Protein 2VVF (pdb70)

Radius of gyration: 60.97 Å; Cα contacts (8 Å, |Δi|>4): 4322; chains: 6; bounding box: 125×117×136 Å

Nearest PDB structures (foldseek):
  2vvf-assembly1_A  TM=1.004E+00  e=2.588E-63  Corticovirus PM2
  3j31-assembly1_P  TM=2.938E-01  e=3.225E-07  Sulfolobus turreted icosahedral virus 1
  6v4a-assembly1_B  TM=2.369E-01  e=1.567E-03  Desulfofustis sp. PB-SRB1
  3bps-assembly1_A  TM=2.988E-01  e=2.551E-02  Homo sapiens
  2w3j-assembly1_A  TM=3.329E-01  e=2.322E+00  uncultured bacterium

Sequence (1614 aa):
MRSFLNLNSIPNVAAGNSCSIKLPIGQTYEVIDLRYSGVTPSQIKNVRVELDGRLLSTYKTLNDLILENTRHKRKIKAGVVSFHFVRPEMKGVNVTDLVQQRMFALGTVGLTTCEIKFDIDEAAAGPKLSAIAQKSVGTAPSWLTMRRNFFKQLNNGTTEIADLPRPVGYRIAAIHIKAAGVDAVEFQIDGTKWRDLLKKADNDYILEQYGKAVLDNTYTIDFMLEGDVYQSVLLDQMIQDLRLKIDSTMDEQAEIIVEYMGVWSRNGFMRSFLNLNSIPNVAAGNSCSIKLPIGQTYEVIDLRYSGVTPSQIKNVRVELDGRLLSTYKTLNDLILENTRHKRKIKAGVVSFHFVRPEMKGVNVTDLVQQRMFALGTVGLTTCEIKFDIDEAAAGPKLSAIAQKSVGTAPSWLTMRRNFFKQLNNGTTEIADLPRPVGYRIAAIHIKAAGVDAVEFQIDGTKWRDLLKKADNDYILEQYGKAVLDNTYTIDFMLEGDVYQSVLLDQMIQDLRLKIDSTMDEQAEIIVEYMGVWSRNGFMRSFLNLNSIPNVAAGNSCSIKLPIGQTYEVIDLRYSGVTPSQIKNVRVELDGRLLSTYKTLNDLILENTRHKRKIKAGVVSFHFVRPEMKGVNVTDLVQQRMFALGTVGLTTCEIKFDIDEAAAGPKLSAIAQKSVGTAPSWLTMRRNFFKQLNNGTTEIADLPRPVGYRIAAIHIKAAGVDAVEFQIDGTKWRDLLKKADNDYILEQYGKAVLDNTYTIDFMLEGDVYQSVLLDQMIQDLRLKIDSTMDEQAEIIVEYMGVWSRNGFMRSFLNLNSIPNVAAGNSCSIKLPIGQTYEVIDLRYSGVTPSQIKNVRVELDGRLLSTYKTLNDLILENTRHKRKIKAGVVSFHFVRPEMKGVNVTDLVQQRMFALGTVGLTTCEIKFDIDEAAAGPKLSAIAQKSVGTAPSWLTMRRNFFKQLNNGTTEIADLPRPVGYRIAAIHIKAAGVDAVEFQIDGTKWRDLLKKADNDYILEQYGKAVLDNTYTIDFMLEGDVYQSVLLDQMIQDLRLKIDSTMDEQAEIIVEYMGVWSRNGFMRSFLNLNSIPNVAAGNSCSIKLPIGQTYEVIDLRYSGVTPSQIKNVRVELDGRLLSTYKTLNDLILENTRHKRKIKAGVVSFHFVRPEMKGVNVTDLVQQRMFALGTVGLTTCEIKFDIDEAAAGPKLSAIAQKSVGTAPSWLTMRRNFFKQLNNGTTEIADLPRPVGYRIAAIHIKAAGVDAVEFQIDGTKWRDLLKKADNDYILEQYGKAVLDNTYTIDFMLEGDVYQSVLLDQMIQDLRLKIDSTMDEQAEIIVEYMGVWSRNGFMRSFLNLNSIPNVAAGNSCSIKLPIGQTYEVIDLRYSGVTPSQIKNVRVELDGRLLSTYKTLNDLILENTRHKRKIKAGVVSFHFVRPEMKGVNVTDLVQQRMFALGTVGLTTCEIKFDIDEAAAGPKLSAIAQKSVGTAPSWLTMRRNFFKQLNNGTTEIADLPRPVGYRIAAIHIKAAGVDAVEFQIDGTKWRDLLKKADNDYILEQYGKAVLDNTYTIDFMLEGDVYQSVLLDQMIQDLRLKIDSTMDEQAEIIVEYMGVWSRNGF

Solvent-accessible surface area: 61721 Å² total; per-residue (Å²): 55,13,17,1,53,60,27,132,100,13,82,115,37,44,41,48,52,92,6,19,7,150,6,74,72,34,77,3,0,8,5,0,6,2,77,26,54,32,13,66,22,64,39,1,74,67,1,60,2,25,0,40,57,98,66,3,9,23,12,99,25,1,52,10,2,26,59,32,2,46,6,17,135,27,79,66,101,96,18,8,3,1,6,21,25,11,13,63,42,2,44,0,30,134,64,26,9,2,65,10,20,55,56,1,10,0,0,0,72,46,14,107,57,2,31,1,68,2,27,3,33,149,74,7,99,34,16,146,17,58,4,13,0,0,17,24,119,23,64,55,9,46,55,1,30,0,14,23,38,35,89,41,96,0,61,100,35,81,16,81,5,32,104,6,44,83,20,85,50,22,31,0,1,2,0,15,0,54,11,60,4,11,64,8,2,14,0,19,14,70,52,69,90,69,13,26,68,2,129,66,62,16,5,17,9,2,5,46,22,55,37,12,24,48,23,131,92,8,4,4,3,4,6,11,12,26,4,1,9,127,27,3,1,82,1,73,146,158,19,152,35,1,62,0,56,0,37,7,68,85,94,41,114,0,11,0,2,0,8,0,0,2,87,23,50,141,132,23,64,58,15,19,2,51,58,27,132,99,13,81,115,36,44,40,48,52,92,6,19,6,149,5,77,71,34,79,3,1,8,5,0,6,2,76,27,54,32,13,65,23,63,39,1,73,75,1,85,3,16,0,23,57,101,39,4,9,21,12,98,26,1,52,10,1,26,60,35,3,47,5,18,137,23,82,66,98,96,19,8,3,1,6,21,24,12,14,62,43,2,42,0,30,136,62,28,9,2,66,7,21,55,73,2,9,0,0,0,72,73,14,98,58,3,30,1,83,4,42,3,34,151,74,7,99,34,16,145,16,57,4,12,0,0,17,25,118,23,62,54,10,47,29,2,30,0,14,23,37,34,108,53,87,0,62,98,35,83,18,81,4,32,102,6,45,80,20,92,46,21,29,0,1,2,0,15,0,52,11,59,4,11,63,8,2,13,0,19,16,68,53,70,91,71,14,26,68,2,131,66,62,17,5,17,9,2,4,45,23,54,40,11,23,47,23,128,91,7,4,4,3,4,5,11,12,24,4,3,4,122,27,3,2,73,0,62,141,143,15,150,35,0,62,0,55,0,38,6,69,83,101,35,116,0,11,0,3,0,8,0,0,1,92,30,50,129,131,20,57,55,14,16,1,53,58,29,135,100,13,81,113,37,44,40,48,51,91,7,19,7,149,5,76,71,36,77,3,1,6,6,0,6,2,73,26,54,33,13,65,23,64,38,1,73,77,1,81,2,15,0,44,53,98,41,4,9,21,11,96,26,0,53,10,1,28,59,33,2,47,6,17,135,24,82,67,97,95,18,8,3,1,6,22,24,12,13,64,42,3,44,0,28,136,57,27,8,4,43,10,20,53,93,2,8,0,0,0,71,76,14,108,57,3,29,1,86,4,42,3,34,150,73,7,99,34,16,146,16,58,5,12,0,0,16,25,120,22,62,54,8,50,51,2,30,0,14,23,38,35,87,50,101,0,66,99,36,80,15,85,5,31,102,6,42,80,21,91,48,22,30,0,1,2,0,14,0,51,11,60,4,12,65,8,2,14,0,19,16,72,53,70,91,69,13,26,69,2,130,66,63,17,5,18,8,1,5,46,22,53,38,12,22,48,22,128,90,7,4,4,3,5,7,11,12,24,5,2,8,126,31,3,1,77,1,74,114,140,17,148,33,0,62,0,54,0,39,7,68,86,97,39,112,0,12,0,3,0,9,0,0,1,94,29,45,166,118,24,67,56,17,18,1,52,59,28,133,99,14,79,116,36,44,41,48,51,91,6,20,6,150,5,76,72,35,77,3,1,8,4,0,6,2,80,26,53,34,14,64,24,63,38,1,73,68,1,60,2,26,0,41,58,95,65,2,9,23,11,98,25,1,53,11,1,25,60,32,2,47,6,16,139,25,80,66,99,94,18,8,3,1,6,21,24,11,14,64,43,2,43,0,30,135,62,27,10,1,66,10,20,58,54,2,10,0,0,0,72,46,14,108,57,3,30,2,68,2,27,3,34,152,75,7,99,33,15,145,17,59,5,13,0,0,17,24,120,23,62,54,10,48,54,1,30,0,13,22,39,36,90,42,97,0,63,100,36,81,15,80,5,32,105,6,43,81,21,78,50,21,29,0,1,2,0,14,0,54,10,60,4,13,64,9,3,12,0,18,14,69,54,69,91,68,14,25,68,2,130,67,61,16,6,17,8,3,6,44,22,53,38,12,23,46,23,126,89,6,3,4,3,5,6,11,12,26,4,2,8,130,27,3,1,82,2,70,134,154,16,152,33,1,62,0,55,0,38,7,69,83,97,40,114,0,12,0,3,0,8,0,0,2,87,21,47,138,136,23,66,58,16,18,1,52,57,28,133,100,13,80,116,37,44,40,48,51,92,6,20,6,150,5,77,72,35,77,3,0,7,5,0,6,3,73,26,53,32,14,64,22,64,38,0,72,76,1,85,2,14,0,18,54,97,44,4,10,23,12,99,26,0,53,10,1,25,60,34,3,46,5,17,136,24,81,66,98,97,18,7,3,2,6,21,24,11,13,63,43,2,44,0,32,134,61,29,8,2,58,3,21,56,76,2,9,0,0,0,70,75,14,102,60,3,30,1,83,5,43,3,33,151,74,7,98,33,16,144,17,57,5,10,0,0,16,24,118,22,63,49,9,48,39,2,30,0,13,24,37,48,122,74,73,0,56,103,36,76,6,75,5,31,117,10,43,80,20,82,48,20,28,0,1,1,0,14,0,50,10,59,4,12,64,8,2,14,0,20,14,69,54,70,89,69,12,26,71,2,130,67,63,16,5,18,9,2,5,46,21,52,37,13,23,48,23,127,89,7,6,3,3,4,7,11,11,24,5,2,4,123,28,3,1,70,1,65,137,154,11,145,36,0,62,0,55,0,39,7,70,84,98,40,112,0,13,1,3,0,8,0,0,1,95,30,50,128,136,26,63,53,12,17,2,53,58,27,133,98,13,81,114,36,44,40,48,52,92,7,20,6,151,5,74,72,35,79,3,0,7,4,0,6,2,73,27,54,33,12,65,24,63,38,0,73,81,1,97,3,14,0,26,57,94,42,4,10,21,12,98,25,1,51,10,1,25,58,33,2,46,5,17,134,25,80,64,98,96,18,7,3,1,6,22,26,12,14,64,41,3,44,0,28,136,62,27,10,2,65,7,19,55,75,2,8,0,0,0,72,76,14,105,58,4,30,1,85,3,41,3,33,150,74,7,96,34,16,147,17,59,4,12,0,0,17,24,118,23,60,53,10,44,35,2,30,0,15,22,36,37,88,45,101,0,62,101,36,84,18,83,5,30,105,6,44,82,21,87,47,23,28,0,1,2,0,14,0,53,10,60,4,11,66,8,2,14,0,19,17,69,54,70,90,69,15,26,69,2,128,68,64,17,6,17,10,3,5,47,22,54,38,11,23,49,21,128,91,7,4,4,3,5,4,11,13,24,5,2,4,120,29,4,2,86,1,82,119,144,18,146,34,0,61,0,54,0,36,7,69,85,97,40,120,0,12,0,2,0,7,0,0,2,95,30,52,156,132,36,66

Secondary structure (DSSP, 8-state):
--EEEEPPPPTT--TT-EEEEEEPSSSEEEEEEEEEESS-GGGEEEEEEEETTEEEEEEEETHHHHHHHHHTT---BTTEEEEE-S-TT---SSS-HHHHHHTTSEE-TT-S-EEEEEEE-TT-SS-EEEEEEEEES---S-EEEEEEEEEEEE-SEEEEE------TT-EEEEEEEE-SSEEEEEEEETTEEEEEEEEHHHHHHHHHHTT--PPTTEEEEES-TTS-GGGSEE--TT---EEEEEEESS-EEEEEEEEEEEE--TT--/--EEEEPPPPTT--TT-EEEEEEPSSSEEEEEEEEEESS-GGGEEEEEEEETTEEEEEEEETHHHHHHHHHTT---BTTEEEEE-S-TT---SSS-HHHHHHTTSEE-TT-S-EEEEEEE-TT-SS-EEEEEEEEES---S-EEEEEEEEEEEE-SEEEEE------TT-EEEEEEEE-S-EEEEEEEETTEEEEEEEEHHHHHHHHHHTT--PPTTEEEEES-TTS-GGGSEE--TT---EEEEEEESS-EEEEEEEEEEEE--TT--/--EEEEPPPPTT--TT-EEEEEEPSSSEEEEEEEEEESS-GGGEEEEEEEETTEEEEEEEETHHHHHHHHHTT---BTTEEEEE-S-TT---SSS-HHHHHHTTSEE-TT-S-EEEEEEE-TT-SS-EEEEEEEEES---S-EEEEEEEEEEEE-SEEEEE------TT-EEEEEEEE-S-EEEEEEEETTEEEEEEEEHHHHHHHHHHTT--PPTTEEEEES-TTS-GGGSEE--TT---EEEEEEESS-EEEEEEEEEEEE--TT--/--EEEEPPPPTT--TT-EEEEEEPSSSEEEEEEEEEESS-GGGEEEEEEEETTEEEEEEEETHHHHHHHHHTT---BTTEEEEE-S-TT---SSS-HHHHHHTTSEE-TT-S-EEEEEEE-TT-SS-EEEEEEEEES---S-EEEEEEEEEEEE-SEEEEE------TT-EEEEEEEE-S-EEEEEEEETTEEEEEEEEHHHHHHHHHHTT--PPTTEEEEES-TTS-GGGSEE--TT---EEEEEEESS-EEEEEEEEEEEE--TT--/--EEEEPPPPTT--TT-EEEEEEPSSSEEEEEEEEEESS-GGGEEEEEEEETTEEEEEEEETHHHHHHHHHTT---BTTEEEEE-S-TT---SSS-HHHHHHTTSEE-TT-S-EEEEEEE-TT-SS-EEEEEEEEES---S-EEEEEEEEEEEE-SEEEEE------TT-EEEEEEEE-SSEEEEEEEETTEEEEEEEEHHHHHHHHHHTT--PPTTEEEEES-TTS-GGGSEE--TT---EEEEEEESS-EEEEEEEEEEEE--TT--/--EEEEPPPPTT--TT-EEEEEEPSSSEEEEEEEEEESS-GGGEEEEEEEETTEEEEEEEETHHHHHHHHHTT---BTTEEEEE-S-TT---SSS-HHHHHHTTSEE-TT-S-EEEEEEE-TT-SS-EEEEEEEEES---S-EEEEEEEEEEEEPSEEEEE------TT-EEEEEEEE-SSEEEEEEEETTEEEEEEEEHHHHHHHHHHTT--PPTTEEEEES-TTS-GGGSEE--TT---EEEEEEESS-EEEEEEEEEEEE--TT--

Organism: Pseudoalteromonas phage PM2 (NCBI:txid2905728)

B-factor: mean 34.96, std 9.9, range [2.0, 100.27]

InterPro domains:
  IPR041377 Viral coat protein P2, N-terminal domain [PF18628] (6-134)
  IPR053751 Viral Major Capsid Assembly [G3DSA:2.60.120.730] (1-141)
  IPR053751 Viral Major Capsid Assembly [G3DSA:2.60.120.730] (142-269)
  IPR057915 Viral coat protein P2, C-terminal domain [PF25513] (155-263)

Structure (mmCIF, N/CA/C/O backbone):
data_2VVF
#
_entry.id   2VVF
#
_cell.length_a   163.990
_cell.length_b   77.570
_cell.length_c   127.850
_cell.angle_alpha   90.00
_cell.angle_beta   90.00
_cell.angle_gamma   90.00
#
_symmetry.space_group_name_H-M   'P 21 21 2'
#
loop_
_entity.id
_entity.type
_entity.pdbx_description
1 polymer 'MAJOR CAPSID PROTEIN P2'
2 non-polymer 'CALCIUM ION'
3 water water
#
loop_
_atom_site.group_PDB
_atom_site.id
_atom_site.type_symbol
_atom_site.label_atom_id
_atom_site.label_alt_id
_atom_site.label_comp_id
_atom_site.label_asym_id
_atom_site.label_entity_id
_atom_site.label_seq_id
_atom_site.pdbx_PDB_ins_code
_atom_site.Cartn_x
_atom_site.Cartn_y
_atom_site.Cartn_z
_atom_site.occupancy
_atom_site.B_iso_or_equiv
_atom_site.auth_seq_id
_atom_site.auth_comp_id
_atom_site.auth_asym_id
_atom_site.auth_atom_id
_atom_site.pdbx_PDB_model_num
ATOM 1 N N . MET A 1 1 ? 336.555 187.473 402.201 1.00 28.40 1 MET A N 1
ATOM 2 C CA . MET A 1 1 ? 337.887 187.817 402.685 1.00 28.09 1 MET A CA 1
ATOM 3 C C . MET A 1 1 ? 338.399 186.764 403.659 1.00 32.03 1 MET A C 1
ATOM 4 O O . MET A 1 1 ? 337.676 186.326 404.554 1.00 31.76 1 MET A O 1
ATOM 9 N N . ARG A 1 2 ? 339.654 186.363 403.483 1.00 28.59 2 ARG A N 1
ATOM 10 C CA . ARG A 1 2 ? 340.270 185.377 404.362 1.00 28.25 2 ARG A CA 1
ATOM 11 C C . ARG A 1 2 ? 341.019 186.093 405.475 1.00 32.15 2 ARG A C 1
ATOM 12 O O . ARG A 1 2 ? 341.312 187.284 405.372 1.00 31.64 2 ARG A O 1
ATOM 20 N N . SER A 1 3 ? 341.335 185.358 406.533 1.00 28.95 3 SER A N 1
ATOM 21 C CA . SER A 1 3 ? 342.076 185.917 407.653 1.00 28.76 3 SER A CA 1
ATOM 22 C C . SER A 1 3 ? 343.326 185.090 407.912 1.00 32.57 3 SER A C 1
ATOM 23 O O . SER A 1 3 ? 343.259 183.866 408.024 1.00 31.92 3 SER A O 1
ATOM 26 N N . PHE A 1 4 ? 344.466 185.767 407.983 1.00 29.33 4 PHE A N 1
ATOM 27 C CA . PHE A 1 4 ? 345.736 185.111 408.258 1.00 29.23 4 PHE A CA 1
ATOM 28 C C . PHE A 1 4 ? 346.102 185.410 409.705 1.00 33.58 4 PHE A C 1
ATOM 29 O O . PHE A 1 4 ? 346.309 186.567 410.072 1.00 33.06 4 PHE A O 1
ATOM 37 N N . LEU A 1 5 ? 346.133 184.368 410.531 1.00 30.56 5 LEU A N 1
ATOM 38 C CA . LEU A 1 5 ? 346.408 184.531 411.953 1.00 30.57 5 LEU A CA 1
ATOM 39 C C . LEU A 1 5 ? 347.648 183.798 412.439 1.00 34.31 5 LEU A C 1
ATOM 40 O O . LEU A 1 5 ? 347.935 182.678 412.014 1.00 33.72 5 LEU A O 1
ATOM 45 N N . ASN A 1 6 ? 348.348 184.422 413.380 1.00 30.95 6 ASN A N 1
ATOM 46 C CA . ASN A 1 6 ? 349.509 183.814 414.007 1.00 30.71 6 ASN A CA 1
ATOM 47 C C . ASN A 1 6 ? 348.965 183.019 415.187 1.00 34.85 6 ASN A C 1
ATOM 48 O O . ASN A 1 6 ? 348.637 183.588 416.227 1.00 34.67 6 ASN A O 1
ATOM 53 N N . LEU A 1 7 ? 348.814 181.712 415.000 1.00 31.35 7 LEU A N 1
ATOM 54 C CA . LEU A 1 7 ? 348.269 180.849 416.040 1.00 31.15 7 LEU A CA 1
ATOM 55 C C . LEU A 1 7 ? 348.970 181.038 417.382 1.00 35.53 7 LEU A C 1
ATOM 56 O O . LEU A 1 7 ? 350.128 181.456 417.439 1.00 34.91 7 LEU A O 1
ATOM 61 N N . ASN A 1 8 ? 348.257 180.729 418.461 1.00 32.61 8 ASN A N 1
ATOM 62 C CA . ASN A 1 8 ? 348.812 180.849 419.803 1.00 32.47 8 ASN A CA 1
ATOM 63 C C . ASN A 1 8 ? 350.074 180.004 419.914 1.00 36.49 8 ASN A C 1
ATOM 64 O O . ASN A 1 8 ? 350.250 179.035 419.173 1.00 36.14 8 ASN A O 1
ATOM 69 N N . SER A 1 9 ? 350.954 180.381 420.834 1.00 33.14 9 SER A N 1
ATOM 70 C CA . SER A 1 9 ? 352.204 179.661 421.030 1.00 32.98 9 SER A CA 1
ATOM 71 C C . SER A 1 9 ? 351.962 178.193 421.373 1.00 36.52 9 SER A C 1
ATOM 72 O O . SER A 1 9 ? 351.057 177.867 422.142 1.00 36.16 9 SER A O 1
ATOM 75 N N . ILE A 1 10 ? 352.768 177.310 420.789 1.00 32.79 10 ILE A N 1
ATOM 76 C CA . ILE A 1 10 ? 352.651 175.880 421.057 1.00 32.42 10 ILE A CA 1
ATOM 77 C C . ILE A 1 10 ? 353.277 175.581 422.416 1.00 36.23 10 ILE A C 1
ATOM 78 O O . ILE A 1 10 ? 354.455 175.859 422.644 1.00 35.88 10 ILE A O 1
ATOM 83 N N . PRO A 1 11 ? 352.473 175.044 423.325 1.00 32.69 11 PRO A N 1
ATOM 84 C CA . PRO A 1 11 ? 352.927 174.762 424.685 1.00 32.41 11 PRO A CA 1
ATOM 85 C C . PRO A 1 11 ? 353.950 173.637 424.809 1.00 36.20 11 PRO A C 1
ATOM 86 O O . PRO A 1 11 ? 353.822 172.585 424.183 1.00 35.70 11 PRO A O 1
ATOM 90 N N . ASN A 1 12 ? 354.953 173.872 425.650 1.00 32.80 12 ASN A N 1
ATOM 91 C CA . ASN A 1 12 ? 355.991 172.892 425.951 1.00 32.54 12 ASN A CA 1
ATOM 92 C C . ASN A 1 12 ? 356.678 172.244 424.757 1.00 36.03 12 ASN A C 1
ATOM 93 O O . ASN A 1 12 ? 356.654 171.022 424.609 1.00 35.55 12 ASN A O 1
ATOM 98 N N . VAL A 1 13 ? 357.335 173.056 423.937 1.00 32.40 13 VAL A N 1
ATOM 99 C CA . VAL A 1 13 ? 358.064 172.536 422.787 1.00 32.09 13 VAL A CA 1
ATOM 100 C C . VAL A 1 13 ? 359.491 172.182 423.199 1.00 35.78 13 VAL A C 1
ATOM 101 O O . VAL A 1 13 ? 360.351 173.056 423.319 1.00 35.25 13 VAL A O 1
ATOM 105 N N . ALA A 1 14 ? 359.732 170.896 423.433 1.00 32.22 14 ALA A N 1
ATOM 106 C CA . ALA A 1 14 ? 361.052 170.429 423.834 1.00 31.94 14 ALA A CA 1
ATOM 107 C C . ALA A 1 14 ? 361.278 168.996 423.369 1.00 35.67 14 ALA A C 1
ATOM 108 O O . ALA A 1 14 ? 360.325 168.266 423.096 1.00 35.20 14 ALA A O 1
ATOM 110 N N . ALA A 1 15 ? 362.543 168.599 423.287 1.00 32.03 15 ALA A N 1
ATOM 111 C CA . ALA A 1 15 ? 362.898 167.253 422.858 1.00 31.69 15 ALA A CA 1
ATOM 112 C C . ALA A 1 15 ? 362.287 166.187 423.766 1.00 35.20 15 ALA A C 1
ATOM 113 O O . ALA A 1 15 ? 362.344 166.293 424.990 1.00 34.93 15 ALA A O 1
ATOM 115 N N . GLY A 1 16 ? 361.703 165.160 423.155 1.00 31.35 16 GLY A N 1
ATOM 116 C CA . GLY A 1 16 ? 361.091 164.062 423.896 1.00 30.91 16 GLY A CA 1
ATOM 117 C C . GLY A 1 16 ? 359.709 164.415 424.438 1.00 34.22 16 GLY A C 1
ATOM 118 O O . GLY A 1 16 ? 359.077 163.610 425.123 1.00 33.80 16 GLY A O 1
ATOM 119 N N . ASN A 1 17 ? 359.244 165.621 424.128 1.00 30.34 17 ASN A N 1
ATOM 120 C CA . ASN A 1 17 ? 357.945 166.083 424.602 1.00 29.87 17 ASN A CA 1
ATOM 121 C C . ASN A 1 17 ? 356.817 165.725 423.644 1.00 33.50 17 ASN A C 1
ATOM 122 O O . ASN A 1 17 ? 357.037 165.536 422.448 1.00 33.16 17 ASN A O 1
ATOM 127 N N . SER A 1 18 ? 355.604 165.653 424.181 1.00 29.94 18 SER A N 1
ATOM 128 C CA . SER A 1 18 ? 354.417 165.372 423.382 1.00 29.74 18 SER A CA 1
ATOM 129 C C . SER A 1 18 ? 353.596 166.655 423.329 1.00 33.93 18 SER A C 1
ATOM 130 O O . SER A 1 18 ? 352.953 167.032 424.310 1.00 33.38 18 SER A O 1
ATOM 133 N N . CYS A 1 19 ? 353.654 167.345 422.197 1.00 30.74 19 CYS A N 1
ATOM 134 C CA . CYS A 1 19 ? 352.945 168.607 422.052 1.00 30.73 19 CYS A CA 1
ATOM 135 C C . CYS A 1 19 ? 351.692 168.489 421.204 1.00 34.84 19 CYS A C 1
ATOM 136 O O . CYS A 1 19 ? 351.430 167.453 420.591 1.00 34.40 19 CYS A O 1
ATOM 139 N N . SER A 1 20 ? 350.916 169.565 421.177 1.00 31.60 20 SER A N 1
ATOM 140 C CA . SER A 1 20 ? 349.676 169.579 420.422 1.00 31.56 20 SER A CA 1
ATOM 141 C C . SER A 1 20 ? 349.338 170.984 419.940 1.00 35.50 20 SER A C 1
ATOM 142 O O . SER A 1 20 ? 349.616 171.967 420.626 1.00 35.31 20 SER A O 1
ATOM 145 N N . ILE A 1 21 ? 348.742 171.070 418.756 1.00 31.94 21 ILE A N 1
ATOM 146 C CA . ILE A 1 21 ? 348.318 172.348 418.203 1.00 31.58 21 ILE A CA 1
ATOM 147 C C . ILE A 1 21 ? 346.803 172.427 418.325 1.00 35.28 21 ILE A C 1
ATOM 148 O O . ILE A 1 21 ? 346.073 171.953 417.456 1.00 34.79 21 ILE A O 1
ATOM 153 N N . LYS A 1 22 ? 346.336 172.987 419.434 1.00 31.93 22 LYS A N 1
ATOM 154 C CA . LYS A 1 22 ? 344.906 173.104 419.678 1.00 31.72 22 LYS A CA 1
ATOM 155 C C . LYS A 1 22 ? 344.316 174.265 418.892 1.00 35.60 22 LYS A C 1
ATOM 156 O O . LYS A 1 22 ? 344.668 175.424 419.113 1.00 35.27 22 LYS A O 1
ATOM 162 N N . LEU A 1 23 ? 343.431 173.940 417.958 1.00 32.04 23 LEU A N 1
ATOM 163 C CA . LEU A 1 23 ? 342.807 174.946 417.111 1.00 31.76 23 LEU A CA 1
ATOM 164 C C . LEU A 1 23 ? 341.476 175.433 417.670 1.00 35.48 23 LEU A C 1
ATOM 165 O O . LEU A 1 23 ? 340.621 174.635 418.061 1.00 35.11 23 LEU A O 1
ATOM 170 N N . PRO A 1 24 ? 341.312 176.751 417.701 1.00 31.67 24 PRO A N 1
ATOM 171 C CA . PRO A 1 24 ? 340.089 177.367 418.193 1.00 31.37 24 PRO A CA 1
ATOM 172 C C . PRO A 1 24 ? 338.917 177.049 417.271 1.00 35.25 24 PRO A C 1
ATOM 173 O O . PRO A 1 24 ? 339.019 177.180 416.051 1.00 34.71 24 PRO A O 1
ATOM 177 N N . ILE A 1 25 ? 337.809 176.620 417.865 1.00 32.00 25 ILE A N 1
ATOM 178 C CA . ILE A 1 25 ? 336.617 176.263 417.105 1.00 31.89 25 ILE A CA 1
ATOM 179 C C . ILE A 1 25 ? 335.794 177.487 416.716 1.00 35.54 25 ILE A C 1
ATOM 180 O O . ILE A 1 25 ? 335.747 178.476 417.450 1.00 35.07 25 ILE A O 1
ATOM 185 N N . GLY A 1 26 ? 335.143 177.415 415.560 1.00 31.91 26 GLY A N 1
ATOM 186 C CA . GLY A 1 26 ? 334.307 178.513 415.093 1.00 31.57 26 GLY A CA 1
ATOM 187 C C . GLY A 1 26 ? 334.424 178.779 413.596 1.00 35.28 26 GLY A C 1
ATOM 188 O O . GLY A 1 26 ? 333.417 178.977 412.916 1.00 34.78 26 GLY A O 1
ATOM 189 N N . GLN A 1 27 ? 335.653 178.802 413.087 1.00 31.84 27 GLN A N 1
ATOM 190 C CA . GLN A 1 27 ? 335.883 179.091 411.673 1.00 31.48 27 GLN A CA 1
ATOM 191 C C . GLN A 1 27 ? 336.365 177.894 410.861 1.00 34.11 27 GLN A C 1
ATOM 192 O O . GLN A 1 27 ? 336.331 176.756 411.326 1.00 33.62 27 GLN A O 1
ATOM 198 N N . THR A 1 28 ? 336.810 178.170 409.639 1.00 29.73 28 THR A N 1
ATOM 199 C CA . THR A 1 28 ? 337.302 177.139 408.733 1.00 28.93 28 THR A CA 1
ATOM 200 C C . THR A 1 28 ? 338.801 177.298 408.498 1.00 32.07 28 THR A C 1
ATOM 201 O O . THR A 1 28 ? 339.281 178.395 408.218 1.00 31.62 28 THR A O 1
ATOM 205 N N . TYR A 1 29 ? 339.535 176.195 408.606 1.00 28.06 29 TYR A N 1
ATOM 206 C CA . TYR A 1 29 ? 340.976 176.208 408.382 1.00 27.44 29 TYR A CA 1
ATOM 207 C C . TYR A 1 29 ? 341.290 175.643 407.003 1.00 30.70 29 TYR A C 1
ATOM 208 O O . TYR A 1 29 ? 341.151 174.442 406.767 1.00 30.16 29 TYR A O 1
ATOM 217 N N . GLU A 1 30 ? 341.710 176.513 406.093 1.00 26.76 30 GLU A N 1
ATOM 218 C CA . GLU A 1 30 ? 342.050 176.092 404.741 1.00 26.32 30 GLU A CA 1
ATOM 219 C C . GLU A 1 30 ? 343.475 175.553 404.692 1.00 29.70 30 GLU A C 1
ATOM 220 O O . GLU A 1 30 ? 343.741 174.522 404.069 1.00 29.16 30 GLU A O 1
ATOM 226 N N . VAL A 1 31 ? 344.386 176.259 405.354 1.00 26.08 31 VAL A N 1
ATOM 227 C CA . VAL A 1 31 ? 345.788 175.860 405.404 1.00 25.75 31 VAL A CA 1
ATOM 228 C C . VAL A 1 31 ? 346.411 176.234 406.742 1.00 29.64 31 VAL A C 1
ATOM 229 O O . VAL A 1 31 ? 346.083 177.268 407.326 1.00 29.26 31 VAL A O 1
ATOM 233 N N . ILE A 1 32 ? 347.319 175.387 407.215 1.00 25.85 32 ILE A N 1
ATOM 234 C CA . ILE A 1 32 ? 348.030 175.635 408.462 1.00 25.33 32 ILE A CA 1
ATOM 235 C C . ILE A 1 32 ? 349.530 175.519 408.202 1.00 28.65 32 ILE A C 1
ATOM 236 O O . ILE A 1 32 ? 350.035 174.441 407.883 1.00 28.00 32 ILE A O 1
ATOM 241 N N . ASP A 1 33 ? 350.230 176.645 408.304 1.00 25.01 33 ASP A N 1
ATOM 242 C CA . ASP A 1 33 ? 351.668 176.677 408.064 1.00 24.80 33 ASP A CA 1
ATOM 243 C C . ASP A 1 33 ? 352.455 176.461 409.351 1.00 28.51 33 ASP A C 1
ATOM 244 O O . ASP A 1 33 ? 352.427 177.294 410.255 1.00 28.06 33 ASP A O 1
ATOM 249 N N . LEU A 1 34 ? 353.158 175.336 409.427 1.00 25.05 34 LEU A N 1
ATOM 250 C CA . LEU A 1 34 ? 353.946 175.009 410.607 1.00 24.86 34 LEU A CA 1
ATOM 251 C C . LEU A 1 34 ? 355.432 175.268 410.390 1.00 29.15 34 LEU A C 1
ATOM 252 O O . LEU A 1 34 ? 356.076 174.607 409.577 1.00 28.74 34 LEU A O 1
ATOM 257 N N . ARG A 1 35 ? 355.968 176.233 411.128 1.00 25.98 35 ARG A N 1
ATOM 258 C CA . ARG A 1 35 ? 357.381 176.575 411.039 1.00 25.84 35 ARG A CA 1
ATOM 259 C C . ARG A 1 35 ? 358.156 175.765 412.072 1.00 30.29 35 ARG A C 1
ATOM 260 O O . ARG A 1 35 ? 357.739 175.654 413.222 1.00 29.97 35 ARG A O 1
ATOM 268 N N . TYR A 1 36 ? 359.273 175.182 411.652 1.00 27.29 36 TYR A N 1
ATOM 269 C CA . TYR A 1 36 ? 360.083 174.361 412.543 1.00 27.18 36 TYR A CA 1
ATOM 270 C C . TYR A 1 36 ? 361.568 174.675 412.424 1.00 31.46 36 TYR A C 1
ATOM 271 O O . TYR A 1 36 ? 362.053 175.068 411.362 1.00 31.11 36 TYR A O 1
ATOM 280 N N . SER A 1 37 ? 362.286 174.480 413.523 1.00 28.29 37 SER A N 1
ATOM 281 C CA . SER A 1 37 ? 363.724 174.708 413.568 1.00 28.19 37 SER A CA 1
ATOM 282 C C . SER A 1 37 ? 364.288 174.011 414.802 1.00 32.34 37 SER A C 1
ATOM 283 O O . SER A 1 37 ? 363.592 173.853 415.805 1.00 31.94 37 SER A O 1
ATOM 286 N N . GLY A 1 38 ? 365.538 173.569 414.714 1.00 29.05 38 GLY A N 1
ATOM 287 C CA . GLY A 1 38 ? 366.171 172.863 415.821 1.00 28.92 38 GLY A CA 1
ATOM 288 C C . GLY A 1 38 ? 365.647 171.430 415.882 1.00 33.02 38 GLY A C 1
ATOM 289 O O . GLY A 1 38 ? 365.825 170.728 416.878 1.00 32.53 38 GLY A O 1
ATOM 290 N N . VAL A 1 39 ? 364.995 171.008 414.804 1.00 29.64 39 VAL A N 1
ATOM 291 C CA . VAL A 1 39 ? 364.440 169.663 414.709 1.00 29.37 39 VAL A CA 1
ATOM 292 C C . VAL A 1 39 ? 364.149 169.330 413.250 1.00 33.15 39 VAL A C 1
ATOM 293 O O . VAL A 1 39 ? 363.819 170.213 412.461 1.00 32.55 39 VAL A O 1
ATOM 297 N N . THR A 1 40 ? 364.275 168.055 412.897 1.00 30.01 40 THR A N 1
ATOM 298 C CA . THR A 1 40 ? 364.003 167.611 411.535 1.00 29.92 40 THR A CA 1
ATOM 299 C C . THR A 1 40 ? 362.558 167.136 411.424 1.00 34.31 40 THR A C 1
ATOM 300 O O . THR A 1 40 ? 361.944 166.751 412.420 1.00 33.91 40 THR A O 1
ATOM 304 N N . PRO A 1 41 ? 362.014 167.173 410.212 1.00 31.10 41 PRO A N 1
ATOM 305 C CA . PRO A 1 41 ? 360.640 166.738 409.987 1.00 30.94 41 PRO A CA 1
ATOM 306 C C . PRO A 1 41 ? 360.465 165.287 410.422 1.00 34.57 41 PRO A C 1
ATOM 307 O O . PRO A 1 41 ? 359.399 164.893 410.897 1.00 34.12 41 PRO A O 1
ATOM 311 N N . SER A 1 42 ? 361.526 164.502 410.268 1.00 31.06 42 SER A N 1
ATOM 312 C CA . SER A 1 42 ? 361.503 163.095 410.649 1.00 30.90 42 SER A CA 1
ATOM 313 C C . SER A 1 42 ? 361.562 162.940 412.167 1.00 34.52 42 SER A C 1
ATOM 314 O O . SER A 1 42 ? 361.273 161.870 412.703 1.00 34.15 42 SER A O 1
ATOM 317 N N . GLN A 1 43 ? 361.929 164.018 412.853 1.00 30.64 43 GLN A N 1
ATOM 318 C CA . GLN A 1 43 ? 362.011 164.006 414.309 1.00 30.12 43 GLN A CA 1
ATOM 319 C C . GLN A 1 43 ? 360.676 164.394 414.942 1.00 33.65 43 GLN A C 1
ATOM 320 O O . GLN A 1 43 ? 360.523 164.357 416.163 1.00 33.41 43 GLN A O 1
ATOM 326 N N . ILE A 1 44 ? 359.712 164.756 414.102 1.00 29.71 44 ILE A N 1
ATOM 327 C CA . ILE A 1 44 ? 358.368 165.093 414.565 1.00 29.26 44 ILE A CA 1
ATOM 328 C C . ILE A 1 44 ? 357.500 163.884 414.239 1.00 32.91 44 ILE A C 1
ATOM 329 O O . ILE A 1 44 ? 356.956 163.774 413.139 1.00 32.31 44 ILE A O 1
ATOM 334 N N . LYS A 1 45 ? 357.426 162.950 415.182 1.00 29.44 45 LYS A N 1
ATOM 335 C CA . LYS A 1 45 ? 356.714 161.696 414.971 1.00 29.12 45 LYS A CA 1
ATOM 336 C C . LYS A 1 45 ? 355.247 161.662 415.382 1.00 32.85 45 LYS A C 1
ATOM 337 O O . LYS A 1 45 ? 354.760 162.537 416.094 1.00 32.19 45 LYS A O 1
ATOM 343 N N . ASN A 1 46 ? 354.560 160.621 414.922 1.00 29.71 46 ASN A N 1
ATOM 344 C CA . ASN A 1 46 ? 353.154 160.395 415.230 1.00 29.57 46 ASN A CA 1
ATOM 345 C C . ASN A 1 46 ? 352.284 161.642 415.147 1.00 33.23 46 ASN A C 1
ATOM 346 O O . ASN A 1 46 ? 351.684 162.061 416.134 1.00 32.98 46 ASN A O 1
ATOM 351 N N . VAL A 1 47 ? 352.199 162.216 413.952 1.00 29.55 47 VAL A N 1
ATOM 352 C CA . VAL A 1 47 ? 351.374 163.394 413.732 1.00 29.17 47 VAL A CA 1
ATOM 353 C C . VAL A 1 47 ? 349.931 162.956 413.510 1.00 33.07 47 VAL A C 1
ATOM 354 O O . VAL A 1 47 ? 349.634 162.216 412.574 1.00 32.85 47 VAL A O 1
ATOM 358 N N . ARG A 1 48 ? 349.041 163.390 414.394 1.00 29.71 48 ARG A N 1
ATOM 359 C CA . ARG A 1 48 ? 347.639 163.018 414.293 1.00 29.32 48 ARG A CA 1
ATOM 360 C C . ARG A 1 48 ? 346.716 164.225 414.305 1.00 32.33 48 ARG A C 1
ATOM 361 O O . ARG A 1 48 ? 346.807 165.086 415.179 1.00 31.96 48 ARG A O 1
ATOM 369 N N . VAL A 1 49 ? 345.815 164.268 413.330 1.00 28.02 49 VAL A N 1
ATOM 370 C CA . VAL A 1 49 ? 344.819 165.324 413.242 1.00 27.48 49 VAL A CA 1
ATOM 371 C C . VAL A 1 49 ? 343.549 164.756 413.863 1.00 31.10 49 VAL A C 1
ATOM 372 O O . VAL A 1 49 ? 342.982 163.789 413.355 1.00 30.62 49 VAL A O 1
ATOM 376 N N . GLU A 1 50 ? 343.137 165.319 414.993 1.00 27.64 50 GLU A N 1
ATOM 377 C CA . GLU A 1 50 ? 341.965 164.816 415.698 1.00 27.28 50 GLU A CA 1
ATOM 378 C C . GLU A 1 50 ? 340.805 165.799 415.781 1.00 31.58 50 GLU A C 1
ATOM 379 O O . GLU A 1 50 ? 340.980 166.963 416.142 1.00 31.04 50 GLU A O 1
ATOM 385 N N . LEU A 1 51 ? 339.615 165.302 415.464 1.00 28.62 51 LEU A N 1
ATOM 386 C CA . LEU A 1 51 ? 338.396 166.094 415.532 1.00 28.62 51 LEU A CA 1
ATOM 387 C C . LEU A 1 51 ? 337.504 165.474 416.599 1.00 32.60 51 LEU A C 1
ATOM 388 O O . LEU A 1 51 ? 337.015 164.355 416.435 1.00 32.20 51 LEU A O 1
ATOM 393 N N . ASP A 1 52 ? 337.323 166.185 417.707 1.00 29.16 52 ASP A N 1
ATOM 394 C CA . ASP A 1 52 ? 336.503 165.686 418.806 1.00 28.89 52 ASP A CA 1
ATOM 395 C C . ASP A 1 52 ? 337.119 164.442 419.446 1.00 32.82 52 ASP A C 1
ATOM 396 O O . ASP A 1 52 ? 336.405 163.562 419.925 1.00 32.35 52 ASP A O 1
ATOM 401 N N . GLY A 1 53 ? 338.447 164.377 419.447 1.00 29.45 53 GLY A N 1
ATOM 402 C CA . GLY A 1 53 ? 339.162 163.255 420.045 1.00 29.33 53 GLY A CA 1
ATOM 403 C C . GLY A 1 53 ? 339.363 162.076 419.097 1.00 33.60 53 GLY A C 1
ATOM 404 O O . GLY A 1 53 ? 340.125 161.158 419.396 1.00 33.39 53 GLY A O 1
ATOM 405 N N . ARG A 1 54 ? 338.682 162.099 417.955 1.00 30.30 54 ARG A N 1
ATOM 406 C CA . ARG A 1 54 ? 338.791 161.019 416.977 1.00 29.83 54 ARG A CA 1
ATOM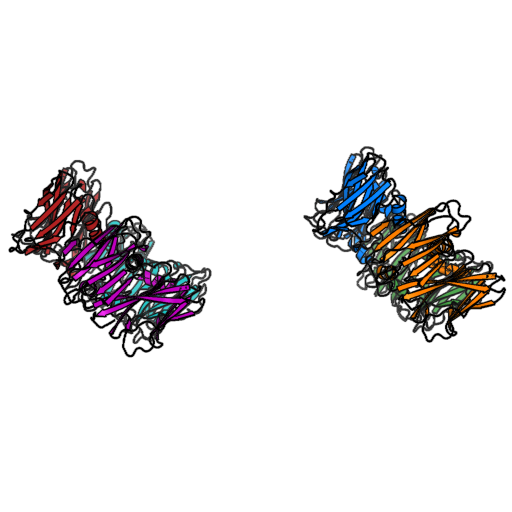 407 C C . ARG A 1 54 ? 339.857 161.314 415.925 1.00 32.84 54 ARG A C 1
ATOM 408 O O . ARG A 1 54 ? 340.122 162.472 415.606 1.00 32.75 54 ARG A O 1
ATOM 416 N N . LEU A 1 55 ? 340.455 160.261 415.378 1.00 28.07 55 LEU A N 1
ATOM 417 C CA . LEU A 1 55 ? 341.507 160.417 414.380 1.00 27.23 55 LEU A CA 1
ATOM 418 C C . LEU A 1 55 ? 340.973 160.688 412.979 1.00 29.95 55 LEU A C 1
ATOM 419 O O . LEU A 1 55 ? 340.093 159.979 412.490 1.00 29.49 55 LEU A O 1
ATOM 424 N N . LEU A 1 56 ? 341.531 161.706 412.331 1.00 25.43 56 LEU A N 1
ATOM 425 C CA . LEU A 1 56 ? 341.145 162.050 410.970 1.00 24.55 56 LEU A CA 1
ATOM 426 C C . LEU A 1 56 ? 342.250 161.594 410.027 1.00 27.74 56 LEU A C 1
ATOM 427 O O . LEU A 1 56 ? 342.049 160.706 409.201 1.00 26.97 56 LEU A O 1
ATOM 432 N N . SER A 1 57 ? 343.428 162.191 410.185 1.00 24.18 57 SER A N 1
ATOM 433 C CA . SER A 1 57 ? 344.585 161.854 409.365 1.00 23.95 57 SER A CA 1
ATOM 434 C C . SER A 1 57 ? 345.779 161.542 410.259 1.00 28.12 57 SER A C 1
ATOM 435 O O . SER A 1 57 ? 345.885 162.060 411.373 1.00 27.46 57 SER A O 1
ATOM 438 N N . THR A 1 58 ? 346.678 160.697 409.767 1.00 25.15 58 THR A N 1
ATOM 439 C CA . THR A 1 58 ? 347.858 160.322 410.533 1.00 25.26 58 THR A CA 1
ATOM 440 C C . THR A 1 58 ? 349.128 160.318 409.685 1.00 29.34 58 THR A C 1
ATOM 441 O O . THR A 1 58 ? 349.123 159.877 408.535 1.00 28.96 58 THR A O 1
ATOM 445 N N . TYR A 1 59 ? 350.218 160.805 410.269 1.00 25.83 59 TYR A N 1
ATOM 446 C CA . TYR A 1 59 ? 351.513 160.828 409.600 1.00 25.49 59 TYR A CA 1
ATOM 447 C C . TYR A 1 59 ? 352.555 160.228 410.537 1.00 29.35 59 TYR A C 1
ATOM 448 O O . TYR A 1 59 ? 352.710 160.688 411.667 1.00 29.05 59 TYR A O 1
ATOM 457 N N . LYS A 1 60 ? 353.267 159.206 410.072 1.00 25.92 60 LYS A N 1
ATOM 458 C CA . LYS A 1 60 ? 354.312 158.578 410.880 1.00 25.62 60 LYS A CA 1
ATOM 459 C C . LYS A 1 60 ? 355.290 159.648 411.352 1.00 29.18 60 LYS A C 1
ATOM 460 O O . LYS A 1 60 ? 355.693 159.669 412.512 1.00 28.80 60 LYS A O 1
ATOM 466 N N . THR A 1 61 ? 355.653 160.542 410.437 1.00 25.67 61 THR A N 1
ATOM 467 C CA . THR A 1 61 ? 356.541 161.661 410.739 1.00 25.43 61 THR A CA 1
ATOM 468 C C . THR A 1 61 ? 356.134 162.863 409.893 1.00 29.21 61 THR A C 1
ATOM 469 O O . THR A 1 61 ? 355.414 162.720 408.905 1.00 28.70 61 THR A O 1
ATOM 473 N N . LEU A 1 62 ? 356.586 164.046 410.292 1.00 25.85 62 LEU A N 1
ATOM 474 C CA . LEU A 1 62 ? 356.258 165.268 409.567 1.00 25.57 62 LEU A CA 1
ATOM 475 C C . LEU A 1 62 ? 356.811 165.245 408.145 1.00 29.10 62 LEU A C 1
ATOM 476 O O . LEU A 1 62 ? 356.362 165.999 407.284 1.00 28.75 62 LEU A O 1
ATOM 481 N N . ASN A 1 63 ? 357.784 164.373 407.905 1.00 25.50 63 ASN A N 1
ATOM 482 C CA . ASN A 1 63 ? 358.396 164.252 406.587 1.00 25.20 63 ASN A CA 1
ATOM 483 C C . ASN A 1 63 ? 357.411 163.706 405.560 1.00 29.19 63 ASN A C 1
ATOM 484 O O . ASN A 1 63 ? 357.549 163.952 404.363 1.00 28.76 63 ASN A O 1
ATOM 489 N N . ASP A 1 64 ? 356.421 162.960 406.037 1.00 25.86 64 ASP A N 1
ATOM 490 C CA . ASP A 1 64 ? 355.408 162.388 405.163 1.00 25.70 64 ASP A CA 1
ATOM 491 C C . ASP A 1 64 ? 354.464 163.475 404.657 1.00 29.00 64 ASP A C 1
ATOM 492 O O . ASP A 1 64 ? 353.857 163.340 403.592 1.00 28.73 64 ASP A O 1
ATOM 497 N N . LEU A 1 65 ? 354.354 164.560 405.420 1.00 24.78 65 LEU A N 1
ATOM 498 C CA . LEU A 1 65 ? 353.513 165.683 405.027 1.00 24.26 65 LEU A CA 1
ATOM 499 C C . LEU A 1 65 ? 354.256 166.496 403.972 1.00 27.98 65 LEU A C 1
ATOM 500 O O . LEU A 1 65 ? 353.648 167.074 403.069 1.00 27.65 65 LEU A O 1
ATOM 505 N N . ILE A 1 66 ? 355.581 166.513 404.086 1.00 24.21 66 ILE A N 1
ATOM 506 C CA . ILE A 1 66 ? 356.431 167.217 403.133 1.00 23.74 66 ILE A CA 1
ATOM 507 C C . ILE A 1 66 ? 356.381 166.494 401.790 1.00 27.24 66 ILE A C 1
ATOM 508 O O . ILE A 1 66 ? 356.347 167.123 400.733 1.00 26.82 66 ILE A O 1
ATOM 513 N N . LEU A 1 67 ? 356.372 165.165 401.846 1.00 23.40 67 LEU A N 1
ATOM 514 C CA . LEU A 1 67 ? 356.319 164.336 400.649 1.00 22.97 67 LEU A CA 1
ATOM 515 C C . LEU A 1 67 ? 354.935 164.403 400.009 1.00 26.80 67 LEU A C 1
ATOM 516 O O . LEU A 1 67 ? 354.798 164.361 398.786 1.00 26.31 67 LEU A O 1
ATOM 521 N N . GLU A 1 68 ? 353.910 164.520 400.845 1.00 23.29 68 GLU A N 1
ATOM 522 C CA . GLU A 1 68 ? 352.540 164.624 400.363 1.00 22.99 68 GLU A CA 1
ATOM 523 C C . GLU A 1 68 ? 352.392 165.882 399.514 1.00 26.91 68 GLU A C 1
ATOM 524 O O . GLU A 1 68 ? 351.748 165.863 398.465 1.00 26.71 68 GLU A O 1
ATOM 530 N N . ASN A 1 69 ? 352.993 166.974 399.977 1.00 23.20 69 ASN A N 1
ATOM 531 C CA . ASN A 1 69 ? 352.936 168.246 399.265 1.00 22.77 69 ASN A CA 1
ATOM 532 C C . ASN A 1 69 ? 353.830 168.223 398.028 1.00 26.64 69 ASN A C 1
ATOM 533 O O . ASN A 1 69 ? 353.477 168.777 396.985 1.00 26.24 69 ASN A O 1
ATOM 538 N N . THR A 1 70 ? 354.988 167.580 398.154 1.00 22.99 70 THR A N 1
ATOM 539 C CA . THR A 1 70 ? 355.936 167.471 397.049 1.00 22.57 70 THR A CA 1
ATOM 540 C C . THR A 1 70 ? 355.318 166.727 395.868 1.00 26.17 70 THR A C 1
ATOM 541 O O . THR A 1 70 ? 355.529 167.093 394.709 1.00 25.94 70 THR A O 1
ATOM 545 N N . ARG A 1 71 ? 354.559 165.677 396.170 1.00 22.19 71 ARG A N 1
ATOM 546 C CA . ARG A 1 71 ? 353.911 164.865 395.143 1.00 21.67 71 ARG A CA 1
ATOM 547 C C . ARG A 1 71 ? 352.995 165.676 394.229 1.00 25.59 71 ARG A C 1
ATOM 548 O O . ARG A 1 71 ? 352.933 165.429 393.024 1.00 25.20 71 ARG A O 1
ATOM 556 N N . HIS A 1 72 ? 352.272 166.628 394.812 1.00 22.06 72 HIS A N 1
ATOM 557 C CA . HIS A 1 72 ? 351.355 167.472 394.052 1.00 21.78 72 HIS A CA 1
ATOM 558 C C . HIS A 1 72 ? 352.081 168.684 393.488 1.00 25.98 72 HIS A C 1
ATOM 559 O O . HIS A 1 72 ? 351.469 169.552 392.861 1.00 25.64 72 HIS A O 1
ATOM 566 N N . LYS A 1 73 ? 353.388 168.739 393.726 1.00 22.56 73 LYS A N 1
ATOM 567 C CA . LYS A 1 73 ? 354.217 169.842 393.259 1.00 22.14 73 LYS A CA 1
ATOM 568 C C . LYS A 1 73 ? 353.811 171.157 393.907 1.00 26.40 73 LYS A C 1
ATOM 569 O O . LYS A 1 73 ? 353.819 172.205 393.262 1.00 26.34 73 LYS A O 1
ATOM 575 N N . ARG A 1 74 ? 353.456 171.097 395.185 1.00 22.86 74 ARG A N 1
ATOM 576 C CA . ARG A 1 74 ? 353.084 172.295 395.925 1.00 22.70 74 ARG A CA 1
ATOM 577 C C . ARG A 1 74 ? 354.363 172.985 396.391 1.00 27.95 74 ARG A C 1
ATOM 578 O O . ARG A 1 74 ? 355.415 172.352 396.486 1.00 27.77 74 ARG A O 1
ATOM 586 N N . LYS A 1 75 ? 354.274 174.280 396.673 1.00 25.27 75 LYS A N 1
ATOM 587 C CA . LYS A 1 75 ? 355.437 175.041 397.114 1.00 25.39 75 LYS A CA 1
ATOM 588 C C . LYS A 1 75 ? 356.052 174.472 398.389 1.00 30.35 75 LYS A C 1
ATOM 589 O O . LYS A 1 75 ? 355.399 174.398 399.431 1.00 30.07 75 LYS A O 1
ATOM 595 N N . ILE A 1 76 ? 357.315 174.068 398.294 1.00 27.40 76 ILE A N 1
ATOM 596 C CA . ILE A 1 76 ? 358.033 173.518 399.435 1.00 27.26 76 ILE A CA 1
ATOM 597 C C . ILE A 1 76 ? 359.128 174.482 399.869 1.00 31.63 76 ILE A C 1
ATOM 598 O O . ILE A 1 76 ? 359.911 174.959 399.047 1.00 31.41 76 ILE A O 1
ATOM 603 N N . LYS A 1 77 ? 359.173 174.775 401.163 1.00 28.28 77 LYS A N 1
ATOM 604 C CA . LYS A 1 77 ? 360.178 175.677 401.703 1.00 27.93 77 LYS A CA 1
ATOM 605 C C . LYS A 1 77 ? 360.791 175.086 402.965 1.00 31.45 77 LYS A C 1
ATOM 606 O O . LYS A 1 77 ? 360.079 174.588 403.837 1.00 30.95 77 LYS A O 1
ATOM 612 N N . ALA A 1 78 ? 362.118 175.134 403.050 1.00 27.86 78 ALA A N 1
ATOM 613 C CA . ALA A 1 78 ? 362.835 174.610 404.205 1.00 27.40 78 ALA A CA 1
ATOM 614 C C . ALA A 1 78 ? 362.517 175.434 405.447 1.00 30.57 78 ALA A C 1
ATOM 615 O O . ALA A 1 78 ? 362.557 176.665 405.414 1.00 30.35 78 ALA A O 1
ATOM 617 N N . GLY A 1 79 ? 362.193 174.750 406.537 1.00 26.39 79 GLY A N 1
ATOM 618 C CA . GLY A 1 79 ? 361.867 175.422 407.787 1.00 25.99 79 GLY A CA 1
ATOM 619 C C . GLY A 1 79 ? 360.361 175.595 407.951 1.00 29.25 79 GLY A C 1
ATOM 620 O O . GLY A 1 79 ? 359.896 176.103 408.968 1.00 28.84 79 GLY A O 1
ATOM 621 N N . VAL A 1 80 ? 359.602 175.170 406.948 1.00 25.41 80 VAL A N 1
ATOM 622 C CA . VAL A 1 80 ? 358.150 175.280 406.998 1.00 25.03 80 VAL A CA 1
ATOM 623 C C . VAL A 1 80 ? 357.461 174.129 406.279 1.00 28.54 80 VAL A C 1
ATOM 624 O O . VAL A 1 80 ? 357.905 173.685 405.220 1.00 28.23 80 VAL A O 1
ATOM 628 N N . VAL A 1 81 ? 356.362 173.662 406.860 1.00 24.67 81 VAL A N 1
ATOM 629 C CA . VAL A 1 81 ? 355.566 172.590 406.275 1.00 24.24 81 VAL A CA 1
ATOM 630 C C . VAL A 1 81 ? 354.095 172.931 406.483 1.00 27.31 81 VAL A C 1
ATOM 631 O O . VAL A 1 81 ? 353.673 173.258 407.593 1.00 26.84 81 VAL A O 1
ATOM 635 N N . SER A 1 82 ? 353.326 172.905 405.402 1.00 23.48 82 SER A N 1
ATOM 636 C CA . SER A 1 82 ? 351.920 173.277 405.468 1.00 22.94 82 SER A CA 1
ATOM 637 C C . SER A 1 82 ? 350.950 172.107 405.433 1.00 25.75 82 SER A C 1
ATOM 638 O O . SER A 1 82 ? 351.209 171.083 404.803 1.00 25.16 82 SER A O 1
ATOM 641 N N . PHE A 1 83 ? 349.816 172.289 406.101 1.00 21.86 83 PHE A N 1
ATOM 642 C CA . PHE A 1 83 ? 348.749 171.300 406.117 1.00 21.25 83 PHE A CA 1
ATOM 643 C C . PHE A 1 83 ? 347.701 171.814 405.148 1.00 24.91 83 PHE A C 1
ATOM 644 O O . PHE A 1 83 ? 346.933 172.717 405.480 1.00 24.52 83 PHE A O 1
ATOM 652 N N . HIS A 1 84 ? 347.700 171.274 403.935 1.00 21.49 84 HIS A N 1
ATOM 653 C CA . HIS A 1 84 ? 346.751 171.704 402.918 1.00 21.38 84 HIS A CA 1
ATOM 654 C C . HIS A 1 84 ? 345.428 170.958 403.027 1.00 25.45 84 HIS A C 1
ATOM 655 O O . HIS A 1 84 ? 345.274 169.866 402.477 1.00 25.16 84 HIS A O 1
ATOM 662 N N . PHE A 1 85 ? 344.468 171.552 403.729 1.00 21.73 85 PHE A N 1
ATOM 663 C CA . PHE A 1 85 ? 343.153 170.941 403.862 1.00 21.40 85 PHE A CA 1
ATOM 664 C C . PHE A 1 85 ? 342.407 171.174 402.559 1.00 25.74 85 PHE A C 1
ATOM 665 O O . PHE A 1 85 ? 341.832 170.252 401.980 1.00 25.45 85 PHE A O 1
ATOM 673 N N . VAL A 1 86 ? 342.491 172.401 402.062 1.00 22.56 86 VAL A N 1
ATOM 674 C CA . VAL A 1 86 ? 341.909 172.740 400.774 1.00 22.31 86 VAL A CA 1
ATOM 675 C C . VAL A 1 86 ? 342.851 172.148 399.728 1.00 26.46 86 VAL A C 1
ATOM 676 O O . VAL A 1 86 ? 344.063 172.371 399.780 1.00 26.25 86 VAL A O 1
ATOM 680 N N . ARG A 1 87 ? 342.304 171.360 398.807 1.00 22.73 87 ARG A N 1
ATOM 681 C CA . ARG A 1 87 ? 343.117 170.730 397.770 1.00 22.19 87 ARG A CA 1
ATOM 682 C C . ARG A 1 87 ? 343.171 171.586 396.507 1.00 25.75 87 ARG A C 1
ATOM 683 O O . ARG A 1 87 ? 342.212 171.649 395.740 1.00 25.39 87 ARG A O 1
ATOM 691 N N . PRO A 1 88 ? 344.302 172.258 396.316 1.00 22.23 88 PRO A N 1
ATOM 692 C CA . PRO A 1 88 ? 344.505 173.167 395.187 1.00 21.98 88 PRO A CA 1
ATOM 693 C C . PRO A 1 88 ? 344.452 172.520 393.803 1.00 26.09 88 PRO A C 1
ATOM 694 O O . PRO A 1 88 ? 344.249 173.207 392.801 1.00 25.61 88 PRO A O 1
ATOM 698 N N . GLU A 1 89 ? 344.652 171.208 393.747 1.00 22.78 89 GLU A N 1
ATOM 699 C CA . GLU A 1 89 ? 344.664 170.490 392.476 1.00 22.51 89 GLU A CA 1
ATOM 700 C C . GLU A 1 89 ? 343.272 170.081 391.999 1.00 27.32 89 GLU A C 1
ATOM 701 O O . GLU A 1 89 ? 343.108 169.592 390.878 1.00 26.90 89 GLU A O 1
ATOM 707 N N . MET A 1 90 ? 342.274 170.278 392.854 1.00 24.43 90 MET A N 1
ATOM 708 C CA . MET A 1 90 ? 340.902 169.910 392.522 1.00 24.44 90 MET A CA 1
ATOM 709 C C . MET A 1 90 ? 340.348 170.673 391.324 1.00 29.43 90 MET A C 1
ATOM 710 O O . MET A 1 90 ? 340.597 171.868 391.164 1.00 28.80 90 MET A O 1
ATOM 715 N N . LYS A 1 91 ? 339.587 169.967 390.492 1.00 27.12 91 LYS A N 1
ATOM 716 C CA . LYS A 1 91 ? 338.945 170.552 389.319 1.00 27.30 91 LYS A CA 1
ATOM 717 C C . LYS A 1 91 ? 337.458 170.208 389.365 1.00 32.47 91 LYS A C 1
ATOM 718 O O . LYS A 1 91 ? 337.088 169.070 389.649 1.00 32.21 91 LYS A O 1
ATOM 724 N N . GLY A 1 92 ? 336.610 171.198 389.110 1.00 29.97 92 GLY A N 1
ATOM 725 C CA . GLY A 1 92 ? 335.167 170.994 389.156 1.00 30.27 92 GLY A CA 1
ATOM 726 C C . GLY A 1 92 ? 334.619 170.375 387.875 1.00 35.61 92 GLY A C 1
ATOM 727 O O . GLY A 1 92 ? 335.125 170.628 386.781 1.00 35.19 92 GLY A O 1
ATOM 728 N N . VAL A 1 93 ? 333.578 169.562 388.022 1.00 33.27 93 VAL A N 1
ATOM 729 C CA . VAL A 1 93 ? 332.943 168.920 386.878 1.00 33.64 93 VAL A CA 1
ATOM 730 C C . VAL A 1 93 ? 331.581 169.561 386.631 1.00 38.22 93 VAL A C 1
ATOM 731 O O . VAL A 1 93 ? 331.228 169.879 385.493 1.00 37.76 93 VAL A O 1
ATOM 735 N N . ASN A 1 94 ? 330.835 169.771 387.712 1.00 35.07 94 ASN A N 1
ATOM 736 C CA . ASN A 1 94 ? 329.527 170.413 387.638 1.00 35.02 94 ASN A CA 1
ATOM 737 C C . ASN A 1 94 ? 329.517 171.643 388.541 1.00 38.76 94 ASN A C 1
ATOM 738 O O . ASN A 1 94 ? 328.486 172.287 388.733 1.00 38.64 94 ASN A O 1
ATOM 743 N N . VAL A 1 95 ? 330.688 171.956 389.086 1.00 34.63 95 VAL A N 1
ATOM 744 C CA . VAL A 1 95 ? 330.881 173.121 389.938 1.00 34.03 95 VAL A CA 1
ATOM 745 C C . VAL A 1 95 ? 332.229 173.728 389.566 1.00 36.75 95 VAL A C 1
ATOM 746 O O . VAL A 1 95 ? 332.997 173.127 388.815 1.00 36.26 95 VAL A O 1
ATOM 750 N N . THR A 1 96 ? 332.511 174.920 390.078 1.00 32.50 96 THR A N 1
ATOM 751 C CA . THR A 1 96 ? 333.772 175.585 389.777 1.00 31.87 96 THR A CA 1
ATOM 752 C C . THR A 1 96 ? 334.936 174.886 390.468 1.00 34.71 96 THR A C 1
ATOM 753 O O . THR A 1 96 ? 334.748 174.184 391.462 1.00 34.38 96 THR A O 1
ATOM 757 N N . ASP A 1 97 ? 336.137 175.082 389.936 1.00 30.29 97 ASP A N 1
ATOM 758 C CA . ASP A 1 97 ? 337.333 174.483 390.515 1.00 29.67 97 ASP A CA 1
ATOM 759 C C . ASP A 1 97 ? 337.495 174.948 391.959 1.00 32.64 97 ASP A C 1
ATOM 760 O O . ASP A 1 97 ? 337.832 174.160 392.844 1.00 32.23 97 ASP A O 1
ATOM 765 N N . LEU A 1 98 ? 337.243 176.232 392.189 1.00 28.48 98 LEU A N 1
ATOM 766 C CA . LEU A 1 98 ? 337.363 176.818 393.520 1.00 28.04 98 LEU A CA 1
ATOM 767 C C . LEU A 1 98 ? 336.476 176.108 394.539 1.00 31.23 98 LEU A C 1
ATOM 768 O O . LEU A 1 98 ? 336.890 175.858 395.671 1.00 30.73 98 LEU A O 1
ATOM 773 N N . VAL A 1 99 ? 335.251 175.789 394.134 1.00 27.21 99 VAL A N 1
ATOM 774 C CA . VAL A 1 99 ? 334.312 175.105 395.016 1.00 26.57 99 VAL A CA 1
ATOM 775 C C . VAL A 1 99 ? 334.799 173.696 395.338 1.00 29.81 99 VAL A C 1
ATOM 776 O O . VAL A 1 99 ? 334.692 173.234 396.474 1.00 29.47 99 VAL A O 1
ATOM 780 N N . GLN A 1 100 ? 335.338 173.019 394.329 1.00 25.84 100 GLN A N 1
ATOM 781 C CA . GLN A 1 100 ? 335.841 171.659 394.490 1.00 25.25 100 GLN A CA 1
ATOM 782 C C . GLN A 1 100 ? 337.086 171.599 395.371 1.00 28.35 100 GLN A C 1
ATOM 783 O O . GLN A 1 100 ? 337.325 170.602 396.054 1.00 27.88 100 GLN A O 1
ATOM 789 N N . GLN A 1 101 ? 337.879 172.668 395.350 1.00 24.17 101 GLN A N 1
ATOM 790 C CA . GLN A 1 101 ? 339.096 172.733 396.155 1.00 23.45 101 GLN A CA 1
ATOM 791 C C . GLN A 1 101 ? 338.786 173.108 397.600 1.00 26.86 101 GLN A C 1
ATOM 792 O O . GLN A 1 101 ? 339.279 172.476 398.535 1.00 26.26 101 GLN A O 1
ATOM 798 N N . ARG A 1 102 ? 337.977 174.149 397.772 1.00 23.35 102 ARG A N 1
ATOM 799 C CA . ARG A 1 102 ? 337.609 174.635 399.100 1.00 23.10 102 ARG A CA 1
ATOM 800 C C . ARG A 1 102 ? 336.738 173.644 399.865 1.00 27.94 102 ARG A C 1
ATOM 801 O O . ARG A 1 102 ? 336.645 173.704 401.091 1.00 27.68 102 ARG A O 1
ATOM 809 N N . MET A 1 103 ? 336.098 172.735 399.139 1.00 25.08 103 MET A N 1
ATOM 810 C CA . MET A 1 103 ? 335.226 171.742 399.756 1.00 25.12 103 MET A CA 1
ATOM 811 C C . MET A 1 103 ? 335.969 170.814 400.715 1.00 28.78 103 MET A C 1
ATOM 812 O O . MET A 1 103 ? 335.350 170.072 401.476 1.00 28.37 103 MET A O 1
ATOM 817 N N . PHE A 1 104 ? 337.297 170.871 400.687 1.00 25.23 104 PHE A N 1
ATOM 818 C CA . PHE A 1 104 ? 338.115 170.028 401.554 1.00 24.85 104 PHE A CA 1
ATOM 819 C C . PHE A 1 104 ? 338.616 170.769 402.787 1.00 28.14 104 PHE A C 1
ATOM 820 O O . PHE A 1 104 ? 339.268 170.179 403.650 1.00 27.57 104 PHE A O 1
ATOM 828 N N . ALA A 1 105 ? 338.311 172.061 402.868 1.00 24.46 105 ALA A N 1
ATOM 829 C CA . ALA A 1 105 ? 338.737 172.878 403.999 1.00 24.18 105 ALA A CA 1
ATOM 830 C C . ALA A 1 105 ? 338.268 172.283 405.324 1.00 28.24 105 ALA A C 1
ATOM 831 O O . ALA A 1 105 ? 337.219 171.638 405.392 1.00 27.93 105 ALA A O 1
ATOM 833 N N . LEU A 1 106 ? 339.049 172.506 406.377 1.00 24.62 106 LEU A N 1
ATOM 834 C CA . LEU A 1 106 ? 338.719 171.984 407.696 1.00 24.27 106 LEU A CA 1
ATOM 835 C C . LEU A 1 106 ? 337.758 172.883 408.467 1.00 28.65 106 LEU A C 1
ATOM 836 O O . LEU A 1 106 ? 338.184 173.738 409.246 1.00 28.28 106 LEU A O 1
ATOM 841 N N . GLY A 1 107 ? 336.462 172.674 408.259 1.00 25.39 107 GLY A N 1
ATOM 842 C CA . GLY A 1 107 ? 335.446 173.435 408.974 1.00 25.25 107 GLY A CA 1
ATOM 843 C C . GLY A 1 107 ? 335.426 172.917 410.406 1.00 29.71 107 GLY A C 1
ATOM 844 O O . GLY A 1 107 ? 335.684 171.736 410.642 1.00 29.28 107 GLY A O 1
ATOM 845 N N . THR A 1 108 ? 335.141 173.798 411.361 1.00 26.74 108 THR A N 1
ATOM 846 C CA . THR A 1 108 ? 335.127 173.408 412.768 1.00 26.70 108 THR A CA 1
ATOM 847 C C . THR A 1 108 ? 333.773 173.592 413.450 1.00 31.30 108 THR A C 1
ATOM 848 O O . THR A 1 108 ? 333.607 173.235 414.617 1.00 30.83 108 THR A O 1
ATOM 852 N N . VAL A 1 109 ? 332.807 174.143 412.724 1.00 28.49 109 VAL A N 1
ATOM 853 C CA . VAL A 1 109 ? 331.479 174.374 413.282 1.00 28.56 109 VAL A CA 1
ATOM 854 C C . VAL A 1 109 ? 330.834 173.093 413.807 1.00 33.32 109 VAL A C 1
ATOM 855 O O . VAL A 1 109 ? 330.730 172.100 413.087 1.00 33.09 109 VAL A O 1
ATOM 859 N N . GLY A 1 110 ? 330.398 173.127 415.064 1.00 30.41 110 GLY A N 1
ATOM 860 C CA . GLY A 1 110 ? 329.753 171.977 415.693 1.00 30.44 110 GLY A CA 1
ATOM 861 C C . GLY A 1 110 ? 330.762 171.092 416.419 1.00 34.75 110 GLY A C 1
ATOM 862 O O . GLY A 1 110 ? 330.389 170.152 417.122 1.00 34.36 110 GLY A O 1
ATOM 863 N N . LEU A 1 111 ? 332.041 171.402 416.241 1.00 31.56 111 LEU A N 1
ATOM 864 C CA . LEU A 1 111 ? 333.122 170.642 416.862 1.00 31.38 111 LEU A CA 1
ATOM 865 C C . LEU A 1 111 ? 333.334 171.053 418.316 1.00 35.30 111 LEU A C 1
ATOM 866 O O . LEU A 1 111 ? 333.033 172.181 418.704 1.00 34.80 111 LEU A O 1
ATOM 871 N N . THR A 1 112 ? 333.874 170.134 419.109 1.00 32.00 112 THR A N 1
ATOM 872 C CA . THR A 1 112 ? 334.171 170.408 420.510 1.00 31.94 112 THR A CA 1
ATOM 873 C C . THR A 1 112 ? 335.676 170.609 420.660 1.00 35.77 112 THR A C 1
ATOM 874 O O . THR A 1 112 ? 336.130 171.407 421.482 1.00 35.43 112 THR A O 1
ATOM 878 N N . THR A 1 113 ? 336.440 169.892 419.842 1.00 32.05 113 THR A N 1
ATOM 879 C CA . THR A 1 113 ? 337.892 170.002 419.852 1.00 31.73 113 THR A CA 1
ATOM 880 C C . THR A 1 113 ? 338.510 169.714 418.488 1.00 35.06 113 THR A C 1
ATOM 881 O O . THR A 1 113 ? 338.090 168.800 417.778 1.00 34.74 113 THR A O 1
ATOM 885 N N . CYS A 1 114 ? 339.515 170.506 418.136 1.00 31.09 114 CYS A N 1
ATOM 886 C CA . CYS A 1 114 ? 340.256 170.333 416.894 1.00 30.76 114 CYS A CA 1
ATOM 887 C C . CYS A 1 114 ? 341.733 170.390 417.264 1.00 33.93 114 CYS A C 1
ATOM 888 O O . CYS A 1 114 ? 342.229 171.421 417.719 1.00 33.54 114 CYS A O 1
ATOM 891 N N . GLU A 1 115 ? 342.423 169.267 417.113 1.00 29.74 115 GLU A N 1
ATOM 892 C CA . GLU A 1 115 ? 343.817 169.185 417.517 1.00 29.31 115 GLU A CA 1
ATOM 893 C C . GLU A 1 115 ? 344.750 168.569 416.481 1.00 32.27 115 GLU A C 1
ATOM 894 O O . GLU A 1 115 ? 344.346 167.740 415.663 1.00 31.77 115 GLU A O 1
ATOM 900 N N . ILE A 1 116 ? 346.020 168.950 416.569 1.00 27.85 116 ILE A N 1
ATOM 901 C CA . ILE A 1 116 ? 347.065 168.389 415.726 1.00 27.30 116 ILE A CA 1
ATOM 902 C C . ILE A 1 116 ? 348.176 167.944 416.670 1.00 30.73 116 ILE A C 1
ATOM 903 O O . ILE A 1 116 ? 349.061 168.725 417.020 1.00 30.03 116 ILE A O 1
ATOM 908 N N . LYS A 1 117 ? 348.083 166.701 417.127 1.00 27.23 117 LYS A N 1
ATOM 909 C CA . LYS A 1 117 ? 349.046 166.155 418.071 1.00 26.96 117 LYS A CA 1
ATOM 910 C C . LYS A 1 117 ? 350.270 165.564 417.384 1.00 31.21 117 LYS A C 1
ATOM 911 O O . LYS A 1 117 ? 350.208 165.146 416.229 1.00 30.96 117 LYS A O 1
ATOM 917 N N . PHE A 1 118 ? 351.379 165.527 418.114 1.00 27.87 118 PHE A N 1
ATOM 918 C CA . PHE A 1 118 ? 352.628 164.985 417.596 1.00 27.68 118 PHE A CA 1
ATOM 919 C C . PHE A 1 118 ? 353.638 164.837 418.727 1.00 31.98 118 PHE A C 1
ATOM 920 O O . PHE A 1 118 ? 353.499 165.458 419.779 1.00 31.43 118 PHE A O 1
ATOM 928 N N . ASP A 1 119 ? 354.652 164.010 418.502 1.00 29.18 119 ASP A N 1
ATOM 929 C CA . ASP A 1 119 ? 355.690 163.780 419.497 1.00 29.32 119 ASP A CA 1
ATOM 930 C C . ASP A 1 119 ? 357.039 164.280 418.989 1.00 34.41 119 ASP A C 1
ATOM 931 O O . ASP A 1 119 ? 357.414 164.025 417.843 1.00 34.15 119 ASP A O 1
ATOM 936 N N . ILE A 1 120 ? 357.766 164.993 419.842 1.00 31.65 120 ILE A N 1
ATOM 937 C CA . ILE A 1 120 ? 359.081 165.500 419.471 1.00 31.89 120 ILE A CA 1
ATOM 938 C C . ILE A 1 120 ? 360.150 164.491 419.875 1.00 37.08 120 ILE A C 1
ATOM 939 O O . ILE A 1 120 ? 360.252 164.112 421.044 1.00 36.45 120 ILE A O 1
ATOM 944 N N . ASP A 1 121 ? 360.933 164.038 418.902 1.00 34.93 121 ASP A N 1
ATOM 945 C CA . ASP A 1 121 ? 361.983 163.062 419.172 1.00 35.33 121 ASP A CA 1
ATOM 946 C C . ASP A 1 121 ? 362.942 163.555 420.251 1.00 40.28 121 ASP A C 1
ATOM 947 O O . ASP A 1 121 ? 363.147 164.758 420.418 1.00 39.80 121 ASP A O 1
ATOM 952 N N . GLU A 1 122 ? 363.526 162.612 420.980 1.00 37.75 122 GLU A N 1
ATOM 953 C CA . GLU A 1 122 ? 364.459 162.927 422.055 1.00 37.94 122 GLU A CA 1
ATOM 954 C C . GLU A 1 122 ? 365.768 163.513 421.533 1.00 41.80 122 GLU A C 1
ATOM 955 O O . GLU A 1 122 ? 366.438 164.273 422.233 1.00 41.35 122 GLU A O 1
ATOM 961 N N . ALA A 1 123 ? 366.132 163.144 420.308 1.00 38.34 123 ALA A N 1
ATOM 962 C CA . ALA A 1 123 ? 367.371 163.611 419.696 1.00 38.15 123 ALA A CA 1
ATOM 963 C C . ALA A 1 123 ? 367.283 165.039 419.161 1.00 42.23 123 ALA A C 1
ATOM 964 O O . ALA A 1 123 ? 368.288 165.609 418.732 1.00 42.02 123 ALA A O 1
ATOM 966 N N . ALA A 1 124 ? 366.083 165.611 419.183 1.00 38.66 124 ALA A N 1
ATOM 967 C CA . ALA A 1 124 ? 365.873 166.970 418.690 1.00 38.44 124 ALA A CA 1
ATOM 968 C C . ALA A 1 124 ? 366.873 167.951 419.295 1.00 42.46 124 ALA A C 1
ATOM 969 O O . ALA A 1 124 ? 366.960 168.091 420.514 1.00 42.21 124 ALA A O 1
ATOM 971 N N . ALA A 1 125 ? 367.624 168.627 418.431 1.00 39.08 125 ALA A N 1
ATOM 972 C CA . ALA A 1 125 ? 368.632 169.593 418.863 1.00 38.91 125 ALA A CA 1
ATOM 973 C C . ALA A 1 125 ? 368.075 170.654 419.813 1.00 42.46 125 ALA A C 1
ATOM 974 O O . ALA A 1 125 ? 368.460 170.720 420.980 1.00 42.24 125 ALA A O 1
ATOM 976 N N . GLY A 1 126 ? 367.183 171.494 419.300 1.00 38.46 126 GLY A N 1
ATOM 977 C CA . GLY A 1 126 ? 366.572 172.557 420.092 1.00 37.96 126 GLY A CA 1
ATOM 978 C C . GLY A 1 126 ? 365.258 172.975 419.439 1.00 40.86 126 GLY A C 1
ATOM 979 O O . GLY A 1 126 ? 365.120 174.097 418.951 1.00 40.36 126 GLY A O 1
ATOM 980 N N . PRO A 1 127 ? 364.306 172.047 419.423 1.00 36.62 127 PRO A N 1
ATOM 981 C CA . PRO A 1 127 ? 363.003 172.259 418.799 1.00 36.04 127 PRO A CA 1
ATOM 982 C C . PRO A 1 127 ? 362.368 173.628 419.025 1.00 38.68 127 PRO A C 1
ATOM 983 O O . PRO A 1 127 ? 362.312 174.131 420.148 1.00 38.27 127 PRO A O 1
ATOM 987 N N . LYS A 1 128 ? 361.870 174.206 417.936 1.00 34.24 128 LYS A N 1
ATOM 988 C CA . LYS A 1 128 ? 361.186 175.494 417.958 1.00 33.58 128 LYS A CA 1
ATOM 989 C C . LYS A 1 128 ? 360.071 175.412 416.921 1.00 36.16 128 LYS A C 1
ATOM 990 O O . LYS A 1 128 ? 360.335 175.254 415.731 1.00 35.82 128 LYS A O 1
ATOM 996 N N . LEU A 1 129 ? 358.826 175.474 417.376 1.00 31.74 129 LEU A N 1
ATOM 997 C CA . LEU A 1 129 ? 357.693 175.361 416.468 1.00 30.93 129 LEU A CA 1
ATOM 998 C C . LEU A 1 129 ? 356.624 176.425 416.677 1.00 33.31 129 LEU A C 1
ATOM 999 O O . LEU A 1 129 ? 356.225 176.715 417.805 1.00 32.71 129 LEU A O 1
ATOM 1004 N N . SER A 1 130 ? 356.154 176.986 415.569 1.00 28.91 130 SER A N 1
ATOM 1005 C CA . SER A 1 130 ? 355.102 177.994 415.586 1.00 28.20 130 SER A CA 1
ATOM 1006 C C . SER A 1 130 ? 354.162 177.702 414.423 1.00 30.92 130 SER A C 1
ATOM 1007 O O . SER A 1 130 ? 354.539 177.016 413.472 1.00 30.48 130 SER A O 1
ATOM 1010 N N . ALA A 1 131 ? 352.937 178.208 414.502 1.00 26.47 131 ALA A N 1
ATOM 1011 C CA . ALA A 1 131 ? 351.962 177.956 413.452 1.00 25.75 131 ALA A CA 1
ATOM 1012 C C . ALA A 1 131 ? 351.166 179.189 413.045 1.00 28.50 131 ALA A C 1
ATOM 1013 O O . ALA A 1 131 ? 350.859 180.052 413.870 1.00 27.80 131 ALA A O 1
ATOM 1015 N N . ILE A 1 132 ? 350.826 179.248 411.762 1.00 24.34 132 ILE A N 1
ATOM 1016 C CA . ILE A 1 132 ? 350.031 180.334 411.209 1.00 23.84 132 ILE A CA 1
ATOM 1017 C C . ILE A 1 132 ? 348.820 179.707 410.529 1.00 27.14 132 ILE A C 1
ATOM 1018 O O . ILE A 1 132 ? 348.932 178.659 409.895 1.00 26.60 132 ILE A O 1
ATOM 1023 N N . ALA A 1 133 ? 347.659 180.334 410.677 1.00 23.45 133 ALA A N 1
ATOM 1024 C CA . ALA A 1 133 ? 346.441 179.795 410.089 1.00 23.08 133 ALA A CA 1
ATOM 1025 C C . ALA A 1 133 ? 345.817 180.681 409.017 1.00 27.11 133 ALA A C 1
ATOM 1026 O O . ALA A 1 133 ? 345.617 181.880 409.216 1.00 26.55 133 ALA A O 1
ATOM 1028 N N . GLN A 1 134 ? 345.496 180.069 407.882 1.00 23.82 134 GLN A N 1
ATOM 1029 C CA . GLN A 1 134 ? 344.811 180.759 406.798 1.00 23.68 134 GLN A CA 1
ATOM 1030 C C . GLN A 1 134 ? 343.364 180.292 406.905 1.00 28.34 134 GLN A C 1
ATOM 1031 O O . GLN A 1 134 ? 343.028 179.181 406.491 1.00 28.08 134 GLN A O 1
ATOM 1037 N N . LYS A 1 135 ? 342.527 181.110 407.531 1.00 25.32 135 LYS A N 1
ATOM 1038 C CA . LYS A 1 135 ? 341.143 180.732 407.769 1.00 25.25 135 LYS A CA 1
ATOM 1039 C C . LYS A 1 135 ? 340.116 181.454 406.908 1.00 29.91 135 LYS A C 1
ATOM 1040 O O . LYS A 1 135 ? 340.423 182.429 406.222 1.00 29.48 135 LYS A O 1
ATOM 1046 N N . SER A 1 136 ? 338.886 180.957 406.967 1.00 27.01 136 SER A N 1
ATOM 1047 C CA . SER A 1 136 ? 337.766 181.531 406.238 1.00 27.05 136 SER A CA 1
ATOM 1048 C C . SER A 1 136 ? 336.508 181.296 407.069 1.00 31.58 136 SER A C 1
ATOM 1049 O O . SER A 1 136 ? 336.573 180.683 408.135 1.00 31.08 136 SER A O 1
ATOM 1052 N N . VAL A 1 137 ? 335.368 181.781 406.587 1.00 28.79 137 VAL A N 1
ATOM 1053 C CA . VAL A 1 137 ? 334.110 181.625 407.309 1.00 28.96 137 VAL A CA 1
ATOM 1054 C C . VAL A 1 137 ? 333.860 180.190 407.773 1.00 33.66 137 VAL A C 1
ATOM 1055 O O . VAL A 1 137 ? 334.201 179.230 407.079 1.00 33.51 137 VAL A O 1
ATOM 1059 N N . GLY A 1 138 ? 333.271 180.057 408.957 1.00 30.39 138 GLY A N 1
ATOM 1060 C CA . GLY A 1 138 ? 333.003 178.754 409.555 1.00 30.24 138 GLY A CA 1
ATOM 1061 C C . GLY A 1 138 ? 332.072 177.851 408.752 1.00 34.22 138 GLY A C 1
ATOM 1062 O O . GLY A 1 138 ? 331.091 178.306 408.164 1.00 33.78 138 GLY A O 1
ATOM 1063 N N . THR A 1 139 ? 332.386 176.559 408.762 1.00 30.91 139 THR A N 1
ATOM 1064 C CA . THR A 1 139 ? 331.591 175.537 408.090 1.00 30.63 139 THR A CA 1
ATOM 1065 C C . THR A 1 139 ? 331.745 174.251 408.892 1.00 34.60 139 THR A C 1
ATOM 1066 O O . THR A 1 139 ? 332.680 174.121 409.684 1.00 34.39 139 THR A O 1
ATOM 1070 N N . ALA A 1 140 ? 330.839 173.302 408.688 1.00 30.98 140 ALA A N 1
ATOM 1071 C CA . ALA A 1 140 ? 330.937 172.022 409.380 1.00 30.72 140 ALA A CA 1
ATOM 1072 C C . ALA A 1 140 ? 332.166 171.310 408.828 1.00 34.41 140 ALA A C 1
ATOM 1073 O O . ALA A 1 140 ? 332.663 171.679 407.764 1.00 33.79 140 ALA A O 1
ATOM 1075 N N . PRO A 1 141 ? 332.668 170.313 409.553 1.00 31.03 141 PRO A N 1
ATOM 1076 C CA . PRO A 1 141 ? 333.831 169.563 409.097 1.00 30.83 141 PRO A CA 1
ATOM 1077 C C . PRO A 1 141 ? 333.591 169.086 407.665 1.00 34.60 141 PRO A C 1
ATOM 1078 O O . PRO A 1 141 ? 334.440 169.262 406.793 1.00 34.46 141 PRO A O 1
ATOM 1082 N N . SER A 1 142 ? 332.406 168.533 407.424 1.00 30.76 142 SER A N 1
ATOM 1083 C CA . SER A 1 142 ? 332.011 168.085 406.092 1.00 30.39 142 SER A CA 1
ATOM 1084 C C . SER A 1 142 ? 333.056 167.215 405.386 1.00 33.54 142 SER A C 1
ATOM 1085 O O . SER A 1 142 ? 333.708 166.378 406.012 1.00 32.54 142 SER A O 1
ATOM 1088 N N . TRP A 1 143 ? 333.191 167.405 404.076 1.00 30.38 143 TRP A N 1
ATOM 1089 C CA . TRP A 1 143 ? 334.140 166.637 403.271 1.00 30.27 143 TRP A CA 1
ATOM 1090 C C . TRP A 1 143 ? 335.585 166.893 403.686 1.00 32.07 143 TRP A C 1
ATOM 1091 O O . TRP A 1 143 ? 336.076 168.017 403.596 1.00 31.57 143 TRP A O 1
ATOM 1102 N N . LEU A 1 144 ? 336.263 165.840 404.128 1.00 26.94 144 LEU A N 1
ATOM 1103 C CA . LEU A 1 144 ? 337.648 165.947 404.570 1.00 26.08 144 LEU A CA 1
ATOM 1104 C C . LEU A 1 144 ? 338.492 164.804 404.017 1.00 29.02 144 LEU A C 1
ATOM 1105 O O . LEU A 1 144 ? 337.972 163.740 403.685 1.00 28.44 144 LEU A O 1
ATOM 1110 N N . THR A 1 145 ? 339.802 165.025 403.947 1.00 25.19 145 THR A N 1
ATOM 1111 C CA . THR A 1 145 ? 340.741 163.998 403.506 1.00 24.62 145 THR A CA 1
ATOM 1112 C C . THR A 1 145 ? 341.194 163.248 404.754 1.00 28.01 145 THR A C 1
ATOM 1113 O O . THR A 1 145 ? 341.593 163.864 405.743 1.00 27.41 145 THR A O 1
ATOM 1117 N N . MET A 1 146 ? 341.107 161.922 404.721 1.00 24.25 146 MET A N 1
ATOM 1118 C CA . MET A 1 146 ? 341.495 161.114 405.871 1.00 23.66 146 MET A CA 1
ATOM 1119 C C . MET A 1 146 ? 342.643 160.171 405.540 1.00 26.48 146 MET A C 1
ATOM 1120 O O . MET A 1 146 ? 342.431 159.071 405.034 1.00 26.19 146 MET A O 1
ATOM 1125 N N . ARG A 1 147 ? 343.860 160.620 405.823 1.00 22.39 147 ARG A N 1
ATOM 1126 C CA . ARG A 1 147 ? 345.060 159.837 405.552 1.00 21.94 147 ARG A CA 1
ATOM 1127 C C . ARG A 1 147 ? 345.226 158.729 406.589 1.00 26.13 147 ARG A C 1
ATOM 1128 O O . ARG A 1 147 ? 345.363 158.999 407.783 1.00 25.44 147 ARG A O 1
ATOM 1136 N N . ARG A 1 148 ? 345.201 157.482 406.125 1.00 23.28 148 ARG A N 1
ATOM 1137 C CA . ARG A 1 148 ? 345.328 156.328 407.012 1.00 23.43 148 ARG A CA 1
ATOM 1138 C C . ARG A 1 148 ? 346.600 155.527 406.752 1.00 28.86 148 ARG A C 1
ATOM 1139 O O . ARG A 1 148 ? 347.063 155.420 405.616 1.00 28.56 148 ARG A O 1
ATOM 1147 N N . ASN A 1 149 ? 347.153 154.962 407.821 1.00 26.43 149 ASN A N 1
ATOM 1148 C CA . ASN A 1 149 ? 348.393 154.198 407.754 1.00 26.53 149 ASN A CA 1
ATOM 1149 C C . ASN A 1 149 ? 348.151 152.699 407.901 1.00 30.81 149 ASN A C 1
ATOM 1150 O O . ASN A 1 149 ? 347.385 152.268 408.762 1.00 30.41 149 ASN A O 1
ATOM 1155 N N . PHE A 1 150 ? 348.830 151.911 407.072 1.00 27.71 150 PHE A N 1
ATOM 1156 C CA . PHE A 1 150 ? 348.724 150.455 407.125 1.00 27.68 150 PHE A CA 1
ATOM 1157 C C . PHE A 1 150 ? 350.088 149.826 406.845 1.00 32.03 150 PHE A C 1
ATOM 1158 O O . PHE A 1 150 ? 350.838 150.304 405.995 1.00 31.70 150 PHE A O 1
ATOM 1166 N N . PHE A 1 151 ? 350.411 148.761 407.572 1.00 28.85 151 PHE A N 1
ATOM 1167 C CA . PHE A 1 151 ? 351.684 148.074 407.390 1.00 28.77 151 PHE A CA 1
ATOM 1168 C C . PHE A 1 151 ? 351.447 146.631 406.969 1.00 33.41 151 PHE A C 1
ATOM 1169 O O . PHE A 1 151 ? 350.722 145.891 407.633 1.00 33.10 151 PHE A O 1
ATOM 1177 N N . LYS A 1 152 ? 352.037 146.242 405.846 1.00 30.08 152 LYS A N 1
ATOM 1178 C CA . LYS A 1 152 ? 351.855 144.893 405.337 1.00 29.78 152 LYS A CA 1
ATOM 1179 C C . LYS A 1 152 ? 353.155 144.315 404.798 1.00 33.84 152 LYS A C 1
ATOM 1180 O O . LYS A 1 152 ? 354.037 145.049 404.355 1.00 33.33 152 LYS A O 1
ATOM 1186 N N . GLN A 1 153 ? 353.267 142.993 404.849 1.00 30.85 153 GLN A N 1
ATOM 1187 C CA . GLN A 1 153 ? 354.465 142.311 404.384 1.00 30.73 153 GLN A CA 1
ATOM 1188 C C . GLN A 1 153 ? 354.443 142.062 402.884 1.00 35.21 153 GLN A C 1
ATOM 1189 O O . GLN A 1 153 ? 353.459 141.561 402.335 1.00 34.82 153 GLN A O 1
ATOM 1195 N N . LEU A 1 154 ? 355.543 142.413 402.229 1.00 32.15 154 LEU A N 1
ATOM 1196 C CA . LEU A 1 154 ? 355.680 142.200 400.797 1.00 32.24 154 LEU A CA 1
ATOM 1197 C C . LEU A 1 154 ? 356.685 141.087 400.597 1.00 37.05 154 LEU A C 1
ATOM 1198 O O . LEU A 1 154 ? 357.656 140.964 401.340 1.00 36.36 154 LEU A O 1
ATOM 1203 N N . ASN A 1 155 ? 356.442 140.257 399.599 1.00 34.68 155 ASN A N 1
ATOM 1204 C CA . ASN A 1 155 ? 357.349 139.171 399.339 1.00 34.91 155 ASN A CA 1
ATOM 1205 C C . ASN A 1 155 ? 358.120 139.481 398.097 1.00 39.17 155 ASN A C 1
ATOM 1206 O O . ASN A 1 155 ? 357.767 140.377 397.319 1.00 38.76 155 ASN A O 1
ATOM 1211 N N . ASN A 1 156 ? 359.127 138.659 397.868 1.00 35.99 156 ASN A N 1
ATOM 1212 C CA . ASN A 1 156 ? 359.872 138.756 396.652 1.00 35.87 156 ASN A CA 1
ATOM 1213 C C . ASN A 1 156 ? 359.126 137.772 395.745 1.00 39.47 156 ASN A C 1
ATOM 1214 O O . ASN A 1 156 ? 359.194 136.543 395.909 1.00 38.60 156 ASN A O 1
ATOM 1219 N N . GLY A 1 157 ? 358.324 138.349 394.864 1.00 35.65 157 GLY A N 1
ATOM 1220 C CA . GLY A 1 157 ? 357.456 137.606 393.972 1.00 35.25 157 GLY A CA 1
ATOM 1221 C C . GLY A 1 157 ? 356.165 138.418 393.925 1.00 38.69 157 GLY A C 1
ATOM 1222 O O . GLY A 1 157 ? 356.194 139.619 393.656 1.00 38.17 157 GLY A O 1
ATOM 1223 N N . THR A 1 158 ? 355.044 137.786 394.252 1.00 34.97 158 THR A N 1
ATOM 1224 C CA . THR A 1 158 ? 353.758 138.471 394.217 1.00 34.50 158 THR A CA 1
ATOM 1225 C C . THR A 1 158 ? 353.028 138.480 395.554 1.00 37.60 158 THR A C 1
ATOM 1226 O O . THR A 1 158 ? 352.767 137.427 396.135 1.00 37.46 158 THR A O 1
ATOM 1230 N N . THR A 1 159 ? 352.639 139.669 396.001 1.00 33.64 159 THR A N 1
ATOM 1231 C CA . THR A 1 159 ? 351.879 139.816 397.236 1.00 33.17 159 THR A CA 1
ATOM 1232 C C . THR A 1 159 ? 350.523 140.435 396.922 1.00 36.75 159 THR A C 1
ATOM 1233 O O . THR A 1 159 ? 350.411 141.289 396.043 1.00 36.56 159 THR A O 1
ATOM 1237 N N . GLU A 1 160 ? 349.494 140.004 397.644 1.00 32.93 160 GLU A N 1
ATOM 1238 C CA . GLU A 1 160 ? 348.148 140.527 397.442 1.00 32.42 160 GLU A CA 1
ATOM 1239 C C . GLU A 1 160 ? 347.584 141.131 398.726 1.00 36.02 160 GLU A C 1
ATOM 1240 O O . GLU A 1 160 ? 347.620 140.508 399.786 1.00 35.67 160 GLU A O 1
ATOM 1246 N N . ILE A 1 161 ? 347.071 142.353 398.622 1.00 32.33 161 ILE A N 1
ATOM 1247 C CA . ILE A 1 161 ? 346.497 143.054 399.765 1.00 31.93 161 ILE A CA 1
ATOM 1248 C C . ILE A 1 161 ? 345.028 143.377 399.503 1.00 35.27 161 ILE A C 1
ATOM 1249 O O . ILE A 1 161 ? 344.712 144.299 398.751 1.00 34.71 161 ILE A O 1
ATOM 1254 N N . ALA A 1 162 ? 344.136 142.612 400.123 1.00 31.63 162 ALA A N 1
ATOM 1255 C CA . ALA A 1 162 ? 342.702 142.800 399.927 1.00 31.36 162 ALA A CA 1
ATOM 1256 C C . ALA A 1 162 ? 341.948 143.129 401.212 1.00 34.98 162 ALA A C 1
ATOM 1257 O O . ALA A 1 162 ? 340.718 143.186 401.216 1.00 34.44 162 ALA A O 1
ATOM 1259 N N . ASP A 1 163 ? 342.680 143.342 402.300 1.00 31.52 163 ASP A N 1
ATOM 1260 C CA . ASP A 1 163 ? 342.058 143.641 403.587 1.00 31.21 163 ASP A CA 1
ATOM 1261 C C . ASP A 1 163 ? 342.045 145.124 403.950 1.00 34.63 163 ASP A C 1
ATOM 1262 O O . ASP A 1 163 ? 342.012 145.479 405.126 1.00 34.38 163 ASP A O 1
ATOM 1267 N N . LEU A 1 164 ? 342.050 145.988 402.941 1.00 30.72 164 LEU A N 1
ATOM 1268 C CA . LEU A 1 164 ? 342.019 147.427 403.182 1.00 30.31 164 LEU A CA 1
ATOM 1269 C C . LEU A 1 164 ? 340.610 147.858 403.582 1.00 33.92 164 LEU A C 1
ATOM 1270 O O . LEU A 1 164 ? 339.627 147.443 402.968 1.00 33.50 164 LEU A O 1
ATOM 1275 N N . PRO A 1 165 ? 340.515 148.676 404.626 1.00 30.19 165 PRO A N 1
ATOM 1276 C CA . PRO A 1 165 ? 339.220 149.142 405.112 1.00 29.83 165 PRO A CA 1
ATOM 1277 C C . PRO A 1 165 ? 338.379 149.736 403.987 1.00 33.30 165 PRO A C 1
ATOM 1278 O O . PRO A 1 165 ? 338.886 150.475 403.143 1.00 32.86 165 PRO A O 1
ATOM 1282 N N . ARG A 1 166 ? 337.091 149.409 403.983 1.00 29.55 166 ARG A N 1
ATOM 1283 C CA . ARG A 1 166 ? 336.179 149.911 402.962 1.00 29.19 166 ARG A CA 1
ATOM 1284 C C . ARG A 1 166 ? 334.975 150.618 403.574 1.00 33.18 166 ARG A C 1
ATOM 1285 O O . ARG A 1 166 ? 333.839 150.181 403.402 1.00 32.68 166 ARG A O 1
ATOM 1293 N N . PRO A 1 167 ? 335.226 151.714 404.284 1.00 29.95 167 PRO A N 1
ATOM 1294 C CA . PRO A 1 167 ? 334.148 152.482 404.901 1.00 29.84 167 PRO A CA 1
ATOM 1295 C C . PRO A 1 167 ? 333.092 152.834 403.857 1.00 34.17 167 PRO A C 1
ATOM 1296 O O . PRO A 1 167 ? 333.403 153.406 402.813 1.00 33.93 167 PRO A O 1
ATOM 1300 N N . VAL A 1 168 ? 331.847 152.465 404.135 1.00 30.91 168 VAL A N 1
ATOM 1301 C CA . VAL A 1 168 ? 330.747 152.705 403.207 1.00 30.75 168 VAL A CA 1
ATOM 1302 C C . VAL A 1 168 ? 330.459 154.185 402.966 1.00 34.54 168 VAL A C 1
ATOM 1303 O O . VAL A 1 168 ? 330.342 154.969 403.907 1.00 34.14 168 VAL A O 1
ATOM 1307 N N . GLY A 1 169 ? 330.322 154.555 401.695 1.00 30.90 169 GLY A N 1
ATOM 1308 C CA . GLY A 1 169 ? 330.019 155.933 401.325 1.00 30.46 169 GLY A CA 1
ATOM 1309 C C . GLY A 1 169 ? 331.275 156.771 401.120 1.00 33.64 169 GLY A C 1
ATOM 1310 O O . GLY A 1 169 ? 331.225 157.849 400.527 1.00 33.41 169 GLY A O 1
ATOM 1311 N N . TYR A 1 170 ? 332.401 156.273 401.616 1.00 29.41 170 TYR A N 1
ATOM 1312 C CA . TYR A 1 170 ? 333.670 156.976 401.488 1.00 28.70 170 TYR A CA 1
ATOM 1313 C C . TYR A 1 170 ? 334.311 156.701 400.133 1.00 30.83 170 TYR A C 1
ATOM 1314 O O . TYR A 1 170 ? 333.858 155.834 399.387 1.00 30.32 170 TYR A O 1
ATOM 1323 N N . ARG A 1 171 ? 335.368 157.444 399.824 1.00 26.12 171 ARG A N 1
ATOM 1324 C CA . ARG A 1 171 ? 336.084 157.279 398.565 1.00 25.31 171 ARG A CA 1
ATOM 1325 C C . ARG A 1 171 ? 337.574 157.124 398.827 1.00 28.66 171 ARG A C 1
ATOM 1326 O O . ARG A 1 171 ? 338.051 157.394 399.928 1.00 28.38 171 ARG A O 1
ATOM 1334 N N . ILE A 1 172 ? 338.306 156.710 397.801 1.00 24.72 172 ILE A N 1
ATOM 1335 C CA . ILE A 1 172 ? 339.751 156.569 397.898 1.00 24.17 172 ILE A CA 1
ATOM 1336 C C . ILE A 1 172 ? 340.395 157.422 396.816 1.00 27.55 172 ILE A C 1
ATOM 1337 O O . ILE A 1 172 ? 340.226 157.160 395.626 1.00 27.03 172 ILE A O 1
ATOM 1342 N N . ALA A 1 173 ? 341.100 158.466 397.236 1.00 23.80 173 ALA A N 1
ATOM 1343 C CA . ALA A 1 173 ? 341.756 159.368 396.299 1.00 23.43 173 ALA A CA 1
ATOM 1344 C C . ALA A 1 173 ? 343.023 158.742 395.732 1.00 26.97 173 ALA A C 1
ATOM 1345 O O . ALA A 1 173 ? 343.299 158.855 394.537 1.00 26.68 173 ALA A O 1
ATOM 1347 N N . ALA A 1 174 ? 343.793 158.085 396.594 1.00 23.26 174 ALA A N 1
ATOM 1348 C CA . ALA A 1 174 ? 345.034 157.458 396.165 1.00 23.00 174 ALA A CA 1
ATOM 1349 C C . ALA A 1 174 ? 345.556 156.432 397.160 1.00 26.88 174 ALA A C 1
ATOM 1350 O O . ALA A 1 174 ? 345.135 156.395 398.313 1.00 26.59 174 ALA A O 1
ATOM 1352 N N . ILE A 1 175 ? 346.483 155.603 396.696 1.00 23.55 175 ILE A N 1
ATOM 1353 C CA . ILE A 1 175 ? 347.117 154.592 397.531 1.00 23.30 175 ILE A CA 1
ATOM 1354 C C . ILE A 1 175 ? 348.618 154.663 397.280 1.00 27.22 175 ILE A C 1
ATOM 1355 O O . ILE A 1 175 ? 349.064 154.619 396.136 1.00 26.66 175 ILE A O 1
ATOM 1360 N N . HIS A 1 176 ? 349.392 154.811 398.346 1.00 24.13 176 HIS A N 1
ATOM 1361 C CA . HIS A 1 176 ? 350.840 154.905 398.215 1.00 24.06 176 HIS A CA 1
ATOM 1362 C C . HIS A 1 176 ? 351.542 153.726 398.871 1.00 28.38 176 HIS A C 1
ATOM 1363 O O . HIS A 1 176 ? 351.482 153.557 400.086 1.00 27.88 176 HIS A O 1
ATOM 1370 N N . ILE A 1 177 ? 352.206 152.914 398.056 1.00 25.49 177 ILE A N 1
ATOM 1371 C CA . ILE A 1 177 ? 352.940 151.759 398.555 1.00 25.47 177 ILE A CA 1
ATOM 1372 C C . ILE A 1 177 ? 354.393 152.148 398.802 1.00 29.86 177 ILE A C 1
ATOM 1373 O O . ILE A 1 177 ? 355.153 152.387 397.863 1.00 29.23 177 ILE A O 1
ATOM 1378 N N . LYS A 1 178 ? 354.768 152.234 400.073 1.00 27.13 178 LYS A N 1
ATOM 1379 C CA . LYS A 1 178 ? 356.125 152.612 400.442 1.00 27.16 178 LYS A CA 1
ATOM 1380 C C . LYS A 1 178 ? 357.019 151.391 400.612 1.00 32.13 178 LYS A C 1
ATOM 1381 O O . LYS A 1 178 ? 357.058 150.778 401.680 1.00 31.69 178 LYS A O 1
ATOM 1387 N N . ALA A 1 179 ? 357.730 151.045 399.545 1.00 29.66 179 ALA A N 1
ATOM 1388 C CA . ALA A 1 179 ? 358.640 149.905 399.541 1.00 29.77 179 ALA A CA 1
ATOM 1389 C C . ALA A 1 179 ? 359.728 150.170 398.508 1.00 34.45 179 ALA A C 1
ATOM 1390 O O . ALA A 1 179 ? 359.500 150.886 397.534 1.00 34.26 179 ALA A O 1
ATOM 1392 N N . ALA A 1 180 ? 360.909 149.600 398.722 1.00 31.41 180 ALA A N 1
ATOM 1393 C CA . ALA A 1 180 ? 362.032 149.827 397.818 1.00 31.34 180 ALA A CA 1
ATOM 1394 C C . ALA A 1 180 ? 362.164 148.841 396.656 1.00 35.39 180 ALA A C 1
ATOM 1395 O O . ALA A 1 180 ? 362.912 149.097 395.712 1.00 35.15 180 ALA A O 1
ATOM 1397 N N . GLY A 1 181 ? 361.454 147.718 396.721 1.00 31.75 181 GLY A N 1
ATOM 1398 C CA . GLY A 1 181 ? 361.565 146.704 395.675 1.00 31.43 181 GLY A CA 1
ATOM 1399 C C . GLY A 1 181 ? 360.284 146.374 394.911 1.00 35.05 181 GLY A C 1
ATOM 1400 O O . GLY A 1 181 ? 360.098 145.238 394.472 1.00 34.68 181 GLY A O 1
ATOM 1401 N N . VAL A 1 182 ? 359.417 147.365 394.722 1.00 31.21 182 VAL A N 1
ATOM 1402 C CA . VAL A 1 182 ? 358.179 147.150 393.979 1.00 30.82 182 VAL A CA 1
ATOM 1403 C C . VAL A 1 182 ? 358.395 147.383 392.483 1.00 34.60 182 VAL A C 1
ATOM 1404 O O . VAL A 1 182 ? 358.791 148.470 392.065 1.00 34.21 182 VAL A O 1
ATOM 1408 N N . ASP A 1 183 ? 358.157 146.345 391.688 1.00 31.05 183 ASP A N 1
ATOM 1409 C CA . ASP A 1 183 ? 358.350 146.412 390.242 1.00 30.78 183 ASP A CA 1
ATOM 1410 C C . ASP A 1 183 ? 357.083 146.843 389.509 1.00 33.75 183 ASP A C 1
ATOM 1411 O O . ASP A 1 183 ? 357.118 147.721 388.644 1.00 33.27 183 ASP A O 1
ATOM 1416 N N . ALA A 1 184 ? 355.973 146.192 389.835 1.00 29.45 184 ALA A N 1
ATOM 1417 C CA . ALA A 1 184 ? 354.701 146.488 389.195 1.00 28.81 184 ALA A CA 1
ATOM 1418 C C . ALA A 1 184 ? 353.555 146.225 390.158 1.00 31.78 184 ALA A C 1
ATOM 1419 O O . ALA A 1 184 ? 353.701 145.473 391.121 1.00 31.24 184 ALA A O 1
ATOM 1421 N N . VAL A 1 185 ? 352.417 146.856 389.894 1.00 27.70 185 VAL A N 1
ATOM 1422 C CA . VAL A 1 185 ? 351.244 146.699 390.738 1.00 27.16 185 VAL A CA 1
ATOM 1423 C C . VAL A 1 185 ? 349.988 146.618 389.887 1.00 30.71 185 VAL A C 1
ATOM 1424 O O . VAL A 1 185 ? 349.932 147.163 388.787 1.00 30.44 185 VAL A O 1
ATOM 1428 N N . GLU A 1 186 ? 348.982 145.927 390.406 1.00 27.09 186 GLU A N 1
ATOM 1429 C CA . GLU A 1 186 ? 347.715 145.771 389.712 1.00 26.73 186 GLU A CA 1
ATOM 1430 C C . GLU A 1 186 ? 346.593 146.043 390.704 1.00 30.45 186 GLU A C 1
ATOM 1431 O O . GLU A 1 186 ? 346.639 145.582 391.844 1.00 30.13 186 GLU A O 1
ATOM 1437 N N . PHE A 1 187 ? 345.600 146.815 390.281 1.00 26.79 187 PHE A N 1
ATOM 1438 C CA . PHE A 1 187 ? 344.477 147.130 391.151 1.00 26.65 187 PHE A CA 1
ATOM 1439 C C . PHE A 1 187 ? 343.167 146.654 390.541 1.00 30.95 187 PHE A C 1
ATOM 1440 O O . PHE A 1 187 ? 342.889 146.907 389.372 1.00 30.43 187 PHE A O 1
ATOM 1448 N N . GLN A 1 188 ? 342.363 145.959 391.336 1.00 28.13 188 GLN A N 1
ATOM 1449 C CA . GLN A 1 188 ? 341.086 145.460 390.850 1.00 28.18 188 GLN A CA 1
ATOM 1450 C C . GLN A 1 188 ? 339.988 145.511 391.901 1.00 32.59 188 GLN A C 1
ATOM 1451 O O . GLN A 1 188 ? 340.251 145.452 393.102 1.00 32.15 188 GLN A O 1
ATOM 1457 N N . ILE A 1 189 ? 338.754 145.633 391.430 1.00 29.59 189 ILE A N 1
ATOM 1458 C CA . ILE A 1 189 ? 337.590 145.677 392.301 1.00 29.62 189 ILE A CA 1
ATOM 1459 C C . ILE A 1 189 ? 336.545 144.730 391.733 1.00 34.21 189 ILE A C 1
ATOM 1460 O O . ILE A 1 189 ? 336.032 144.949 390.637 1.00 33.97 189 ILE A O 1
ATOM 1465 N N . ASP A 1 190 ? 336.255 143.662 392.467 1.00 31.18 190 ASP A N 1
ATOM 1466 C CA . ASP A 1 190 ? 335.275 142.678 392.022 1.00 31.08 190 ASP A CA 1
ATOM 1467 C C . ASP A 1 190 ? 335.703 142.018 390.714 1.00 35.19 190 ASP A C 1
ATOM 1468 O O . ASP A 1 190 ? 334.897 141.857 389.795 1.00 34.75 190 ASP A O 1
ATOM 1473 N N . GLY A 1 191 ? 336.975 141.642 390.634 1.00 31.92 191 GLY A N 1
ATOM 1474 C CA . GLY A 1 191 ? 337.508 140.986 389.445 1.00 31.88 191 GLY A CA 1
ATOM 1475 C C . GLY A 1 191 ? 337.909 141.969 388.346 1.00 36.09 191 GLY A C 1
ATOM 1476 O O . GLY A 1 191 ? 338.814 141.695 387.560 1.00 35.81 191 GLY A O 1
ATOM 1477 N N . THR A 1 192 ? 337.226 143.107 388.289 1.00 32.73 192 THR A N 1
ATOM 1478 C CA . THR A 1 192 ? 337.515 144.120 387.277 1.00 32.41 192 THR A CA 1
ATOM 1479 C C . THR A 1 192 ? 338.882 144.761 387.497 1.00 36.03 192 THR A C 1
ATOM 1480 O O . THR A 1 192 ? 339.151 145.328 388.556 1.00 35.84 192 THR A O 1
ATOM 1484 N N . LYS A 1 193 ? 339.740 144.669 386.487 1.00 32.11 193 LYS A N 1
ATOM 1485 C CA . LYS A 1 193 ? 341.084 145.227 386.565 1.00 31.60 193 LYS A CA 1
ATOM 1486 C C . LYS A 1 193 ? 341.114 146.688 386.129 1.00 34.51 193 LYS A C 1
ATOM 1487 O O . LYS A 1 193 ? 341.300 146.994 384.951 1.00 34.34 193 LYS A O 1
ATOM 1493 N N . TRP A 1 194 ? 340.943 147.588 387.090 1.00 30.11 194 TRP A N 1
ATOM 1494 C CA . TRP A 1 194 ? 340.949 149.018 386.808 1.00 29.55 194 TRP A CA 1
ATOM 1495 C C . TRP A 1 194 ? 342.349 149.521 386.484 1.00 32.40 194 TRP A C 1
ATOM 1496 O O . TRP A 1 194 ? 342.523 150.493 385.746 1.00 31.87 194 TRP A O 1
ATOM 1507 N N . ARG A 1 195 ? 343.347 148.836 387.027 1.00 28.16 195 ARG A N 1
ATOM 1508 C CA . ARG A 1 195 ? 344.737 149.173 386.770 1.00 27.51 195 ARG A CA 1
ATOM 1509 C C . ARG A 1 195 ? 345.482 147.883 386.454 1.00 31.44 195 ARG A C 1
ATOM 1510 O O . ARG A 1 195 ? 345.691 147.043 387.327 1.00 31.17 195 ARG A O 1
ATOM 1518 N N . ASP A 1 196 ? 345.831 147.710 385.187 1.00 27.87 196 ASP A N 1
ATOM 1519 C CA . ASP A 1 196 ? 346.546 146.522 384.755 1.00 27.63 196 ASP A CA 1
ATOM 1520 C C . ASP A 1 196 ? 347.859 146.432 385.519 1.00 31.02 196 ASP A C 1
ATOM 1521 O O . ASP A 1 196 ? 348.266 147.387 386.181 1.00 30.22 196 ASP A O 1
ATOM 1526 N N . LEU A 1 197 ? 348.524 145.287 385.423 1.00 27.58 197 LEU A N 1
ATOM 1527 C CA . LEU A 1 197 ? 349.816 145.119 386.070 1.00 27.33 197 LEU A CA 1
ATOM 1528 C C . LEU A 1 197 ? 350.772 146.099 385.396 1.00 31.45 197 LEU A C 1
ATOM 1529 O O . LEU A 1 197 ? 351.454 145.754 384.431 1.00 31.01 197 LEU A O 1
ATOM 1534 N N . LEU A 1 198 ? 350.769 147.340 385.877 1.00 28.07 198 LEU A N 1
ATOM 1535 C CA . LEU A 1 198 ? 351.600 148.396 385.307 1.00 27.90 198 LEU A CA 1
ATOM 1536 C C . LEU A 1 198 ? 352.997 148.426 385.908 1.00 31.86 198 LEU A C 1
ATOM 1537 O O . LEU A 1 198 ? 353.157 148.474 387.126 1.00 31.54 198 LEU A O 1
ATOM 1542 N N . LYS A 1 199 ? 354.008 148.440 385.046 1.00 28.29 199 LYS A N 1
ATOM 1543 C CA . LYS A 1 199 ? 355.389 148.510 385.501 1.00 27.94 199 LYS A CA 1
ATOM 1544 C C . LYS A 1 199 ? 355.623 149.870 386.146 1.00 31.60 199 LYS A C 1
ATOM 1545 O O . LYS A 1 199 ? 355.024 150.864 385.741 1.00 31.47 199 LYS A O 1
ATOM 1551 N N . LYS A 1 200 ? 356.494 149.912 387.148 1.00 27.81 200 LYS A N 1
ATOM 1552 C CA . LYS A 1 200 ? 356.798 151.155 387.850 1.00 27.41 200 LYS A CA 1
ATOM 1553 C C . LYS A 1 200 ? 357.112 152.309 386.899 1.00 30.65 200 LYS A C 1
ATOM 1554 O O . LYS A 1 200 ? 356.578 153.407 387.048 1.00 30.36 200 LYS A O 1
ATOM 1560 N N . ALA A 1 201 ? 357.981 152.058 385.924 1.00 26.55 201 ALA A N 1
ATOM 1561 C CA . ALA A 1 201 ? 358.361 153.084 384.958 1.00 25.98 201 ALA A CA 1
ATOM 1562 C C . ALA A 1 201 ? 357.150 153.627 384.202 1.00 29.28 201 ALA A C 1
ATOM 1563 O O . ALA A 1 201 ? 357.077 154.820 383.903 1.00 28.81 201 ALA A O 1
ATOM 1565 N N . ASP A 1 202 ? 356.200 152.746 383.901 1.00 25.46 202 ASP A N 1
ATOM 1566 C CA . ASP A 1 202 ? 354.994 153.132 383.176 1.00 25.06 202 ASP A CA 1
ATOM 1567 C C . ASP A 1 202 ? 354.020 153.892 384.069 1.00 28.70 202 ASP A C 1
ATOM 1568 O O . ASP A 1 202 ? 353.419 154.883 383.647 1.00 28.26 202 ASP A O 1
ATOM 1573 N N . ASN A 1 203 ? 353.874 153.426 385.305 1.00 24.98 203 ASN A N 1
ATOM 1574 C CA . ASN A 1 203 ? 352.989 154.073 386.267 1.00 24.52 203 ASN A CA 1
ATOM 1575 C C . ASN A 1 203 ? 353.519 155.463 386.604 1.00 28.14 203 ASN A C 1
ATOM 1576 O O . ASN A 1 203 ? 352.760 156.433 386.666 1.00 27.84 203 ASN A O 1
ATOM 1581 N N . ASP A 1 204 ? 354.827 155.548 386.820 1.00 24.35 204 ASP A N 1
ATOM 1582 C CA . ASP A 1 204 ? 355.477 156.808 387.159 1.00 23.98 204 ASP A CA 1
ATOM 1583 C C . ASP A 1 204 ? 355.412 157.818 386.014 1.00 27.43 204 ASP A C 1
ATOM 1584 O O . ASP A 1 204 ? 355.418 159.028 386.243 1.00 26.94 204 ASP A O 1
ATOM 1589 N N . TYR A 1 205 ? 355.345 157.315 384.785 1.00 23.64 205 TYR A N 1
ATOM 1590 C CA . TYR A 1 205 ? 355.264 158.184 383.616 1.00 23.26 205 TYR A CA 1
ATOM 1591 C C . TYR A 1 205 ? 353.897 158.857 383.568 1.00 26.91 205 TYR A C 1
ATOM 1592 O O . TYR A 1 205 ? 353.790 160.049 383.280 1.00 26.58 205 TYR A O 1
ATOM 1601 N N . ILE A 1 206 ? 352.853 158.090 383.865 1.00 23.26 206 ILE A N 1
ATOM 1602 C CA . ILE A 1 206 ? 351.497 158.626 383.873 1.00 23.00 206 ILE A CA 1
ATOM 1603 C C . ILE A 1 206 ? 351.352 159.664 384.983 1.00 27.52 206 ILE A C 1
ATOM 1604 O O . ILE A 1 206 ? 350.713 160.700 384.796 1.00 27.45 206 ILE A O 1
ATOM 1609 N N . LEU A 1 207 ? 351.959 159.387 386.133 1.00 23.95 207 LEU A N 1
ATOM 1610 C CA . LEU A 1 207 ? 351.908 160.308 387.262 1.00 23.68 207 LEU A CA 1
ATOM 1611 C C . LEU A 1 207 ? 352.498 161.655 386.855 1.00 27.84 207 LEU A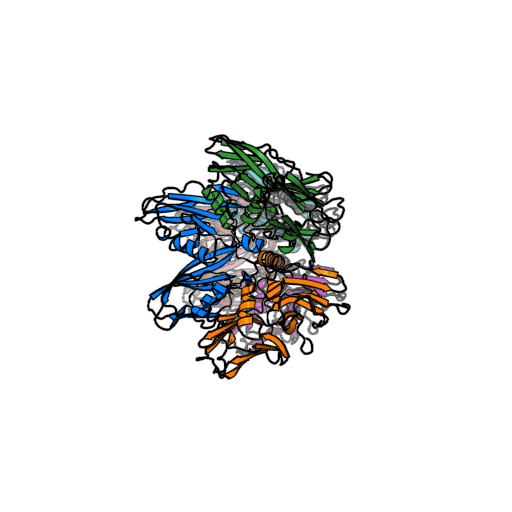 C 1
ATOM 1612 O O . LEU A 1 207 ? 351.853 162.694 386.994 1.00 27.65 207 LEU A O 1
ATOM 1617 N N . GLU A 1 208 ? 353.730 161.628 386.355 1.00 24.31 208 GLU A N 1
ATOM 1618 C CA . GLU A 1 208 ? 354.413 162.841 385.918 1.00 24.04 208 GLU A CA 1
ATOM 1619 C C . GLU A 1 208 ? 353.641 163.522 384.793 1.00 28.01 208 GLU A C 1
ATOM 1620 O O . GLU A 1 208 ? 353.687 164.742 384.641 1.00 27.78 208 GLU A O 1
ATOM 1626 N N . GLN A 1 209 ? 352.937 162.719 384.002 1.00 24.35 209 GLN A N 1
ATOM 1627 C CA . GLN A 1 209 ? 352.150 163.228 382.886 1.00 23.88 209 GLN A CA 1
ATOM 1628 C C . GLN A 1 209 ? 351.053 164.170 383.373 1.00 27.50 209 GLN A C 1
ATOM 1629 O O . GLN A 1 209 ? 350.527 164.979 382.605 1.00 27.22 209 GLN A O 1
ATOM 1635 N N . TYR A 1 210 ? 350.709 164.059 384.653 1.00 23.32 210 TYR A N 1
ATOM 1636 C CA . TYR A 1 210 ? 349.662 164.893 385.234 1.00 22.68 210 TYR A CA 1
ATOM 1637 C C . TYR A 1 210 ? 350.176 165.927 386.235 1.00 26.22 210 TYR A C 1
ATOM 1638 O O . TYR A 1 210 ? 349.425 166.411 387.081 1.00 25.63 210 TYR A O 1
ATOM 1647 N N . GLY A 1 211 ? 351.452 166.282 386.107 1.00 22.70 211 GLY A N 1
ATOM 1648 C CA . GLY A 1 211 ? 352.063 167.301 386.958 1.00 22.43 211 GLY A CA 1
ATOM 1649 C C . GLY A 1 211 ? 352.434 166.832 388.363 1.00 26.10 211 GLY A C 1
ATOM 1650 O O . GLY A 1 211 ? 352.708 167.653 389.240 1.00 25.61 211 GLY A O 1
ATOM 1651 N N . LYS A 1 212 ? 352.450 165.519 388.575 1.00 22.61 212 LYS A N 1
ATOM 1652 C CA . LYS A 1 212 ? 352.804 164.966 389.878 1.00 22.35 212 LYS A CA 1
ATOM 1653 C C . LYS A 1 212 ? 354.281 164.595 389.932 1.00 27.15 212 LYS A C 1
ATOM 1654 O O . LYS A 1 212 ? 354.898 164.308 388.908 1.00 26.95 212 LYS A O 1
ATOM 1660 N N . ALA A 1 213 ? 354.840 164.597 391.137 1.00 24.22 213 ALA A N 1
ATOM 1661 C CA . ALA A 1 213 ? 356.237 164.236 391.332 1.00 24.15 213 ALA A CA 1
ATOM 1662 C C . ALA A 1 213 ? 356.310 162.832 391.919 1.00 28.75 213 ALA A C 1
ATOM 1663 O O . ALA A 1 213 ? 355.595 162.511 392.871 1.00 28.52 213 ALA A O 1
ATOM 1665 N N . VAL A 1 214 ? 357.165 161.994 391.344 1.00 25.43 214 VAL A N 1
ATOM 1666 C CA . VAL A 1 214 ? 357.326 160.628 391.825 1.00 25.15 214 VAL A CA 1
ATOM 1667 C C . VAL A 1 214 ? 358.152 160.601 393.108 1.00 29.50 214 VAL A C 1
ATOM 1668 O O . VAL A 1 214 ? 359.249 161.160 393.166 1.00 29.19 214 VAL A O 1
ATOM 1672 N N . LEU A 1 215 ? 357.612 159.962 394.141 1.00 26.40 215 LEU A N 1
ATOM 1673 C CA . LEU A 1 215 ? 358.296 159.863 395.425 1.00 26.22 215 LEU A CA 1
ATOM 1674 C C . LEU A 1 215 ? 359.215 158.648 395.456 1.00 30.60 215 LEU A C 1
ATOM 1675 O O . LEU A 1 215 ? 358.886 157.596 394.909 1.00 30.17 215 LEU A O 1
ATOM 1680 N N . ASP A 1 216 ? 360.368 158.800 396.100 1.00 27.57 216 ASP A N 1
ATOM 1681 C CA . ASP A 1 216 ? 361.340 157.718 396.200 1.00 27.38 216 ASP A CA 1
ATOM 1682 C C . ASP A 1 216 ? 360.782 156.518 396.957 1.00 30.70 216 ASP A C 1
ATOM 1683 O O . ASP A 1 216 ? 360.096 156.673 397.966 1.00 30.40 216 ASP A O 1
ATOM 1688 N N . ASN A 1 217 ? 361.094 155.323 396.466 1.00 26.71 217 ASN A N 1
ATOM 1689 C CA . ASN A 1 217 ? 360.650 154.086 397.100 1.00 26.16 217 ASN A CA 1
ATOM 1690 C C . ASN A 1 217 ? 359.148 154.078 397.362 1.00 28.97 217 ASN A C 1
ATOM 1691 O O . ASN A 1 217 ? 358.691 153.610 398.406 1.00 28.55 217 ASN A O 1
ATOM 1696 N N . THR A 1 218 ? 358.388 154.588 396.397 1.00 24.80 218 THR A N 1
ATOM 1697 C CA . THR A 1 218 ? 356.937 154.653 396.504 1.00 24.18 218 THR A CA 1
ATOM 1698 C C . THR A 1 218 ? 356.252 154.355 395.179 1.00 27.45 218 THR A C 1
ATOM 1699 O O . THR A 1 218 ? 356.646 154.878 394.139 1.00 27.03 218 THR A O 1
ATOM 1703 N N . TYR A 1 219 ? 355.195 153.550 395.233 1.00 23.44 219 TYR A N 1
ATOM 1704 C CA . TYR A 1 219 ? 354.391 153.248 394.057 1.00 22.72 219 TYR A CA 1
ATOM 1705 C C . TYR A 1 219 ? 353.025 153.866 394.315 1.00 26.15 219 TYR A C 1
ATOM 1706 O O . TYR A 1 219 ? 352.243 153.353 395.116 1.00 25.50 219 TYR A O 1
ATOM 1715 N N . THR A 1 220 ? 352.769 155.001 393.674 1.00 22.60 220 THR A N 1
ATOM 1716 C CA . THR A 1 220 ? 351.523 155.726 393.870 1.00 22.27 220 THR A CA 1
ATOM 1717 C C . THR A 1 220 ? 350.441 155.375 392.858 1.00 26.55 220 THR A C 1
ATOM 1718 O O . THR A 1 220 ? 350.669 155.404 391.646 1.00 26.23 220 THR A O 1
ATOM 1722 N N . ILE A 1 221 ? 349.255 155.065 393.371 1.00 23.24 221 ILE A N 1
ATOM 1723 C CA . ILE A 1 221 ? 348.100 154.771 392.535 1.00 23.09 221 ILE A CA 1
ATOM 1724 C C . ILE A 1 221 ? 347.124 155.928 392.698 1.00 27.16 221 ILE A C 1
ATOM 1725 O O . ILE A 1 221 ? 346.257 155.906 393.572 1.00 26.84 221 ILE A O 1
ATOM 1730 N N . ASP A 1 222 ? 347.314 156.961 391.883 1.00 23.69 222 ASP A N 1
ATOM 1731 C CA . ASP A 1 222 ? 346.490 158.163 391.931 1.00 23.39 222 ASP A CA 1
ATOM 1732 C C . ASP A 1 222 ? 345.170 157.969 391.192 1.00 27.30 222 ASP A C 1
ATOM 1733 O O . ASP A 1 222 ? 345.156 157.747 389.981 1.00 27.11 222 ASP A O 1
ATOM 1738 N N . PHE A 1 223 ? 344.064 158.061 391.925 1.00 23.61 223 PHE A N 1
ATOM 1739 C CA . PHE A 1 223 ? 342.737 157.898 391.336 1.00 23.20 223 PHE A CA 1
ATOM 1740 C C . PHE A 1 223 ? 342.115 159.248 390.990 1.00 27.46 223 PHE A C 1
ATOM 1741 O O . PHE A 1 223 ? 340.971 159.315 390.542 1.00 27.18 223 PHE A O 1
ATOM 1749 N N . MET A 1 224 ? 342.869 160.320 391.209 1.00 24.21 224 MET A N 1
ATOM 1750 C CA . MET A 1 224 ? 342.387 161.669 390.926 1.00 24.03 224 MET A CA 1
ATOM 1751 C C . MET A 1 224 ? 343.407 162.462 390.119 1.00 28.32 224 MET A C 1
ATOM 1752 O O . MET A 1 224 ? 343.620 163.650 390.366 1.00 27.98 224 MET A O 1
ATOM 1757 N N . LEU A 1 225 ? 344.035 161.799 389.153 1.00 25.13 225 LEU A N 1
ATOM 1758 C CA . LEU A 1 225 ? 345.052 162.428 388.316 1.00 24.96 225 LEU A CA 1
ATOM 1759 C C . LEU A 1 225 ? 344.565 163.692 387.602 1.00 29.40 225 LEU A C 1
ATOM 1760 O O . LEU A 1 225 ? 345.320 164.652 387.438 1.00 29.19 225 LEU A O 1
ATOM 1765 N N . GLU A 1 226 ? 343.304 163.691 387.187 1.00 26.10 226 GLU A N 1
ATOM 1766 C CA . GLU A 1 226 ? 342.724 164.839 386.494 1.00 25.91 226 GLU A CA 1
ATOM 1767 C C . GLU A 1 226 ? 342.246 165.919 387.460 1.00 29.70 226 GLU A C 1
ATOM 1768 O O . GLU A 1 226 ? 341.927 167.034 387.046 1.00 29.46 226 GLU A O 1
ATOM 1774 N N . GLY A 1 227 ? 342.170 165.579 388.741 1.00 25.97 227 GLY A N 1
ATOM 1775 C CA . GLY A 1 227 ? 341.706 166.524 389.750 1.00 25.46 227 GLY A CA 1
ATOM 1776 C C . GLY A 1 227 ? 340.209 166.354 389.967 1.00 28.59 227 GLY A C 1
ATOM 1777 O O . GLY A 1 227 ? 339.606 167.049 390.781 1.00 28.09 227 GLY A O 1
ATOM 1778 N N . ASP A 1 228 ? 339.617 165.421 389.227 1.00 24.90 228 ASP A N 1
ATOM 1779 C CA . ASP A 1 228 ? 338.190 165.140 389.334 1.00 24.53 228 ASP A CA 1
ATOM 1780 C C . ASP A 1 228 ? 337.925 164.174 390.485 1.00 28.47 228 ASP A C 1
ATOM 1781 O O . ASP A 1 228 ? 338.399 163.037 390.476 1.00 28.17 228 ASP A O 1
ATOM 1786 N N . VAL A 1 229 ? 337.176 164.640 391.480 1.00 24.91 229 VAL A N 1
ATOM 1787 C CA . VAL A 1 229 ? 336.860 163.831 392.652 1.00 24.64 229 VAL A CA 1
ATOM 1788 C C . VAL A 1 229 ? 336.035 162.595 392.303 1.00 28.35 229 VAL A C 1
ATOM 1789 O O . VAL A 1 229 ? 336.071 161.596 393.019 1.00 28.06 229 VAL A O 1
ATOM 1793 N N . TYR A 1 230 ? 335.292 162.673 391.202 1.00 24.22 230 TYR A N 1
ATOM 1794 C CA . TYR A 1 230 ? 334.435 161.575 390.763 1.00 23.69 230 TYR A CA 1
ATOM 1795 C C . TYR A 1 230 ? 335.212 160.443 390.105 1.00 26.06 230 TYR A C 1
ATOM 1796 O O . TYR A 1 230 ? 334.633 159.438 389.691 1.00 25.14 230 TYR A O 1
ATOM 1805 N N . GLN A 1 231 ? 336.523 160.618 389.990 1.00 22.19 231 GLN A N 1
ATOM 1806 C CA . GLN A 1 231 ? 337.370 159.605 389.376 1.00 21.84 231 GLN A CA 1
ATOM 1807 C C . GLN A 1 231 ? 337.923 158.692 390.462 1.00 25.49 231 GLN A C 1
ATOM 1808 O O . GLN A 1 231 ? 338.437 157.609 390.180 1.00 25.43 231 GLN A O 1
ATOM 1814 N N . SER A 1 232 ? 337.813 159.142 391.706 1.00 21.67 232 SER A N 1
ATOM 1815 C CA . SER A 1 232 ? 338.297 158.374 392.844 1.00 21.34 232 SER A CA 1
ATOM 1816 C C . SER A 1 232 ? 337.445 157.128 393.060 1.00 25.39 232 SER A C 1
ATOM 1817 O O . SER A 1 232 ? 336.331 157.027 392.547 1.00 24.87 232 SER A O 1
ATOM 1820 N N . VAL A 1 233 ? 337.979 156.182 393.825 1.00 22.18 233 VAL A N 1
ATOM 1821 C CA . VAL A 1 233 ? 337.274 154.941 394.113 1.00 22.04 233 VAL A CA 1
ATOM 1822 C C . VAL A 1 233 ? 336.121 155.160 395.090 1.00 26.08 233 VAL A C 1
ATOM 1823 O O . VAL A 1 233 ? 336.330 155.571 396.232 1.00 25.57 233 VAL A O 1
ATOM 1827 N N . LEU A 1 234 ? 334.904 154.874 394.639 1.00 22.84 234 LEU A N 1
ATOM 1828 C CA . LEU A 1 234 ? 333.729 155.004 395.491 1.00 22.58 234 LEU A CA 1
ATOM 1829 C C . LEU A 1 234 ? 333.498 153.683 396.213 1.00 27.23 234 LEU A C 1
ATOM 1830 O O . LEU A 1 234 ? 333.126 152.685 395.598 1.00 26.67 234 LEU A O 1
ATOM 1835 N N . LEU A 1 235 ? 333.748 153.677 397.517 1.00 24.65 235 LEU A N 1
ATOM 1836 C CA . LEU A 1 235 ? 333.587 152.470 398.314 1.00 24.85 235 LEU A CA 1
ATOM 1837 C C . LEU A 1 235 ? 332.123 152.059 398.451 1.00 30.36 235 LEU A C 1
ATOM 1838 O O . LEU A 1 235 ? 331.505 152.232 399.502 1.00 29.74 235 LEU A O 1
ATOM 1843 N N . ASP A 1 236 ? 331.589 151.513 397.361 1.00 28.06 236 ASP A N 1
ATOM 1844 C CA . ASP A 1 236 ? 330.208 151.052 397.289 1.00 28.47 236 ASP A CA 1
ATOM 1845 C C . ASP A 1 236 ? 329.956 149.929 398.287 1.00 33.63 236 ASP A C 1
ATOM 1846 O O . ASP A 1 236 ? 330.724 148.968 398.363 1.00 33.41 236 ASP A O 1
ATOM 1851 N N . GLN A 1 237 ? 328.854 150.041 399.023 1.00 30.59 237 GLN A N 1
ATOM 1852 C CA . GLN A 1 237 ? 328.468 149.038 400.009 1.00 30.56 237 GLN A CA 1
ATOM 1853 C C . GLN A 1 237 ? 328.231 147.682 399.352 1.00 35.34 237 GLN A C 1
ATOM 1854 O O . GLN A 1 237 ? 327.866 146.715 400.020 1.00 35.66 237 GLN A O 1
ATOM 1860 N N . MET A 1 238 ? 328.442 147.614 398.042 1.00 32.04 238 MET A N 1
ATOM 1861 C CA . MET A 1 238 ? 328.229 146.381 397.292 1.00 31.91 238 MET A CA 1
ATOM 1862 C C . MET A 1 238 ? 329.503 145.749 396.734 1.00 35.35 238 MET A C 1
ATOM 1863 O O . MET A 1 238 ? 329.459 144.659 396.166 1.00 34.60 238 MET A O 1
ATOM 1868 N N . ILE A 1 239 ? 330.636 146.425 396.899 1.00 32.11 239 ILE A N 1
ATOM 1869 C CA . ILE A 1 239 ? 331.907 145.884 396.427 1.00 31.73 239 ILE A CA 1
ATOM 1870 C C . ILE A 1 239 ? 332.238 144.630 397.226 1.00 35.38 239 ILE A C 1
ATOM 1871 O O . ILE A 1 239 ? 332.210 144.644 398.457 1.00 34.77 239 ILE A O 1
ATOM 1876 N N . GLN A 1 240 ? 332.541 143.545 396.522 1.00 32.47 240 GLN A N 1
ATOM 1877 C CA . GLN A 1 240 ? 332.854 142.278 397.170 1.00 32.38 240 GLN A CA 1
ATOM 1878 C C . GLN A 1 240 ? 334.349 142.081 397.374 1.00 36.25 240 GLN A C 1
ATOM 1879 O O . GLN A 1 240 ? 334.772 141.432 398.331 1.00 36.18 240 GLN A O 1
ATOM 1885 N N . ASP A 1 241 ? 335.148 142.631 396.466 1.00 32.53 241 ASP A N 1
ATOM 1886 C CA . ASP A 1 241 ? 336.596 142.479 396.540 1.00 32.01 241 ASP A CA 1
ATOM 1887 C C . ASP A 1 241 ? 337.358 143.710 396.058 1.00 34.98 241 ASP A C 1
ATOM 1888 O O . ASP A 1 241 ? 337.177 144.171 394.932 1.00 34.57 241 ASP A O 1
ATOM 1893 N N . LEU A 1 242 ? 338.216 144.228 396.929 1.00 30.93 242 LEU A N 1
ATOM 1894 C CA . LEU A 1 242 ? 339.068 145.371 396.623 1.00 30.47 242 LEU A CA 1
ATOM 1895 C C . LEU A 1 242 ? 340.482 144.830 396.807 1.00 34.14 242 LEU A C 1
ATOM 1896 O O . LEU A 1 242 ? 340.958 144.681 397.935 1.00 33.78 242 LEU A O 1
ATOM 1901 N N . ARG A 1 243 ? 341.120 144.462 395.701 1.00 30.33 243 ARG A N 1
ATOM 1902 C CA . ARG A 1 243 ? 342.426 143.821 395.763 1.00 30.04 243 ARG A CA 1
ATOM 1903 C C . ARG A 1 243 ? 343.592 144.567 395.127 1.00 34.02 243 ARG A C 1
ATOM 1904 O O . ARG A 1 243 ? 343.429 145.307 394.158 1.00 33.75 243 ARG A O 1
ATOM 1912 N N . LEU A 1 244 ? 344.780 144.319 395.666 1.00 30.62 244 LEU A N 1
ATOM 1913 C CA . LEU A 1 244 ? 346.012 144.920 395.177 1.00 30.54 244 LEU A CA 1
ATOM 1914 C C . LEU A 1 244 ? 347.031 143.802 394.974 1.00 34.52 244 LEU A C 1
ATOM 1915 O O . LEU A 1 244 ? 347.334 143.058 395.905 1.00 34.07 244 LEU A O 1
ATOM 1920 N N . LYS A 1 245 ? 347.537 143.667 393.752 1.00 31.29 245 LYS A N 1
ATOM 1921 C CA . LYS A 1 245 ? 348.528 142.639 393.442 1.00 31.20 245 LYS A CA 1
ATOM 1922 C C . LYS A 1 245 ? 349.891 143.289 393.238 1.00 35.40 245 LYS A C 1
ATOM 1923 O O . LYS A 1 245 ? 350.132 143.944 392.223 1.00 34.92 245 LYS A O 1
ATOM 1929 N N . ILE A 1 246 ? 350.771 143.124 394.220 1.00 32.23 246 ILE A N 1
ATOM 1930 C CA . ILE A 1 246 ? 352.092 143.738 394.170 1.00 32.17 246 ILE A CA 1
ATOM 1931 C C . ILE A 1 246 ? 353.207 142.780 393.776 1.00 36.72 246 ILE A C 1
ATOM 1932 O O . ILE A 1 246 ? 353.416 141.752 394.421 1.00 36.29 246 ILE A O 1
ATOM 1937 N N . ASP A 1 247 ? 353.941 143.145 392.729 1.00 33.78 247 ASP A N 1
ATOM 1938 C CA . ASP A 1 247 ? 355.071 142.352 392.264 1.00 33.88 247 ASP A CA 1
ATOM 1939 C C . ASP A 1 247 ? 356.349 142.991 392.791 1.00 38.40 247 ASP A C 1
ATOM 1940 O O . ASP A 1 247 ? 356.808 144.006 392.267 1.00 38.03 247 ASP A O 1
ATOM 1945 N N . SER A 1 248 ? 356.904 142.407 393.847 1.00 35.57 248 SER A N 1
ATOM 1946 C CA . SER A 1 248 ? 358.113 142.937 394.466 1.00 35.72 248 SER A CA 1
ATOM 1947 C C . SER A 1 248 ? 359.352 142.121 394.111 1.00 40.43 248 SER A C 1
ATOM 1948 O O . SER A 1 248 ? 359.255 141.043 393.526 1.00 39.98 248 SER A O 1
ATOM 1951 N N . THR A 1 249 ? 360.516 142.650 394.474 1.00 37.70 249 THR A N 1
ATOM 1952 C CA . THR A 1 249 ? 361.787 141.984 394.217 1.00 37.86 249 THR A CA 1
ATOM 1953 C C . THR A 1 249 ? 362.506 141.795 395.544 1.00 42.36 249 THR A C 1
ATOM 1954 O O . THR A 1 249 ? 363.574 141.184 395.612 1.00 42.01 249 THR A O 1
ATOM 1958 N N . MET A 1 250 ? 361.904 142.332 396.600 1.00 39.23 250 MET A N 1
ATOM 1959 C CA . MET A 1 250 ? 362.474 142.259 397.936 1.00 39.06 250 MET A CA 1
ATOM 1960 C C . MET A 1 250 ? 361.445 141.732 398.923 1.00 42.86 250 MET A C 1
ATOM 1961 O O . MET A 1 250 ? 360.242 141.815 398.687 1.00 42.56 250 MET A O 1
ATOM 1966 N N . ASP A 1 251 ? 361.922 141.208 400.045 1.00 39.41 251 ASP A N 1
ATOM 1967 C CA . ASP A 1 251 ? 361.032 140.729 401.092 1.00 39.21 251 ASP A CA 1
ATOM 1968 C C . ASP A 1 251 ? 361.100 141.747 402.221 1.00 42.02 251 ASP A C 1
ATOM 1969 O O . ASP A 1 251 ? 362.032 141.734 403.024 1.00 41.84 251 ASP A O 1
ATOM 1974 N N . GLU A 1 252 ? 360.133 142.656 402.248 1.00 37.15 252 GLU A N 1
ATOM 1975 C CA . GLU A 1 252 ? 360.117 143.715 403.247 1.00 36.27 252 GLU A CA 1
ATOM 1976 C C . GLU A 1 252 ? 358.704 144.047 403.705 1.00 38.46 252 GLU A C 1
ATOM 1977 O O . GLU A 1 252 ? 357.725 143.547 403.150 1.00 37.97 252 GLU A O 1
ATOM 1983 N N . GLN A 1 253 ? 358.606 144.890 404.728 1.00 33.57 253 GLN A N 1
ATOM 1984 C CA . GLN A 1 253 ? 357.311 145.333 405.221 1.00 32.74 253 GLN A CA 1
ATOM 1985 C C . GLN A 1 253 ? 357.038 146.704 404.623 1.00 35.46 253 GLN A C 1
ATOM 1986 O O . GLN A 1 253 ? 357.793 147.654 404.841 1.00 34.58 253 GLN A O 1
ATOM 1992 N N . ALA A 1 254 ? 355.974 146.789 403.836 1.00 32.21 254 ALA A N 1
ATOM 1993 C CA . ALA A 1 254 ? 355.610 148.031 403.176 1.00 31.78 254 ALA A CA 1
ATOM 1994 C C . ALA A 1 254 ? 354.633 148.843 404.007 1.00 34.72 254 ALA A C 1
ATOM 1995 O O . ALA A 1 254 ? 353.777 148.290 404.697 1.00 34.33 254 ALA A O 1
ATOM 1997 N N . GLU A 1 255 ? 354.753 150.161 403.923 1.00 30.57 255 GLU A N 1
ATOM 1998 C CA . GLU A 1 255 ? 353.817 151.042 404.601 1.00 29.80 255 GLU A CA 1
ATOM 1999 C C . GLU A 1 255 ? 352.832 151.517 403.543 1.00 32.71 255 GLU A C 1
ATOM 2000 O O . GLU A 1 255 ? 353.202 152.250 402.625 1.00 32.19 255 GLU A O 1
ATOM 2006 N N . ILE A 1 256 ? 351.594 151.045 403.639 1.00 28.54 256 ILE A N 1
ATOM 2007 C CA . ILE A 1 256 ? 350.564 151.411 402.676 1.00 27.99 256 ILE A CA 1
ATOM 2008 C C . ILE A 1 256 ? 349.780 152.634 403.145 1.00 30.83 256 ILE A C 1
ATOM 2009 O O . ILE A 1 256 ? 349.089 152.587 404.164 1.00 30.34 256 ILE A O 1
ATOM 2014 N N . ILE A 1 257 ? 349.886 153.725 402.392 1.00 26.56 257 ILE A N 1
ATOM 2015 C CA . ILE A 1 257 ? 349.169 154.953 402.714 1.00 25.85 257 ILE A CA 1
ATOM 2016 C C . ILE A 1 257 ? 347.901 155.033 401.876 1.00 28.78 257 ILE A C 1
ATOM 2017 O O . ILE A 1 257 ? 347.957 154.973 400.649 1.00 28.42 257 ILE A O 1
ATOM 2022 N N . VAL A 1 258 ? 346.757 155.159 402.539 1.00 24.65 258 VAL A N 1
ATOM 2023 C CA . VAL A 1 258 ? 345.483 155.259 401.838 1.00 23.99 258 VAL A CA 1
ATOM 2024 C C . VAL A 1 258 ? 344.813 156.591 402.145 1.00 27.54 258 VAL A C 1
ATOM 2025 O O . VAL A 1 258 ? 344.500 156.888 403.297 1.00 27.03 258 VAL A O 1
ATOM 2029 N N . GLU A 1 259 ? 344.608 157.396 401.108 1.00 23.93 259 GLU A N 1
ATOM 2030 C CA . GLU A 1 259 ? 343.963 158.692 401.263 1.00 23.52 259 GLU A CA 1
ATOM 2031 C C . GLU A 1 259 ? 342.461 158.543 401.064 1.00 27.30 259 GLU A C 1
ATOM 2032 O O . GLU A 1 259 ? 341.974 158.515 399.934 1.00 26.86 259 GLU A O 1
ATOM 2038 N N . TYR A 1 260 ? 341.733 158.422 402.168 1.00 23.75 260 TYR A N 1
ATOM 2039 C CA . TYR A 1 260 ? 340.286 158.280 402.114 1.00 23.42 260 TYR A CA 1
ATOM 2040 C C . TYR A 1 260 ? 339.634 159.655 402.029 1.00 27.04 260 TYR A C 1
ATOM 2041 O O . TYR A 1 260 ? 340.277 160.675 402.275 1.00 26.41 260 TYR A O 1
ATOM 2050 N N . MET A 1 261 ? 338.350 159.670 401.691 1.00 23.79 261 MET A N 1
ATOM 2051 C CA . MET A 1 261 ? 337.590 160.908 401.586 1.00 23.78 261 MET A CA 1
ATOM 2052 C C . MET A 1 261 ? 336.132 160.638 401.934 1.00 28.46 261 MET A C 1
ATOM 2053 O O . MET A 1 261 ? 335.590 159.586 401.600 1.00 27.77 261 MET A O 1
ATOM 2058 N N . GLY A 1 262 ? 335.493 161.601 402.586 1.00 25.99 262 GLY A N 1
ATOM 2059 C CA . GLY A 1 262 ? 334.093 161.463 402.957 1.00 26.25 262 GLY A CA 1
ATOM 2060 C C . GLY A 1 262 ? 333.674 162.584 403.904 1.00 31.19 262 GLY A C 1
ATOM 2061 O O . GLY A 1 262 ? 334.510 163.319 404.410 1.00 30.75 262 GLY A O 1
ATOM 2062 N N . VAL A 1 263 ? 332.374 162.721 404.115 1.00 28.77 263 VAL A N 1
ATOM 2063 C CA . VAL A 1 263 ? 331.802 163.712 405.017 1.00 29.06 263 VAL A CA 1
ATOM 2064 C C . VAL A 1 263 ? 332.076 163.224 406.426 1.00 34.41 263 VAL A C 1
ATOM 2065 O O . VAL A 1 263 ? 331.643 162.137 406.829 1.00 33.86 263 VAL A O 1
ATOM 2069 N N . TRP A 1 264 ? 332.833 164.026 407.159 1.00 32.21 264 TRP A N 1
ATOM 2070 C CA . TRP A 1 264 ? 333.189 163.681 408.518 1.00 32.55 264 TRP A CA 1
ATOM 2071 C C . TRP A 1 264 ? 331.961 163.462 409.388 1.00 37.93 264 TRP A C 1
ATOM 2072 O O . TRP A 1 264 ? 331.010 164.244 409.361 1.00 37.47 264 TRP A O 1
ATOM 2083 N N . SER A 1 265 ? 331.998 162.386 410.164 1.00 35.81 265 SER A N 1
ATOM 2084 C CA . SER A 1 265 ? 330.906 162.047 411.065 1.00 36.15 265 SER A CA 1
ATOM 2085 C C . SER A 1 265 ? 331.452 161.757 412.457 1.00 41.15 265 SER A C 1
ATOM 2086 O O . SER A 1 265 ? 332.490 161.108 412.606 1.00 40.51 265 SER A O 1
ATOM 2089 N N . ARG A 1 266 ? 330.746 162.256 413.469 1.00 39.09 266 ARG A N 1
ATOM 2090 C CA . ARG A 1 266 ? 331.140 162.081 414.862 1.00 39.36 266 ARG A CA 1
ATOM 2091 C C . ARG A 1 266 ? 331.300 160.611 415.234 1.00 43.93 266 ARG A C 1
ATOM 2092 O O . ARG A 1 266 ? 332.011 160.276 416.182 1.00 43.50 266 ARG A O 1
ATOM 2100 N N . ASN A 1 267 ? 330.616 159.738 414.501 1.00 41.01 267 ASN A N 1
ATOM 2101 C CA . ASN A 1 267 ? 330.687 158.308 414.771 1.00 41.04 267 ASN A CA 1
ATOM 2102 C C . ASN A 1 267 ? 331.065 157.545 413.509 1.00 44.74 267 ASN A C 1
ATOM 2103 O O . ASN A 1 267 ? 330.670 156.392 413.328 1.00 44.55 267 ASN A O 1
ATOM 2108 N N . GLY A 1 268 ? 331.816 158.202 412.629 1.00 40.86 268 GLY A N 1
ATOM 2109 C CA . GLY A 1 268 ? 332.223 157.592 411.369 1.00 40.43 268 GLY A CA 1
ATOM 2110 C C . GLY A 1 268 ? 333.694 157.187 411.324 1.00 43.66 268 GLY A C 1
ATOM 2111 O O . GLY A 1 268 ? 334.383 157.182 412.342 1.00 43.27 268 GLY A O 1
ATOM 2112 N N . PHE A 1 269 ? 334.156 156.840 410.126 1.00 39.69 269 PHE A N 1
ATOM 2113 C CA . PHE A 1 269 ? 335.532 156.410 409.892 1.00 40.66 269 PHE A CA 1
ATOM 2114 C C . PHE A 1 269 ? 336.558 157.337 410.544 1.00 52.17 269 PHE A C 1
ATOM 2115 O O . PHE A 1 269 ? 336.371 158.573 410.487 1.00 54.71 269 PHE A O 1
ATOM 2124 N N . MET B 1 1 ? 335.564 156.378 387.241 1.00 25.89 1 MET B N 1
ATOM 2125 C CA . MET B 1 1 ? 336.861 155.724 387.365 1.00 25.61 1 MET B CA 1
ATOM 2126 C C . MET B 1 1 ? 337.441 155.380 385.997 1.00 29.59 1 MET B C 1
ATOM 2127 O O . MET B 1 1 ? 336.739 154.865 385.127 1.00 29.34 1 MET B O 1
ATOM 2132 N N . ARG B 1 2 ? 338.727 155.666 385.816 1.00 26.01 2 ARG B N 1
ATOM 2133 C CA . ARG B 1 2 ? 339.406 155.368 384.562 1.00 25.71 2 ARG B CA 1
ATOM 2134 C C . ARG B 1 2 ? 340.084 154.009 384.661 1.00 29.68 2 ARG B C 1
ATOM 2135 O O . ARG B 1 2 ? 340.294 153.486 385.757 1.00 29.10 2 ARG B O 1
ATOM 2143 N N . SER B 1 3 ? 340.436 153.447 383.510 1.00 26.44 3 SER B N 1
ATOM 2144 C CA . SER B 1 3 ? 341.119 152.162 383.471 1.00 26.32 3 SER B CA 1
ATOM 2145 C C . SER B 1 3 ? 342.427 152.286 382.703 1.00 30.10 3 SER B C 1
ATOM 2146 O O . SER B 1 3 ? 342.455 152.796 381.584 1.00 29.37 3 SER B O 1
ATOM 2149 N N . PHE B 1 4 ? 343.511 151.834 383.324 1.00 26.95 4 PHE B N 1
ATOM 2150 C CA . PHE B 1 4 ? 344.826 151.859 382.699 1.00 26.76 4 PHE B CA 1
ATOM 2151 C C . PHE B 1 4 ? 345.150 150.442 382.254 1.00 30.93 4 PHE B C 1
ATOM 2152 O O . PHE B 1 4 ? 345.273 149.540 383.080 1.00 30.41 4 PHE B O 1
ATOM 2160 N N . LEU B 1 5 ? 345.242 150.243 380.943 1.00 28.01 5 LEU B N 1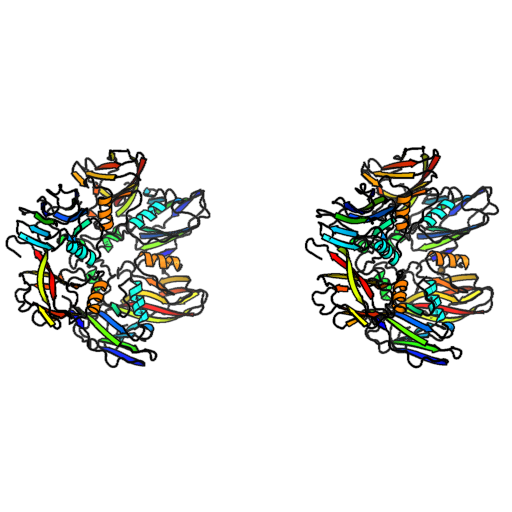
ATOM 2161 C CA . LEU B 1 5 ? 345.488 148.918 380.388 1.00 28.04 5 LEU B CA 1
ATOM 2162 C C . LEU B 1 5 ? 346.775 148.802 379.586 1.00 31.83 5 LEU B C 1
ATOM 2163 O O . LEU B 1 5 ? 347.152 149.715 378.851 1.00 31.29 5 LEU B O 1
ATOM 2168 N N . ASN B 1 6 ? 347.415 147.643 379.696 1.00 28.48 6 ASN B N 1
ATOM 2169 C CA . ASN B 1 6 ? 348.613 147.345 378.927 1.00 28.19 6 ASN B CA 1
ATOM 2170 C C . ASN B 1 6 ? 348.118 146.741 377.619 1.00 32.33 6 ASN B C 1
ATOM 2171 O O . ASN B 1 6 ? 347.756 145.566 377.570 1.00 32.16 6 ASN B O 1
ATOM 2176 N N . LEU B 1 7 ? 348.051 147.562 376.578 1.00 28.94 7 LEU B N 1
ATOM 2177 C CA . LEU B 1 7 ? 347.565 147.120 375.276 1.00 28.75 7 LEU B CA 1
ATOM 2178 C C . LEU B 1 7 ? 348.237 145.833 374.802 1.00 32.98 7 LEU B C 1
ATOM 2179 O O . LEU B 1 7 ? 349.366 145.526 375.191 1.00 32.39 7 LEU B O 1
ATOM 2184 N N . ASN B 1 8 ? 347.534 145.083 373.960 1.00 29.96 8 ASN B N 1
ATOM 2185 C CA . ASN B 1 8 ? 348.064 143.835 373.426 1.00 29.98 8 ASN B CA 1
ATOM 2186 C C . ASN B 1 8 ? 349.382 144.098 372.711 1.00 34.01 8 ASN B C 1
ATOM 2187 O O . ASN B 1 8 ? 349.636 145.210 372.249 1.00 33.66 8 ASN B O 1
ATOM 2192 N N . SER B 1 9 ? 350.221 143.071 372.632 1.00 30.62 9 SER B N 1
ATOM 2193 C CA . SER B 1 9 ? 351.521 143.195 371.986 1.00 30.50 9 SER B CA 1
ATOM 2194 C C . SER B 1 9 ? 351.392 143.636 370.530 1.00 34.05 9 SER B C 1
ATOM 2195 O O . SER B 1 9 ? 350.519 143.162 369.802 1.00 33.65 9 SER B O 1
ATOM 2198 N N . ILE B 1 10 ? 352.262 144.551 370.112 1.00 30.28 10 ILE B N 1
ATOM 2199 C CA . ILE B 1 10 ? 352.254 145.030 368.735 1.00 29.90 10 ILE B CA 1
ATOM 2200 C C . ILE B 1 10 ? 352.885 143.969 367.835 1.00 33.77 10 ILE B C 1
ATOM 2201 O O . ILE B 1 10 ? 354.040 143.581 368.027 1.00 33.35 10 ILE B O 1
ATOM 2206 N N . PRO B 1 11 ? 352.109 143.486 366.870 1.00 30.19 11 PRO B N 1
ATOM 2207 C CA . PRO B 1 11 ? 352.566 142.432 365.970 1.00 29.86 11 PRO B CA 1
ATOM 2208 C C . PRO B 1 11 ? 353.669 142.841 364.999 1.00 33.64 11 PRO B C 1
ATOM 2209 O O . PRO B 1 11 ? 353.632 143.920 364.408 1.00 33.14 11 PRO B O 1
ATOM 2213 N N . ASN B 1 12 ? 354.636 141.945 364.831 1.00 30.25 12 ASN B N 1
ATOM 2214 C CA . ASN B 1 12 ? 355.741 142.125 363.896 1.00 29.94 12 ASN B CA 1
ATOM 2215 C C . ASN B 1 12 ? 356.502 143.441 363.981 1.00 33.52 12 ASN B C 1
ATOM 2216 O O . ASN B 1 12 ? 356.597 144.173 362.996 1.00 33.04 12 ASN B O 1
ATOM 2221 N N . VAL B 1 13 ? 357.092 143.716 365.139 1.00 29.85 13 VAL B N 1
ATOM 2222 C CA . VAL B 1 13 ? 357.880 144.930 365.308 1.00 29.56 13 VAL B CA 1
ATOM 2223 C C . VAL B 1 13 ? 359.323 144.677 364.877 1.00 33.27 13 VAL B C 1
ATOM 2224 O O . VAL B 1 13 ? 360.110 144.088 365.621 1.00 32.70 13 VAL B O 1
ATOM 2228 N N . ALA B 1 14 ? 359.657 145.107 363.664 1.00 29.65 14 ALA B N 1
ATOM 2229 C CA . ALA B 1 14 ? 361.002 144.930 363.130 1.00 29.42 14 ALA B CA 1
ATOM 2230 C C . ALA B 1 14 ? 361.349 146.035 362.136 1.00 33.22 14 ALA B C 1
ATOM 2231 O O . ALA B 1 14 ? 360.463 146.696 361.594 1.00 32.72 14 ALA B O 1
ATOM 2233 N N . ALA B 1 15 ? 362.642 146.231 361.902 1.00 29.58 15 ALA B N 1
ATOM 2234 C CA . ALA B 1 15 ? 363.101 147.261 360.979 1.00 29.22 15 ALA B CA 1
ATOM 2235 C C . ALA B 1 15 ? 362.565 147.037 359.569 1.00 32.75 15 ALA B C 1
ATOM 2236 O O . ALA B 1 15 ? 362.606 145.922 359.050 1.00 32.49 15 ALA B O 1
ATOM 2238 N N . GLY B 1 16 ? 362.064 148.104 358.954 1.00 28.82 16 GLY B N 1
ATOM 2239 C CA . GLY B 1 16 ? 361.533 148.037 357.598 1.00 28.36 16 GLY B CA 1
ATOM 2240 C C . GLY B 1 16 ? 360.123 147.458 357.548 1.00 31.67 16 GLY B C 1
ATOM 2241 O O . GLY B 1 16 ? 359.547 147.301 356.472 1.00 31.27 16 GLY B O 1
ATOM 2242 N N . ASN B 1 17 ? 359.572 147.145 358.714 1.00 27.83 17 ASN B N 1
ATOM 2243 C CA . ASN B 1 17 ? 358.232 146.571 358.800 1.00 27.39 17 ASN B CA 1
ATOM 2244 C C . ASN B 1 17 ? 357.146 147.637 358.900 1.00 31.01 17 ASN B C 1
ATOM 2245 O O . ASN B 1 17 ? 357.395 148.761 359.339 1.00 30.53 17 ASN B O 1
ATOM 2250 N N . SER B 1 18 ? 355.934 147.262 358.506 1.00 27.50 18 SER B N 1
ATOM 2251 C CA . SER B 1 18 ? 354.785 148.152 358.591 1.00 27.28 18 SER B CA 1
ATOM 2252 C C . SER B 1 18 ? 353.868 147.601 359.674 1.00 31.33 18 SER B C 1
ATOM 2253 O O . SER B 1 18 ? 353.189 146.596 359.470 1.00 30.72 18 SER B O 1
ATOM 2256 N N . CYS B 1 19 ? 353.887 148.236 360.841 1.00 28.24 19 CYS B N 1
ATOM 2257 C CA . CYS B 1 19 ? 353.088 147.773 361.965 1.00 28.08 19 CYS B CA 1
ATOM 2258 C C . CYS B 1 19 ? 351.850 148.621 362.209 1.00 32.22 19 CYS B C 1
ATOM 2259 O O . CYS B 1 19 ? 351.661 149.665 361.585 1.00 31.89 19 CYS B O 1
ATOM 2262 N N . SER B 1 20 ? 350.999 148.154 363.115 1.00 28.91 20 SER B N 1
ATOM 2263 C CA . SER B 1 20 ? 349.766 148.857 363.430 1.00 28.76 20 SER B CA 1
ATOM 2264 C C . SER B 1 20 ? 349.331 148.593 364.867 1.00 32.89 20 SER B C 1
ATOM 2265 O O . SER B 1 20 ? 349.529 147.499 365.395 1.00 32.67 20 SER B O 1
ATOM 2268 N N . ILE B 1 21 ? 348.746 149.604 365.499 1.00 29.38 21 ILE B N 1
ATOM 2269 C CA . ILE B 1 21 ? 348.241 149.461 366.858 1.00 29.10 21 ILE B CA 1
ATOM 2270 C C . ILE B 1 21 ? 346.725 149.393 366.773 1.00 32.81 21 ILE B C 1
ATOM 2271 O O . ILE B 1 21 ? 346.051 150.421 366.738 1.00 32.30 21 ILE B O 1
ATOM 2276 N N . LYS B 1 22 ? 346.197 148.178 366.678 1.00 29.51 22 LYS B N 1
ATOM 2277 C CA . LYS B 1 22 ? 344.758 147.983 366.569 1.00 29.30 22 LYS B CA 1
ATOM 2278 C C . LYS B 1 22 ? 344.089 148.118 367.930 1.00 33.14 22 LYS B C 1
ATOM 2279 O O . LYS B 1 22 ? 344.348 147.335 368.843 1.00 32.82 22 LYS B O 1
ATOM 2285 N N . LEU B 1 23 ? 343.241 149.132 368.062 1.00 29.59 23 LEU B N 1
ATOM 2286 C CA . LEU B 1 23 ? 342.552 149.397 369.317 1.00 29.29 23 LEU B CA 1
ATOM 2287 C C . LEU B 1 23 ? 341.178 148.735 369.389 1.00 32.91 23 LEU B C 1
ATOM 2288 O O . LEU B 1 23 ? 340.371 148.845 368.467 1.00 32.49 23 LEU B O 1
ATOM 2293 N N . PRO B 1 24 ? 340.926 148.045 370.496 1.00 29.22 24 PRO B N 1
ATOM 2294 C CA . PRO B 1 24 ? 339.651 147.373 370.710 1.00 28.94 24 PRO B CA 1
ATOM 2295 C C . PRO B 1 24 ? 338.518 148.389 370.829 1.00 32.84 24 PRO B C 1
ATOM 2296 O O . PRO B 1 24 ? 338.623 149.371 371.567 1.00 32.28 24 PRO B O 1
ATOM 2300 N N . ILE B 1 25 ? 337.440 148.149 370.091 1.00 29.60 25 ILE B N 1
ATOM 2301 C CA . ILE B 1 25 ? 336.288 149.045 370.089 1.00 29.42 25 ILE B CA 1
ATOM 2302 C C . ILE B 1 25 ? 335.381 148.809 371.292 1.00 33.06 25 ILE B C 1
ATOM 2303 O O . ILE B 1 25 ? 335.246 147.681 371.769 1.00 32.56 25 ILE B O 1
ATOM 2308 N N . GLY B 1 26 ? 334.756 149.879 371.776 1.00 29.55 26 GLY B N 1
ATOM 2309 C CA . GLY B 1 26 ? 333.844 149.776 372.909 1.00 29.19 26 GLY B CA 1
ATOM 2310 C C . GLY B 1 26 ? 333.952 150.935 373.893 1.00 32.84 26 GLY B C 1
ATOM 2311 O O . GLY B 1 26 ? 332.937 151.471 374.342 1.00 32.40 26 GLY B O 1
ATOM 2312 N N . GLN B 1 27 ? 335.180 151.309 374.241 1.00 29.27 27 GLN B N 1
ATOM 2313 C CA . GLN B 1 27 ? 335.403 152.381 375.208 1.00 28.87 27 GLN B CA 1
ATOM 2314 C C . GLN B 1 27 ? 335.990 153.654 374.603 1.00 31.65 27 GLN B C 1
ATOM 2315 O O . GLN B 1 27 ? 336.038 153.817 373.384 1.00 31.12 27 GLN B O 1
ATOM 2321 N N . THR B 1 28 ? 336.430 154.555 375.476 1.00 27.26 28 THR B N 1
ATOM 2322 C CA . THR B 1 28 ? 337.005 155.830 375.065 1.00 26.43 28 THR B CA 1
ATOM 2323 C C . THR B 1 28 ? 338.489 155.884 375.408 1.00 29.63 28 THR B C 1
ATOM 2324 O O . THR B 1 28 ? 338.885 155.567 376.531 1.00 29.22 28 THR B O 1
ATOM 2328 N N . TYR B 1 29 ? 339.304 156.300 374.443 1.00 25.55 29 TYR B N 1
ATOM 2329 C CA . TYR B 1 29 ? 340.743 156.416 374.658 1.00 24.97 29 TYR B CA 1
ATOM 2330 C C . TYR B 1 29 ? 341.119 157.875 374.870 1.00 28.15 29 TYR B C 1
ATOM 2331 O O . TYR B 1 29 ? 341.074 158.678 373.940 1.00 27.63 29 TYR B O 1
ATOM 2340 N N . GLU B 1 30 ? 341.486 158.212 376.100 1.00 24.29 30 GLU B N 1
ATOM 2341 C CA . GLU B 1 30 ? 341.875 159.575 376.434 1.00 23.80 30 GLU B CA 1
ATOM 2342 C C . GLU B 1 30 ? 343.335 159.807 376.068 1.00 27.24 30 GLU B C 1
ATOM 2343 O O . GLU B 1 30 ? 343.687 160.834 375.488 1.00 26.69 30 GLU B O 1
ATOM 2349 N N . VAL B 1 31 ? 344.180 158.839 376.406 1.00 23.65 31 VAL B N 1
ATOM 2350 C CA . VAL B 1 31 ? 345.606 158.930 376.114 1.00 23.28 31 VAL B CA 1
ATOM 2351 C C . VAL B 1 31 ? 346.188 157.560 375.800 1.00 27.17 31 VAL B C 1
ATOM 2352 O O . VAL B 1 31 ? 345.786 156.553 376.384 1.00 26.90 31 VAL B O 1
ATOM 2356 N N . ILE B 1 32 ? 347.149 157.534 374.883 1.00 23.28 32 ILE B N 1
ATOM 2357 C CA . ILE B 1 32 ? 347.824 156.297 374.519 1.00 22.83 32 ILE B CA 1
ATOM 2358 C C . ILE B 1 32 ? 349.330 156.500 374.635 1.00 26.20 32 ILE B C 1
ATOM 2359 O O . ILE B 1 32 ? 349.921 157.270 373.877 1.00 25.60 32 ILE B O 1
ATOM 2364 N N . ASP B 1 33 ? 349.938 155.832 375.610 1.00 22.57 33 ASP B N 1
ATOM 2365 C CA . ASP B 1 33 ? 351.372 155.952 375.843 1.00 22.30 33 ASP B CA 1
ATOM 2366 C C . ASP B 1 33 ? 352.154 154.902 375.066 1.00 26.08 33 ASP B C 1
ATOM 2367 O O . ASP B 1 33 ? 352.056 153.707 375.349 1.00 25.74 33 ASP B O 1
ATOM 2372 N N . LEU B 1 34 ? 352.937 155.356 374.092 1.00 22.48 34 LEU B N 1
ATOM 2373 C CA . LEU B 1 34 ? 353.736 154.455 373.272 1.00 22.36 34 LEU B CA 1
ATOM 2374 C C . LEU B 1 34 ? 355.205 154.442 373.690 1.00 26.67 34 LEU B C 1
ATOM 2375 O O . LEU B 1 34 ? 355.914 155.439 373.554 1.00 26.25 34 LEU B O 1
ATOM 2380 N N . ARG B 1 35 ? 355.654 153.300 374.199 1.00 23.59 35 ARG B N 1
ATOM 2381 C CA . ARG B 1 35 ? 357.038 153.137 374.626 1.00 23.44 35 ARG B CA 1
ATOM 2382 C C . ARG B 1 35 ? 357.860 152.605 373.460 1.00 27.84 35 ARG B C 1
ATOM 2383 O O . ARG B 1 35 ? 357.440 151.674 372.773 1.00 27.53 35 ARG B O 1
ATOM 2391 N N . TYR B 1 36 ? 359.020 153.210 373.227 1.00 24.78 36 TYR B N 1
ATOM 2392 C CA . TYR B 1 36 ? 359.880 152.804 372.121 1.00 24.70 36 TYR B CA 1
ATOM 2393 C C . TYR B 1 36 ? 361.337 152.675 372.542 1.00 28.99 36 TYR B C 1
ATOM 2394 O O . TYR B 1 36 ? 361.802 153.376 373.440 1.00 28.70 36 TYR B O 1
ATOM 2403 N N . SER B 1 37 ? 362.054 151.783 371.867 1.00 25.83 37 SER B N 1
ATOM 2404 C CA . SER B 1 37 ? 363.471 151.557 372.127 1.00 25.75 37 SER B CA 1
ATOM 2405 C C . SER B 1 37 ? 364.076 150.810 370.942 1.00 29.83 37 SER B C 1
ATOM 2406 O O . SER B 1 37 ? 363.383 150.058 370.257 1.00 29.47 37 SER B O 1
ATOM 2409 N N . GLY B 1 38 ? 365.359 151.046 370.683 1.00 26.51 38 GLY B N 1
ATOM 2410 C CA . GLY B 1 38 ? 366.035 150.414 369.557 1.00 26.40 38 GLY B CA 1
ATOM 2411 C C . GLY B 1 38 ? 365.624 151.100 368.259 1.00 30.55 38 GLY B C 1
ATOM 2412 O O . GLY B 1 38 ? 365.847 150.576 367.164 1.00 30.21 38 GLY B O 1
ATOM 2413 N N . VAL B 1 39 ? 365.018 152.276 368.394 1.00 27.12 39 VAL B N 1
ATOM 2414 C CA . VAL B 1 39 ? 364.559 153.056 367.248 1.00 26.87 39 VAL B CA 1
ATOM 2415 C C . VAL B 1 39 ? 364.313 154.502 367.667 1.00 30.66 39 VAL B C 1
ATOM 2416 O O . VAL B 1 39 ? 363.936 154.772 368.807 1.00 30.04 39 VAL B O 1
ATOM 2420 N N . THR B 1 40 ? 364.531 155.431 366.742 1.00 27.49 40 THR B N 1
ATOM 2421 C CA . THR B 1 40 ? 364.313 156.843 367.021 1.00 27.37 40 THR B CA 1
ATOM 2422 C C . THR B 1 40 ? 362.912 157.242 366.577 1.00 31.76 40 THR B C 1
ATOM 2423 O O . THR B 1 40 ? 362.320 156.597 365.710 1.00 31.37 40 THR B O 1
ATOM 2427 N N . PRO B 1 41 ? 362.379 158.300 367.179 1.00 28.60 41 PRO B N 1
ATOM 2428 C CA . PRO B 1 41 ? 361.046 158.781 366.831 1.00 28.45 41 PRO B CA 1
ATOM 2429 C C . PRO B 1 41 ? 360.982 159.139 365.349 1.00 32.11 41 PRO B C 1
ATOM 2430 O O . PRO B 1 41 ? 359.947 158.976 364.704 1.00 31.75 41 PRO B O 1
ATOM 2434 N N . SER B 1 42 ? 362.101 159.611 364.813 1.00 28.61 42 SER B N 1
ATOM 2435 C CA . SER B 1 42 ? 362.179 159.976 363.403 1.00 28.49 42 SER B CA 1
ATOM 2436 C C . SER B 1 42 ? 362.231 158.730 362.517 1.00 32.10 42 SER B C 1
ATOM 2437 O O . SER B 1 42 ? 362.030 158.808 361.303 1.00 31.65 42 SER B O 1
ATOM 2440 N N . GLN B 1 43 ? 362.499 157.582 363.133 1.00 28.16 43 GLN B N 1
ATOM 2441 C CA . GLN B 1 43 ? 362.565 156.323 362.401 1.00 27.66 43 GLN B CA 1
ATOM 2442 C C . GLN B 1 43 ? 361.201 155.641 362.340 1.00 31.13 43 GLN B C 1
ATOM 2443 O O . GLN B 1 43 ? 361.043 154.604 361.694 1.00 30.78 43 GLN B O 1
ATOM 2449 N N . ILE B 1 44 ? 360.219 156.236 363.013 1.00 27.19 44 ILE B N 1
ATOM 2450 C CA . ILE B 1 44 ? 358.847 155.735 362.995 1.00 26.71 44 ILE B CA 1
ATOM 2451 C C . ILE B 1 44 ? 358.076 156.661 362.063 1.00 30.36 44 ILE B C 1
ATOM 2452 O O . ILE B 1 44 ? 357.545 157.685 362.490 1.00 29.82 44 ILE B O 1
ATOM 2457 N N . LYS B 1 45 ? 358.067 156.320 360.778 1.00 26.97 45 LYS B N 1
ATOM 2458 C CA . LYS B 1 45 ? 357.452 157.158 359.758 1.00 26.66 45 LYS B CA 1
ATOM 2459 C C . LYS B 1 45 ? 355.985 156.886 359.434 1.00 30.48 45 LYS B C 1
ATOM 2460 O O . LYS B 1 45 ? 355.427 155.846 359.789 1.00 29.73 45 LYS B O 1
ATOM 2466 N N . ASN B 1 46 ? 355.380 157.843 358.735 1.00 27.33 46 ASN B N 1
ATOM 2467 C CA . ASN B 1 46 ? 353.990 157.762 358.295 1.00 27.15 46 ASN B CA 1
ATOM 2468 C C . ASN B 1 46 ? 353.023 157.257 359.354 1.00 30.76 46 ASN B C 1
ATOM 2469 O O . ASN B 1 46 ? 352.366 156.233 359.170 1.00 30.53 46 ASN B O 1
ATOM 2474 N N . VAL B 1 47 ? 352.918 157.997 360.451 1.00 27.02 47 VAL B N 1
ATOM 2475 C CA . VAL B 1 47 ? 352.004 157.639 361.526 1.00 26.65 47 VAL B CA 1
ATOM 2476 C C . VAL B 1 47 ? 350.598 158.110 361.162 1.00 30.39 47 VAL B C 1
ATOM 2477 O O . VAL B 1 47 ? 350.368 159.306 360.971 1.00 30.26 47 VAL B O 1
ATOM 2481 N N . ARG B 1 48 ? 349.671 157.163 361.031 1.00 26.05 48 ARG B N 1
ATOM 2482 C CA . ARG B 1 48 ? 348.297 157.479 360.654 1.00 25.45 48 ARG B CA 1
ATOM 2483 C C . ARG B 1 48 ? 347.270 156.965 361.656 1.00 28.73 48 ARG B C 1
ATOM 2484 O O . ARG B 1 48 ? 347.228 155.773 361.956 1.00 28.28 48 ARG B O 1
ATOM 2492 N N . VAL B 1 49 ? 346.404 157.857 362.122 1.00 24.85 49 VAL B N 1
ATOM 2493 C CA . VAL B 1 49 ? 345.327 157.474 363.025 1.00 24.37 49 VAL B CA 1
ATOM 2494 C C . VAL B 1 49 ? 344.092 157.285 362.157 1.00 27.94 49 VAL B C 1
ATOM 2495 O O . VAL B 1 49 ? 343.598 158.239 361.557 1.00 27.42 49 VAL B O 1
ATOM 2499 N N . GLU B 1 50 ? 343.630 156.044 362.047 1.00 24.50 50 GLU B N 1
ATOM 2500 C CA . GLU B 1 50 ? 342.488 155.738 361.193 1.00 24.17 50 GLU B CA 1
ATOM 2501 C C . GLU B 1 50 ? 341.266 155.227 361.938 1.00 28.52 50 GLU B C 1
ATOM 2502 O O . GLU B 1 50 ? 341.360 154.328 362.774 1.00 28.02 50 GLU B O 1
ATOM 2508 N N . LEU B 1 51 ? 340.114 155.797 361.602 1.00 25.61 51 LEU B N 1
ATOM 2509 C CA . LEU B 1 51 ? 338.842 155.391 362.186 1.00 25.56 51 LEU B CA 1
ATOM 2510 C C . LEU B 1 51 ? 337.983 154.814 361.068 1.00 29.50 51 LEU B C 1
ATOM 2511 O O . LEU B 1 51 ? 337.572 155.534 360.159 1.00 29.10 51 LEU B O 1
ATOM 2516 N N . ASP B 1 52 ? 337.745 153.508 361.118 1.00 26.05 52 ASP B N 1
ATOM 2517 C CA . ASP B 1 52 ? 336.950 152.844 360.092 1.00 25.81 52 ASP B CA 1
ATOM 2518 C C . ASP B 1 52 ? 337.640 152.887 358.730 1.00 29.78 52 ASP B C 1
ATOM 2519 O O . ASP B 1 52 ? 336.981 152.959 357.693 1.00 29.32 52 ASP B O 1
ATOM 2524 N N . GLY B 1 53 ? 338.969 152.843 358.741 1.00 26.45 53 GLY B N 1
ATOM 2525 C CA . GLY B 1 53 ? 339.753 152.849 357.510 1.00 26.29 53 GLY B CA 1
ATOM 2526 C C . GLY B 1 53 ? 340.033 154.251 356.985 1.00 30.54 53 GLY B C 1
ATOM 2527 O O . GLY B 1 53 ? 340.855 154.438 356.087 1.00 30.28 53 GLY B O 1
ATOM 2528 N N . ARG B 1 54 ? 339.344 155.237 357.543 1.00 27.38 54 ARG B N 1
ATOM 2529 C CA . ARG B 1 54 ? 339.536 156.614 357.121 1.00 27.09 54 ARG B CA 1
ATOM 2530 C C . ARG B 1 54 ? 340.594 157.312 357.969 1.00 30.29 54 ARG B C 1
ATOM 2531 O O . ARG B 1 54 ? 340.755 157.012 359.152 1.00 30.37 54 ARG B O 1
ATOM 2539 N N . LEU B 1 55 ? 341.323 158.233 357.351 1.00 25.90 55 LEU B N 1
ATOM 2540 C CA . LEU B 1 55 ? 342.384 158.952 358.042 1.00 25.20 55 LEU B CA 1
ATOM 2541 C C . LEU B 1 55 ? 341.850 160.055 358.943 1.00 27.90 55 LEU B C 1
ATOM 2542 O O . LEU B 1 55 ? 341.016 160.860 358.532 1.00 27.58 55 LEU B O 1
ATOM 2547 N N . LEU B 1 56 ? 342.347 160.093 360.173 1.00 23.42 56 LEU B N 1
ATOM 2548 C CA . LEU B 1 56 ? 341.947 161.122 361.123 1.00 22.66 56 LEU B CA 1
ATOM 2549 C C . LEU B 1 56 ? 343.094 162.117 361.264 1.00 25.86 56 LEU B C 1
ATOM 2550 O O . LEU B 1 56 ? 342.968 163.284 360.890 1.00 25.07 56 LEU B O 1
ATOM 2555 N N . SER B 1 57 ? 344.223 161.629 361.768 1.00 22.21 57 SER B N 1
ATOM 2556 C CA . SER B 1 57 ? 345.412 162.451 361.945 1.00 21.95 57 SER B CA 1
ATOM 2557 C C . SER B 1 57 ? 346.614 161.781 361.296 1.00 26.16 57 SER B C 1
ATOM 2558 O O . SER B 1 57 ? 346.680 160.556 361.207 1.00 25.50 57 SER B O 1
ATOM 2561 N N . THR B 1 58 ? 347.568 162.590 360.847 1.00 23.30 58 THR B N 1
ATOM 2562 C CA . THR B 1 58 ? 348.767 162.063 360.207 1.00 23.34 58 THR B CA 1
ATOM 2563 C C . THR B 1 58 ? 350.041 162.744 360.697 1.00 27.43 58 THR B C 1
ATOM 2564 O O . THR B 1 58 ? 350.073 163.959 360.902 1.00 27.05 58 THR B O 1
ATOM 2568 N N . TYR B 1 59 ? 351.089 161.948 360.884 1.00 23.91 59 TYR B N 1
ATOM 2569 C CA . TYR B 1 59 ? 352.385 162.455 361.320 1.00 23.51 59 TYR B CA 1
ATOM 2570 C C . TYR B 1 59 ? 353.458 161.886 360.400 1.00 27.41 59 TYR B C 1
ATOM 2571 O O . TYR B 1 59 ? 353.571 160.671 360.255 1.00 27.10 59 TYR B O 1
ATOM 2580 N N . LYS B 1 60 ? 354.240 162.762 359.777 1.00 24.01 60 LYS B N 1
ATOM 2581 C CA . LYS B 1 60 ? 355.317 162.323 358.894 1.00 23.71 60 LYS B CA 1
ATOM 2582 C C . LYS B 1 60 ? 356.204 161.339 359.656 1.00 27.27 60 LYS B C 1
ATOM 2583 O O . LYS B 1 60 ? 356.569 160.281 359.139 1.00 26.89 60 LYS B O 1
ATOM 2589 N N . THR B 1 61 ? 356.523 161.691 360.897 1.00 23.57 61 THR B N 1
ATOM 2590 C CA . THR B 1 61 ? 357.322 160.839 361.770 1.00 23.41 61 THR B CA 1
ATOM 2591 C C . THR B 1 61 ? 356.840 160.995 363.205 1.00 27.18 61 THR B C 1
ATOM 2592 O O . THR B 1 61 ? 356.144 161.958 363.532 1.00 26.75 61 THR B O 1
ATOM 2596 N N . LEU B 1 62 ? 357.203 160.043 364.057 1.00 23.78 62 LEU B N 1
ATOM 2597 C CA . LEU B 1 62 ? 356.801 160.086 365.458 1.00 23.54 62 LEU B CA 1
ATOM 2598 C C . LEU B 1 62 ? 357.372 161.311 366.168 1.00 27.16 62 LEU B C 1
ATOM 2599 O O . LEU B 1 62 ? 356.879 161.719 367.218 1.00 26.79 62 LEU B O 1
ATOM 2604 N N . ASN B 1 63 ? 358.411 161.899 365.584 1.00 23.60 63 ASN B N 1
ATOM 2605 C CA . ASN B 1 63 ? 359.044 163.078 366.166 1.00 23.38 63 ASN B CA 1
ATOM 2606 C C . ASN B 1 63 ? 358.114 164.285 366.146 1.00 27.25 63 ASN B C 1
ATOM 2607 O O . ASN B 1 63 ? 358.262 165.208 366.947 1.00 26.78 63 ASN B O 1
ATOM 2612 N N . ASP B 1 64 ? 357.166 164.277 365.215 1.00 23.94 64 ASP B N 1
ATOM 2613 C CA . ASP B 1 64 ? 356.209 165.368 365.091 1.00 23.75 64 ASP B CA 1
ATOM 2614 C C . ASP B 1 64 ? 355.196 165.324 366.226 1.00 27.03 64 ASP B C 1
ATOM 2615 O O . ASP B 1 64 ? 354.618 166.347 366.594 1.00 26.75 64 ASP B O 1
ATOM 2620 N N . LEU B 1 65 ? 354.996 164.133 366.785 1.00 22.94 65 LEU B N 1
ATOM 2621 C CA . LEU B 1 65 ? 354.082 163.957 367.907 1.00 22.40 65 LEU B CA 1
ATOM 2622 C C . LEU B 1 65 ? 354.781 164.441 369.171 1.00 25.97 65 LEU B C 1
ATOM 2623 O O . LEU B 1 65 ? 354.150 164.974 370.082 1.00 25.71 65 LEU B O 1
ATOM 2628 N N . ILE B 1 66 ? 356.099 164.269 369.203 1.00 22.25 66 ILE B N 1
ATOM 2629 C CA . ILE B 1 66 ? 356.911 164.709 370.332 1.00 21.79 66 ILE B CA 1
ATOM 2630 C C . ILE B 1 66 ? 356.924 166.232 370.370 1.00 25.27 66 ILE B C 1
ATOM 2631 O O . ILE B 1 66 ? 356.853 166.840 371.438 1.00 24.87 66 ILE B O 1
ATOM 2636 N N . LEU B 1 67 ? 357.011 166.839 369.190 1.00 21.51 67 LEU B N 1
ATOM 2637 C CA . LEU B 1 67 ? 357.023 168.291 369.062 1.00 21.07 67 LEU B CA 1
ATOM 2638 C C . LEU B 1 67 ? 355.645 168.875 369.355 1.00 24.82 67 LEU B C 1
ATOM 2639 O O . LEU B 1 67 ? 355.526 169.972 369.901 1.00 24.53 67 LEU B O 1
ATOM 2644 N N . GLU B 1 68 ? 354.605 168.132 368.993 1.00 21.22 68 GLU B N 1
ATOM 2645 C CA . GLU B 1 68 ? 353.236 168.561 369.243 1.00 20.95 68 GLU B CA 1
ATOM 2646 C C . GLU B 1 68 ? 353.007 168.690 370.745 1.00 24.94 68 GLU B C 1
ATOM 2647 O O . GLU B 1 68 ? 352.391 169.651 371.208 1.00 24.75 68 GLU B O 1
ATOM 2653 N N . ASN B 1 69 ? 353.519 167.721 371.500 1.00 21.17 69 ASN B N 1
ATOM 2654 C CA . ASN B 1 69 ? 353.380 167.718 372.952 1.00 20.80 69 ASN B CA 1
ATOM 2655 C C . ASN B 1 69 ? 354.286 168.761 373.596 1.00 24.70 69 ASN B C 1
ATOM 2656 O O . ASN B 1 69 ? 353.911 169.401 374.577 1.00 24.38 69 ASN B O 1
ATOM 2661 N N . THR B 1 70 ? 355.482 168.924 373.038 1.00 21.10 70 THR B N 1
ATOM 2662 C CA . THR B 1 70 ? 356.448 169.893 373.548 1.00 20.71 70 THR B CA 1
ATOM 2663 C C . THR B 1 70 ? 355.899 171.315 373.451 1.00 24.28 70 THR B C 1
ATOM 2664 O O . THR B 1 70 ? 356.094 172.132 374.351 1.00 24.08 70 THR B O 1
ATOM 2668 N N . ARG B 1 71 ? 355.216 171.603 372.349 1.00 20.29 71 ARG B N 1
ATOM 2669 C CA . ARG B 1 71 ? 354.643 172.924 372.117 1.00 19.72 71 ARG B CA 1
ATOM 2670 C C . ARG B 1 71 ? 353.680 173.354 373.221 1.00 23.54 71 ARG B C 1
ATOM 2671 O O . ARG B 1 71 ? 353.646 174.524 373.604 1.00 23.03 71 ARG B O 1
ATOM 2679 N N . HIS B 1 72 ? 352.889 172.406 373.715 1.00 20.08 72 HIS B N 1
ATOM 2680 C CA . HIS B 1 72 ? 351.921 172.687 374.770 1.00 19.76 72 HIS B CA 1
ATOM 2681 C C . HIS B 1 72 ? 352.562 172.543 376.142 1.00 24.08 72 HIS B C 1
ATOM 2682 O O . HIS B 1 72 ? 351.894 172.672 377.170 1.00 23.72 72 HIS B O 1
ATOM 2689 N N . LYS B 1 73 ? 353.862 172.262 376.148 1.00 20.70 73 LYS B N 1
ATOM 2690 C CA . LYS B 1 73 ? 354.609 172.091 377.387 1.00 20.29 73 LYS B CA 1
ATOM 2691 C C . LYS B 1 73 ? 354.111 170.891 378.184 1.00 24.48 73 LYS B C 1
ATOM 2692 O O . LYS B 1 73 ? 354.071 170.922 379.414 1.00 24.42 73 LYS B O 1
ATOM 2698 N N . ARG B 1 74 ? 353.737 169.833 377.474 1.00 20.93 74 ARG B N 1
ATOM 2699 C CA . ARG B 1 74 ? 353.282 168.608 378.117 1.00 20.72 74 ARG B CA 1
ATOM 2700 C C . ARG B 1 74 ? 354.507 167.810 378.555 1.00 26.02 74 ARG B C 1
ATOM 2701 O O . ARG B 1 74 ? 355.601 167.993 378.017 1.00 25.76 74 ARG B O 1
ATOM 2709 N N . LYS B 1 75 ? 354.323 166.933 379.535 1.00 23.36 75 LYS B N 1
ATOM 2710 C CA . LYS B 1 75 ? 355.422 166.127 380.047 1.00 23.50 75 LYS B CA 1
ATOM 2711 C C . LYS B 1 75 ? 356.057 165.278 378.956 1.00 28.49 75 LYS B C 1
ATOM 2712 O O . LYS B 1 75 ? 355.390 164.456 378.324 1.00 28.22 75 LYS B O 1
ATOM 2718 N N . ILE B 1 76 ? 357.350 165.491 378.736 1.00 25.52 76 ILE B N 1
ATOM 2719 C CA . ILE B 1 76 ? 358.092 164.740 377.734 1.00 25.36 76 ILE B CA 1
ATOM 2720 C C . ILE B 1 76 ? 359.111 163.842 378.422 1.00 29.67 76 ILE B C 1
ATOM 2721 O O . ILE B 1 76 ? 359.848 164.283 379.303 1.00 29.44 76 ILE B O 1
ATOM 2726 N N . LYS B 1 77 ? 359.136 162.576 378.024 1.00 26.35 77 LYS B N 1
ATOM 2727 C CA . LYS B 1 77 ? 360.065 161.614 378.599 1.00 25.99 77 LYS B CA 1
ATOM 2728 C C . LYS B 1 77 ? 360.704 160.782 377.496 1.00 29.47 77 LYS B C 1
ATOM 2729 O O . LYS B 1 77 ? 360.021 160.301 376.593 1.00 29.01 77 LYS B O 1
ATOM 2735 N N . ALA B 1 78 ? 362.021 160.628 377.569 1.00 25.83 78 ALA B N 1
ATOM 2736 C CA . ALA B 1 78 ? 362.759 159.853 376.582 1.00 25.46 78 ALA B CA 1
ATOM 2737 C C . ALA B 1 78 ? 362.372 158.383 376.665 1.00 28.59 78 ALA B C 1
ATOM 2738 O O . ALA B 1 78 ? 362.335 157.805 377.750 1.00 28.29 78 ALA B O 1
ATOM 2740 N N . GLY B 1 79 ? 362.081 157.784 375.515 1.00 24.43 79 GLY B N 1
ATOM 2741 C CA . GLY B 1 79 ? 361.698 156.379 375.463 1.00 23.99 79 GLY B CA 1
ATOM 2742 C C . GLY B 1 79 ? 360.182 156.212 375.441 1.00 27.26 79 GLY B C 1
ATOM 2743 O O . GLY B 1 79 ? 359.674 155.096 375.354 1.00 26.85 79 GLY B O 1
ATOM 2744 N N . VAL B 1 80 ? 359.462 157.326 375.525 1.00 23.44 80 VAL B N 1
ATOM 2745 C CA . VAL B 1 80 ? 358.005 157.290 375.513 1.00 23.06 80 VAL B CA 1
ATOM 2746 C C . VAL B 1 80 ? 357.409 158.515 374.834 1.00 26.62 80 VAL B C 1
ATOM 2747 O O . VAL B 1 80 ? 357.884 159.635 375.017 1.00 26.32 80 VAL B O 1
ATOM 2751 N N . VAL B 1 81 ? 356.349 158.289 374.065 1.00 22.69 81 VAL B N 1
ATOM 2752 C CA . VAL B 1 81 ? 355.636 159.363 373.391 1.00 22.28 81 VAL B CA 1
ATOM 2753 C C . VAL B 1 81 ? 354.142 159.079 373.501 1.00 25.40 81 VAL B C 1
ATOM 2754 O O . VAL B 1 81 ? 353.689 157.973 373.204 1.00 24.93 81 VAL B O 1
ATOM 2758 N N . SER B 1 82 ? 353.386 160.063 373.974 1.00 21.48 82 SER B N 1
ATOM 2759 C CA . SER B 1 82 ? 351.953 159.884 374.176 1.00 20.96 82 SER B CA 1
ATOM 2760 C C . SER B 1 82 ? 351.073 160.531 373.114 1.00 23.83 82 SER B C 1
ATOM 2761 O O . SER B 1 82 ? 351.419 161.564 372.535 1.00 23.03 82 SER B O 1
ATOM 2764 N N . PHE B 1 83 ? 349.915 159.918 372.891 1.00 19.93 83 PHE B N 1
ATOM 2765 C CA . PHE B 1 83 ? 348.920 160.438 371.964 1.00 19.36 83 PHE B CA 1
ATOM 2766 C C . PHE B 1 83 ? 347.846 161.079 372.829 1.00 22.97 83 PHE B C 1
ATOM 2767 O O . PHE B 1 83 ? 347.007 160.385 373.399 1.00 22.57 83 PHE B O 1
ATOM 2775 N N . HIS B 1 84 ? 347.901 162.398 372.965 1.00 19.50 84 HIS B N 1
ATOM 2776 C CA . HIS B 1 84 ? 346.933 163.107 373.789 1.00 19.42 84 HIS B CA 1
ATOM 2777 C C . HIS B 1 84 ? 345.666 163.440 373.013 1.00 23.37 84 HIS B C 1
ATOM 2778 O O . HIS B 1 84 ? 345.599 164.460 372.329 1.00 23.10 84 HIS B O 1
ATOM 2785 N N . PHE B 1 85 ? 344.660 162.580 373.124 1.00 19.75 85 PHE B N 1
ATOM 2786 C CA . PHE B 1 85 ? 343.389 162.822 372.454 1.00 19.40 85 PHE B CA 1
ATOM 2787 C C . PHE B 1 85 ? 342.646 163.875 373.256 1.00 23.72 85 PHE B C 1
ATOM 2788 O O . PHE B 1 85 ? 342.163 164.864 372.708 1.00 23.44 85 PHE B O 1
ATOM 2796 N N . VAL B 1 86 ? 342.639 163.694 374.572 1.00 20.57 86 VAL B N 1
ATOM 2797 C CA . VAL B 1 86 ? 342.052 164.669 375.475 1.00 20.33 86 VAL B CA 1
ATOM 2798 C C . VAL B 1 86 ? 343.042 165.829 375.536 1.00 24.42 86 VAL B C 1
ATOM 2799 O O . VAL B 1 86 ? 344.233 165.622 375.781 1.00 24.25 86 VAL B O 1
ATOM 2803 N N . ARG B 1 87 ? 342.561 167.041 375.279 1.00 20.73 87 ARG B N 1
ATOM 2804 C CA . ARG B 1 87 ? 343.425 168.215 375.295 1.00 20.23 87 ARG B CA 1
ATOM 2805 C C . ARG B 1 87 ? 343.429 168.890 376.665 1.00 23.76 87 ARG B C 1
ATOM 2806 O O . ARG B 1 87 ? 342.470 169.560 377.046 1.00 23.34 87 ARG B O 1
ATOM 2814 N N . PRO B 1 88 ? 344.518 168.686 377.401 1.00 20.16 88 PRO B N 1
ATOM 2815 C CA . PRO B 1 88 ? 344.669 169.202 378.760 1.00 19.97 88 PRO B CA 1
ATOM 2816 C C . PRO B 1 88 ? 344.675 170.723 378.885 1.00 24.13 88 PRO B C 1
ATOM 2817 O O . PRO B 1 88 ? 344.427 171.262 379.964 1.00 23.66 88 PRO B O 1
ATOM 2821 N N . GLU B 1 89 ? 344.976 171.409 377.789 1.00 20.90 89 GLU B N 1
ATOM 2822 C CA . GLU B 1 89 ? 345.048 172.867 377.792 1.00 20.60 89 GLU B CA 1
ATOM 2823 C C . GLU B 1 89 ? 343.694 173.544 377.589 1.00 25.28 89 GLU B C 1
ATOM 2824 O O . GLU B 1 89 ? 343.579 174.764 377.710 1.00 24.98 89 GLU B O 1
ATOM 2830 N N . MET B 1 90 ? 342.672 172.752 377.283 1.00 22.39 90 MET B N 1
ATOM 2831 C CA . MET B 1 90 ? 341.334 173.288 377.050 1.00 22.44 90 MET B CA 1
ATOM 2832 C C . MET B 1 90 ? 340.737 173.975 378.273 1.00 27.46 90 MET B C 1
ATOM 2833 O O . MET B 1 90 ? 340.900 173.515 379.403 1.00 27.02 90 MET B O 1
ATOM 2838 N N . LYS B 1 91 ? 340.032 175.073 378.029 1.00 25.08 91 LYS B N 1
ATOM 2839 C CA . LYS B 1 91 ? 339.369 175.831 379.083 1.00 25.27 91 LYS B CA 1
ATOM 2840 C C . LYS B 1 91 ? 337.910 176.024 378.682 1.00 30.48 91 LYS B C 1
ATOM 2841 O O . LYS B 1 91 ? 337.613 176.342 377.529 1.00 30.20 91 LYS B O 1
ATOM 2847 N N . GLY B 1 92 ? 336.999 175.810 379.624 1.00 28.08 92 GLY B N 1
ATOM 2848 C CA . GLY B 1 92 ? 335.574 175.934 379.340 1.00 28.37 92 GLY B CA 1
ATOM 2849 C C . GLY B 1 92 ? 335.084 177.376 379.405 1.00 33.61 92 GLY B C 1
ATOM 2850 O O . GLY B 1 92 ? 335.574 178.175 380.202 1.00 33.23 92 GLY B O 1
ATOM 2851 N N . VAL B 1 93 ? 334.107 177.699 378.565 1.00 31.24 93 VAL B N 1
ATOM 2852 C CA . VAL B 1 93 ? 333.524 179.035 378.544 1.00 31.60 93 VAL B CA 1
ATOM 2853 C C . VAL B 1 93 ? 332.122 178.983 379.149 1.00 36.24 93 VAL B C 1
ATOM 2854 O O . VAL B 1 93 ? 331.760 179.816 379.981 1.00 35.77 93 VAL B O 1
ATOM 2858 N N . ASN B 1 94 ? 331.350 177.978 378.748 1.00 33.16 94 ASN B N 1
ATOM 2859 C CA . ASN B 1 94 ? 330.004 177.784 379.273 1.00 33.06 94 ASN B CA 1
ATOM 2860 C C . ASN B 1 94 ? 329.899 176.398 379.895 1.00 36.76 94 ASN B C 1
ATOM 2861 O O . ASN B 1 94 ? 328.825 175.969 380.321 1.00 36.60 94 ASN B O 1
ATOM 2866 N N . VAL B 1 95 ? 331.036 175.710 379.945 1.00 32.67 95 VAL B N 1
ATOM 2867 C CA . VAL B 1 95 ? 331.137 174.387 380.549 1.00 32.07 95 VAL B CA 1
ATOM 2868 C C . VAL B 1 95 ? 332.440 174.354 381.335 1.00 34.77 95 VAL B C 1
ATOM 2869 O O . VAL B 1 95 ? 333.252 175.272 381.232 1.00 34.26 95 VAL B O 1
ATOM 2873 N N . THR B 1 96 ? 332.634 173.307 382.128 1.00 30.55 96 THR B N 1
ATOM 2874 C CA . THR B 1 96 ? 333.848 173.185 382.926 1.00 29.94 96 THR B CA 1
ATOM 2875 C C . THR B 1 96 ? 335.051 172.877 382.043 1.00 32.79 96 THR B C 1
ATOM 2876 O O . THR B 1 96 ? 334.905 172.364 380.935 1.00 32.41 96 THR B O 1
ATOM 2880 N N . ASP B 1 97 ? 336.241 173.200 382.540 1.00 28.48 97 ASP B N 1
ATOM 2881 C CA . ASP B 1 97 ? 337.469 172.937 381.803 1.00 27.74 97 ASP B CA 1
ATOM 2882 C C . ASP B 1 97 ? 337.576 171.446 381.501 1.00 30.67 97 ASP B C 1
ATOM 2883 O O . ASP B 1 97 ? 337.936 171.053 380.392 1.00 30.28 97 ASP B O 1
ATOM 2888 N N . LEU B 1 98 ? 337.251 170.621 382.493 1.00 26.55 98 LEU B N 1
ATOM 2889 C CA . LEU B 1 98 ? 337.308 169.169 382.347 1.00 26.07 98 LEU B CA 1
ATOM 2890 C C . LEU B 1 98 ? 336.465 168.675 381.173 1.00 29.23 98 LEU B C 1
ATOM 2891 O O . LEU B 1 98 ? 336.887 167.797 380.421 1.00 28.73 98 LEU B O 1
ATOM 2896 N N . VAL B 1 99 ? 335.267 169.234 381.029 1.00 25.23 99 VAL B N 1
ATOM 2897 C CA . VAL B 1 99 ? 334.366 168.845 379.952 1.00 24.57 99 VAL B CA 1
ATOM 2898 C C . VAL B 1 99 ? 334.936 169.240 378.594 1.00 27.86 99 VAL B C 1
ATOM 2899 O O . VAL B 1 99 ? 334.826 168.494 377.619 1.00 27.46 99 VAL B O 1
ATOM 2903 N N . GLN B 1 100 ? 335.547 170.419 378.540 1.00 23.89 100 GLN B N 1
ATOM 2904 C CA . GLN B 1 100 ? 336.137 170.929 377.306 1.00 23.37 100 GLN B CA 1
ATOM 2905 C C . GLN B 1 100 ? 337.372 170.131 376.884 1.00 26.41 100 GLN B C 1
ATOM 2906 O O . GLN B 1 100 ? 337.665 170.011 375.694 1.00 25.91 100 GLN B O 1
ATOM 2912 N N . GLN B 1 101 ? 338.092 169.592 377.864 1.00 22.14 101 GLN B N 1
ATOM 2913 C CA . GLN B 1 101 ? 339.291 168.805 377.590 1.00 21.44 101 GLN B CA 1
ATOM 2914 C C . GLN B 1 101 ? 338.941 167.376 377.190 1.00 24.90 101 GLN B C 1
ATOM 2915 O O . GLN B 1 101 ? 339.484 166.838 376.223 1.00 24.24 101 GLN B O 1
ATOM 2921 N N . ARG B 1 102 ? 338.043 166.761 377.953 1.00 21.47 102 ARG B N 1
ATOM 2922 C CA . ARG B 1 102 ? 337.632 165.383 377.707 1.00 21.21 102 ARG B CA 1
ATOM 2923 C C . ARG B 1 102 ? 336.831 165.238 376.421 1.00 26.27 102 ARG B C 1
ATOM 2924 O O . ARG B 1 102 ? 336.729 164.148 375.861 1.00 25.78 102 ARG B O 1
ATOM 2932 N N . MET B 1 103 ? 336.261 166.341 375.955 1.00 24.63 103 MET B N 1
ATOM 2933 C CA . MET B 1 103 ? 335.454 166.321 374.743 1.00 25.15 103 MET B CA 1
ATOM 2934 C C . MET B 1 103 ? 336.233 165.876 373.504 1.00 28.23 103 MET B C 1
ATOM 2935 O O . MET B 1 103 ? 335.637 165.459 372.512 1.00 27.96 103 MET B O 1
ATOM 2940 N N . PHE B 1 104 ? 337.561 165.941 373.578 1.00 24.04 104 PHE B N 1
ATOM 2941 C CA . PHE B 1 104 ? 338.429 165.553 372.466 1.00 23.35 104 PHE B CA 1
ATOM 2942 C C . PHE B 1 104 ? 338.862 164.089 372.530 1.00 26.56 104 PHE B C 1
ATOM 2943 O O . PHE B 1 104 ? 339.548 163.599 371.632 1.00 25.94 104 PHE B O 1
ATOM 2951 N N . ALA B 1 105 ? 338.472 163.399 373.598 1.00 22.99 105 ALA B N 1
ATOM 2952 C CA . ALA B 1 105 ? 338.826 161.993 373.774 1.00 22.76 105 ALA B CA 1
ATOM 2953 C C . ALA B 1 105 ? 338.388 161.154 372.577 1.00 26.60 105 ALA B C 1
ATOM 2954 O O . ALA B 1 105 ? 337.384 161.454 371.934 1.00 26.36 105 ALA B O 1
ATOM 2956 N N . LEU B 1 106 ? 339.141 160.097 372.287 1.00 22.90 106 LEU B N 1
ATOM 2957 C CA . LEU B 1 106 ? 338.830 159.223 371.163 1.00 22.69 106 LEU B CA 1
ATOM 2958 C C . LEU B 1 106 ? 337.796 158.151 371.501 1.00 27.00 106 LEU B C 1
ATOM 2959 O O . LEU B 1 106 ? 338.148 157.032 371.880 1.00 26.51 106 LEU B O 1
ATOM 2964 N N . GLY B 1 107 ? 336.521 158.494 371.348 1.00 23.81 107 GLY B N 1
ATOM 2965 C CA . GLY B 1 107 ? 335.444 157.543 371.596 1.00 23.72 107 GLY B CA 1
ATOM 2966 C C . GLY B 1 107 ? 335.438 156.551 370.440 1.00 28.14 107 GLY B C 1
ATOM 2967 O O . GLY B 1 107 ? 335.768 156.913 369.309 1.00 27.77 107 GLY B O 1
ATOM 2968 N N . THR B 1 108 ? 335.084 155.301 370.721 1.00 25.08 108 THR B N 1
ATOM 2969 C CA . THR B 1 108 ? 335.081 154.271 369.688 1.00 25.08 108 THR B CA 1
ATOM 2970 C C . THR B 1 108 ? 333.708 153.652 369.431 1.00 29.76 108 THR B C 1
ATOM 2971 O O . THR B 1 108 ? 333.554 152.822 368.535 1.00 29.24 108 THR B O 1
ATOM 2975 N N . VAL B 1 109 ? 332.713 154.057 370.213 1.00 26.92 109 VAL B N 1
ATOM 2976 C CA . VAL B 1 109 ? 331.365 153.522 370.055 1.00 27.04 109 VAL B CA 1
ATOM 2977 C C . VAL B 1 109 ? 330.812 153.733 368.647 1.00 31.85 109 VAL B C 1
ATOM 2978 O O . VAL B 1 109 ? 330.778 154.857 368.143 1.00 31.41 109 VAL B O 1
ATOM 2982 N N . GLY B 1 110 ? 330.364 152.646 368.024 1.00 29.00 110 GLY B N 1
ATOM 2983 C CA . GLY B 1 110 ? 329.802 152.701 366.679 1.00 28.94 110 GLY B CA 1
ATOM 2984 C C . GLY B 1 110 ? 330.867 152.448 365.617 1.00 33.25 110 GLY B C 1
ATOM 2985 O O . GLY B 1 110 ? 330.559 152.299 364.434 1.00 33.14 110 GLY B O 1
ATOM 2986 N N . LEU B 1 111 ? 332.122 152.398 366.047 1.00 29.94 111 LEU B N 1
ATOM 2987 C CA . LEU B 1 111 ? 333.240 152.173 365.137 1.00 29.76 111 LEU B CA 1
ATOM 2988 C C . LEU B 1 111 ? 333.397 150.698 364.793 1.00 33.73 111 LEU B C 1
ATOM 2989 O O . LEU B 1 111 ? 333.003 149.823 365.564 1.00 33.39 111 LEU B O 1
ATOM 2994 N N . THR B 1 112 ? 334.005 150.430 363.642 1.00 30.40 112 THR B N 1
ATOM 2995 C CA . THR B 1 112 ? 334.260 149.064 363.207 1.00 30.28 112 THR B CA 1
ATOM 2996 C C . THR B 1 112 ? 335.743 148.767 363.395 1.00 34.22 112 THR B C 1
ATOM 2997 O O . THR B 1 112 ? 336.129 147.642 363.716 1.00 33.95 112 THR B O 1
ATOM 3001 N N . THR B 1 113 ? 336.568 149.795 363.215 1.00 30.59 113 THR B N 1
ATOM 3002 C CA . THR B 1 113 ? 338.011 149.664 363.385 1.00 30.22 113 THR B CA 1
ATOM 3003 C C . THR B 1 113 ? 338.666 150.963 363.845 1.00 33.55 113 THR B C 1
ATOM 3004 O O . THR B 1 113 ? 338.313 152.051 363.387 1.00 33.07 113 THR B O 1
ATOM 3008 N N . CYS B 1 114 ? 339.621 150.831 364.759 1.00 29.67 114 CYS B N 1
ATOM 3009 C CA . CYS B 1 114 ? 340.381 151.963 365.274 1.00 29.16 114 CYS B CA 1
ATOM 3010 C C . CYS B 1 114 ? 341.844 151.546 365.242 1.00 32.42 114 CYS B C 1
ATOM 3011 O O . CYS B 1 114 ? 342.258 150.636 365.964 1.00 31.98 114 CYS B O 1
ATOM 3014 N N . GLU B 1 115 ? 342.616 152.185 364.371 1.00 28.36 115 GLU B N 1
ATOM 3015 C CA . GLU B 1 115 ? 344.008 151.811 364.185 1.00 27.79 115 GLU B CA 1
ATOM 3016 C C . GLU B 1 115 ? 344.991 152.970 364.214 1.00 30.64 115 GLU B C 1
ATOM 3017 O O . GLU B 1 115 ? 344.654 154.104 363.872 1.00 30.29 115 GLU B O 1
ATOM 3023 N N . ILE B 1 116 ? 346.229 152.652 364.575 1.00 26.29 116 ILE B N 1
ATOM 3024 C CA . ILE B 1 116 ? 347.323 153.613 364.567 1.00 25.73 116 ILE B CA 1
ATOM 3025 C C . ILE B 1 116 ? 348.453 152.962 363.779 1.00 29.14 116 ILE B C 1
ATOM 3026 O O . ILE B 1 116 ? 349.279 152.240 364.337 1.00 28.47 116 ILE B O 1
ATOM 3031 N N . LYS B 1 117 ? 348.443 153.176 362.467 1.00 25.61 117 LYS B N 1
ATOM 3032 C CA . LYS B 1 117 ? 349.433 152.582 361.580 1.00 25.38 117 LYS B CA 1
ATOM 3033 C C . LYS B 1 117 ? 350.708 153.408 361.479 1.00 29.66 117 LYS B C 1
ATOM 3034 O O . LYS B 1 117 ? 350.696 154.620 361.687 1.00 29.46 117 LYS B O 1
ATOM 3040 N N . PHE B 1 118 ? 351.808 152.738 361.153 1.00 26.33 118 PHE B N 1
ATOM 3041 C CA . PHE B 1 118 ? 353.099 153.397 361.013 1.00 26.16 118 PHE B CA 1
ATOM 3042 C C . PHE B 1 118 ? 354.107 152.440 360.395 1.00 30.50 118 PHE B C 1
ATOM 3043 O O . PHE B 1 118 ? 353.912 151.224 360.407 1.00 29.82 118 PHE B O 1
ATOM 3051 N N . ASP B 1 119 ? 355.182 152.999 359.850 1.00 27.77 119 ASP B N 1
ATOM 3052 C CA . ASP B 1 119 ? 356.226 152.201 359.222 1.00 27.88 119 ASP B CA 1
ATOM 3053 C C . ASP B 1 119 ? 357.536 152.331 359.990 1.00 32.85 119 ASP B C 1
ATOM 3054 O O . ASP B 1 119 ? 357.935 153.431 360.370 1.00 32.42 119 ASP B O 1
ATOM 3059 N N . ILE B 1 120 ? 358.202 151.205 360.216 1.00 30.21 120 ILE B N 1
ATOM 3060 C CA . ILE B 1 120 ? 359.478 151.216 360.917 1.00 30.37 120 ILE B CA 1
ATOM 3061 C C . ILE B 1 120 ? 360.612 151.312 359.905 1.00 35.51 120 ILE B C 1
ATOM 3062 O O . ILE B 1 120 ? 360.734 150.468 359.018 1.00 34.95 120 ILE B O 1
ATOM 3067 N N . ASP B 1 121 ? 361.428 152.353 360.028 1.00 33.26 121 ASP B N 1
ATOM 3068 C CA . ASP B 1 121 ? 362.544 152.546 359.111 1.00 33.69 121 ASP B CA 1
ATOM 3069 C C . ASP B 1 121 ? 363.452 151.320 359.063 1.00 38.73 121 ASP B C 1
ATOM 3070 O O . ASP B 1 121 ? 363.568 150.579 360.039 1.00 38.30 121 ASP B O 1
ATOM 3075 N N . GLU B 1 122 ? 364.100 151.121 357.921 1.00 36.14 122 GLU B N 1
ATOM 3076 C CA . GLU B 1 122 ? 364.999 149.990 357.725 1.00 36.37 122 GLU B CA 1
ATOM 3077 C C . GLU B 1 122 ? 366.265 150.092 358.576 1.00 40.27 122 GLU B C 1
ATOM 3078 O O . GLU B 1 122 ? 366.857 149.077 358.944 1.00 39.77 122 GLU B O 1
ATOM 3084 N N . ALA B 1 123 ? 366.679 151.320 358.874 1.00 36.84 123 ALA B N 1
ATOM 3085 C CA . ALA B 1 123 ? 367.887 151.561 359.657 1.00 36.60 123 ALA B CA 1
ATOM 3086 C C . ALA B 1 123 ? 367.699 151.328 361.153 1.00 40.72 123 ALA B C 1
ATOM 3087 O O . ALA B 1 123 ? 368.663 151.369 361.918 1.00 40.45 123 ALA B O 1
ATOM 3089 N N . ALA B 1 124 ? 366.458 151.093 361.568 1.00 37.26 124 ALA B N 1
ATOM 3090 C CA . ALA B 1 124 ? 366.152 150.862 362.977 1.00 36.98 124 ALA B CA 1
ATOM 3091 C C . ALA B 1 124 ? 367.070 149.804 363.589 1.00 40.97 124 ALA B C 1
ATOM 3092 O O . ALA B 1 124 ? 367.128 148.671 363.116 1.00 40.61 124 ALA B O 1
ATOM 3094 N N . ALA B 1 125 ? 367.785 150.187 364.642 1.00 37.67 125 ALA B N 1
ATOM 3095 C CA . ALA B 1 125 ? 368.715 149.287 365.321 1.00 37.45 125 ALA B CA 1
ATOM 3096 C C . ALA B 1 125 ? 368.066 147.969 365.745 1.00 40.99 125 ALA B C 1
ATOM 3097 O O . ALA B 1 125 ? 368.429 146.901 365.254 1.00 40.76 125 ALA B O 1
ATOM 3099 N N . GLY B 1 126 ? 367.119 148.051 366.673 1.00 36.98 126 GLY B N 1
ATOM 3100 C CA . GLY B 1 126 ? 366.420 146.869 367.170 1.00 36.47 126 GLY B CA 1
ATOM 3101 C C . GLY B 1 126 ? 365.090 147.295 367.778 1.00 39.31 126 GLY B C 1
ATOM 3102 O O . GLY B 1 126 ? 364.879 147.180 368.986 1.00 38.82 126 GLY B O 1
ATOM 3103 N N . PRO B 1 127 ? 364.207 147.801 366.925 1.00 35.06 127 PRO B N 1
ATOM 3104 C CA . PRO B 1 127 ? 362.900 148.300 367.339 1.00 34.46 127 PRO B CA 1
ATOM 3105 C C . PRO B 1 127 ? 362.164 147.459 368.377 1.00 37.00 127 PRO B C 1
ATOM 3106 O O . PRO B 1 127 ? 362.049 146.241 368.248 1.00 36.56 127 PRO B O 1
ATOM 3110 N N . LYS B 1 128 ? 361.642 148.142 369.390 1.00 32.71 128 LYS B N 1
ATOM 3111 C CA . LYS B 1 128 ? 360.858 147.522 370.452 1.00 32.11 128 LYS B CA 1
ATOM 3112 C C . LYS B 1 128 ? 359.763 148.516 370.824 1.00 34.61 128 LYS B C 1
ATOM 3113 O O . LYS B 1 128 ? 360.054 149.614 371.297 1.00 34.19 128 LYS B O 1
ATOM 3119 N N . LEU B 1 129 ? 358.509 148.148 370.574 1.00 30.07 129 LEU B N 1
ATOM 3120 C CA . LEU B 1 129 ? 357.392 149.042 370.861 1.00 29.33 129 LEU B CA 1
ATOM 3121 C C . LEU B 1 129 ? 356.247 148.386 371.622 1.00 31.80 129 LEU B C 1
ATOM 3122 O O . LEU B 1 129 ? 355.823 147.276 371.304 1.00 31.17 129 LEU B O 1
ATOM 3127 N N . SER B 1 130 ? 355.741 149.101 372.621 1.00 27.55 130 SER B N 1
ATOM 3128 C CA . SER B 1 130 ? 354.623 148.637 373.433 1.00 26.79 130 SER B CA 1
ATOM 3129 C C . SER B 1 130 ? 353.723 149.835 373.705 1.00 29.32 130 SER B C 1
ATOM 3130 O O . SER B 1 130 ? 354.165 150.979 373.616 1.00 28.83 130 SER B O 1
ATOM 3133 N N . ALA B 1 131 ? 352.460 149.578 374.022 1.00 24.83 131 ALA B N 1
ATOM 3134 C CA . ALA B 1 131 ? 351.527 150.665 374.271 1.00 24.20 131 ALA B CA 1
ATOM 3135 C C . ALA B 1 131 ? 350.636 150.447 375.483 1.00 26.97 131 ALA B C 1
ATOM 3136 O O . ALA B 1 131 ? 350.234 149.321 375.786 1.00 26.31 131 ALA B O 1
ATOM 3138 N N . ILE B 1 132 ? 350.322 151.547 376.160 1.00 22.87 132 ILE B N 1
ATOM 3139 C CA . ILE B 1 132 ? 349.451 151.533 377.327 1.00 22.30 132 ILE B CA 1
ATOM 3140 C C . ILE B 1 132 ? 348.296 152.483 377.046 1.00 25.59 132 ILE B C 1
ATOM 3141 O O . ILE B 1 132 ? 348.491 153.545 376.458 1.00 25.06 132 ILE B O 1
ATOM 3146 N N . ALA B 1 133 ? 347.090 152.095 377.443 1.00 21.97 133 ALA B N 1
ATOM 3147 C CA . ALA B 1 133 ? 345.923 152.929 377.193 1.00 21.61 133 ALA B CA 1
ATOM 3148 C C . ALA B 1 133 ? 345.239 153.454 378.449 1.00 25.53 133 ALA B C 1
ATOM 3149 O O . ALA B 1 133 ? 344.920 152.694 379.364 1.00 25.05 133 ALA B O 1
ATOM 3151 N N . GLN B 1 134 ? 345.000 154.760 378.470 1.00 22.22 134 GLN B N 1
ATOM 3152 C CA . GLN B 1 134 ? 344.273 155.396 379.559 1.00 22.12 134 GLN B CA 1
ATOM 3153 C C . GLN B 1 134 ? 342.865 155.595 379.011 1.00 26.78 134 GLN B C 1
ATOM 3154 O O . GLN B 1 134 ? 342.624 156.502 378.217 1.00 26.43 134 GLN B O 1
ATOM 3160 N N . LYS B 1 135 ? 341.959 154.696 379.376 1.00 23.95 135 LYS B N 1
ATOM 3161 C CA . LYS B 1 135 ? 340.599 154.733 378.855 1.00 23.84 135 LYS B CA 1
ATOM 3162 C C . LYS B 1 135 ? 339.533 155.182 379.850 1.00 28.43 135 LYS B C 1
ATOM 3163 O O . LYS B 1 135 ? 339.779 155.292 381.052 1.00 27.87 135 LYS B O 1
ATOM 3169 N N . SER B 1 136 ? 338.340 155.429 379.320 1.00 25.58 136 SER B N 1
ATOM 3170 C CA . SER B 1 136 ? 337.188 155.836 380.112 1.00 25.60 136 SER B CA 1
ATOM 3171 C C . SER B 1 136 ? 335.943 155.294 379.417 1.00 30.23 136 SER B C 1
ATOM 3172 O O . SER B 1 136 ? 336.044 154.686 378.352 1.00 29.87 136 SER B O 1
ATOM 3175 N N . VAL B 1 137 ? 334.776 155.509 380.017 1.00 27.42 137 VAL B N 1
ATOM 3176 C CA . VAL B 1 137 ? 333.524 155.020 379.447 1.00 27.50 137 VAL B CA 1
ATOM 3177 C C . VAL B 1 137 ? 333.375 155.334 377.956 1.00 32.10 137 VAL B C 1
ATOM 3178 O O . VAL B 1 137 ? 333.790 156.394 377.486 1.00 32.04 137 VAL B O 1
ATOM 3182 N N . GLY B 1 138 ? 332.789 154.396 377.219 1.00 28.88 138 GLY B N 1
ATOM 3183 C CA . GLY B 1 138 ? 332.612 154.531 375.776 1.00 28.74 138 GLY B CA 1
ATOM 3184 C C . GLY B 1 138 ? 331.758 155.715 375.331 1.00 32.73 138 GLY B C 1
ATOM 3185 O O . GLY B 1 138 ? 330.754 156.052 375.959 1.00 32.26 138 GLY B O 1
ATOM 3186 N N . THR B 1 139 ? 332.166 156.325 374.221 1.00 29.39 139 THR B N 1
ATOM 3187 C CA . THR B 1 139 ? 331.457 157.451 373.622 1.00 29.19 139 THR B CA 1
ATOM 3188 C C . THR B 1 139 ? 331.693 157.385 372.119 1.00 33.12 139 THR B C 1
ATOM 3189 O O . THR B 1 139 ? 332.619 156.714 371.666 1.00 32.95 139 THR B O 1
ATOM 3193 N N . ALA B 1 140 ? 330.865 158.079 371.346 1.00 29.46 140 ALA B N 1
ATOM 3194 C CA . ALA B 1 140 ? 331.043 158.106 369.899 1.00 29.13 140 ALA B CA 1
ATOM 3195 C C . ALA B 1 140 ? 332.329 158.876 369.628 1.00 32.79 140 ALA B C 1
ATOM 3196 O O . ALA B 1 140 ? 332.807 159.599 370.504 1.00 32.26 140 ALA B O 1
ATOM 3198 N N . PRO B 1 141 ? 332.902 158.703 368.438 1.00 29.40 141 PRO B N 1
ATOM 3199 C CA . PRO B 1 141 ? 334.127 159.410 368.079 1.00 29.23 141 PRO B CA 1
ATOM 3200 C C . PRO B 1 141 ? 333.928 160.899 368.356 1.00 33.19 141 PRO B C 1
ATOM 3201 O O . PRO B 1 141 ? 334.770 161.540 368.979 1.00 32.73 141 PRO B O 1
ATOM 3205 N N . SER B 1 142 ? 332.780 161.420 367.930 1.00 29.56 142 SER B N 1
ATOM 3206 C CA . SER B 1 142 ? 332.410 162.802 368.182 1.00 29.15 142 SER B CA 1
ATOM 3207 C C . SER B 1 142 ? 333.503 163.818 367.848 1.00 31.71 142 SER B C 1
ATOM 3208 O O . SER B 1 142 ? 334.240 163.647 366.872 1.00 31.52 142 SER B O 1
ATOM 3211 N N . TRP B 1 143 ? 333.580 164.871 368.652 1.00 26.33 143 TRP B N 1
ATOM 3212 C CA . TRP B 1 143 ? 334.559 165.940 368.454 1.00 25.58 143 TRP B CA 1
ATOM 3213 C C . TRP B 1 143 ? 335.991 165.429 368.545 1.00 28.34 143 TRP B C 1
ATOM 3214 O O . TRP B 1 143 ? 336.434 164.968 369.597 1.00 27.91 143 TRP B O 1
ATOM 3225 N N . LEU B 1 144 ? 336.716 165.526 367.438 1.00 23.43 144 LEU B N 1
ATOM 3226 C CA . LEU B 1 144 ? 338.083 165.035 367.383 1.00 22.63 144 LEU B CA 1
ATOM 3227 C C . LEU B 1 144 ? 339.025 166.039 366.731 1.00 25.64 144 LEU B C 1
ATOM 3228 O O . LEU B 1 144 ? 338.603 166.893 365.950 1.00 25.05 144 LEU B O 1
ATOM 3233 N N . THR B 1 145 ? 340.310 165.906 367.041 1.00 21.72 145 THR B N 1
ATOM 3234 C CA . THR B 1 145 ? 341.342 166.744 366.445 1.00 21.16 145 THR B CA 1
ATOM 3235 C C . THR B 1 145 ? 341.830 166.014 365.199 1.00 24.58 145 THR B C 1
ATOM 3236 O O . THR B 1 145 ? 342.159 164.829 365.257 1.00 24.03 145 THR B O 1
ATOM 3240 N N . MET B 1 146 ? 341.850 166.710 364.068 1.00 20.83 146 MET B N 1
ATOM 3241 C CA . MET B 1 146 ? 342.283 166.102 362.815 1.00 20.20 146 MET B CA 1
ATOM 3242 C C . MET B 1 146 ? 343.525 166.780 362.243 1.00 23.17 146 MET B C 1
ATOM 3243 O O . MET B 1 146 ? 343.430 167.771 361.521 1.00 22.89 146 MET B O 1
ATOM 3248 N N . ARG B 1 147 ? 344.690 166.236 362.580 1.00 19.05 147 ARG B N 1
ATOM 3249 C CA . ARG B 1 147 ? 345.961 166.774 362.113 1.00 18.58 147 ARG B CA 1
ATOM 3250 C C . ARG B 1 147 ? 346.196 166.412 360.645 1.00 22.69 147 ARG B C 1
ATOM 3251 O O . ARG B 1 147 ? 346.274 165.235 360.289 1.00 21.84 147 ARG B O 1
ATOM 3259 N N . ARG B 1 148 ? 346.297 167.434 359.798 1.00 19.90 148 ARG B N 1
ATOM 3260 C CA . ARG B 1 148 ? 346.502 167.235 358.366 1.00 19.96 148 ARG B CA 1
ATOM 3261 C C . ARG B 1 148 ? 347.842 167.783 357.887 1.00 25.37 148 ARG B C 1
ATOM 3262 O O . ARG B 1 148 ? 348.328 168.796 358.389 1.00 25.14 148 ARG B O 1
ATOM 3270 N N . ASN B 1 149 ? 348.422 167.105 356.902 1.00 22.96 149 ASN B N 1
ATOM 3271 C CA . ASN B 1 149 ? 349.725 167.471 356.354 1.00 23.13 149 ASN B CA 1
ATOM 3272 C C . ASN B 1 149 ? 349.615 168.112 354.971 1.00 27.38 149 ASN B C 1
ATOM 3273 O O . ASN B 1 149 ? 348.872 167.635 354.116 1.00 27.00 149 ASN B O 1
ATOM 3278 N N . PHE B 1 150 ? 350.381 169.177 354.751 1.00 24.28 150 PHE B N 1
ATOM 3279 C CA . PHE B 1 150 ? 350.405 169.866 353.462 1.00 24.23 150 PHE B CA 1
ATOM 3280 C C . PHE B 1 150 ? 351.824 170.337 353.152 1.00 28.50 150 PHE B C 1
ATOM 3281 O O . PHE B 1 150 ? 352.545 170.783 354.041 1.00 28.25 150 PHE B O 1
ATOM 3289 N N . PHE B 1 151 ? 352.223 170.230 351.890 1.00 25.34 151 PHE B N 1
ATOM 3290 C CA . PHE B 1 151 ? 353.556 170.655 351.475 1.00 25.33 151 PHE B CA 1
ATOM 3291 C C . PHE B 1 151 ? 353.472 171.756 350.419 1.00 30.03 151 PHE B C 1
ATOM 3292 O O . PHE B 1 151 ? 352.798 171.600 349.403 1.00 29.65 151 PHE B O 1
ATOM 3300 N N . LYS B 1 152 ? 354.143 172.877 350.666 1.00 27.50 152 LYS B N 1
ATOM 3301 C CA . LYS B 1 152 ? 354.113 173.990 349.722 1.00 27.81 152 LYS B CA 1
ATOM 3302 C C . LYS B 1 152 ? 355.463 174.679 349.587 1.00 32.75 152 LYS B C 1
ATOM 3303 O O . LYS B 1 152 ? 356.201 174.826 350.561 1.00 32.22 152 LYS B O 1
ATOM 3309 N N . GLN B 1 153 ? 355.776 175.101 348.367 1.00 30.76 153 GLN B N 1
ATOM 3310 C CA . GLN B 1 153 ? 357.034 175.780 348.082 1.00 31.15 153 GLN B CA 1
ATOM 3311 C C . GLN B 1 153 ? 357.000 177.233 348.579 1.00 35.65 153 GLN B C 1
ATOM 3312 O O . GLN B 1 153 ? 356.113 177.989 348.213 1.00 35.15 153 GLN B O 1
ATOM 3318 N N . LEU B 1 154 ? 357.974 177.608 349.401 1.00 32.73 154 LEU B N 1
ATOM 3319 C CA . LEU B 1 154 ? 358.070 178.949 349.942 1.00 32.59 154 LEU B CA 1
ATOM 3320 C C . LEU B 1 154 ? 359.183 179.737 349.219 1.00 37.10 154 LEU B C 1
ATOM 3321 O O . LEU B 1 154 ? 360.297 179.234 349.072 1.00 36.66 154 LEU B O 1
ATOM 3326 N N . ASN B 1 155 ? 358.873 180.917 348.746 1.00 34.26 155 ASN B N 1
ATOM 3327 C CA . ASN B 1 155 ? 359.859 181.733 348.029 1.00 34.45 155 ASN B CA 1
ATOM 3328 C C . ASN B 1 155 ? 360.614 182.675 348.946 1.00 38.31 155 ASN B C 1
ATOM 3329 O O . ASN B 1 155 ? 360.203 182.961 350.079 1.00 37.54 155 ASN B O 1
ATOM 3334 N N . ASN B 1 156 ? 361.663 183.257 348.389 1.00 34.69 156 ASN B N 1
ATOM 3335 C CA . ASN B 1 156 ? 362.411 184.247 349.117 1.00 34.34 156 ASN B CA 1
ATOM 3336 C C . ASN B 1 156 ? 361.752 185.555 348.678 1.00 38.24 156 ASN B C 1
ATOM 3337 O O . ASN B 1 156 ? 361.900 186.003 347.533 1.00 37.26 156 ASN B O 1
ATOM 3342 N N . GLY B 1 157 ? 360.925 186.087 349.569 1.00 34.21 157 GLY B N 1
ATOM 3343 C CA . GLY B 1 157 ? 360.134 187.276 349.311 1.00 33.80 157 GLY B CA 1
ATOM 3344 C C . GLY B 1 157 ? 358.779 186.999 349.956 1.00 37.31 157 GLY B C 1
ATOM 3345 O O . GLY B 1 157 ? 358.704 186.730 351.155 1.00 36.79 157 GLY B O 1
ATOM 3346 N N . THR B 1 158 ? 357.724 186.991 349.149 1.00 33.61 158 THR B N 1
ATOM 3347 C CA . THR B 1 158 ? 356.379 186.762 349.658 1.00 33.15 158 THR B CA 1
ATOM 3348 C C . THR B 1 158 ? 355.673 185.597 348.980 1.00 36.07 158 THR B C 1
ATOM 3349 O O . THR B 1 158 ? 355.602 185.537 347.754 1.00 36.02 158 THR B O 1
ATOM 3353 N N . THR B 1 159 ? 355.083 184.720 349.786 1.00 32.03 159 THR B N 1
ATOM 3354 C CA . THR B 1 159 ? 354.310 183.597 349.269 1.00 31.49 159 THR B CA 1
ATOM 3355 C C . THR B 1 159 ? 352.918 183.613 349.887 1.00 34.93 159 THR B C 1
ATOM 3356 O O . THR B 1 159 ? 352.753 183.959 351.057 1.00 34.76 159 THR B O 1
ATOM 3360 N N . GLU B 1 160 ? 351.918 183.238 349.099 1.00 31.08 160 GLU B N 1
ATOM 3361 C CA . GLU B 1 160 ? 350.541 183.210 349.578 1.00 30.66 160 GLU B CA 1
ATOM 3362 C C . GLU B 1 160 ? 349.933 181.818 349.431 1.00 34.16 160 GLU B C 1
ATOM 3363 O O . GLU B 1 160 ? 350.023 181.200 348.373 1.00 33.75 160 GLU B O 1
ATOM 3369 N N . ILE B 1 161 ? 349.321 181.327 350.504 1.00 30.54 161 ILE B N 1
ATOM 3370 C CA . ILE B 1 161 ? 348.694 180.009 350.503 1.00 30.16 161 ILE B CA 1
ATOM 3371 C C . ILE B 1 161 ? 347.208 180.130 350.823 1.00 33.39 161 ILE B C 1
ATOM 3372 O O . ILE B 1 161 ? 346.828 180.321 351.977 1.00 32.91 161 ILE B O 1
ATOM 3377 N N . ALA B 1 162 ? 346.372 180.018 349.797 1.00 29.74 162 ALA B N 1
ATOM 3378 C CA . ALA B 1 162 ? 344.928 180.147 349.970 1.00 29.51 162 ALA B CA 1
ATOM 3379 C C . ALA B 1 162 ? 344.144 178.894 349.585 1.00 33.20 162 ALA B C 1
ATOM 3380 O O . ALA B 1 162 ? 342.912 178.907 349.576 1.00 32.70 162 ALA B O 1
ATOM 3382 N N . ASP B 1 163 ? 344.855 177.816 349.265 1.00 29.66 163 ASP B N 1
ATOM 3383 C CA . ASP B 1 163 ? 344.207 176.576 348.851 1.00 29.36 163 ASP B CA 1
ATOM 3384 C C . ASP B 1 163 ? 344.082 175.525 349.951 1.00 32.87 163 ASP B C 1
ATOM 3385 O O . ASP B 1 163 ? 344.001 174.329 349.668 1.00 32.54 163 ASP B O 1
ATOM 3390 N N . LEU B 1 164 ? 344.045 175.971 351.202 1.00 29.00 164 LEU B N 1
ATOM 3391 C CA . LEU B 1 164 ? 343.904 175.050 352.325 1.00 28.50 164 LEU B CA 1
ATOM 3392 C C . LEU B 1 164 ? 342.465 174.551 352.408 1.00 32.10 164 LEU B C 1
ATOM 3393 O O . LEU B 1 164 ? 341.521 175.329 352.277 1.00 31.76 164 LEU B O 1
ATOM 3398 N N . PRO B 1 165 ? 342.301 173.247 352.604 1.00 28.40 165 PRO B N 1
ATOM 3399 C CA . PRO B 1 165 ? 340.972 172.649 352.682 1.00 28.02 165 PRO B CA 1
ATOM 3400 C C . PRO B 1 165 ? 340.099 173.359 353.711 1.00 31.52 165 PRO B C 1
ATOM 3401 O O . PRO B 1 165 ? 340.555 173.691 354.805 1.00 31.16 165 PRO B O 1
ATOM 3405 N N . ARG B 1 166 ? 338.841 173.587 353.354 1.00 27.73 166 ARG B N 1
ATOM 3406 C CA . ARG B 1 166 ? 337.903 174.258 354.245 1.00 27.40 166 ARG B CA 1
ATOM 3407 C C . ARG B 1 166 ? 336.647 173.426 354.474 1.00 31.49 166 ARG B C 1
ATOM 3408 O O . ARG B 1 166 ? 335.545 173.846 354.119 1.00 31.03 166 ARG B O 1
ATOM 3416 N N . PRO B 1 167 ? 336.813 172.251 355.073 1.00 28.25 167 PRO B N 1
ATOM 3417 C CA . PRO B 1 167 ? 335.677 171.381 355.365 1.00 28.09 167 PRO B CA 1
ATOM 3418 C C . PRO B 1 167 ? 334.601 172.158 356.127 1.00 32.30 167 PRO B C 1
ATOM 3419 O O . PRO B 1 167 ? 334.875 172.772 357.157 1.00 32.08 167 PRO B O 1
ATOM 3423 N N . VAL B 1 168 ? 333.383 172.146 355.599 1.00 28.96 168 VAL B N 1
ATOM 3424 C CA . VAL B 1 168 ? 332.273 172.874 356.203 1.00 28.84 168 VAL B CA 1
ATOM 3425 C C . VAL B 1 168 ? 331.875 172.368 357.589 1.00 32.65 168 VAL B C 1
ATOM 3426 O O . VAL B 1 168 ? 331.681 171.169 357.794 1.00 32.34 168 VAL B O 1
ATOM 3430 N N . GLY B 1 169 ? 331.732 173.297 358.530 1.00 29.08 169 GLY B N 1
ATOM 3431 C CA . GLY B 1 169 ? 331.333 172.964 359.896 1.00 28.63 169 GLY B CA 1
ATOM 3432 C C . GLY B 1 169 ? 332.529 172.679 360.795 1.00 31.80 169 GLY B C 1
ATOM 3433 O O . GLY B 1 169 ? 332.410 172.671 362.021 1.00 31.49 169 GLY B O 1
ATOM 3434 N N . TYR B 1 170 ? 333.682 172.437 360.179 1.00 27.63 170 TYR B N 1
ATOM 3435 C CA . TYR B 1 170 ? 334.899 172.141 360.922 1.00 26.96 170 TYR B CA 1
ATOM 3436 C C . TYR B 1 170 ? 335.574 173.420 361.399 1.00 29.16 170 TYR B C 1
ATOM 3437 O O . TYR B 1 170 ? 335.199 174.522 360.995 1.00 28.74 170 TYR B O 1
ATOM 3446 N N . ARG B 1 171 ? 336.572 173.269 362.262 1.00 24.26 171 ARG B N 1
ATOM 3447 C CA . ARG B 1 171 ? 337.300 174.412 362.788 1.00 23.42 171 ARG B CA 1
ATOM 3448 C C . ARG B 1 171 ? 338.796 174.203 362.607 1.00 26.98 171 ARG B C 1
ATOM 3449 O O . ARG B 1 171 ? 339.248 173.099 362.304 1.00 26.70 171 ARG B O 1
ATOM 3457 N N . ILE B 1 172 ? 339.560 175.270 362.812 1.00 23.11 172 ILE B N 1
ATOM 3458 C CA . ILE B 1 172 ? 341.012 175.209 362.729 1.00 22.47 172 ILE B CA 1
ATOM 3459 C C . ILE B 1 172 ? 341.593 175.700 364.047 1.00 25.81 172 ILE B C 1
ATOM 3460 O O . ILE B 1 172 ? 341.436 176.868 364.409 1.00 25.06 172 ILE B O 1
ATOM 3465 N N . ALA B 1 173 ? 342.235 174.793 364.777 1.00 22.05 173 ALA B N 1
ATOM 3466 C CA . ALA B 1 173 ? 342.826 175.132 366.063 1.00 21.66 173 ALA B CA 1
ATOM 3467 C C . ALA B 1 173 ? 344.132 175.888 365.873 1.00 25.15 173 ALA B C 1
ATOM 3468 O O . ALA B 1 173 ? 344.404 176.862 366.572 1.00 24.69 173 ALA B O 1
ATOM 3470 N N . ALA B 1 174 ? 344.939 175.436 364.921 1.00 21.54 174 ALA B N 1
ATOM 3471 C CA . ALA B 1 174 ? 346.223 176.071 364.664 1.00 21.23 174 ALA B CA 1
ATOM 3472 C C . ALA B 1 174 ? 346.814 175.685 363.315 1.00 25.12 174 ALA B C 1
ATOM 3473 O O . ALA B 1 174 ? 346.398 174.709 362.689 1.00 24.65 174 ALA B O 1
ATOM 3475 N N . ILE B 1 175 ? 347.800 176.463 362.884 1.00 21.69 175 ILE B N 1
ATOM 3476 C CA . ILE B 1 175 ? 348.502 176.216 361.635 1.00 21.44 175 ILE B CA 1
ATOM 3477 C C . ILE B 1 175 ? 349.994 176.338 361.912 1.00 25.41 175 ILE B C 1
ATOM 3478 O O . ILE B 1 175 ? 350.448 177.335 362.473 1.00 24.81 175 ILE B O 1
ATOM 3483 N N . HIS B 1 176 ? 350.752 175.311 361.545 1.00 22.39 176 HIS B N 1
ATOM 3484 C CA . HIS B 1 176 ? 352.190 175.319 361.776 1.00 22.29 176 HIS B CA 1
ATOM 3485 C C . HIS B 1 176 ? 352.971 175.311 360.473 1.00 26.64 176 HIS B C 1
ATOM 3486 O O . HIS B 1 176 ? 352.915 174.350 359.707 1.00 26.16 176 HIS B O 1
ATOM 3493 N N . ILE B 1 177 ? 353.698 176.393 360.224 1.00 23.79 177 ILE B N 1
ATOM 3494 C CA . ILE B 1 177 ? 354.509 176.504 359.020 1.00 23.73 177 ILE B CA 1
ATOM 3495 C C . ILE B 1 177 ? 355.927 176.037 359.323 1.00 28.06 177 ILE B C 1
ATOM 3496 O O . ILE B 1 177 ? 356.666 176.700 360.049 1.00 27.50 177 ILE B O 1
ATOM 3501 N N . LYS B 1 178 ? 356.291 174.879 358.781 1.00 25.27 178 LYS B N 1
ATOM 3502 C CA . LYS B 1 178 ? 357.614 174.312 359.004 1.00 25.36 178 LYS B CA 1
ATOM 3503 C C . LYS B 1 178 ? 358.593 174.733 357.915 1.00 30.39 178 LYS B C 1
ATOM 3504 O O . LYS B 1 178 ? 358.675 174.106 356.859 1.00 29.77 178 LYS B O 1
ATOM 3510 N N . ALA B 1 179 ? 359.329 175.807 358.188 1.00 28.00 179 ALA B N 1
ATOM 3511 C CA . ALA B 1 179 ? 360.319 176.346 357.261 1.00 28.01 179 ALA B CA 1
ATOM 3512 C C . ALA B 1 179 ? 361.388 177.066 358.073 1.00 32.67 179 ALA B C 1
ATOM 3513 O O . ALA B 1 179 ? 361.113 177.567 359.162 1.00 32.55 179 ALA B O 1
ATOM 3515 N N . ALA B 1 180 ? 362.606 177.116 357.546 1.00 29.61 180 ALA B N 1
ATOM 3516 C CA . ALA B 1 180 ? 363.713 177.743 358.258 1.00 29.48 180 ALA B CA 1
ATOM 3517 C C . ALA B 1 180 ? 363.914 179.231 357.985 1.00 33.62 180 ALA B C 1
ATOM 3518 O O . ALA B 1 180 ? 364.642 179.900 358.716 1.00 33.50 180 ALA B O 1
ATOM 3520 N N . GLY B 1 181 ? 363.285 179.754 356.935 1.00 29.98 181 GLY B N 1
ATOM 3521 C CA . GLY B 1 181 ? 363.472 181.158 356.584 1.00 29.66 181 GLY B CA 1
ATOM 3522 C C . GLY B 1 181 ? 362.224 182.040 356.606 1.00 33.25 181 GLY B C 1
ATOM 3523 O O . GLY B 1 181 ? 362.130 183.000 355.841 1.00 32.96 181 GLY B O 1
ATOM 3524 N N . VAL B 1 182 ? 361.286 181.743 357.500 1.00 29.34 182 VAL B N 1
ATOM 3525 C CA . VAL B 1 182 ? 360.073 182.547 357.612 1.00 28.94 182 VAL B CA 1
ATOM 3526 C C . VAL B 1 182 ? 360.278 183.718 358.572 1.00 32.84 182 VAL B C 1
ATOM 3527 O O . VAL B 1 182 ? 360.587 183.523 359.749 1.00 32.43 182 VAL B O 1
ATOM 3531 N N . ASP B 1 183 ? 360.127 184.933 358.053 1.00 29.21 183 ASP B N 1
ATOM 3532 C CA . ASP B 1 183 ? 360.321 186.148 358.840 1.00 28.96 183 ASP B CA 1
ATOM 3533 C C . ASP B 1 183 ? 359.032 186.622 359.498 1.00 31.87 183 ASP B C 1
ATOM 3534 O O . ASP B 1 183 ? 359.009 186.943 360.687 1.00 31.44 183 ASP B O 1
ATOM 3539 N N . ALA B 1 184 ? 357.972 186.709 358.703 1.00 27.59 184 ALA B N 1
ATOM 3540 C CA . ALA B 1 184 ? 356.683 187.166 359.201 1.00 27.02 184 ALA B CA 1
ATOM 3541 C C . ALA B 1 184 ? 355.550 186.505 358.435 1.00 29.94 184 ALA B C 1
ATOM 3542 O O . ALA B 1 184 ? 355.732 186.049 357.307 1.00 29.39 184 ALA B O 1
ATOM 3544 N N . VAL B 1 185 ? 354.377 186.454 359.055 1.00 25.95 185 VAL B N 1
ATOM 3545 C CA . VAL B 1 185 ? 353.210 185.851 358.430 1.00 25.41 185 VAL B CA 1
ATOM 3546 C C . VAL B 1 185 ? 351.965 186.679 358.707 1.00 28.94 185 VAL B C 1
ATOM 3547 O O . VAL B 1 185 ? 351.868 187.357 359.729 1.00 28.64 185 VAL B O 1
ATOM 3551 N N . GLU B 1 186 ? 351.014 186.617 357.786 1.00 25.34 186 GLU B N 1
ATOM 3552 C CA . GLU B 1 186 ? 349.763 187.345 357.920 1.00 24.97 186 GLU B CA 1
ATOM 3553 C C . GLU B 1 186 ? 348.619 186.397 357.587 1.00 28.64 186 GLU B C 1
ATOM 3554 O O . GLU B 1 186 ? 348.695 185.638 356.620 1.00 28.23 186 GLU B O 1
ATOM 3560 N N . PHE B 1 187 ? 347.575 186.419 358.406 1.00 24.98 187 PHE B N 1
ATOM 3561 C CA . PHE B 1 187 ? 346.429 185.549 358.182 1.00 24.85 187 PHE B CA 1
ATOM 3562 C C . PHE B 1 187 ? 345.162 186.368 357.995 1.00 29.19 187 PHE B C 1
ATOM 3563 O O . PHE B 1 187 ? 344.881 187.278 358.771 1.00 28.77 187 PHE B O 1
ATOM 3571 N N . GLN B 1 188 ? 344.400 186.049 356.957 1.00 26.37 188 GLN B N 1
ATOM 3572 C CA . GLN B 1 188 ? 343.166 186.771 356.695 1.00 26.45 188 GLN B CA 1
ATOM 3573 C C . GLN B 1 188 ? 342.064 185.876 356.147 1.00 30.86 188 GLN B C 1
ATOM 3574 O O . GLN B 1 188 ? 342.327 184.861 355.499 1.00 30.32 188 GLN B O 1
ATOM 3580 N N . ILE B 1 189 ? 340.826 186.266 356.424 1.00 27.87 189 ILE B N 1
ATOM 3581 C CA . ILE B 1 189 ? 339.658 185.539 355.953 1.00 27.89 189 ILE B CA 1
ATOM 3582 C C . ILE B 1 189 ? 338.687 186.548 355.358 1.00 32.50 189 ILE B C 1
ATOM 3583 O O . ILE B 1 189 ? 338.174 187.416 356.065 1.00 32.22 189 ILE B O 1
ATOM 3588 N N . ASP B 1 190 ? 338.460 186.449 354.053 1.00 29.54 190 ASP B N 1
ATOM 3589 C CA . ASP B 1 190 ? 337.556 187.363 353.363 1.00 29.38 190 ASP B CA 1
ATOM 3590 C C . ASP B 1 190 ? 338.039 188.807 353.464 1.00 33.38 190 ASP B C 1
ATOM 3591 O O . ASP B 1 190 ? 337.253 189.714 353.728 1.00 33.00 190 ASP B O 1
ATOM 3596 N N . GLY B 1 191 ? 339.336 189.011 353.257 1.00 30.14 191 GLY B N 1
ATOM 3597 C CA . GLY B 1 191 ? 339.920 190.347 353.304 1.00 30.06 191 GLY B CA 1
ATOM 3598 C C . GLY B 1 191 ? 340.256 190.796 354.720 1.00 34.30 191 GLY B C 1
ATOM 3599 O O . GLY B 1 191 ? 341.187 191.573 354.925 1.00 34.11 191 GLY B O 1
ATOM 3600 N N . THR B 1 192 ? 339.493 190.312 355.695 1.00 30.92 192 THR B N 1
ATOM 3601 C CA . THR B 1 192 ? 339.714 190.673 357.091 1.00 30.62 192 THR B CA 1
ATOM 3602 C C . THR B 1 192 ? 341.033 190.111 357.612 1.00 34.19 192 THR B C 1
ATOM 3603 O O . THR B 1 192 ? 341.257 188.901 357.589 1.00 33.97 192 THR B O 1
ATOM 3607 N N . LYS B 1 193 ? 341.899 190.999 358.087 1.00 30.29 193 LYS B N 1
ATOM 3608 C CA . LYS B 1 193 ? 343.200 190.604 358.613 1.00 29.78 193 LYS B CA 1
ATOM 3609 C C . LYS B 1 193 ? 343.127 190.258 360.097 1.00 32.73 193 LYS B C 1
ATOM 3610 O O . LYS B 1 193 ? 343.296 191.123 360.958 1.00 32.50 193 LYS B O 1
ATOM 3616 N N . TRP B 1 194 ? 342.884 188.985 360.389 1.00 28.29 194 TRP B N 1
ATOM 3617 C CA . TRP B 1 194 ? 342.787 188.519 361.766 1.00 27.74 194 TRP B CA 1
ATOM 3618 C C . TRP B 1 194 ? 344.147 188.494 362.446 1.00 30.54 194 TRP B C 1
ATOM 3619 O O . TRP B 1 194 ? 344.250 188.638 363.666 1.00 30.04 194 TRP B O 1
ATOM 3630 N N . ARG B 1 195 ? 345.189 188.326 361.643 1.00 26.30 195 ARG B N 1
ATOM 3631 C CA . ARG B 1 195 ? 346.553 188.324 362.144 1.00 25.72 195 ARG B CA 1
ATOM 3632 C C . ARG B 1 195 ? 347.389 189.205 361.232 1.00 29.69 195 ARG B C 1
ATOM 3633 O O . ARG B 1 195 ? 347.651 188.853 360.083 1.00 29.43 195 ARG B O 1
ATOM 3641 N N . ASP B 1 196 ? 347.758 190.378 361.732 1.00 26.16 196 ASP B N 1
ATOM 3642 C CA . ASP B 1 196 ? 348.562 191.313 360.965 1.00 25.91 196 ASP B CA 1
ATOM 3643 C C . ASP B 1 196 ? 349.876 190.642 360.586 1.00 29.28 196 ASP B C 1
ATOM 3644 O O . ASP B 1 196 ? 350.212 189.578 361.106 1.00 28.51 196 ASP B O 1
ATOM 3649 N N . LEU B 1 197 ? 350.622 191.270 359.685 1.00 25.89 197 LEU B N 1
ATOM 3650 C CA . LEU B 1 197 ? 351.919 190.742 359.294 1.00 25.59 197 LEU B CA 1
ATOM 3651 C C . LEU B 1 197 ? 352.801 190.813 360.535 1.00 29.63 197 LEU B C 1
ATOM 3652 O O . LEU B 1 197 ? 353.491 191.805 360.764 1.00 29.23 197 LEU B O 1
ATOM 3657 N N . LEU B 1 198 ? 352.722 189.776 361.363 1.00 26.34 198 LEU B N 1
ATOM 3658 C CA . LEU B 1 198 ? 353.479 189.723 362.610 1.00 26.18 198 LEU B CA 1
ATOM 3659 C C . LEU B 1 198 ? 354.871 189.131 362.416 1.00 30.19 198 LEU B C 1
ATOM 3660 O O . LEU B 1 198 ? 355.022 188.049 361.849 1.00 29.82 198 LEU B O 1
ATOM 3665 N N . LYS B 1 199 ? 355.884 189.831 362.917 1.00 26.64 199 LYS B N 1
ATOM 3666 C CA . LYS B 1 199 ? 357.255 189.347 362.834 1.00 26.27 199 LYS B CA 1
ATOM 3667 C C . LYS B 1 199 ? 357.376 188.097 363.700 1.00 29.85 199 LYS B C 1
ATOM 3668 O O . LYS B 1 199 ? 356.690 187.972 364.715 1.00 29.66 199 LYS B O 1
ATOM 3674 N N . LYS B 1 200 ? 358.244 187.175 363.296 1.00 26.02 200 LYS B N 1
ATOM 3675 C CA . LYS B 1 200 ? 358.446 185.934 364.039 1.00 25.57 200 LYS B CA 1
ATOM 3676 C C . LYS B 1 200 ? 358.673 186.178 365.529 1.00 28.85 200 LYS B C 1
ATOM 3677 O O . LYS B 1 200 ? 358.052 185.531 366.371 1.00 28.61 200 LYS B O 1
ATOM 3683 N N . ALA B 1 201 ? 359.562 187.113 365.851 1.00 24.72 201 ALA B N 1
ATOM 3684 C CA . ALA B 1 201 ? 359.871 187.428 367.242 1.00 24.17 201 ALA B CA 1
ATOM 3685 C C . ALA B 1 201 ? 358.629 187.861 368.012 1.00 27.51 201 ALA B C 1
ATOM 3686 O O . ALA B 1 201 ? 358.476 187.547 369.193 1.00 27.12 201 ALA B O 1
ATOM 3688 N N . ASP B 1 202 ? 357.746 188.590 367.339 1.00 23.76 202 ASP B N 1
ATOM 3689 C CA . ASP B 1 202 ? 356.523 189.078 367.966 1.00 23.32 202 ASP B CA 1
ATOM 3690 C C . ASP B 1 202 ? 355.493 187.965 368.127 1.00 26.86 202 ASP B C 1
ATOM 3691 O O . ASP B 1 202 ? 354.825 187.865 369.157 1.00 26.40 202 ASP B O 1
ATOM 3696 N N . ASN B 1 203 ? 355.377 187.126 367.105 1.00 23.05 203 ASN B N 1
ATOM 3697 C CA . ASN B 1 203 ? 354.445 186.009 367.139 1.00 22.69 203 ASN B CA 1
ATOM 3698 C C . ASN B 1 203 ? 354.873 185.004 368.205 1.00 26.38 203 ASN B C 1
ATOM 3699 O O . ASN B 1 203 ? 354.047 184.500 368.968 1.00 25.98 203 ASN B O 1
ATOM 3704 N N . ASP B 1 204 ? 356.172 184.723 368.253 1.00 22.57 204 ASP B N 1
ATOM 3705 C CA . ASP B 1 204 ? 356.723 183.775 369.212 1.00 22.16 204 ASP B CA 1
ATOM 3706 C C . ASP B 1 204 ? 356.589 184.274 370.649 1.00 25.70 204 ASP B C 1
ATOM 3707 O O . ASP B 1 204 ? 356.494 183.479 371.586 1.00 25.24 204 ASP B O 1
ATOM 3712 N N . TYR B 1 205 ? 356.575 185.592 370.819 1.00 21.93 205 TYR B N 1
ATOM 3713 C CA . TYR B 1 205 ? 356.433 186.183 372.146 1.00 21.49 205 TYR B CA 1
ATOM 3714 C C . TYR B 1 205 ? 355.021 185.944 372.667 1.00 25.15 205 TYR B C 1
ATOM 3715 O O . TYR B 1 205 ? 354.827 185.603 373.834 1.00 25.00 205 TYR B O 1
ATOM 3724 N N . ILE B 1 206 ? 354.035 186.115 371.793 1.00 21.40 206 ILE B N 1
ATOM 3725 C CA . ILE B 1 206 ? 352.648 185.892 372.170 1.00 21.19 206 ILE B CA 1
ATOM 3726 C C . ILE B 1 206 ? 352.427 184.421 372.513 1.00 25.62 206 ILE B C 1
ATOM 3727 O O . ILE B 1 206 ? 351.720 184.098 373.465 1.00 25.50 206 ILE B O 1
ATOM 3732 N N . LEU B 1 207 ? 353.042 183.533 371.736 1.00 22.15 207 LEU B N 1
ATOM 3733 C CA . LEU B 1 207 ? 352.925 182.097 371.971 1.00 21.89 207 LEU B CA 1
ATOM 3734 C C . LEU B 1 207 ? 353.422 181.751 373.373 1.00 26.08 207 LEU B C 1
ATOM 3735 O O . LEU B 1 207 ? 352.715 181.117 374.156 1.00 25.81 207 LEU B O 1
ATOM 3740 N N . GLU B 1 208 ? 354.644 182.176 373.681 1.00 22.54 208 GLU B N 1
ATOM 3741 C CA . GLU B 1 208 ? 355.242 181.923 374.986 1.00 22.25 208 GLU B CA 1
ATOM 3742 C C . GLU B 1 208 ? 354.427 182.587 376.089 1.00 26.07 208 GLU B C 1
ATOM 3743 O O . GLU B 1 208 ? 354.382 182.110 377.221 1.00 25.78 208 GLU B O 1
ATOM 3749 N N . GLN B 1 209 ? 353.788 183.698 375.747 1.00 22.51 209 GLN B N 1
ATOM 3750 C CA . GLN B 1 209 ? 352.969 184.442 376.694 1.00 22.03 209 GLN B CA 1
ATOM 3751 C C . GLN B 1 209 ? 351.805 183.594 377.196 1.00 25.76 209 GLN B C 1
ATOM 3752 O O . GLN B 1 209 ? 351.232 183.871 378.251 1.00 25.56 209 GLN B O 1
ATOM 3758 N N . TYR B 1 210 ? 351.461 182.556 376.438 1.00 21.59 210 TYR B N 1
ATOM 3759 C CA . TYR B 1 210 ? 350.360 181.677 376.810 1.00 20.90 210 TYR B CA 1
ATOM 3760 C C . TYR B 1 210 ? 350.798 180.278 377.237 1.00 24.48 210 TYR B C 1
ATOM 3761 O O . TYR B 1 210 ? 350.015 179.328 377.185 1.00 23.88 210 TYR B O 1
ATOM 3770 N N . GLY B 1 211 ? 352.046 180.167 377.687 1.00 20.96 211 GLY B N 1
ATOM 3771 C CA . GLY B 1 211 ? 352.583 178.904 378.188 1.00 20.66 211 GLY B CA 1
ATOM 3772 C C . GLY B 1 211 ? 352.993 177.901 377.115 1.00 24.33 211 GLY B C 1
ATOM 3773 O O . GLY B 1 211 ? 353.231 176.732 377.417 1.00 23.93 211 GLY B O 1
ATOM 3774 N N . LYS B 1 212 ? 353.085 178.355 375.869 1.00 20.77 212 LYS B N 1
ATOM 3775 C CA . LYS B 1 212 ? 353.474 177.476 374.771 1.00 20.51 212 LYS B CA 1
ATOM 3776 C C . LYS B 1 212 ? 354.974 177.557 374.515 1.00 25.44 212 LYS B C 1
ATOM 3777 O O . LYS B 1 212 ? 355.617 178.558 374.836 1.00 25.33 212 LYS B O 1
ATOM 3783 N N . ALA B 1 213 ? 355.526 176.496 373.936 1.00 22.38 213 ALA B N 1
ATOM 3784 C CA . ALA B 1 213 ? 356.946 176.453 373.610 1.00 22.31 213 ALA B CA 1
ATOM 3785 C C . ALA B 1 213 ? 357.112 176.635 372.107 1.00 26.87 213 ALA B C 1
ATOM 3786 O O . ALA B 1 213 ? 356.404 176.010 371.317 1.00 26.68 213 ALA B O 1
ATOM 3788 N N . VAL B 1 214 ? 358.036 177.505 371.714 1.00 23.63 214 VAL B N 1
ATOM 3789 C CA . VAL B 1 214 ? 358.283 177.763 370.302 1.00 23.37 214 VAL B CA 1
ATOM 3790 C C . VAL B 1 214 ? 359.105 176.636 369.688 1.00 27.70 214 VAL B C 1
ATOM 3791 O O . VAL B 1 214 ? 360.160 176.272 370.205 1.00 27.37 214 VAL B O 1
ATOM 3795 N N . LEU B 1 215 ? 358.604 176.075 368.592 1.00 24.65 215 LEU B N 1
ATOM 3796 C CA . LEU B 1 215 ? 359.285 174.985 367.904 1.00 24.43 215 LEU B CA 1
ATOM 3797 C C . LEU B 1 215 ? 360.288 175.520 366.888 1.00 28.82 215 LEU B C 1
ATOM 3798 O O . LEU B 1 215 ? 360.037 176.525 366.224 1.00 28.38 215 LEU B O 1
ATOM 3803 N N . ASP B 1 216 ? 361.425 174.841 366.773 1.00 25.78 216 ASP B N 1
ATOM 3804 C CA . ASP B 1 216 ? 362.473 175.253 365.845 1.00 25.60 216 ASP B CA 1
ATOM 3805 C C . ASP B 1 216 ? 362.002 175.211 364.398 1.00 28.92 216 ASP B C 1
ATOM 3806 O O . ASP B 1 216 ? 361.305 174.284 363.988 1.00 28.68 216 ASP B O 1
ATOM 3811 N N . ASN B 1 217 ? 362.396 176.221 363.629 1.00 24.87 217 ASN B N 1
ATOM 3812 C CA . ASN B 1 217 ? 362.036 176.304 362.218 1.00 24.34 217 ASN B CA 1
ATOM 3813 C C . ASN B 1 217 ? 360.534 176.149 361.993 1.00 27.26 217 ASN B C 1
ATOM 3814 O O . ASN B 1 217 ? 360.098 175.512 361.031 1.00 26.91 217 ASN B O 1
ATOM 3819 N N . THR B 1 218 ? 359.749 176.756 362.878 1.00 23.01 218 THR B N 1
ATOM 3820 C CA . THR B 1 218 ? 358.296 176.692 362.796 1.00 22.41 218 THR B CA 1
ATOM 3821 C C . THR B 1 218 ? 357.644 178.026 363.133 1.00 25.73 218 THR B C 1
ATOM 3822 O O . THR B 1 218 ? 358.019 178.682 364.104 1.00 25.32 218 THR B O 1
ATOM 3826 N N . TYR B 1 219 ? 356.635 178.399 362.352 1.00 21.56 219 TYR B N 1
ATOM 3827 C CA . TYR B 1 219 ? 355.861 179.603 362.623 1.00 20.88 219 TYR B CA 1
ATOM 3828 C C . TYR B 1 219 ? 354.454 179.126 362.959 1.00 24.34 219 TYR B C 1
ATOM 3829 O O . TYR B 1 219 ? 353.703 178.704 362.081 1.00 23.78 219 TYR B O 1
ATOM 3838 N N . THR B 1 220 ? 354.128 179.131 364.244 1.00 20.79 220 THR B N 1
ATOM 3839 C CA . THR B 1 220 ? 352.833 178.648 364.700 1.00 20.52 220 THR B CA 1
ATOM 3840 C C . THR B 1 220 ? 351.782 179.743 364.822 1.00 24.73 220 THR B C 1
ATOM 3841 O O . THR B 1 220 ? 352.017 180.783 365.439 1.00 24.30 220 THR B O 1
ATOM 3845 N N . ILE B 1 221 ? 350.612 179.486 364.247 1.00 21.51 221 ILE B N 1
ATOM 3846 C CA . ILE B 1 221 ? 349.490 180.409 364.334 1.00 21.41 221 ILE B CA 1
ATOM 3847 C C . ILE B 1 221 ? 348.433 179.737 365.195 1.00 25.41 221 ILE B C 1
ATOM 3848 O O . ILE B 1 221 ? 347.571 179.019 364.689 1.00 25.11 221 ILE B O 1
ATOM 3853 N N . ASP B 1 222 ? 348.548 179.933 366.505 1.00 21.96 222 ASP B N 1
ATOM 3854 C CA . ASP B 1 222 ? 347.642 179.328 367.476 1.00 21.62 222 ASP B CA 1
ATOM 3855 C C . ASP B 1 222 ? 346.343 180.113 367.601 1.00 25.51 222 ASP B C 1
ATOM 3856 O O . ASP B 1 222 ? 346.347 181.269 368.022 1.00 25.45 222 ASP B O 1
ATOM 3861 N N . PHE B 1 223 ? 345.231 179.478 367.243 1.00 21.83 223 PHE B N 1
ATOM 3862 C CA . PHE B 1 223 ? 343.921 180.121 367.316 1.00 21.43 223 PHE B CA 1
ATOM 3863 C C . PHE B 1 223 ? 343.204 179.779 368.620 1.00 25.74 223 PHE B C 1
ATOM 3864 O O . PHE B 1 223 ? 342.062 180.187 368.834 1.00 25.46 223 PHE B O 1
ATOM 3872 N N . MET B 1 224 ? 343.877 179.020 369.481 1.00 22.47 224 MET B N 1
ATOM 3873 C CA . MET B 1 224 ? 343.307 178.618 370.763 1.00 22.22 224 MET B CA 1
ATOM 3874 C C . MET B 1 224 ? 344.279 178.885 371.907 1.00 26.46 224 MET B C 1
ATOM 3875 O O . MET B 1 224 ? 344.407 178.071 372.818 1.00 26.19 224 MET B O 1
ATOM 3880 N N . LEU B 1 225 ? 344.962 180.025 371.854 1.00 23.18 225 LEU B N 1
ATOM 3881 C CA . LEU B 1 225 ? 345.935 180.389 372.880 1.00 23.10 225 LEU B CA 1
ATOM 3882 C C . LEU B 1 225 ? 345.357 180.399 374.297 1.00 27.66 225 LEU B C 1
ATOM 3883 O O . LEU B 1 225 ? 346.040 180.031 375.257 1.00 27.44 225 LEU B O 1
ATOM 3888 N N . GLU B 1 226 ? 344.101 180.817 374.426 1.00 24.34 226 GLU B N 1
ATOM 3889 C CA . GLU B 1 226 ? 343.440 180.875 375.729 1.00 24.15 226 GLU B CA 1
ATOM 3890 C C . GLU B 1 226 ? 342.884 179.520 376.157 1.00 27.87 226 GLU B C 1
ATOM 3891 O O . GLU B 1 226 ? 342.490 179.338 377.308 1.00 27.63 226 GLU B O 1
ATOM 3897 N N . GLY B 1 227 ? 342.828 178.581 375.219 1.00 24.17 227 GLY B N 1
ATOM 3898 C CA . GLY B 1 227 ? 342.295 177.254 375.502 1.00 23.71 227 GLY B CA 1
ATOM 3899 C C . GLY B 1 227 ? 340.813 177.209 375.155 1.00 26.88 227 GLY B C 1
ATOM 3900 O O . GLY B 1 227 ? 340.158 176.178 375.308 1.00 26.29 227 GLY B O 1
ATOM 3901 N N . ASP B 1 228 ? 340.291 178.340 374.688 1.00 23.14 228 ASP B N 1
ATOM 3902 C CA . ASP B 1 228 ? 338.887 178.445 374.307 1.00 22.77 228 ASP B CA 1
ATOM 3903 C C . ASP B 1 228 ? 338.692 177.931 372.880 1.00 26.66 228 ASP B C 1
ATOM 3904 O O . ASP B 1 228 ? 339.261 178.470 371.931 1.00 26.24 228 ASP B O 1
ATOM 3909 N N . VAL B 1 229 ? 337.897 176.876 372.743 1.00 23.11 229 VAL B N 1
ATOM 3910 C CA . VAL B 1 229 ? 337.641 176.267 371.444 1.00 22.97 229 VAL B CA 1
ATOM 3911 C C . VAL B 1 229 ? 336.917 177.206 370.481 1.00 26.83 229 VAL B C 1
ATOM 3912 O O . VAL B 1 229 ? 337.024 177.061 369.261 1.00 26.18 229 VAL B O 1
ATOM 3916 N N . TYR B 1 230 ? 336.177 178.163 371.031 1.00 23.50 230 TYR B N 1
ATOM 3917 C CA . TYR B 1 230 ? 335.415 179.102 370.214 1.00 23.31 230 TYR B CA 1
ATOM 3918 C C . TYR B 1 230 ? 336.236 180.270 369.689 1.00 27.58 230 TYR B C 1
ATOM 3919 O O . TYR B 1 230 ? 335.692 181.211 369.110 1.00 27.10 230 TYR B O 1
ATOM 3928 N N . GLN B 1 231 ? 337.550 180.191 369.874 1.00 24.78 231 GLN B N 1
ATOM 3929 C CA . GLN B 1 231 ? 338.451 181.222 369.375 1.00 24.58 231 GLN B CA 1
ATOM 3930 C C . GLN B 1 231 ? 339.065 180.723 368.074 1.00 28.40 231 GLN B C 1
ATOM 3931 O O . GLN B 1 231 ? 339.639 181.495 367.306 1.00 28.29 231 GLN B O 1
ATOM 3937 N N . SER B 1 232 ? 338.935 179.421 367.835 1.00 24.61 232 SER B N 1
ATOM 3938 C CA . SER B 1 232 ? 339.460 178.800 366.626 1.00 24.14 232 SER B CA 1
ATOM 3939 C C . SER B 1 232 ? 338.671 179.250 365.405 1.00 28.21 232 SER B C 1
ATOM 3940 O O . SER B 1 232 ? 337.557 179.759 365.525 1.00 27.71 232 SER B O 1
ATOM 3943 N N . VAL B 1 233 ? 339.257 179.057 364.228 1.00 25.19 233 VAL B N 1
ATOM 3944 C CA . VAL B 1 233 ? 338.620 179.440 362.974 1.00 24.90 233 VAL B CA 1
ATOM 3945 C C . VAL B 1 233 ? 337.460 178.510 362.631 1.00 28.93 233 VAL B C 1
ATOM 3946 O O . VAL B 1 233 ? 337.648 177.306 362.462 1.00 28.46 233 VAL B O 1
ATOM 3950 N N . LEU B 1 234 ? 336.262 179.074 362.522 1.00 25.69 234 LEU B N 1
ATOM 3951 C CA . LEU B 1 234 ? 335.086 178.291 362.163 1.00 25.44 234 LEU B CA 1
ATOM 3952 C C . LEU B 1 234 ? 334.922 178.328 360.649 1.00 30.14 234 LEU B C 1
ATOM 3953 O O . LEU B 1 234 ? 334.598 179.369 360.075 1.00 29.54 234 LEU B O 1
ATOM 3958 N N . LEU B 1 235 ? 335.170 177.194 360.003 1.00 27.58 235 LEU B N 1
ATOM 3959 C CA . LEU B 1 235 ? 335.081 177.109 358.550 1.00 27.77 235 LEU B CA 1
ATOM 3960 C C . LEU B 1 235 ? 333.646 177.194 358.031 1.00 33.38 235 LEU B C 1
ATOM 3961 O O . LEU B 1 235 ? 333.039 176.184 357.671 1.00 32.69 235 LEU B O 1
ATOM 3966 N N . ASP B 1 236 ? 333.119 178.413 357.972 1.00 31.32 236 ASP B N 1
ATOM 3967 C CA . ASP B 1 236 ? 331.762 178.637 357.488 1.00 31.78 236 ASP B CA 1
ATOM 3968 C C . ASP B 1 236 ? 331.662 178.399 355.985 1.00 37.16 236 ASP B C 1
ATOM 3969 O O . ASP B 1 236 ? 332.587 178.710 355.233 1.00 37.04 236 ASP B O 1
ATOM 3974 N N . GLN B 1 237 ? 330.537 177.839 355.555 1.00 34.41 237 GLN B N 1
ATOM 3975 C CA . GLN B 1 237 ? 330.312 177.534 354.146 1.00 34.62 237 GLN B CA 1
ATOM 3976 C C . GLN B 1 237 ? 330.351 178.777 353.261 1.00 39.15 237 GLN B C 1
ATOM 3977 O O . GLN B 1 237 ? 330.533 178.681 352.048 1.00 38.86 237 GLN B O 1
ATOM 3983 N N . MET B 1 238 ? 330.177 179.942 353.873 1.00 36.22 238 MET B N 1
ATOM 3984 C CA . MET B 1 238 ? 330.159 181.200 353.138 1.00 36.16 238 MET B CA 1
ATOM 3985 C C . MET B 1 238 ? 331.533 181.836 352.941 1.00 38.58 238 MET B C 1
ATOM 3986 O O . MET B 1 238 ? 331.686 182.733 352.112 1.00 38.34 238 MET B O 1
ATOM 3991 N N . ILE B 1 239 ? 332.523 181.395 353.712 1.00 33.62 239 ILE B N 1
ATOM 3992 C CA . ILE B 1 239 ? 333.871 181.942 353.593 1.00 33.01 239 ILE B CA 1
ATOM 3993 C C . ILE B 1 239 ? 334.326 181.858 352.141 1.00 36.28 239 ILE B C 1
ATOM 3994 O O . ILE B 1 239 ? 334.242 180.799 351.520 1.00 35.84 239 ILE B O 1
ATOM 3999 N N . GLN B 1 240 ? 334.780 182.983 351.598 1.00 31.85 240 GLN B N 1
ATOM 4000 C CA . GLN B 1 240 ? 335.220 183.037 350.208 1.00 31.25 240 GLN B CA 1
ATOM 4001 C C . GLN B 1 240 ? 336.733 182.960 350.069 1.00 33.75 240 GLN B C 1
ATOM 4002 O O . GLN B 1 240 ? 337.246 182.506 349.046 1.00 33.26 240 GLN B O 1
ATOM 4008 N N . ASP B 1 241 ? 337.448 183.418 351.091 1.00 29.45 241 ASP B N 1
ATOM 4009 C CA . ASP B 1 241 ? 338.903 183.402 351.048 1.00 28.86 241 ASP B CA 1
ATOM 4010 C C . ASP B 1 241 ? 339.561 183.188 352.407 1.00 31.78 241 ASP B C 1
ATOM 4011 O O . ASP B 1 241 ? 339.335 183.944 353.350 1.00 31.28 241 ASP B O 1
ATOM 4016 N N . LEU B 1 242 ? 340.385 182.149 352.482 1.00 27.81 242 LEU B N 1
ATOM 4017 C CA . LEU B 1 242 ? 341.148 181.816 353.678 1.00 27.33 242 LEU B CA 1
ATOM 4018 C C . LEU B 1 242 ? 342.598 181.872 353.211 1.00 30.93 242 LEU B C 1
ATOM 4019 O O . LEU B 1 242 ? 343.081 180.948 352.556 1.00 30.63 242 LEU B O 1
ATOM 4024 N N . ARG B 1 243 ? 343.263 182.989 353.479 1.00 27.11 243 ARG B N 1
ATOM 4025 C CA . ARG B 1 243 ? 344.613 183.202 352.974 1.00 26.81 243 ARG B CA 1
ATOM 4026 C C . ARG B 1 243 ? 345.721 183.343 354.013 1.00 30.82 243 ARG B C 1
ATOM 4027 O O . ARG B 1 243 ? 345.503 183.826 355.124 1.00 30.49 243 ARG B O 1
ATOM 4035 N N . LEU B 1 244 ? 346.925 182.951 353.609 1.00 27.44 244 LEU B N 1
ATOM 4036 C CA . LEU B 1 244 ? 348.112 183.037 354.448 1.00 27.37 244 LEU B CA 1
ATOM 4037 C C . LEU B 1 244 ? 349.216 183.732 353.648 1.00 31.34 244 LEU B C 1
ATOM 4038 O O . LEU B 1 244 ? 349.582 183.278 352.567 1.00 30.94 244 LEU B O 1
ATOM 4043 N N . LYS B 1 245 ? 349.720 184.849 354.162 1.00 28.07 245 LYS B N 1
ATOM 4044 C CA . LYS B 1 245 ? 350.784 185.582 353.483 1.00 28.04 245 LYS B CA 1
ATOM 4045 C C . LYS B 1 245 ? 352.094 185.393 354.235 1.00 32.14 245 LYS B C 1
ATOM 4046 O O . LYS B 1 245 ? 352.282 185.944 355.318 1.00 31.61 245 LYS B O 1
ATOM 4052 N N . ILE B 1 246 ? 352.989 184.592 353.665 1.00 29.02 246 ILE B N 1
ATOM 4053 C CA . ILE B 1 246 ? 354.260 184.287 354.308 1.00 28.95 246 ILE B CA 1
ATOM 4054 C C . ILE B 1 246 ? 355.443 185.066 353.747 1.00 33.55 246 ILE B C 1
ATOM 4055 O O . ILE B 1 246 ? 355.723 185.018 352.549 1.00 33.18 246 ILE B O 1
ATOM 4060 N N . ASP B 1 247 ? 356.153 185.761 354.629 1.00 30.59 247 ASP B N 1
ATOM 4061 C CA . ASP B 1 247 ? 357.339 186.513 354.240 1.00 30.65 247 ASP B CA 1
ATOM 4062 C C . ASP B 1 247 ? 358.564 185.688 354.617 1.00 35.19 247 ASP B C 1
ATOM 4063 O O . ASP B 1 247 ? 358.931 185.599 355.789 1.00 34.76 247 ASP B O 1
ATOM 4068 N N . SER B 1 248 ? 359.167 185.050 353.622 1.00 32.41 248 SER B N 1
ATOM 4069 C CA . SER B 1 248 ? 360.330 184.202 353.851 1.00 32.50 248 SER B CA 1
ATOM 4070 C C . SER B 1 248 ? 361.623 184.867 353.397 1.00 37.20 248 SER B C 1
ATOM 4071 O O . SER B 1 248 ? 361.607 185.902 352.732 1.00 36.78 248 SER B O 1
ATOM 4074 N N . THR B 1 249 ? 362.743 184.256 353.764 1.00 34.54 249 THR B N 1
ATOM 4075 C CA . THR B 1 249 ? 364.060 184.761 353.395 1.00 34.67 249 THR B CA 1
ATOM 4076 C C . THR B 1 249 ? 364.792 183.667 352.633 1.00 39.09 249 THR B C 1
ATOM 4077 O O . THR B 1 249 ? 365.908 183.860 352.151 1.00 38.76 249 THR B O 1
ATOM 4081 N N . MET B 1 250 ? 364.146 182.511 352.532 1.00 36.02 250 MET B N 1
ATOM 4082 C CA . MET B 1 250 ? 364.726 181.364 351.854 1.00 35.89 250 MET B CA 1
ATOM 4083 C C . MET B 1 250 ? 363.779 180.781 350.818 1.00 39.49 250 MET B C 1
ATOM 4084 O O . MET B 1 250 ? 362.562 180.966 350.888 1.00 39.16 250 MET B O 1
ATOM 4089 N N . ASP B 1 251 ? 364.359 180.049 349.874 1.00 35.53 251 ASP B N 1
ATOM 4090 C CA . ASP B 1 251 ? 363.607 179.349 348.843 1.00 35.12 251 ASP B CA 1
ATOM 4091 C C . ASP B 1 251 ? 363.633 177.891 349.284 1.00 37.82 251 ASP B C 1
ATOM 4092 O O . ASP B 1 251 ? 364.664 177.225 349.189 1.00 37.64 251 ASP B O 1
ATOM 4097 N N . GLU B 1 252 ? 362.521 177.414 349.832 1.00 33.05 252 GLU B N 1
ATOM 4098 C CA . GLU B 1 252 ? 362.476 176.055 350.350 1.00 32.16 252 GLU B CA 1
ATOM 4099 C C . GLU B 1 252 ? 361.089 175.433 350.295 1.00 34.37 252 GLU B C 1
ATOM 4100 O O . GLU B 1 252 ? 360.110 176.083 349.925 1.00 33.69 252 GLU B O 1
ATOM 4106 N N . GLN B 1 253 ? 361.022 174.163 350.679 1.00 30.19 253 GLN B N 1
ATOM 4107 C CA . GLN B 1 253 ? 359.770 173.420 350.716 1.00 29.68 253 GLN B CA 1
ATOM 4108 C C . GLN B 1 253 ? 359.284 173.408 352.154 1.00 33.58 253 GLN B C 1
ATOM 4109 O O . GLN B 1 253 ? 359.971 172.903 353.044 1.00 32.71 253 GLN B O 1
ATOM 4115 N N . ALA B 1 254 ? 358.113 173.985 352.390 1.00 30.78 254 ALA B N 1
ATOM 4116 C CA . ALA B 1 254 ? 357.582 174.028 353.742 1.00 30.31 254 ALA B CA 1
ATOM 4117 C C . ALA B 1 254 ? 356.540 172.951 353.973 1.00 33.17 254 ALA B C 1
ATOM 4118 O O . ALA B 1 254 ? 355.753 172.631 353.084 1.00 32.62 254 ALA B O 1
ATOM 4120 N N . GLU B 1 255 ? 356.540 172.392 355.175 1.00 29.04 255 GLU B N 1
ATOM 4121 C CA . GLU B 1 255 ? 355.535 171.412 355.543 1.00 28.34 255 GLU B CA 1
ATOM 4122 C C . GLU B 1 255 ? 354.519 172.156 356.396 1.00 31.29 255 GLU B C 1
ATOM 4123 O O . GLU B 1 255 ? 354.828 172.591 357.504 1.00 30.82 255 GLU B O 1
ATOM 4129 N N . ILE B 1 256 ? 353.326 172.355 355.850 1.00 27.07 256 ILE B N 1
ATOM 4130 C CA . ILE B 1 256 ? 352.280 173.068 356.568 1.00 26.54 256 ILE B CA 1
ATOM 4131 C C . ILE B 1 256 ? 351.396 172.106 357.353 1.00 29.40 256 ILE B C 1
ATOM 4132 O O . ILE B 1 256 ? 350.709 171.265 356.772 1.00 28.93 256 ILE B O 1
ATOM 4137 N N . ILE B 1 257 ? 351.416 172.234 358.675 1.00 25.13 257 ILE B N 1
ATOM 4138 C CA . ILE B 1 257 ? 350.596 171.394 359.537 1.00 24.44 257 ILE B CA 1
ATOM 4139 C C . ILE B 1 257 ? 349.336 172.157 359.920 1.00 27.33 257 ILE B C 1
ATOM 4140 O O . ILE B 1 257 ? 349.412 173.267 360.446 1.00 26.76 257 ILE B O 1
ATOM 4145 N N . VAL B 1 258 ? 348.181 171.562 359.648 1.00 23.27 258 VAL B N 1
ATOM 4146 C CA . VAL B 1 258 ? 346.907 172.188 359.984 1.00 22.63 258 VAL B CA 1
ATOM 4147 C C . VAL B 1 258 ? 346.128 171.313 360.955 1.00 26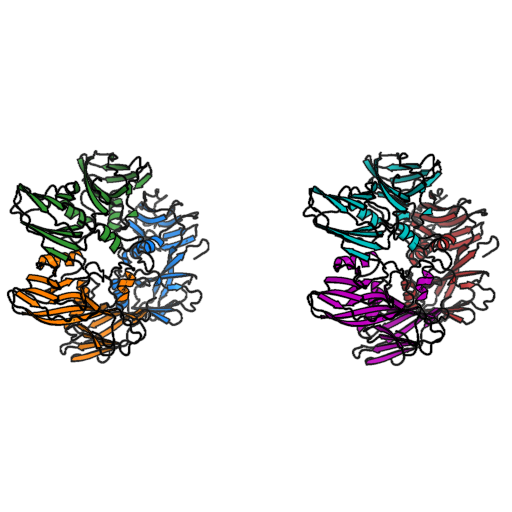.18 258 VAL B C 1
ATOM 4148 O O . VAL B 1 258 ? 345.789 170.171 360.643 1.00 25.74 258 VAL B O 1
ATOM 4152 N N . GLU B 1 259 ? 345.857 171.847 362.139 1.00 22.49 259 GLU B N 1
ATOM 4153 C CA . GLU B 1 259 ? 345.104 171.114 363.143 1.00 22.03 259 GLU B CA 1
ATOM 4154 C C . GLU B 1 259 ? 343.620 171.429 362.998 1.00 25.91 259 GLU B C 1
ATOM 4155 O O . GLU B 1 259 ? 343.143 172.456 363.482 1.00 25.51 259 GLU B O 1
ATOM 4161 N N . TYR B 1 260 ? 342.901 170.552 362.306 1.00 22.44 260 TYR B N 1
ATOM 4162 C CA . TYR B 1 260 ? 341.468 170.729 362.105 1.00 22.08 260 TYR B CA 1
ATOM 4163 C C . TYR B 1 260 ? 340.707 170.172 363.302 1.00 25.67 260 TYR B C 1
ATOM 4164 O O . TYR B 1 260 ? 341.271 169.461 364.131 1.00 25.01 260 TYR B O 1
ATOM 4173 N N . MET B 1 261 ? 339.423 170.504 363.382 1.00 22.50 261 MET B N 1
ATOM 4174 C CA . MET B 1 261 ? 338.566 170.044 364.468 1.00 22.34 261 MET B CA 1
ATOM 4175 C C . MET B 1 261 ? 337.135 169.941 363.965 1.00 26.99 261 MET B C 1
ATOM 4176 O O . MET B 1 261 ? 336.689 170.767 363.170 1.00 26.36 261 MET B O 1
ATOM 4181 N N . GLY B 1 262 ? 336.408 168.944 364.452 1.00 24.49 262 GLY B N 1
ATOM 4182 C CA . GLY B 1 262 ? 335.020 168.770 364.059 1.00 24.78 262 GLY B CA 1
ATOM 4183 C C . GLY B 1 262 ? 334.474 167.437 364.537 1.00 29.81 262 GLY B C 1
ATOM 4184 O O . GLY B 1 262 ? 335.222 166.578 365.003 1.00 29.39 262 GLY B O 1
ATOM 4185 N N . VAL B 1 263 ? 333.161 167.274 364.425 1.00 27.41 263 VAL B N 1
ATOM 4186 C CA . VAL B 1 263 ? 332.512 166.031 364.815 1.00 27.66 263 VAL B CA 1
ATOM 4187 C C . VAL B 1 263 ? 332.834 164.989 363.755 1.00 33.03 263 VAL B C 1
ATOM 4188 O O . VAL B 1 263 ? 332.498 165.163 362.582 1.00 32.48 263 VAL B O 1
ATOM 4192 N N . TRP B 1 264 ? 333.514 163.922 364.160 1.00 30.87 264 TRP B N 1
ATOM 4193 C CA . TRP B 1 264 ? 333.892 162.871 363.224 1.00 31.13 264 TRP B CA 1
ATOM 4194 C C . TRP B 1 264 ? 332.683 162.264 362.527 1.00 36.51 264 TRP B C 1
ATOM 4195 O O . TRP B 1 264 ? 331.668 161.968 363.160 1.00 36.10 264 TRP B O 1
ATOM 4206 N N . SER B 1 265 ? 332.804 162.078 361.218 1.00 34.36 265 SER B N 1
ATOM 4207 C CA . SER B 1 265 ? 331.741 161.491 360.411 1.00 34.70 265 SER B CA 1
ATOM 4208 C C . SER B 1 265 ? 332.349 160.413 359.520 1.00 39.69 265 SER B C 1
ATOM 4209 O O . SER B 1 265 ? 333.428 160.604 358.962 1.00 39.05 265 SER B O 1
ATOM 4212 N N . ARG B 1 266 ? 331.682 159.270 359.404 1.00 37.78 266 ARG B N 1
ATOM 4213 C CA . ARG B 1 266 ? 332.222 158.182 358.595 1.00 38.13 266 ARG B CA 1
ATOM 4214 C C . ARG B 1 266 ? 332.424 158.592 357.140 1.00 42.65 266 ARG B C 1
ATOM 4215 O O . ARG B 1 266 ? 333.253 158.019 356.433 1.00 42.32 266 ARG B O 1
ATOM 4223 N N . ASN B 1 267 ? 331.694 159.614 356.707 1.00 39.94 267 ASN B N 1
ATOM 4224 C CA . ASN B 1 267 ? 331.817 160.106 355.340 1.00 40.06 267 ASN B CA 1
ATOM 4225 C C . ASN B 1 267 ? 332.138 161.595 355.301 1.00 44.00 267 ASN B C 1
ATOM 4226 O O . ASN B 1 267 ? 331.736 162.307 354.379 1.00 43.59 267 ASN B O 1
ATOM 4231 N N . GLY B 1 268 ? 332.883 162.055 356.302 1.00 40.75 268 GLY B N 1
ATOM 4232 C CA . GLY B 1 268 ? 333.281 163.454 356.392 1.00 40.40 268 GLY B CA 1
ATOM 4233 C C . GLY B 1 268 ? 334.783 163.643 356.179 1.00 43.74 268 GLY B C 1
ATOM 4234 O O . GLY B 1 268 ? 335.478 162.732 355.726 1.00 43.39 268 GLY B O 1
ATOM 4235 N N . PHE B 1 269 ? 335.268 164.836 356.509 1.00 39.74 269 PHE B N 1
ATOM 4236 C CA . PHE B 1 269 ? 336.676 165.194 356.356 1.00 40.71 269 PHE B CA 1
ATOM 4237 C C . PHE B 1 269 ? 337.616 164.122 356.908 1.00 52.22 269 PHE B C 1
ATOM 4238 O O . PHE B 1 269 ? 337.331 163.579 357.998 1.00 54.64 269 PHE B O 1
ATOM 4247 N N . MET C 1 1 ? 336.887 184.540 367.779 1.00 30.88 1 MET C N 1
ATOM 4248 C CA . MET C 1 1 ? 338.219 184.707 367.214 1.00 30.55 1 MET C CA 1
ATOM 4249 C C . MET C 1 1 ? 338.822 186.043 367.627 1.00 34.50 1 MET C C 1
ATOM 4250 O O . MET C 1 1 ? 338.158 187.077 367.567 1.00 34.30 1 MET C O 1
ATOM 4255 N N . ARG C 1 2 ? 340.083 186.016 368.043 1.00 30.86 2 ARG C N 1
ATOM 4256 C CA . ARG C 1 2 ? 340.779 187.232 368.442 1.00 30.64 2 ARG C CA 1
ATOM 4257 C C . ARG C 1 2 ? 341.541 187.804 367.250 1.00 34.61 2 ARG C C 1
ATOM 4258 O O . ARG C 1 2 ? 341.779 187.111 366.260 1.00 34.05 2 ARG C O 1
ATOM 4266 N N . SER C 1 3 ? 341.931 189.069 367.356 1.00 31.39 3 SER C N 1
ATOM 4267 C CA . SER C 1 3 ? 342.688 189.722 366.299 1.00 31.26 3 SER C CA 1
ATOM 4268 C C . SER C 1 3 ? 343.987 190.290 366.853 1.00 35.05 3 SER C C 1
ATOM 4269 O O . SER C 1 3 ? 343.986 191.013 367.849 1.00 34.36 3 SER C O 1
ATOM 4272 N N . PHE C 1 4 ? 345.095 189.942 366.207 1.00 31.77 4 PHE C N 1
ATOM 4273 C CA . PHE C 1 4 ? 346.402 190.435 366.611 1.00 31.69 4 PHE C CA 1
ATOM 4274 C C . PHE C 1 4 ? 346.808 191.518 365.623 1.00 35.98 4 PHE C C 1
ATOM 4275 O O . PHE C 1 4 ? 346.970 191.255 364.433 1.00 35.52 4 PHE C O 1
ATOM 4283 N N . LEU C 1 5 ? 346.921 192.747 366.113 1.00 33.03 5 LEU C N 1
ATOM 4284 C CA . LEU C 1 5 ? 347.238 193.881 365.256 1.00 33.08 5 LEU C CA 1
ATOM 4285 C C . LEU C 1 5 ? 348.532 194.595 365.618 1.00 36.79 5 LEU C C 1
ATOM 4286 O O . LEU C 1 5 ? 348.858 194.762 366.792 1.00 36.20 5 LEU C O 1
ATOM 4291 N N . ASN C 1 6 ? 349.238 195.057 364.592 1.00 33.43 6 ASN C N 1
ATOM 4292 C CA . ASN C 1 6 ? 350.451 195.837 364.781 1.00 33.23 6 ASN C CA 1
ATOM 4293 C C . ASN C 1 6 ? 349.992 197.288 364.889 1.00 37.32 6 ASN C C 1
ATOM 4294 O O . ASN C 1 6 ? 349.678 197.924 363.884 1.00 37.01 6 ASN C O 1
ATOM 4299 N N . LEU C 1 7 ? 349.890 197.784 366.118 1.00 33.89 7 LEU C N 1
ATOM 4300 C CA . LEU C 1 7 ? 349.423 199.144 366.359 1.00 33.66 7 LEU C CA 1
ATOM 4301 C C . LEU C 1 7 ? 350.169 200.171 365.515 1.00 37.99 7 LEU C C 1
ATOM 4302 O O . LEU C 1 7 ? 351.316 199.952 365.121 1.00 37.41 7 LEU C O 1
ATOM 4307 N N . ASN C 1 8 ? 349.510 201.294 365.244 1.00 34.95 8 ASN C N 1
ATOM 4308 C CA . ASN C 1 8 ? 350.113 202.363 364.458 1.00 34.90 8 ASN C CA 1
ATOM 4309 C C . ASN C 1 8 ? 351.411 202.819 365.111 1.00 38.97 8 ASN C C 1
ATOM 4310 O O . ASN C 1 8 ? 351.593 202.679 366.320 1.00 38.58 8 ASN C O 1
ATOM 4315 N N . SER C 1 9 ? 352.313 203.362 364.303 1.00 35.65 9 SER C N 1
ATOM 4316 C CA . SER C 1 9 ? 353.601 203.828 364.799 1.00 35.51 9 SER C CA 1
ATOM 4317 C C . SER C 1 9 ? 353.439 204.871 365.902 1.00 39.08 9 SER C C 1
ATOM 4318 O O . SER C 1 9 ? 352.582 205.752 365.817 1.00 38.66 9 SER C O 1
ATOM 4321 N N . ILE C 1 10 ? 354.263 204.764 366.942 1.00 35.33 10 ILE C N 1
ATOM 4322 C CA . ILE C 1 10 ? 354.223 205.717 368.046 1.00 34.84 10 ILE C CA 1
ATOM 4323 C C . ILE C 1 10 ? 354.914 207.003 367.605 1.00 38.73 10 ILE C C 1
ATOM 4324 O O . ILE C 1 10 ? 356.087 206.993 367.225 1.00 38.26 10 ILE C O 1
ATOM 4329 N N . PRO C 1 11 ? 354.169 208.103 367.631 1.00 35.22 11 PRO C N 1
ATOM 4330 C CA . PRO C 1 11 ? 354.685 209.396 367.192 1.00 34.90 11 PRO C CA 1
ATOM 4331 C C . PRO C 1 11 ? 355.764 210.003 368.085 1.00 38.71 11 PRO C C 1
ATOM 4332 O O . PRO C 1 11 ? 355.661 209.986 369.313 1.00 38.16 11 PRO C O 1
ATOM 4336 N N . ASN C 1 12 ? 356.783 210.564 367.440 1.00 35.31 12 ASN C N 1
ATOM 4337 C CA . ASN C 1 12 ? 357.877 211.254 368.117 1.00 34.98 12 ASN C CA 1
ATOM 4338 C C . ASN C 1 12 ? 358.549 210.505 369.257 1.00 38.49 12 ASN C C 1
ATOM 4339 O O . ASN C 1 12 ? 358.575 210.985 370.389 1.00 38.13 12 ASN C O 1
ATOM 4344 N N . VAL C 1 13 ? 359.138 209.355 368.949 1.00 34.88 13 VAL C N 1
ATOM 4345 C CA . VAL C 1 13 ? 359.843 208.576 369.959 1.00 34.58 13 VAL C CA 1
ATOM 4346 C C . VAL C 1 13 ? 361.298 209.031 370.034 1.00 38.27 13 VAL C C 1
ATOM 4347 O O . VAL C 1 13 ? 362.120 208.653 369.199 1.00 37.73 13 VAL C O 1
ATOM 4351 N N . ALA C 1 14 ? 361.603 209.861 371.027 1.00 34.74 14 ALA C N 1
ATOM 4352 C CA . ALA C 1 14 ? 362.957 210.372 371.208 1.00 34.51 14 ALA C CA 1
ATOM 4353 C C . ALA C 1 14 ? 363.231 210.691 372.674 1.00 38.16 14 ALA C C 1
ATOM 4354 O O . ALA C 1 14 ? 362.305 210.901 373.456 1.00 37.70 14 ALA C O 1
ATOM 4356 N N . ALA C 1 15 ? 364.508 210.725 373.039 1.00 34.55 15 ALA C N 1
ATOM 4357 C CA . ALA C 1 15 ? 364.903 211.008 374.413 1.00 34.21 15 ALA C CA 1
ATOM 4358 C C . ALA C 1 15 ? 364.375 212.360 374.892 1.00 37.75 15 ALA C C 1
ATOM 4359 O O . ALA C 1 15 ? 364.467 213.361 374.182 1.00 37.47 15 ALA C O 1
ATOM 4361 N N . GLY C 1 16 ? 363.825 212.378 376.102 1.00 33.81 16 GLY C N 1
ATOM 4362 C CA . GLY C 1 16 ? 363.291 213.602 376.690 1.00 33.34 16 GLY C CA 1
ATOM 4363 C C . GLY C 1 16 ? 361.918 213.976 376.135 1.00 36.71 16 GLY C C 1
ATOM 4364 O O . GLY C 1 16 ? 361.352 215.006 376.500 1.00 36.26 16 GLY C O 1
ATOM 4365 N N . ASN C 1 17 ? 361.386 213.134 375.255 1.00 32.85 17 ASN C N 1
ATOM 4366 C CA . ASN C 1 17 ? 360.087 213.386 374.643 1.00 32.36 17 ASN C CA 1
ATOM 4367 C C . ASN C 1 17 ? 358.940 212.799 375.456 1.00 35.97 17 ASN C C 1
ATOM 4368 O O . ASN C 1 17 ? 359.123 211.850 376.220 1.00 35.58 17 ASN C O 1
ATOM 4373 N N . SER C 1 18 ? 357.751 213.359 375.265 1.00 32.50 18 SER C N 1
ATOM 4374 C CA . SER C 1 18 ? 356.548 212.874 375.933 1.00 32.29 18 SER C CA 1
ATOM 4375 C C . SER C 1 18 ? 355.666 212.240 374.870 1.00 36.40 18 SER C C 1
ATOM 4376 O O . SER C 1 18 ? 355.052 212.936 374.062 1.00 35.83 18 SER C O 1
ATOM 4379 N N . CYS C 1 19 ? 355.643 210.913 374.841 1.00 33.27 19 CYS C N 1
ATOM 4380 C CA . CYS C 1 19 ? 354.870 210.198 373.834 1.00 33.20 19 CYS C CA 1
ATOM 4381 C C . CYS C 1 19 ? 353.589 209.599 374.383 1.00 37.33 19 CYS C C 1
ATOM 4382 O O . CYS C 1 19 ? 353.335 209.621 375.587 1.00 37.02 19 CYS C O 1
ATOM 4385 N N . SER C 1 20 ? 352.778 209.062 373.483 1.00 34.03 20 SER C N 1
ATOM 4386 C CA . SER C 1 20 ? 351.512 208.477 373.871 1.00 34.00 20 SER C CA 1
ATOM 4387 C C . SER C 1 20 ? 351.090 207.379 372.899 1.00 38.00 20 SER C C 1
ATOM 4388 O O . SER C 1 20 ? 351.353 207.466 371.698 1.00 37.82 20 SER C O 1
ATOM 4391 N N . ILE C 1 21 ? 350.449 206.343 373.430 1.00 34.42 21 ILE C N 1
ATOM 4392 C CA . ILE C 1 21 ? 349.939 205.253 372.611 1.00 34.09 21 ILE C CA 1
ATOM 4393 C C . ILE C 1 21 ? 348.427 205.409 372.517 1.00 37.84 21 ILE C C 1
ATOM 4394 O O . ILE C 1 21 ? 347.686 204.942 373.381 1.00 37.30 21 ILE C O 1
ATOM 4399 N N . LYS C 1 22 ? 347.976 206.112 371.484 1.00 34.56 22 LYS C N 1
ATOM 4400 C CA . LYS C 1 22 ? 346.552 206.350 371.287 1.00 34.26 22 LYS C CA 1
ATOM 4401 C C . LYS C 1 22 ? 345.881 205.121 370.690 1.00 38.12 22 LYS C C 1
ATOM 4402 O O . LYS C 1 22 ? 346.188 204.710 369.572 1.00 37.80 22 LYS C O 1
ATOM 4408 N N . LEU C 1 23 ? 344.978 204.526 371.460 1.00 34.57 23 LEU C N 1
ATOM 4409 C CA . LEU C 1 23 ? 344.277 203.326 371.029 1.00 34.25 23 LEU C CA 1
ATOM 4410 C C . LEU C 1 23 ? 342.950 203.639 370.350 1.00 37.88 23 LEU C C 1
ATOM 4411 O O . LEU C 1 23 ? 342.145 204.422 370.859 1.00 37.52 23 LEU C O 1
ATOM 4416 N N . PRO C 1 24 ? 342.731 203.021 369.195 1.00 34.11 24 PRO C N 1
ATOM 4417 C CA . PRO C 1 24 ? 341.503 203.212 368.440 1.00 33.85 24 PRO C CA 1
ATOM 4418 C C . PRO C 1 24 ? 340.318 202.638 369.206 1.00 37.75 24 PRO C C 1
ATOM 4419 O O . PRO C 1 24 ? 340.377 201.515 369.708 1.00 37.26 24 PRO C O 1
ATOM 4423 N N . ILE C 1 25 ? 339.248 203.421 369.298 1.00 34.52 25 ILE C N 1
ATOM 4424 C CA . ILE C 1 25 ? 338.046 203.012 370.015 1.00 34.33 25 ILE C CA 1
ATOM 4425 C C . ILE C 1 25 ? 337.159 202.114 369.161 1.00 38.01 25 ILE C C 1
ATOM 4426 O O . ILE C 1 25 ? 337.095 202.269 367.941 1.00 37.55 25 ILE C O 1
ATOM 4431 N N . GLY C 1 26 ? 336.470 201.178 369.808 1.00 34.46 26 GLY C N 1
ATOM 4432 C CA . GLY C 1 26 ? 335.569 200.275 369.102 1.00 34.11 26 GLY C CA 1
ATOM 4433 C C . GLY C 1 26 ? 335.605 198.841 369.623 1.00 37.70 26 GLY C C 1
ATOM 4434 O O . GLY C 1 26 ? 334.562 198.213 369.804 1.00 37.16 26 GLY C O 1
ATOM 4435 N N . GLN C 1 27 ? 336.808 198.321 369.845 1.00 34.22 27 GLN C N 1
ATOM 4436 C CA . GLN C 1 27 ? 336.967 196.945 370.306 1.00 33.91 27 GLN C CA 1
ATOM 4437 C C . GLN C 1 27 ? 337.475 196.818 371.740 1.00 36.62 27 GLN C C 1
ATOM 4438 O O . GLN C 1 27 ? 337.515 197.793 372.492 1.00 36.01 27 GLN C O 1
ATOM 4444 N N . THR C 1 28 ? 337.857 195.599 372.107 1.00 32.30 28 THR C N 1
ATOM 4445 C CA . THR C 1 28 ? 338.357 195.304 373.445 1.00 31.48 28 THR C CA 1
ATOM 4446 C C . THR C 1 28 ? 339.836 194.938 373.400 1.00 34.52 28 THR C C 1
ATOM 4447 O O . THR C 1 28 ? 340.253 194.111 372.590 1.00 34.17 28 THR C O 1
ATOM 4451 N N . TYR C 1 29 ? 340.622 195.546 374.282 1.00 30.46 29 TYR C N 1
ATOM 4452 C CA . TYR C 1 29 ? 342.052 195.264 374.355 1.00 29.90 29 TYR C CA 1
ATOM 4453 C C . TYR C 1 29 ? 342.343 194.336 375.529 1.00 33.16 29 TYR C C 1
ATOM 4454 O O . TYR C 1 29 ? 342.255 194.737 376.688 1.00 32.67 29 TYR C O 1
ATOM 4463 N N . GLU C 1 30 ? 342.684 193.090 375.222 1.00 29.31 30 GLU C N 1
ATOM 4464 C CA . GLU C 1 30 ? 342.992 192.109 376.254 1.00 28.79 30 GLU C CA 1
ATOM 4465 C C . GLU C 1 30 ? 344.435 192.263 376.718 1.00 32.16 30 GLU C C 1
ATOM 4466 O O . GLU C 1 30 ? 344.719 192.249 377.916 1.00 31.70 30 GLU C O 1
ATOM 4472 N N . VAL C 1 31 ? 345.339 192.429 375.759 1.00 28.48 31 VAL C N 1
ATOM 4473 C CA . VAL C 1 31 ? 346.757 192.590 376.054 1.00 28.15 31 VAL C CA 1
ATOM 4474 C C . VAL C 1 31 ? 347.426 193.525 375.054 1.00 32.11 31 VAL C C 1
ATOM 4475 O O . VAL C 1 31 ? 347.099 193.521 373.866 1.00 31.89 31 VAL C O 1
ATOM 4479 N N . ILE C 1 32 ? 348.380 194.310 375.539 1.00 28.24 32 ILE C N 1
ATOM 4480 C CA . ILE C 1 32 ? 349.127 195.222 374.686 1.00 27.75 32 ILE C CA 1
ATOM 4481 C C . ILE C 1 32 ? 350.619 194.978 374.880 1.00 31.13 32 ILE C C 1
ATOM 4482 O O . ILE C 1 32 ? 351.165 195.243 375.950 1.00 30.49 32 ILE C O 1
ATOM 4487 N N . ASP C 1 33 ? 351.266 194.445 373.849 1.00 27.54 33 ASP C N 1
ATOM 4488 C CA . ASP C 1 33 ? 352.690 194.145 373.909 1.00 27.26 33 ASP C CA 1
ATOM 4489 C C . ASP C 1 33 ? 353.534 195.321 373.433 1.00 31.04 33 ASP C C 1
ATOM 4490 O O . ASP C 1 33 ? 353.512 195.678 372.256 1.00 30.68 33 ASP C O 1
ATOM 4495 N N . LEU C 1 34 ? 354.284 195.915 374.355 1.00 27.49 34 LEU C N 1
ATOM 4496 C CA . LEU C 1 34 ? 355.135 197.052 374.026 1.00 27.38 34 LEU C CA 1
ATOM 4497 C C . LEU C 1 34 ? 356.600 196.653 373.884 1.00 31.67 34 LEU C C 1
ATOM 4498 O O . LEU C 1 34 ? 357.246 196.263 374.856 1.00 31.35 34 LEU C O 1
ATOM 4503 N N . ARG C 1 35 ? 357.118 196.760 372.664 1.00 28.52 35 ARG C N 1
ATOM 4504 C CA . ARG C 1 35 ? 358.512 196.437 372.381 1.00 28.37 35 ARG C CA 1
ATOM 4505 C C . ARG C 1 35 ? 359.365 197.691 372.546 1.00 32.82 35 ARG C C 1
ATOM 4506 O O . ARG C 1 35 ? 359.003 198.767 372.067 1.00 32.48 35 ARG C O 1
ATOM 4514 N N . TYR C 1 36 ? 360.490 197.555 373.239 1.00 29.80 36 TYR C N 1
ATOM 4515 C CA . TYR C 1 36 ? 361.371 198.690 373.485 1.00 29.72 36 TYR C CA 1
ATOM 4516 C C . TYR C 1 36 ? 362.835 198.352 373.239 1.00 33.96 36 TYR C C 1
ATOM 4517 O O . TYR C 1 36 ? 363.263 197.213 373.421 1.00 33.72 36 TYR C O 1
ATOM 4526 N N . SER C 1 37 ? 363.600 199.361 372.840 1.00 30.73 37 SER C N 1
ATOM 4527 C CA . SER C 1 37 ? 365.026 199.203 372.592 1.00 30.66 37 SER C CA 1
ATOM 4528 C C . SER C 1 37 ? 365.673 200.582 372.579 1.00 34.75 37 SER C C 1
ATOM 4529 O O . SER C 1 37 ? 365.022 201.573 372.255 1.00 34.46 37 SER C O 1
ATOM 4532 N N . GLY C 1 38 ? 366.942 200.649 372.966 1.00 31.49 38 GLY C N 1
ATOM 4533 C CA . GLY C 1 38 ? 367.653 201.921 373.019 1.00 31.42 38 GLY C CA 1
ATOM 4534 C C . GLY C 1 38 ? 367.205 202.718 374.243 1.00 35.56 38 GLY C C 1
ATOM 4535 O O . GLY C 1 38 ? 367.470 203.916 374.353 1.00 35.18 38 GLY C O 1
ATOM 4536 N N . VAL C 1 39 ? 366.517 202.039 375.155 1.00 32.12 39 VAL C N 1
ATOM 4537 C CA . VAL C 1 39 ? 366.020 202.664 376.376 1.00 31.87 39 VAL C CA 1
ATOM 4538 C C . VAL C 1 39 ? 365.684 201.591 377.406 1.00 35.70 39 VAL C C 1
ATOM 4539 O O . VAL C 1 39 ? 365.291 200.480 377.049 1.00 35.15 39 VAL C O 1
ATOM 4543 N N . THR C 1 40 ? 365.845 201.926 378.682 1.00 32.49 40 THR C N 1
ATOM 4544 C CA . THR C 1 40 ? 365.541 200.990 379.758 1.00 32.43 40 THR C CA 1
ATOM 4545 C C . THR C 1 40 ? 364.117 201.212 380.256 1.00 36.82 40 THR C C 1
ATOM 4546 O O . THR C 1 40 ? 363.561 202.300 380.108 1.00 36.40 40 THR C O 1
ATOM 4550 N N . PRO C 1 41 ? 363.525 200.173 380.835 1.00 33.59 41 PRO C N 1
ATOM 4551 C CA . PRO C 1 41 ? 362.165 200.273 381.350 1.00 33.39 41 PRO C CA 1
ATOM 4552 C C . PRO C 1 41 ? 362.084 201.382 382.391 1.00 37.14 41 PRO C C 1
ATOM 4553 O O . PRO C 1 41 ? 361.057 202.049 382.527 1.00 36.76 41 PRO C O 1
ATOM 4557 N N . SER C 1 42 ? 363.177 201.580 383.119 1.00 33.61 42 SER C N 1
ATOM 4558 C CA . SER C 1 42 ? 363.233 202.611 384.148 1.00 33.47 42 SER C CA 1
ATOM 4559 C C . SER C 1 42 ? 363.348 203.997 383.520 1.00 37.03 42 SER C C 1
ATOM 4560 O O . SER C 1 42 ? 363.130 205.011 384.185 1.00 36.62 42 SER C O 1
ATOM 4563 N N . GLN C 1 43 ? 363.685 204.031 382.235 1.00 33.16 43 GLN C N 1
ATOM 4564 C CA . GLN C 1 43 ? 363.827 205.290 381.512 1.00 32.63 43 GLN C CA 1
ATOM 4565 C C . GLN C 1 43 ? 362.505 205.723 380.886 1.00 36.11 43 GLN C C 1
ATOM 4566 O O . GLN C 1 43 ? 362.402 206.806 380.312 1.00 35.78 43 GLN C O 1
ATOM 4572 N N . ILE C 1 44 ? 361.493 204.871 381.013 1.00 32.26 44 ILE C N 1
ATOM 4573 C CA . ILE C 1 44 ? 360.154 205.177 380.518 1.00 31.74 44 ILE C CA 1
ATOM 4574 C C . ILE C 1 44 ? 359.331 205.546 381.744 1.00 35.32 44 ILE C C 1
ATOM 4575 O O . ILE C 1 44 ? 358.742 204.680 382.390 1.00 34.79 44 ILE C O 1
ATOM 4580 N N . LYS C 1 45 ? 359.345 206.829 382.089 1.00 31.90 45 LYS C N 1
ATOM 4581 C CA . LYS C 1 45 ? 358.680 207.314 383.293 1.00 31.63 45 LYS C CA 1
ATOM 4582 C C . LYS C 1 45 ? 357.232 207.768 383.143 1.00 35.39 45 LYS C C 1
ATOM 4583 O O . LYS C 1 45 ? 356.738 207.983 382.035 1.00 34.68 45 LYS C O 1
ATOM 4589 N N . ASN C 1 46 ? 356.570 207.923 384.287 1.00 32.19 46 ASN C N 1
ATOM 4590 C CA . ASN C 1 46 ? 355.185 208.385 384.358 1.00 32.09 46 ASN C CA 1
ATOM 4591 C C . ASN C 1 46 ? 354.250 207.749 383.339 1.00 35.78 46 ASN C C 1
ATOM 4592 O O . ASN C 1 46 ? 353.664 208.438 382.504 1.00 35.46 46 ASN C O 1
ATOM 4597 N N . VAL C 1 47 ? 354.091 206.433 383.431 1.00 32.09 47 VAL C N 1
ATOM 4598 C CA . VAL C 1 47 ? 353.199 205.706 382.538 1.00 31.69 47 VAL C CA 1
ATOM 4599 C C . VAL C 1 47 ? 351.767 205.808 383.064 1.00 35.41 47 VAL C C 1
ATOM 4600 O O . VAL C 1 47 ? 351.485 205.405 384.191 1.00 35.18 47 VAL C O 1
ATOM 4604 N N . ARG C 1 48 ? 350.872 206.367 382.255 1.00 31.45 48 ARG C N 1
ATOM 4605 C CA . ARG C 1 48 ? 349.473 206.534 382.646 1.00 30.88 48 ARG C CA 1
ATOM 4606 C C . ARG C 1 48 ? 348.519 205.950 381.611 1.00 34.28 48 ARG C C 1
ATOM 4607 O O . ARG C 1 48 ? 348.629 206.242 380.421 1.00 33.76 48 ARG C O 1
ATOM 4615 N N . VAL C 1 49 ? 347.550 205.169 382.078 1.00 30.52 49 VAL C N 1
ATOM 4616 C CA . VAL C 1 49 ? 346.516 204.624 381.205 1.00 30.09 49 VAL C CA 1
ATOM 4617 C C . VAL C 1 49 ? 345.292 205.509 381.413 1.00 33.75 49 VAL C C 1
ATOM 4618 O O . VAL C 1 49 ? 344.732 205.557 382.508 1.00 33.22 49 VAL C O 1
ATOM 4622 N N . GLU C 1 50 ? 344.913 206.252 380.380 1.00 30.29 50 GLU C N 1
ATOM 4623 C CA . GLU C 1 50 ? 343.794 207.179 380.490 1.00 29.97 50 GLU C CA 1
ATOM 4624 C C . GLU C 1 50 ? 342.606 206.839 379.604 1.00 34.31 50 GLU C C 1
ATOM 4625 O O . GLU C 1 50 ? 342.758 206.575 378.411 1.00 33.88 50 GLU C O 1
ATOM 4631 N N . LEU C 1 51 ? 341.418 206.876 380.200 1.00 31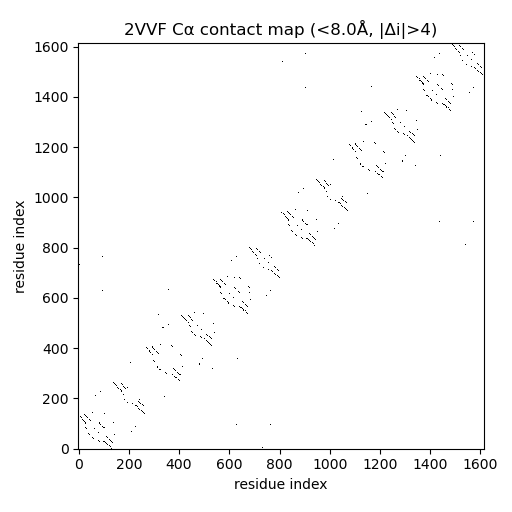.32 51 LEU C N 1
ATOM 4632 C CA . LEU C 1 51 ? 340.176 206.625 379.479 1.00 31.31 51 LEU C CA 1
ATOM 4633 C C . LEU C 1 51 ? 339.354 207.908 379.507 1.00 35.27 51 LEU C C 1
ATOM 4634 O O . LEU C 1 51 ? 338.884 208.328 380.565 1.00 34.96 51 LEU C O 1
ATOM 4639 N N . ASP C 1 52 ? 339.208 208.544 378.350 1.00 31.84 52 ASP C N 1
ATOM 4640 C CA . ASP C 1 52 ? 338.456 209.790 378.257 1.00 31.56 52 ASP C CA 1
ATOM 4641 C C . ASP C 1 52 ? 339.142 210.917 379.031 1.00 35.53 52 ASP C C 1
ATOM 4642 O O . ASP C 1 52 ? 338.480 211.801 379.577 1.00 35.02 52 ASP C O 1
ATOM 4647 N N . GLY C 1 53 ? 340.470 210.874 379.079 1.00 32.24 53 GLY C N 1
ATOM 4648 C CA . GLY C 1 53 ? 341.249 211.900 379.767 1.00 32.12 53 GLY C CA 1
ATOM 4649 C C . GLY C 1 53 ? 341.439 211.628 381.259 1.00 36.07 53 GLY C C 1
ATOM 4650 O O . GLY C 1 53 ? 342.267 212.262 381.911 1.00 35.95 53 GLY C O 1
ATOM 4651 N N . ARG C 1 54 ? 340.666 210.692 381.798 1.00 31.89 54 ARG C N 1
ATOM 4652 C CA . ARG C 1 54 ? 340.754 210.358 383.216 1.00 31.39 54 ARG C CA 1
ATOM 4653 C C . ARG C 1 54 ? 341.755 209.233 383.472 1.00 34.23 54 ARG C C 1
ATOM 4654 O O . ARG C 1 54 ? 341.863 208.294 382.683 1.00 34.12 54 ARG C O 1
ATOM 4662 N N . LEU C 1 55 ? 342.508 209.353 384.561 1.00 29.37 55 LEU C N 1
ATOM 4663 C CA . LEU C 1 55 ? 343.523 208.361 384.902 1.00 28.57 55 LEU C CA 1
ATOM 4664 C C . LEU C 1 55 ? 342.917 207.048 385.380 1.00 31.22 55 LEU C C 1
ATOM 4665 O O . LEU C 1 55 ? 342.041 207.032 386.243 1.00 30.85 55 LEU C O 1
ATOM 4670 N N . LEU C 1 56 ? 343.405 205.945 384.823 1.00 26.73 56 LEU C N 1
ATOM 4671 C CA . LEU C 1 56 ? 342.949 204.620 385.216 1.00 25.95 56 LEU C CA 1
ATOM 4672 C C . LEU C 1 56 ? 344.030 203.967 386.069 1.00 29.04 56 LEU C C 1
ATOM 4673 O O . LEU C 1 56 ? 343.830 203.710 387.255 1.00 28.22 56 LEU C O 1
ATOM 4678 N N . SER C 1 57 ? 345.187 203.735 385.458 1.00 25.55 57 SER C N 1
ATOM 4679 C CA . SER C 1 57 ? 346.323 203.134 386.144 1.00 25.34 57 SER C CA 1
ATOM 4680 C C . SER C 1 57 ? 347.567 203.994 385.954 1.00 29.49 57 SER C C 1
ATOM 4681 O O . SER C 1 57 ? 347.704 204.691 384.950 1.00 28.81 57 SER C O 1
ATOM 4684 N N . THR C 1 58 ? 348.476 203.939 386.921 1.00 26.61 58 THR C N 1
ATOM 4685 C CA . THR C 1 58 ? 349.701 204.723 386.846 1.00 26.65 58 THR C CA 1
ATOM 4686 C C . THR C 1 58 ? 350.925 203.920 387.268 1.00 30.64 58 THR C C 1
ATOM 4687 O O . THR C 1 58 ? 350.876 203.147 388.226 1.00 30.32 58 THR C O 1
ATOM 4691 N N . TYR C 1 59 ? 352.023 204.118 386.546 1.00 27.09 59 TYR C N 1
ATOM 4692 C CA . TYR C 1 59 ? 353.286 203.450 386.844 1.00 26.79 59 TYR C CA 1
ATOM 4693 C C . TYR C 1 59 ? 354.394 204.499 386.879 1.00 30.73 59 TYR C C 1
ATOM 4694 O O . TYR C 1 59 ? 354.582 205.238 385.915 1.00 30.53 59 TYR C O 1
ATOM 4703 N N . LYS C 1 60 ? 355.127 204.562 387.985 1.00 27.23 60 LYS C N 1
ATOM 4704 C CA . LYS C 1 60 ? 356.228 205.510 388.108 1.00 26.96 60 LYS C CA 1
ATOM 4705 C C . LYS C 1 60 ? 357.180 205.323 386.929 1.00 30.60 60 LYS C C 1
ATOM 4706 O O . LYS C 1 60 ? 357.623 206.291 386.311 1.00 30.31 60 LYS C O 1
ATOM 4712 N N . THR C 1 61 ? 357.467 204.064 386.612 1.00 26.97 61 THR C N 1
ATOM 4713 C CA . THR C 1 61 ? 358.319 203.715 385.480 1.00 26.71 61 THR C CA 1
ATOM 4714 C C . THR C 1 61 ? 357.824 202.406 384.876 1.00 30.58 61 THR C C 1
ATOM 4715 O O . THR C 1 61 ? 357.062 201.670 385.506 1.00 30.00 61 THR C O 1
ATOM 4719 N N . LEU C 1 62 ? 358.251 202.125 383.649 1.00 27.18 62 LEU C N 1
ATOM 4720 C CA . LEU C 1 62 ? 357.841 200.906 382.963 1.00 26.89 62 LEU C CA 1
ATOM 4721 C C . LEU C 1 62 ? 358.336 199.656 383.688 1.00 30.56 62 LEU C C 1
ATOM 4722 O O . LEU C 1 62 ? 357.828 198.556 383.466 1.00 30.07 62 LEU C O 1
ATOM 4727 N N . ASN C 1 63 ? 359.326 199.833 384.556 1.00 27.02 63 ASN C N 1
ATOM 4728 C CA . ASN C 1 63 ? 359.886 198.718 385.310 1.00 26.63 63 ASN C CA 1
ATOM 4729 C C . ASN C 1 63 ? 358.878 198.166 386.310 1.00 30.59 63 ASN C C 1
ATOM 4730 O O . ASN C 1 63 ? 358.945 196.997 386.692 1.00 30.14 63 ASN C O 1
ATOM 4735 N N . ASP C 1 64 ? 357.948 199.015 386.733 1.00 27.29 64 ASP C N 1
ATOM 4736 C CA . ASP C 1 64 ? 356.919 198.610 387.683 1.00 27.05 64 ASP C CA 1
ATOM 4737 C C . ASP C 1 64 ? 355.908 197.682 387.018 1.00 30.34 64 ASP C C 1
ATOM 4738 O O . ASP C 1 64 ? 355.263 196.872 387.686 1.00 30.11 64 ASP C O 1
ATOM 4743 N N . LEU C 1 65 ? 355.784 197.798 385.698 1.00 26.22 65 LEU C N 1
ATOM 4744 C CA . LEU C 1 65 ? 354.883 196.942 384.935 1.00 25.66 65 LEU C CA 1
ATOM 4745 C C . LEU C 1 65 ? 355.552 195.584 384.756 1.00 29.25 65 LEU C C 1
ATOM 4746 O O . LEU C 1 65 ? 354.887 194.550 384.720 1.00 28.92 65 LEU C O 1
ATOM 4751 N N . ILE C 1 66 ? 356.879 195.599 384.669 1.00 25.48 66 ILE C N 1
ATOM 4752 C CA . ILE C 1 66 ? 357.656 194.375 384.527 1.00 25.07 66 ILE C CA 1
ATOM 4753 C C . ILE C 1 66 ? 357.575 193.581 385.823 1.00 28.62 66 ILE C C 1
ATOM 4754 O O . ILE C 1 66 ? 357.471 192.354 385.809 1.00 28.31 66 ILE C O 1
ATOM 4759 N N . LEU C 1 67 ? 357.616 194.297 386.943 1.00 24.81 67 LEU C N 1
ATOM 4760 C CA . LEU C 1 67 ? 357.542 193.682 388.262 1.00 24.34 67 LEU C CA 1
ATOM 4761 C C . LEU C 1 67 ? 356.132 193.181 388.545 1.00 28.12 67 LEU C C 1
ATOM 4762 O O . LEU C 1 67 ? 355.943 192.162 389.210 1.00 27.78 67 LEU C O 1
ATOM 4767 N N . GLU C 1 68 ? 355.142 193.900 388.029 1.00 24.58 68 GLU C N 1
ATOM 4768 C CA . GLU C 1 68 ? 353.749 193.512 388.202 1.00 24.31 68 GLU C CA 1
ATOM 4769 C C . GLU C 1 68 ? 353.511 192.155 387.543 1.00 28.24 68 GLU C C 1
ATOM 4770 O O . GLU C 1 68 ? 352.833 191.293 388.103 1.00 27.98 68 GLU C O 1
ATOM 4776 N N . ASN C 1 69 ? 354.085 191.968 386.357 1.00 24.48 69 ASN C N 1
ATOM 4777 C CA . ASN C 1 69 ? 353.943 190.716 385.619 1.00 24.05 69 ASN C CA 1
ATOM 4778 C C . ASN C 1 69 ? 354.780 189.606 386.252 1.00 28.05 69 ASN C C 1
ATOM 4779 O O . ASN C 1 69 ? 354.363 188.450 386.298 1.00 27.67 69 ASN C O 1
ATOM 4784 N N . THR C 1 70 ? 355.964 189.968 386.736 1.00 24.48 70 THR C N 1
ATOM 4785 C CA . THR C 1 70 ? 356.868 189.013 387.369 1.00 24.02 70 THR C CA 1
ATOM 4786 C C . THR C 1 70 ? 356.231 188.404 388.616 1.00 27.61 70 THR C C 1
ATOM 4787 O O . THR C 1 70 ? 356.381 187.211 388.884 1.00 27.40 70 THR C O 1
ATOM 4791 N N . ARG C 1 71 ? 355.527 189.236 389.379 1.00 23.55 71 ARG C N 1
ATOM 4792 C CA . ARG C 1 71 ? 354.873 188.796 390.606 1.00 22.95 71 ARG C CA 1
ATOM 4793 C C . ARG C 1 71 ? 353.882 187.657 390.374 1.00 26.83 71 ARG C C 1
ATOM 4794 O O . ARG C 1 71 ? 353.769 186.748 391.194 1.00 26.39 71 ARG C O 1
ATOM 4802 N N . HIS C 1 72 ? 353.154 187.726 389.264 1.00 23.36 72 HIS C N 1
ATOM 4803 C CA . HIS C 1 72 ? 352.167 186.707 388.924 1.00 23.11 72 HIS C CA 1
ATOM 4804 C C . HIS C 1 72 ? 352.818 185.571 388.151 1.00 27.31 72 HIS C C 1
ATOM 4805 O O . HIS C 1 72 ? 352.147 184.631 387.723 1.00 27.02 72 HIS C O 1
ATOM 4812 N N . LYS C 1 73 ? 354.130 185.670 387.970 1.00 23.80 73 LYS C N 1
ATOM 4813 C CA . LYS C 1 73 ? 354.888 184.660 387.245 1.00 23.49 73 LYS C CA 1
ATOM 4814 C C . LYS C 1 73 ? 354.473 184.578 385.781 1.00 27.73 73 LYS C C 1
ATOM 4815 O O . LYS C 1 73 ? 354.432 183.497 385.195 1.00 27.59 73 LYS C O 1
ATOM 4821 N N . ARG C 1 74 ? 354.170 185.731 385.195 1.00 24.25 74 ARG C N 1
ATOM 4822 C CA . ARG C 1 74 ? 353.785 185.797 383.792 1.00 23.95 74 ARG C CA 1
ATOM 4823 C C . ARG C 1 74 ? 355.055 185.774 382.953 1.00 29.25 74 ARG C C 1
ATOM 4824 O O . ARG C 1 74 ? 356.137 186.099 383.447 1.00 28.96 74 ARG C O 1
ATOM 4832 N N . LYS C 1 75 ? 354.925 185.384 381.690 1.00 26.60 75 LYS C N 1
ATOM 4833 C CA . LYS C 1 75 ? 356.074 185.309 380.797 1.00 26.75 75 LYS C CA 1
ATOM 4834 C C . LYS C 1 75 ? 356.771 186.658 380.643 1.00 31.75 75 LYS C C 1
ATOM 4835 O O . LYS C 1 75 ? 356.168 187.637 380.194 1.00 31.46 75 LYS C O 1
ATOM 4841 N N . ILE C 1 76 ? 358.044 186.700 381.023 1.00 28.76 76 ILE C N 1
ATOM 4842 C CA . ILE C 1 76 ? 358.836 187.919 380.917 1.00 28.63 76 ILE C CA 1
ATOM 4843 C C . ILE C 1 76 ? 359.911 187.748 379.854 1.00 32.97 76 ILE C C 1
ATOM 4844 O O . ILE C 1 76 ? 360.636 186.753 379.843 1.00 32.78 76 ILE C O 1
ATOM 4849 N N . LYS C 1 77 ? 360.002 188.719 378.953 1.00 29.61 77 LYS C N 1
ATOM 4850 C CA . LYS C 1 77 ? 360.992 188.673 377.887 1.00 29.29 77 LYS C CA 1
ATOM 4851 C C . LYS C 1 77 ? 361.687 190.020 377.755 1.00 32.78 77 LYS C C 1
ATOM 4852 O O . LYS C 1 77 ? 361.038 191.066 377.758 1.00 32.32 77 LYS C O 1
ATOM 4858 N N . ALA C 1 78 ? 363.011 189.988 377.654 1.00 29.06 78 ALA C N 1
ATOM 4859 C CA . ALA C 1 78 ? 363.797 191.207 377.519 1.00 28.72 78 ALA C CA 1
ATOM 4860 C C . ALA C 1 78 ? 363.502 191.886 376.187 1.00 31.96 78 ALA C C 1
ATOM 4861 O O . ALA C 1 78 ? 363.495 191.240 375.138 1.00 31.67 78 ALA C O 1
ATOM 4863 N N . GLY C 1 79 ? 363.254 193.191 376.236 1.00 27.78 79 GLY C N 1
ATOM 4864 C CA . GLY C 1 79 ? 362.959 193.954 375.029 1.00 27.37 79 GLY C CA 1
ATOM 4865 C C . GLY C 1 79 ? 361.458 194.099 374.804 1.00 30.62 79 GLY C C 1
ATOM 4866 O O . GLY C 1 79 ? 361.025 194.749 373.851 1.00 30.08 79 GLY C O 1
ATOM 4867 N N . VAL C 1 80 ? 360.668 193.490 375.683 1.00 26.79 80 VAL C N 1
ATOM 4868 C CA . VAL C 1 80 ? 359.216 193.563 375.580 1.00 26.36 80 VAL C CA 1
ATOM 4869 C C . VAL C 1 80 ? 358.547 193.560 376.948 1.00 29.93 80 VAL C C 1
ATOM 4870 O O . VAL C 1 80 ? 358.965 192.842 377.857 1.00 29.62 80 VAL C O 1
ATOM 4874 N N . VAL C 1 81 ? 357.497 194.363 377.078 1.00 26.02 81 VAL C N 1
ATOM 4875 C CA . VAL C 1 81 ? 356.721 194.435 378.309 1.00 25.57 81 VAL C CA 1
ATOM 4876 C C . VAL C 1 81 ? 355.249 194.531 377.923 1.00 28.61 81 VAL C C 1
ATOM 4877 O O . VAL C 1 81 ? 354.874 195.347 377.083 1.00 28.10 81 VAL C O 1
ATOM 4881 N N . SER C 1 82 ? 354.428 193.658 378.495 1.00 24.81 82 SER C N 1
ATOM 4882 C CA . SER C 1 82 ? 353.010 193.618 378.156 1.00 24.20 82 SER C CA 1
ATOM 4883 C C . SER C 1 82 ? 352.092 194.239 379.196 1.00 27.04 82 SER C C 1
ATOM 4884 O O . SER C 1 82 ? 352.367 194.204 380.395 1.00 26.43 82 SER C O 1
ATOM 4887 N N . PHE C 1 83 ? 350.980 194.781 378.715 1.00 23.17 83 PHE C N 1
ATOM 4888 C CA . PHE C 1 83 ? 349.953 195.351 379.575 1.00 22.63 83 PHE C CA 1
ATOM 4889 C C . PHE C 1 83 ? 348.842 194.314 379.632 1.00 26.24 83 PHE C C 1
ATOM 4890 O O . PHE C 1 83 ? 348.058 194.186 378.694 1.00 25.86 83 PHE C O 1
ATOM 4898 N N . HIS C 1 84 ? 348.806 193.543 380.711 1.00 22.87 84 HIS C N 1
ATOM 4899 C CA . HIS C 1 84 ? 347.798 192.503 380.861 1.00 22.72 84 HIS C CA 1
ATOM 4900 C C . HIS C 1 84 ? 346.514 193.049 381.471 1.00 26.79 84 HIS C C 1
ATOM 4901 O O . HIS C 1 84 ? 346.385 193.132 382.692 1.00 26.59 84 HIS C O 1
ATOM 4908 N N . PHE C 1 85 ? 345.563 193.414 380.620 1.00 23.13 85 PHE C N 1
ATOM 4909 C CA . PHE C 1 85 ? 344.283 193.915 381.097 1.00 22.73 85 PHE C CA 1
ATOM 4910 C C . PHE C 1 85 ? 343.469 192.717 381.559 1.00 27.07 85 PHE C C 1
ATOM 4911 O O . PHE C 1 85 ? 342.899 192.719 382.650 1.00 26.78 85 PHE C O 1
ATOM 4919 N N . VAL C 1 86 ? 343.482 191.666 380.748 1.00 23.87 86 VAL C N 1
ATOM 4920 C CA . VAL C 1 86 ? 342.827 190.420 381.109 1.00 23.66 86 VAL C CA 1
ATOM 4921 C C . VAL C 1 86 ? 343.744 189.757 382.133 1.00 27.68 86 VAL C C 1
ATOM 4922 O O . VAL C 1 86 ? 344.943 189.610 381.895 1.00 27.48 86 VAL C O 1
ATOM 4926 N N . ARG C 1 87 ? 343.191 189.388 383.284 1.00 23.99 87 ARG C N 1
ATOM 4927 C CA . ARG C 1 87 ? 343.983 188.761 384.337 1.00 23.47 87 ARG C CA 1
ATOM 4928 C C . ARG C 1 87 ? 343.945 187.238 384.235 1.00 27.14 87 ARG C C 1
ATOM 4929 O O . ARG C 1 87 ? 342.951 186.602 384.584 1.00 26.85 87 ARG C O 1
ATOM 4937 N N . PRO C 1 88 ? 345.041 186.669 383.738 1.00 23.50 88 PRO C N 1
ATOM 4938 C CA . PRO C 1 88 ? 345.161 185.228 383.517 1.00 23.28 88 PRO C CA 1
ATOM 4939 C C . PRO C 1 88 ? 345.071 184.359 384.766 1.00 27.42 88 PRO C C 1
ATOM 4940 O O . PRO C 1 88 ? 344.805 183.162 384.674 1.00 26.95 88 PRO C O 1
ATOM 4944 N N . GLU C 1 89 ? 345.314 184.955 385.928 1.00 24.22 89 GLU C N 1
ATOM 4945 C CA . GLU C 1 89 ? 345.293 184.220 387.188 1.00 23.88 89 GLU C CA 1
ATOM 4946 C C . GLU C 1 89 ? 343.897 184.100 387.797 1.00 28.60 89 GLU C C 1
ATOM 4947 O O . GLU C 1 89 ? 343.700 183.391 388.785 1.00 28.19 89 GLU C O 1
ATOM 4953 N N . MET C 1 90 ? 342.930 184.794 387.208 1.00 25.79 90 MET C N 1
ATOM 4954 C CA . MET C 1 90 ? 341.563 184.775 387.717 1.00 25.78 90 MET C CA 1
ATOM 4955 C C . MET C 1 90 ? 340.926 183.392 387.672 1.00 30.75 90 MET C C 1
ATOM 4956 O O . MET C 1 90 ? 341.125 182.629 386.726 1.00 30.32 90 MET C O 1
ATOM 4961 N N . LYS C 1 91 ? 340.150 183.082 388.705 1.00 28.41 91 LYS C N 1
ATOM 4962 C CA . LYS C 1 91 ? 339.438 181.813 388.797 1.00 28.63 91 LYS C CA 1
ATOM 4963 C C . LYS C 1 91 ? 337.971 182.121 389.082 1.00 33.77 91 LYS C C 1
ATOM 4964 O O . LYS C 1 91 ? 337.660 182.974 389.911 1.00 33.45 91 LYS C O 1
ATOM 4970 N N . GLY C 1 92 ? 337.072 181.446 388.376 1.00 31.34 92 GLY C N 1
ATOM 4971 C CA . GLY C 1 92 ? 335.644 181.679 388.547 1.00 31.62 92 GLY C CA 1
ATOM 4972 C C . GLY C 1 92 ? 335.063 180.915 389.729 1.00 36.92 92 GLY C C 1
ATOM 4973 O O . GLY C 1 92 ? 335.499 179.806 390.043 1.00 36.59 92 GLY C O 1
ATOM 4974 N N . VAL C 1 93 ? 334.070 181.515 390.378 1.00 34.57 93 VAL C N 1
ATOM 4975 C CA . VAL C 1 93 ? 333.404 180.887 391.513 1.00 34.98 93 VAL C CA 1
ATOM 4976 C C . VAL C 1 93 ? 332.006 180.437 391.096 1.00 39.59 93 VAL C C 1
ATOM 4977 O O . VAL C 1 93 ? 331.578 179.322 391.405 1.00 39.27 93 VAL C O 1
ATOM 4981 N N . ASN C 1 94 ? 331.308 181.309 390.375 1.00 36.37 94 ASN C N 1
ATOM 4982 C CA . ASN C 1 94 ? 329.974 181.000 389.873 1.00 36.44 94 ASN C CA 1
ATOM 4983 C C . ASN C 1 94 ? 329.953 181.161 388.356 1.00 40.13 94 ASN C C 1
ATOM 4984 O O . ASN C 1 94 ? 328.906 181.052 387.714 1.00 39.95 94 ASN C O 1
ATOM 4989 N N . VAL C 1 95 ? 331.133 181.414 387.798 1.00 35.97 95 VAL C N 1
ATOM 4990 C CA . VAL C 1 95 ? 331.317 181.540 386.358 1.00 35.37 95 VAL C CA 1
ATOM 4991 C C . VAL C 1 95 ? 332.621 180.836 386.008 1.00 38.06 95 VAL C C 1
ATOM 4992 O O . VAL C 1 95 ? 333.381 180.453 386.899 1.00 37.66 95 VAL C O 1
ATOM 4996 N N . THR C 1 96 ? 332.877 180.654 384.719 1.00 33.80 96 THR C N 1
ATOM 4997 C CA . THR C 1 96 ? 334.098 179.985 384.285 1.00 33.19 96 THR C CA 1
ATOM 4998 C C . THR C 1 96 ? 335.322 180.859 384.536 1.00 36.03 96 THR C C 1
ATOM 4999 O O . THR C 1 96 ? 335.210 182.077 384.660 1.00 35.69 96 THR C O 1
ATOM 5003 N N . ASP C 1 97 ? 336.489 180.229 384.620 1.00 31.72 97 ASP C N 1
ATOM 5004 C CA . ASP C 1 97 ? 337.734 180.959 384.831 1.00 31.04 97 ASP C CA 1
ATOM 5005 C C . ASP C 1 97 ? 337.943 181.961 383.700 1.00 33.97 97 ASP C C 1
ATOM 5006 O O . ASP C 1 97 ? 338.342 183.102 383.933 1.00 33.60 97 ASP C O 1
ATOM 5011 N N . LEU C 1 98 ? 337.664 181.524 382.475 1.00 29.84 98 LEU C N 1
ATOM 5012 C CA . LEU C 1 98 ? 337.815 182.367 381.294 1.00 29.41 98 LEU C CA 1
ATOM 5013 C C . LEU C 1 98 ? 337.004 183.654 381.401 1.00 32.52 98 LEU C C 1
ATOM 5014 O O . LEU C 1 98 ? 337.479 184.727 381.031 1.00 32.17 98 LEU C O 1
ATOM 5019 N N . VAL C 1 99 ? 335.774 183.538 381.891 1.00 28.50 99 VAL C N 1
ATOM 5020 C CA . VAL C 1 99 ? 334.902 184.697 382.042 1.00 27.94 99 VAL C CA 1
ATOM 5021 C C . VAL C 1 99 ? 335.455 185.658 383.085 1.00 31.18 99 VAL C C 1
ATOM 5022 O O . VAL C 1 99 ? 335.417 186.875 382.904 1.00 31.03 99 VAL C O 1
ATOM 5026 N N . GLN C 1 100 ? 335.975 185.103 384.174 1.00 27.11 100 GLN C N 1
ATOM 5027 C CA . GLN C 1 100 ? 336.529 185.904 385.261 1.00 26.62 100 GLN C CA 1
ATOM 5028 C C . GLN C 1 100 ? 337.811 186.626 384.848 1.00 29.73 100 GLN C C 1
ATOM 5029 O O . GLN C 1 100 ? 338.112 187.712 385.347 1.00 29.25 100 GLN C O 1
ATOM 5035 N N . GLN C 1 101 ? 338.566 186.016 383.940 1.00 25.54 101 GLN C N 1
ATOM 5036 C CA . GLN C 1 101 ? 339.814 186.605 383.464 1.00 24.83 101 GLN C CA 1
ATOM 5037 C C . GLN C 1 101 ? 339.555 187.674 382.408 1.00 28.17 101 GLN C C 1
ATOM 5038 O O . GLN C 1 101 ? 340.126 188.763 382.459 1.00 27.56 101 GLN C O 1
ATOM 5044 N N . ARG C 1 102 ? 338.701 187.347 381.443 1.00 24.62 102 ARG C N 1
ATOM 5045 C CA . ARG C 1 102 ? 338.372 188.266 380.358 1.00 24.41 102 ARG C CA 1
ATOM 5046 C C . ARG C 1 102 ? 337.579 189.479 380.836 1.00 29.29 102 ARG C C 1
ATOM 5047 O O . ARG C 1 102 ? 337.531 190.505 380.158 1.00 29.07 102 ARG C O 1
ATOM 5055 N N . MET C 1 103 ? 336.956 189.362 382.002 1.00 25.95 103 MET C N 1
ATOM 5056 C CA . MET C 1 103 ? 336.165 190.458 382.544 1.00 25.88 103 MET C CA 1
ATOM 5057 C C . MET C 1 103 ? 337.008 191.693 382.836 1.00 30.08 103 MET C C 1
ATOM 5058 O O . MET C 1 103 ? 336.479 192.795 382.977 1.00 29.60 103 MET C O 1
ATOM 5063 N N . PHE C 1 104 ? 338.321 191.507 382.920 1.00 26.92 104 PHE C N 1
ATOM 5064 C CA . PHE C 1 104 ? 339.228 192.617 383.193 1.00 26.60 104 PHE C CA 1
ATOM 5065 C C . PHE C 1 104 ? 339.749 193.274 381.920 1.00 29.81 104 PHE C C 1
ATOM 5066 O O . PHE C 1 104 ? 340.473 194.265 381.980 1.00 29.27 104 PHE C O 1
ATOM 5074 N N . ALA C 1 105 ? 339.378 192.720 380.770 1.00 26.23 105 ALA C N 1
ATOM 5075 C CA . ALA C 1 105 ? 339.811 193.256 379.484 1.00 25.92 105 ALA C CA 1
ATOM 5076 C C . ALA C 1 105 ? 339.420 194.722 379.327 1.00 29.88 105 ALA C C 1
ATOM 5077 O O . ALA C 1 105 ? 338.395 195.164 379.847 1.00 29.58 105 ALA C O 1
ATOM 5079 N N . LEU C 1 106 ? 340.237 195.471 378.596 1.00 26.34 106 LEU C N 1
ATOM 5080 C CA . LEU C 1 106 ? 339.981 196.889 378.377 1.00 26.02 106 LEU C CA 1
ATOM 5081 C C . LEU C 1 106 ? 339.013 197.155 377.227 1.00 30.34 106 LEU C C 1
ATOM 5082 O O . LEU C 1 106 ? 339.431 197.364 376.088 1.00 29.78 106 LEU C O 1
ATOM 5087 N N . GLY C 1 107 ? 337.719 197.162 377.535 1.00 27.24 107 GLY C N 1
ATOM 5088 C CA . GLY C 1 107 ? 336.700 197.448 376.534 1.00 27.05 107 GLY C CA 1
ATOM 5089 C C . GLY C 1 107 ? 336.752 198.944 376.254 1.00 31.39 107 GLY C C 1
ATOM 5090 O O . GLY C 1 107 ? 337.066 199.733 377.145 1.00 30.94 107 GLY C O 1
ATOM 5091 N N . THR C 1 108 ? 336.469 199.334 375.015 1.00 28.34 108 THR C N 1
ATOM 5092 C CA . THR C 1 108 ? 336.530 200.741 374.637 1.00 28.35 108 THR C CA 1
ATOM 5093 C C . THR C 1 108 ? 335.197 201.312 374.159 1.00 33.04 108 THR C C 1
ATOM 5094 O O . THR C 1 108 ? 335.094 202.505 373.877 1.00 32.61 108 THR C O 1
ATOM 5098 N N . VAL C 1 109 ? 334.178 200.464 374.068 1.00 30.20 109 VAL C N 1
ATOM 5099 C CA . VAL C 1 109 ? 332.865 200.903 373.609 1.00 30.30 109 VAL C CA 1
ATOM 5100 C C . VAL C 1 109 ? 332.300 202.042 374.457 1.00 35.09 109 VAL C C 1
ATOM 5101 O O . VAL C 1 109 ? 332.216 201.936 375.681 1.00 34.81 109 VAL C O 1
ATOM 5105 N N . GLY C 1 110 ? 331.910 203.128 373.796 1.00 32.24 110 GLY C N 1
ATOM 5106 C CA . GLY C 1 110 ? 331.345 204.288 374.482 1.00 32.23 110 GLY C CA 1
ATOM 5107 C C . GLY C 1 110 ? 332.421 205.300 374.865 1.00 36.49 110 GLY C C 1
ATOM 5108 O O . GLY C 1 110 ? 332.117 206.401 375.321 1.00 36.12 110 GLY C O 1
ATOM 5109 N N . LEU C 1 111 ? 333.678 204.917 374.674 1.00 33.32 111 LEU C N 1
ATOM 5110 C CA . LEU C 1 111 ? 334.809 205.779 374.998 1.00 33.07 111 LEU C CA 1
ATOM 5111 C C . LEU C 1 111 ? 335.055 206.809 373.900 1.00 37.08 111 LEU C C 1
ATOM 5112 O O . LEU C 1 111 ? 334.708 206.590 372.738 1.00 36.61 111 LEU C O 1
ATOM 5117 N N . THR C 1 112 ? 335.680 207.922 374.273 1.00 33.76 112 THR C N 1
ATOM 5118 C CA . THR C 1 112 ? 336.016 208.973 373.319 1.00 33.61 112 THR C CA 1
ATOM 5119 C C . THR C 1 112 ? 337.515 208.913 373.045 1.00 37.46 112 THR C C 1
ATOM 5120 O O . THR C 1 112 ? 337.969 209.186 371.932 1.00 37.08 112 THR C O 1
ATOM 5124 N N . THR C 1 113 ? 338.277 208.527 374.064 1.00 33.88 113 THR C N 1
ATOM 5125 C CA . THR C 1 113 ? 339.724 208.399 373.937 1.00 33.51 113 THR C CA 1
ATOM 5126 C C . THR C 1 113 ? 340.298 207.332 374.865 1.00 36.94 113 THR C C 1
ATOM 5127 O O . THR C 1 113 ? 339.886 207.198 376.019 1.00 36.57 113 THR C O 1
ATOM 5131 N N . CYS C 1 114 ? 341.257 206.578 374.343 1.00 33.03 114 CYS C N 1
ATOM 5132 C CA . CYS C 1 114 ? 341.950 205.550 375.109 1.00 32.67 114 CYS C CA 1
ATOM 5133 C C . CYS C 1 114 ? 343.439 205.754 374.852 1.00 35.71 114 CYS C C 1
ATOM 5134 O O . CYS C 1 114 ? 343.910 205.598 373.726 1.00 35.15 114 CYS C O 1
ATOM 5137 N N . GLU C 1 115 ? 344.167 206.154 375.888 1.00 31.64 115 GLU C N 1
ATOM 5138 C CA . GLU C 1 115 ? 345.578 206.469 375.735 1.00 31.11 115 GLU C CA 1
ATOM 5139 C C . GLU C 1 115 ? 346.491 205.842 376.776 1.00 33.99 115 GLU C C 1
ATOM 5140 O O . GLU C 1 115 ? 346.087 205.589 377.911 1.00 33.65 115 GLU C O 1
ATOM 5146 N N . ILE C 1 116 ? 347.747 205.651 376.384 1.00 29.65 116 ILE C N 1
ATOM 5147 C CA . ILE C 1 116 ? 348.782 205.148 377.276 1.00 29.06 116 ILE C CA 1
ATOM 5148 C C . ILE C 1 116 ? 349.950 206.116 377.158 1.00 32.53 116 ILE C C 1
ATOM 5149 O O . ILE C 1 116 ? 350.816 205.962 376.296 1.00 31.85 116 ILE C O 1
ATOM 5154 N N . LYS C 1 117 ? 349.933 207.147 377.998 1.00 29.07 117 LYS C N 1
ATOM 5155 C CA . LYS C 1 117 ? 350.957 208.181 377.976 1.00 28.76 117 LYS C CA 1
ATOM 5156 C C . LYS C 1 117 ? 352.178 207.818 378.810 1.00 33.08 117 LYS C C 1
ATOM 5157 O O . LYS C 1 117 ? 352.091 207.033 379.756 1.00 32.90 117 LYS C O 1
ATOM 5163 N N . PHE C 1 118 ? 353.315 208.404 378.455 1.00 29.71 118 PHE C N 1
ATOM 5164 C CA . PHE C 1 118 ? 354.563 208.159 379.166 1.00 29.48 118 PHE C CA 1
ATOM 5165 C C . PHE C 1 118 ? 355.626 209.143 378.699 1.00 33.86 118 PHE C C 1
ATOM 5166 O O . PHE C 1 118 ? 355.508 209.738 377.628 1.00 33.28 118 PHE C O 1
ATOM 5174 N N . ASP C 1 119 ? 356.662 209.312 379.512 1.00 31.15 119 ASP C N 1
ATOM 5175 C CA . ASP C 1 119 ? 357.746 210.228 379.186 1.00 31.18 119 ASP C CA 1
ATOM 5176 C C . ASP C 1 119 ? 359.048 209.464 378.998 1.00 36.11 119 ASP C C 1
ATOM 5177 O O . ASP C 1 119 ? 359.391 208.602 379.804 1.00 35.73 119 ASP C O 1
ATOM 5182 N N . ILE C 1 120 ? 359.772 209.786 377.932 1.00 33.48 120 ILE C N 1
ATOM 5183 C CA . ILE C 1 120 ? 361.052 209.144 377.666 1.00 33.69 120 ILE C CA 1
ATOM 5184 C C . ILE C 1 120 ? 362.175 209.949 378.314 1.00 38.81 120 ILE C C 1
ATOM 5185 O O . ILE C 1 120 ? 362.338 211.138 378.038 1.00 38.06 120 ILE C O 1
ATOM 5190 N N . ASP C 1 121 ? 362.935 209.300 379.190 1.00 36.72 121 ASP C N 1
ATOM 5191 C CA . ASP C 1 121 ? 364.037 209.963 379.877 1.00 37.06 121 ASP C CA 1
ATOM 5192 C C . ASP C 1 121 ? 365.021 210.583 378.890 1.00 42.13 121 ASP C C 1
ATOM 5193 O O . ASP C 1 121 ? 365.190 210.096 377.770 1.00 41.77 121 ASP C O 1
ATOM 5198 N N . GLU C 1 122 ? 365.672 211.658 379.320 1.00 39.56 122 GLU C N 1
ATOM 5199 C CA . GLU C 1 122 ? 366.639 212.364 378.487 1.00 39.76 122 GLU C CA 1
ATOM 5200 C C . GLU C 1 122 ? 367.898 211.540 378.225 1.00 43.59 122 GLU C C 1
ATOM 5201 O O . GLU C 1 122 ? 368.558 211.712 377.199 1.00 43.11 122 GLU C O 1
ATOM 5207 N N . ALA C 1 123 ? 368.232 210.658 379.161 1.00 40.12 123 ALA C N 1
ATOM 5208 C CA . ALA C 1 123 ? 369.425 209.825 379.043 1.00 39.97 123 ALA C CA 1
ATOM 5209 C C . ALA C 1 123 ? 369.254 208.648 378.083 1.00 44.07 123 ALA C C 1
ATOM 5210 O O . ALA C 1 123 ? 370.216 207.937 377.788 1.00 43.76 123 ALA C O 1
ATOM 5212 N N . ALA C 1 124 ? 368.031 208.444 377.602 1.00 40.55 124 ALA C N 1
ATOM 5213 C CA . ALA C 1 124 ? 367.742 207.348 376.682 1.00 40.24 124 ALA C CA 1
ATOM 5214 C C . ALA C 1 124 ? 368.724 207.316 375.514 1.00 44.28 124 ALA C C 1
ATOM 5215 O O . ALA C 1 124 ? 368.853 208.289 374.772 1.00 43.95 124 ALA C O 1
ATOM 5217 N N . ALA C 1 125 ? 369.417 206.190 375.360 1.00 40.93 125 ALA C N 1
ATOM 5218 C CA . ALA C 1 125 ? 370.400 206.022 374.292 1.00 40.71 125 ALA C CA 1
ATOM 5219 C C . ALA C 1 125 ? 369.833 206.331 372.905 1.00 44.28 125 ALA C C 1
ATOM 5220 O O . ALA C 1 125 ? 370.252 207.286 372.253 1.00 44.05 125 ALA C O 1
ATOM 5222 N N . GLY C 1 126 ? 368.893 205.505 372.454 1.00 40.28 126 GLY C N 1
ATOM 5223 C CA . GLY C 1 126 ? 368.262 205.683 371.148 1.00 39.74 126 GLY C CA 1
ATOM 5224 C C . GLY C 1 126 ? 366.904 204.988 371.147 1.00 42.66 126 GLY C C 1
ATOM 5225 O O . GLY C 1 126 ? 366.697 204.001 370.440 1.00 42.25 126 GLY C O 1
ATOM 5226 N N . PRO C 1 127 ? 365.991 205.507 371.961 1.00 38.37 127 PRO C N 1
ATOM 5227 C CA . PRO C 1 127 ? 364.654 204.936 372.114 1.00 37.83 127 PRO C CA 1
ATOM 5228 C C . PRO C 1 127 ? 363.974 204.470 370.831 1.00 40.35 127 PRO C C 1
ATOM 5229 O O . PRO C 1 127 ? 363.938 205.185 369.830 1.00 39.83 127 PRO C O 1
ATOM 5233 N N . LYS C 1 128 ? 363.410 203.268 370.894 1.00 36.02 128 LYS C N 1
ATOM 5234 C CA . LYS C 1 128 ? 362.674 202.672 369.784 1.00 35.38 128 LYS C CA 1
ATOM 5235 C C . LYS C 1 128 ? 361.515 201.884 370.387 1.00 37.94 128 LYS C C 1
ATOM 5236 O O . LYS C 1 128 ? 361.733 200.903 371.098 1.00 37.55 128 LYS C O 1
ATOM 5242 N N . LEU C 1 129 ? 360.289 202.334 370.139 1.00 33.41 129 LEU C N 1
ATOM 5243 C CA . LEU C 1 129 ? 359.121 201.673 370.709 1.00 32.65 129 LEU C CA 1
ATOM 5244 C C . LEU C 1 129 ? 358.014 201.372 369.707 1.00 35.05 129 LEU C C 1
ATOM 5245 O O . LEU C 1 129 ? 357.650 202.214 368.887 1.00 34.48 129 LEU C O 1
ATOM 5250 N N . SER C 1 130 ? 357.472 200.164 369.801 1.00 30.66 130 SER C N 1
ATOM 5251 C CA . SER C 1 130 ? 356.382 199.727 368.938 1.00 29.97 130 SER C CA 1
ATOM 5252 C C . SER C 1 130 ? 355.403 198.925 369.789 1.00 32.72 130 SER C C 1
ATOM 5253 O O . SER C 1 130 ? 355.762 198.437 370.861 1.00 32.34 130 SER C O 1
ATOM 5256 N N . ALA C 1 131 ? 354.164 198.805 369.330 1.00 28.19 131 ALA C N 1
ATOM 5257 C CA . ALA C 1 131 ? 353.162 198.078 370.097 1.00 27.56 131 ALA C CA 1
ATOM 5258 C C . ALA C 1 131 ? 352.287 197.158 369.257 1.00 30.27 131 ALA C C 1
ATOM 5259 O O . ALA C 1 131 ? 351.968 197.456 368.106 1.00 29.59 131 ALA C O 1
ATOM 5261 N N . ILE C 1 132 ? 351.899 196.040 369.859 1.00 26.14 132 ILE C N 1
ATOM 5262 C CA . ILE C 1 132 ? 351.037 195.059 369.218 1.00 25.58 132 ILE C CA 1
ATOM 5263 C C . ILE C 1 132 ? 349.828 194.867 370.126 1.00 28.84 132 ILE C C 1
ATOM 5264 O O . ILE C 1 132 ? 349.959 194.861 371.349 1.00 28.27 132 ILE C O 1
ATOM 5269 N N . ALA C 1 133 ? 348.648 194.738 369.533 1.00 25.26 133 ALA C N 1
ATOM 5270 C CA . ALA C 1 133 ? 347.431 194.579 370.319 1.00 24.93 133 ALA C CA 1
ATOM 5271 C C . ALA C 1 133 ? 346.721 193.247 370.109 1.00 28.88 133 ALA C C 1
ATOM 5272 O O . ALA C 1 133 ? 346.465 192.834 368.975 1.00 28.40 133 ALA C O 1
ATOM 5274 N N . GLN C 1 134 ? 346.393 192.590 371.216 1.00 25.45 134 GLN C N 1
ATOM 5275 C CA . GLN C 1 134 ? 345.637 191.345 371.186 1.00 25.37 134 GLN C CA 1
ATOM 5276 C C . GLN C 1 134 ? 344.216 191.752 371.555 1.00 30.17 134 GLN C C 1
ATOM 5277 O O . GLN C 1 134 ? 343.906 191.968 372.727 1.00 29.83 134 GLN C O 1
ATOM 5283 N N . LYS C 1 135 ? 343.375 191.930 370.545 1.00 27.23 135 LYS C N 1
ATOM 5284 C CA . LYS C 1 135 ? 342.017 192.399 370.770 1.00 27.09 135 LYS C CA 1
ATOM 5285 C C . LYS C 1 135 ? 340.930 191.349 370.594 1.00 31.71 135 LYS C C 1
ATOM 5286 O O . LYS C 1 135 ? 341.168 190.257 370.073 1.00 31.17 135 LYS C O 1
ATOM 5292 N N . SER C 1 136 ? 339.726 191.712 371.026 1.00 28.89 136 SER C N 1
ATOM 5293 C CA . SER C 1 136 ? 338.550 190.859 370.915 1.00 28.87 136 SER C CA 1
ATOM 5294 C C . SER C 1 136 ? 337.338 191.765 370.716 1.00 33.37 136 SER C C 1
ATOM 5295 O O . SER C 1 136 ? 337.473 192.989 370.713 1.00 33.07 136 SER C O 1
ATOM 5298 N N . VAL C 1 137 ? 336.161 191.170 370.550 1.00 30.49 137 VAL C N 1
ATOM 5299 C CA . VAL C 1 137 ? 334.939 191.944 370.341 1.00 30.74 137 VAL C CA 1
ATOM 5300 C C . VAL C 1 137 ? 334.767 193.082 371.348 1.00 35.36 137 VAL C C 1
ATOM 5301 O O . VAL C 1 137 ? 335.108 192.947 372.523 1.00 35.19 137 VAL C O 1
ATOM 5305 N N . GLY C 1 138 ? 334.244 194.207 370.872 1.00 32.15 138 GLY C N 1
ATOM 5306 C CA . GLY C 1 138 ? 334.058 195.393 371.702 1.00 31.98 138 GLY C CA 1
ATOM 5307 C C . GLY C 1 138 ? 333.130 195.214 372.900 1.00 35.87 138 GLY C C 1
ATOM 5308 O O . GLY C 1 138 ? 332.107 194.537 372.821 1.00 35.33 138 GLY C O 1
ATOM 5309 N N . THR C 1 139 ? 333.497 195.857 374.003 1.00 32.67 139 THR C N 1
ATOM 5310 C CA . THR C 1 139 ? 332.719 195.839 375.237 1.00 32.42 139 THR C CA 1
ATOM 5311 C C . THR C 1 139 ? 332.965 197.171 375.933 1.00 36.39 139 THR C C 1
ATOM 5312 O O . THR C 1 139 ? 333.929 197.868 375.617 1.00 36.15 139 THR C O 1
ATOM 5316 N N . ALA C 1 140 ? 332.098 197.528 376.875 1.00 32.74 140 ALA C N 1
ATOM 5317 C CA . ALA C 1 140 ? 332.279 198.766 377.621 1.00 32.41 140 ALA C CA 1
ATOM 5318 C C . ALA C 1 140 ? 333.514 198.580 378.494 1.00 36.11 140 ALA C C 1
ATOM 5319 O O . ALA C 1 140 ? 333.957 197.451 378.704 1.00 35.46 140 ALA C O 1
ATOM 5321 N N . PRO C 1 141 ? 334.082 199.680 378.982 1.00 32.81 141 PRO C N 1
ATOM 5322 C CA . PRO C 1 141 ? 335.256 199.600 379.843 1.00 32.59 141 PRO C CA 1
ATOM 5323 C C . PRO C 1 141 ? 334.974 198.623 380.982 1.00 36.39 141 PRO C C 1
ATOM 5324 O O . PRO C 1 141 ? 335.777 197.733 381.265 1.00 36.20 141 PRO C O 1
ATOM 5328 N N . SER C 1 142 ? 333.799 198.760 381.587 1.00 32.56 142 SER C N 1
ATOM 5329 C CA . SER C 1 142 ? 333.359 197.865 382.651 1.00 32.09 142 SER C CA 1
ATOM 5330 C C . SER C 1 142 ? 334.393 197.636 383.748 1.00 34.93 142 SER C C 1
ATOM 5331 O O . SER C 1 142 ? 335.137 198.546 384.114 1.00 34.23 142 SER C O 1
ATOM 5334 N N . TRP C 1 143 ? 334.408 196.418 384.286 1.00 30.71 143 TRP C N 1
ATOM 5335 C CA . TRP C 1 143 ? 335.324 196.051 385.364 1.00 30.27 143 TRP C CA 1
ATOM 5336 C C . TRP C 1 143 ? 336.786 196.187 384.956 1.00 33.33 143 TRP C C 1
ATOM 5337 O O . TRP C 1 143 ? 337.260 195.486 384.060 1.00 32.80 143 TRP C O 1
ATOM 5348 N N . LEU C 1 144 ? 337.503 197.079 385.630 1.00 29.14 144 LEU C N 1
ATOM 5349 C CA . LEU C 1 144 ? 338.903 197.323 385.307 1.00 28.51 144 LEU C CA 1
ATOM 5350 C C . LEU C 1 144 ? 339.789 197.367 386.546 1.00 31.56 144 LEU C C 1
ATOM 5351 O O . LEU C 1 144 ? 339.323 197.641 387.653 1.00 30.94 144 LEU C O 1
ATOM 5356 N N . THR C 1 145 ? 341.080 197.124 386.340 1.00 27.65 145 THR C N 1
ATOM 5357 C CA . THR C 1 145 ? 342.062 197.199 387.415 1.00 27.12 145 THR C CA 1
ATOM 5358 C C . THR C 1 145 ? 342.599 198.625 387.419 1.00 30.50 145 THR C C 1
ATOM 5359 O O . THR C 1 145 ? 342.998 199.145 386.377 1.00 29.95 145 THR C O 1
ATOM 5363 N N . MET C 1 146 ? 342.583 199.265 388.582 1.00 26.68 146 MET C N 1
ATOM 5364 C CA . MET C 1 146 ? 343.053 200.638 388.692 1.00 26.03 146 MET C CA 1
ATOM 5365 C C . MET C 1 146 ? 344.247 200.765 389.629 1.00 29.00 146 MET C C 1
ATOM 5366 O O . MET C 1 146 ? 344.089 200.917 390.840 1.00 28.69 146 MET C O 1
ATOM 5371 N N . ARG C 1 147 ? 345.443 200.696 389.055 1.00 24.98 147 ARG C N 1
ATOM 5372 C CA . ARG C 1 147 ? 346.680 200.796 389.819 1.00 24.48 147 ARG C CA 1
ATOM 5373 C C . ARG C 1 147 ? 346.938 202.241 390.239 1.00 28.60 147 ARG C C 1
ATOM 5374 O O . ARG C 1 147 ? 347.087 203.123 389.393 1.00 27.78 147 ARG C O 1
ATOM 5382 N N . ARG C 1 148 ? 346.976 202.474 391.549 1.00 25.80 148 ARG C N 1
ATOM 5383 C CA . ARG C 1 148 ? 347.200 203.810 392.092 1.00 25.87 148 ARG C CA 1
ATOM 5384 C C . ARG C 1 148 ? 348.512 203.913 392.870 1.00 31.31 148 ARG C C 1
ATOM 5385 O O . ARG C 1 148 ? 348.945 202.958 393.515 1.00 31.01 148 ARG C O 1
ATOM 5393 N N . ASN C 1 149 ? 349.130 205.089 392.805 1.00 28.84 149 ASN C N 1
ATOM 5394 C CA . ASN C 1 149 ? 350.408 205.345 393.463 1.00 28.93 149 ASN C CA 1
ATOM 5395 C C . ASN C 1 149 ? 350.260 206.237 394.694 1.00 33.34 149 ASN C C 1
ATOM 5396 O O . ASN C 1 149 ? 349.550 207.243 394.665 1.00 32.91 149 ASN C O 1
ATOM 5401 N N . PHE C 1 150 ? 350.958 205.875 395.766 1.00 30.33 150 PHE C N 1
ATOM 5402 C CA . PHE C 1 150 ? 350.940 206.655 397.001 1.00 30.16 150 PHE C CA 1
ATOM 5403 C C . PHE C 1 150 ? 352.322 206.644 397.641 1.00 34.47 150 PHE C C 1
ATOM 5404 O O . PHE C 1 150 ? 353.007 205.620 397.650 1.00 34.09 150 PHE C O 1
ATOM 5412 N N . PHE C 1 151 ? 352.731 207.787 398.177 1.00 31.37 151 PHE C N 1
ATOM 5413 C CA . PHE C 1 151 ? 354.029 207.895 398.827 1.00 31.28 151 PHE C CA 1
ATOM 5414 C C . PHE C 1 151 ? 353.861 208.267 400.296 1.00 36.07 151 PHE C C 1
ATOM 5415 O O . PHE C 1 151 ? 353.247 209.281 400.622 1.00 35.64 151 PHE C O 1
ATOM 5423 N N . LYS C 1 152 ? 354.365 207.415 401.180 1.00 33.75 152 LYS C N 1
ATOM 5424 C CA . LYS C 1 152 ? 354.267 207.662 402.613 1.00 34.02 152 LYS C CA 1
ATOM 5425 C C . LYS C 1 152 ? 355.612 207.436 403.293 1.00 38.79 152 LYS C C 1
ATOM 5426 O O . LYS C 1 152 ? 356.391 206.574 402.884 1.00 38.28 152 LYS C O 1
ATOM 5432 N N . GLN C 1 153 ? 355.884 208.231 404.322 1.00 36.17 153 GLN C N 1
ATOM 5433 C CA . GLN C 1 153 ? 357.135 208.127 405.060 1.00 36.34 153 GLN C CA 1
ATOM 5434 C C . GLN C 1 153 ? 357.043 207.036 406.121 1.00 41.47 153 GLN C C 1
ATOM 5435 O O . GLN C 1 153 ? 356.018 206.891 406.790 1.00 41.05 153 GLN C O 1
ATOM 5441 N N . LEU C 1 154 ? 358.120 206.270 406.268 1.00 39.03 154 LEU C N 1
ATOM 5442 C CA . LEU C 1 154 ? 358.169 205.201 407.256 1.00 39.34 154 LEU C CA 1
ATOM 5443 C C . LEU C 1 154 ? 359.199 205.519 408.335 1.00 44.45 154 LEU C C 1
ATOM 5444 O O . LEU C 1 154 ? 360.229 206.132 408.066 1.00 44.59 154 LEU C O 1
ATOM 5449 N N . ASN C 1 155 ? 358.906 205.106 409.562 1.00 41.15 155 ASN C N 1
ATOM 5450 C CA . ASN C 1 155 ? 359.805 205.381 410.673 1.00 41.15 155 ASN C CA 1
ATOM 5451 C C . ASN C 1 155 ? 360.542 204.122 410.976 1.00 44.97 155 ASN C C 1
ATOM 5452 O O . ASN C 1 155 ? 360.255 203.018 410.336 1.00 43.72 155 ASN C O 1
ATOM 5457 N N . ASN C 1 156 ? 361.403 204.124 412.011 1.00 41.63 156 ASN C N 1
ATOM 5458 C CA . ASN C 1 156 ? 362.079 202.927 412.331 1.00 40.71 156 ASN C CA 1
ATOM 5459 C C . ASN C 1 156 ? 361.339 202.589 413.595 1.00 43.96 156 ASN C C 1
ATOM 5460 O O . ASN C 1 156 ? 361.413 203.329 414.572 1.00 44.11 156 ASN C O 1
ATOM 5465 N N . GLY C 1 157 ? 360.457 201.593 413.503 1.00 39.41 157 GLY C N 1
ATOM 5466 C CA . GLY C 1 157 ? 359.558 201.221 414.598 1.00 38.74 157 GLY C CA 1
ATOM 5467 C C . GLY C 1 157 ? 358.233 200.937 413.878 1.00 41.83 157 GLY C C 1
ATOM 5468 O O . GLY C 1 157 ? 358.231 200.290 412.825 1.00 41.22 157 GLY C O 1
ATOM 5469 N N . THR C 1 158 ? 357.128 201.462 414.395 1.00 38.04 158 THR C N 1
ATOM 5470 C CA . THR C 1 158 ? 355.821 201.221 413.791 1.00 37.64 158 THR C CA 1
ATOM 5471 C C . THR C 1 158 ? 355.258 202.436 413.071 1.00 41.15 158 THR C C 1
ATOM 5472 O O . THR C 1 158 ? 355.259 203.540 413.611 1.00 40.70 158 THR C O 1
ATOM 5476 N N . THR C 1 159 ? 354.731 202.209 411.872 1.00 37.30 159 THR C N 1
ATOM 5477 C CA . THR C 1 159 ? 354.104 203.260 411.086 1.00 37.08 159 THR C CA 1
ATOM 5478 C C . THR C 1 159 ? 352.706 202.789 410.705 1.00 40.78 159 THR C C 1
ATOM 5479 O O . THR C 1 159 ? 352.527 201.655 410.262 1.00 40.68 159 THR C O 1
ATOM 5483 N N . GLU C 1 160 ? 351.717 203.656 410.879 1.00 36.92 160 GLU C N 1
ATOM 5484 C CA . GLU C 1 160 ? 350.340 203.308 410.549 1.00 36.54 160 GLU C CA 1
ATOM 5485 C C . GLU C 1 160 ? 349.808 204.148 409.391 1.00 40.13 160 GLU C C 1
ATOM 5486 O O . GLU C 1 160 ? 349.916 205.374 409.402 1.00 39.67 160 GLU C O 1
ATOM 5492 N N . ILE C 1 161 ? 349.232 203.479 408.396 1.00 36.42 161 ILE C N 1
ATOM 5493 C CA . ILE C 1 161 ? 348.677 204.154 407.225 1.00 35.99 161 ILE C CA 1
ATOM 5494 C C . ILE C 1 161 ? 347.181 203.866 407.108 1.00 39.38 161 ILE C C 1
ATOM 5495 O O . ILE C 1 161 ? 346.780 202.776 406.700 1.00 38.89 161 ILE C O 1
ATOM 5500 N N . ALA C 1 162 ? 346.360 204.846 407.474 1.00 35.73 162 ALA C N 1
ATOM 5501 C CA . ALA C 1 162 ? 344.911 204.679 407.444 1.00 35.43 162 ALA C CA 1
ATOM 5502 C C . ALA C 1 162 ? 344.203 205.670 406.524 1.00 39.13 162 ALA C C 1
ATOM 5503 O O . ALA C 1 162 ? 342.971 205.729 406.497 1.00 38.48 162 ALA C O 1
ATOM 5505 N N . ASP C 1 163 ? 344.978 206.447 405.774 1.00 35.62 163 ASP C N 1
ATOM 5506 C CA . ASP C 1 163 ? 344.404 207.449 404.880 1.00 35.35 163 ASP C CA 1
ATOM 5507 C C . ASP C 1 163 ? 344.336 207.023 403.417 1.00 38.76 163 ASP C C 1
ATOM 5508 O O . ASP C 1 163 ? 344.334 207.868 402.521 1.00 38.47 163 ASP C O 1
ATOM 5513 N N . LEU C 1 164 ? 344.261 205.718 403.174 1.00 34.84 164 LEU C N 1
ATOM 5514 C CA . LEU C 1 164 ? 344.163 205.209 401.809 1.00 34.37 164 LEU C CA 1
ATOM 5515 C C . LEU C 1 164 ? 342.752 205.431 401.272 1.00 37.94 164 LEU C C 1
ATOM 5516 O O . LEU C 1 164 ? 341.767 205.181 401.967 1.00 37.59 164 LEU C O 1
ATOM 5521 N N . PRO C 1 165 ? 342.660 205.917 400.038 1.00 34.27 165 PRO C N 1
ATOM 5522 C CA . PRO C 1 165 ? 341.366 206.191 399.418 1.00 33.86 165 PRO C CA 1
ATOM 5523 C C . PRO C 1 165 ? 340.449 204.977 399.480 1.00 37.38 165 PRO C C 1
ATOM 5524 O O . PRO C 1 165 ? 340.880 203.850 399.238 1.00 36.94 165 PRO C O 1
ATOM 5528 N N . ARG C 1 166 ? 339.182 205.217 399.802 1.00 33.69 166 ARG C N 1
ATOM 5529 C CA . ARG C 1 166 ? 338.198 204.144 399.899 1.00 33.30 166 ARG C CA 1
ATOM 5530 C C . ARG C 1 166 ? 336.988 204.399 399.005 1.00 37.30 166 ARG C C 1
ATOM 5531 O O . ARG C 1 166 ? 335.868 204.543 399.495 1.00 36.81 166 ARG C O 1
ATOM 5539 N N . PRO C 1 167 ? 337.216 204.448 397.696 1.00 34.05 167 PRO C N 1
ATOM 5540 C CA . PRO C 1 167 ? 336.131 204.668 396.744 1.00 33.91 167 PRO C CA 1
ATOM 5541 C C . PRO C 1 167 ? 335.009 203.660 396.988 1.00 38.21 167 PRO C C 1
ATOM 5542 O O . PRO C 1 167 ? 335.241 202.452 397.010 1.00 38.00 167 PRO C O 1
ATOM 5546 N N . VAL C 1 168 ? 333.798 204.167 397.192 1.00 34.89 168 VAL C N 1
ATOM 5547 C CA . VAL C 1 168 ? 332.643 203.322 397.478 1.00 34.73 168 VAL C CA 1
ATOM 5548 C C . VAL C 1 168 ? 332.258 202.389 396.334 1.00 38.63 168 VAL C C 1
ATOM 5549 O O . VAL C 1 168 ? 332.118 202.819 395.186 1.00 38.31 168 VAL C O 1
ATOM 5553 N N . GLY C 1 169 ? 332.065 201.114 396.662 1.00 34.90 169 GLY C N 1
ATOM 5554 C CA . GLY C 1 169 ? 331.670 200.113 395.676 1.00 34.52 169 GLY C CA 1
ATOM 5555 C C . GLY C 1 169 ? 332.873 199.437 395.032 1.00 37.67 169 GLY C C 1
ATOM 5556 O O . GLY C 1 169 ? 332.743 198.383 394.410 1.00 37.38 169 GLY C O 1
ATOM 5557 N N . TYR C 1 170 ? 334.041 200.053 395.177 1.00 33.44 170 TYR C N 1
ATOM 5558 C CA . TYR C 1 170 ? 335.265 199.509 394.606 1.00 32.77 170 TYR C CA 1
ATOM 5559 C C . TYR C 1 170 ? 335.857 198.434 395.508 1.00 34.92 170 TYR C C 1
ATOM 5560 O O . TYR C 1 170 ? 335.413 198.245 396.641 1.00 34.42 170 TYR C O 1
ATOM 5569 N N . ARG C 1 171 ? 336.857 197.728 394.993 1.00 30.11 171 ARG C N 1
ATOM 5570 C CA . ARG C 1 171 ? 337.521 196.674 395.746 1.00 29.35 171 ARG C CA 1
ATOM 5571 C C . ARG C 1 171 ? 339.028 196.889 395.725 1.00 32.72 171 ARG C C 1
ATOM 5572 O O . ARG C 1 171 ? 339.541 197.680 394.935 1.00 32.40 171 ARG C O 1
ATOM 5580 N N . ILE C 1 172 ? 339.732 196.157 396.580 1.00 28.79 172 ILE C N 1
ATOM 5581 C CA . ILE C 1 172 ? 341.186 196.214 396.628 1.00 28.26 172 ILE C CA 1
ATOM 5582 C C . ILE C 1 172 ? 341.730 194.806 396.422 1.00 31.60 172 ILE C C 1
ATOM 5583 O O . ILE C 1 172 ? 341.506 193.917 397.243 1.00 30.98 172 ILE C O 1
ATOM 5588 N N . ALA C 1 173 ? 342.411 194.601 395.300 1.00 27.83 173 ALA C N 1
ATOM 5589 C CA . ALA C 1 173 ? 342.968 193.296 394.980 1.00 27.53 173 ALA C CA 1
ATOM 5590 C C . ALA C 1 173 ? 344.232 193.035 395.786 1.00 31.03 173 ALA C C 1
ATOM 5591 O O . ALA C 1 173 ? 344.440 191.932 396.293 1.00 30.60 173 ALA C O 1
ATOM 5593 N N . ALA C 1 174 ? 345.076 194.054 395.901 1.00 27.36 174 ALA C N 1
ATOM 5594 C CA . ALA C 1 174 ? 346.324 193.916 396.638 1.00 27.11 174 ALA C CA 1
ATOM 5595 C C . ALA C 1 174 ? 346.935 195.259 397.017 1.00 30.97 174 ALA C C 1
ATOM 5596 O O . ALA C 1 174 ? 346.555 196.305 396.489 1.00 30.51 174 ALA C O 1
ATOM 5598 N N . ILE C 1 175 ? 347.891 195.210 397.937 1.00 27.57 175 ILE C N 1
ATOM 5599 C CA . ILE C 1 175 ? 348.611 196.395 398.383 1.00 27.33 175 ILE C CA 1
ATOM 5600 C C . ILE C 1 175 ? 350.091 196.045 398.425 1.00 31.32 175 ILE C C 1
ATOM 5601 O O . ILE C 1 175 ? 350.487 195.056 399.043 1.00 30.74 175 ILE C O 1
ATOM 5606 N N . HIS C 1 176 ? 350.905 196.838 397.739 1.00 28.35 176 HIS C N 1
ATOM 5607 C CA . HIS C 1 176 ? 352.339 196.586 397.694 1.00 28.23 176 HIS C CA 1
ATOM 5608 C C . HIS C 1 176 ? 353.126 197.694 398.379 1.00 32.43 176 HIS C C 1
ATOM 5609 O O . HIS C 1 176 ? 353.118 198.841 397.933 1.00 31.87 176 HIS C O 1
ATOM 5616 N N . ILE C 1 177 ? 353.799 197.343 399.469 1.00 29.57 177 ILE C N 1
ATOM 5617 C CA . ILE C 1 177 ? 354.613 198.304 400.202 1.00 29.59 177 ILE C CA 1
ATOM 5618 C C . ILE C 1 177 ? 356.053 198.228 399.712 1.00 33.91 177 ILE C C 1
ATOM 5619 O O . ILE C 1 177 ? 356.755 197.248 399.963 1.00 33.27 177 ILE C O 1
ATOM 5624 N N . LYS C 1 178 ? 356.480 199.258 398.989 1.00 31.14 178 LYS C N 1
ATOM 5625 C CA . LYS C 1 178 ? 357.834 199.304 398.450 1.00 31.27 178 LYS C CA 1
ATOM 5626 C C . LYS C 1 178 ? 358.801 200.003 399.401 1.00 36.22 178 LYS C C 1
ATOM 5627 O O . LYS C 1 178 ? 358.934 201.226 399.384 1.00 35.69 178 LYS C O 1
ATOM 5633 N N . ALA C 1 179 ? 359.469 199.207 400.230 1.00 33.81 179 ALA C N 1
ATOM 5634 C CA . ALA C 1 179 ? 360.437 199.711 401.196 1.00 33.90 179 ALA C CA 1
ATOM 5635 C C . ALA C 1 179 ? 361.460 198.614 401.467 1.00 38.58 179 ALA C C 1
ATOM 5636 O O . ALA C 1 179 ? 361.154 197.429 401.342 1.00 38.36 179 ALA C O 1
ATOM 5638 N N . ALA C 1 180 ? 362.676 199.007 401.829 1.00 35.60 180 ALA C N 1
ATOM 5639 C CA . ALA C 1 180 ? 363.744 198.042 402.066 1.00 35.45 180 ALA C CA 1
ATOM 5640 C C . ALA C 1 180 ? 363.868 197.531 403.502 1.00 39.50 180 ALA C C 1
ATOM 5641 O O . ALA C 1 180 ? 364.559 196.541 403.748 1.00 39.28 180 ALA C O 1
ATOM 5643 N N . GLY C 1 181 ? 363.212 198.197 404.448 1.00 35.88 181 GLY C N 1
ATOM 5644 C CA . GLY C 1 181 ? 363.321 197.800 405.850 1.00 35.57 181 GLY C CA 1
ATOM 5645 C C . GLY C 1 181 ? 362.021 197.390 406.541 1.00 39.11 181 GLY C C 1
ATOM 5646 O O . GLY C 1 181 ? 361.861 197.608 407.742 1.00 38.78 181 GLY C O 1
ATOM 5647 N N . VAL C 1 182 ? 361.108 196.774 405.799 1.00 35.30 182 VAL C N 1
ATOM 5648 C CA . VAL C 1 182 ? 359.847 196.326 406.384 1.00 34.91 182 VAL C CA 1
ATOM 5649 C C . VAL C 1 182 ? 359.976 194.904 406.933 1.00 38.78 182 VAL C C 1
ATOM 5650 O O . VAL C 1 182 ? 360.292 193.968 406.197 1.00 38.33 182 VAL C O 1
ATOM 5654 N N . ASP C 1 183 ? 359.756 194.758 408.238 1.00 35.14 183 ASP C N 1
ATOM 5655 C CA . ASP C 1 183 ? 359.881 193.467 408.906 1.00 34.81 183 ASP C CA 1
ATOM 5656 C C . ASP C 1 183 ? 358.564 192.702 408.931 1.00 37.80 183 ASP C C 1
ATOM 5657 O O . ASP C 1 183 ? 358.512 191.514 408.610 1.00 37.39 183 ASP C O 1
ATOM 5662 N N . ALA C 1 184 ? 357.505 193.384 409.351 1.00 33.55 184 ALA C N 1
ATOM 5663 C CA . ALA C 1 184 ? 356.190 192.769 409.441 1.00 32.92 184 ALA C CA 1
ATOM 5664 C C . ALA C 1 184 ? 355.102 193.806 409.203 1.00 35.83 184 ALA C C 1
ATOM 5665 O O . ALA C 1 184 ? 355.322 195.005 409.382 1.00 35.19 184 ALA C O 1
ATOM 5667 N N . VAL C 1 185 ? 353.928 193.335 408.798 1.00 31.80 185 VAL C N 1
ATOM 5668 C CA . VAL C 1 185 ? 352.802 194.220 408.536 1.00 31.27 185 VAL C CA 1
ATOM 5669 C C . VAL C 1 185 ? 351.513 193.611 409.063 1.00 34.78 185 VAL C C 1
ATOM 5670 O O . VAL C 1 185 ? 351.380 192.392 409.151 1.00 34.44 185 VAL C O 1
ATOM 5674 N N . GLU C 1 186 ? 350.569 194.475 409.415 1.00 31.13 186 GLU C N 1
ATOM 5675 C CA . GLU C 1 186 ? 349.278 194.045 409.926 1.00 30.81 186 GLU C CA 1
ATOM 5676 C C . GLU C 1 186 ? 348.190 194.843 409.223 1.00 34.54 186 GLU C C 1
ATOM 5677 O O . GLU C 1 186 ? 348.308 196.056 409.061 1.00 34.24 186 GLU C O 1
ATOM 5683 N N . PHE C 1 187 ? 347.144 194.158 408.779 1.00 30.91 187 PHE C N 1
ATOM 5684 C CA . PHE C 1 187 ? 346.049 194.825 408.089 1.00 30.71 187 PHE C CA 1
ATOM 5685 C C . PHE C 1 187 ? 344.741 194.616 408.833 1.00 35.07 187 PHE C C 1
ATOM 5686 O O . PHE C 1 187 ? 344.409 193.497 409.219 1.00 34.56 187 PHE C O 1
ATOM 5694 N N . GLN C 1 188 ? 344.000 195.699 409.035 1.00 32.26 188 GLN C N 1
ATOM 5695 C CA . GLN C 1 188 ? 342.730 195.611 409.738 1.00 32.33 188 GLN C CA 1
ATOM 5696 C C . GLN C 1 188 ? 341.684 196.566 409.183 1.00 36.75 188 GLN C C 1
ATOM 5697 O O . GLN C 1 188 ? 342.009 197.614 408.625 1.00 36.28 188 GLN C O 1
ATOM 5703 N N . ILE C 1 189 ? 340.422 196.184 409.340 1.00 33.75 189 ILE C N 1
ATOM 5704 C CA . ILE C 1 189 ? 339.302 196.997 408.892 1.00 33.76 189 ILE C CA 1
ATOM 5705 C C . ILE C 1 189 ? 338.279 197.045 410.021 1.00 38.35 189 ILE C C 1
ATOM 5706 O O . ILE C 1 189 ? 337.710 196.018 410.399 1.00 37.97 189 ILE C O 1
ATOM 5711 N N . ASP C 1 190 ? 338.075 198.235 410.577 1.00 35.27 190 ASP C N 1
ATOM 5712 C CA . ASP C 1 190 ? 337.129 198.411 411.673 1.00 35.20 190 ASP C CA 1
ATOM 5713 C C . ASP C 1 190 ? 337.529 197.585 412.894 1.00 39.31 190 ASP C C 1
ATOM 5714 O O . ASP C 1 190 ? 336.687 196.932 413.516 1.00 38.91 190 ASP C O 1
ATOM 5719 N N . GLY C 1 191 ? 338.814 197.618 413.233 1.00 36.03 191 GLY C N 1
ATOM 5720 C CA . GLY C 1 191 ? 339.323 196.886 414.389 1.00 35.99 191 GLY C CA 1
ATOM 5721 C C . GLY C 1 191 ? 339.622 195.420 414.085 1.00 40.20 191 GLY C C 1
ATOM 5722 O O . GLY C 1 191 ? 340.507 194.821 414.697 1.00 39.94 191 GLY C O 1
ATOM 5723 N N . THR C 1 192 ? 338.876 194.843 413.149 1.00 36.80 192 THR C N 1
ATOM 5724 C CA . THR C 1 192 ? 339.063 193.445 412.775 1.00 36.48 192 THR C CA 1
ATOM 5725 C C . THR C 1 192 ? 340.408 193.220 412.091 1.00 40.13 192 THR C C 1
ATOM 5726 O O . THR C 1 192 ? 340.701 193.834 411.064 1.00 39.93 192 THR C O 1
ATOM 5730 N N . LYS C 1 193 ? 341.218 192.334 412.663 1.00 36.17 193 LYS C N 1
ATOM 5731 C CA . LYS C 1 193 ? 342.537 192.030 412.118 1.00 35.64 193 LYS C CA 1
ATOM 5732 C C . LYS C 1 193 ? 342.474 190.923 411.072 1.00 38.67 193 LYS C C 1
ATOM 5733 O O . LYS C 1 193 ? 342.587 189.738 411.396 1.00 38.42 193 LYS C O 1
ATOM 5739 N N . TRP C 1 194 ? 342.299 191.315 409.816 1.00 34.20 194 TRP C N 1
ATOM 5740 C CA . TRP C 1 194 ? 342.217 190.357 408.724 1.00 33.59 194 TRP C CA 1
ATOM 5741 C C . TRP C 1 194 ? 343.572 189.733 408.428 1.00 36.44 194 TRP C C 1
ATOM 5742 O O . TRP C 1 194 ? 343.659 188.593 407.969 1.00 35.88 194 TRP C O 1
ATOM 5753 N N . ARG C 1 195 ? 344.627 190.485 408.718 1.00 32.29 195 ARG C N 1
ATOM 5754 C CA . ARG C 1 195 ? 345.988 190.008 408.527 1.00 31.65 195 ARG C CA 1
ATOM 5755 C C . ARG C 1 195 ? 346.788 190.324 409.782 1.00 35.55 195 ARG C C 1
ATOM 5756 O O . ARG C 1 195 ? 347.107 191.481 410.051 1.00 35.26 195 ARG C O 1
ATOM 5764 N N . ASP C 1 196 ? 347.070 189.294 410.572 1.00 32.03 196 ASP C N 1
ATOM 5765 C CA . ASP C 1 196 ? 347.834 189.465 411.800 1.00 31.78 196 ASP C CA 1
ATOM 5766 C C . ASP C 1 196 ? 349.187 190.077 411.464 1.00 35.18 196 ASP C C 1
ATOM 5767 O O . ASP C 1 196 ? 349.577 190.136 410.295 1.00 34.38 196 ASP C O 1
ATOM 5772 N N . LEU C 1 197 ? 349.907 190.523 412.489 1.00 31.71 197 LEU C N 1
ATOM 5773 C CA . LEU C 1 197 ? 351.235 191.082 412.286 1.00 31.44 197 LEU C CA 1
ATOM 5774 C C . LEU C 1 197 ? 352.114 189.948 411.765 1.00 35.54 197 LEU C C 1
ATOM 5775 O O . LEU C 1 197 ? 352.759 189.238 412.540 1.00 35.11 197 LEU C O 1
ATOM 5780 N N . LEU C 1 198 ? 352.080 189.745 410.451 1.00 32.15 198 LEU C N 1
ATOM 5781 C CA . LEU C 1 198 ? 352.828 188.670 409.811 1.00 31.99 198 LEU C CA 1
ATOM 5782 C C . LEU C 1 198 ? 354.254 189.079 409.459 1.00 36.02 198 LEU C C 1
ATOM 5783 O O . LEU C 1 198 ? 354.474 190.106 408.815 1.00 35.62 198 LEU C O 1
ATOM 5788 N N . LYS C 1 199 ? 355.219 188.258 409.860 1.00 32.46 199 LYS C N 1
ATOM 5789 C CA . LYS C 1 199 ? 356.617 188.524 409.547 1.00 32.07 199 LYS C CA 1
ATOM 5790 C C . LYS C 1 199 ? 356.802 188.386 408.042 1.00 35.73 199 LYS C C 1
ATOM 5791 O O . LYS C 1 199 ? 356.123 187.584 407.401 1.00 35.59 199 LYS C O 1
ATOM 5797 N N . LYS C 1 200 ? 357.716 189.169 407.481 1.00 31.92 200 LYS C N 1
ATOM 5798 C CA . LYS C 1 200 ? 357.978 189.134 406.045 1.00 31.47 200 LYS C CA 1
ATOM 5799 C C . LYS C 1 200 ? 358.180 187.714 405.521 1.00 34.71 200 LYS C C 1
ATOM 5800 O O . LYS C 1 200 ? 357.590 187.330 404.513 1.00 34.46 200 LYS C O 1
ATOM 5806 N N . ALA C 1 201 ? 359.014 186.938 406.207 1.00 30.64 201 ALA C N 1
ATOM 5807 C CA . ALA C 1 201 ? 359.295 185.564 405.797 1.00 30.07 201 ALA C CA 1
ATOM 5808 C C . ALA C 1 201 ? 358.026 184.719 405.733 1.00 33.31 201 ALA C C 1
ATOM 5809 O O . ALA C 1 201 ? 357.884 183.858 404.865 1.00 32.85 201 ALA C O 1
ATOM 5811 N N . ASP C 1 202 ? 357.108 184.966 406.661 1.00 29.57 202 ASP C N 1
ATOM 5812 C CA . ASP C 1 202 ? 355.857 184.220 406.718 1.00 29.15 202 ASP C CA 1
ATOM 5813 C C . ASP C 1 202 ? 354.891 184.674 405.633 1.00 32.73 202 ASP C C 1
ATOM 5814 O O . ASP C 1 202 ? 354.217 183.856 405.003 1.00 32.30 202 ASP C O 1
ATOM 5819 N N . ASN C 1 203 ? 354.833 185.983 405.413 1.00 29.01 203 ASN C N 1
ATOM 5820 C CA . ASN C 1 203 ? 353.962 186.547 404.389 1.00 28.63 203 ASN C CA 1
ATOM 5821 C C . ASN C 1 203 ? 354.435 186.106 403.008 1.00 32.20 203 ASN C C 1
ATOM 5822 O O . ASN C 1 203 ? 353.634 185.720 402.157 1.00 31.84 203 ASN C O 1
ATOM 5827 N N . ASP C 1 204 ? 355.747 186.160 402.800 1.00 28.46 204 ASP C N 1
ATOM 5828 C CA . ASP C 1 204 ? 356.344 185.778 401.526 1.00 28.06 204 ASP C CA 1
ATOM 5829 C C . ASP C 1 204 ? 356.173 184.290 401.236 1.00 31.52 204 ASP C C 1
ATOM 5830 O O . ASP C 1 204 ? 356.126 183.877 400.077 1.00 31.12 204 ASP C O 1
ATOM 5835 N N . TYR C 1 205 ? 356.078 183.488 402.291 1.00 27.78 205 TYR C N 1
ATOM 5836 C CA . TYR C 1 205 ? 355.897 182.049 402.135 1.00 27.37 205 TYR C CA 1
ATOM 5837 C C . TYR C 1 205 ? 354.498 181.755 401.606 1.00 30.96 205 TYR C C 1
ATOM 5838 O O . TYR C 1 205 ? 354.318 180.911 400.729 1.00 30.64 205 TYR C O 1
ATOM 5847 N N . ILE C 1 206 ? 353.511 182.467 402.135 1.00 27.31 206 ILE C N 1
ATOM 5848 C CA . ILE C 1 206 ? 352.134 182.295 401.694 1.00 27.06 206 ILE C CA 1
ATOM 5849 C C . ILE C 1 206 ? 351.995 182.742 400.241 1.00 31.51 206 ILE C C 1
ATOM 5850 O O . ILE C 1 206 ? 351.310 182.098 399.449 1.00 31.48 206 ILE C O 1
ATOM 5855 N N . LEU C 1 207 ? 352.662 183.837 399.892 1.00 28.00 207 LEU C N 1
ATOM 5856 C CA . LEU C 1 207 ? 352.619 184.351 398.527 1.00 27.77 207 LEU C CA 1
ATOM 5857 C C . LEU C 1 207 ? 353.118 183.289 397.553 1.00 31.92 207 LEU C C 1
ATOM 5858 O O . LEU C 1 207 ? 352.428 182.937 396.596 1.00 31.63 207 LEU C O 1
ATOM 5863 N N . GLU C 1 208 ? 354.322 182.783 397.806 1.00 28.45 208 GLU C N 1
ATOM 5864 C CA . GLU C 1 208 ? 354.925 181.754 396.964 1.00 28.08 208 GLU C CA 1
ATOM 5865 C C . GLU C 1 208 ? 354.065 180.496 396.958 1.00 32.01 208 GLU C C 1
ATOM 5866 O O . GLU C 1 208 ? 354.044 179.745 395.982 1.00 31.62 208 GLU C O 1
ATOM 5872 N N . GLN C 1 209 ? 353.362 180.269 398.062 1.00 28.41 209 GLN C N 1
ATOM 5873 C CA . GLN C 1 209 ? 352.500 179.104 398.203 1.00 27.94 209 GLN C CA 1
ATOM 5874 C C . GLN C 1 209 ? 351.386 179.126 397.167 1.00 31.51 209 GLN C C 1
ATOM 5875 O O . GLN C 1 209 ? 350.787 178.093 396.866 1.00 31.33 209 GLN C O 1
ATOM 5881 N N . TYR C 1 210 ? 351.110 180.308 396.625 1.00 27.40 210 TYR C N 1
ATOM 5882 C CA . TYR C 1 210 ? 350.053 180.462 395.631 1.00 26.70 210 TYR C CA 1
ATOM 5883 C C . TYR C 1 210 ? 350.558 180.782 394.228 1.00 30.30 210 TYR C C 1
ATOM 5884 O O . TYR C 1 210 ? 349.827 181.342 393.411 1.00 29.59 210 TYR C O 1
ATOM 5893 N N . GLY C 1 211 ? 351.802 180.395 393.951 1.00 26.83 211 GLY C N 1
ATOM 5894 C CA . GLY C 1 211 ? 352.401 180.578 392.630 1.00 26.53 211 GLY C CA 1
ATOM 5895 C C . GLY C 1 211 ? 352.876 181.996 392.323 1.00 30.19 211 GLY C C 1
ATOM 5896 O O . GLY C 1 211 ? 353.177 182.317 391.173 1.00 29.63 211 GLY C O 1
ATOM 5897 N N . LYS C 1 212 ? 352.954 182.838 393.347 1.00 26.64 212 LYS C N 1
ATOM 5898 C CA . LYS C 1 212 ? 353.405 184.210 393.159 1.00 26.37 212 LYS C CA 1
ATOM 5899 C C . LYS C 1 212 ? 354.901 184.338 393.423 1.00 31.28 212 LYS C C 1
ATOM 5900 O O . LYS C 1 212 ? 355.482 183.547 394.169 1.00 31.05 212 LYS C O 1
ATOM 5906 N N . ALA C 1 213 ? 355.516 185.343 392.809 1.00 28.25 213 ALA C N 1
ATOM 5907 C CA . ALA C 1 213 ? 356.937 185.601 392.999 1.00 28.16 213 ALA C CA 1
ATOM 5908 C C . ALA C 1 213 ? 357.106 186.808 393.917 1.00 32.74 213 ALA C C 1
ATOM 5909 O O . ALA C 1 213 ? 356.440 187.832 393.742 1.00 32.47 213 ALA C O 1
ATOM 5911 N N . VAL C 1 214 ? 357.981 186.678 394.908 1.00 29.47 214 VAL C N 1
ATOM 5912 C CA . VAL C 1 214 ? 358.227 187.766 395.845 1.00 29.30 214 VAL C CA 1
ATOM 5913 C C . VAL C 1 214 ? 359.113 188.834 395.211 1.00 33.60 214 VAL C C 1
ATOM 5914 O O . VAL C 1 214 ? 360.181 188.532 394.676 1.00 33.23 214 VAL C O 1
ATOM 5918 N N . LEU C 1 215 ? 358.654 190.081 395.259 1.00 30.42 215 LEU C N 1
ATOM 5919 C CA . LEU C 1 215 ? 359.399 191.196 394.685 1.00 30.29 215 LEU C CA 1
ATOM 5920 C C . LEU C 1 215 ? 360.378 191.780 395.697 1.00 34.63 215 LEU C C 1
ATOM 5921 O O . LEU C 1 215 ? 360.073 191.878 396.886 1.00 34.17 215 LEU C O 1
ATOM 5926 N N . ASP C 1 216 ? 361.555 192.166 395.216 1.00 31.55 216 ASP C N 1
ATOM 5927 C CA . ASP C 1 216 ? 362.584 192.737 396.078 1.00 31.38 216 ASP C CA 1
ATOM 5928 C C . ASP C 1 216 ? 362.126 194.034 396.735 1.00 34.81 216 ASP C C 1
ATOM 5929 O O . ASP C 1 216 ? 361.485 194.870 396.096 1.00 34.58 216 ASP C O 1
ATOM 5934 N N . ASN C 1 217 ? 362.464 194.192 398.012 1.00 30.75 217 ASN C N 1
ATOM 5935 C CA . ASN C 1 217 ? 362.124 195.391 398.768 1.00 30.18 217 ASN C CA 1
ATOM 5936 C C . ASN C 1 217 ? 360.633 195.721 398.689 1.00 33.12 217 ASN C C 1
ATOM 5937 O O . ASN C 1 217 ? 360.245 196.891 398.617 1.00 32.76 217 ASN C O 1
ATOM 5942 N N . THR C 1 218 ? 359.801 194.684 398.739 1.00 28.90 218 THR C N 1
ATOM 5943 C CA . THR C 1 218 ? 358.350 194.844 398.671 1.00 28.31 218 THR C CA 1
ATOM 5944 C C . THR C 1 218 ? 357.617 193.882 399.597 1.00 31.53 218 THR C C 1
ATOM 5945 O O . THR C 1 218 ? 357.904 192.685 399.624 1.00 31.13 218 THR C O 1
ATOM 5949 N N . TYR C 1 219 ? 356.613 194.405 400.291 1.00 27.40 219 TYR C N 1
ATOM 5950 C CA . TYR C 1 219 ? 355.763 193.597 401.154 1.00 26.78 219 TYR C CA 1
ATOM 5951 C C . TYR C 1 219 ? 354.379 193.585 400.518 1.00 30.24 219 TYR C C 1
ATOM 5952 O O . TYR C 1 219 ? 353.652 194.577 400.572 1.00 29.72 219 TYR C O 1
ATOM 5961 N N . THR C 1 220 ? 354.048 192.482 399.856 1.00 26.67 220 THR C N 1
ATOM 5962 C CA . THR C 1 220 ? 352.778 192.368 399.156 1.00 26.37 220 THR C CA 1
ATOM 5963 C C . THR C 1 220 ? 351.664 191.753 399.995 1.00 30.59 220 THR C C 1
ATOM 5964 O O . THR C 1 220 ? 351.834 190.691 400.595 1.00 30.21 220 THR C O 1
ATOM 5968 N N . ILE C 1 221 ? 350.520 192.427 400.019 1.00 27.29 221 ILE C N 1
ATOM 5969 C CA . ILE C 1 221 ? 349.344 191.934 400.721 1.00 27.17 221 ILE C CA 1
ATOM 5970 C C . ILE C 1 221 ? 348.315 191.551 399.663 1.00 31.27 221 ILE C C 1
ATOM 5971 O O . ILE C 1 221 ? 347.476 192.363 399.274 1.00 30.98 221 ILE C O 1
ATOM 5976 N N . ASP C 1 222 ? 348.427 190.324 399.165 1.00 27.80 222 ASP C N 1
ATOM 5977 C CA . ASP C 1 222 ? 347.543 189.816 398.122 1.00 27.47 222 ASP C CA 1
ATOM 5978 C C . ASP C 1 222 ? 346.201 189.358 398.687 1.00 31.32 222 ASP C C 1
ATOM 5979 O O . ASP C 1 222 ? 346.142 188.421 399.481 1.00 31.13 222 ASP C O 1
ATOM 5984 N N . PHE C 1 223 ? 345.125 190.018 398.264 1.00 27.63 223 PHE C N 1
ATOM 5985 C CA . PHE C 1 223 ? 343.780 189.685 398.725 1.00 27.23 223 PHE C CA 1
ATOM 5986 C C . PHE C 1 223 ? 343.075 188.753 397.746 1.00 31.53 223 PHE C C 1
ATOM 5987 O O . PHE C 1 223 ? 341.906 188.415 397.930 1.00 31.20 223 PHE C O 1
ATOM 5995 N N . MET C 1 224 ? 343.786 188.352 396.697 1.00 28.28 224 MET C N 1
ATOM 5996 C CA . MET C 1 224 ? 343.224 187.460 395.687 1.00 28.07 224 MET C CA 1
ATOM 5997 C C . MET C 1 224 ? 344.167 186.297 395.392 1.00 32.33 224 MET C C 1
ATOM 5998 O O . MET C 1 224 ? 344.327 185.896 394.241 1.00 32.04 224 MET C O 1
ATOM 6003 N N . LEU C 1 225 ? 344.788 185.759 396.437 1.00 29.11 225 LEU C N 1
ATOM 6004 C CA . LEU C 1 225 ? 345.731 184.655 396.288 1.00 29.02 225 LEU C CA 1
ATOM 6005 C C . LEU C 1 225 ? 345.144 183.442 395.564 1.00 33.50 225 LEU C C 1
ATOM 6006 O O . LEU C 1 225 ? 345.841 182.764 394.808 1.00 33.15 225 LEU C O 1
ATOM 6011 N N . GLU C 1 226 ? 343.862 183.175 395.797 1.00 30.20 226 GLU C N 1
ATOM 6012 C CA . GLU C 1 226 ? 343.193 182.037 395.175 1.00 29.98 226 GLU C CA 1
ATOM 6013 C C . GLU C 1 226 ? 342.711 182.348 393.762 1.00 33.83 226 GLU C C 1
ATOM 6014 O O . GLU C 1 226 ? 342.324 181.447 393.018 1.00 33.58 226 GLU C O 1
ATOM 6020 N N . GLY C 1 227 ? 342.710 183.628 393.406 1.00 30.09 227 GLY C N 1
ATOM 6021 C CA . GLY C 1 227 ? 342.247 184.049 392.091 1.00 29.56 227 GLY C CA 1
ATOM 6022 C C . GLY C 1 227 ? 340.773 184.435 392.164 1.00 32.73 227 GLY C C 1
ATOM 6023 O O . GLY C 1 227 ? 340.177 184.851 391.170 1.00 32.18 227 GLY C O 1
ATOM 6024 N N . ASP C 1 228 ? 340.193 184.293 393.352 1.00 28.86 228 ASP C N 1
ATOM 6025 C CA . ASP C 1 228 ? 338.792 184.629 393.571 1.00 28.54 228 ASP C CA 1
ATOM 6026 C C . ASP C 1 228 ? 338.638 186.126 393.823 1.00 32.52 228 ASP C C 1
ATOM 6027 O O . ASP C 1 228 ? 339.170 186.662 394.798 1.00 32.10 228 ASP C O 1
ATOM 6032 N N . VAL C 1 229 ? 337.910 186.796 392.935 1.00 29.00 229 VAL C N 1
ATOM 6033 C CA . VAL C 1 229 ? 337.695 188.235 393.039 1.00 28.77 229 VAL C CA 1
ATOM 6034 C C . VAL C 1 229 ? 336.916 188.637 394.285 1.00 32.44 229 VAL C C 1
ATOM 6035 O O . VAL C 1 229 ? 337.048 189.759 394.770 1.00 32.11 229 VAL C O 1
ATOM 6039 N N . TYR C 1 230 ? 336.088 187.728 394.788 1.00 28.55 230 TYR C N 1
ATOM 6040 C CA . TYR C 1 230 ? 335.264 188.018 395.956 1.00 28.28 230 TYR C CA 1
ATOM 6041 C C . TYR C 1 230 ? 335.998 187.866 397.282 1.00 32.27 230 TYR C C 1
ATOM 6042 O O . TYR C 1 230 ? 335.395 187.973 398.352 1.00 31.93 230 TYR C O 1
ATOM 6051 N N . GLN C 1 231 ? 337.304 187.629 397.199 1.00 28.81 231 GLN C N 1
ATOM 6052 C CA . GLN C 1 231 ? 338.150 187.509 398.378 1.00 28.54 231 GLN C CA 1
ATOM 6053 C C . GLN C 1 231 ? 338.819 188.860 398.597 1.00 32.23 231 GLN C C 1
ATOM 6054 O O . GLN C 1 231 ? 339.379 189.130 399.659 1.00 32.12 231 GLN C O 1
ATOM 6060 N N . SER C 1 232 ? 338.748 189.708 397.577 1.00 28.49 232 SER C N 1
ATOM 6061 C CA . SER C 1 232 ? 339.334 191.040 397.637 1.00 28.18 232 SER C CA 1
ATOM 6062 C C . SER C 1 232 ? 338.572 191.929 398.616 1.00 32.15 232 SER C C 1
ATOM 6063 O O . SER C 1 232 ? 337.438 191.630 398.989 1.00 31.54 232 SER C O 1
ATOM 6066 N N . VAL C 1 233 ? 339.206 193.022 399.027 1.00 29.00 233 VAL C N 1
ATOM 6067 C CA . VAL C 1 233 ? 338.595 193.956 399.964 1.00 28.81 233 VAL C CA 1
ATOM 6068 C C . VAL C 1 233 ? 337.478 194.759 399.307 1.00 32.85 233 VAL C C 1
ATOM 6069 O O . VAL C 1 233 ? 337.714 195.492 398.346 1.00 32.40 233 VAL C O 1
ATOM 6073 N N . LEU C 1 234 ? 336.263 194.621 399.828 1.00 29.54 234 LEU C N 1
ATOM 6074 C CA . LEU C 1 234 ? 335.128 195.369 399.303 1.00 29.33 234 LEU C CA 1
ATOM 6075 C C . LEU C 1 234 ? 335.011 196.683 400.064 1.00 34.07 234 LEU C C 1
ATOM 6076 O O . LEU C 1 234 ? 334.657 196.696 401.242 1.00 33.61 234 LEU C O 1
ATOM 6081 N N . LEU C 1 235 ? 335.334 197.783 399.395 1.00 31.44 235 LEU C N 1
ATOM 6082 C CA . LEU C 1 235 ? 335.282 199.094 400.024 1.00 31.65 235 LEU C CA 1
ATOM 6083 C C . LEU C 1 235 ? 333.851 199.529 400.315 1.00 37.33 235 LEU C C 1
ATOM 6084 O O . LEU C 1 235 ? 333.306 200.415 399.655 1.00 36.63 235 LEU C O 1
ATOM 6089 N N . ASP C 1 236 ? 333.246 198.881 401.304 1.00 35.89 236 ASP C N 1
ATOM 6090 C CA . ASP C 1 236 ? 331.879 199.185 401.707 1.00 36.42 236 ASP C CA 1
ATOM 6091 C C . ASP C 1 236 ? 331.824 200.526 402.429 1.00 41.61 236 ASP C C 1
ATOM 6092 O O . ASP C 1 236 ? 332.638 200.805 403.309 1.00 41.27 236 ASP C O 1
ATOM 6097 N N . GLN C 1 237 ? 330.848 201.343 402.055 1.00 39.12 237 GLN C N 1
ATOM 6098 C CA . GLN C 1 237 ? 330.673 202.673 402.627 1.00 39.45 237 GLN C CA 1
ATOM 6099 C C . GLN C 1 237 ? 330.677 202.742 404.153 1.00 44.27 237 GLN C C 1
ATOM 6100 O O . GLN C 1 237 ? 331.219 203.682 404.734 1.00 43.94 237 GLN C O 1
ATOM 6106 N N . MET C 1 238 ? 330.044 201.767 404.798 1.00 41.49 238 MET C N 1
ATOM 6107 C CA . MET C 1 238 ? 329.959 201.746 406.256 1.00 41.47 238 MET C CA 1
ATOM 6108 C C . MET C 1 238 ? 331.302 201.500 406.940 1.00 44.97 238 MET C C 1
ATOM 6109 O O . MET C 1 238 ? 331.396 201.540 408.167 1.00 44.43 238 MET C O 1
ATOM 6114 N N . ILE C 1 239 ? 332.338 201.253 406.144 1.00 41.51 239 ILE C N 1
ATOM 6115 C CA . ILE C 1 239 ? 333.676 201.028 406.677 1.00 41.15 239 ILE C CA 1
ATOM 6116 C C . ILE C 1 239 ? 334.157 202.316 407.336 1.00 44.84 239 ILE C C 1
ATOM 6117 O O . ILE C 1 239 ? 334.115 203.384 406.726 1.00 44.20 239 ILE C O 1
ATOM 6122 N N . GLN C 1 240 ? 334.593 202.220 408.589 1.00 41.89 240 GLN C N 1
ATOM 6123 C CA . GLN C 1 240 ? 335.050 203.396 409.319 1.00 41.52 240 GLN C CA 1
ATOM 6124 C C . GLN C 1 240 ? 336.567 203.481 409.430 1.00 44.27 240 GLN C C 1
ATOM 6125 O O . GLN C 1 240 ? 337.123 204.566 409.596 1.00 43.62 240 GLN C O 1
ATOM 6131 N N . ASP C 1 241 ? 337.239 202.341 409.320 1.00 40.72 241 ASP C N 1
ATOM 6132 C CA . ASP C 1 241 ? 338.691 202.331 409.410 1.00 40.23 241 ASP C CA 1
ATOM 6133 C C . ASP C 1 241 ? 339.363 201.250 408.569 1.00 43.26 241 ASP C C 1
ATOM 6134 O O . ASP C 1 241 ? 339.101 200.059 408.731 1.00 42.82 241 ASP C O 1
ATOM 6139 N N . LEU C 1 242 ? 340.240 201.692 407.676 1.00 39.27 242 LEU C N 1
ATOM 6140 C CA . LEU C 1 242 ? 341.024 200.807 406.823 1.00 38.80 242 LEU C CA 1
ATOM 6141 C C . LEU C 1 242 ? 342.470 201.132 407.184 1.00 42.34 242 LEU C C 1
ATOM 6142 O O . LEU C 1 242 ? 343.018 202.141 406.739 1.00 41.99 242 LEU C O 1
ATOM 6147 N N . ARG C 1 243 ? 343.060 200.317 408.052 1.00 38.52 243 ARG C N 1
ATOM 6148 C CA . ARG C 1 243 ? 344.398 200.594 408.557 1.00 38.24 243 ARG C CA 1
ATOM 6149 C C . ARG C 1 243 ? 345.491 199.589 408.211 1.00 42.28 243 ARG C C 1
ATOM 6150 O O . ARG C 1 243 ? 345.243 198.391 408.061 1.00 41.86 243 ARG C O 1
ATOM 6158 N N . LEU C 1 244 ? 346.714 200.101 408.132 1.00 38.95 244 LEU C N 1
ATOM 6159 C CA . LEU C 1 244 ? 347.895 199.304 407.836 1.00 38.75 244 LEU C CA 1
ATOM 6160 C C . LEU C 1 244 ? 348.954 199.612 408.894 1.00 42.80 244 LEU C C 1
ATOM 6161 O O . LEU C 1 244 ? 349.345 200.766 409.069 1.00 42.35 244 LEU C O 1
ATOM 6166 N N . LYS C 1 245 ? 349.396 198.587 409.616 1.00 39.55 245 LYS C N 1
ATOM 6167 C CA . LYS C 1 245 ? 350.414 198.764 410.648 1.00 39.46 245 LYS C CA 1
ATOM 6168 C C . LYS C 1 245 ? 351.732 198.170 410.167 1.00 43.65 245 LYS C C 1
ATOM 6169 O O . LYS C 1 245 ? 351.888 196.950 410.107 1.00 43.17 245 LYS C O 1
ATOM 6175 N N . ILE C 1 246 ? 352.672 199.039 409.807 1.00 40.53 246 ILE C N 1
ATOM 6176 C CA . ILE C 1 246 ? 353.961 198.599 409.285 1.00 40.42 246 ILE C CA 1
ATOM 6177 C C . ILE C 1 246 ? 355.096 198.657 410.298 1.00 44.95 246 ILE C C 1
ATOM 6178 O O . ILE C 1 246 ? 355.385 199.710 410.866 1.00 44.55 246 ILE C O 1
ATOM 6183 N N . ASP C 1 247 ? 355.759 197.521 410.488 1.00 42.04 247 ASP C N 1
ATOM 6184 C CA . ASP C 1 247 ? 356.898 197.435 411.392 1.00 42.12 247 ASP C CA 1
ATOM 6185 C C . ASP C 1 247 ? 358.171 197.489 410.556 1.00 46.65 247 ASP C C 1
ATOM 6186 O O . ASP C 1 247 ? 358.551 196.506 409.918 1.00 46.21 247 ASP C O 1
ATOM 6191 N N . SER C 1 248 ? 358.808 198.655 410.537 1.00 43.81 248 SER C N 1
ATOM 6192 C CA . SER C 1 248 ? 360.022 198.850 409.756 1.00 43.95 248 SER C CA 1
ATOM 6193 C C . SER C 1 248 ? 361.276 198.864 410.624 1.00 48.67 248 SER C C 1
ATOM 6194 O O . SER C 1 248 ? 361.200 198.909 411.853 1.00 48.21 248 SER C O 1
ATOM 6197 N N . THR C 1 249 ? 362.431 198.824 409.968 1.00 45.94 249 THR C N 1
ATOM 6198 C CA . THR C 1 249 ? 363.717 198.846 410.654 1.00 46.12 249 THR C CA 1
ATOM 6199 C C . THR C 1 249 ? 364.515 200.034 410.136 1.00 50.56 249 THR C C 1
ATOM 6200 O O . THR C 1 249 ? 365.622 200.310 410.600 1.00 50.18 249 THR C O 1
ATOM 6204 N N . MET C 1 250 ? 363.938 200.730 409.163 1.00 47.38 250 MET C N 1
ATOM 6205 C CA . MET C 1 250 ? 364.582 201.878 408.544 1.00 47.28 250 MET C CA 1
ATOM 6206 C C . MET C 1 250 ? 363.653 203.084 408.519 1.00 51.06 250 MET C C 1
ATOM 6207 O O . MET C 1 250 ? 362.431 202.943 408.583 1.00 50.81 250 MET C O 1
ATOM 6212 N N . ASP C 1 251 ? 364.245 204.267 408.397 1.00 47.22 251 ASP C N 1
ATOM 6213 C CA . ASP C 1 251 ? 363.490 205.511 408.311 1.00 46.94 251 ASP C CA 1
ATOM 6214 C C . ASP C 1 251 ? 363.554 205.964 406.856 1.00 49.83 251 ASP C C 1
ATOM 6215 O O . ASP C 1 251 ? 364.529 206.587 406.434 1.00 49.53 251 ASP C O 1
ATOM 6220 N N . GLU C 1 252 ? 362.538 205.603 406.079 1.00 45.08 252 GLU C N 1
ATOM 6221 C CA . GLU C 1 252 ? 362.519 205.930 404.660 1.00 44.20 252 GLU C CA 1
ATOM 6222 C C . GLU C 1 252 ? 361.118 206.256 404.155 1.00 46.43 252 GLU C C 1
ATOM 6223 O O . GLU C 1 252 ? 360.136 206.140 404.889 1.00 45.94 252 GLU C O 1
ATOM 6229 N N . GLN C 1 253 ? 361.038 206.649 402.886 1.00 41.44 253 GLN C N 1
ATOM 6230 C CA . GLN C 1 253 ? 359.761 206.935 402.246 1.00 40.56 253 GLN C CA 1
ATOM 6231 C C . GLN C 1 253 ? 359.402 205.756 401.354 1.00 42.69 253 GLN C C 1
ATOM 6232 O O . GLN C 1 253 ? 360.151 205.397 400.444 1.00 42.21 253 GLN C O 1
ATOM 6238 N N . ALA C 1 254 ? 358.254 205.154 401.634 1.00 37.10 254 ALA C N 1
ATOM 6239 C CA . ALA C 1 254 ? 357.790 203.988 400.899 1.00 36.24 254 ALA C CA 1
ATOM 6240 C C . ALA C 1 254 ? 356.808 204.357 399.800 1.00 38.95 254 ALA C C 1
ATOM 6241 O O . ALA C 1 254 ? 356.035 205.306 399.935 1.00 38.50 254 ALA C O 1
ATOM 6243 N N . GLU C 1 255 ? 356.833 203.590 398.718 1.00 34.70 255 GLU C N 1
ATOM 6244 C CA . GLU C 1 255 ? 355.882 203.784 397.637 1.00 34.01 255 GLU C CA 1
ATOM 6245 C C . GLU C 1 255 ? 354.823 202.710 397.792 1.00 36.99 255 GLU C C 1
ATOM 6246 O O . GLU C 1 255 ? 355.102 201.521 397.625 1.00 36.48 255 GLU C O 1
ATOM 6252 N N . ILE C 1 256 ? 353.621 203.122 398.180 1.00 32.86 256 ILE C N 1
ATOM 6253 C CA . ILE C 1 256 ? 352.528 202.181 398.384 1.00 32.23 256 ILE C CA 1
ATOM 6254 C C . ILE C 1 256 ? 351.707 202.012 397.112 1.00 35.13 256 ILE C C 1
ATOM 6255 O O . ILE C 1 256 ? 351.084 202.961 396.631 1.00 34.66 256 ILE C O 1
ATOM 6260 N N . ILE C 1 257 ? 351.712 200.799 396.569 1.00 30.82 257 ILE C N 1
ATOM 6261 C CA . ILE C 1 257 ? 350.949 200.498 395.365 1.00 30.11 257 ILE C CA 1
ATOM 6262 C C . ILE C 1 257 ? 349.640 199.828 395.762 1.00 33.08 257 ILE C C 1
ATOM 6263 O O . ILE C 1 257 ? 349.642 198.809 396.454 1.00 32.65 257 ILE C O 1
ATOM 6268 N N . VAL C 1 258 ? 348.526 200.403 395.324 1.00 28.92 258 VAL C N 1
ATOM 6269 C CA . VAL C 1 258 ? 347.214 199.847 395.627 1.00 28.30 258 VAL C CA 1
ATOM 6270 C C . VAL C 1 258 ? 346.488 199.470 394.344 1.00 31.86 258 VAL C C 1
ATOM 6271 O O . VAL C 1 258 ? 346.229 200.320 393.492 1.00 31.37 258 VAL C O 1
ATOM 6275 N N . GLU C 1 259 ? 346.171 198.187 394.206 1.00 28.14 259 GLU C N 1
ATOM 6276 C CA . GLU C 1 259 ? 345.467 197.703 393.028 1.00 27.66 259 GLU C CA 1
ATOM 6277 C C . GLU C 1 259 ? 343.968 197.722 393.291 1.00 31.56 259 GLU C C 1
ATOM 6278 O O . GLU C 1 259 ? 343.423 196.811 393.911 1.00 31.30 259 GLU C O 1
ATOM 6284 N N . TYR C 1 260 ? 343.308 198.781 392.839 1.00 27.96 260 TYR C N 1
ATOM 6285 C CA . TYR C 1 260 ? 341.870 198.910 393.019 1.00 27.65 260 TYR C CA 1
ATOM 6286 C C . TYR C 1 260 ? 341.139 198.178 391.899 1.00 31.33 260 TYR C C 1
ATOM 6287 O O . TYR C 1 260 ? 341.738 197.805 390.890 1.00 30.68 260 TYR C O 1
ATOM 6296 N N . MET C 1 261 ? 339.838 197.983 392.082 1.00 28.09 261 MET C N 1
ATOM 6297 C CA . MET C 1 261 ? 339.012 197.306 391.090 1.00 28.02 261 MET C CA 1
ATOM 6298 C C . MET C 1 261 ? 337.591 197.840 391.177 1.00 32.64 261 MET C C 1
ATOM 6299 O O . MET C 1 261 ? 337.099 198.141 392.262 1.00 31.97 261 MET C O 1
ATOM 6304 N N . GLY C 1 262 ? 336.923 197.935 390.035 1.00 30.21 262 GLY C N 1
ATOM 6305 C CA . GLY C 1 262 ? 335.551 198.418 390.012 1.00 30.47 262 GLY C CA 1
ATOM 6306 C C . GLY C 1 262 ? 335.092 198.697 388.593 1.00 35.41 262 GLY C C 1
ATOM 6307 O O . GLY C 1 262 ? 335.894 198.711 387.662 1.00 35.00 262 GLY C O 1
ATOM 6308 N N . VAL C 1 263 ? 333.791 198.909 388.436 1.00 32.97 263 VAL C N 1
ATOM 6309 C CA . VAL C 1 263 ? 333.221 199.210 387.133 1.00 33.29 263 VAL C CA 1
ATOM 6310 C C . VAL C 1 263 ? 333.611 200.636 386.769 1.00 38.69 263 VAL C C 1
ATOM 6311 O O . VAL C 1 263 ? 333.263 201.580 387.479 1.00 38.13 263 VAL C O 1
ATOM 6315 N N . TRP C 1 264 ? 334.363 200.785 385.681 1.00 36.47 264 TRP C N 1
ATOM 6316 C CA . TRP C 1 264 ? 334.813 202.101 385.251 1.00 36.80 264 TRP C CA 1
ATOM 6317 C C . TRP C 1 264 ? 333.654 203.053 385.011 1.00 42.16 264 TRP C C 1
ATOM 6318 O O . TRP C 1 264 ? 332.660 202.703 384.373 1.00 41.59 264 TRP C O 1
ATOM 6329 N N . SER C 1 265 ? 333.797 204.267 385.526 1.00 40.02 265 SER C N 1
ATOM 6330 C CA . SER C 1 265 ? 332.774 205.280 385.367 1.00 40.33 265 SER C CA 1
ATOM 6331 C C . SER C 1 265 ? 333.366 206.595 384.899 1.00 45.18 265 SER C C 1
ATOM 6332 O O . SER C 1 265 ? 334.455 206.997 385.319 1.00 44.75 265 SER C O 1
ATOM 6335 N N . ARG C 1 266 ? 332.615 207.248 384.021 1.00 42.20 266 ARG C N 1
ATOM 6336 C CA . ARG C 1 266 ? 332.932 208.563 383.494 1.00 42.30 266 ARG C CA 1
ATOM 6337 C C . ARG C 1 266 ? 333.199 209.516 384.654 1.00 46.52 266 ARG C C 1
ATOM 6338 O O . ARG C 1 266 ? 333.972 210.463 384.528 1.00 46.27 266 ARG C O 1
ATOM 6346 N N . ASN C 1 267 ? 332.493 209.298 385.759 1.00 42.98 267 ASN C N 1
ATOM 6347 C CA . ASN C 1 267 ? 332.596 210.171 386.922 1.00 42.91 267 ASN C CA 1
ATOM 6348 C C . ASN C 1 267 ? 332.980 209.418 388.190 1.00 46.53 267 ASN C C 1
ATOM 6349 O O . ASN C 1 267 ? 332.598 209.814 389.293 1.00 46.17 267 ASN C O 1
ATOM 6354 N N . GLY C 1 268 ? 333.735 208.335 388.035 1.00 42.59 268 GLY C N 1
ATOM 6355 C CA . GLY C 1 268 ? 334.148 207.533 389.180 1.00 42.18 268 GLY C CA 1
ATOM 6356 C C . GLY C 1 268 ? 335.632 207.673 389.514 1.00 45.48 268 GLY C C 1
ATOM 6357 O O . GLY C 1 268 ? 336.321 208.547 388.989 1.00 45.06 268 GLY C O 1
ATOM 6358 N N . PHE C 1 269 ? 336.105 206.798 390.397 1.00 41.51 269 PHE C N 1
ATOM 6359 C CA . PHE C 1 269 ? 337.495 206.784 390.846 1.00 42.47 269 PHE C CA 1
ATOM 6360 C C . PHE C 1 269 ? 338.487 206.852 389.683 1.00 53.85 269 PHE C C 1
ATOM 6361 O O . PHE C 1 269 ? 338.240 206.193 388.651 1.00 56.49 269 PHE C O 1
ATOM 6370 N N . MET D 1 1 ? 256.762 147.928 460.505 1.00 29.10 1 MET D N 1
ATOM 6371 C CA . MET D 1 1 ? 258.118 148.176 460.976 1.00 28.76 1 MET D CA 1
ATOM 6372 C C . MET D 1 1 ? 258.560 147.093 461.956 1.00 32.77 1 MET D C 1
ATOM 6373 O O . MET D 1 1 ? 257.810 146.716 462.858 1.00 32.47 1 MET D O 1
ATOM 6378 N N . ARG D 1 2 ? 259.783 146.602 461.778 1.00 29.22 2 ARG D N 1
ATOM 6379 C CA . ARG D 1 2 ? 260.334 145.582 462.662 1.00 28.88 2 ARG D CA 1
ATOM 6380 C C . ARG D 1 2 ? 261.134 146.244 463.772 1.00 32.77 2 ARG D C 1
ATOM 6381 O O . ARG D 1 2 ? 261.525 147.405 463.659 1.00 32.26 2 ARG D O 1
ATOM 6389 N N . SER D 1 3 ? 261.385 145.495 464.839 1.00 29.56 3 SER D N 1
ATOM 6390 C CA . SER D 1 3 ? 262.164 146.001 465.957 1.00 29.35 3 SER D CA 1
ATOM 6391 C C . SER D 1 3 ? 263.352 145.087 466.224 1.00 33.24 3 SER D C 1
ATOM 6392 O O . SER D 1 3 ? 263.200 143.870 466.344 1.00 32.50 3 SER D O 1
ATOM 6395 N N . PHE D 1 4 ? 264.537 145.683 466.291 1.00 30.08 4 PHE D N 1
ATOM 6396 C CA . PHE D 1 4 ? 265.757 144.942 466.570 1.00 29.89 4 PHE D CA 1
ATOM 6397 C C . PHE D 1 4 ? 266.137 145.218 468.016 1.00 34.20 4 PHE D C 1
ATOM 6398 O O . PHE D 1 4 ? 266.416 146.360 468.383 1.00 33.81 4 PHE D O 1
ATOM 6406 N N . LEU D 1 5 ? 266.095 144.180 468.845 1.00 31.18 5 LEU D N 1
ATOM 6407 C CA . LEU D 1 5 ? 266.378 144.328 470.266 1.00 31.22 5 LEU D CA 1
ATOM 6408 C C . LEU D 1 5 ? 267.563 143.512 470.760 1.00 34.94 5 LEU D C 1
ATOM 6409 O O . LEU D 1 5 ? 267.771 142.377 470.341 1.00 34.40 5 LEU D O 1
ATOM 6414 N N . ASN D 1 6 ? 268.306 144.089 471.696 1.00 31.64 6 ASN D N 1
ATOM 6415 C CA . ASN D 1 6 ? 269.423 143.404 472.324 1.00 31.41 6 ASN D CA 1
ATOM 6416 C C . ASN D 1 6 ? 268.829 142.656 473.509 1.00 35.54 6 ASN D C 1
ATOM 6417 O O . ASN D 1 6 ? 268.558 143.250 474.550 1.00 35.37 6 ASN D O 1
ATOM 6422 N N . LEU D 1 7 ? 268.573 141.366 473.326 1.00 32.11 7 LEU D N 1
ATOM 6423 C CA . LEU D 1 7 ? 267.968 140.551 474.373 1.00 31.87 7 LEU D CA 1
ATOM 6424 C C . LEU D 1 7 ? 268.680 140.698 475.715 1.00 36.12 7 LEU D C 1
ATOM 6425 O O . LEU D 1 7 ? 269.865 141.025 475.768 1.00 35.58 7 LEU D O 1
ATOM 6430 N N . ASN D 1 8 ? 267.948 140.451 476.797 1.00 33.17 8 ASN D N 1
ATOM 6431 C CA . ASN D 1 8 ? 268.515 140.537 478.138 1.00 33.13 8 ASN D CA 1
ATOM 6432 C C . ASN D 1 8 ? 269.712 139.602 478.256 1.00 37.13 8 ASN D C 1
ATOM 6433 O O . ASN D 1 8 ? 269.813 138.613 477.531 1.00 36.80 8 ASN D O 1
ATOM 6438 N N . SER D 1 9 ? 270.617 139.922 479.172 1.00 33.80 9 SER D N 1
ATOM 6439 C CA . SER D 1 9 ? 271.811 139.114 479.382 1.00 33.64 9 SER D CA 1
ATOM 6440 C C . SER D 1 9 ? 271.466 137.667 479.734 1.00 37.22 9 SER D C 1
ATOM 6441 O O . SER D 1 9 ? 270.548 137.410 480.515 1.00 36.84 9 SER D O 1
ATOM 6444 N N . ILE D 1 10 ? 272.200 136.725 479.150 1.00 33.47 10 ILE D N 1
ATOM 6445 C CA . ILE D 1 10 ? 271.982 135.310 479.429 1.00 33.06 10 ILE D CA 1
ATOM 6446 C C . ILE D 1 10 ? 272.586 134.977 480.788 1.00 36.87 10 ILE D C 1
ATOM 6447 O O . ILE D 1 10 ? 273.780 135.171 481.011 1.00 36.50 10 ILE D O 1
ATOM 6452 N N . PRO D 1 11 ? 271.745 134.507 481.704 1.00 33.32 11 PRO D N 1
ATOM 6453 C CA . PRO D 1 11 ? 272.181 134.201 483.061 1.00 33.01 11 PRO D CA 1
ATOM 6454 C C . PRO D 1 11 ? 273.119 133.005 483.187 1.00 36.81 11 PRO D C 1
ATOM 6455 O O . PRO D 1 11 ? 272.910 131.962 482.569 1.00 36.30 11 PRO D O 1
ATOM 6459 N N . ASN D 1 12 ? 274.137 133.169 484.027 1.00 33.44 12 ASN D N 1
ATOM 6460 C CA . ASN D 1 12 ? 275.099 132.114 484.337 1.00 33.18 12 ASN D CA 1
ATOM 6461 C C . ASN D 1 12 ? 275.740 131.409 483.147 1.00 36.70 12 ASN D C 1
ATOM 6462 O O . ASN D 1 12 ? 275.638 130.190 483.011 1.00 36.17 12 ASN D O 1
ATOM 6467 N N . VAL D 1 13 ? 276.445 132.169 482.316 1.00 33.10 13 VAL D N 1
ATOM 6468 C CA . VAL D 1 13 ? 277.135 131.590 481.171 1.00 32.76 13 VAL D CA 1
ATOM 6469 C C . VAL D 1 13 ? 278.531 131.134 481.588 1.00 36.40 13 VAL D C 1
ATOM 6470 O O . VAL D 1 13 ? 279.451 131.943 481.702 1.00 35.90 13 VAL D O 1
ATOM 6474 N N . ALA D 1 14 ? 278.675 129.836 481.835 1.00 32.84 14 ALA D N 1
ATOM 6475 C CA . ALA D 1 14 ? 279.957 129.274 482.242 1.00 32.57 14 ALA D CA 1
ATOM 6476 C C . ALA D 1 14 ? 280.084 127.824 481.794 1.00 36.27 14 ALA D C 1
ATOM 6477 O O . ALA D 1 14 ? 279.084 127.153 481.539 1.00 35.81 14 ALA D O 1
ATOM 6479 N N . ALA D 1 15 ? 281.320 127.343 481.704 1.00 32.67 15 ALA D N 1
ATOM 6480 C CA . ALA D 1 15 ? 281.579 125.970 481.286 1.00 32.36 15 ALA D CA 1
ATOM 6481 C C . ALA D 1 15 ? 280.895 124.956 482.200 1.00 35.89 15 ALA D C 1
ATOM 6482 O O . ALA D 1 15 ? 280.971 125.059 483.423 1.00 35.56 15 ALA D O 1
ATOM 6484 N N . GLY D 1 16 ? 280.235 123.973 481.594 1.00 32.03 16 GLY D N 1
ATOM 6485 C CA . GLY D 1 16 ? 279.549 122.926 482.344 1.00 31.57 16 GLY D CA 1
ATOM 6486 C C . GLY D 1 16 ? 278.195 123.380 482.880 1.00 34.87 16 GLY D C 1
ATOM 6487 O O . GLY D 1 16 ? 277.500 122.621 483.555 1.00 34.48 16 GLY D O 1
ATOM 6488 N N . ASN D 1 17 ? 277.821 124.617 482.571 1.00 31.01 17 ASN D N 1
ATOM 6489 C CA . ASN D 1 17 ? 276.554 125.170 483.038 1.00 30.58 17 ASN D CA 1
ATOM 6490 C C . ASN D 1 17 ? 275.405 124.887 482.081 1.00 34.14 17 ASN D C 1
ATOM 6491 O O . ASN D 1 17 ? 275.612 124.681 480.886 1.00 33.73 17 ASN D O 1
ATOM 6496 N N . SER D 1 18 ? 274.189 124.907 482.616 1.00 30.64 18 SER D N 1
ATOM 6497 C CA . SER D 1 18 ? 272.985 124.712 481.818 1.00 30.40 18 SER D CA 1
ATOM 6498 C C . SER D 1 18 ? 272.259 126.048 481.762 1.00 34.49 18 SER D C 1
ATOM 6499 O O . SER D 1 18 ? 271.654 126.476 482.744 1.00 33.99 18 SER D O 1
ATOM 6502 N N . CYS D 1 19 ? 272.364 126.728 480.625 1.00 31.31 19 CYS D N 1
ATOM 6503 C CA . CYS D 1 19 ? 271.748 128.038 480.469 1.00 31.31 19 CYS D CA 1
ATOM 6504 C C . CYS D 1 19 ? 270.488 128.004 479.624 1.00 35.48 19 CYS D C 1
ATOM 6505 O O . CYS D 1 19 ? 270.143 126.982 479.031 1.00 35.14 19 CYS D O 1
ATOM 6508 N N . SER D 1 20 ? 269.800 129.137 479.574 1.00 32.27 20 SER D N 1
ATOM 6509 C CA . SER D 1 20 ? 268.560 129.238 478.825 1.00 32.17 20 SER D CA 1
ATOM 6510 C C . SER D 1 20 ? 268.330 130.664 478.336 1.00 36.21 20 SER D C 1
ATOM 6511 O O . SER D 1 20 ? 268.680 131.629 479.017 1.00 36.02 20 SER D O 1
ATOM 6514 N N . ILE D 1 21 ? 267.741 130.789 477.152 1.00 32.64 21 ILE D N 1
ATOM 6515 C CA . ILE D 1 21 ? 267.410 132.092 476.595 1.00 32.24 21 ILE D CA 1
ATOM 6516 C C . ILE D 1 21 ? 265.903 132.278 476.717 1.00 35.97 21 ILE D C 1
ATOM 6517 O O . ILE D 1 21 ? 265.142 131.859 475.845 1.00 35.46 21 ILE D O 1
ATOM 6522 N N . LYS D 1 22 ? 265.475 132.872 477.824 1.00 32.61 22 LYS D N 1
ATOM 6523 C CA . LYS D 1 22 ? 264.056 133.095 478.064 1.00 32.41 22 LYS D CA 1
ATOM 6524 C C . LYS D 1 22 ? 263.551 134.289 477.266 1.00 36.29 22 LYS D C 1
ATOM 6525 O O . LYS D 1 22 ? 263.984 135.421 477.477 1.00 35.95 22 LYS D O 1
ATOM 6531 N N . LEU D 1 23 ? 262.643 134.021 476.334 1.00 32.75 23 LEU D N 1
ATOM 6532 C CA . LEU D 1 23 ? 262.091 135.061 475.479 1.00 32.45 23 LEU D CA 1
ATOM 6533 C C . LEU D 1 23 ? 260.800 135.651 476.035 1.00 36.05 23 LEU D C 1
ATOM 6534 O O . LEU D 1 23 ? 259.885 134.924 476.423 1.00 35.65 23 LEU D O 1
ATOM 6539 N N . PRO D 1 24 ? 260.737 136.978 476.066 1.00 32.33 24 PRO D N 1
ATOM 6540 C CA . PRO D 1 24 ? 259.562 137.685 476.556 1.00 32.07 24 PRO D CA 1
ATOM 6541 C C . PRO D 1 24 ? 258.371 137.453 475.632 1.00 35.94 24 PRO D C 1
ATOM 6542 O O . PRO D 1 24 ? 258.484 137.580 474.414 1.00 35.50 24 PRO D O 1
ATOM 6546 N N . ILE D 1 25 ? 257.234 137.102 476.221 1.00 32.69 25 ILE D N 1
ATOM 6547 C CA . ILE D 1 25 ? 256.022 136.828 475.460 1.00 32.52 25 ILE D CA 1
ATOM 6548 C C . ILE D 1 25 ? 255.296 138.111 475.065 1.00 36.15 25 ILE D C 1
ATOM 6549 O O . ILE D 1 25 ? 255.326 139.102 475.795 1.00 35.64 25 ILE D O 1
ATOM 6554 N N . GLY D 1 26 ? 254.636 138.083 473.911 1.00 32.57 26 GLY D N 1
ATOM 6555 C CA . GLY D 1 26 ? 253.882 139.238 473.440 1.00 32.23 26 GLY D CA 1
ATOM 6556 C C . GLY D 1 26 ? 254.016 139.488 471.941 1.00 36.00 26 GLY D C 1
ATOM 6557 O O . GLY D 1 26 ? 253.025 139.764 471.262 1.00 35.56 26 GLY D O 1
ATOM 6558 N N . GLN D 1 27 ? 255.242 139.412 471.431 1.00 32.47 27 GLN D N 1
ATOM 6559 C CA . GLN D 1 27 ? 255.492 139.673 470.017 1.00 32.11 27 GLN D CA 1
ATOM 6560 C C . GLN D 1 27 ? 255.888 138.439 469.212 1.00 34.78 27 GLN D C 1
ATOM 6561 O O . GLN D 1 27 ? 255.770 137.306 469.682 1.00 34.18 27 GLN D O 1
ATOM 6567 N N . THR D 1 28 ? 256.355 138.678 467.990 1.00 30.44 28 THR D N 1
ATOM 6568 C CA . THR D 1 28 ? 256.769 137.609 467.087 1.00 29.62 28 THR D CA 1
ATOM 6569 C C . THR D 1 28 ? 258.275 137.652 466.847 1.00 32.69 28 THR D C 1
ATOM 6570 O O . THR D 1 28 ? 258.833 138.706 466.542 1.00 32.29 28 THR D O 1
ATOM 6574 N N . TYR D 1 29 ? 258.927 136.501 466.976 1.00 28.65 29 TYR D N 1
ATOM 6575 C CA . TYR D 1 29 ? 260.365 136.403 466.748 1.00 28.07 29 TYR D CA 1
ATOM 6576 C C . TYR D 1 29 ? 260.638 135.806 465.372 1.00 31.26 29 TYR D C 1
ATOM 6577 O O . TYR D 1 29 ? 260.411 134.619 465.144 1.00 30.72 29 TYR D O 1
ATOM 6586 N N . GLU D 1 30 ? 261.121 136.636 464.456 1.00 27.41 30 GLU D N 1
ATOM 6587 C CA . GLU D 1 30 ? 261.430 136.184 463.108 1.00 26.93 30 GLU D CA 1
ATOM 6588 C C . GLU D 1 30 ? 262.812 135.541 463.069 1.00 30.42 30 GLU D C 1
ATOM 6589 O O . GLU D 1 30 ? 263.003 134.487 462.457 1.00 29.88 30 GLU D O 1
ATOM 6595 N N . VAL D 1 31 ? 263.769 136.184 463.730 1.00 26.71 31 VAL D N 1
ATOM 6596 C CA . VAL D 1 31 ? 265.141 135.690 463.778 1.00 26.37 31 VAL D CA 1
ATOM 6597 C C . VAL D 1 31 ? 265.795 136.020 465.113 1.00 30.30 31 VAL D C 1
ATOM 6598 O O . VAL D 1 31 ? 265.557 137.083 465.689 1.00 30.12 31 VAL D O 1
ATOM 6602 N N . ILE D 1 32 ? 266.635 135.110 465.591 1.00 26.34 32 ILE D N 1
ATOM 6603 C CA . ILE D 1 32 ? 267.358 135.317 466.835 1.00 25.90 32 ILE D CA 1
ATOM 6604 C C . ILE D 1 32 ? 268.843 135.088 466.582 1.00 29.41 32 ILE D C 1
ATOM 6605 O O . ILE D 1 32 ? 269.269 133.969 466.293 1.00 28.88 32 ILE D O 1
ATOM 6610 N N . ASP D 1 33 ? 269.624 136.161 466.658 1.00 25.80 33 ASP D N 1
ATOM 6611 C CA . ASP D 1 33 ? 271.061 136.083 466.419 1.00 25.47 33 ASP D CA 1
ATOM 6612 C C . ASP D 1 33 ? 271.827 135.819 467.708 1.00 29.24 33 ASP D C 1
ATOM 6613 O O . ASP D 1 33 ? 271.855 136.657 468.607 1.00 29.02 33 ASP D O 1
ATOM 6618 N N . LEU D 1 34 ? 272.448 134.648 467.793 1.00 25.70 34 LEU D N 1
ATOM 6619 C CA . LEU D 1 34 ? 273.210 134.279 468.978 1.00 25.58 34 LEU D CA 1
ATOM 6620 C C . LEU D 1 34 ? 274.713 134.430 468.762 1.00 29.96 34 LEU D C 1
ATOM 6621 O O . LEU D 1 34 ? 275.312 133.716 467.958 1.00 29.49 34 LEU D O 1
ATOM 6626 N N . ARG D 1 35 ? 275.314 135.365 469.489 1.00 26.76 35 ARG D N 1
ATOM 6627 C CA . ARG D 1 35 ? 276.748 135.601 469.402 1.00 26.51 35 ARG D CA 1
ATOM 6628 C C . ARG D 1 35 ? 277.461 134.743 470.442 1.00 30.94 35 ARG D C 1
ATOM 6629 O O . ARG D 1 35 ? 277.036 134.668 471.593 1.00 30.66 35 ARG D O 1
ATOM 6637 N N . TYR D 1 36 ? 278.533 134.077 470.026 1.00 27.94 36 TYR D N 1
ATOM 6638 C CA . TYR D 1 36 ? 279.281 133.207 470.925 1.00 27.88 36 TYR D CA 1
ATOM 6639 C C . TYR D 1 36 ? 280.787 133.418 470.808 1.00 32.10 36 TYR D C 1
ATOM 6640 O O . TYR D 1 36 ? 281.300 133.775 469.748 1.00 31.76 36 TYR D O 1
ATOM 6649 N N . SER D 1 37 ? 281.487 133.176 471.909 1.00 28.93 37 SER D N 1
ATOM 6650 C CA . SER D 1 37 ? 282.937 133.300 471.955 1.00 28.84 37 SER D CA 1
ATOM 6651 C C . SER D 1 37 ? 283.450 132.560 473.186 1.00 32.97 37 SER D C 1
ATOM 6652 O O . SER D 1 37 ? 282.737 132.437 474.184 1.00 32.48 37 SER D O 1
ATOM 6655 N N . GLY D 1 38 ? 284.668 132.036 473.099 1.00 29.63 38 GLY D N 1
ATOM 6656 C CA . GLY D 1 38 ? 285.255 131.285 474.202 1.00 29.56 38 GLY D CA 1
ATOM 6657 C C . GLY D 1 38 ? 284.631 129.895 474.273 1.00 33.67 38 GLY D C 1
ATOM 6658 O O . GLY D 1 38 ? 284.765 129.190 475.273 1.00 33.23 38 GLY D O 1
ATOM 6659 N N . VAL D 1 39 ? 283.941 129.516 473.203 1.00 30.28 39 VAL D N 1
ATOM 6660 C CA . VAL D 1 39 ? 283.286 128.216 473.120 1.00 30.01 39 VAL D CA 1
ATOM 6661 C C . VAL D 1 39 ? 282.965 127.896 471.664 1.00 33.93 39 VAL D C 1
ATOM 6662 O O . VAL D 1 39 ? 282.691 128.798 470.871 1.00 33.35 39 VAL D O 1
ATOM 6666 N N . THR D 1 40 ? 283.007 126.613 471.317 1.00 30.73 40 THR D N 1
ATOM 6667 C CA . THR D 1 40 ? 282.699 126.183 469.956 1.00 30.60 40 THR D CA 1
ATOM 6668 C C . THR D 1 40 ? 281.225 125.806 469.854 1.00 35.02 40 THR D C 1
ATOM 6669 O O . THR D 1 40 ? 280.592 125.460 470.856 1.00 34.64 40 THR D O 1
ATOM 6673 N N . PRO D 1 41 ? 280.678 125.881 468.645 1.00 31.80 41 PRO D N 1
ATOM 6674 C CA . PRO D 1 41 ? 279.277 125.541 468.424 1.00 31.56 41 PRO D CA 1
ATOM 6675 C C . PRO D 1 41 ? 279.005 124.105 468.864 1.00 35.25 41 PRO D C 1
ATOM 6676 O O . PRO D 1 41 ? 277.915 123.784 469.339 1.00 34.83 41 PRO D O 1
ATOM 6680 N N . SER D 1 42 ? 280.008 123.248 468.714 1.00 31.77 42 SER D N 1
ATOM 6681 C CA . SER D 1 42 ? 279.885 121.848 469.105 1.00 31.62 42 SER D CA 1
ATOM 6682 C C . SER D 1 42 ? 279.925 121.701 470.626 1.00 35.20 42 SER D C 1
ATOM 6683 O O . SER D 1 42 ? 279.558 120.659 471.170 1.00 34.74 42 SER D O 1
ATOM 6686 N N . GLN D 1 43 ? 280.370 122.754 471.305 1.00 31.27 43 GLN D N 1
ATOM 6687 C CA . GLN D 1 43 ? 280.452 122.747 472.758 1.00 30.74 43 GLN D CA 1
ATOM 6688 C C . GLN D 1 43 ? 279.149 123.230 473.392 1.00 34.27 43 GLN D C 1
ATOM 6689 O O . GLN D 1 43 ? 278.991 123.200 474.611 1.00 33.96 43 GLN D O 1
ATOM 6695 N N . ILE D 1 44 ? 278.215 123.662 472.551 1.00 30.38 44 ILE D N 1
ATOM 6696 C CA . ILE D 1 44 ? 276.898 124.094 473.008 1.00 29.89 44 ILE D CA 1
ATOM 6697 C C . ILE D 1 44 ? 275.945 122.948 472.687 1.00 33.55 44 ILE D C 1
ATOM 6698 O O . ILE D 1 44 ? 275.386 122.877 471.592 1.00 33.07 44 ILE D O 1
ATOM 6703 N N . LYS D 1 45 ? 275.809 122.022 473.630 1.00 30.07 45 LYS D N 1
ATOM 6704 C CA . LYS D 1 45 ? 275.006 120.824 473.428 1.00 29.79 45 LYS D CA 1
ATOM 6705 C C . LYS D 1 45 ? 273.538 120.903 473.835 1.00 33.61 45 LYS D C 1
ATOM 6706 O O . LYS D 1 45 ? 273.116 121.819 474.542 1.00 33.00 45 LYS D O 1
ATOM 6712 N N . ASN D 1 46 ? 272.776 119.909 473.383 1.00 30.37 46 ASN D N 1
ATOM 6713 C CA . ASN D 1 46 ? 271.355 119.783 473.687 1.00 30.23 46 ASN D CA 1
ATOM 6714 C C . ASN D 1 46 ? 270.574 121.085 473.597 1.00 33.92 46 ASN D C 1
ATOM 6715 O O . ASN D 1 46 ? 269.995 121.544 474.582 1.00 33.64 46 ASN D O 1
ATOM 6720 N N . VAL D 1 47 ? 270.538 121.664 472.402 1.00 30.24 47 VAL D N 1
ATOM 6721 C CA . VAL D 1 47 ? 269.797 122.896 472.176 1.00 29.87 47 VAL D CA 1
ATOM 6722 C C . VAL D 1 47 ? 268.331 122.545 471.953 1.00 33.55 47 VAL D C 1
ATOM 6723 O O . VAL D 1 47 ? 267.992 121.831 471.013 1.00 33.36 47 VAL D O 1
ATOM 6727 N N . ARG D 1 48 ? 267.466 123.006 472.847 1.00 29.58 48 ARG D N 1
ATOM 6728 C CA . ARG D 1 48 ? 266.044 122.711 472.735 1.00 29.19 48 ARG D CA 1
ATOM 6729 C C . ARG D 1 48 ? 265.190 123.972 472.728 1.00 32.28 48 ARG D C 1
ATOM 6730 O O . ARG D 1 48 ? 265.306 124.818 473.614 1.00 31.83 48 ARG D O 1
ATOM 6738 N N . VAL D 1 49 ? 264.320 124.086 471.730 1.00 28.42 49 VAL D N 1
ATOM 6739 C CA . VAL D 1 49 ? 263.403 125.215 471.642 1.00 28.02 49 VAL D CA 1
ATOM 6740 C C . VAL D 1 49 ? 262.090 124.757 472.262 1.00 31.68 49 VAL D C 1
ATOM 6741 O O . VAL D 1 49 ? 261.444 123.844 471.752 1.00 31.19 49 VAL D O 1
ATOM 6745 N N . GLU D 1 50 ? 261.724 125.353 473.392 1.00 28.17 50 GLU D N 1
ATOM 6746 C CA . GLU D 1 50 ? 260.514 124.950 474.096 1.00 27.88 50 GLU D CA 1
ATOM 6747 C C . GLU D 1 50 ? 259.439 126.027 474.178 1.00 32.30 50 GLU D C 1
ATOM 6748 O O . GLU D 1 50 ? 259.708 127.172 474.547 1.00 31.79 50 GLU D O 1
ATOM 6754 N N . LEU D 1 51 ? 258.211 125.630 473.861 1.00 29.29 51 LEU D N 1
ATOM 6755 C CA . LEU D 1 51 ? 257.059 126.518 473.931 1.00 29.25 51 LEU D CA 1
ATOM 6756 C C . LEU D 1 51 ? 256.115 125.974 474.998 1.00 33.20 51 LEU D C 1
ATOM 6757 O O . LEU D 1 51 ? 255.528 124.906 474.831 1.00 32.85 51 LEU D O 1
ATOM 6762 N N . ASP D 1 52 ? 255.996 126.692 476.108 1.00 29.79 52 ASP D N 1
ATOM 6763 C CA . ASP D 1 52 ? 255.132 126.260 477.200 1.00 29.55 52 ASP D CA 1
ATOM 6764 C C . ASP D 1 52 ? 255.642 124.967 477.838 1.00 33.46 52 ASP D C 1
ATOM 6765 O O . ASP D 1 52 ? 254.857 124.146 478.312 1.00 32.95 52 ASP D O 1
ATOM 6770 N N . GLY D 1 53 ? 256.960 124.795 477.847 1.00 30.11 53 GLY D N 1
ATOM 6771 C CA . GLY D 1 53 ? 257.575 123.617 478.446 1.00 30.02 53 GLY D CA 1
ATOM 6772 C C . GLY D 1 53 ? 257.680 122.431 477.491 1.00 34.28 53 GLY D C 1
ATOM 6773 O O . GLY D 1 53 ? 258.382 121.460 477.772 1.00 34.00 53 GLY D O 1
ATOM 6774 N N . ARG D 1 5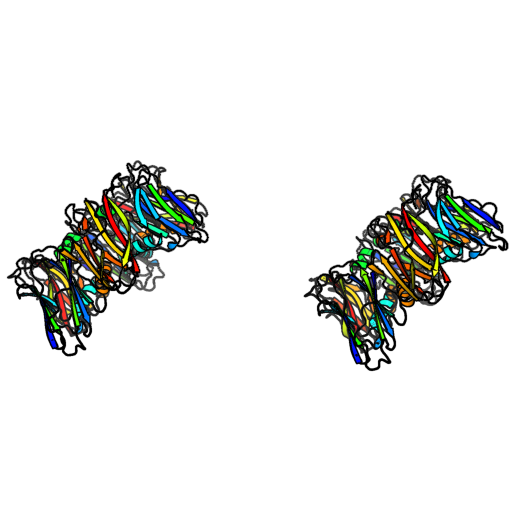4 ? 256.980 122.509 476.365 1.00 31.31 54 ARG D N 1
ATOM 6775 C CA . ARG D 1 54 ? 257.005 121.433 475.379 1.00 31.09 54 ARG D CA 1
ATOM 6776 C C . ARG D 1 54 ? 258.099 121.655 474.338 1.00 34.36 54 ARG D C 1
ATOM 6777 O O . ARG D 1 54 ? 258.432 122.791 474.009 1.00 34.09 54 ARG D O 1
ATOM 6785 N N . LEU D 1 55 ? 258.654 120.563 473.821 1.00 30.67 55 LEU D N 1
ATOM 6786 C CA . LEU D 1 55 ? 259.727 120.642 472.837 1.00 29.99 55 LEU D CA 1
ATOM 6787 C C . LEU D 1 55 ? 259.223 120.936 471.433 1.00 32.76 55 LEU D C 1
ATOM 6788 O O . LEU D 1 55 ? 258.299 120.286 470.943 1.00 32.42 55 LEU D O 1
ATOM 6793 N N . LEU D 1 56 ? 259.852 121.910 470.783 1.00 28.31 56 LEU D N 1
ATOM 6794 C CA . LEU D 1 56 ? 259.497 122.275 469.419 1.00 27.45 56 LEU D CA 1
ATOM 6795 C C . LEU D 1 56 ? 260.572 121.734 468.486 1.00 30.62 56 LEU D C 1
ATOM 6796 O O . LEU D 1 56 ? 260.313 120.845 467.676 1.00 29.78 56 LEU D O 1
ATOM 6801 N N . SER D 1 57 ? 261.785 122.257 468.637 1.00 27.07 57 SER D N 1
ATOM 6802 C CA . SER D 1 57 ? 262.924 121.837 467.829 1.00 26.77 57 SER D CA 1
ATOM 6803 C C . SER D 1 57 ? 264.089 121.437 468.725 1.00 30.93 57 SER D C 1
ATOM 6804 O O . SER D 1 57 ? 264.236 121.945 469.836 1.00 30.28 57 SER D O 1
ATOM 6807 N N . THR D 1 58 ? 264.921 120.523 468.237 1.00 28.06 58 THR D N 1
ATOM 6808 C CA . THR D 1 58 ? 266.067 120.062 469.007 1.00 28.12 58 THR D CA 1
ATOM 6809 C C . THR D 1 58 ? 267.335 119.959 468.164 1.00 32.12 58 THR D C 1
ATOM 6810 O O . THR D 1 58 ? 267.297 119.514 467.017 1.00 31.80 58 THR D O 1
ATOM 6814 N N . TYR D 1 59 ? 268.455 120.370 468.748 1.00 28.57 59 TYR D N 1
ATOM 6815 C CA . TYR D 1 59 ? 269.753 120.302 468.085 1.00 28.23 59 TYR D CA 1
ATOM 6816 C C . TYR D 1 59 ? 270.745 119.631 469.027 1.00 32.19 59 TYR D C 1
ATOM 6817 O O . TYR D 1 59 ? 270.924 120.074 470.160 1.00 31.91 59 TYR D O 1
ATOM 6826 N N . LYS D 1 60 ? 271.386 118.563 468.564 1.00 28.74 60 LYS D N 1
ATOM 6827 C CA . LYS D 1 60 ? 272.374 117.863 469.378 1.00 28.46 60 LYS D CA 1
ATOM 6828 C C . LYS D 1 60 ? 273.423 118.866 469.850 1.00 32.13 60 LYS D C 1
ATOM 6829 O O . LYS D 1 60 ? 273.811 118.875 471.019 1.00 31.75 60 LYS D O 1
ATOM 6835 N N . THR D 1 61 ? 273.861 119.722 468.931 1.00 28.53 61 THR D N 1
ATOM 6836 C CA . THR D 1 61 ? 274.825 120.772 469.235 1.00 28.24 61 THR D CA 1
ATOM 6837 C C . THR D 1 61 ? 274.506 121.993 468.383 1.00 32.01 61 THR D C 1
ATOM 6838 O O . THR D 1 61 ? 273.778 121.893 467.397 1.00 31.50 61 THR D O 1
ATOM 6842 N N . LEU D 1 62 ? 275.038 123.145 468.775 1.00 28.61 62 LEU D N 1
ATOM 6843 C CA . LEU D 1 62 ? 274.796 124.383 468.045 1.00 28.34 62 LEU D CA 1
ATOM 6844 C C . LEU D 1 62 ? 275.354 124.310 466.626 1.00 32.00 62 LEU D C 1
ATOM 6845 O O . LEU D 1 62 ? 274.969 125.090 465.756 1.00 31.56 62 LEU D O 1
ATOM 6850 N N . ASN D 1 63 ? 276.260 123.365 466.399 1.00 28.41 63 ASN D N 1
ATOM 6851 C CA . ASN D 1 63 ? 276.868 123.195 465.088 1.00 28.09 63 ASN D CA 1
ATOM 6852 C C . ASN D 1 63 ? 275.856 122.722 464.053 1.00 32.07 63 ASN D C 1
ATOM 6853 O O . ASN D 1 63 ? 276.020 122.955 462.855 1.00 31.65 63 ASN D O 1
ATOM 6858 N N . ASP D 1 64 ? 274.813 122.045 464.522 1.00 28.74 64 ASP D N 1
ATOM 6859 C CA . ASP D 1 64 ? 273.766 121.544 463.643 1.00 28.51 64 ASP D CA 1
ATOM 6860 C C . ASP D 1 64 ? 272.907 122.694 463.128 1.00 31.81 64 ASP D C 1
ATOM 6861 O O . ASP D 1 64 ? 272.296 122.597 462.062 1.00 31.56 64 ASP D O 1
ATOM 6866 N N . LEU D 1 65 ? 272.870 123.786 463.887 1.00 27.68 65 LEU D N 1
ATOM 6867 C CA . LEU D 1 65 ? 272.115 124.969 463.488 1.00 27.20 65 LEU D CA 1
ATOM 6868 C C . LEU D 1 65 ? 272.922 125.717 462.434 1.00 30.86 65 LEU D C 1
ATOM 6869 O O . LEU D 1 65 ? 272.363 126.330 461.524 1.00 30.58 65 LEU D O 1
ATOM 6874 N N . ILE D 1 66 ? 274.244 125.640 462.557 1.00 26.97 66 ILE D N 1
ATOM 6875 C CA . ILE D 1 66 ? 275.145 126.277 461.607 1.00 26.56 66 ILE D CA 1
ATOM 6876 C C . ILE D 1 66 ? 275.047 125.556 460.266 1.00 30.14 66 ILE D C 1
ATOM 6877 O O . ILE D 1 66 ? 275.070 126.182 459.206 1.00 29.81 66 ILE D O 1
ATOM 6882 N N . LEU D 1 67 ? 274.937 124.232 460.327 1.00 26.35 67 LEU D N 1
ATOM 6883 C CA . LEU D 1 67 ? 274.827 123.407 459.130 1.00 25.85 67 LEU D CA 1
ATOM 6884 C C . LEU D 1 67 ? 273.455 123.574 458.486 1.00 29.63 67 LEU D C 1
ATOM 6885 O O . LEU D 1 67 ? 273.321 123.535 457.263 1.00 29.20 67 LEU D O 1
ATOM 6890 N N . GLU D 1 68 ? 272.439 123.769 459.318 1.00 26.16 68 GLU D N 1
ATOM 6891 C CA . GLU D 1 68 ? 271.082 123.969 458.831 1.00 25.86 68 GLU D CA 1
ATOM 6892 C C . GLU D 1 68 ? 271.035 125.228 457.969 1.00 29.75 68 GLU D C 1
ATOM 6893 O O . GLU D 1 68 ? 270.421 125.240 456.902 1.00 29.41 68 GLU D O 1
ATOM 6899 N N . ASN D 1 69 ? 271.702 126.280 458.438 1.00 26.08 69 ASN D N 1
ATOM 6900 C CA . ASN D 1 69 ? 271.743 127.551 457.721 1.00 25.65 69 ASN D CA 1
ATOM 6901 C C . ASN D 1 69 ? 272.636 127.459 456.486 1.00 29.48 69 ASN D C 1
ATOM 6902 O O . ASN D 1 69 ? 272.332 128.038 455.444 1.00 29.08 69 ASN D O 1
ATOM 6907 N N . THR D 1 70 ? 273.737 126.725 456.612 1.00 25.89 70 THR D N 1
ATOM 6908 C CA . THR D 1 70 ? 274.680 126.547 455.514 1.00 25.42 70 THR D CA 1
ATOM 6909 C C . THR D 1 70 ? 274.019 125.844 454.333 1.00 29.02 70 THR D C 1
ATOM 6910 O O . THR D 1 70 ? 274.270 126.181 453.176 1.00 28.83 70 THR D O 1
ATOM 6914 N N . ARG D 1 71 ? 273.178 124.859 454.636 1.00 25.01 71 ARG D N 1
ATOM 6915 C CA . ARG D 1 71 ? 272.480 124.089 453.612 1.00 24.41 71 ARG D CA 1
ATOM 6916 C C . ARG D 1 71 ? 271.625 124.961 452.701 1.00 28.33 71 ARG D C 1
ATOM 6917 O O . ARG D 1 71 ? 271.536 124.712 451.497 1.00 27.99 71 ARG D O 1
ATOM 6925 N N . HIS D 1 72 ? 270.987 125.973 453.281 1.00 24.81 72 HIS D N 1
ATOM 6926 C CA . HIS D 1 72 ? 270.130 126.877 452.523 1.00 24.69 72 HIS D CA 1
ATOM 6927 C C . HIS D 1 72 ? 270.941 128.033 451.954 1.00 28.79 72 HIS D C 1
ATOM 6928 O O . HIS D 1 72 ? 270.397 128.943 451.326 1.00 28.36 72 HIS D O 1
ATOM 6935 N N . LYS D 1 73 ? 272.248 127.989 452.189 1.00 25.35 73 LYS D N 1
ATOM 6936 C CA . LYS D 1 73 ? 273.152 129.024 451.711 1.00 25.05 73 LYS D CA 1
ATOM 6937 C C . LYS D 1 73 ? 272.845 130.372 452.349 1.00 29.29 73 LYS D C 1
ATOM 6938 O O . LYS D 1 73 ? 272.943 131.415 451.701 1.00 29.12 73 LYS D O 1
ATOM 6944 N N . ARG D 1 74 ? 272.474 130.342 453.625 1.00 25.71 74 ARG D N 1
ATOM 6945 C CA . ARG D 1 74 ? 272.189 131.565 454.363 1.00 25.53 74 ARG D CA 1
ATOM 6946 C C . ARG D 1 74 ? 273.515 132.159 454.827 1.00 30.77 74 ARG D C 1
ATOM 6947 O O . ARG D 1 74 ? 274.523 131.457 454.909 1.00 30.54 74 ARG D O 1
ATOM 6955 N N . LYS D 1 75 ? 273.516 133.455 455.118 1.00 28.18 75 LYS D N 1
ATOM 6956 C CA . LYS D 1 75 ? 274.731 134.132 455.553 1.00 28.32 75 LYS D CA 1
ATOM 6957 C C . LYS D 1 75 ? 275.301 133.522 456.827 1.00 33.23 75 LYS D C 1
ATOM 6958 O O . LYS D 1 75 ? 274.642 133.494 457.867 1.00 33.01 75 LYS D O 1
ATOM 6964 N N . ILE D 1 76 ? 276.532 133.030 456.736 1.00 30.18 76 ILE D N 1
ATOM 6965 C CA . ILE D 1 76 ? 277.205 132.436 457.880 1.00 30.12 76 ILE D CA 1
ATOM 6966 C C . ILE D 1 76 ? 278.363 133.328 458.315 1.00 34.49 76 ILE D C 1
ATOM 6967 O O . ILE D 1 76 ? 279.171 133.760 457.491 1.00 34.23 76 ILE D O 1
ATOM 6972 N N . LYS D 1 77 ? 278.432 133.610 459.611 1.00 31.11 77 LYS D N 1
ATOM 6973 C CA . LYS D 1 77 ? 279.495 134.445 460.152 1.00 30.76 77 LYS D CA 1
ATOM 6974 C C . LYS D 1 77 ? 280.072 133.819 461.416 1.00 34.28 77 LYS D C 1
ATOM 6975 O O . LYS D 1 77 ? 279.332 133.364 462.289 1.00 33.84 77 LYS D O 1
ATOM 6981 N N . ALA D 1 78 ? 281.397 133.787 461.501 1.00 30.62 78 ALA D N 1
ATOM 6982 C CA . ALA D 1 78 ? 282.072 133.216 462.659 1.00 30.26 78 ALA D CA 1
ATOM 6983 C C . ALA D 1 78 ? 281.800 134.061 463.900 1.00 33.50 78 ALA D C 1
ATOM 6984 O O . ALA D 1 78 ? 281.911 135.287 463.864 1.00 33.24 78 ALA D O 1
ATOM 6986 N N . GLY D 1 79 ? 281.432 133.404 464.994 1.00 29.32 79 GLY D N 1
ATOM 6987 C CA . GLY D 1 79 ? 281.146 134.104 466.239 1.00 28.88 79 GLY D CA 1
ATOM 6988 C C . GLY D 1 79 ? 279.656 134.387 466.403 1.00 32.08 79 GLY D C 1
ATOM 6989 O O . GLY D 1 79 ? 279.229 134.933 467.419 1.00 31.53 79 GLY D O 1
ATOM 6990 N N . VAL D 1 80 ? 278.870 134.016 465.398 1.00 28.27 80 VAL D N 1
ATOM 6991 C CA . VAL D 1 80 ? 277.429 134.230 465.441 1.00 27.86 80 VAL D CA 1
ATOM 6992 C C . VAL D 1 80 ? 276.665 133.127 464.721 1.00 31.33 80 VAL D C 1
ATOM 6993 O O . VAL D 1 80 ? 277.077 132.661 463.661 1.00 31.02 80 VAL D O 1
ATOM 6997 N N . VAL D 1 81 ? 275.539 132.732 465.302 1.00 27.47 81 VAL D N 1
ATOM 6998 C CA . VAL D 1 81 ? 274.670 131.721 464.713 1.00 27.10 81 VAL D CA 1
ATOM 6999 C C . VAL D 1 81 ? 273.226 132.169 464.912 1.00 30.14 81 VAL D C 1
ATOM 7000 O O . VAL D 1 81 ? 272.824 132.514 466.021 1.00 29.80 81 VAL D O 1
ATOM 7004 N N . SER D 1 82 ? 272.458 132.201 463.830 1.00 26.21 82 SER D N 1
ATOM 7005 C CA . SER D 1 82 ? 271.079 132.665 463.900 1.00 25.76 82 SER D CA 1
ATOM 7006 C C . SER D 1 82 ? 270.028 131.564 463.872 1.00 28.69 82 SER D C 1
ATOM 7007 O O . SER D 1 82 ? 270.213 130.520 463.245 1.00 28.04 82 SER D O 1
ATOM 7010 N N . PHE D 1 83 ? 268.910 131.832 464.538 1.00 24.72 83 PHE D N 1
ATOM 7011 C CA . PHE D 1 83 ? 267.770 130.927 464.551 1.00 24.14 83 PHE D CA 1
ATOM 7012 C C . PHE D 1 83 ? 266.762 131.513 463.572 1.00 27.76 83 PHE D C 1
ATOM 7013 O O . PHE D 1 83 ? 266.058 132.469 463.895 1.00 27.24 83 PHE D O 1
ATOM 7021 N N . HIS D 1 84 ? 266.729 130.971 462.361 1.00 24.34 84 HIS D N 1
ATOM 7022 C CA . HIS D 1 84 ? 265.817 131.462 461.341 1.00 24.23 84 HIS D CA 1
ATOM 7023 C C . HIS D 1 84 ? 264.447 130.808 461.448 1.00 28.34 84 HIS D C 1
ATOM 7024 O O . HIS D 1 84 ? 264.225 129.725 460.904 1.00 28.11 84 HIS D O 1
ATOM 7031 N N . PHE D 1 85 ? 263.528 131.471 462.145 1.00 24.65 85 PHE D N 1
ATOM 7032 C CA . PHE D 1 85 ? 262.170 130.961 462.279 1.00 24.21 85 PHE D CA 1
ATOM 7033 C C . PHE D 1 85 ? 261.446 131.245 460.975 1.00 28.56 85 PHE D C 1
ATOM 7034 O O . PHE D 1 85 ? 260.804 130.367 460.402 1.00 28.34 85 PHE D O 1
ATOM 7042 N N . VAL D 1 86 ? 261.623 132.460 460.472 1.00 25.38 86 VAL D N 1
ATOM 7043 C CA . VAL D 1 86 ? 261.071 132.840 459.182 1.00 25.16 86 VAL D CA 1
ATOM 7044 C C . VAL D 1 86 ? 261.969 132.178 458.138 1.00 29.26 86 VAL D C 1
ATOM 7045 O O . VAL D 1 86 ? 263.190 132.318 458.189 1.00 29.10 86 VAL D O 1
ATOM 7049 N N . ARG D 1 87 ? 261.371 131.425 457.220 1.00 25.60 87 ARG D N 1
ATOM 7050 C CA . ARG D 1 87 ? 262.138 130.735 456.187 1.00 25.05 87 ARG D CA 1
ATOM 7051 C C . ARG D 1 87 ? 262.252 131.580 454.922 1.00 28.68 87 ARG D C 1
ATOM 7052 O O . ARG D 1 87 ? 261.298 131.704 454.156 1.00 28.37 87 ARG D O 1
ATOM 7060 N N . PRO D 1 88 ? 263.429 132.168 454.727 1.00 25.07 88 PRO D N 1
ATOM 7061 C CA . PRO D 1 88 ? 263.697 133.056 453.597 1.00 24.85 88 PRO D CA 1
ATOM 7062 C C . PRO D 1 88 ? 263.608 132.407 452.217 1.00 28.95 88 PRO D C 1
ATOM 7063 O O . PRO D 1 88 ? 263.468 133.100 451.209 1.00 28.46 88 PRO D O 1
ATOM 7067 N N . GLU D 1 89 ? 263.709 131.083 452.170 1.00 25.66 89 GLU D N 1
ATOM 7068 C CA . GLU D 1 89 ? 263.674 130.363 450.901 1.00 25.41 89 GLU D CA 1
ATOM 7069 C C . GLU D 1 89 ? 262.258 130.053 450.424 1.00 30.13 89 GLU D C 1
ATOM 7070 O O . GLU D 1 89 ? 262.064 129.579 449.302 1.00 29.74 89 GLU D O 1
ATOM 7076 N N . MET D 1 90 ? 261.272 130.321 451.275 1.00 27.23 90 MET D N 1
ATOM 7077 C CA . MET D 1 90 ? 259.878 130.051 450.937 1.00 27.30 90 MET D CA 1
ATOM 7078 C C . MET D 1 90 ? 259.382 130.845 449.730 1.00 32.27 90 MET D C 1
ATOM 7079 O O . MET D 1 90 ? 259.716 132.016 449.559 1.00 31.71 90 MET D O 1
ATOM 7084 N N . LYS D 1 91 ? 258.569 130.192 448.904 1.00 29.90 91 LYS D N 1
ATOM 7085 C CA . LYS D 1 91 ? 257.980 130.822 447.727 1.00 30.11 91 LYS D CA 1
ATOM 7086 C C . LYS D 1 91 ? 256.472 130.592 447.768 1.00 35.34 91 LYS D C 1
ATOM 7087 O O . LYS D 1 91 ? 256.016 129.487 448.059 1.00 35.12 91 LYS D O 1
ATOM 7093 N N . GLY D 1 92 ? 255.702 131.641 447.502 1.00 32.88 92 GLY D N 1
ATOM 7094 C CA . GLY D 1 92 ? 254.246 131.546 447.539 1.00 33.19 92 GLY D CA 1
ATOM 7095 C C . GLY D 1 92 ? 253.657 130.957 446.263 1.00 38.47 92 GLY D C 1
ATOM 7096 O O . GLY D 1 92 ? 254.183 131.161 445.168 1.00 38.16 92 GLY D O 1
ATOM 7097 N N . VAL D 1 93 ? 252.557 130.227 446.411 1.00 36.12 93 VAL D N 1
ATOM 7098 C CA . VAL D 1 93 ? 251.879 129.623 445.271 1.00 36.46 93 VAL D CA 1
ATOM 7099 C C . VAL D 1 93 ? 250.568 130.360 445.020 1.00 41.06 93 VAL D C 1
ATOM 7100 O O . VAL D 1 93 ? 250.237 130.696 443.881 1.00 40.57 93 VAL D O 1
ATOM 7104 N N . ASN D 1 94 ? 249.839 130.630 446.099 1.00 37.97 94 ASN D N 1
ATOM 7105 C CA . ASN D 1 94 ? 248.583 131.366 446.017 1.00 37.90 94 ASN D CA 1
ATOM 7106 C C . ASN D 1 94 ? 248.661 132.596 446.912 1.00 41.62 94 ASN D C 1
ATOM 7107 O O . ASN D 1 94 ? 247.681 133.318 447.096 1.00 41.51 94 ASN D O 1
ATOM 7112 N N . VAL D 1 95 ? 249.851 132.822 447.460 1.00 37.49 95 VAL D N 1
ATOM 7113 C CA . VAL D 1 95 ? 250.128 133.977 448.306 1.00 36.91 95 VAL D CA 1
ATOM 7114 C C . VAL D 1 95 ? 251.520 134.479 447.940 1.00 39.65 95 VAL D C 1
ATOM 7115 O O . VAL D 1 95 ? 252.251 133.813 447.206 1.00 39.21 95 VAL D O 1
ATOM 7119 N N . THR D 1 96 ? 251.884 135.655 448.438 1.00 35.33 96 THR D N 1
ATOM 7120 C CA . THR D 1 96 ? 253.194 136.220 448.140 1.00 34.70 96 THR D CA 1
ATOM 7121 C C . THR D 1 96 ? 254.304 135.445 448.840 1.00 37.57 96 THR D C 1
ATOM 7122 O O . THR D 1 96 ? 254.067 134.770 449.842 1.00 37.27 96 THR D O 1
ATOM 7126 N N . ASP D 1 97 ? 255.516 135.544 448.306 1.00 33.18 97 ASP D N 1
ATOM 7127 C CA . ASP D 1 97 ? 256.662 134.863 448.893 1.00 32.56 97 ASP D CA 1
ATOM 7128 C C . ASP D 1 97 ? 256.855 135.320 450.335 1.00 35.56 97 ASP D C 1
ATOM 7129 O O . ASP D 1 97 ? 257.129 134.511 451.223 1.00 35.18 97 ASP D O 1
ATOM 7134 N N . LEU D 1 98 ? 256.704 136.623 450.559 1.00 31.42 98 LEU D N 1
ATOM 7135 C CA . LEU D 1 98 ? 256.859 137.207 451.887 1.00 30.89 98 LEU D CA 1
ATOM 7136 C C . LEU D 1 98 ? 255.919 136.567 452.903 1.00 34.01 98 LEU D C 1
ATOM 7137 O O . LEU D 1 98 ? 256.309 136.299 454.038 1.00 33.59 98 LEU D O 1
ATOM 7142 N N . VAL D 1 99 ? 254.676 136.334 452.495 1.00 30.06 99 VAL D N 1
ATOM 7143 C CA . VAL D 1 99 ? 253.685 135.729 453.379 1.00 29.51 99 VAL D CA 1
ATOM 7144 C C . VAL D 1 99 ? 254.058 134.288 453.715 1.00 32.67 99 VAL D C 1
ATOM 7145 O O . VAL D 1 99 ? 253.898 133.841 454.852 1.00 32.30 99 VAL D O 1
ATOM 7149 N N . GLN D 1 100 ? 254.559 133.570 452.716 1.00 28.66 100 GLN D N 1
ATOM 7150 C CA . GLN D 1 100 ? 254.952 132.175 452.884 1.00 28.15 100 GLN D CA 1
ATOM 7151 C C . GLN D 1 100 ? 256.190 132.026 453.765 1.00 31.23 100 GLN D C 1
ATOM 7152 O O . GLN D 1 100 ? 256.364 131.010 454.438 1.00 30.75 100 GLN D O 1
ATOM 7158 N N . GLN D 1 101 ? 257.052 133.038 453.750 1.00 27.07 101 GLN D N 1
ATOM 7159 C CA . GLN D 1 101 ? 258.270 133.015 454.553 1.00 26.38 101 GLN D CA 1
ATOM 7160 C C . GLN D 1 101 ? 257.987 133.424 455.998 1.00 29.71 101 GLN D C 1
ATOM 7161 O O . GLN D 1 101 ? 258.441 132.772 456.941 1.00 29.02 101 GLN D O 1
ATOM 7167 N N . ARG D 1 102 ? 257.248 134.517 456.159 1.00 26.16 102 ARG D N 1
ATOM 7168 C CA . ARG D 1 102 ? 256.920 135.043 457.479 1.00 25.93 102 ARG D CA 1
ATOM 7169 C C . ARG D 1 102 ? 255.978 134.122 458.244 1.00 30.70 102 ARG D C 1
ATOM 7170 O O . ARG D 1 102 ? 255.893 134.184 459.471 1.00 30.42 102 ARG D O 1
ATOM 7178 N N . MET D 1 103 ? 255.275 133.267 457.511 1.00 27.42 103 MET D N 1
ATOM 7179 C CA . MET D 1 103 ? 254.331 132.334 458.113 1.00 27.36 103 MET D CA 1
ATOM 7180 C C . MET D 1 103 ? 254.995 131.375 459.098 1.00 30.85 103 MET D C 1
ATOM 7181 O O . MET D 1 103 ? 254.319 130.727 459.897 1.00 30.46 103 MET D O 1
ATOM 7186 N N . PHE D 1 104 ? 256.322 131.301 459.053 1.00 27.03 104 PHE D N 1
ATOM 7187 C CA . PHE D 1 104 ? 257.071 130.416 459.938 1.00 26.56 104 PHE D CA 1
ATOM 7188 C C . PHE D 1 104 ? 257.632 131.130 461.165 1.00 29.84 104 PHE D C 1
ATOM 7189 O O . PHE D 1 104 ? 258.255 130.504 462.023 1.00 29.29 104 PHE D O 1
ATOM 7197 N N . ALA D 1 105 ? 257.414 132.439 461.243 1.00 26.20 105 ALA D N 1
ATOM 7198 C CA . ALA D 1 105 ? 257.905 133.230 462.368 1.00 25.87 105 ALA D CA 1
ATOM 7199 C C . ALA D 1 105 ? 257.390 132.687 463.697 1.00 29.84 105 ALA D C 1
ATOM 7200 O O . ALA D 1 105 ? 256.290 132.139 463.773 1.00 29.49 105 ALA D O 1
ATOM 7202 N N . LEU D 1 106 ? 258.190 132.850 464.746 1.00 26.33 106 LEU D N 1
ATOM 7203 C CA . LEU D 1 106 ? 257.820 132.366 466.070 1.00 25.99 106 LEU D CA 1
ATOM 7204 C C . LEU D 1 106 ? 256.926 133.338 466.834 1.00 30.23 106 LEU D C 1
ATOM 7205 O O . LEU D 1 106 ? 257.410 134.161 467.609 1.00 29.89 106 LEU D O 1
ATOM 7210 N N . GLY D 1 107 ? 255.618 133.231 466.623 1.00 27.08 107 GLY D N 1
ATOM 7211 C CA . GLY D 1 107 ? 254.661 134.071 467.331 1.00 26.95 107 GLY D CA 1
ATOM 7212 C C . GLY D 1 107 ? 254.597 133.562 468.766 1.00 31.39 107 GLY D C 1
ATOM 7213 O O . GLY D 1 107 ? 254.757 132.365 469.005 1.00 31.06 107 GLY D O 1
ATOM 7214 N N . THR D 1 108 ? 254.389 134.468 469.718 1.00 28.35 108 THR D N 1
ATOM 7215 C CA . THR D 1 108 ? 254.348 134.092 471.127 1.00 28.31 108 THR D CA 1
ATOM 7216 C C . THR D 1 108 ? 253.013 134.381 471.811 1.00 32.92 108 THR D C 1
ATOM 7217 O O . THR D 1 108 ? 252.828 134.049 472.983 1.00 32.52 108 THR D O 1
ATOM 7221 N N . VAL D 1 109 ? 252.087 134.993 471.081 1.00 30.08 109 VAL D N 1
ATOM 7222 C CA . VAL D 1 109 ? 250.780 135.330 471.636 1.00 30.21 109 VAL D CA 1
ATOM 7223 C C . VAL D 1 109 ? 250.041 134.107 472.170 1.00 34.98 109 VAL D C 1
ATOM 7224 O O . VAL D 1 109 ? 249.863 133.119 471.459 1.00 34.71 109 VAL D O 1
ATOM 7228 N N . GLY D 1 110 ? 249.608 134.185 473.425 1.00 32.08 110 GLY D N 1
ATOM 7229 C CA . GLY D 1 110 ? 248.879 133.090 474.060 1.00 32.14 110 GLY D CA 1
ATOM 7230 C C . GLY D 1 110 ? 249.815 132.138 474.798 1.00 36.44 110 GLY D C 1
ATOM 7231 O O . GLY D 1 110 ? 249.370 131.243 475.516 1.00 36.10 110 GLY D O 1
ATOM 7232 N N . LEU D 1 111 ? 251.115 132.342 474.615 1.00 33.22 111 LEU D N 1
ATOM 7233 C CA . LEU D 1 111 ? 252.128 131.503 475.243 1.00 33.03 111 LEU D CA 1
ATOM 7234 C C . LEU D 1 111 ? 252.365 131.911 476.694 1.00 36.90 111 LEU D C 1
ATOM 7235 O O . LEU D 1 111 ? 252.131 133.057 477.074 1.00 36.46 111 LEU D O 1
ATOM 7240 N N . THR D 1 112 ? 252.855 130.968 477.493 1.00 33.60 112 THR D N 1
ATOM 7241 C CA . THR D 1 112 ? 253.166 131.230 478.892 1.00 33.50 112 THR D CA 1
ATOM 7242 C C . THR D 1 112 ? 254.681 131.318 479.044 1.00 37.38 112 THR D C 1
ATOM 7243 O O . THR D 1 112 ? 255.194 132.087 479.858 1.00 37.00 112 THR D O 1
ATOM 7247 N N . THR D 1 113 ? 255.389 130.541 478.230 1.00 33.84 113 THR D N 1
ATOM 7248 C CA . THR D 1 113 ? 256.847 130.538 478.240 1.00 33.50 113 THR D CA 1
ATOM 7249 C C . THR D 1 113 ? 257.441 130.191 476.879 1.00 36.81 113 THR D C 1
ATOM 7250 O O . THR D 1 113 ? 256.953 129.302 476.180 1.00 36.46 113 THR D O 1
ATOM 7254 N N . CYS D 1 114 ? 258.502 130.905 476.519 1.00 32.81 114 CYS D N 1
ATOM 7255 C CA . CYS D 1 114 ? 259.228 130.667 475.278 1.00 32.40 114 CYS D CA 1
ATOM 7256 C C . CYS D 1 114 ? 260.706 130.619 475.646 1.00 35.56 114 CYS D C 1
ATOM 7257 O O . CYS D 1 114 ? 261.283 131.619 476.076 1.00 35.04 114 CYS D O 1
ATOM 7260 N N . GLU D 1 115 ? 261.305 129.441 475.517 1.00 31.55 115 GLU D N 1
ATOM 7261 C CA . GLU D 1 115 ? 262.689 129.256 475.922 1.00 31.02 115 GLU D CA 1
ATOM 7262 C C . GLU D 1 115 ? 263.572 128.564 474.893 1.00 33.85 115 GLU D C 1
ATOM 7263 O O . GLU D 1 115 ? 263.105 127.761 474.085 1.00 33.43 115 GLU D O 1
ATOM 7269 N N . ILE D 1 116 ? 264.868 128.848 474.976 1.00 29.57 116 ILE D N 1
ATOM 7270 C CA . ILE D 1 116 ? 265.868 128.205 474.136 1.00 29.00 116 ILE D CA 1
ATOM 7271 C C . ILE D 1 116 ? 266.942 127.682 475.079 1.00 32.38 116 ILE D C 1
ATOM 7272 O O . ILE D 1 116 ? 267.878 128.399 475.429 1.00 31.71 116 ILE D O 1
ATOM 7277 N N . LYS D 1 117 ? 266.760 126.448 475.537 1.00 28.90 117 LYS D N 1
ATOM 7278 C CA . LYS D 1 117 ? 267.678 125.834 476.486 1.00 28.62 117 LYS D CA 1
ATOM 7279 C C . LYS D 1 117 ? 268.854 125.147 475.810 1.00 32.94 117 LYS D C 1
ATOM 7280 O O . LYS D 1 117 ? 268.765 124.722 474.658 1.00 32.67 117 LYS D O 1
ATOM 7286 N N . PHE D 1 118 ? 269.956 125.036 476.543 1.00 29.68 118 PHE D N 1
ATOM 7287 C CA . PHE D 1 118 ? 271.160 124.397 476.031 1.00 29.44 118 PHE D CA 1
ATOM 7288 C C . PHE D 1 118 ? 272.156 124.182 477.161 1.00 33.79 118 PHE D C 1
ATOM 7289 O O . PHE D 1 118 ? 272.061 124.813 478.213 1.00 33.16 118 PHE D O 1
ATOM 7297 N N . ASP D 1 119 ? 273.108 123.283 476.938 1.00 30.99 119 ASP D N 1
ATOM 7298 C CA . ASP D 1 119 ? 274.127 122.985 477.936 1.00 31.10 119 ASP D CA 1
ATOM 7299 C C . ASP D 1 119 ? 275.507 123.379 477.422 1.00 35.99 119 ASP D C 1
ATOM 7300 O O . ASP D 1 119 ? 275.859 123.086 476.281 1.00 35.58 119 ASP D O 1
ATOM 7305 N N . ILE D 1 120 ? 276.286 124.041 478.270 1.00 33.38 120 ILE D N 1
ATOM 7306 C CA . ILE D 1 120 ? 277.636 124.445 477.900 1.00 33.58 120 ILE D CA 1
ATOM 7307 C C . ILE D 1 120 ? 278.625 123.361 478.314 1.00 38.69 120 ILE D C 1
ATOM 7308 O O . ILE D 1 120 ? 278.695 122.987 479.484 1.00 38.03 120 ILE D O 1
ATOM 7313 N N . ASP D 1 121 ? 279.374 122.843 477.346 1.00 36.59 121 ASP D N 1
ATOM 7314 C CA . ASP D 1 121 ? 280.347 121.792 477.621 1.00 36.94 121 ASP D CA 1
ATOM 7315 C C . ASP D 1 121 ? 281.344 122.218 478.693 1.00 42.00 121 ASP D C 1
ATOM 7316 O O . ASP D 1 121 ? 281.643 123.403 478.846 1.00 41.58 121 ASP D O 1
ATOM 7321 N N . GLU D 1 122 ? 281.854 121.239 479.430 1.00 39.43 122 GLU D N 1
ATOM 7322 C CA . GLU D 1 122 ? 282.810 121.493 480.501 1.00 39.67 122 GLU D CA 1
ATOM 7323 C C . GLU D 1 122 ? 284.156 121.983 479.973 1.00 43.48 122 GLU D C 1
ATOM 7324 O O . GLU D 1 122 ? 284.872 122.714 480.657 1.00 42.99 122 GLU D O 1
ATOM 7330 N N . ALA D 1 123 ? 284.497 121.568 478.758 1.00 40.10 123 ALA D N 1
ATOM 7331 C CA . ALA D 1 123 ? 285.766 121.941 478.141 1.00 39.87 123 ALA D CA 1
ATOM 7332 C C . ALA D 1 123 ? 285.783 123.366 477.594 1.00 43.88 123 ALA D C 1
ATOM 7333 O O . ALA D 1 123 ? 286.826 123.856 477.161 1.00 43.59 123 ALA D O 1
ATOM 7335 N N . ALA D 1 124 ? 284.627 124.024 477.608 1.00 40.41 124 ALA D N 1
ATOM 7336 C CA . ALA D 1 124 ? 284.517 125.392 477.108 1.00 40.14 124 ALA D CA 1
ATOM 7337 C C . ALA D 1 124 ? 285.590 126.295 477.710 1.00 44.11 124 ALA D C 1
ATOM 7338 O O . ALA D 1 124 ? 285.692 126.424 478.929 1.00 43.73 124 ALA D O 1
ATOM 7340 N N . ALA D 1 125 ? 286.390 126.911 476.844 1.00 40.79 125 ALA D N 1
ATOM 7341 C CA . ALA D 1 125 ? 287.472 127.793 477.274 1.00 40.55 125 ALA D CA 1
ATOM 7342 C C . ALA D 1 125 ? 286.993 128.898 478.212 1.00 44.20 125 ALA D C 1
ATOM 7343 O O . ALA D 1 125 ? 287.373 128.940 479.381 1.00 44.05 125 ALA D O 1
ATOM 7345 N N . GLY D 1 126 ? 286.166 129.797 477.691 1.00 40.28 126 GLY D N 1
ATOM 7346 C CA . GLY D 1 126 ? 285.634 130.906 478.476 1.00 39.72 126 GLY D CA 1
ATOM 7347 C C . GLY D 1 126 ? 284.360 131.420 477.818 1.00 42.52 126 GLY D C 1
ATOM 7348 O O . GLY D 1 126 ? 284.310 132.548 477.327 1.00 42.07 126 GLY D O 1
ATOM 7349 N N . PRO D 1 127 ? 283.341 130.568 477.804 1.00 38.26 127 PRO D N 1
ATOM 7350 C CA . PRO D 1 127 ? 282.058 130.878 477.182 1.00 37.67 127 PRO D CA 1
ATOM 7351 C C . PRO D 1 127 ? 281.533 132.297 477.402 1.00 40.27 127 PRO D C 1
ATOM 7352 O O . PRO D 1 127 ? 281.521 132.811 478.522 1.00 39.79 127 PRO D O 1
ATOM 7356 N N . LYS D 1 128 ? 281.079 132.905 476.311 1.00 35.89 128 LYS D N 1
ATOM 7357 C CA . LYS D 1 128 ? 280.493 134.240 476.323 1.00 35.25 128 LYS D CA 1
ATOM 7358 C C . LYS D 1 128 ? 279.371 134.238 475.290 1.00 37.76 128 LYS D C 1
ATOM 7359 O O . LYS D 1 128 ? 279.621 134.063 474.098 1.00 37.40 128 LYS D O 1
ATOM 7365 N N . LEU D 1 129 ? 278.133 134.388 475.749 1.00 33.20 129 LEU D N 1
ATOM 7366 C CA . LEU D 1 129 ? 276.992 134.356 474.844 1.00 32.48 129 LEU D CA 1
ATOM 7367 C C . LEU D 1 129 ? 276.008 135.501 475.044 1.00 34.96 129 LEU D C 1
ATOM 7368 O O . LEU D 1 129 ? 275.635 135.830 476.171 1.00 34.31 129 LEU D O 1
ATOM 7373 N N . SER D 1 130 ? 275.578 136.085 473.930 1.00 30.52 130 SER D N 1
ATOM 7374 C CA . SER D 1 130 ? 274.606 137.171 473.933 1.00 29.79 130 SER D CA 1
ATOM 7375 C C . SER D 1 130 ? 273.647 136.952 472.768 1.00 32.63 130 SER D C 1
ATOM 7376 O O . SER D 1 130 ? 273.975 136.246 471.811 1.00 32.24 130 SER D O 1
ATOM 7379 N N . ALA D 1 131 ? 272.460 137.542 472.850 1.00 28.12 131 ALA D N 1
ATOM 7380 C CA . ALA D 1 131 ? 271.472 137.360 471.797 1.00 27.43 131 ALA D CA 1
ATOM 7381 C C . ALA D 1 131 ? 270.769 138.641 471.380 1.00 30.15 131 ALA D C 1
ATOM 7382 O O . ALA D 1 131 ? 270.517 139.525 472.198 1.00 29.56 131 ALA D O 1
ATOM 7384 N N . ILE D 1 132 ? 270.446 138.717 470.095 1.00 26.10 132 ILE D N 1
ATOM 7385 C CA . ILE D 1 132 ? 269.731 139.853 469.529 1.00 25.57 132 ILE D CA 1
ATOM 7386 C C . ILE D 1 132 ? 268.476 139.310 468.856 1.00 28.83 132 ILE D C 1
ATOM 7387 O O . ILE D 1 132 ? 268.512 138.250 468.233 1.00 28.25 132 ILE D O 1
ATOM 7392 N N . ALA D 1 133 ? 267.366 140.025 468.996 1.00 25.15 133 ALA D N 1
ATOM 7393 C CA . ALA D 1 133 ? 266.111 139.574 468.414 1.00 24.78 133 ALA D CA 1
ATOM 7394 C C . ALA D 1 133 ? 265.553 140.500 467.342 1.00 28.78 133 ALA D C 1
ATOM 7395 O O . ALA D 1 133 ? 265.432 141.707 467.545 1.00 28.25 133 ALA D O 1
ATOM 7397 N N . GLN D 1 134 ? 265.193 139.912 466.205 1.00 25.49 134 GLN D N 1
ATOM 7398 C CA . GLN D 1 134 ? 264.560 140.645 465.119 1.00 25.41 134 GLN D CA 1
ATOM 7399 C C . GLN D 1 134 ? 263.082 140.290 465.231 1.00 30.06 134 GLN D C 1
ATOM 7400 O O . GLN D 1 134 ? 262.663 139.203 464.833 1.00 29.72 134 GLN D O 1
ATOM 7406 N N . LYS D 1 135 ? 262.308 141.177 465.846 1.00 27.10 135 LYS D N 1
ATOM 7407 C CA . LYS D 1 135 ? 260.898 140.906 466.086 1.00 27.00 135 LYS D CA 1
ATOM 7408 C C . LYS D 1 135 ? 259.931 141.702 465.223 1.00 31.55 135 LYS D C 1
ATOM 7409 O O . LYS D 1 135 ? 260.313 142.653 464.539 1.00 30.96 135 LYS D O 1
ATOM 7415 N N . SER D 1 136 ? 258.668 141.292 465.276 1.00 28.74 136 SER D N 1
ATOM 7416 C CA . SER D 1 136 ? 257.588 141.941 464.545 1.00 28.71 136 SER D CA 1
ATOM 7417 C C . SER D 1 136 ? 256.316 141.806 465.376 1.00 33.31 136 SER D C 1
ATOM 7418 O O . SER D 1 136 ? 256.333 141.199 466.448 1.00 32.94 136 SER D O 1
ATOM 7421 N N . VAL D 1 137 ? 255.219 142.375 464.889 1.00 30.64 137 VAL D N 1
ATOM 7422 C CA . VAL D 1 137 ? 253.949 142.322 465.610 1.00 30.77 137 VAL D CA 1
ATOM 7423 C C . VAL D 1 137 ? 253.585 140.914 466.085 1.00 35.31 137 VAL D C 1
ATOM 7424 O O . VAL D 1 137 ? 253.842 139.926 465.397 1.00 35.25 137 VAL D O 1
ATOM 7428 N N . GLY D 1 138 ? 252.992 140.837 467.272 1.00 32.05 138 GLY D N 1
ATOM 7429 C CA . GLY D 1 138 ? 252.622 139.565 467.885 1.00 31.93 138 GLY D CA 1
ATOM 7430 C C . GLY D 1 138 ? 251.627 138.723 467.089 1.00 35.99 138 GLY D C 1
ATOM 7431 O O . GLY D 1 138 ? 250.682 139.243 466.496 1.00 35.46 138 GLY D O 1
ATOM 7432 N N . THR D 1 139 ? 251.848 137.411 467.110 1.00 32.66 139 THR D N 1
ATOM 7433 C CA . THR D 1 139 ? 250.984 136.444 466.441 1.00 32.39 139 THR D CA 1
ATOM 7434 C C . THR D 1 139 ? 251.042 135.153 467.249 1.00 36.27 139 THR D C 1
ATOM 7435 O O . THR D 1 139 ? 251.958 134.961 468.049 1.00 36.03 139 THR D O 1
ATOM 7439 N N . ALA D 1 140 ? 250.070 134.272 467.046 1.00 32.53 140 ALA D N 1
ATOM 7440 C CA . ALA D 1 140 ? 250.068 132.995 467.746 1.00 32.30 140 ALA D CA 1
ATOM 7441 C C . ALA D 1 140 ? 251.237 132.185 467.197 1.00 36.14 140 ALA D C 1
ATOM 7442 O O . ALA D 1 140 ? 251.761 132.504 466.128 1.00 35.44 140 ALA D O 1
ATOM 7444 N N . PRO D 1 141 ? 251.658 131.159 467.932 1.00 32.84 141 PRO D N 1
ATOM 7445 C CA . PRO D 1 141 ? 252.760 130.315 467.482 1.00 32.53 141 PRO D CA 1
ATOM 7446 C C . PRO D 1 141 ? 252.489 129.852 466.052 1.00 36.29 141 PRO D C 1
ATOM 7447 O O . PRO D 1 141 ? 253.347 129.973 465.178 1.00 36.12 141 PRO D O 1
ATOM 7451 N N . SER D 1 142 ? 251.270 129.379 465.812 1.00 32.52 142 SER D N 1
ATOM 7452 C CA . SER D 1 142 ? 250.844 128.957 464.480 1.00 32.08 142 SER D CA 1
ATOM 7453 C C . SER D 1 142 ? 251.822 128.006 463.778 1.00 35.31 142 SER D C 1
ATOM 7454 O O . SER D 1 142 ? 252.423 127.144 464.414 1.00 34.31 142 SER D O 1
ATOM 7457 N N . TRP D 1 143 ? 251.954 128.157 462.462 1.00 32.59 143 TRP D N 1
ATOM 7458 C CA . TRP D 1 143 ? 252.840 127.314 461.656 1.00 32.63 143 TRP D CA 1
ATOM 7459 C C . TRP D 1 143 ? 254.305 127.444 462.061 1.00 34.58 143 TRP D C 1
ATOM 7460 O O . TRP D 1 143 ? 254.898 128.516 461.947 1.00 34.04 143 TRP D O 1
ATOM 7471 N N . LEU D 1 144 ? 254.891 126.341 462.514 1.00 29.75 144 LEU D N 1
ATOM 7472 C CA . LEU D 1 144 ? 256.279 126.340 462.957 1.00 28.98 144 LEU D CA 1
ATOM 7473 C C . LEU D 1 144 ? 257.048 125.139 462.415 1.00 31.93 144 LEU D C 1
ATOM 7474 O O . LEU D 1 144 ? 256.461 124.113 462.074 1.00 31.34 144 LEU D O 1
ATOM 7479 N N . THR D 1 145 ? 258.370 125.271 462.366 1.00 27.98 145 THR D N 1
ATOM 7480 C CA . THR D 1 145 ? 259.240 124.185 461.936 1.00 27.47 145 THR D CA 1
ATOM 7481 C C . THR D 1 145 ? 259.632 123.411 463.189 1.00 30.93 145 THR D C 1
ATOM 7482 O O . THR D 1 145 ? 260.075 124.001 464.174 1.00 30.36 145 THR D O 1
ATOM 7486 N N . MET D 1 146 ? 259.445 122.096 463.161 1.00 27.11 146 MET D N 1
ATOM 7487 C CA . MET D 1 146 ? 259.763 121.264 464.315 1.00 26.51 146 MET D CA 1
ATOM 7488 C C . MET D 1 146 ? 260.850 120.241 464.007 1.00 29.44 146 MET D C 1
ATOM 7489 O O . MET D 1 146 ? 260.568 119.140 463.534 1.00 29.14 146 MET D O 1
ATOM 7494 N N . ARG D 1 147 ? 262.095 120.616 464.283 1.00 25.37 147 ARG D N 1
ATOM 7495 C CA . ARG D 1 147 ? 263.243 119.748 464.042 1.00 24.91 147 ARG D CA 1
ATOM 7496 C C . ARG D 1 147 ? 263.321 118.640 465.092 1.00 29.09 147 ARG D C 1
ATOM 7497 O O . ARG D 1 147 ? 263.455 118.909 466.287 1.00 28.24 147 ARG D O 1
ATOM 7505 N N . ARG D 1 148 ? 263.220 117.394 464.637 1.00 26.27 148 ARG D N 1
ATOM 7506 C CA . ARG D 1 148 ? 263.257 116.244 465.534 1.00 26.29 148 ARG D CA 1
ATOM 7507 C C . ARG D 1 148 ? 264.474 115.358 465.294 1.00 31.70 148 ARG D C 1
ATOM 7508 O O . ARG D 1 148 ? 264.943 115.216 464.163 1.00 31.38 148 ARG D O 1
ATOM 7516 N N . ASN D 1 149 ? 264.972 114.760 466.372 1.00 29.31 149 ASN D N 1
ATOM 7517 C CA . ASN D 1 149 ? 266.155 113.907 466.323 1.00 29.45 149 ASN D CA 1
ATOM 7518 C C . ASN D 1 149 ? 265.814 112.427 466.473 1.00 33.71 149 ASN D C 1
ATOM 7519 O O . ASN D 1 149 ? 265.020 112.047 467.333 1.00 33.34 149 ASN D O 1
ATOM 7524 N N . PHE D 1 150 ? 266.443 111.593 465.651 1.00 30.65 150 PHE D N 1
ATOM 7525 C CA . PHE D 1 150 ? 266.241 110.148 465.705 1.00 30.55 150 PHE D CA 1
ATOM 7526 C C . PHE D 1 150 ? 267.560 109.428 465.441 1.00 34.87 150 PHE D C 1
ATOM 7527 O O . PHE D 1 150 ? 268.347 109.849 464.595 1.00 34.52 150 PHE D O 1
ATOM 7535 N N . PHE D 1 151 ? 267.802 108.348 466.176 1.00 31.77 151 PHE D N 1
ATOM 7536 C CA . PHE D 1 151 ? 269.026 107.574 466.009 1.00 31.66 151 PHE D CA 1
ATOM 7537 C C . PHE D 1 151 ? 268.693 106.152 465.583 1.00 36.18 151 PHE D C 1
ATOM 7538 O O . PHE D 1 151 ? 267.921 105.460 466.245 1.00 35.98 151 PHE D O 1
ATOM 7546 N N . LYS D 1 152 ? 269.246 105.735 464.451 1.00 32.40 152 LYS D N 1
ATOM 7547 C CA . LYS D 1 152 ? 268.965 104.408 463.925 1.00 31.90 152 LYS D CA 1
ATOM 7548 C C . LYS D 1 152 ? 270.212 103.720 463.398 1.00 35.38 152 LYS D C 1
ATOM 7549 O O . LYS D 1 152 ? 271.150 104.371 462.939 1.00 35.26 152 LYS D O 1
ATOM 7555 N N . GLN D 1 153 ? 270.218 102.396 463.476 1.00 31.23 153 GLN D N 1
ATOM 7556 C CA . GLN D 1 153 ? 271.353 101.616 463.015 1.00 30.89 153 GLN D CA 1
ATOM 7557 C C . GLN D 1 153 ? 271.266 101.348 461.520 1.00 35.17 153 GLN D C 1
ATOM 7558 O O . GLN D 1 153 ? 270.220 100.950 461.006 1.00 34.93 153 GLN D O 1
ATOM 7564 N N . LEU D 1 154 ? 272.373 101.580 460.828 1.00 31.89 154 LEU D N 1
ATOM 7565 C CA . LEU D 1 154 ? 272.449 101.340 459.397 1.00 32.05 154 LEU D CA 1
ATOM 7566 C C . LEU D 1 154 ? 273.370 100.148 459.179 1.00 37.01 154 LEU D C 1
ATOM 7567 O O . LEU D 1 154 ? 274.361 99.986 459.887 1.00 36.48 154 LEU D O 1
ATOM 7572 N N . ASN D 1 155 ? 273.035 99.306 458.214 1.00 34.67 155 ASN D N 1
ATOM 7573 C CA . ASN D 1 155 ? 273.846 98.137 457.947 1.00 34.85 155 ASN D CA 1
ATOM 7574 C C . ASN D 1 155 ? 274.641 98.338 456.671 1.00 39.22 155 ASN D C 1
ATOM 7575 O O . ASN D 1 155 ? 274.296 99.203 455.833 1.00 38.83 155 ASN D O 1
ATOM 7580 N N . ASN D 1 156 ? 275.656 97.514 456.480 1.00 36.06 156 ASN D N 1
ATOM 7581 C CA . ASN D 1 156 ? 276.425 97.588 455.256 1.00 35.91 156 ASN D CA 1
ATOM 7582 C C . ASN D 1 156 ? 275.629 96.666 454.334 1.00 39.64 156 ASN D C 1
ATOM 7583 O O . ASN D 1 156 ? 275.615 95.440 454.508 1.00 38.99 156 ASN D O 1
ATOM 7588 N N . GLY D 1 157 ? 274.875 97.286 453.433 1.00 36.18 157 GLY D N 1
ATOM 7589 C CA . GLY D 1 157 ? 273.969 96.591 452.531 1.00 35.79 157 GLY D CA 1
ATOM 7590 C C . GLY D 1 157 ? 272.736 97.486 452.442 1.00 39.19 157 GLY D C 1
ATOM 7591 O O . GLY D 1 157 ? 272.848 98.666 452.110 1.00 38.60 157 GLY D O 1
ATOM 7592 N N . THR D 1 158 ? 271.576 96.951 452.807 1.00 35.52 158 THR D N 1
ATOM 7593 C CA . THR D 1 158 ? 270.336 97.714 452.738 1.00 35.03 158 THR D CA 1
ATOM 7594 C C . THR D 1 158 ? 269.594 97.788 454.066 1.00 38.19 158 THR D C 1
ATOM 7595 O O . THR D 1 158 ? 269.252 96.762 454.651 1.00 37.97 158 THR D O 1
ATOM 7599 N N . THR D 1 159 ? 269.290 99.006 454.502 1.00 34.23 159 THR D N 1
ATOM 7600 C CA . THR D 1 159 ? 268.534 99.217 455.729 1.00 33.83 159 THR D CA 1
ATOM 7601 C C . THR D 1 159 ? 267.228 99.935 455.413 1.00 37.42 159 THR D C 1
ATOM 7602 O O . THR D 1 159 ? 267.180 100.789 454.529 1.00 37.16 159 THR D O 1
ATOM 7606 N N . GLU D 1 160 ? 266.170 99.587 456.139 1.00 33.66 160 GLU D N 1
ATOM 7607 C CA . GLU D 1 160 ? 264.866 100.213 455.935 1.00 33.20 160 GLU D CA 1
ATOM 7608 C C . GLU D 1 160 ? 264.353 100.863 457.218 1.00 36.71 160 GLU D C 1
ATOM 7609 O O . GLU D 1 160 ? 264.351 100.240 458.281 1.00 36.34 160 GLU D O 1
ATOM 7615 N N . ILE D 1 161 ? 263.925 102.117 457.112 1.00 32.93 161 ILE D N 1
ATOM 7616 C CA . ILE D 1 161 ? 263.412 102.859 458.257 1.00 32.57 161 ILE D CA 1
ATOM 7617 C C . ILE D 1 161 ? 261.974 103.294 458.001 1.00 35.90 161 ILE D C 1
ATOM 7618 O O . ILE D 1 161 ? 261.727 104.243 457.258 1.00 35.45 161 ILE D O 1
ATOM 7623 N N . ALA D 1 162 ? 261.028 102.595 458.619 1.00 32.23 162 ALA D N 1
ATOM 7624 C CA . ALA D 1 162 ? 259.613 102.894 458.431 1.00 31.98 162 ALA D CA 1
ATOM 7625 C C . ALA D 1 162 ? 258.889 103.283 459.718 1.00 35.71 162 ALA D C 1
ATOM 7626 O O . ALA D 1 162 ? 257.668 103.440 459.721 1.00 35.17 162 ALA D O 1
ATOM 7628 N N . ASP D 1 163 ? 259.637 103.437 460.808 1.00 32.18 163 ASP D N 1
ATOM 7629 C CA . ASP D 1 163 ? 259.038 103.785 462.094 1.00 31.90 163 ASP D CA 1
ATOM 7630 C C . ASP D 1 163 ? 259.134 105.266 462.455 1.00 35.34 163 ASP D C 1
ATOM 7631 O O . ASP D 1 163 ? 259.125 105.624 463.633 1.00 35.02 163 ASP D O 1
ATOM 7636 N N . LEU D 1 164 ? 259.209 106.126 461.445 1.00 31.39 164 LEU D N 1
ATOM 7637 C CA . LEU D 1 164 ? 259.289 107.562 461.684 1.00 30.98 164 LEU D CA 1
ATOM 7638 C C . LEU D 1 164 ? 257.918 108.100 462.081 1.00 34.57 164 LEU D C 1
ATOM 7639 O O . LEU D 1 164 ? 256.907 107.754 461.471 1.00 34.18 164 LEU D O 1
ATOM 7644 N N . PRO D 1 165 ? 257.886 108.926 463.122 1.00 30.92 165 PRO D N 1
ATOM 7645 C CA . PRO D 1 165 ? 256.629 109.487 463.611 1.00 30.54 165 PRO D CA 1
ATOM 7646 C C . PRO D 1 165 ? 255.836 110.145 462.486 1.00 34.06 165 PRO D C 1
ATOM 7647 O O . PRO D 1 165 ? 256.400 110.841 461.642 1.00 33.69 165 PRO D O 1
ATOM 7651 N N . ARG D 1 166 ? 254.526 109.919 462.480 1.00 30.24 166 ARG D N 1
ATOM 7652 C CA . ARG D 1 166 ? 253.656 110.490 461.460 1.00 29.84 166 ARG D CA 1
ATOM 7653 C C . ARG D 1 166 ? 252.509 111.285 462.074 1.00 33.89 166 ARG D C 1
ATOM 7654 O O . ARG D 1 166 ? 251.341 110.940 461.897 1.00 33.43 166 ARG D O 1
ATOM 7662 N N . PRO D 1 167 ? 252.845 112.355 462.789 1.00 30.63 167 PRO D N 1
ATOM 7663 C CA . PRO D 1 167 ? 251.831 113.206 463.409 1.00 30.53 167 PRO D CA 1
ATOM 7664 C C . PRO D 1 167 ? 250.802 113.646 462.369 1.00 34.90 167 PRO D C 1
ATOM 7665 O O . PRO D 1 167 ? 251.154 114.208 461.330 1.00 34.63 167 PRO D O 1
ATOM 7669 N N . VAL D 1 168 ? 249.532 113.368 462.647 1.00 31.59 168 VAL D N 1
ATOM 7670 C CA . VAL D 1 168 ? 248.450 113.693 461.724 1.00 31.40 168 VAL D CA 1
ATOM 7671 C C . VAL D 1 168 ? 248.273 115.188 461.477 1.00 35.15 168 VAL D C 1
ATOM 7672 O O . VAL D 1 168 ? 248.224 115.983 462.416 1.00 34.74 168 VAL D O 1
ATOM 7676 N N . GLY D 1 169 ? 248.161 115.559 460.205 1.00 31.60 169 GLY D N 1
ATOM 7677 C CA . GLY D 1 169 ? 247.966 116.954 459.822 1.00 31.21 169 GLY D CA 1
ATOM 7678 C C . GLY D 1 169 ? 249.284 117.695 459.617 1.00 34.37 169 GLY D C 1
ATOM 7679 O O . GLY D 1 169 ? 249.312 118.773 459.021 1.00 34.10 169 GLY D O 1
ATOM 7680 N N . TYR D 1 170 ? 250.370 117.117 460.119 1.00 30.15 170 TYR D N 1
ATOM 7681 C CA . TYR D 1 170 ? 251.691 117.721 459.990 1.00 29.41 170 TYR D CA 1
ATOM 7682 C C . TYR D 1 170 ? 252.310 117.398 458.636 1.00 31.50 170 TYR D C 1
ATOM 7683 O O . TYR D 1 170 ? 251.798 116.563 457.892 1.00 30.99 170 TYR D O 1
ATOM 7692 N N . ARG D 1 171 ? 253.415 118.065 458.326 1.00 26.78 171 ARG D N 1
ATOM 7693 C CA . ARG D 1 171 ? 254.119 117.847 457.068 1.00 25.96 171 ARG D CA 1
ATOM 7694 C C . ARG D 1 171 ? 255.595 117.574 457.331 1.00 29.37 171 ARG D C 1
ATOM 7695 O O . ARG D 1 171 ? 256.096 117.807 458.431 1.00 29.09 171 ARG D O 1
ATOM 7703 N N . ILE D 1 172 ? 256.292 117.102 456.304 1.00 25.40 172 ILE D N 1
ATOM 7704 C CA . ILE D 1 172 ? 257.723 116.851 456.397 1.00 24.88 172 ILE D CA 1
ATOM 7705 C C . ILE D 1 172 ? 258.426 117.653 455.310 1.00 28.26 172 ILE D C 1
ATOM 7706 O O . ILE D 1 172 ? 258.233 117.405 454.120 1.00 27.74 172 ILE D O 1
ATOM 7711 N N . ALA D 1 173 ? 259.210 118.640 455.726 1.00 24.47 173 ALA D N 1
ATOM 7712 C CA . ALA D 1 173 ? 259.931 119.486 454.788 1.00 24.09 173 ALA D CA 1
ATOM 7713 C C . ALA D 1 173 ? 261.142 118.757 454.216 1.00 27.63 173 ALA D C 1
ATOM 7714 O O . ALA D 1 173 ? 261.416 118.834 453.019 1.00 27.12 173 ALA D O 1
ATOM 7716 N N . ALA D 1 174 ? 261.863 118.048 455.077 1.00 23.98 174 ALA D N 1
ATOM 7717 C CA . ALA D 1 174 ? 263.050 117.325 454.646 1.00 23.65 174 ALA D CA 1
ATOM 7718 C C . ALA D 1 174 ? 263.491 116.269 455.647 1.00 27.58 174 ALA D C 1
ATOM 7719 O O . ALA D 1 174 ? 263.069 116.270 456.804 1.00 27.04 174 ALA D O 1
ATOM 7721 N N . ILE D 1 175 ? 264.356 115.373 455.185 1.00 24.33 175 ILE D N 1
ATOM 7722 C CA . ILE D 1 175 ? 264.912 114.315 456.019 1.00 23.96 175 ILE D CA 1
ATOM 7723 C C . ILE D 1 175 ? 266.411 114.271 455.763 1.00 27.91 175 ILE D C 1
ATOM 7724 O O . ILE D 1 175 ? 266.848 114.198 454.619 1.00 27.32 175 ILE D O 1
ATOM 7729 N N . HIS D 1 176 ? 267.196 114.354 456.829 1.00 24.99 176 HIS D N 1
ATOM 7730 C CA . HIS D 1 176 ? 268.647 114.340 456.699 1.00 24.84 176 HIS D CA 1
ATOM 7731 C C . HIS D 1 176 ? 269.255 113.106 457.352 1.00 29.08 176 HIS D C 1
ATOM 7732 O O . HIS D 1 176 ? 269.181 112.935 458.567 1.00 28.55 176 HIS D O 1
ATOM 7739 N N . ILE D 1 177 ? 269.858 112.250 456.535 1.00 26.17 177 ILE D N 1
ATOM 7740 C CA . ILE D 1 177 ? 270.500 111.044 457.036 1.00 26.14 177 ILE D CA 1
ATOM 7741 C C . ILE D 1 177 ? 271.977 111.324 457.277 1.00 30.50 177 ILE D C 1
ATOM 7742 O O . ILE D 1 177 ? 272.743 111.517 456.334 1.00 29.88 177 ILE D O 1
ATOM 7747 N N . LYS D 1 178 ? 272.363 111.376 458.547 1.00 27.77 178 LYS D N 1
ATOM 7748 C CA . LYS D 1 178 ? 273.743 111.657 458.918 1.00 27.78 178 LYS D CA 1
ATOM 7749 C C . LYS D 1 178 ? 274.543 110.374 459.091 1.00 32.82 178 LYS D C 1
ATOM 7750 O O . LYS D 1 178 ? 274.541 109.766 460.163 1.00 32.42 178 LYS D O 1
ATOM 7756 N N . ALA D 1 179 ? 275.219 109.970 458.021 1.00 30.33 179 ALA D N 1
ATOM 7757 C CA . ALA D 1 179 ? 276.040 108.764 458.016 1.00 30.42 179 ALA D CA 1
ATOM 7758 C C . ALA D 1 179 ? 277.147 108.948 456.983 1.00 35.14 179 ALA D C 1
ATOM 7759 O O . ALA D 1 179 ? 276.977 109.684 456.012 1.00 34.94 179 ALA D O 1
ATOM 7761 N N . ALA D 1 180 ? 278.279 108.284 457.195 1.00 32.10 180 ALA D N 1
ATOM 7762 C CA . ALA D 1 180 ? 279.421 108.418 456.295 1.00 31.96 180 ALA D CA 1
ATOM 7763 C C . ALA D 1 180 ? 279.474 107.419 455.141 1.00 36.05 180 ALA D C 1
ATOM 7764 O O . ALA D 1 180 ? 280.251 107.602 454.204 1.00 35.84 180 ALA D O 1
ATOM 7766 N N . GLY D 1 181 ? 278.668 106.365 455.203 1.00 32.48 181 GLY D N 1
ATOM 7767 C CA . GLY D 1 181 ? 278.701 105.343 454.159 1.00 32.21 181 GLY D CA 1
ATOM 7768 C C . GLY D 1 181 ? 277.397 105.115 453.394 1.00 35.72 181 GLY D C 1
ATOM 7769 O O . GLY D 1 181 ? 277.119 103.996 452.961 1.00 35.34 181 GLY D O 1
ATOM 7770 N N . VAL D 1 182 ? 276.615 106.171 453.202 1.00 31.86 182 VAL D N 1
ATOM 7771 C CA . VAL D 1 182 ? 275.363 106.053 452.460 1.00 31.49 182 VAL D CA 1
ATOM 7772 C C . VAL D 1 182 ? 275.590 106.270 450.964 1.00 35.34 182 VAL D C 1
ATOM 7773 O O . VAL D 1 182 ? 276.046 107.332 450.543 1.00 34.98 182 VAL D O 1
ATOM 7777 N N . ASP D 1 183 ? 275.284 105.247 450.170 1.00 31.72 183 ASP D N 1
ATOM 7778 C CA . ASP D 1 183 ? 275.479 105.296 448.724 1.00 31.37 183 ASP D CA 1
ATOM 7779 C C . ASP D 1 183 ? 274.252 105.817 447.990 1.00 34.35 183 ASP D C 1
ATOM 7780 O O . ASP D 1 183 ? 274.356 106.674 447.113 1.00 33.93 183 ASP D O 1
ATOM 7785 N N . ALA D 1 184 ? 273.093 105.263 448.327 1.00 30.11 184 ALA D N 1
ATOM 7786 C CA . ALA D 1 184 ? 271.847 105.653 447.686 1.00 29.46 184 ALA D CA 1
ATOM 7787 C C . ALA D 1 184 ? 270.681 105.476 448.646 1.00 32.40 184 ALA D C 1
ATOM 7788 O O . ALA D 1 184 ? 270.759 104.700 449.598 1.00 31.86 184 ALA D O 1
ATOM 7790 N N . VAL D 1 185 ? 269.601 106.204 448.389 1.00 28.32 185 VAL D N 1
ATOM 7791 C CA . VAL D 1 185 ? 268.417 106.133 449.230 1.00 27.80 185 VAL D CA 1
ATOM 7792 C C . VAL D 1 185 ? 267.156 106.147 448.382 1.00 31.35 185 VAL D C 1
ATOM 7793 O O . VAL D 1 185 ? 267.134 106.710 447.290 1.00 31.04 185 VAL D O 1
ATOM 7797 N N . GLU D 1 186 ? 266.107 105.521 448.896 1.00 27.78 186 GLU D N 1
ATOM 7798 C CA . GLU D 1 186 ? 264.828 105.466 448.206 1.00 27.42 186 GLU D CA 1
ATOM 7799 C C . GLU D 1 186 ? 263.732 105.815 449.204 1.00 31.11 186 GLU D C 1
ATOM 7800 O O . GLU D 1 186 ? 263.752 105.353 450.343 1.00 30.81 186 GLU D O 1
ATOM 7806 N N . PHE D 1 187 ? 262.797 106.659 448.789 1.00 27.54 187 PHE D N 1
ATOM 7807 C CA . PHE D 1 187 ? 261.704 107.061 449.665 1.00 27.35 187 PHE D CA 1
ATOM 7808 C C . PHE D 1 187 ? 260.363 106.694 449.050 1.00 31.62 187 PHE D C 1
ATOM 7809 O O . PHE D 1 187 ? 260.107 106.980 447.881 1.00 31.07 187 PHE D O 1
ATOM 7817 N N . GLN D 1 188 ? 259.507 106.061 449.842 1.00 28.79 188 GLN D N 1
ATOM 7818 C CA . GLN D 1 188 ? 258.195 105.664 449.356 1.00 28.92 188 GLN D CA 1
ATOM 7819 C C . GLN D 1 188 ? 257.103 105.803 450.405 1.00 33.30 188 GLN D C 1
ATOM 7820 O O . GLN D 1 188 ? 257.359 105.720 451.608 1.00 32.79 188 GLN D O 1
ATOM 7826 N N . ILE D 1 189 ? 255.883 106.018 449.930 1.00 30.27 189 ILE D N 1
ATOM 7827 C CA . ILE D 1 189 ? 254.724 106.150 450.798 1.00 30.40 189 ILE D CA 1
ATOM 7828 C C . ILE D 1 189 ? 253.611 105.284 450.232 1.00 34.94 189 ILE D C 1
ATOM 7829 O O . ILE D 1 189 ? 253.123 105.535 449.130 1.00 34.69 189 ILE D O 1
ATOM 7834 N N . ASP D 1 190 ? 253.235 104.247 450.972 1.00 31.91 190 ASP D N 1
ATOM 7835 C CA . ASP D 1 190 ? 252.184 103.336 450.532 1.00 31.78 190 ASP D CA 1
ATOM 7836 C C . ASP D 1 190 ? 252.562 102.641 449.226 1.00 35.91 190 ASP D C 1
ATOM 7837 O O . ASP D 1 190 ? 251.748 102.535 448.310 1.00 35.59 190 ASP D O 1
ATOM 7842 N N . GLY D 1 191 ? 253.803 102.171 449.145 1.00 32.64 191 GLY D N 1
ATOM 7843 C CA . GLY D 1 191 ? 254.282 101.473 447.957 1.00 32.58 191 GLY D CA 1
ATOM 7844 C C . GLY D 1 191 ? 254.755 102.421 446.857 1.00 36.77 191 GLY D C 1
ATOM 7845 O O . GLY D 1 191 ? 255.635 102.078 446.070 1.00 36.51 191 GLY D O 1
ATOM 7846 N N . THR D 1 192 ? 254.160 103.608 446.798 1.00 33.37 192 THR D N 1
ATOM 7847 C CA . THR D 1 192 ? 254.521 104.594 445.786 1.00 33.06 192 THR D CA 1
ATOM 7848 C C . THR D 1 192 ? 255.935 105.125 446.000 1.00 36.74 192 THR D C 1
ATOM 7849 O O . THR D 1 192 ? 256.255 105.662 447.061 1.00 36.60 192 THR D O 1
ATOM 7853 N N . LYS D 1 193 ? 256.779 104.973 444.984 1.00 32.82 193 LYS D N 1
ATOM 7854 C CA . LYS D 1 193 ? 258.165 105.425 445.062 1.00 32.28 193 LYS D CA 1
ATOM 7855 C C . LYS D 1 193 ? 258.310 106.881 444.630 1.00 35.20 193 LYS D C 1
ATOM 7856 O O . LYS D 1 193 ? 258.522 107.175 443.453 1.00 34.96 193 LYS D O 1
ATOM 7862 N N . TRP D 1 194 ? 258.202 107.791 445.591 1.00 30.84 194 TRP D N 1
ATOM 7863 C CA . TRP D 1 194 ? 258.317 109.215 445.309 1.00 30.22 194 TRP D CA 1
ATOM 7864 C C . TRP D 1 194 ? 259.748 109.609 444.982 1.00 33.05 194 TRP D C 1
ATOM 7865 O O . TRP D 1 194 ? 259.990 110.558 444.236 1.00 32.54 194 TRP D O 1
ATOM 7876 N N . ARG D 1 195 ? 260.694 108.856 445.529 1.00 28.88 195 ARG D N 1
ATOM 7877 C CA . ARG D 1 195 ? 262.107 109.086 445.269 1.00 28.23 195 ARG D CA 1
ATOM 7878 C C . ARG D 1 195 ? 262.752 107.744 444.958 1.00 32.14 195 ARG D C 1
ATOM 7879 O O . ARG D 1 195 ? 262.904 106.898 445.838 1.00 31.79 195 ARG D O 1
ATOM 7887 N N . ASP D 1 196 ? 263.083 107.538 443.690 1.00 28.65 196 ASP D N 1
ATOM 7888 C CA . ASP D 1 196 ? 263.708 106.300 443.253 1.00 28.35 196 ASP D CA 1
ATOM 7889 C C . ASP D 1 196 ? 265.018 106.116 444.004 1.00 31.67 196 ASP D C 1
ATOM 7890 O O . ASP D 1 196 ? 265.506 107.047 444.646 1.00 30.88 196 ASP D O 1
ATOM 7895 N N . LEU D 1 197 ? 265.591 104.920 443.916 1.00 28.20 197 LEU D N 1
ATOM 7896 C CA . LEU D 1 197 ? 266.870 104.656 444.558 1.00 28.02 197 LEU D CA 1
ATOM 7897 C C . LEU D 1 197 ? 267.896 105.560 443.884 1.00 32.18 197 LEU D C 1
ATOM 7898 O O . LEU D 1 197 ? 268.546 105.167 442.914 1.00 31.84 197 LEU D O 1
ATOM 7903 N N . LEU D 1 198 ? 267.993 106.793 444.371 1.00 28.78 198 LEU D N 1
ATOM 7904 C CA . LEU D 1 198 ? 268.899 107.783 443.802 1.00 28.60 198 LEU D CA 1
ATOM 7905 C C . LEU D 1 198 ? 270.298 107.704 444.400 1.00 32.51 198 LEU D C 1
ATOM 7906 O O . LEU D 1 198 ? 270.462 107.726 445.620 1.00 32.14 198 LEU D O 1
ATOM 7911 N N . LYS D 1 199 ? 271.305 107.642 443.535 1.00 29.02 199 LYS D N 1
ATOM 7912 C CA . LYS D 1 199 ? 272.693 107.604 443.983 1.00 28.65 199 LYS D CA 1
ATOM 7913 C C . LYS D 1 199 ? 273.029 108.945 444.627 1.00 32.26 199 LYS D C 1
ATOM 7914 O O . LYS D 1 199 ? 272.503 109.981 444.221 1.00 32.07 199 LYS D O 1
ATOM 7920 N N . LYS D 1 200 ? 273.896 108.922 445.634 1.00 28.43 200 LYS D N 1
ATOM 7921 C CA . LYS D 1 200 ? 274.287 110.142 446.335 1.00 28.04 200 LYS D CA 1
ATOM 7922 C C . LYS D 1 200 ? 274.686 111.269 445.380 1.00 31.33 200 LYS D C 1
ATOM 7923 O O . LYS D 1 200 ? 274.231 112.406 445.523 1.00 30.96 200 LYS D O 1
ATOM 7929 N N . ALA D 1 201 ? 275.534 110.949 444.409 1.00 27.21 201 ALA D N 1
ATOM 7930 C CA . ALA D 1 201 ? 275.990 111.937 443.435 1.00 26.67 201 ALA D CA 1
ATOM 7931 C C . ALA D 1 201 ? 274.823 112.574 442.682 1.00 29.88 201 ALA D C 1
ATOM 7932 O O . ALA D 1 201 ? 274.846 113.766 442.374 1.00 29.38 201 ALA D O 1
ATOM 7934 N N . ASP D 1 202 ? 273.807 111.771 442.388 1.00 26.10 202 ASP D N 1
ATOM 7935 C CA . ASP D 1 202 ? 272.634 112.246 441.664 1.00 25.70 202 ASP D CA 1
ATOM 7936 C C . ASP D 1 202 ? 271.727 113.083 442.553 1.00 29.22 202 ASP D C 1
ATOM 7937 O O . ASP D 1 202 ? 271.219 114.123 442.136 1.00 28.79 202 ASP D O 1
ATOM 7942 N N . ASN D 1 203 ? 271.536 112.628 443.785 1.00 25.57 203 ASN D N 1
ATOM 7943 C CA . ASN D 1 203 ? 270.713 113.347 444.746 1.00 25.23 203 ASN D CA 1
ATOM 7944 C C . ASN D 1 203 ? 271.351 114.695 445.082 1.00 28.78 203 ASN D C 1
ATOM 7945 O O . ASN D 1 203 ? 270.673 115.724 445.135 1.00 28.39 203 ASN D O 1
ATOM 7950 N N . ASP D 1 204 ? 272.661 114.678 445.303 1.00 24.93 204 ASP D N 1
ATOM 7951 C CA . ASP D 1 204 ? 273.402 115.887 445.640 1.00 24.62 204 ASP D CA 1
ATOM 7952 C C . ASP D 1 204 ? 273.408 116.893 444.493 1.00 28.10 204 ASP D C 1
ATOM 7953 O O . ASP D 1 204 ? 273.487 118.101 444.717 1.00 27.69 204 ASP D O 1
ATOM 7958 N N . TYR D 1 205 ? 273.319 116.393 443.264 1.00 24.31 205 TYR D N 1
ATOM 7959 C CA . TYR D 1 205 ? 273.297 117.263 442.093 1.00 23.95 205 TYR D CA 1
ATOM 7960 C C . TYR D 1 205 ? 271.983 118.037 442.044 1.00 27.63 205 TYR D C 1
ATOM 7961 O O . TYR D 1 205 ? 271.966 119.234 441.760 1.00 27.39 205 TYR D O 1
ATOM 7970 N N . ILE D 1 206 ? 270.884 117.352 442.339 1.00 23.99 206 ILE D N 1
ATOM 7971 C CA . ILE D 1 206 ? 269.575 117.992 442.350 1.00 23.74 206 ILE D CA 1
ATOM 7972 C C . ILE D 1 206 ? 269.515 119.036 443.460 1.00 28.22 206 ILE D C 1
ATOM 7973 O O . ILE D 1 206 ? 268.964 120.120 443.274 1.00 28.26 206 ILE D O 1
ATOM 7978 N N . LEU D 1 207 ? 270.093 118.711 444.613 1.00 24.64 207 LEU D N 1
ATOM 7979 C CA . LEU D 1 207 ? 270.115 119.639 445.739 1.00 24.33 207 LEU D CA 1
ATOM 7980 C C . LEU D 1 207 ? 270.802 120.941 445.329 1.00 28.54 207 LEU D C 1
ATOM 7981 O O . LEU D 1 207 ? 270.236 122.025 445.472 1.00 28.26 207 LEU D O 1
ATOM 7986 N N . GLU D 1 208 ? 272.025 120.822 444.819 1.00 25.07 208 GLU D N 1
ATOM 7987 C CA . GLU D 1 208 ? 272.801 121.981 444.387 1.00 24.70 208 GLU D CA 1
ATOM 7988 C C . GLU D 1 208 ? 272.084 122.714 443.260 1.00 28.65 208 GLU D C 1
ATOM 7989 O O . GLU D 1 208 ? 272.239 123.924 443.090 1.00 28.28 208 GLU D O 1
ATOM 7995 N N . GLN D 1 209 ? 271.310 121.965 442.484 1.00 25.01 209 GLN D N 1
ATOM 7996 C CA . GLN D 1 209 ? 270.566 122.527 441.366 1.00 24.55 209 GLN D CA 1
ATOM 7997 C C . GLN D 1 209 ? 269.541 123.546 441.851 1.00 28.11 209 GLN D C 1
ATOM 7998 O O . GLN D 1 209 ? 269.076 124.385 441.080 1.00 27.89 209 GLN D O 1
ATOM 8004 N N . TYR D 1 210 ? 269.196 123.470 443.132 1.00 23.95 210 TYR D N 1
ATOM 8005 C CA . TYR D 1 210 ? 268.218 124.383 443.712 1.00 23.28 210 TYR D CA 1
ATOM 8006 C C . TYR D 1 210 ? 268.811 125.373 444.711 1.00 26.87 210 TYR D C 1
ATOM 8007 O O . TYR D 1 210 ? 268.103 125.915 445.560 1.00 26.23 210 TYR D O 1
ATOM 8016 N N . GLY D 1 211 ? 270.111 125.625 444.583 1.00 23.39 211 GLY D N 1
ATOM 8017 C CA . GLY D 1 211 ? 270.799 126.595 445.428 1.00 23.18 211 GLY D CA 1
ATOM 8018 C C . GLY D 1 211 ? 271.146 126.103 446.829 1.00 26.75 211 GLY D C 1
ATOM 8019 O O . GLY D 1 211 ? 271.496 126.901 447.699 1.00 26.28 211 GLY D O 1
ATOM 8020 N N . LYS D 1 212 ? 271.060 124.796 447.043 1.00 23.20 212 LYS D N 1
ATOM 8021 C CA . LYS D 1 212 ? 271.372 124.222 448.345 1.00 23.02 212 LYS D CA 1
ATOM 8022 C C . LYS D 1 212 ? 272.817 123.743 448.397 1.00 27.88 212 LYS D C 1
ATOM 8023 O O . LYS D 1 212 ? 273.413 123.421 447.370 1.00 27.63 212 LYS D O 1
ATOM 8029 N N . ALA D 1 213 ? 273.376 123.700 449.602 1.00 24.88 213 ALA D N 1
ATOM 8030 C CA . ALA D 1 213 ? 274.743 123.235 449.793 1.00 24.78 213 ALA D CA 1
ATOM 8031 C C . ALA D 1 213 ? 274.707 121.831 450.381 1.00 29.37 213 ALA D C 1
ATOM 8032 O O . ALA D 1 213 ? 273.951 121.561 451.317 1.00 29.24 213 ALA D O 1
ATOM 8034 N N . VAL D 1 214 ? 275.507 120.932 449.818 1.00 26.06 214 VAL D N 1
ATOM 8035 C CA . VAL D 1 214 ? 275.553 119.557 450.298 1.00 25.89 214 VAL D CA 1
ATOM 8036 C C . VAL D 1 214 ? 276.375 119.458 451.580 1.00 30.25 214 VAL D C 1
ATOM 8037 O O . VAL D 1 214 ? 277.514 119.925 451.636 1.00 29.92 214 VAL D O 1
ATOM 8041 N N . LEU D 1 215 ? 275.783 118.866 452.613 1.00 27.05 215 LEU D N 1
ATOM 8042 C CA . LEU D 1 215 ? 276.456 118.714 453.898 1.00 26.87 215 LEU D CA 1
ATOM 8043 C C . LEU D 1 215 ? 277.276 117.431 453.932 1.00 31.30 215 LEU D C 1
ATOM 8044 O O . LEU D 1 215 ? 276.863 116.406 453.392 1.00 30.96 215 LEU D O 1
ATOM 8049 N N . ASP D 1 216 ? 278.442 117.498 454.565 1.00 28.26 216 ASP D N 1
ATOM 8050 C CA . ASP D 1 216 ? 279.327 116.343 454.668 1.00 28.05 216 ASP D CA 1
ATOM 8051 C C . ASP D 1 216 ? 278.679 115.192 455.429 1.00 31.40 216 ASP D C 1
ATOM 8052 O O . ASP D 1 216 ? 278.006 115.400 456.438 1.00 31.19 216 ASP D O 1
ATOM 8057 N N . ASN D 1 217 ? 278.899 113.975 454.942 1.00 27.34 217 ASN D N 1
ATOM 8058 C CA . ASN D 1 217 ? 278.362 112.777 455.579 1.00 26.85 217 ASN D CA 1
ATOM 8059 C C . ASN D 1 217 ? 276.863 112.886 455.846 1.00 29.74 217 ASN D C 1
ATOM 8060 O O . ASN D 1 217 ? 276.373 112.461 456.896 1.00 29.28 217 ASN D O 1
ATOM 8065 N N . THR D 1 218 ? 276.143 113.439 454.875 1.00 25.51 218 THR D N 1
ATOM 8066 C CA . THR D 1 218 ? 274.702 113.618 454.984 1.00 24.87 218 THR D CA 1
ATOM 8067 C C . THR D 1 218 ? 273.998 113.375 453.658 1.00 28.21 218 THR D C 1
ATOM 8068 O O . THR D 1 218 ? 274.430 113.866 452.615 1.00 27.82 218 THR D O 1
ATOM 8072 N N . TYR D 1 219 ? 272.882 112.657 453.715 1.00 24.12 219 TYR D N 1
ATOM 8073 C CA . TYR D 1 219 ? 272.057 112.417 452.542 1.00 23.39 219 TYR D CA 1
ATOM 8074 C C . TYR D 1 219 ? 270.741 113.142 452.797 1.00 26.86 219 TYR D C 1
ATOM 8075 O O . TYR D 1 219 ? 269.918 112.696 453.599 1.00 26.30 219 TYR D O 1
ATOM 8084 N N . THR D 1 220 ? 270.576 114.291 452.154 1.00 23.30 220 THR D N 1
ATOM 8085 C CA . THR D 1 220 ? 269.389 115.112 452.347 1.00 22.95 220 THR D CA 1
ATOM 8086 C C . THR D 1 220 ? 268.276 114.840 451.344 1.00 27.20 220 THR D C 1
ATOM 8087 O O . THR D 1 220 ? 268.498 114.839 450.134 1.00 26.86 220 THR D O 1
ATOM 8091 N N . ILE D 1 221 ? 267.071 114.632 451.863 1.00 23.89 221 ILE D N 1
ATOM 8092 C CA . ILE D 1 221 ? 265.897 114.421 451.031 1.00 23.73 221 ILE D CA 1
ATOM 8093 C C . ILE D 1 221 ? 265.008 115.647 451.188 1.00 27.87 221 ILE D C 1
ATOM 8094 O O . ILE D 1 221 ? 264.132 115.687 452.049 1.00 27.69 221 ILE D O 1
ATOM 8099 N N . ASP D 1 222 ? 265.285 116.667 450.384 1.00 24.44 222 ASP D N 1
ATOM 8100 C CA . ASP D 1 222 ? 264.550 117.925 450.427 1.00 24.11 222 ASP D CA 1
ATOM 8101 C C . ASP D 1 222 ? 263.220 117.830 449.686 1.00 27.91 222 ASP D C 1
ATOM 8102 O O . ASP D 1 222 ? 263.190 117.618 448.475 1.00 27.75 222 ASP D O 1
ATOM 8107 N N . PHE D 1 223 ? 262.123 118.001 450.418 1.00 24.20 223 PHE D N 1
ATOM 8108 C CA . PHE D 1 223 ? 260.788 117.940 449.830 1.00 23.85 223 PHE D CA 1
ATOM 8109 C C . PHE D 1 223 ? 260.268 119.333 449.485 1.00 28.18 223 PHE D C 1
ATOM 8110 O O . PHE D 1 223 ? 259.126 119.486 449.052 1.00 27.96 223 PHE D O 1
ATOM 8118 N N . MET D 1 224 ? 261.104 120.346 449.694 1.00 24.92 224 MET D N 1
ATOM 8119 C CA . MET D 1 224 ? 260.726 121.728 449.411 1.00 24.73 224 MET D CA 1
ATOM 8120 C C . MET D 1 224 ? 261.806 122.443 448.600 1.00 28.98 224 MET D C 1
ATOM 8121 O O . MET D 1 224 ? 262.097 123.617 448.835 1.00 28.56 224 MET D O 1
ATOM 8126 N N . LEU D 1 225 ? 262.392 121.730 447.644 1.00 25.78 225 LEU D N 1
ATOM 8127 C CA . LEU D 1 225 ? 263.451 122.281 446.804 1.00 25.63 225 LEU D CA 1
ATOM 8128 C C . LEU D 1 225 ? 263.055 123.576 446.095 1.00 30.14 225 LEU D C 1
ATOM 8129 O O . LEU D 1 225 ? 263.881 124.474 445.922 1.00 29.89 225 LEU D O 1
ATOM 8134 N N . GLU D 1 226 ? 261.795 123.671 445.683 1.00 26.81 226 GLU D N 1
ATOM 8135 C CA . GLU D 1 226 ? 261.307 124.858 444.985 1.00 26.58 226 GLU D CA 1
ATOM 8136 C C . GLU D 1 226 ? 260.916 125.975 445.947 1.00 30.40 226 GLU D C 1
ATOM 8137 O O . GLU D 1 226 ? 260.679 127.108 445.529 1.00 30.20 226 GLU D O 1
ATOM 8143 N N . GLY D 1 227 ? 260.817 125.647 447.229 1.00 26.66 227 GLY D N 1
ATOM 8144 C CA . GLY D 1 227 ? 260.419 126.627 448.230 1.00 26.15 227 GLY D CA 1
ATOM 8145 C C . GLY D 1 227 ? 258.912 126.556 448.451 1.00 29.29 227 GLY D C 1
ATOM 8146 O O . GLY D 1 227 ? 258.362 127.271 449.286 1.00 28.87 227 GLY D O 1
ATOM 8147 N N . ASP D 1 228 ? 258.250 125.683 447.698 1.00 25.46 228 ASP D N 1
ATOM 8148 C CA . ASP D 1 228 ? 256.807 125.502 447.817 1.00 25.10 228 ASP D CA 1
ATOM 8149 C C . ASP D 1 228 ? 256.473 124.559 448.972 1.00 29.14 228 ASP D C 1
ATOM 8150 O O . ASP D 1 228 ? 256.858 123.389 448.968 1.00 28.78 228 ASP D O 1
ATOM 8155 N N . VAL D 1 229 ? 255.758 125.081 449.963 1.00 25.71 229 VAL D N 1
ATOM 8156 C CA . VAL D 1 229 ? 255.382 124.302 451.137 1.00 25.42 229 VAL D CA 1
ATOM 8157 C C . VAL D 1 229 ? 254.464 123.130 450.794 1.00 28.93 229 VAL D C 1
ATOM 8158 O O . VAL D 1 229 ? 254.441 122.129 451.508 1.00 28.66 229 VAL D O 1
ATOM 8162 N N . TYR D 1 230 ? 253.712 123.261 449.704 1.00 24.41 230 TYR D N 1
ATOM 8163 C CA . TYR D 1 230 ? 252.781 122.217 449.271 1.00 23.75 230 TYR D CA 1
ATOM 8164 C C . TYR D 1 230 ? 253.472 121.031 448.607 1.00 26.01 230 TYR D C 1
ATOM 8165 O O . TYR D 1 230 ? 252.820 120.064 448.220 1.00 25.23 230 TYR D O 1
ATOM 8174 N N . GLN D 1 231 ? 254.788 121.118 448.454 1.00 21.90 231 GLN D N 1
ATOM 8175 C CA . GLN D 1 231 ? 255.552 120.036 447.843 1.00 21.52 231 GLN D CA 1
ATOM 8176 C C . GLN D 1 231 ? 256.023 119.085 448.937 1.00 25.10 231 GLN D C 1
ATOM 8177 O O . GLN D 1 231 ? 256.441 117.961 448.664 1.00 25.05 231 GLN D O 1
ATOM 8183 N N . SER D 1 232 ? 255.948 119.550 450.179 1.00 21.29 232 SER D N 1
ATOM 8184 C CA . SER D 1 232 ? 256.358 118.751 451.326 1.00 20.92 232 SER D CA 1
ATOM 8185 C C . SER D 1 232 ? 255.406 117.580 451.545 1.00 25.00 232 SER D C 1
ATOM 8186 O O . SER D 1 232 ? 254.282 117.574 451.039 1.00 24.35 232 SER D O 1
ATOM 8189 N N . VAL D 1 233 ? 255.869 116.589 452.301 1.00 21.81 233 VAL D N 1
ATOM 8190 C CA . VAL D 1 233 ? 255.077 115.402 452.589 1.00 21.56 233 VAL D CA 1
ATOM 8191 C C . VAL D 1 233 ? 253.937 115.709 453.555 1.00 25.64 233 VAL D C 1
ATOM 8192 O O . VAL D 1 233 ? 254.167 116.114 454.694 1.00 25.10 233 VAL D O 1
ATOM 8196 N N . LEU D 1 234 ? 252.705 115.511 453.096 1.00 22.46 234 LEU D N 1
ATOM 8197 C CA . LEU D 1 234 ? 251.540 115.739 453.938 1.00 22.21 234 LEU D CA 1
ATOM 8198 C C . LEU D 1 234 ? 251.205 114.443 454.662 1.00 26.87 234 LEU D C 1
ATOM 8199 O O . LEU D 1 234 ? 250.775 113.468 454.044 1.00 26.32 234 LEU D O 1
ATOM 8204 N N . LEU D 1 235 ? 251.431 114.429 455.970 1.00 24.21 235 LEU D N 1
ATOM 8205 C CA . LEU D 1 235 ? 251.178 113.242 456.769 1.00 24.46 235 LEU D CA 1
ATOM 8206 C C . LEU D 1 235 ? 249.691 112.925 456.906 1.00 30.07 235 LEU D C 1
ATOM 8207 O O . LEU D 1 235 ? 249.093 113.124 457.962 1.00 29.40 235 LEU D O 1
ATOM 8212 N N . ASP D 1 236 ? 249.107 112.442 455.812 1.00 28.11 236 ASP D N 1
ATOM 8213 C CA . ASP D 1 236 ? 247.705 112.042 455.771 1.00 28.58 236 ASP D CA 1
ATOM 8214 C C . ASP D 1 236 ? 247.578 110.790 456.631 1.00 33.76 236 ASP D C 1
ATOM 8215 O O . ASP D 1 236 ? 248.337 109.837 456.451 1.00 33.26 236 ASP D O 1
ATOM 8220 N N . GLN D 1 237 ? 246.654 110.791 457.587 1.00 31.68 237 GLN D N 1
ATOM 8221 C CA . GLN D 1 237 ? 246.516 109.626 458.454 1.00 32.08 237 GLN D CA 1
ATOM 8222 C C . GLN D 1 237 ? 246.049 108.366 457.735 1.00 35.87 237 GLN D C 1
ATOM 8223 O O . GLN D 1 237 ? 245.978 107.291 458.331 1.00 35.61 237 GLN D O 1
ATOM 8229 N N . MET D 1 238 ? 245.771 108.493 456.441 1.00 32.31 238 MET D N 1
ATOM 8230 C CA . MET D 1 238 ? 245.365 107.345 455.639 1.00 32.13 238 MET D CA 1
ATOM 8231 C C . MET D 1 238 ? 246.600 106.657 455.063 1.00 35.92 238 MET D C 1
ATOM 8232 O O . MET D 1 238 ? 246.496 105.633 454.390 1.00 35.40 238 MET D O 1
ATOM 8237 N N . ILE D 1 239 ? 247.768 107.222 455.353 1.00 32.67 239 ILE D N 1
ATOM 8238 C CA . ILE D 1 239 ? 249.033 106.654 454.903 1.00 32.32 239 ILE D CA 1
ATOM 8239 C C . ILE D 1 239 ? 249.292 105.377 455.693 1.00 36.01 239 ILE D C 1
ATOM 8240 O O . ILE D 1 239 ? 249.247 105.375 456.924 1.00 35.30 239 ILE D O 1
ATOM 8245 N N . GLN D 1 240 ? 249.535 104.286 454.977 1.00 33.42 240 GLN D N 1
ATOM 8246 C CA . GLN D 1 240 ? 249.778 102.997 455.609 1.00 33.51 240 GLN D CA 1
ATOM 8247 C C . GLN D 1 240 ? 251.265 102.732 455.786 1.00 37.35 240 GLN D C 1
ATOM 8248 O O . GLN D 1 240 ? 251.667 101.978 456.672 1.00 36.92 240 GLN D O 1
ATOM 8254 N N . ASP D 1 241 ? 252.081 103.348 454.937 1.00 33.90 241 ASP D N 1
ATOM 8255 C CA . ASP D 1 241 ? 253.516 103.119 454.990 1.00 33.47 241 ASP D CA 1
ATOM 8256 C C . ASP D 1 241 ? 254.362 104.295 454.512 1.00 36.50 241 ASP D C 1
ATOM 8257 O O . ASP D 1 241 ? 254.213 104.776 453.389 1.00 36.02 241 ASP D O 1
ATOM 8262 N N . LEU D 1 242 ? 255.262 104.737 455.382 1.00 32.45 242 LEU D N 1
ATOM 8263 C CA . LEU D 1 242 ? 256.201 105.811 455.083 1.00 31.94 242 LEU D CA 1
ATOM 8264 C C . LEU D 1 242 ? 257.567 105.159 455.268 1.00 35.60 242 LEU D C 1
ATOM 8265 O O . LEU D 1 242 ? 258.031 104.981 456.395 1.00 35.29 242 LEU D O 1
ATOM 8270 N N . ARG D 1 243 ? 258.172 104.731 454.166 1.00 31.77 243 ARG D N 1
ATOM 8271 C CA . ARG D 1 243 ? 259.423 103.990 454.235 1.00 31.45 243 ARG D CA 1
ATOM 8272 C C . ARG D 1 243 ? 260.643 104.649 453.601 1.00 35.46 243 ARG D C 1
ATOM 8273 O O . ARG D 1 243 ? 260.536 105.404 452.637 1.00 35.20 243 ARG D O 1
ATOM 8281 N N . LEU D 1 244 ? 261.809 104.309 454.139 1.00 32.15 244 LEU D N 1
ATOM 8282 C CA . LEU D 1 244 ? 263.088 104.814 453.656 1.00 32.01 244 LEU D CA 1
ATOM 8283 C C . LEU D 1 244 ? 264.020 103.620 453.453 1.00 35.98 244 LEU D C 1
ATOM 8284 O O . LEU D 1 244 ? 264.264 102.855 454.383 1.00 35.63 244 LEU D O 1
ATOM 8289 N N . LYS D 1 245 ? 264.513 103.442 452.233 1.00 32.75 245 LYS D N 1
ATOM 8290 C CA . LYS D 1 245 ? 265.419 102.338 451.930 1.00 32.67 245 LYS D CA 1
ATOM 8291 C C . LYS D 1 245 ? 266.828 102.882 451.724 1.00 36.88 245 LYS D C 1
ATOM 8292 O O . LYS D 1 245 ? 267.116 103.515 450.707 1.00 36.37 245 LYS D O 1
ATOM 8298 N N . ILE D 1 246 ? 267.694 102.653 452.705 1.00 33.70 246 ILE D N 1
ATOM 8299 C CA . ILE D 1 246 ? 269.059 103.161 452.655 1.00 33.61 246 ILE D CA 1
ATOM 8300 C C . ILE D 1 246 ? 270.096 102.118 452.262 1.00 38.20 246 ILE D C 1
ATOM 8301 O O . ILE D 1 246 ? 270.223 101.078 452.906 1.00 37.78 246 ILE D O 1
ATOM 8306 N N . ASP D 1 247 ? 270.858 102.425 451.217 1.00 35.34 247 ASP D N 1
ATOM 8307 C CA . ASP D 1 247 ? 271.925 101.545 450.758 1.00 35.42 247 ASP D CA 1
ATOM 8308 C C . ASP D 1 247 ? 273.248 102.082 451.290 1.00 39.85 247 ASP D C 1
ATOM 8309 O O . ASP D 1 247 ? 273.778 103.068 450.780 1.00 39.37 247 ASP D O 1
ATOM 8314 N N . SER D 1 248 ? 273.756 101.449 452.341 1.00 37.04 248 SER D N 1
ATOM 8315 C CA . SER D 1 248 ? 274.999 101.879 452.967 1.00 37.19 248 SER D CA 1
ATOM 8316 C C . SER D 1 248 ? 276.171 100.969 452.614 1.00 41.89 248 SER D C 1
ATOM 8317 O O . SER D 1 248 ? 275.993 99.900 452.031 1.00 41.40 248 SER D O 1
ATOM 8320 N N . THR D 1 249 ? 277.371 101.409 452.974 1.00 39.20 249 THR D N 1
ATOM 8321 C CA . THR D 1 249 ? 278.585 100.647 452.720 1.00 39.37 249 THR D CA 1
ATOM 8322 C C . THR D 1 249 ? 279.285 100.401 454.049 1.00 43.83 249 THR D C 1
ATOM 8323 O O . THR D 1 249 ? 280.304 99.711 454.114 1.00 43.47 249 THR D O 1
ATOM 8327 N N . MET D 1 250 ? 278.725 100.979 455.105 1.00 40.68 250 MET D N 1
ATOM 8328 C CA . MET D 1 250 ? 279.286 100.862 456.443 1.00 40.57 250 MET D CA 1
ATOM 8329 C C . MET D 1 250 ? 278.228 100.414 457.440 1.00 44.40 250 MET D C 1
ATOM 8330 O O . MET D 1 250 ? 277.030 100.583 457.213 1.00 44.10 250 MET D O 1
ATOM 8335 N N . ASP D 1 251 ? 278.680 99.870 458.563 1.00 40.98 251 ASP D N 1
ATOM 8336 C CA . ASP D 1 251 ? 277.777 99.454 459.626 1.00 40.78 251 ASP D CA 1
ATOM 8337 C C . ASP D 1 251 ? 277.927 100.465 460.755 1.00 43.77 251 ASP D C 1
ATOM 8338 O O . ASP D 1 251 ? 278.879 100.400 461.533 1.00 43.43 251 ASP D O 1
ATOM 8343 N N . GLU D 1 252 ? 277.009 101.424 460.812 1.00 39.53 252 GLU D N 1
ATOM 8344 C CA . GLU D 1 252 ? 277.077 102.478 461.816 1.00 38.77 252 GLU D CA 1
ATOM 8345 C C . GLU D 1 252 ? 275.696 102.943 462.262 1.00 41.05 252 GLU D C 1
ATOM 8346 O O . GLU D 1 252 ? 274.678 102.535 461.703 1.00 40.47 252 GLU D O 1
ATOM 8352 N N . GLN D 1 253 ? 275.675 103.807 463.272 1.00 36.52 253 GLN D N 1
ATOM 8353 C CA . GLN D 1 253 ? 274.429 104.379 463.762 1.00 35.70 253 GLN D CA 1
ATOM 8354 C C . GLN D 1 253 ? 274.284 105.764 463.148 1.00 38.24 253 GLN D C 1
ATOM 8355 O O . GLN D 1 253 ? 275.145 106.627 463.329 1.00 37.59 253 GLN D O 1
ATOM 8361 N N . ALA D 1 254 ? 273.211 105.959 462.392 1.00 33.86 254 ALA D N 1
ATOM 8362 C CA . ALA D 1 254 ? 272.961 107.228 461.729 1.00 33.22 254 ALA D CA 1
ATOM 8363 C C . ALA D 1 254 ? 272.043 108.117 462.554 1.00 36.14 254 ALA D C 1
ATOM 8364 O O . ALA D 1 254 ? 271.156 107.631 463.258 1.00 35.64 254 ALA D O 1
ATOM 8366 N N . GLU D 1 255 ? 272.251 109.424 462.455 1.00 31.94 255 GLU D N 1
ATOM 8367 C CA . GLU D 1 255 ? 271.379 110.372 463.128 1.00 31.22 255 GLU D CA 1
ATOM 8368 C C . GLU D 1 255 ? 270.429 110.913 462.070 1.00 34.19 255 GLU D C 1
ATOM 8369 O O . GLU D 1 255 ? 270.849 111.613 461.149 1.00 33.68 255 GLU D O 1
ATOM 8375 N N . ILE D 1 256 ? 269.158 110.535 462.168 1.00 30.06 256 ILE D N 1
ATOM 8376 C CA . ILE D 1 256 ? 268.157 110.971 461.200 1.00 29.47 256 ILE D CA 1
ATOM 8377 C C . ILE D 1 256 ? 267.462 112.245 461.663 1.00 32.26 256 ILE D C 1
ATOM 8378 O O . ILE D 1 256 ? 266.764 112.248 462.677 1.00 31.83 256 ILE D O 1
ATOM 8383 N N . ILE D 1 257 ? 267.649 113.323 460.909 1.00 27.96 257 ILE D N 1
ATOM 8384 C CA . ILE D 1 257 ? 267.023 114.600 461.227 1.00 27.29 257 ILE D CA 1
ATOM 8385 C C . ILE D 1 257 ? 265.771 114.779 460.377 1.00 30.22 257 ILE D C 1
ATOM 8386 O O . ILE D 1 257 ? 265.831 114.719 459.151 1.00 29.72 257 ILE D O 1
ATOM 8391 N N . VAL D 1 258 ? 264.638 114.995 461.034 1.00 26.15 258 VAL D N 1
ATOM 8392 C CA . VAL D 1 258 ? 263.378 115.191 460.331 1.00 25.50 258 VAL D CA 1
ATOM 8393 C C . VAL D 1 258 ? 262.811 116.569 460.632 1.00 28.96 258 VAL D C 1
ATOM 8394 O O . VAL D 1 258 ? 262.541 116.901 461.785 1.00 28.45 258 VAL D O 1
ATOM 8398 N N . GLU D 1 259 ? 262.652 117.376 459.589 1.00 25.29 259 GLU D N 1
ATOM 8399 C CA . GLU D 1 259 ? 262.111 118.717 459.743 1.00 24.92 259 GLU D CA 1
ATOM 8400 C C . GLU D 1 259 ? 260.603 118.683 459.541 1.00 28.77 259 GLU D C 1
ATOM 8401 O O . GLU D 1 259 ? 260.116 118.703 458.411 1.00 28.36 259 GLU D O 1
ATOM 8407 N N . TYR D 1 260 ? 259.867 118.605 460.644 1.00 25.19 260 TYR D N 1
ATOM 8408 C CA . TYR D 1 260 ? 258.413 118.573 460.587 1.00 24.87 260 TYR D CA 1
ATOM 8409 C C . TYR D 1 260 ? 257.863 119.993 460.494 1.00 28.55 260 TYR D C 1
ATOM 8410 O O . TYR D 1 260 ? 258.584 120.967 460.726 1.00 27.87 260 TYR D O 1
ATOM 8419 N N . MET D 1 261 ? 256.584 120.101 460.155 1.00 25.25 261 MET D N 1
ATOM 8420 C CA . MET D 1 261 ? 255.921 121.394 460.037 1.00 25.21 261 MET D CA 1
ATOM 8421 C C . MET D 1 261 ? 254.446 121.237 460.378 1.00 29.89 261 MET D C 1
ATOM 8422 O O . MET D 1 261 ? 253.827 120.228 460.046 1.00 29.30 261 MET D O 1
ATOM 8427 N N . GLY D 1 262 ? 253.875 122.247 461.020 1.00 27.42 262 GLY D N 1
ATOM 8428 C CA . GLY D 1 262 ? 252.465 122.204 461.370 1.00 27.74 262 GLY D CA 1
ATOM 8429 C C . GLY D 1 262 ? 252.097 123.335 462.313 1.00 32.61 262 GLY D C 1
ATOM 8430 O O . GLY D 1 262 ? 252.968 124.019 462.848 1.00 32.07 262 GLY D O 1
ATOM 8431 N N . VAL D 1 263 ? 250.797 123.530 462.503 1.00 30.16 263 VAL D N 1
ATOM 8432 C CA . VAL D 1 263 ? 250.303 124.558 463.404 1.00 30.46 263 VAL D CA 1
ATOM 8433 C C . VAL D 1 263 ? 250.558 124.087 464.830 1.00 35.89 263 VAL D C 1
ATOM 8434 O O . VAL D 1 263 ? 250.055 123.040 465.246 1.00 35.39 263 VAL D O 1
ATOM 8438 N N . TRP D 1 264 ? 251.366 124.842 465.567 1.00 33.61 264 TRP D N 1
ATOM 8439 C CA . TRP D 1 264 ? 251.695 124.476 466.937 1.00 33.98 264 TRP D CA 1
ATOM 8440 C C . TRP D 1 264 ? 250.453 124.337 467.806 1.00 39.42 264 TRP D C 1
ATOM 8441 O O . TRP D 1 264 ? 249.556 125.181 467.772 1.00 38.94 264 TRP D O 1
ATOM 8452 N N . SER D 1 265 ? 250.412 123.262 468.585 1.00 37.28 265 SER D N 1
ATOM 8453 C CA . SER D 1 265 ? 249.294 123.005 469.481 1.00 37.58 265 SER D CA 1
ATOM 8454 C C . SER D 1 265 ? 249.792 122.681 470.884 1.00 42.52 265 SER D C 1
ATOM 8455 O O . SER D 1 265 ? 250.785 121.971 471.055 1.00 41.94 265 SER D O 1
ATOM 8458 N N . ARG D 1 266 ? 249.085 123.211 471.879 1.00 40.43 266 ARG D N 1
ATOM 8459 C CA . ARG D 1 266 ? 249.419 123.011 473.286 1.00 40.68 266 ARG D CA 1
ATOM 8460 C C . ARG D 1 266 ? 249.385 121.538 473.672 1.00 45.14 266 ARG D C 1
ATOM 8461 O O . ARG D 1 266 ? 249.972 121.135 474.677 1.00 44.77 266 ARG D O 1
ATOM 8469 N N . ASN D 1 267 ? 248.682 120.740 472.877 1.00 42.04 267 ASN D N 1
ATOM 8470 C CA . ASN D 1 267 ? 248.573 119.308 473.131 1.00 42.01 267 ASN D CA 1
ATOM 8471 C C . ASN D 1 267 ? 248.948 118.525 471.881 1.00 45.50 267 ASN D C 1
ATOM 8472 O O . ASN D 1 267 ? 248.465 117.411 471.666 1.00 45.36 267 ASN D O 1
ATOM 8477 N N . GLY D 1 268 ? 249.799 119.119 471.050 1.00 40.87 268 GLY D N 1
ATOM 8478 C CA . GLY D 1 268 ? 250.203 118.484 469.803 1.00 40.37 268 GLY D CA 1
ATOM 8479 C C . GLY D 1 268 ? 251.636 117.964 469.808 1.00 43.57 268 GLY D C 1
ATOM 8480 O O . GLY D 1 268 ? 252.288 117.908 470.849 1.00 43.20 268 GLY D O 1
ATOM 8481 N N . PHE D 1 269 ? 252.105 117.578 468.624 1.00 39.61 269 PHE D N 1
ATOM 8482 C CA . PHE D 1 269 ? 253.448 117.039 468.430 1.00 40.58 269 PHE D CA 1
ATOM 8483 C C . PHE D 1 269 ? 254.523 117.889 469.106 1.00 52.06 269 PHE D C 1
ATOM 8484 O O . PHE D 1 269 ? 254.423 119.134 469.052 1.00 54.62 269 PHE D O 1
ATOM 8493 N N . MET E 1 1 ? 253.423 117.004 445.593 1.00 25.44 1 MET E N 1
ATOM 8494 C CA . MET E 1 1 ? 254.657 116.248 445.752 1.00 25.30 1 MET E CA 1
ATOM 8495 C C . MET E 1 1 ? 255.230 115.844 444.397 1.00 29.11 1 MET E C 1
ATOM 8496 O O . MET E 1 1 ? 254.501 115.379 443.519 1.00 28.82 1 MET E O 1
ATOM 8501 N N . ARG E 1 2 ? 256.536 116.033 444.228 1.00 25.52 2 ARG E N 1
ATOM 8502 C CA . ARG E 1 2 ? 257.203 115.677 442.983 1.00 25.19 2 ARG E CA 1
ATOM 8503 C C . ARG E 1 2 ? 257.772 114.272 443.094 1.00 29.14 2 ARG E C 1
ATOM 8504 O O . ARG E 1 2 ? 257.932 113.740 444.194 1.00 28.65 2 ARG E O 1
ATOM 8512 N N . SER E 1 3 ? 258.089 113.680 441.950 1.00 25.96 3 SER E N 1
ATOM 8513 C CA . SER E 1 3 ? 258.666 112.346 441.921 1.00 25.78 3 SER E CA 1
ATOM 8514 C C . SER E 1 3 ? 259.986 112.362 441.163 1.00 29.57 3 SER E C 1
ATOM 8515 O O . SER E 1 3 ? 260.067 112.866 440.043 1.00 28.88 3 SER E O 1
ATOM 8518 N N . PHE E 1 4 ? 261.024 111.827 441.795 1.00 26.39 4 PHE E N 1
ATOM 8519 C CA . PHE E 1 4 ? 262.339 111.743 441.179 1.00 26.25 4 PHE E CA 1
ATOM 8520 C C . PHE E 1 4 ? 262.546 110.296 440.747 1.00 30.53 4 PHE E C 1
ATOM 8521 O O . PHE E 1 4 ? 262.578 109.389 441.580 1.00 29.93 4 PHE E O 1
ATOM 8529 N N . LEU E 1 5 ? 262.641 110.084 439.438 1.00 27.57 5 LEU E N 1
ATOM 8530 C CA . LEU E 1 5 ? 262.780 108.742 438.889 1.00 27.57 5 LEU E CA 1
ATOM 8531 C C . LEU E 1 5 ? 264.063 108.521 438.104 1.00 31.36 5 LEU E C 1
ATOM 8532 O O . LEU E 1 5 ? 264.530 109.406 437.385 1.00 30.84 5 LEU E O 1
ATOM 8537 N N . ASN E 1 6 ? 264.601 107.311 438.214 1.00 27.96 6 ASN E N 1
ATOM 8538 C CA . ASN E 1 6 ? 265.781 106.923 437.460 1.00 27.70 6 ASN E CA 1
ATOM 8539 C C . ASN E 1 6 ? 265.248 106.357 436.151 1.00 31.86 6 ASN E C 1
ATOM 8540 O O . ASN E 1 6 ? 264.774 105.224 436.107 1.00 31.72 6 ASN E O 1
ATOM 8545 N N . LEU E 1 7 ? 265.271 107.172 435.103 1.00 28.40 7 LEU E N 1
ATOM 8546 C CA . LEU E 1 7 ? 264.758 106.762 433.800 1.00 28.15 7 LEU E CA 1
ATOM 8547 C C . LEU E 1 7 ? 265.327 105.423 433.346 1.00 32.46 7 LEU E C 1
ATOM 8548 O O . LEU E 1 7 ? 266.422 105.029 433.753 1.00 31.81 7 LEU E O 1
ATOM 8553 N N . ASN E 1 8 ? 264.577 104.729 432.496 1.00 29.53 8 ASN E N 1
ATOM 8554 C CA . ASN E 1 8 ? 265.012 103.440 431.974 1.00 29.46 8 ASN E CA 1
ATOM 8555 C C . ASN E 1 8 ? 266.352 103.593 431.270 1.00 33.47 8 ASN E C 1
ATOM 8556 O O . ASN E 1 8 ? 266.695 104.677 430.798 1.00 33.10 8 ASN E O 1
ATOM 8561 N N . SER E 1 9 ? 267.110 102.505 431.209 1.00 30.12 9 SER E N 1
ATOM 8562 C CA . SER E 1 9 ? 268.420 102.525 430.570 1.00 29.99 9 SER E CA 1
ATOM 8563 C C . SER E 1 9 ? 268.332 102.970 429.111 1.00 33.50 9 SER E C 1
ATOM 8564 O O . SER E 1 9 ? 267.420 102.575 428.385 1.00 33.16 9 SER E O 1
ATOM 8567 N N . ILE E 1 10 ? 269.279 103.803 428.689 1.00 29.78 10 ILE E N 1
ATOM 8568 C CA . ILE E 1 10 ? 269.316 104.281 427.309 1.00 29.33 10 ILE E CA 1
ATOM 8569 C C . ILE E 1 10 ? 269.871 103.175 426.418 1.00 33.24 10 ILE E C 1
ATOM 8570 O O . ILE E 1 10 ? 270.989 102.700 426.622 1.00 32.92 10 ILE E O 1
ATOM 8575 N N . PRO E 1 11 ? 269.070 102.749 425.448 1.00 29.73 11 PRO E N 1
ATOM 8576 C CA . PRO E 1 11 ? 269.450 101.657 424.557 1.00 29.41 11 PRO E CA 1
ATOM 8577 C C . PRO E 1 11 ? 270.591 101.968 423.595 1.00 33.13 11 PRO E C 1
ATOM 8578 O O . PRO E 1 11 ? 270.641 103.040 422.990 1.00 32.54 11 PRO E O 1
ATOM 8582 N N . ASN E 1 12 ? 271.486 100.995 423.444 1.00 29.69 12 ASN E N 1
ATOM 8583 C CA . ASN E 1 12 ? 272.614 101.079 422.521 1.00 29.42 12 ASN E CA 1
ATOM 8584 C C . ASN E 1 12 ? 273.473 102.336 422.606 1.00 33.03 12 ASN E C 1
ATOM 8585 O O . ASN E 1 12 ? 273.619 103.059 421.620 1.00 32.57 12 ASN E O 1
ATOM 8590 N N . VAL E 1 13 ? 274.079 102.568 423.765 1.00 29.37 13 VAL E N 1
ATOM 8591 C CA . VAL E 1 13 ? 274.956 103.718 423.937 1.00 29.08 13 VAL E CA 1
ATOM 8592 C C . VAL E 1 13 ? 276.377 103.347 423.524 1.00 32.70 13 VAL E C 1
ATOM 8593 O O . VAL E 1 13 ? 277.102 102.695 424.274 1.00 32.13 13 VAL E O 1
ATOM 8597 N N . ALA E 1 14 ? 276.760 103.749 422.317 1.00 29.25 14 ALA E N 1
ATOM 8598 C CA . ALA E 1 14 ? 278.091 103.456 421.800 1.00 28.98 14 ALA E CA 1
ATOM 8599 C C . ALA E 1 14 ? 278.524 104.520 420.800 1.00 32.64 14 ALA E C 1
ATOM 8600 O O . ALA E 1 14 ? 277.690 105.227 420.232 1.00 32.17 14 ALA E O 1
ATOM 8602 N N . ALA E 1 15 ? 279.832 104.629 420.589 1.00 29.01 15 ALA E N 1
ATOM 8603 C CA . ALA E 1 15 ? 280.382 105.609 419.659 1.00 28.65 15 ALA E CA 1
ATOM 8604 C C . ALA E 1 15 ? 279.841 105.420 418.241 1.00 32.19 15 ALA E C 1
ATOM 8605 O O . ALA E 1 15 ? 279.795 104.301 417.728 1.00 31.94 15 ALA E O 1
ATOM 8607 N N . GLY E 1 16 ? 279.435 106.520 417.614 1.00 28.31 16 GLY E N 1
ATOM 8608 C CA . GLY E 1 16 ? 278.908 106.488 416.253 1.00 27.83 16 GLY E CA 1
ATOM 8609 C C . GLY E 1 16 ? 277.454 106.021 416.195 1.00 31.23 16 GLY E C 1
ATOM 8610 O O . GLY E 1 16 ? 276.870 105.911 415.116 1.00 30.76 16 GLY E O 1
ATOM 8611 N N . ASN E 1 17 ? 276.873 105.751 417.358 1.00 27.42 17 ASN E N 1
ATOM 8612 C CA . ASN E 1 17 ? 275.493 105.285 417.431 1.00 26.87 17 ASN E CA 1
ATOM 8613 C C . ASN E 1 17 ? 274.503 106.435 417.520 1.00 30.42 17 ASN E C 1
ATOM 8614 O O . ASN E 1 17 ? 274.841 107.532 417.965 1.00 29.92 17 ASN E O 1
ATOM 8619 N N . SER E 1 18 ? 273.269 106.164 417.110 1.00 26.95 18 SER E N 1
ATOM 8620 C CA . SER E 1 18 ? 272.196 107.147 417.184 1.00 26.75 18 SER E CA 1
ATOM 8621 C C . SER E 1 18 ? 271.226 106.673 418.257 1.00 30.85 18 SER E C 1
ATOM 8622 O O . SER E 1 18 ? 270.478 105.716 418.052 1.00 30.29 18 SER E O 1
ATOM 8625 N N . CYS E 1 19 ? 271.276 107.315 419.419 1.00 27.71 19 CYS E N 1
ATOM 8626 C CA . CYS E 1 19 ? 270.433 106.920 420.537 1.00 27.64 19 CYS E CA 1
ATOM 8627 C C . CYS E 1 19 ? 269.268 107.866 420.772 1.00 31.74 19 CYS E C 1
ATOM 8628 O O . CYS E 1 19 ? 269.170 108.918 420.146 1.00 31.39 19 CYS E O 1
ATOM 8631 N N . SER E 1 20 ? 268.376 107.470 421.671 1.00 28.56 20 SER E N 1
ATOM 8632 C CA . SER E 1 20 ? 267.200 108.266 421.974 1.00 28.52 20 SER E CA 1
ATOM 8633 C C . SER E 1 20 ? 266.730 108.040 423.407 1.00 32.57 20 SER E C 1
ATOM 8634 O O . SER E 1 20 ? 266.829 106.932 423.939 1.00 32.32 20 SER E O 1
ATOM 8637 N N . ILE E 1 21 ? 266.219 109.097 424.028 1.00 28.94 21 ILE E N 1
ATOM 8638 C CA . ILE E 1 21 ? 265.689 109.004 425.380 1.00 28.56 21 ILE E CA 1
ATOM 8639 C C . ILE E 1 21 ? 264.172 109.052 425.282 1.00 32.28 21 ILE E C 1
ATOM 8640 O O . ILE E 1 21 ? 263.575 110.128 425.246 1.00 31.73 21 ILE E O 1
ATOM 8645 N N . LYS E 1 22 ? 263.554 107.880 425.191 1.00 28.97 22 LYS E N 1
ATOM 8646 C CA . LYS E 1 22 ? 262.104 107.797 425.072 1.00 28.76 22 LYS E CA 1
ATOM 8647 C C . LYS E 1 22 ? 261.437 107.996 426.426 1.00 32.70 22 LYS E C 1
ATOM 8648 O O . LYS E 1 22 ? 261.624 107.201 427.349 1.00 32.39 22 LYS E O 1
ATOM 8654 N N . LEU E 1 23 ? 260.671 109.077 426.541 1.00 29.08 23 LEU E N 1
ATOM 8655 C CA . LEU E 1 23 ? 259.995 109.408 427.788 1.00 28.75 23 LEU E CA 1
ATOM 8656 C C . LEU E 1 23 ? 258.575 108.859 427.849 1.00 32.40 23 LEU E C 1
ATOM 8657 O O . LEU E 1 23 ? 257.791 109.027 426.915 1.00 32.05 23 LEU E O 1
ATOM 8662 N N . PRO E 1 24 ? 258.254 108.202 428.959 1.00 28.66 24 PRO E N 1
ATOM 8663 C CA . PRO E 1 24 ? 256.930 107.631 429.159 1.00 28.37 24 PRO E CA 1
ATOM 8664 C C . PRO E 1 24 ? 255.884 108.734 429.264 1.00 32.28 24 PRO E C 1
ATOM 8665 O O . PRO E 1 24 ? 256.065 109.710 429.992 1.00 31.80 24 PRO E O 1
ATOM 8669 N N . ILE E 1 25 ? 254.795 108.576 428.519 1.00 29.06 25 ILE E N 1
ATOM 8670 C CA . ILE E 1 25 ? 253.720 109.561 428.503 1.00 28.87 25 ILE E CA 1
ATOM 8671 C C . ILE E 1 25 ? 252.786 109.404 429.697 1.00 32.54 25 ILE E C 1
ATOM 8672 O O . ILE E 1 25 ? 252.555 108.292 430.175 1.00 32.11 25 ILE E O 1
ATOM 8677 N N . GLY E 1 26 ? 252.241 110.520 430.170 1.00 28.86 26 GLY E N 1
ATOM 8678 C CA . GLY E 1 26 ? 251.315 110.491 431.293 1.00 28.55 26 GLY E CA 1
ATOM 8679 C C . GLY E 1 26 ? 251.509 111.638 432.277 1.00 32.32 26 GLY E C 1
ATOM 8680 O O . GLY E 1 26 ? 250.536 112.249 432.721 1.00 31.91 26 GLY E O 1
ATOM 8681 N N . GLN E 1 27 ? 252.761 111.917 432.631 1.00 28.76 27 GLN E N 1
ATOM 8682 C CA . GLN E 1 27 ? 253.060 112.969 433.597 1.00 28.38 27 GLN E CA 1
ATOM 8683 C C . GLN E 1 27 ? 253.751 114.192 432.996 1.00 31.18 27 GLN E C 1
ATOM 8684 O O . GLN E 1 27 ? 253.828 114.345 431.776 1.00 30.60 27 GLN E O 1
ATOM 8690 N N . THR E 1 28 ? 254.246 115.062 433.873 1.00 26.76 28 THR E N 1
ATOM 8691 C CA . THR E 1 28 ? 254.929 116.284 433.465 1.00 25.92 28 THR E CA 1
ATOM 8692 C C . THR E 1 28 ? 256.412 116.222 433.822 1.00 29.04 28 THR E C 1
ATOM 8693 O O . THR E 1 28 ? 256.773 115.879 434.947 1.00 28.66 28 THR E O 1
ATOM 8697 N N . TYR E 1 29 ? 257.266 116.567 432.865 1.00 24.97 29 TYR E N 1
ATOM 8698 C CA . TYR E 1 29 ? 258.708 116.568 433.090 1.00 24.42 29 TYR E CA 1
ATOM 8699 C C . TYR E 1 29 ? 259.200 117.993 433.304 1.00 27.67 29 TYR E C 1
ATOM 8700 O O . TYR E 1 29 ? 259.230 118.797 432.374 1.00 27.27 29 TYR E O 1
ATOM 8709 N N . GLU E 1 30 ? 259.578 118.305 434.537 1.00 23.74 30 GLU E N 1
ATOM 8710 C CA . GLU E 1 30 ? 260.066 119.636 434.864 1.00 23.30 30 GLU E CA 1
ATOM 8711 C C . GLU E 1 30 ? 261.542 119.756 434.512 1.00 26.71 30 GLU E C 1
ATOM 8712 O O . GLU E 1 30 ? 261.979 120.757 433.941 1.00 26.14 30 GLU E O 1
ATOM 8718 N N . VAL E 1 31 ? 262.305 118.724 434.853 1.00 23.11 31 VAL E N 1
ATOM 8719 C CA . VAL E 1 31 ? 263.737 118.700 434.578 1.00 22.75 31 VAL E CA 1
ATOM 8720 C C . VAL E 1 31 ? 264.208 117.285 434.276 1.00 26.63 31 VAL E C 1
ATOM 8721 O O . VAL E 1 31 ? 263.714 116.316 434.855 1.00 26.36 31 VAL E O 1
ATOM 8725 N N . ILE E 1 32 ? 265.177 117.175 433.375 1.00 22.71 32 ILE E N 1
ATOM 8726 C CA . ILE E 1 32 ? 265.752 115.885 433.026 1.00 22.24 32 ILE E CA 1
ATOM 8727 C C . ILE E 1 32 ? 267.267 115.970 433.151 1.00 25.61 32 ILE E C 1
ATOM 8728 O O . ILE E 1 32 ? 267.920 116.688 432.396 1.00 25.02 32 ILE E O 1
ATOM 8733 N N . ASP E 1 33 ? 267.814 115.258 434.132 1.00 22.01 33 ASP E N 1
ATOM 8734 C CA . ASP E 1 33 ? 269.252 115.261 434.375 1.00 21.80 33 ASP E CA 1
ATOM 8735 C C . ASP E 1 33 ? 269.952 114.145 433.612 1.00 25.51 33 ASP E C 1
ATOM 8736 O O . ASP E 1 33 ? 269.756 112.965 433.899 1.00 25.05 33 ASP E O 1
ATOM 8741 N N . LEU E 1 34 ? 270.776 114.530 432.642 1.00 22.04 34 LEU E N 1
ATOM 8742 C CA . LEU E 1 34 ? 271.509 113.568 431.833 1.00 21.81 34 LEU E CA 1
ATOM 8743 C C . LEU E 1 34 ? 272.966 113.452 432.267 1.00 26.22 34 LEU E C 1
ATOM 8744 O O . LEU E 1 34 ? 273.746 114.398 432.133 1.00 25.82 34 LEU E O 1
ATOM 8749 N N . ARG E 1 35 ? 273.324 112.280 432.782 1.00 23.09 35 ARG E N 1
ATOM 8750 C CA . ARG E 1 35 ? 274.686 112.009 433.220 1.00 22.85 35 ARG E CA 1
ATOM 8751 C C . ARG E 1 35 ? 275.468 111.412 432.053 1.00 27.35 35 ARG E C 1
ATOM 8752 O O . ARG E 1 35 ? 274.969 110.531 431.348 1.00 27.01 35 ARG E O 1
ATOM 8760 N N . TYR E 1 36 ? 276.683 111.909 431.836 1.00 24.27 36 TYR E N 1
ATOM 8761 C CA . TYR E 1 36 ? 277.516 111.435 430.736 1.00 24.17 36 TYR E CA 1
ATOM 8762 C C . TYR E 1 36 ? 278.956 111.190 431.169 1.00 28.41 36 TYR E C 1
ATOM 8763 O O . TYR E 1 36 ? 279.471 111.852 432.068 1.00 28.22 36 TYR E O 1
ATOM 8772 N N . SER E 1 37 ? 279.605 110.241 430.505 1.00 25.18 37 SER E N 1
ATOM 8773 C CA . SER E 1 37 ? 280.994 109.906 430.783 1.00 25.15 37 SER E CA 1
ATOM 8774 C C . SER E 1 37 ? 281.548 109.112 429.605 1.00 29.27 37 SER E C 1
ATOM 8775 O O . SER E 1 37 ? 280.802 108.420 428.912 1.00 28.82 37 SER E O 1
ATOM 8778 N N . GLY E 1 38 ? 282.848 109.240 429.361 1.00 25.96 38 GLY E N 1
ATOM 8779 C CA . GLY E 1 38 ? 283.480 108.553 428.241 1.00 25.89 38 GLY E CA 1
ATOM 8780 C C . GLY E 1 38 ? 283.133 109.264 426.935 1.00 30.03 38 GLY E C 1
ATOM 8781 O O . GLY E 1 38 ? 283.321 108.721 425.843 1.00 29.58 38 GLY E O 1
ATOM 8782 N N . VAL E 1 39 ? 282.623 110.485 427.061 1.00 26.62 39 VAL E N 1
ATOM 8783 C CA . VAL E 1 39 ? 282.241 111.292 425.909 1.00 26.35 39 VAL E CA 1
ATOM 8784 C C . VAL E 1 39 ? 282.110 112.754 426.320 1.00 30.13 39 VAL E C 1
ATOM 8785 O O . VAL E 1 39 ? 281.759 113.058 427.459 1.00 29.49 39 VAL E O 1
ATOM 8789 N N . THR E 1 40 ? 282.407 113.658 425.392 1.00 27.03 40 THR E N 1
ATOM 8790 C CA . THR E 1 40 ? 282.301 115.087 425.662 1.00 26.95 40 THR E CA 1
ATOM 8791 C C . THR E 1 40 ? 280.940 115.598 425.201 1.00 31.29 40 THR E C 1
ATOM 8792 O O . THR E 1 40 ? 280.307 115.003 424.329 1.00 30.88 40 THR E O 1
ATOM 8796 N N . PRO E 1 41 ? 280.488 116.695 425.796 1.00 28.09 41 PRO E N 1
ATOM 8797 C CA . PRO E 1 41 ? 279.199 117.274 425.438 1.00 27.90 41 PRO E CA 1
ATOM 8798 C C . PRO E 1 41 ? 279.171 117.628 423.957 1.00 31.66 41 PRO E C 1
ATOM 8799 O O . PRO E 1 41 ? 278.125 117.558 423.309 1.00 31.32 41 PRO E O 1
ATOM 8803 N N . SER E 1 42 ? 280.329 118.002 423.425 1.00 28.10 42 SER E N 1
ATOM 8804 C CA . SER E 1 42 ? 280.446 118.362 422.018 1.00 27.89 42 SER E CA 1
ATOM 8805 C C . SER E 1 42 ? 280.400 117.116 421.140 1.00 31.54 42 SER E C 1
ATOM 8806 O O . SER E 1 42 ? 280.192 117.204 419.929 1.00 31.17 42 SER E O 1
ATOM 8809 N N . GLN E 1 43 ? 280.591 115.954 421.758 1.00 27.71 43 GLN E N 1
ATOM 8810 C CA . GLN E 1 43 ? 280.560 114.689 421.032 1.00 27.20 43 GLN E CA 1
ATOM 8811 C C . GLN E 1 43 ? 279.144 114.117 420.960 1.00 30.62 43 GLN E C 1
ATOM 8812 O O . GLN E 1 43 ? 278.911 113.098 420.312 1.00 30.26 43 GLN E O 1
ATOM 8818 N N . ILE E 1 44 ? 278.205 114.787 421.623 1.00 26.65 44 ILE E N 1
ATOM 8819 C CA . ILE E 1 44 ? 276.799 114.395 421.593 1.00 26.19 44 ILE E CA 1
ATOM 8820 C C . ILE E 1 44 ? 276.113 115.374 420.652 1.00 29.82 44 ILE E C 1
ATOM 8821 O O . ILE E 1 44 ? 275.665 116.442 421.070 1.00 29.29 44 ILE E O 1
ATOM 8826 N N . LYS E 1 45 ? 276.086 115.025 419.370 1.00 26.45 45 LYS E N 1
ATOM 8827 C CA . LYS E 1 45 ? 275.550 115.907 418.340 1.00 26.16 45 LYS E CA 1
ATOM 8828 C C . LYS E 1 45 ? 274.069 115.757 418.007 1.00 29.91 45 LYS E C 1
ATOM 8829 O O . LYS E 1 45 ? 273.424 114.778 418.378 1.00 29.20 45 LYS E O 1
ATOM 8835 N N . ASN E 1 46 ? 273.553 116.750 417.289 1.00 26.76 46 ASN E N 1
ATOM 8836 C CA . ASN E 1 46 ? 272.166 116.776 416.839 1.00 26.61 46 ASN E CA 1
ATOM 8837 C C . ASN E 1 46 ? 271.149 116.356 417.890 1.00 30.29 46 ASN E C 1
ATOM 8838 O O . ASN E 1 46 ? 270.417 115.382 417.707 1.00 30.07 46 ASN E O 1
ATOM 8843 N N . VAL E 1 47 ? 271.089 117.115 418.979 1.00 26.47 47 VAL E N 1
ATOM 8844 C CA . VAL E 1 47 ? 270.145 116.835 420.049 1.00 26.10 47 VAL E CA 1
ATOM 8845 C C . VAL E 1 47 ? 268.778 117.398 419.675 1.00 30.13 47 VAL E C 1
ATOM 8846 O O . VAL E 1 47 ? 268.625 118.608 419.485 1.00 29.83 47 VAL E O 1
ATOM 8850 N N . ARG E 1 48 ? 267.798 116.508 419.531 1.00 26.67 48 ARG E N 1
ATOM 8851 C CA . ARG E 1 48 ? 266.446 116.905 419.156 1.00 26.19 48 ARG E CA 1
ATOM 8852 C C . ARG E 1 48 ? 265.410 116.484 420.188 1.00 29.45 48 ARG E C 1
ATOM 8853 O O . ARG E 1 48 ? 265.342 115.317 420.569 1.00 28.89 48 ARG E O 1
ATOM 8861 N N . VAL E 1 49 ? 264.575 117.430 420.604 1.00 25.73 49 VAL E N 1
ATOM 8862 C CA . VAL E 1 49 ? 263.479 117.132 421.514 1.00 25.27 49 VAL E CA 1
ATOM 8863 C C . VAL E 1 49 ? 262.237 117.054 420.635 1.00 28.98 49 VAL E C 1
ATOM 8864 O O . VAL E 1 49 ? 261.832 118.049 420.033 1.00 28.55 49 VAL E O 1
ATOM 8868 N N . GLU E 1 50 ? 261.671 115.860 420.511 1.00 25.43 50 GLU E N 1
ATOM 8869 C CA . GLU E 1 50 ? 260.512 115.663 419.648 1.00 25.13 50 GLU E CA 1
ATOM 8870 C C . GLU E 1 50 ? 259.248 115.244 420.383 1.00 29.50 50 GLU E C 1
ATOM 8871 O O . GLU E 1 50 ? 259.263 114.329 421.211 1.00 28.94 50 GLU E O 1
ATOM 8877 N N . LEU E 1 51 ? 258.149 115.912 420.050 1.00 26.51 51 LEU E N 1
ATOM 8878 C CA . LEU E 1 51 ? 256.846 115.608 420.624 1.00 26.44 51 LEU E CA 1
ATOM 8879 C C . LEU E 1 51 ? 255.950 115.125 419.493 1.00 30.37 51 LEU E C 1
ATOM 8880 O O . LEU E 1 51 ? 255.597 115.895 418.603 1.00 30.01 51 LEU E O 1
ATOM 8885 N N . ASP E 1 52 ? 255.608 113.842 419.514 1.00 26.97 52 ASP E N 1
ATOM 8886 C CA . ASP E 1 52 ? 254.761 113.264 418.477 1.00 26.72 52 ASP E CA 1
ATOM 8887 C C . ASP E 1 52 ? 255.449 113.279 417.117 1.00 30.66 52 ASP E C 1
ATOM 8888 O O . ASP E 1 52 ? 254.797 113.423 416.084 1.00 30.14 52 ASP E O 1
ATOM 8893 N N . GLY E 1 53 ? 256.770 113.132 417.120 1.00 27.43 53 GLY E N 1
ATOM 8894 C CA . GLY E 1 53 ? 257.532 113.102 415.876 1.00 27.26 53 GLY E CA 1
ATOM 8895 C C . GLY E 1 53 ? 257.951 114.483 415.374 1.00 31.40 53 GLY E C 1
ATOM 8896 O O . GLY E 1 53 ? 258.856 114.595 414.552 1.00 31.13 53 GLY E O 1
ATOM 8897 N N . ARG E 1 54 ? 257.260 115.528 415.824 1.00 28.38 54 ARG E N 1
ATOM 8898 C CA . ARG E 1 54 ? 257.624 116.887 415.446 1.00 28.15 54 ARG E CA 1
ATOM 8899 C C . ARG E 1 54 ? 258.821 117.294 416.279 1.00 31.62 54 ARG E C 1
ATOM 8900 O O . ARG E 1 54 ? 259.090 116.712 417.334 1.00 31.78 54 ARG E O 1
ATOM 8908 N N . LEU E 1 55 ? 259.528 118.303 415.791 1.00 27.33 55 LEU E N 1
ATOM 8909 C CA . LEU E 1 55 ? 260.677 118.851 416.489 1.00 26.67 55 LEU E CA 1
ATOM 8910 C C . LEU E 1 55 ? 260.228 120.007 417.373 1.00 29.37 55 LEU E C 1
ATOM 8911 O O . LEU E 1 55 ? 259.472 120.880 416.939 1.00 29.04 55 LEU E O 1
ATOM 8916 N N . LEU E 1 56 ? 260.695 120.005 418.615 1.00 24.81 56 LEU E N 1
ATOM 8917 C CA . LEU E 1 56 ? 260.365 121.066 419.554 1.00 24.05 56 LEU E CA 1
ATOM 8918 C C . LEU E 1 56 ? 261.581 121.972 419.707 1.00 27.26 56 LEU E C 1
ATOM 8919 O O . LEU E 1 56 ? 261.541 123.152 419.351 1.00 26.46 56 LEU E O 1
ATOM 8924 N N . SER E 1 57 ? 262.668 121.397 420.211 1.00 23.61 57 SER E N 1
ATOM 8925 C CA . SER E 1 57 ? 263.912 122.127 420.403 1.00 23.40 57 SER E CA 1
ATOM 8926 C C . SER E 1 57 ? 265.067 121.366 419.765 1.00 27.54 57 SER E C 1
ATOM 8927 O O . SER E 1 57 ? 265.038 120.139 419.669 1.00 26.93 57 SER E O 1
ATOM 8930 N N . THR E 1 58 ? 266.085 122.098 419.328 1.00 24.67 58 THR E N 1
ATOM 8931 C CA . THR E 1 58 ? 267.241 121.479 418.697 1.00 24.74 58 THR E CA 1
ATOM 8932 C C . THR E 1 58 ? 268.560 122.064 419.192 1.00 28.84 58 THR E C 1
ATOM 8933 O O . THR E 1 58 ? 268.685 123.276 419.387 1.00 28.57 58 THR E O 1
ATOM 8937 N N . TYR E 1 59 ? 269.542 121.189 419.389 1.00 25.25 59 TYR E N 1
ATOM 8938 C CA . TYR E 1 59 ? 270.871 121.597 419.829 1.00 24.96 59 TYR E CA 1
ATOM 8939 C C . TYR E 1 59 ? 271.905 120.947 418.914 1.00 28.88 59 TYR E C 1
ATOM 8940 O O . TYR E 1 59 ? 271.927 119.724 418.770 1.00 28.43 59 TYR E O 1
ATOM 8949 N N . LYS E 1 60 ? 272.760 121.762 418.303 1.00 25.48 60 LYS E N 1
ATOM 8950 C CA . LYS E 1 60 ? 273.810 121.241 417.431 1.00 25.15 60 LYS E CA 1
ATOM 8951 C C . LYS E 1 60 ? 274.614 120.198 418.198 1.00 28.69 60 LYS E C 1
ATOM 8952 O O . LYS E 1 60 ? 274.907 119.120 417.681 1.00 28.30 60 LYS E O 1
ATOM 8958 N N . THR E 1 61 ? 274.945 120.525 419.444 1.00 25.04 61 THR E N 1
ATOM 8959 C CA . THR E 1 61 ? 275.672 119.620 420.328 1.00 24.82 61 THR E CA 1
ATOM 8960 C C . THR E 1 61 ? 275.192 119.823 421.762 1.00 28.64 61 THR E C 1
ATOM 8961 O O . THR E 1 61 ? 274.576 120.840 422.079 1.00 28.15 61 THR E O 1
ATOM 8965 N N . LEU E 1 62 ? 275.467 118.848 422.620 1.00 25.18 62 LEU E N 1
ATOM 8966 C CA . LEU E 1 62 ? 275.054 118.927 424.014 1.00 25.01 62 LEU E CA 1
ATOM 8967 C C . LEU E 1 62 ? 275.713 120.106 424.730 1.00 28.70 62 LEU E C 1
ATOM 8968 O O . LEU E 1 62 ? 275.245 120.547 425.781 1.00 28.22 62 LEU E O 1
ATOM 8973 N N . ASN E 1 63 ? 276.798 120.613 424.153 1.00 25.09 63 ASN E N 1
ATOM 8974 C CA . ASN E 1 63 ? 277.515 121.742 424.735 1.00 24.75 63 ASN E CA 1
ATOM 8975 C C . ASN E 1 63 ? 276.679 123.014 424.699 1.00 28.66 63 ASN E C 1
ATOM 8976 O O . ASN E 1 63 ? 276.873 123.919 425.510 1.00 28.22 63 ASN E O 1
ATOM 8981 N N . ASP E 1 64 ? 275.753 123.079 423.750 1.00 25.33 64 ASP E N 1
ATOM 8982 C CA . ASP E 1 64 ? 274.879 124.236 423.618 1.00 25.13 64 ASP E CA 1
ATOM 8983 C C . ASP E 1 64 ? 273.854 124.266 424.748 1.00 28.47 64 ASP E C 1
ATOM 8984 O O . ASP E 1 64 ? 273.351 125.330 425.113 1.00 28.24 64 ASP E O 1
ATOM 8989 N N . LEU E 1 65 ? 273.560 123.095 425.308 1.00 24.33 65 LEU E N 1
ATOM 8990 C CA . LEU E 1 65 ? 272.631 122.995 426.428 1.00 23.79 65 LEU E CA 1
ATOM 8991 C C . LEU E 1 65 ? 273.356 123.435 427.695 1.00 27.32 65 LEU E C 1
ATOM 8992 O O . LEU E 1 65 ? 272.760 124.028 428.593 1.00 27.03 65 LEU E O 1
ATOM 8997 N N . ILE E 1 66 ? 274.654 123.156 427.746 1.00 23.57 66 ILE E N 1
ATOM 8998 C CA . ILE E 1 66 ? 275.486 123.541 428.879 1.00 23.19 66 ILE E CA 1
ATOM 8999 C C . ILE E 1 66 ? 275.619 125.059 428.911 1.00 26.70 66 ILE E C 1
ATOM 9000 O O . ILE E 1 66 ? 275.597 125.676 429.976 1.00 26.32 66 ILE E O 1
ATOM 9005 N N . LEU E 1 67 ? 275.752 125.652 427.729 1.00 23.01 67 LEU E N 1
ATOM 9006 C CA . LEU E 1 67 ? 275.879 127.097 427.596 1.00 22.54 67 LEU E CA 1
ATOM 9007 C C . LEU E 1 67 ? 274.549 127.785 427.880 1.00 26.23 67 LEU E C 1
ATOM 9008 O O . LEU E 1 67 ? 274.512 128.881 428.435 1.00 25.95 67 LEU E O 1
ATOM 9013 N N . GLU E 1 68 ? 273.457 127.125 427.508 1.00 22.58 68 GLU E N 1
ATOM 9014 C CA . GLU E 1 68 ? 272.124 127.659 427.751 1.00 22.37 68 GLU E CA 1
ATOM 9015 C C . GLU E 1 68 ? 271.894 127.810 429.256 1.00 26.37 68 GLU E C 1
ATOM 9016 O O . GLU E 1 68 ? 271.348 128.811 429.716 1.00 26.07 68 GLU E O 1
ATOM 9022 N N . ASN E 1 69 ? 272.327 126.809 430.017 1.00 22.62 69 ASN E N 1
ATOM 9023 C CA . ASN E 1 69 ? 272.177 126.822 431.466 1.00 22.21 69 ASN E CA 1
ATOM 9024 C C . ASN E 1 69 ? 273.160 127.793 432.110 1.00 26.19 69 ASN E C 1
ATOM 9025 O O . ASN E 1 69 ? 272.832 128.471 433.085 1.00 25.84 69 ASN E O 1
ATOM 9030 N N . THR E 1 70 ? 274.367 127.858 431.557 1.00 22.58 70 THR E N 1
ATOM 9031 C CA . THR E 1 70 ? 275.401 128.753 432.066 1.00 22.14 70 THR E CA 1
ATOM 9032 C C . THR E 1 70 ? 274.960 130.210 431.964 1.00 25.66 70 THR E C 1
ATOM 9033 O O . THR E 1 70 ? 275.210 131.009 432.866 1.00 25.52 70 THR E O 1
ATOM 9037 N N . ARG E 1 71 ? 274.308 130.548 430.856 1.00 21.62 71 ARG E N 1
ATOM 9038 C CA . ARG E 1 71 ? 273.838 131.909 430.617 1.00 21.10 71 ARG E CA 1
ATOM 9039 C C . ARG E 1 71 ? 272.901 132.414 431.713 1.00 24.98 71 ARG E C 1
ATOM 9040 O O . ARG E 1 71 ? 272.957 133.580 432.099 1.00 24.60 71 ARG E O 1
ATOM 9048 N N . HIS E 1 72 ? 272.035 131.534 432.202 1.00 21.50 72 HIS E N 1
ATOM 9049 C CA . HIS E 1 72 ? 271.084 131.893 433.250 1.00 21.27 72 HIS E CA 1
ATOM 9050 C C . HIS E 1 72 ? 271.704 131.710 434.631 1.00 25.53 72 HIS E C 1
ATOM 9051 O O . HIS E 1 72 ? 271.047 131.915 435.654 1.00 25.07 72 HIS E O 1
ATOM 9058 N N . LYS E 1 73 ? 272.973 131.317 434.648 1.00 22.06 73 LYS E N 1
ATOM 9059 C CA . LYS E 1 73 ? 273.696 131.098 435.892 1.00 21.71 73 LYS E CA 1
ATOM 9060 C C . LYS E 1 73 ? 273.105 129.943 436.688 1.00 25.96 73 LYS E C 1
ATOM 9061 O O . LYS E 1 73 ? 273.058 129.981 437.919 1.00 25.88 73 LYS E O 1
ATOM 9067 N N . ARG E 1 74 ? 272.658 128.913 435.976 1.00 22.30 74 ARG E N 1
ATOM 9068 C CA . ARG E 1 74 ? 272.105 127.731 436.621 1.00 22.10 74 ARG E CA 1
ATOM 9069 C C . ARG E 1 74 ? 273.259 126.840 437.071 1.00 27.44 74 ARG E C 1
ATOM 9070 O O . ARG E 1 74 ? 274.369 126.934 436.547 1.00 27.24 74 ARG E O 1
ATOM 9078 N N . LYS E 1 75 ? 272.998 125.982 438.049 1.00 24.83 75 LYS E N 1
ATOM 9079 C CA . LYS E 1 75 ? 274.032 125.099 438.570 1.00 25.01 75 LYS E CA 1
ATOM 9080 C C . LYS E 1 75 ? 274.615 124.197 437.488 1.00 29.94 75 LYS E C 1
ATOM 9081 O O . LYS E 1 75 ? 273.902 123.404 436.870 1.00 29.69 75 LYS E O 1
ATOM 9087 N N . ILE E 1 76 ? 275.919 124.325 437.267 1.00 26.88 76 ILE E N 1
ATOM 9088 C CA . ILE E 1 76 ? 276.610 123.514 436.277 1.00 26.73 76 ILE E CA 1
ATOM 9089 C C . ILE E 1 76 ? 277.550 122.540 436.973 1.00 31.09 76 ILE E C 1
ATOM 9090 O O . ILE E 1 76 ? 278.320 122.925 437.852 1.00 30.91 76 ILE E O 1
ATOM 9095 N N . LYS E 1 77 ? 277.477 121.274 436.582 1.00 27.77 77 LYS E N 1
ATOM 9096 C CA . LYS E 1 77 ? 278.328 120.246 437.165 1.00 27.45 77 LYS E CA 1
ATOM 9097 C C . LYS E 1 77 ? 278.916 119.358 436.072 1.00 30.93 77 LYS E C 1
ATOM 9098 O O . LYS E 1 77 ? 278.210 118.919 435.165 1.00 30.39 77 LYS E O 1
ATOM 9104 N N . ALA E 1 78 ? 280.218 119.111 436.156 1.00 27.30 78 ALA E N 1
ATOM 9105 C CA . ALA E 1 78 ? 280.902 118.276 435.178 1.00 26.87 78 ALA E CA 1
ATOM 9106 C C . ALA E 1 78 ? 280.396 116.842 435.258 1.00 30.08 78 ALA E C 1
ATOM 9107 O O . ALA E 1 78 ? 280.292 116.271 436.344 1.00 29.88 78 ALA E O 1
ATOM 9109 N N . GLY E 1 79 ? 280.080 116.264 434.104 1.00 25.95 79 GLY E N 1
ATOM 9110 C CA . GLY E 1 79 ? 279.585 114.893 434.051 1.00 25.53 79 GLY E CA 1
ATOM 9111 C C . GLY E 1 79 ? 278.059 114.838 434.036 1.00 28.78 79 GLY E C 1
ATOM 9112 O O . GLY E 1 79 ? 277.470 113.758 433.973 1.00 28.26 79 GLY E O 1
ATOM 9113 N N . VAL E 1 80 ? 277.424 116.006 434.101 1.00 24.88 80 VAL E N 1
ATOM 9114 C CA . VAL E 1 80 ? 275.969 116.084 434.086 1.00 24.46 80 VAL E CA 1
ATOM 9115 C C . VAL E 1 80 ? 275.473 117.348 433.401 1.00 27.98 80 VAL E C 1
ATOM 9116 O O . VAL E 1 80 ? 276.033 118.427 433.583 1.00 27.77 80 VAL E O 1
ATOM 9120 N N . VAL E 1 81 ? 274.405 117.204 432.623 1.00 24.10 81 VAL E N 1
ATOM 9121 C CA . VAL E 1 81 ? 273.781 118.326 431.937 1.00 23.64 81 VAL E CA 1
ATOM 9122 C C . VAL E 1 81 ? 272.270 118.154 432.028 1.00 26.73 81 VAL E C 1
ATOM 9123 O O . VAL E 1 81 ? 271.738 117.092 431.712 1.00 26.27 81 VAL E O 1
ATOM 9127 N N . SER E 1 82 ? 271.587 119.188 432.504 1.00 22.90 82 SER E N 1
ATOM 9128 C CA . SER E 1 82 ? 270.145 119.120 432.695 1.00 22.41 82 SER E CA 1
ATOM 9129 C C . SER E 1 82 ? 269.323 119.833 431.633 1.00 25.25 82 SER E C 1
ATOM 9130 O O . SER E 1 82 ? 269.741 120.848 431.074 1.00 24.48 82 SER E O 1
ATOM 9133 N N . PHE E 1 83 ? 268.128 119.303 431.393 1.00 21.40 83 PHE E N 1
ATOM 9134 C CA . PHE E 1 83 ? 267.182 119.898 430.460 1.00 20.79 83 PHE E CA 1
ATOM 9135 C C . PHE E 1 83 ? 266.155 120.620 431.315 1.00 24.35 83 PHE E C 1
ATOM 9136 O O . PHE E 1 83 ? 265.264 119.992 431.881 1.00 24.01 83 PHE E O 1
ATOM 9144 N N . HIS E 1 84 ? 266.308 121.931 431.447 1.00 20.90 84 HIS E N 1
ATOM 9145 C CA . HIS E 1 84 ? 265.392 122.717 432.257 1.00 20.84 84 HIS E CA 1
ATOM 9146 C C . HIS E 1 84 ? 264.161 123.140 431.465 1.00 24.90 84 HIS E C 1
ATOM 9147 O O . HIS E 1 84 ? 264.182 124.155 430.769 1.00 24.65 84 HIS E O 1
ATOM 9154 N N . PHE E 1 85 ? 263.088 122.364 431.576 1.00 21.26 85 PHE E N 1
ATOM 9155 C CA . PHE E 1 85 ? 261.844 122.698 430.894 1.00 20.85 85 PHE E CA 1
ATOM 9156 C C . PHE E 1 85 ? 261.175 123.803 431.690 1.00 25.19 85 PHE E C 1
ATOM 9157 O O . PHE E 1 85 ? 260.762 124.821 431.136 1.00 25.01 85 PHE E O 1
ATOM 9165 N N . VAL E 1 86 ? 261.147 123.630 433.005 1.00 22.03 86 VAL E N 1
ATOM 9166 C CA . VAL E 1 86 ? 260.626 124.651 433.900 1.00 21.80 86 VAL E CA 1
ATOM 9167 C C . VAL E 1 86 ? 261.703 125.732 433.966 1.00 25.80 86 VAL E C 1
ATOM 9168 O O . VAL E 1 86 ? 262.870 125.433 434.214 1.00 25.62 86 VAL E O 1
ATOM 9172 N N . ARG E 1 87 ? 261.321 126.978 433.702 1.00 22.12 87 ARG E N 1
ATOM 9173 C CA . ARG E 1 87 ? 262.274 128.085 433.716 1.00 21.66 87 ARG E CA 1
ATOM 9174 C C . ARG E 1 87 ? 262.326 128.769 435.082 1.00 25.27 87 ARG E C 1
ATOM 9175 O O . ARG E 1 87 ? 261.435 129.536 435.442 1.00 24.98 87 ARG E O 1
ATOM 9183 N N . PRO E 1 88 ? 263.376 128.466 435.838 1.00 21.60 88 PRO E N 1
ATOM 9184 C CA . PRO E 1 88 ? 263.556 128.985 437.193 1.00 21.45 88 PRO E CA 1
ATOM 9185 C C . PRO E 1 88 ? 263.680 130.504 437.313 1.00 25.57 88 PRO E C 1
ATOM 9186 O O . PRO E 1 88 ? 263.480 131.064 438.391 1.00 25.07 88 PRO E O 1
ATOM 9190 N N . GLU E 1 89 ? 264.029 131.163 436.216 1.00 22.34 89 GLU E N 1
ATOM 9191 C CA . GLU E 1 89 ? 264.216 132.609 436.221 1.00 22.03 89 GLU E CA 1
ATOM 9192 C C . GLU E 1 89 ? 262.921 133.388 436.007 1.00 26.77 89 GLU E C 1
ATOM 9193 O O . GLU E 1 89 ? 262.900 134.613 436.126 1.00 26.42 89 GLU E O 1
ATOM 9199 N N . MET E 1 90 ? 261.846 132.675 435.688 1.00 23.92 90 MET E N 1
ATOM 9200 C CA . MET E 1 90 ? 260.556 133.310 435.435 1.00 23.93 90 MET E CA 1
ATOM 9201 C C . MET E 1 90 ? 260.005 134.047 436.652 1.00 28.91 90 MET E C 1
ATOM 9202 O O . MET E 1 90 ? 260.125 133.577 437.785 1.00 28.41 90 MET E O 1
ATOM 9207 N N . LYS E 1 91 ? 259.389 135.198 436.400 1.00 26.49 91 LYS E N 1
ATOM 9208 C CA . LYS E 1 91 ? 258.775 136.005 437.448 1.00 26.74 91 LYS E CA 1
ATOM 9209 C C . LYS E 1 91 ? 257.340 136.308 437.032 1.00 31.88 91 LYS E C 1
ATOM 9210 O O . LYS E 1 91 ? 257.082 136.648 435.880 1.00 31.67 91 LYS E O 1
ATOM 9216 N N . GLY E 1 92 ? 256.406 136.163 437.963 1.00 29.45 92 GLY E N 1
ATOM 9217 C CA . GLY E 1 92 ? 254.998 136.393 437.665 1.00 29.83 92 GLY E CA 1
ATOM 9218 C C . GLY E 1 92 ? 254.615 137.866 437.726 1.00 35.08 92 GLY E C 1
ATOM 9219 O O . GLY E 1 92 ? 255.154 138.629 438.528 1.00 34.75 92 GLY E O 1
ATOM 9220 N N . VAL E 1 93 ? 253.671 138.258 436.878 1.00 32.68 93 VAL E N 1
ATOM 9221 C CA . VAL E 1 93 ? 253.193 139.633 436.846 1.00 33.07 93 VAL E CA 1
ATOM 9222 C C . VAL E 1 93 ? 251.788 139.691 437.442 1.00 37.69 93 VAL E C 1
ATOM 9223 O O . VAL E 1 93 ? 251.486 140.550 438.272 1.00 37.22 93 VAL E O 1
ATOM 9227 N N . ASN E 1 94 ? 250.944 138.747 437.033 1.00 34.66 94 ASN E N 1
ATOM 9228 C CA . ASN E 1 94 ? 249.582 138.650 437.547 1.00 34.56 94 ASN E CA 1
ATOM 9229 C C . ASN E 1 94 ? 249.368 137.274 438.172 1.00 38.24 94 ASN E C 1
ATOM 9230 O O . ASN E 1 94 ? 248.263 136.923 438.586 1.00 38.11 94 ASN E O 1
ATOM 9235 N N . VAL E 1 95 ? 250.451 136.507 438.240 1.00 34.10 95 VAL E N 1
ATOM 9236 C CA . VAL E 1 95 ? 250.446 135.184 438.848 1.00 33.47 95 VAL E CA 1
ATOM 9237 C C . VAL E 1 95 ? 251.737 135.051 439.642 1.00 36.24 95 VAL E C 1
ATOM 9238 O O . VAL E 1 95 ? 252.624 135.897 439.533 1.00 35.84 95 VAL E O 1
ATOM 9242 N N . THR E 1 96 ? 251.840 134.002 440.449 1.00 32.00 96 THR E N 1
ATOM 9243 C CA . THR E 1 96 ? 253.034 133.793 441.257 1.00 31.33 96 THR E CA 1
ATOM 9244 C C . THR E 1 96 ? 254.217 133.393 440.383 1.00 34.25 96 THR E C 1
ATOM 9245 O O . THR E 1 96 ? 254.038 132.888 439.274 1.00 33.89 96 THR E O 1
ATOM 9249 N N . ASP E 1 97 ? 255.425 133.626 440.887 1.00 29.94 97 ASP E N 1
ATOM 9250 C CA . ASP E 1 97 ? 256.636 133.271 440.157 1.00 29.20 97 ASP E CA 1
ATOM 9251 C C . ASP E 1 97 ? 256.637 131.775 439.861 1.00 32.11 97 ASP E C 1
ATOM 9252 O O . ASP E 1 97 ? 256.983 131.350 438.760 1.00 31.65 97 ASP E O 1
ATOM 9257 N N . LEU E 1 98 ? 256.238 130.985 440.853 1.00 27.96 98 LEU E N 1
ATOM 9258 C CA . LEU E 1 98 ? 256.192 129.533 440.717 1.00 27.48 98 LEU E CA 1
ATOM 9259 C C . LEU E 1 98 ? 255.321 129.096 439.539 1.00 30.73 98 LEU E C 1
ATOM 9260 O O . LEU E 1 98 ? 255.679 128.184 438.793 1.00 30.20 98 LEU E O 1
ATOM 9265 N N . VAL E 1 99 ? 254.171 129.746 439.382 1.00 26.72 99 VAL E N 1
ATOM 9266 C CA . VAL E 1 99 ? 253.253 129.419 438.298 1.00 26.07 99 VAL E CA 1
ATOM 9267 C C . VAL E 1 99 ? 253.869 129.759 436.945 1.00 29.39 99 VAL E C 1
ATOM 9268 O O . VAL E 1 99 ? 253.728 129.008 435.976 1.00 29.02 99 VAL E O 1
ATOM 9272 N N . GLN E 1 100 ? 254.555 130.896 436.887 1.00 25.31 100 GLN E N 1
ATOM 9273 C CA . GLN E 1 100 ? 255.193 131.350 435.658 1.00 24.71 100 GLN E CA 1
ATOM 9274 C C . GLN E 1 100 ? 256.368 130.459 435.251 1.00 27.83 100 GLN E C 1
ATOM 9275 O O . GLN E 1 100 ? 256.657 130.304 434.064 1.00 27.42 100 GLN E O 1
ATOM 9281 N N . GLN E 1 101 ? 257.041 129.876 436.239 1.00 23.67 101 GLN E N 1
ATOM 9282 C CA . GLN E 1 101 ? 258.179 128.998 435.977 1.00 22.91 101 GLN E CA 1
ATOM 9283 C C . GLN E 1 101 ? 257.722 127.598 435.579 1.00 26.35 101 GLN E C 1
ATOM 9284 O O . GLN E 1 101 ? 258.225 127.019 434.615 1.00 25.72 101 GLN E O 1
ATOM 9290 N N . ARG E 1 102 ? 256.777 127.055 436.340 1.00 22.89 102 ARG E N 1
ATOM 9291 C CA . ARG E 1 102 ? 256.258 125.713 436.092 1.00 22.61 102 ARG E CA 1
ATOM 9292 C C . ARG E 1 102 ? 255.457 125.630 434.797 1.00 27.55 102 ARG E C 1
ATOM 9293 O O . ARG E 1 102 ? 255.276 124.548 434.237 1.00 27.22 102 ARG E O 1
ATOM 9301 N N . MET E 1 103 ? 254.982 126.777 434.323 1.00 24.91 103 MET E N 1
ATOM 9302 C CA . MET E 1 103 ? 254.194 126.835 433.094 1.00 25.14 103 MET E CA 1
ATOM 9303 C C . MET E 1 103 ? 254.937 126.268 431.889 1.00 27.89 103 MET E C 1
ATOM 9304 O O . MET E 1 103 ? 254.315 125.817 430.928 1.00 27.32 103 MET E O 1
ATOM 9309 N N . PHE E 1 104 ? 256.266 126.312 431.940 1.00 23.91 104 PHE E N 1
ATOM 9310 C CA . PHE E 1 104 ? 257.109 125.834 430.846 1.00 23.12 104 PHE E CA 1
ATOM 9311 C C . PHE E 1 104 ? 257.422 124.343 430.924 1.00 25.99 104 PHE E C 1
ATOM 9312 O O . PHE E 1 104 ? 258.067 123.793 430.030 1.00 25.47 104 PHE E O 1
ATOM 9320 N N . ALA E 1 105 ? 256.973 123.694 431.993 1.00 22.07 105 ALA E N 1
ATOM 9321 C CA . ALA E 1 105 ? 257.213 122.265 432.172 1.00 21.88 105 ALA E CA 1
ATOM 9322 C C . ALA E 1 105 ? 256.715 121.454 430.976 1.00 25.54 105 ALA E C 1
ATOM 9323 O O . ALA E 1 105 ? 255.743 121.829 430.317 1.00 25.24 105 ALA E O 1
ATOM 9325 N N . LEU E 1 106 ? 257.384 120.338 430.704 1.00 21.61 106 LEU E N 1
ATOM 9326 C CA . LEU E 1 106 ? 257.019 119.479 429.587 1.00 21.44 106 LEU E CA 1
ATOM 9327 C C . LEU E 1 106 ? 255.896 118.497 429.922 1.00 26.66 106 LEU E C 1
ATOM 9328 O O . LEU E 1 106 ? 256.151 117.352 430.304 1.00 26.56 106 LEU E O 1
ATOM 9333 N N . GLY E 1 107 ? 254.653 118.941 429.757 1.00 23.25 107 GLY E N 1
ATOM 9334 C CA . GLY E 1 107 ? 253.504 118.080 429.998 1.00 23.05 107 GLY E CA 1
ATOM 9335 C C . GLY E 1 107 ? 253.436 117.086 428.846 1.00 27.60 107 GLY E C 1
ATOM 9336 O O . GLY E 1 107 ? 253.799 117.415 427.716 1.00 26.92 107 GLY E O 1
ATOM 9337 N N . THR E 1 108 ? 252.990 115.866 429.131 1.00 24.82 108 THR E N 1
ATOM 9338 C CA . THR E 1 108 ? 252.920 114.831 428.107 1.00 24.64 108 THR E CA 1
ATOM 9339 C C . THR E 1 108 ? 251.506 114.318 427.842 1.00 29.31 108 THR E C 1
ATOM 9340 O O . THR E 1 108 ? 251.300 113.493 426.954 1.00 28.76 108 THR E O 1
ATOM 9344 N N . VAL E 1 109 ? 250.536 114.803 428.612 1.00 26.61 109 VAL E N 1
ATOM 9345 C CA . VAL E 1 109 ? 249.149 114.372 428.454 1.00 26.75 109 VAL E CA 1
ATOM 9346 C C . VAL E 1 109 ? 248.620 114.611 427.044 1.00 31.41 109 VAL E C 1
ATOM 9347 O O . VAL E 1 109 ? 248.683 115.727 426.525 1.00 31.04 109 VAL E O 1
ATOM 9351 N N . GLY E 1 110 ? 248.089 113.557 426.434 1.00 28.64 110 GLY E N 1
ATOM 9352 C CA . GLY E 1 110 ? 247.544 113.641 425.082 1.00 28.79 110 GLY E CA 1
ATOM 9353 C C . GLY E 1 110 ? 248.593 113.311 424.022 1.00 32.97 110 GLY E C 1
ATOM 9354 O O . GLY E 1 110 ? 248.280 113.206 422.836 1.00 32.94 110 GLY E O 1
ATOM 9355 N N . LEU E 1 111 ? 249.838 113.153 424.456 1.00 29.39 111 LEU E N 1
ATOM 9356 C CA . LEU E 1 111 ? 250.939 112.848 423.550 1.00 29.12 111 LEU E CA 1
ATOM 9357 C C . LEU E 1 111 ? 250.980 111.365 423.219 1.00 33.61 111 LEU E C 1
ATOM 9358 O O . LEU E 1 111 ? 250.509 110.533 423.993 1.00 33.48 111 LEU E O 1
ATOM 9363 N N . THR E 1 112 ? 251.578 111.041 422.079 1.00 30.40 112 THR E N 1
ATOM 9364 C CA . THR E 1 112 ? 251.732 109.656 421.656 1.00 30.15 112 THR E CA 1
ATOM 9365 C C . THR E 1 112 ? 253.189 109.252 421.865 1.00 33.83 112 THR E C 1
ATOM 9366 O O . THR E 1 112 ? 253.486 108.106 422.207 1.00 33.54 112 THR E O 1
ATOM 9370 N N . THR E 1 113 ? 254.091 110.212 421.680 1.00 29.83 113 THR E N 1
ATOM 9371 C CA . THR E 1 113 ? 255.517 109.972 421.866 1.00 29.35 113 THR E CA 1
ATOM 9372 C C . THR E 1 113 ? 256.270 111.221 422.315 1.00 32.62 113 THR E C 1
ATOM 9373 O O . THR E 1 113 ? 256.026 112.323 421.824 1.00 31.98 113 THR E O 1
ATOM 9377 N N . CYS E 1 114 ? 257.192 111.029 423.252 1.00 29.10 114 CYS E N 1
ATOM 9378 C CA . CYS E 1 114 ? 258.041 112.101 423.757 1.00 28.79 114 CYS E CA 1
ATOM 9379 C C . CYS E 1 114 ? 259.465 111.566 423.723 1.00 31.92 114 CYS E C 1
ATOM 9380 O O . CYS E 1 114 ? 259.799 110.617 424.435 1.00 31.70 114 CYS E O 1
ATOM 9383 N N . GLU E 1 115 ? 260.291 112.143 422.858 1.00 27.70 115 GLU E N 1
ATOM 9384 C CA . GLU E 1 115 ? 261.651 111.657 422.682 1.00 27.08 115 GLU E CA 1
ATOM 9385 C C . GLU E 1 115 ? 262.731 112.732 422.719 1.00 29.72 115 GLU E C 1
ATOM 9386 O O . GLU E 1 115 ? 262.495 113.887 422.372 1.00 29.45 115 GLU E O 1
ATOM 9392 N N . ILE E 1 116 ? 263.935 112.319 423.098 1.00 25.55 116 ILE E N 1
ATOM 9393 C CA . ILE E 1 116 ? 265.101 113.193 423.091 1.00 25.02 116 ILE E CA 1
ATOM 9394 C C . ILE E 1 116 ? 266.182 112.453 422.314 1.00 28.14 116 ILE E C 1
ATOM 9395 O O . ILE E 1 116 ? 266.933 111.662 422.877 1.00 27.22 116 ILE E O 1
ATOM 9400 N N . LYS E 1 117 ? 266.205 112.668 421.003 1.00 24.86 117 LYS E N 1
ATOM 9401 C CA . LYS E 1 117 ? 267.151 111.990 420.130 1.00 24.58 117 LYS E CA 1
ATOM 9402 C C . LYS E 1 117 ? 268.484 112.714 420.033 1.00 28.66 117 LYS E C 1
ATOM 9403 O O . LYS E 1 117 ? 268.564 113.926 420.233 1.00 28.27 117 LYS E O 1
ATOM 9409 N N . PHE E 1 118 ? 269.529 111.957 419.718 1.00 25.38 118 PHE E N 1
ATOM 9410 C CA . PHE E 1 118 ? 270.868 112.509 419.579 1.00 25.31 118 PHE E CA 1
ATOM 9411 C C . PHE E 1 118 ? 271.800 111.469 418.971 1.00 29.71 118 PHE E C 1
ATOM 9412 O O . PHE E 1 118 ? 271.507 110.273 418.984 1.00 28.95 118 PHE E O 1
ATOM 9420 N N . ASP E 1 119 ? 272.922 111.935 418.436 1.00 27.03 119 ASP E N 1
ATOM 9421 C CA . ASP E 1 119 ? 273.904 111.053 417.822 1.00 27.13 119 ASP E CA 1
ATOM 9422 C C . ASP E 1 119 ? 275.214 111.094 418.601 1.00 31.87 119 ASP E C 1
ATOM 9423 O O . ASP E 1 119 ? 275.693 112.165 418.971 1.00 31.39 119 ASP E O 1
ATOM 9428 N N . ILE E 1 120 ? 275.791 109.924 418.848 1.00 29.25 120 ILE E N 1
ATOM 9429 C CA . ILE E 1 120 ? 277.060 109.843 419.560 1.00 29.35 120 ILE E CA 1
ATOM 9430 C C . ILE E 1 120 ? 278.203 109.836 418.551 1.00 34.78 120 ILE E C 1
ATOM 9431 O O . ILE E 1 120 ? 278.254 108.982 417.666 1.00 34.34 120 ILE E O 1
ATOM 9436 N N . ASP E 1 121 ? 279.105 110.804 418.675 1.00 32.53 121 ASP E N 1
ATOM 9437 C CA . ASP E 1 121 ? 280.238 110.908 417.763 1.00 32.88 121 ASP E CA 1
ATOM 9438 C C . ASP E 1 121 ? 281.049 109.622 417.736 1.00 37.53 121 ASP E C 1
ATOM 9439 O O . ASP E 1 121 ? 281.113 108.894 418.725 1.00 37.27 121 ASP E O 1
ATOM 9444 N N . GLU E 1 122 ? 281.678 109.358 416.597 1.00 34.71 122 GLU E N 1
ATOM 9445 C CA . GLU E 1 122 ? 282.488 108.162 416.415 1.00 34.94 122 GLU E CA 1
ATOM 9446 C C . GLU E 1 122 ? 283.748 108.172 417.276 1.00 38.85 122 GLU E C 1
ATOM 9447 O O . GLU E 1 122 ? 284.251 107.118 417.664 1.00 38.10 122 GLU E O 1
ATOM 9453 N N . ALA E 1 123 ? 284.261 109.366 417.557 1.00 35.90 123 ALA E N 1
ATOM 9454 C CA . ALA E 1 123 ? 285.477 109.520 418.350 1.00 35.80 123 ALA E CA 1
ATOM 9455 C C . ALA E 1 123 ? 285.260 109.312 419.849 1.00 40.11 123 ALA E C 1
ATOM 9456 O O . ALA E 1 123 ? 286.220 109.276 420.619 1.00 39.94 123 ALA E O 1
ATOM 9458 N N . ALA E 1 124 ? 284.000 109.182 420.257 1.00 36.50 124 ALA E N 1
ATOM 9459 C CA . ALA E 1 124 ? 283.666 108.985 421.665 1.00 36.25 124 ALA E CA 1
ATOM 9460 C C . ALA E 1 124 ? 284.491 107.863 422.292 1.00 40.14 124 ALA E C 1
ATOM 9461 O O . ALA E 1 124 ? 284.469 106.725 421.822 1.00 39.87 124 ALA E O 1
ATOM 9463 N N . ALA E 1 125 ? 285.220 108.195 423.354 1.00 36.73 125 ALA E N 1
ATOM 9464 C CA . ALA E 1 125 ? 286.077 107.233 424.044 1.00 36.60 125 ALA E CA 1
ATOM 9465 C C . ALA E 1 125 ? 285.335 105.970 424.471 1.00 40.32 125 ALA E C 1
ATOM 9466 O O . ALA E 1 125 ? 285.622 104.876 423.986 1.00 40.18 125 ALA E O 1
ATOM 9468 N N . GLY E 1 126 ? 284.392 106.126 425.395 1.00 36.25 126 GLY E N 1
ATOM 9469 C CA . GLY E 1 126 ? 283.603 105.005 425.895 1.00 35.59 126 GLY E CA 1
ATOM 9470 C C . GLY E 1 126 ? 282.305 105.541 426.485 1.00 38.39 126 GLY E C 1
ATOM 9471 O O . GLY E 1 126 ? 282.079 105.465 427.692 1.00 38.06 126 GLY E O 1
ATOM 9472 N N . PRO E 1 127 ? 281.468 106.100 425.617 1.00 33.81 127 PRO E N 1
ATOM 9473 C CA . PRO E 1 127 ? 280.198 106.699 426.016 1.00 33.17 127 PRO E CA 1
ATOM 9474 C C . PRO E 1 127 ? 279.384 105.925 427.051 1.00 35.79 127 PRO E C 1
ATOM 9475 O O . PRO E 1 127 ? 279.161 104.721 426.923 1.00 34.92 127 PRO E O 1
ATOM 9479 N N . LYS E 1 128 ? 278.914 106.653 428.059 1.00 31.95 128 LYS E N 1
ATOM 9480 C CA . LYS E 1 128 ? 278.075 106.103 429.117 1.00 31.27 128 LYS E CA 1
ATOM 9481 C C . LYS E 1 128 ? 277.058 107.183 429.468 1.00 33.50 128 LYS E C 1
ATOM 9482 O O . LYS E 1 128 ? 277.432 108.267 429.917 1.00 32.85 128 LYS E O 1
ATOM 9488 N N . LEU E 1 129 ? 275.781 106.910 429.216 1.00 29.14 129 LEU E N 1
ATOM 9489 C CA . LEU E 1 129 ? 274.736 107.893 429.488 1.00 28.56 129 LEU E CA 1
ATOM 9490 C C . LEU E 1 129 ? 273.536 107.336 430.243 1.00 31.25 129 LEU E C 1
ATOM 9491 O O . LEU E 1 129 ? 273.020 106.266 429.923 1.00 30.75 129 LEU E O 1
ATOM 9496 N N . SER E 1 130 ? 273.084 108.095 431.235 1.00 27.06 130 SER E N 1
ATOM 9497 C CA . SER E 1 130 ? 271.930 107.725 432.043 1.00 26.18 130 SER E CA 1
ATOM 9498 C C . SER E 1 130 ? 271.127 108.993 432.298 1.00 28.51 130 SER E C 1
ATOM 9499 O O . SER E 1 130 ? 271.658 110.097 432.192 1.00 28.07 130 SER E O 1
ATOM 9502 N N . ALA E 1 131 ? 269.846 108.841 432.614 1.00 23.87 131 ALA E N 1
ATOM 9503 C CA . ALA E 1 131 ? 268.994 109.998 432.845 1.00 23.00 131 ALA E CA 1
ATOM 9504 C C . ALA E 1 131 ? 268.083 109.852 434.055 1.00 26.00 131 ALA E C 1
ATOM 9505 O O . ALA E 1 131 ? 267.615 108.758 434.371 1.00 25.15 131 ALA E O 1
ATOM 9507 N N . ILE E 1 132 ? 267.839 110.977 434.719 1.00 22.25 132 ILE E N 1
ATOM 9508 C CA . ILE E 1 132 ? 266.967 111.038 435.883 1.00 21.74 132 ILE E CA 1
ATOM 9509 C C . ILE E 1 132 ? 265.895 112.079 435.587 1.00 25.13 132 ILE E C 1
ATOM 9510 O O . ILE E 1 132 ? 266.182 113.117 434.989 1.00 24.69 132 ILE E O 1
ATOM 9515 N N . ALA E 1 133 ? 264.659 111.799 435.983 1.00 21.19 133 ALA E N 1
ATOM 9516 C CA . ALA E 1 133 ? 263.564 112.722 435.716 1.00 20.52 133 ALA E CA 1
ATOM 9517 C C . ALA E 1 133 ? 262.924 113.302 436.967 1.00 24.34 133 ALA E C 1
ATOM 9518 O O . ALA E 1 133 ? 262.563 112.575 437.894 1.00 23.74 133 ALA E O 1
ATOM 9520 N N . GLN E 1 134 ? 262.768 114.621 436.971 1.00 20.99 134 GLN E N 1
ATOM 9521 C CA . GLN E 1 134 ? 262.087 115.312 438.052 1.00 20.92 134 GLN E CA 1
ATOM 9522 C C . GLN E 1 134 ? 260.708 115.619 437.490 1.00 25.79 134 GLN E C 1
ATOM 9523 O O . GLN E 1 134 ? 260.546 116.548 436.700 1.00 25.44 134 GLN E O 1
ATOM 9529 N N . LYS E 1 135 ? 259.731 114.789 437.841 1.00 23.07 135 LYS E N 1
ATOM 9530 C CA . LYS E 1 135 ? 258.382 114.932 437.308 1.00 22.91 135 LYS E CA 1
ATOM 9531 C C . LYS E 1 135 ? 257.348 115.465 438.292 1.00 27.47 135 LYS E C 1
ATOM 9532 O O . LYS E 1 135 ? 257.592 115.564 439.494 1.00 26.64 135 LYS E O 1
ATOM 9538 N N . SER E 1 136 ? 256.182 115.797 437.751 1.00 25.16 136 SER E N 1
ATOM 9539 C CA . SER E 1 136 ? 255.057 116.298 438.531 1.00 25.24 136 SER E CA 1
ATOM 9540 C C . SER E 1 136 ? 253.776 115.845 437.836 1.00 29.65 136 SER E C 1
ATOM 9541 O O . SER E 1 136 ? 253.833 115.206 436.787 1.00 29.50 136 SER E O 1
ATOM 9544 N N . VAL E 1 137 ? 252.627 116.170 438.419 1.00 26.80 137 VAL E N 1
ATOM 9545 C CA . VAL E 1 137 ? 251.341 115.772 437.850 1.00 26.93 137 VAL E CA 1
ATOM 9546 C C . VAL E 1 137 ? 251.227 116.084 436.357 1.00 31.72 137 VAL E C 1
ATOM 9547 O O . VAL E 1 137 ? 251.733 117.100 435.882 1.00 31.46 137 VAL E O 1
ATOM 9551 N N . GLY E 1 138 ? 250.572 115.190 435.624 1.00 28.89 138 GLY E N 1
ATOM 9552 C CA . GLY E 1 138 ? 250.418 115.322 434.177 1.00 28.75 138 GLY E CA 1
ATOM 9553 C C . GLY E 1 138 ? 249.662 116.565 433.713 1.00 32.34 138 GLY E C 1
ATOM 9554 O O . GLY E 1 138 ? 248.678 116.978 434.325 1.00 31.90 138 GLY E O 1
ATOM 9555 N N . THR E 1 139 ? 250.130 117.136 432.607 1.00 28.64 139 THR E N 1
ATOM 9556 C CA . THR E 1 139 ? 249.519 118.309 431.992 1.00 28.42 139 THR E CA 1
ATOM 9557 C C . THR E 1 139 ? 249.761 118.212 430.492 1.00 32.43 139 THR E C 1
ATOM 9558 O O . THR E 1 139 ? 250.635 117.468 430.049 1.00 32.05 139 THR E O 1
ATOM 9562 N N . ALA E 1 140 ? 248.994 118.960 429.708 1.00 29.11 140 ALA E N 1
ATOM 9563 C CA . ALA E 1 140 ? 249.189 118.957 428.264 1.00 28.81 140 ALA E CA 1
ATOM 9564 C C . ALA E 1 140 ? 250.530 119.631 427.998 1.00 32.47 140 ALA E C 1
ATOM 9565 O O . ALA E 1 140 ? 251.057 120.322 428.872 1.00 31.89 140 ALA E O 1
ATOM 9567 N N . PRO E 1 141 ? 251.090 119.416 426.811 1.00 29.08 141 PRO E N 1
ATOM 9568 C CA . PRO E 1 141 ? 252.364 120.032 426.455 1.00 28.79 141 PRO E CA 1
ATOM 9569 C C . PRO E 1 141 ? 252.292 121.532 426.726 1.00 32.27 141 PRO E C 1
ATOM 9570 O O . PRO E 1 141 ? 253.179 122.105 427.357 1.00 31.49 141 PRO E O 1
ATOM 9574 N N . SER E 1 142 ? 251.195 122.145 426.290 1.00 29.03 142 SER E N 1
ATOM 9575 C CA . SER E 1 142 ? 250.942 123.564 426.519 1.00 28.82 142 SER E CA 1
ATOM 9576 C C . SER E 1 142 ? 252.115 124.483 426.198 1.00 31.98 142 SER E C 1
ATOM 9577 O O . SER E 1 142 ? 252.841 124.272 425.227 1.00 31.55 142 SER E O 1
ATOM 9580 N N . TRP E 1 143 ? 252.273 125.519 427.018 1.00 28.29 143 TRP E N 1
ATOM 9581 C CA . TRP E 1 143 ? 253.337 126.502 426.847 1.00 28.00 143 TRP E CA 1
ATOM 9582 C C . TRP E 1 143 ? 254.722 125.874 426.970 1.00 31.15 143 TRP E C 1
ATOM 9583 O O . TRP E 1 143 ? 255.104 125.388 428.034 1.00 30.47 143 TRP E O 1
ATOM 9594 N N . LEU E 1 144 ? 255.473 125.903 425.873 1.00 27.55 144 LEU E N 1
ATOM 9595 C CA . LEU E 1 144 ? 256.801 125.309 425.836 1.00 26.93 144 LEU E CA 1
ATOM 9596 C C . LEU E 1 144 ? 257.822 126.238 425.188 1.00 29.91 144 LEU E C 1
ATOM 9597 O O . LEU E 1 144 ? 257.470 127.127 424.414 1.00 29.35 144 LEU E O 1
ATOM 9602 N N . THR E 1 145 ? 259.094 126.003 425.493 1.00 25.96 145 THR E N 1
ATOM 9603 C CA . THR E 1 145 ? 260.186 126.761 424.896 1.00 25.41 145 THR E CA 1
ATOM 9604 C C . THR E 1 145 ? 260.628 125.989 423.658 1.00 28.93 145 THR E C 1
ATOM 9605 O O . THR E 1 145 ? 260.878 124.786 423.727 1.00 28.45 145 THR E O 1
ATOM 9609 N N . MET E 1 146 ? 260.698 126.672 422.522 1.00 25.17 146 MET E N 1
ATOM 9610 C CA . MET E 1 146 ? 261.091 126.025 421.275 1.00 24.60 146 MET E CA 1
ATOM 9611 C C . MET E 1 146 ? 262.384 126.605 420.705 1.00 27.50 146 MET E C 1
ATOM 9612 O O . MET E 1 146 ? 262.365 127.598 419.980 1.00 27.18 146 MET E O 1
ATOM 9617 N N . ARG E 1 147 ? 263.504 125.975 421.046 1.00 23.39 147 ARG E N 1
ATOM 9618 C CA . ARG E 1 147 ? 264.816 126.417 420.583 1.00 22.97 147 ARG E CA 1
ATOM 9619 C C . ARG E 1 147 ? 265.034 126.039 419.119 1.00 27.08 147 ARG E C 1
ATOM 9620 O O . ARG E 1 147 ? 265.041 124.857 418.767 1.00 26.22 147 ARG E O 1
ATOM 9628 N N . ARG E 1 148 ? 265.200 127.051 418.271 1.00 24.17 148 ARG E N 1
ATOM 9629 C CA . ARG E 1 148 ? 265.403 126.831 416.843 1.00 24.26 148 ARG E CA 1
ATOM 9630 C C . ARG E 1 148 ? 266.786 127.272 416.369 1.00 29.70 148 ARG E C 1
ATOM 9631 O O . ARG E 1 148 ? 267.351 128.243 416.874 1.00 29.37 148 ARG E O 1
ATOM 9639 N N . ASN E 1 149 ? 267.316 126.548 415.388 1.00 27.30 149 ASN E N 1
ATOM 9640 C CA . ASN E 1 149 ? 268.646 126.810 414.845 1.00 27.46 149 ASN E CA 1
ATOM 9641 C C . ASN E 1 149 ? 268.594 127.447 413.456 1.00 31.78 149 ASN E C 1
ATOM 9642 O O . ASN E 1 149 ? 267.829 127.017 412.593 1.00 31.40 149 ASN E O 1
ATOM 9647 N N . PHE E 1 150 ? 269.436 128.452 413.237 1.00 28.67 150 PHE E N 1
ATOM 9648 C CA . PHE E 1 150 ? 269.518 129.128 411.943 1.00 28.56 150 PHE E CA 1
ATOM 9649 C C . PHE E 1 150 ? 270.969 129.491 411.642 1.00 32.91 150 PHE E C 1
ATOM 9650 O O . PHE E 1 150 ? 271.721 129.874 412.539 1.00 32.58 150 PHE E O 1
ATOM 9658 N N . PHE E 1 151 ? 271.361 129.359 410.380 1.00 29.84 151 PHE E N 1
ATOM 9659 C CA . PHE E 1 151 ? 272.727 129.671 409.971 1.00 29.68 151 PHE E CA 1
ATOM 9660 C C . PHE E 1 151 ? 272.763 130.770 408.914 1.00 34.32 151 PHE E C 1
ATOM 9661 O O . PHE E 1 151 ? 272.026 130.721 407.928 1.00 33.96 151 PHE E O 1
ATOM 9669 N N . LYS E 1 152 ? 273.649 131.743 409.111 1.00 31.46 152 LYS E N 1
ATOM 9670 C CA . LYS E 1 152 ? 273.796 132.857 408.178 1.00 31.47 152 LYS E CA 1
ATOM 9671 C C . LYS E 1 152 ? 275.252 133.297 408.038 1.00 36.02 152 LYS E C 1
ATOM 9672 O O . LYS E 1 152 ? 276.058 133.111 408.950 1.00 35.42 152 LYS E O 1
ATOM 9678 N N . GLN E 1 153 ? 275.577 133.891 406.895 1.00 33.34 153 GLN E N 1
ATOM 9679 C CA . GLN E 1 153 ? 276.931 134.363 406.630 1.00 33.50 153 GLN E CA 1
ATOM 9680 C C . GLN E 1 153 ? 277.105 135.826 407.028 1.00 38.00 153 GLN E C 1
ATOM 9681 O O . GLN E 1 153 ? 276.298 136.680 406.664 1.00 37.50 153 GLN E O 1
ATOM 9687 N N . LEU E 1 154 ? 278.170 136.105 407.770 1.00 35.38 154 LEU E N 1
ATOM 9688 C CA . LEU E 1 154 ? 278.450 137.452 408.226 1.00 35.59 154 LEU E CA 1
ATOM 9689 C C . LEU E 1 154 ? 279.585 138.065 407.458 1.00 40.66 154 LEU E C 1
ATOM 9690 O O . LEU E 1 154 ? 280.589 137.421 407.133 1.00 39.90 154 LEU E O 1
ATOM 9695 N N . ASN E 1 155 ? 279.410 139.339 407.153 1.00 38.66 155 ASN E N 1
ATOM 9696 C CA . ASN E 1 155 ? 280.434 140.037 406.411 1.00 39.09 155 ASN E CA 1
ATOM 9697 C C . ASN E 1 155 ? 281.100 140.962 407.341 1.00 42.78 155 ASN E C 1
ATOM 9698 O O . ASN E 1 155 ? 280.727 141.150 408.503 1.00 42.15 155 ASN E O 1
ATOM 9703 N N . ASN E 1 156 ? 282.158 141.600 406.798 1.00 38.96 156 ASN E N 1
ATOM 9704 C CA . ASN E 1 156 ? 282.851 142.474 407.610 1.00 38.12 156 ASN E CA 1
ATOM 9705 C C . ASN E 1 156 ? 282.241 143.785 407.176 1.00 41.37 156 ASN E C 1
ATOM 9706 O O . ASN E 1 156 ? 282.416 144.228 406.041 1.00 40.87 156 ASN E O 1
ATOM 9711 N N . GLY E 1 157 ? 281.381 144.308 408.041 1.00 37.24 157 GLY E N 1
ATOM 9712 C CA . GLY E 1 157 ? 280.628 145.525 407.771 1.00 36.70 157 GLY E CA 1
ATOM 9713 C C . GLY E 1 157 ? 279.261 145.306 408.406 1.00 40.00 157 GLY E C 1
ATOM 9714 O O . GLY E 1 157 ? 279.171 144.988 409.593 1.00 39.47 157 GLY E O 1
ATOM 9715 N N . THR E 1 158 ? 278.204 145.403 407.607 1.00 36.28 158 THR E N 1
ATOM 9716 C CA . THR E 1 158 ? 276.851 145.219 408.121 1.00 35.85 158 THR E CA 1
ATOM 9717 C C . THR E 1 158 ? 276.089 144.083 407.448 1.00 39.08 158 THR E C 1
ATOM 9718 O O . THR E 1 158 ? 276.022 144.012 406.224 1.00 38.73 158 THR E O 1
ATOM 9722 N N . THR E 1 159 ? 275.461 143.239 408.261 1.00 35.23 159 THR E N 1
ATOM 9723 C CA . THR E 1 159 ? 274.641 142.141 407.760 1.00 34.85 159 THR E CA 1
ATOM 9724 C C . THR E 1 159 ? 273.246 142.241 408.363 1.00 38.45 159 THR E C 1
ATOM 9725 O O . THR E 1 159 ? 273.094 142.370 409.577 1.00 38.30 159 THR E O 1
ATOM 9729 N N . GLU E 1 160 ? 272.226 142.170 407.517 1.00 34.60 160 GLU E N 1
ATOM 9730 C CA . GLU E 1 160 ? 270.849 142.255 407.984 1.00 34.17 160 GLU E CA 1
ATOM 9731 C C . GLU E 1 160 ? 270.128 140.914 407.849 1.00 37.83 160 GLU E C 1
ATOM 9732 O O . GLU E 1 160 ? 270.165 140.284 406.792 1.00 37.48 160 GLU E O 1
ATOM 9738 N N . ILE E 1 161 ? 269.478 140.483 408.926 1.00 34.10 161 ILE E N 1
ATOM 9739 C CA . ILE E 1 161 ? 268.741 139.222 408.938 1.00 33.62 161 ILE E CA 1
ATOM 9740 C C . ILE E 1 161 ? 267.265 139.469 409.237 1.00 36.89 161 ILE E C 1
ATOM 9741 O O . ILE E 1 161 ? 266.889 139.708 410.383 1.00 36.40 161 ILE E O 1
ATOM 9746 N N . ALA E 1 162 ? 266.435 139.418 408.200 1.00 33.23 162 ALA E N 1
ATOM 9747 C CA . ALA E 1 162 ? 265.007 139.673 408.348 1.00 33.01 162 ALA E CA 1
ATOM 9748 C C . ALA E 1 162 ? 264.123 138.489 407.955 1.00 36.69 162 ALA E C 1
ATOM 9749 O O . ALA E 1 162 ? 262.897 138.609 407.921 1.00 36.06 162 ALA E O 1
ATOM 9751 N N . ASP E 1 163 ? 264.744 137.350 407.664 1.00 33.19 163 ASP E N 1
ATOM 9752 C CA . ASP E 1 163 ? 264.001 136.162 407.256 1.00 32.87 163 ASP E CA 1
ATOM 9753 C C . ASP E 1 163 ? 263.779 135.141 408.372 1.00 36.41 163 ASP E C 1
ATOM 9754 O O . ASP E 1 163 ? 263.610 133.950 408.107 1.00 36.12 163 ASP E O 1
ATOM 9759 N N . LEU E 1 164 ? 263.762 135.604 409.618 1.00 32.50 164 LEU E N 1
ATOM 9760 C CA . LEU E 1 164 ? 263.532 134.707 410.747 1.00 32.08 164 LEU E CA 1
ATOM 9761 C C . LEU E 1 164 ? 262.055 134.326 410.817 1.00 35.64 164 LEU E C 1
ATOM 9762 O O . LEU E 1 164 ? 261.179 135.179 410.675 1.00 35.25 164 LEU E O 1
ATOM 9767 N N . PRO E 1 165 ? 261.785 133.040 411.017 1.00 31.90 165 PRO E N 1
ATOM 9768 C CA . PRO E 1 165 ? 260.410 132.552 411.090 1.00 31.51 165 PRO E CA 1
ATOM 9769 C C . PRO E 1 165 ? 259.589 133.345 412.100 1.00 35.00 165 PRO E C 1
ATOM 9770 O O . PRO E 1 165 ? 260.061 133.652 413.194 1.00 34.64 165 PRO E O 1
ATOM 9774 N N . ARG E 1 166 ? 258.356 133.674 411.727 1.00 31.26 166 ARG E N 1
ATOM 9775 C CA . ARG E 1 166 ? 257.467 134.429 412.604 1.00 30.95 166 ARG E CA 1
ATOM 9776 C C . ARG E 1 166 ? 256.142 133.707 412.834 1.00 34.95 166 ARG E C 1
ATOM 9777 O O . ARG E 1 166 ? 255.082 134.213 412.465 1.00 34.34 166 ARG E O 1
ATOM 9785 N N . PRO E 1 167 ? 256.205 132.531 413.451 1.00 31.73 167 PRO E N 1
ATOM 9786 C CA . PRO E 1 167 ? 255.000 131.756 413.738 1.00 31.57 167 PRO E CA 1
ATOM 9787 C C . PRO E 1 167 ? 253.987 132.624 414.480 1.00 35.81 167 PRO E C 1
ATOM 9788 O O . PRO E 1 167 ? 254.302 133.227 415.505 1.00 35.47 167 PRO E O 1
ATOM 9792 N N . VAL E 1 168 ? 252.775 132.702 413.940 1.00 32.53 168 VAL E N 1
ATOM 9793 C CA . VAL E 1 168 ? 251.723 133.529 414.520 1.00 32.33 168 VAL E CA 1
ATOM 9794 C C . VAL E 1 168 ? 251.270 133.078 415.904 1.00 36.20 168 VAL E C 1
ATOM 9795 O O . VAL E 1 168 ? 250.979 131.901 416.124 1.00 35.89 168 VAL E O 1
ATOM 9799 N N . GLY E 1 169 ? 251.195 134.030 416.831 1.00 32.50 169 GLY E N 1
ATOM 9800 C CA . GLY E 1 169 ? 250.757 133.745 418.195 1.00 32.11 169 GLY E CA 1
ATOM 9801 C C . GLY E 1 169 ? 251.918 133.375 419.111 1.00 35.33 169 GLY E C 1
ATOM 9802 O O . GLY E 1 169 ? 251.790 133.406 420.337 1.00 35.01 169 GLY E O 1
ATOM 9803 N N . TYR E 1 170 ? 253.049 133.018 418.511 1.00 31.12 170 TYR E N 1
ATOM 9804 C CA . TYR E 1 170 ? 254.230 132.639 419.273 1.00 30.44 170 TYR E CA 1
ATOM 9805 C C . TYR E 1 170 ? 254.997 133.866 419.748 1.00 32.51 170 TYR E C 1
ATOM 9806 O O . TYR E 1 170 ? 254.707 134.990 419.339 1.00 32.01 170 TYR E O 1
ATOM 9815 N N . ARG E 1 171 ? 255.976 133.642 420.617 1.00 27.79 171 ARG E N 1
ATOM 9816 C CA . ARG E 1 171 ? 256.796 134.724 421.146 1.00 27.03 171 ARG E CA 1
ATOM 9817 C C . ARG E 1 171 ? 258.271 134.390 420.981 1.00 30.47 171 ARG E C 1
ATOM 9818 O O . ARG E 1 171 ? 258.631 133.249 420.695 1.00 30.20 171 ARG E O 1
ATOM 9826 N N . ILE E 1 172 ? 259.121 135.392 421.183 1.00 26.53 172 ILE E N 1
ATOM 9827 C CA . ILE E 1 172 ? 260.564 135.206 421.116 1.00 25.89 172 ILE E CA 1
ATOM 9828 C C . ILE E 1 172 ? 261.169 135.664 422.435 1.00 29.30 172 ILE E C 1
ATOM 9829 O O . ILE E 1 172 ? 261.111 136.844 422.781 1.00 28.74 172 ILE E O 1
ATOM 9834 N N . ALA E 1 173 ? 261.714 134.717 423.188 1.00 25.55 173 ALA E N 1
ATOM 9835 C CA . ALA E 1 173 ? 262.316 135.024 424.476 1.00 25.17 173 ALA E CA 1
ATOM 9836 C C . ALA E 1 173 ? 263.687 135.661 424.295 1.00 28.61 173 ALA E C 1
ATOM 9837 O O . ALA E 1 173 ? 264.039 136.607 424.996 1.00 28.13 173 ALA E O 1
ATOM 9839 N N . ALA E 1 174 ? 264.461 135.137 423.351 1.00 25.00 174 ALA E N 1
ATOM 9840 C CA . ALA E 1 174 ? 265.797 135.659 423.105 1.00 24.76 174 ALA E CA 1
ATOM 9841 C C . ALA E 1 174 ? 266.361 135.223 421.759 1.00 28.56 174 ALA E C 1
ATOM 9842 O O . ALA E 1 174 ? 265.855 134.298 421.124 1.00 28.09 174 ALA E O 1
ATOM 9844 N N . ILE E 1 175 ? 267.425 135.899 421.341 1.00 25.13 175 ILE E N 1
ATOM 9845 C CA . ILE E 1 175 ? 268.115 135.584 420.099 1.00 24.90 175 ILE E CA 1
ATOM 9846 C C . ILE E 1 175 ? 269.609 135.591 420.389 1.00 28.89 175 ILE E C 1
ATOM 9847 O O . ILE E 1 175 ? 270.137 136.559 420.936 1.00 28.36 175 ILE E O 1
ATOM 9852 N N . HIS E 1 176 ? 270.283 134.498 420.052 1.00 25.84 176 HIS E N 1
ATOM 9853 C CA . HIS E 1 176 ? 271.714 134.386 420.299 1.00 25.78 176 HIS E CA 1
ATOM 9854 C C . HIS E 1 176 ? 272.508 134.296 419.004 1.00 30.11 176 HIS E C 1
ATOM 9855 O O . HIS E 1 176 ? 272.397 133.323 418.260 1.00 29.61 176 HIS E O 1
ATOM 9862 N N . ILE E 1 177 ? 273.312 135.321 418.741 1.00 27.25 177 ILE E N 1
ATOM 9863 C CA . ILE E 1 177 ? 274.147 135.350 417.549 1.00 27.17 177 ILE E CA 1
ATOM 9864 C C . ILE E 1 177 ? 275.517 134.769 417.875 1.00 31.50 177 ILE E C 1
ATOM 9865 O O . ILE E 1 177 ? 276.301 135.375 418.606 1.00 30.85 177 ILE E O 1
ATOM 9870 N N . LYS E 1 178 ? 275.788 133.580 417.347 1.00 28.77 178 LYS E N 1
ATOM 9871 C CA . LYS E 1 178 ? 277.058 132.908 417.592 1.00 28.87 178 LYS E CA 1
ATOM 9872 C C . LYS E 1 178 ? 278.086 133.239 416.517 1.00 33.82 178 LYS E C 1
ATOM 9873 O O . LYS E 1 178 ? 278.135 132.600 415.467 1.00 33.36 178 LYS E O 1
ATOM 9879 N N . ALA E 1 179 ? 278.901 134.251 416.792 1.00 31.39 179 ALA E N 1
ATOM 9880 C CA . ALA E 1 179 ? 279.946 134.690 415.874 1.00 31.54 179 ALA E CA 1
ATOM 9881 C C . ALA E 1 179 ? 281.067 135.328 416.686 1.00 36.14 179 ALA E C 1
ATOM 9882 O O . ALA E 1 179 ? 280.827 135.868 417.764 1.00 35.92 179 ALA E O 1
ATOM 9884 N N . ALA E 1 180 ? 282.290 135.259 416.173 1.00 33.08 180 ALA E N 1
ATOM 9885 C CA . ALA E 1 180 ? 283.440 135.802 416.886 1.00 32.98 180 ALA E CA 1
ATOM 9886 C C . ALA E 1 180 ? 283.774 137.265 416.595 1.00 37.04 180 ALA E C 1
ATOM 9887 O O . ALA E 1 180 ? 284.559 137.872 417.321 1.00 36.87 180 ALA E O 1
ATOM 9889 N N . GLY E 1 181 ? 283.195 137.830 415.539 1.00 33.41 181 GLY E N 1
ATOM 9890 C CA . GLY E 1 181 ? 283.501 139.210 415.171 1.00 33.11 181 GLY E CA 1
ATOM 9891 C C . GLY E 1 181 ? 282.325 140.187 415.165 1.00 36.76 181 GLY E C 1
ATOM 9892 O O . GLY E 1 181 ? 282.303 141.124 414.368 1.00 36.49 181 GLY E O 1
ATOM 9893 N N . VAL E 1 182 ? 281.368 139.993 416.067 1.00 32.94 182 VAL E N 1
ATOM 9894 C CA . VAL E 1 182 ? 280.220 140.894 416.151 1.00 32.52 182 VAL E CA 1
ATOM 9895 C C . VAL E 1 182 ? 280.510 142.059 417.099 1.00 36.40 182 VAL E C 1
ATOM 9896 O O . VAL E 1 182 ? 280.784 141.857 418.282 1.00 36.09 182 VAL E O 1
ATOM 9900 N N . ASP E 1 183 ? 280.462 143.276 416.564 1.00 32.78 183 ASP E N 1
ATOM 9901 C CA . ASP E 1 183 ? 280.743 144.480 417.343 1.00 32.45 183 ASP E CA 1
ATOM 9902 C C . ASP E 1 183 ? 279.489 145.066 417.978 1.00 35.39 183 ASP E C 1
ATOM 9903 O O . ASP E 1 183 ? 279.475 145.398 419.164 1.00 35.00 183 ASP E O 1
ATOM 9908 N N . ALA E 1 184 ? 278.449 145.226 417.171 1.00 31.13 184 ALA E N 1
ATOM 9909 C CA . ALA E 1 184 ? 277.198 145.793 417.650 1.00 30.51 184 ALA E CA 1
ATOM 9910 C C . ALA E 1 184 ? 276.024 145.217 416.876 1.00 33.49 184 ALA E C 1
ATOM 9911 O O . ALA E 1 184 ? 276.182 144.728 415.758 1.00 32.91 184 ALA E O 1
ATOM 9913 N N . VAL E 1 185 ? 274.843 145.273 417.481 1.00 29.48 185 VAL E N 1
ATOM 9914 C CA . VAL E 1 185 ? 273.641 144.756 416.848 1.00 28.89 185 VAL E CA 1
ATOM 9915 C C . VAL E 1 185 ? 272.468 145.684 417.108 1.00 32.41 185 VAL E C 1
ATOM 9916 O O . VAL E 1 185 ? 272.423 146.378 418.122 1.00 32.13 185 VAL E O 1
ATOM 9920 N N . GLU E 1 186 ? 271.520 145.689 416.179 1.00 28.78 186 GLU E N 1
ATOM 9921 C CA . GLU E 1 186 ? 270.332 146.520 416.292 1.00 28.49 186 GLU E CA 1
ATOM 9922 C C . GLU E 1 186 ? 269.122 145.661 415.961 1.00 32.25 186 GLU E C 1
ATOM 9923 O O . GLU E 1 186 ? 269.150 144.878 415.012 1.00 31.91 186 GLU E O 1
ATOM 9929 N N . PHE E 1 187 ? 268.069 145.786 416.759 1.00 28.61 187 PHE E N 1
ATOM 9930 C CA . PHE E 1 187 ? 266.859 145.012 416.528 1.00 28.39 187 PHE E CA 1
ATOM 9931 C C . PHE E 1 187 ? 265.668 145.934 416.323 1.00 32.66 187 PHE E C 1
ATOM 9932 O O . PHE E 1 187 ? 265.454 146.867 417.094 1.00 32.09 187 PHE E O 1
ATOM 9940 N N . GLN E 1 188 ? 264.894 145.668 415.279 1.00 29.91 188 GLN E N 1
ATOM 9941 C CA . GLN E 1 188 ? 263.726 146.484 414.989 1.00 29.97 188 GLN E CA 1
ATOM 9942 C C . GLN E 1 188 ? 262.557 145.678 414.445 1.00 34.39 188 GLN E C 1
ATOM 9943 O O . GLN E 1 188 ? 262.737 144.632 413.816 1.00 33.79 188 GLN E O 1
ATOM 9949 N N . ILE E 1 189 ? 261.354 146.178 414.701 1.00 31.40 189 ILE E N 1
ATOM 9950 C CA . ILE E 1 189 ? 260.135 145.546 414.223 1.00 31.43 189 ILE E CA 1
ATOM 9951 C C . ILE E 1 189 ? 259.255 146.623 413.607 1.00 35.99 189 ILE E C 1
ATOM 9952 O O . ILE E 1 189 ? 258.790 147.528 414.302 1.00 35.64 189 ILE E O 1
ATOM 9957 N N . ASP E 1 190 ? 259.046 146.534 412.297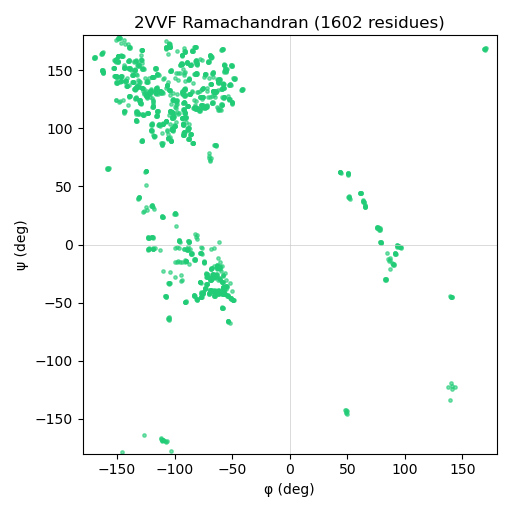 1.00 33.00 190 ASP E N 1
ATOM 9958 C CA . ASP E 1 190 ? 258.225 147.508 411.587 1.00 32.85 190 ASP E CA 1
ATOM 9959 C C . ASP E 1 190 ? 258.824 148.912 411.675 1.00 36.96 190 ASP E C 1
ATOM 9960 O O . ASP E 1 190 ? 258.113 149.885 411.927 1.00 36.57 190 ASP E O 1
ATOM 9965 N N . GLY E 1 191 ? 260.135 149.006 411.475 1.00 33.68 191 GLY E N 1
ATOM 9966 C CA . GLY E 1 191 ? 260.827 150.288 411.523 1.00 33.62 191 GLY E CA 1
ATOM 9967 C C . GLY E 1 191 ? 261.184 150.721 412.944 1.00 37.87 191 GLY E C 1
ATOM 9968 O O . GLY E 1 191 ? 262.174 151.423 413.154 1.00 37.67 191 GLY E O 1
ATOM 9969 N N . THR E 1 192 ? 260.371 150.313 413.914 1.00 34.40 192 THR E N 1
ATOM 9970 C CA . THR E 1 192 ? 260.607 150.669 415.310 1.00 34.08 192 THR E CA 1
ATOM 9971 C C . THR E 1 192 ? 261.872 150.011 415.853 1.00 37.73 192 THR E C 1
ATOM 9972 O O . THR E 1 192 ? 262.007 148.788 415.833 1.00 37.51 192 THR E O 1
ATOM 9976 N N . LYS E 1 193 ? 262.798 150.832 416.337 1.00 33.84 193 LYS E N 1
ATOM 9977 C CA . LYS E 1 193 ? 264.058 150.337 416.880 1.00 33.32 193 LYS E CA 1
ATOM 9978 C C . LYS E 1 193 ? 263.943 150.008 418.365 1.00 36.28 193 LYS E C 1
ATOM 9979 O O . LYS E 1 193 ? 264.180 150.861 419.222 1.00 36.01 193 LYS E O 1
ATOM 9985 N N . TRP E 1 194 ? 263.587 148.763 418.663 1.00 31.85 194 TRP E N 1
ATOM 9986 C CA . TRP E 1 194 ? 263.439 148.318 420.042 1.00 31.28 194 TRP E CA 1
ATOM 9987 C C . TRP E 1 194 ? 264.786 148.190 420.738 1.00 34.05 194 TRP E C 1
ATOM 9988 O O . TRP E 1 194 ? 264.890 148.355 421.953 1.00 33.53 194 TRP E O 1
ATOM 9999 N N . ARG E 1 195 ? 265.818 147.917 419.950 1.00 29.83 195 ARG E N 1
ATOM 10000 C CA . ARG E 1 195 ? 267.172 147.808 420.465 1.00 29.24 195 ARG E CA 1
ATOM 10001 C C . ARG E 1 195 ? 268.095 148.609 419.559 1.00 33.19 195 ARG E C 1
ATOM 10002 O O . ARG E 1 195 ? 268.362 148.213 418.424 1.00 32.94 195 ARG E O 1
ATOM 10010 N N . ASP E 1 196 ? 268.545 149.758 420.051 1.00 29.61 196 ASP E N 1
ATOM 10011 C CA . ASP E 1 196 ? 269.438 150.615 419.286 1.00 29.41 196 ASP E CA 1
ATOM 10012 C C . ASP E 1 196 ? 270.695 149.833 418.924 1.00 32.76 196 ASP E C 1
ATOM 10013 O O . ASP E 1 196 ? 270.926 148.739 419.443 1.00 31.74 196 ASP E O 1
ATOM 10018 N N . LEU E 1 197 ? 271.503 150.392 418.030 1.00 29.32 197 LEU E N 1
ATOM 10019 C CA . LEU E 1 197 ? 272.753 149.750 417.650 1.00 29.02 197 LEU E CA 1
ATOM 10020 C C . LEU E 1 197 ? 273.636 149.754 418.892 1.00 33.22 197 LEU E C 1
ATOM 10021 O O . LEU E 1 197 ? 274.418 150.681 419.110 1.00 32.90 197 LEU E O 1
ATOM 10026 N N . LEU E 1 198 ? 273.455 148.743 419.736 1.00 29.93 198 LEU E N 1
ATOM 10027 C CA . LEU E 1 198 ? 274.190 148.640 420.993 1.00 29.67 198 LEU E CA 1
ATOM 10028 C C . LEU E 1 198 ? 275.529 147.934 420.825 1.00 33.60 198 LEU E C 1
ATOM 10029 O O . LEU E 1 198 ? 275.596 146.836 420.273 1.00 33.29 198 LEU E O 1
ATOM 10034 N N . LYS E 1 199 ? 276.590 148.554 421.332 1.00 30.07 199 LYS E N 1
ATOM 10035 C CA . LYS E 1 199 ? 277.919 147.957 421.274 1.00 29.74 199 LYS E CA 1
ATOM 10036 C C . LYS E 1 199 ? 277.931 146.715 422.158 1.00 33.36 199 LYS E C 1
ATOM 10037 O O . LYS E 1 199 ? 277.234 146.663 423.172 1.00 33.14 199 LYS E O 1
ATOM 10043 N N . LYS E 1 200 ? 278.724 145.720 421.774 1.00 29.52 200 LYS E N 1
ATOM 10044 C CA . LYS E 1 200 ? 278.815 144.475 422.531 1.00 29.08 200 LYS E CA 1
ATOM 10045 C C . LYS E 1 200 ? 279.045 144.712 424.021 1.00 32.38 200 LYS E C 1
ATOM 10046 O O . LYS E 1 200 ? 278.368 144.124 424.865 1.00 32.04 200 LYS E O 1
ATOM 10052 N N . ALA E 1 201 ? 280.006 145.573 424.341 1.00 28.32 201 ALA E N 1
ATOM 10053 C CA . ALA E 1 201 ? 280.323 145.880 425.732 1.00 27.75 201 ALA E CA 1
ATOM 10054 C C . ALA E 1 201 ? 279.109 146.417 426.485 1.00 30.93 201 ALA E C 1
ATOM 10055 O O . ALA E 1 201 ? 278.914 146.115 427.661 1.00 30.46 201 ALA E O 1
ATOM 10057 N N . ASP E 1 202 ? 278.298 147.216 425.799 1.00 27.17 202 ASP E N 1
ATOM 10058 C CA . ASP E 1 202 ? 277.109 147.809 426.401 1.00 26.77 202 ASP E CA 1
ATOM 10059 C C . ASP E 1 202 ? 275.989 146.790 426.560 1.00 30.38 202 ASP E C 1
ATOM 10060 O O . ASP E 1 202 ? 275.303 146.761 427.581 1.00 29.97 202 ASP E O 1
ATOM 10065 N N . ASN E 1 203 ? 275.811 145.952 425.544 1.00 26.65 203 ASN E N 1
ATOM 10066 C CA . ASN E 1 203 ? 274.788 144.914 425.579 1.00 26.23 203 ASN E CA 1
ATOM 10067 C C . ASN E 1 203 ? 275.123 143.892 426.665 1.00 29.82 203 ASN E C 1
ATOM 10068 O O . ASN E 1 203 ? 274.253 143.477 427.432 1.00 29.48 203 ASN E O 1
ATOM 10073 N N . ASP E 1 204 ? 276.392 143.499 426.723 1.00 25.98 204 ASP E N 1
ATOM 10074 C CA . ASP E 1 204 ? 276.859 142.522 427.700 1.00 25.62 204 ASP E CA 1
ATOM 10075 C C . ASP E 1 204 ? 276.753 143.046 429.129 1.00 29.12 204 ASP E C 1
ATOM 10076 O O . ASP E 1 204 ? 276.592 142.272 430.073 1.00 28.67 204 ASP E O 1
ATOM 10081 N N . TYR E 1 205 ? 276.839 144.363 429.286 1.00 25.36 205 TYR E N 1
ATOM 10082 C CA . TYR E 1 205 ? 276.733 144.976 430.604 1.00 24.97 205 TYR E CA 1
ATOM 10083 C C . TYR E 1 205 ? 275.299 144.863 431.111 1.00 28.65 205 TYR E C 1
ATOM 10084 O O . TYR E 1 205 ? 275.065 144.552 432.279 1.00 28.42 205 TYR E O 1
ATOM 10093 N N . ILE E 1 206 ? 274.339 145.103 430.224 1.00 24.92 206 ILE E N 1
ATOM 10094 C CA . ILE E 1 206 ? 272.933 145.000 430.593 1.00 24.75 206 ILE E CA 1
ATOM 10095 C C . ILE E 1 206 ? 272.582 143.554 430.942 1.00 29.28 206 ILE E C 1
ATOM 10096 O O . ILE E 1 206 ? 271.838 143.299 431.889 1.00 29.21 206 ILE E O 1
ATOM 10101 N N . LEU E 1 207 ? 273.132 142.611 430.182 1.00 25.71 207 LEU E N 1
ATOM 10102 C CA . LEU E 1 207 ? 272.892 141.194 430.431 1.00 25.40 207 LEU E CA 1
ATOM 10103 C C . LEU E 1 207 ? 273.344 140.832 431.843 1.00 29.60 207 LEU E C 1
ATOM 10104 O O . LEU E 1 207 ? 272.572 140.287 432.633 1.00 29.40 207 LEU E O 1
ATOM 10109 N N . GLU E 1 208 ? 274.600 141.140 432.154 1.00 26.04 208 GLU E N 1
ATOM 10110 C CA . GLU E 1 208 ? 275.161 140.856 433.469 1.00 25.70 208 GLU E CA 1
ATOM 10111 C C . GLU E 1 208 ? 274.386 141.598 434.554 1.00 29.64 208 GLU E C 1
ATOM 10112 O O . GLU E 1 208 ? 274.281 141.135 435.690 1.00 29.22 208 GLU E O 1
ATOM 10118 N N . GLN E 1 209 ? 273.852 142.758 434.191 1.00 26.03 209 GLN E N 1
ATOM 10119 C CA . GLN E 1 209 ? 273.086 143.579 435.117 1.00 25.52 209 GLN E CA 1
ATOM 10120 C C . GLN E 1 209 ? 271.854 142.835 435.624 1.00 29.19 209 GLN E C 1
ATOM 10121 O O . GLN E 1 209 ? 271.299 143.174 436.671 1.00 28.85 209 GLN E O 1
ATOM 10127 N N . TYR E 1 210 ? 271.432 141.817 434.877 1.00 25.07 210 TYR E N 1
ATOM 10128 C CA . TYR E 1 210 ? 270.256 141.038 435.250 1.00 24.36 210 TYR E CA 1
ATOM 10129 C C . TYR E 1 210 ? 270.565 139.613 435.702 1.00 27.92 210 TYR E C 1
ATOM 10130 O O . TYR E 1 210 ? 269.701 138.736 435.655 1.00 27.29 210 TYR E O 1
ATOM 10139 N N . GLY E 1 211 ? 271.795 139.397 436.163 1.00 24.47 211 GLY E N 1
ATOM 10140 C CA . GLY E 1 211 ? 272.220 138.096 436.673 1.00 24.16 211 GLY E CA 1
ATOM 10141 C C . GLY E 1 211 ? 272.568 137.060 435.606 1.00 27.80 211 GLY E C 1
ATOM 10142 O O . GLY E 1 211 ? 272.722 135.878 435.913 1.00 27.35 211 GLY E O 1
ATOM 10143 N N . LYS E 1 212 ? 272.700 137.498 434.359 1.00 24.24 212 LYS E N 1
ATOM 10144 C CA . LYS E 1 212 ? 273.037 136.584 433.275 1.00 24.02 212 LYS E CA 1
ATOM 10145 C C . LYS E 1 212 ? 274.543 136.534 433.035 1.00 28.93 212 LYS E C 1
ATOM 10146 O O . LYS E 1 212 ? 275.268 137.479 433.349 1.00 28.68 212 LYS E O 1
ATOM 10152 N N . ALA E 1 213 ? 275.008 135.421 432.478 1.00 25.88 213 ALA E N 1
ATOM 10153 C CA . ALA E 1 213 ? 276.420 135.254 432.170 1.00 25.82 213 ALA E CA 1
ATOM 10154 C C . ALA E 1 213 ? 276.614 135.408 430.669 1.00 30.35 213 ALA E C 1
ATOM 10155 O O . ALA E 1 213 ? 275.854 134.848 429.879 1.00 30.15 213 ALA E O 1
ATOM 10157 N N . VAL E 1 214 ? 277.614 136.190 430.278 1.00 27.15 214 VAL E N 1
ATOM 10158 C CA . VAL E 1 214 ? 277.892 136.415 428.866 1.00 26.89 214 VAL E CA 1
ATOM 10159 C C . VAL E 1 214 ? 278.626 135.218 428.271 1.00 31.30 214 VAL E C 1
ATOM 10160 O O . VAL E 1 214 ? 279.645 134.773 428.804 1.00 31.05 214 VAL E O 1
ATOM 10164 N N . LEU E 1 215 ? 278.091 134.687 427.175 1.00 28.07 215 LEU E N 1
ATOM 10165 C CA . LEU E 1 215 ? 278.691 133.536 426.508 1.00 27.93 215 LEU E CA 1
ATOM 10166 C C . LEU E 1 215 ? 279.745 133.978 425.498 1.00 32.30 215 LEU E C 1
ATOM 10167 O O . LEU E 1 215 ? 279.584 134.994 424.823 1.00 31.82 215 LEU E O 1
ATOM 10172 N N . ASP E 1 216 ? 280.824 133.207 425.403 1.00 29.19 216 ASP E N 1
ATOM 10173 C CA . ASP E 1 216 ? 281.911 133.520 424.483 1.00 29.07 216 ASP E CA 1
ATOM 10174 C C . ASP E 1 216 ? 281.453 133.498 423.030 1.00 32.42 216 ASP E C 1
ATOM 10175 O O . ASP E 1 216 ? 280.682 132.629 422.622 1.00 32.14 216 ASP E O 1
ATOM 10180 N N . ASN E 1 217 ? 281.940 134.460 422.253 1.00 28.35 217 ASN E N 1
ATOM 10181 C CA . ASN E 1 217 ? 281.604 134.559 420.838 1.00 27.82 217 ASN E CA 1
ATOM 10182 C C . ASN E 1 217 ? 280.099 134.520 420.594 1.00 30.72 217 ASN E C 1
ATOM 10183 O O . ASN E 1 217 ? 279.628 133.898 419.637 1.00 30.34 217 ASN E O 1
ATOM 10188 N N . THR E 1 218 ? 279.354 135.208 421.454 1.00 26.37 218 THR E N 1
ATOM 10189 C CA . THR E 1 218 ? 277.903 135.261 421.351 1.00 25.77 218 THR E CA 1
ATOM 10190 C C . THR E 1 218 ? 277.352 136.640 421.685 1.00 29.14 218 THR E C 1
ATOM 10191 O O . THR E 1 218 ? 277.745 137.251 422.679 1.00 28.84 218 THR E O 1
ATOM 10195 N N . TYR E 1 219 ? 276.402 137.103 420.879 1.00 25.01 219 TYR E N 1
ATOM 10196 C CA . TYR E 1 219 ? 275.725 138.365 421.136 1.00 24.38 219 TYR E CA 1
ATOM 10197 C C . TYR E 1 219 ? 274.278 138.013 421.460 1.00 27.90 219 TYR E C 1
ATOM 10198 O O . TYR E 1 219 ? 273.502 137.651 420.573 1.00 27.26 219 TYR E O 1
ATOM 10207 N N . THR E 1 220 ? 273.936 138.062 422.742 1.00 24.33 220 THR E N 1
ATOM 10208 C CA . THR E 1 220 ? 272.602 137.694 423.189 1.00 24.00 220 THR E CA 1
ATOM 10209 C C . THR E 1 220 ? 271.641 138.868 423.291 1.00 28.27 220 THR E C 1
ATOM 10210 O O . THR E 1 220 ? 271.949 139.886 423.908 1.00 27.98 220 THR E O 1
ATOM 10214 N N . ILE E 1 221 ? 270.462 138.703 422.701 1.00 24.99 221 ILE E N 1
ATOM 10215 C CA . ILE E 1 221 ? 269.418 139.714 422.770 1.00 24.84 221 ILE E CA 1
ATOM 10216 C C . ILE E 1 221 ? 268.301 139.143 423.631 1.00 28.90 221 ILE E C 1
ATOM 10217 O O . ILE E 1 221 ? 267.380 138.502 423.128 1.00 28.71 221 ILE E O 1
ATOM 10222 N N . ASP E 1 222 ? 268.423 139.339 424.939 1.00 25.45 222 ASP E N 1
ATOM 10223 C CA . ASP E 1 222 ? 267.457 138.828 425.904 1.00 25.13 222 ASP E CA 1
ATOM 10224 C C . ASP E 1 222 ? 266.224 139.723 426.001 1.00 29.11 222 ASP E C 1
ATOM 10225 O O . ASP E 1 222 ? 266.321 140.884 426.400 1.00 28.97 222 ASP E O 1
ATOM 10230 N N . PHE E 1 223 ? 265.065 139.176 425.643 1.00 25.37 223 PHE E N 1
ATOM 10231 C CA . PHE E 1 223 ? 263.811 139.926 425.693 1.00 24.93 223 PHE E CA 1
ATOM 10232 C C . PHE E 1 223 ? 263.057 139.651 426.990 1.00 29.19 223 PHE E C 1
ATOM 10233 O O . PHE E 1 223 ? 261.948 140.145 427.189 1.00 28.87 223 PHE E O 1
ATOM 10241 N N . MET E 1 224 ? 263.661 138.854 427.865 1.00 26.04 224 MET E N 1
ATOM 10242 C CA . MET E 1 224 ? 263.045 138.508 429.142 1.00 25.77 224 MET E CA 1
ATOM 10243 C C . MET E 1 224 ? 264.019 138.706 430.296 1.00 29.95 224 MET E C 1
ATOM 10244 O O . MET E 1 224 ? 264.067 137.898 431.221 1.00 29.68 224 MET E O 1
ATOM 10249 N N . LEU E 1 225 ? 264.788 139.789 430.240 1.00 26.83 225 LEU E N 1
ATOM 10250 C CA . LEU E 1 225 ? 265.777 140.088 431.272 1.00 26.68 225 LEU E CA 1
ATOM 10251 C C . LEU E 1 225 ? 265.190 140.158 432.682 1.00 31.14 225 LEU E C 1
ATOM 10252 O O . LEU E 1 225 ? 265.831 139.745 433.650 1.00 30.95 225 LEU E O 1
ATOM 10257 N N . GLU E 1 226 ? 263.971 140.676 432.795 1.00 27.84 226 GLU E N 1
ATOM 10258 C CA . GLU E 1 226 ? 263.308 140.802 434.090 1.00 27.60 226 GLU E CA 1
ATOM 10259 C C . GLU E 1 226 ? 262.636 139.505 434.523 1.00 31.40 226 GLU E C 1
ATOM 10260 O O . GLU E 1 226 ? 262.210 139.373 435.671 1.00 31.23 226 GLU E O 1
ATOM 10266 N N . GLY E 1 227 ? 262.519 138.560 433.597 1.00 27.74 227 GLY E N 1
ATOM 10267 C CA . GLY E 1 227 ? 261.868 137.287 433.887 1.00 27.28 227 GLY E CA 1
ATOM 10268 C C . GLY E 1 227 ? 260.390 137.358 433.514 1.00 30.36 227 GLY E C 1
ATOM 10269 O O . GLY E 1 227 ? 259.654 136.380 433.654 1.00 29.78 227 GLY E O 1
ATOM 10270 N N . ASP E 1 228 ? 259.965 138.526 433.040 1.00 26.53 228 ASP E N 1
ATOM 10271 C CA . ASP E 1 228 ? 258.581 138.740 432.633 1.00 26.18 228 ASP E CA 1
ATOM 10272 C C . ASP E 1 228 ? 258.361 138.224 431.212 1.00 30.18 228 ASP E C 1
ATOM 10273 O O . ASP E 1 228 ? 258.987 138.698 430.262 1.00 29.73 228 ASP E O 1
ATOM 10278 N N . VAL E 1 229 ? 257.479 137.239 431.078 1.00 26.71 229 VAL E N 1
ATOM 10279 C CA . VAL E 1 229 ? 257.187 136.637 429.783 1.00 26.42 229 VAL E CA 1
ATOM 10280 C C . VAL E 1 229 ? 256.537 137.617 428.814 1.00 30.35 229 VAL E C 1
ATOM 10281 O O . VAL E 1 229 ? 256.665 137.470 427.600 1.00 29.79 229 VAL E O 1
ATOM 10285 N N . TYR E 1 230 ? 255.828 138.605 429.351 1.00 27.41 230 TYR E N 1
ATOM 10286 C CA . TYR E 1 230 ? 255.147 139.586 428.513 1.00 27.24 230 TYR E CA 1
ATOM 10287 C C . TYR E 1 230 ? 256.056 140.690 427.990 1.00 31.04 230 TYR E C 1
ATOM 10288 O O . TYR E 1 230 ? 255.587 141.648 427.377 1.00 30.69 230 TYR E O 1
ATOM 10297 N N . GLN E 1 231 ? 257.358 140.540 428.214 1.00 27.31 231 GLN E N 1
ATOM 10298 C CA . GLN E 1 231 ? 258.343 141.495 427.713 1.00 26.94 231 GLN E CA 1
ATOM 10299 C C . GLN E 1 231 ? 258.932 140.926 426.428 1.00 30.58 231 GLN E C 1
ATOM 10300 O O . GLN E 1 231 ? 259.581 141.634 425.661 1.00 30.49 231 GLN E O 1
ATOM 10306 N N . SER E 1 232 ? 258.694 139.637 426.206 1.00 26.77 232 SER E N 1
ATOM 10307 C CA . SER E 1 232 ? 259.182 138.952 425.016 1.00 26.45 232 SER E CA 1
ATOM 10308 C C . SER E 1 232 ? 258.465 139.446 423.764 1.00 30.54 232 SER E C 1
ATOM 10309 O O . SER E 1 232 ? 257.401 140.062 423.844 1.00 29.99 232 SER E O 1
ATOM 10312 N N . VAL E 1 233 ? 259.055 139.168 422.606 1.00 27.41 233 VAL E N 1
ATOM 10313 C CA . VAL E 1 233 ? 258.483 139.587 421.332 1.00 27.16 233 VAL E CA 1
ATOM 10314 C C . VAL E 1 233 ? 257.249 138.768 420.972 1.00 31.23 233 VAL E C 1
ATOM 10315 O O . VAL E 1 233 ? 257.329 137.552 420.801 1.00 30.85 233 VAL E O 1
ATOM 10319 N N . LEU E 1 234 ? 256.108 139.439 420.849 1.00 27.97 234 LEU E N 1
ATOM 10320 C CA . LEU E 1 234 ? 254.873 138.762 420.473 1.00 27.75 234 LEU E CA 1
ATOM 10321 C C . LEU E 1 234 ? 254.744 138.783 418.956 1.00 32.48 234 LEU E C 1
ATOM 10322 O O . LEU E 1 234 ? 254.532 139.838 418.358 1.00 31.90 234 LEU E O 1
ATOM 10327 N N . LEU E 1 235 ? 254.895 137.618 418.336 1.00 29.85 235 LEU E N 1
ATOM 10328 C CA . LEU E 1 235 ? 254.819 137.516 416.884 1.00 30.05 235 LEU E CA 1
ATOM 10329 C C . LEU E 1 235 ? 253.402 137.723 416.347 1.00 35.76 235 LEU E C 1
ATOM 10330 O O . LEU E 1 235 ? 252.725 136.770 415.966 1.00 35.10 235 LEU E O 1
ATOM 10335 N N . ASP E 1 236 ? 252.964 138.979 416.311 1.00 34.11 236 ASP E N 1
ATOM 10336 C CA . ASP E 1 236 ? 251.634 139.320 415.813 1.00 34.68 236 ASP E CA 1
ATOM 10337 C C . ASP E 1 236 ? 251.567 139.226 414.290 1.00 40.30 236 ASP E C 1
ATOM 10338 O O . ASP E 1 236 ? 252.532 139.546 413.594 1.00 39.88 236 ASP E O 1
ATOM 10343 N N . GLN E 1 237 ? 250.418 138.790 413.782 1.00 38.11 237 GLN E N 1
ATOM 10344 C CA . GLN E 1 237 ? 250.209 138.619 412.347 1.00 38.46 237 GLN E CA 1
ATOM 10345 C C . GLN E 1 237 ? 250.477 139.879 411.530 1.00 43.07 237 GLN E C 1
ATOM 10346 O O . GLN E 1 237 ? 251.001 139.807 410.416 1.00 42.69 237 GLN E O 1
ATOM 10352 N N . MET E 1 238 ? 250.089 141.028 412.073 1.00 39.95 238 MET E N 1
ATOM 10353 C CA . MET E 1 238 ? 250.262 142.300 411.381 1.00 39.79 238 MET E CA 1
ATOM 10354 C C . MET E 1 238 ? 251.722 142.701 411.184 1.00 42.33 238 MET E C 1
ATOM 10355 O O . MET E 1 238 ? 252.027 143.553 410.348 1.00 41.88 238 MET E O 1
ATOM 10360 N N . ILE E 1 239 ? 252.623 142.103 411.959 1.00 37.97 239 ILE E N 1
ATOM 10361 C CA . ILE E 1 239 ? 254.042 142.420 411.839 1.00 37.44 239 ILE E CA 1
ATOM 10362 C C . ILE E 1 239 ? 254.503 142.129 410.418 1.00 40.82 239 ILE E C 1
ATOM 10363 O O . ILE E 1 239 ? 254.285 141.033 409.901 1.00 40.41 239 ILE E O 1
ATOM 10368 N N . GLN E 1 240 ? 255.130 143.116 409.786 1.00 36.42 240 GLN E N 1
ATOM 10369 C CA . GLN E 1 240 ? 255.612 142.949 408.421 1.00 35.77 240 GLN E CA 1
ATOM 10370 C C . GLN E 1 240 ? 257.133 142.890 408.339 1.00 38.09 240 GLN E C 1
ATOM 10371 O O . GLN E 1 240 ? 257.684 142.325 407.395 1.00 37.66 240 GLN E O 1
ATOM 10377 N N . ASP E 1 241 ? 257.815 143.442 409.339 1.00 33.35 241 ASP E N 1
ATOM 10378 C CA . ASP E 1 241 ? 259.271 143.381 409.346 1.00 32.67 241 ASP E CA 1
ATOM 10379 C C . ASP E 1 241 ? 259.897 143.125 410.711 1.00 35.62 241 ASP E C 1
ATOM 10380 O O . ASP E 1 241 ? 259.725 143.904 411.646 1.00 35.15 241 ASP E O 1
ATOM 10385 N N . LEU E 1 242 ? 260.634 142.023 410.799 1.00 31.61 242 LEU E N 1
ATOM 10386 C CA . LEU E 1 242 ? 261.360 141.636 412.002 1.00 31.11 242 LEU E CA 1
ATOM 10387 C C . LEU E 1 242 ? 262.813 141.575 411.546 1.00 34.72 242 LEU E C 1
ATOM 10388 O O . LEU E 1 242 ? 263.229 140.611 410.901 1.00 34.45 242 LEU E O 1
ATOM 10393 N N . ARG E 1 243 ? 263.560 142.642 411.812 1.00 30.84 243 ARG E N 1
ATOM 10394 C CA . ARG E 1 243 ? 264.927 142.747 411.320 1.00 30.57 243 ARG E CA 1
ATOM 10395 C C . ARG E 1 243 ? 266.034 142.813 412.365 1.00 34.62 243 ARG E C 1
ATOM 10396 O O . ARG E 1 243 ? 265.851 143.333 413.465 1.00 34.27 243 ARG E O 1
ATOM 10404 N N . LEU E 1 244 ? 267.203 142.315 411.975 1.00 31.32 244 LEU E N 1
ATOM 10405 C CA . LEU E 1 244 ? 268.388 142.309 412.822 1.00 31.18 244 LEU E CA 1
ATOM 10406 C C . LEU E 1 244 ? 269.546 142.903 412.020 1.00 35.14 244 LEU E C 1
ATOM 10407 O O . LEU E 1 244 ? 269.876 142.414 410.941 1.00 34.59 244 LEU E O 1
ATOM 10412 N N . LYS E 1 245 ? 270.141 143.974 412.533 1.00 31.92 245 LYS E N 1
ATOM 10413 C CA . LYS E 1 245 ? 271.262 144.617 411.853 1.00 31.90 245 LYS E CA 1
ATOM 10414 C C . LYS E 1 245 ? 272.551 144.329 412.614 1.00 35.99 245 LYS E C 1
ATOM 10415 O O . LYS E 1 245 ? 272.779 144.874 413.693 1.00 35.54 245 LYS E O 1
ATOM 10421 N N . ILE E 1 246 ? 273.378 143.450 412.058 1.00 32.80 246 ILE E N 1
ATOM 10422 C CA . ILE E 1 246 ? 274.620 143.052 412.709 1.00 32.79 246 ILE E CA 1
ATOM 10423 C C . ILE E 1 246 ? 275.870 143.726 412.156 1.00 37.33 246 ILE E C 1
ATOM 10424 O O . ILE E 1 246 ? 276.168 143.627 410.966 1.00 36.89 246 ILE E O 1
ATOM 10429 N N . ASP E 1 247 ? 276.616 144.381 413.039 1.00 34.39 247 ASP E N 1
ATOM 10430 C CA . ASP E 1 247 ? 277.860 145.036 412.658 1.00 34.49 247 ASP E CA 1
ATOM 10431 C C . ASP E 1 247 ? 279.017 144.126 413.049 1.00 39.05 247 ASP E C 1
ATOM 10432 O O . ASP E 1 247 ? 279.382 144.038 414.223 1.00 38.53 247 ASP E O 1
ATOM 10437 N N . SER E 1 248 ? 279.570 143.428 412.064 1.00 36.18 248 SER E N 1
ATOM 10438 C CA . SER E 1 248 ? 280.662 142.497 412.308 1.00 36.30 248 SER E CA 1
ATOM 10439 C C . SER E 1 248 ? 282.007 143.056 411.861 1.00 41.10 248 SER E C 1
ATOM 10440 O O . SER E 1 248 ? 282.076 144.091 411.197 1.00 40.68 248 SER E O 1
ATOM 10443 N N . THR E 1 249 ? 283.074 142.356 412.231 1.00 38.31 249 THR E N 1
ATOM 10444 C CA . THR E 1 249 ? 284.427 142.751 411.868 1.00 38.45 249 THR E CA 1
ATOM 10445 C C . THR E 1 249 ? 285.074 141.595 411.120 1.00 42.94 249 THR E C 1
ATOM 10446 O O . THR E 1 249 ? 286.205 141.695 410.641 1.00 42.63 249 THR E O 1
ATOM 10450 N N . MET E 1 250 ? 284.342 140.492 411.029 1.00 39.77 250 MET E N 1
ATOM 10451 C CA . MET E 1 250 ? 284.840 139.298 410.369 1.00 39.70 250 MET E CA 1
ATOM 10452 C C . MET E 1 250 ? 283.865 138.768 409.337 1.00 43.48 250 MET E C 1
ATOM 10453 O O . MET E 1 250 ? 282.673 139.080 409.363 1.00 43.30 250 MET E O 1
ATOM 10458 N N . ASP E 1 251 ? 284.385 137.907 408.471 1.00 39.78 251 ASP E N 1
ATOM 10459 C CA . ASP E 1 251 ? 283.590 137.252 407.449 1.00 39.60 251 ASP E CA 1
ATOM 10460 C C . ASP E 1 251 ? 283.509 135.777 407.823 1.00 42.56 251 ASP E C 1
ATOM 10461 O O . ASP E 1 251 ? 284.427 135.003 407.542 1.00 42.30 251 ASP E O 1
ATOM 10466 N N . GLU E 1 252 ? 282.428 135.403 408.500 1.00 37.78 252 GLU E N 1
ATOM 10467 C CA . GLU E 1 252 ? 282.249 134.028 408.948 1.00 36.94 252 GLU E CA 1
ATOM 10468 C C . GLU E 1 252 ? 280.788 133.596 408.911 1.00 39.20 252 GLU E C 1
ATOM 10469 O O . GLU E 1 252 ? 279.901 134.374 408.557 1.00 38.60 252 GLU E O 1
ATOM 10475 N N . GLN E 1 253 ? 280.544 132.360 409.331 1.00 34.60 253 GLN E N 1
ATOM 10476 C CA . GLN E 1 253 ? 279.192 131.820 409.383 1.00 33.87 253 GLN E CA 1
ATOM 10477 C C . GLN E 1 253 ? 278.665 131.939 410.805 1.00 37.38 253 GLN E C 1
ATOM 10478 O O . GLN E 1 253 ? 279.255 131.390 411.734 1.00 36.98 253 GLN E O 1
ATOM 10484 N N . ALA E 1 254 ? 277.563 132.654 410.989 1.00 33.42 254 ALA E N 1
ATOM 10485 C CA . ALA E 1 254 ? 277.011 132.775 412.328 1.00 32.83 254 ALA E CA 1
ATOM 10486 C C . ALA E 1 254 ? 275.888 131.779 412.552 1.00 35.76 254 ALA E C 1
ATOM 10487 O O . ALA E 1 254 ? 275.082 131.522 411.657 1.00 35.29 254 ALA E O 1
ATOM 10489 N N . GLU E 1 255 ? 275.835 131.220 413.754 1.00 31.54 255 GLU E N 1
ATOM 10490 C CA . GLU E 1 255 ? 274.751 130.322 414.108 1.00 30.83 255 GLU E CA 1
ATOM 10491 C C . GLU E 1 255 ? 273.784 131.144 414.948 1.00 33.73 255 GLU E C 1
ATOM 10492 O O . GLU E 1 255 ? 274.120 131.571 416.053 1.00 33.25 255 GLU E O 1
ATOM 10498 N N . ILE E 1 256 ? 272.611 131.424 414.391 1.00 29.55 256 ILE E N 1
ATOM 10499 C CA . ILE E 1 256 ? 271.607 132.216 415.093 1.00 29.02 256 ILE E CA 1
ATOM 10500 C C . ILE E 1 256 ? 270.641 131.323 415.867 1.00 31.86 256 ILE E C 1
ATOM 10501 O O . ILE E 1 256 ? 269.905 130.532 415.274 1.00 31.33 256 ILE E O 1
ATOM 10506 N N . ILE E 1 257 ? 270.648 131.461 417.191 1.00 27.55 257 ILE E N 1
ATOM 10507 C CA . ILE E 1 257 ? 269.760 130.691 418.056 1.00 26.88 257 ILE E CA 1
ATOM 10508 C C . ILE E 1 257 ? 268.554 131.544 418.429 1.00 29.80 257 ILE E C 1
ATOM 10509 O O . ILE E 1 257 ? 268.702 132.638 418.975 1.00 29.27 257 ILE E O 1
ATOM 10514 N N . VAL E 1 258 ? 267.362 131.041 418.131 1.00 25.67 258 VAL E N 1
ATOM 10515 C CA . VAL E 1 258 ? 266.137 131.760 418.451 1.00 25.05 258 VAL E CA 1
ATOM 10516 C C . VAL E 1 258 ? 265.286 130.945 419.412 1.00 28.60 258 VAL E C 1
ATOM 10517 O O . VAL E 1 258 ? 264.876 129.828 419.099 1.00 28.21 258 VAL E O 1
ATOM 10521 N N . GLU E 1 259 ? 265.040 131.501 420.592 1.00 24.91 259 GLU E N 1
ATOM 10522 C CA . GLU E 1 259 ? 264.225 130.829 421.592 1.00 24.50 259 GLU E CA 1
ATOM 10523 C C . GLU E 1 259 ? 262.772 131.254 421.428 1.00 28.38 259 GLU E C 1
ATOM 10524 O O . GLU E 1 259 ? 262.369 132.317 421.900 1.00 28.06 259 GLU E O 1
ATOM 10530 N N . TYR E 1 260 ? 261.994 130.433 420.732 1.00 24.79 260 TYR E N 1
ATOM 10531 C CA . TYR E 1 260 ? 260.584 130.725 420.516 1.00 24.43 260 TYR E CA 1
ATOM 10532 C C . TYR E 1 260 ? 259.770 130.233 421.706 1.00 28.07 260 TYR E C 1
ATOM 10533 O O . TYR E 1 260 ? 260.269 129.480 422.541 1.00 27.38 260 TYR E O 1
ATOM 10542 N N . MET E 1 261 ? 258.515 130.663 421.774 1.00 24.86 261 MET E N 1
ATOM 10543 C CA . MET E 1 261 ? 257.612 130.269 422.851 1.00 24.76 261 MET E CA 1
ATOM 10544 C C . MET E 1 261 ? 256.186 130.276 422.328 1.00 29.40 261 MET E C 1
ATOM 10545 O O . MET E 1 261 ? 255.814 131.132 421.529 1.00 28.82 261 MET E O 1
ATOM 10550 N N . GLY E 1 262 ? 255.379 129.337 422.801 1.00 26.97 262 GLY E N 1
ATOM 10551 C CA . GLY E 1 262 ? 253.988 129.269 422.384 1.00 27.26 262 GLY E CA 1
ATOM 10552 C C . GLY E 1 262 ? 253.339 127.983 422.862 1.00 32.24 262 GLY E C 1
ATOM 10553 O O . GLY E 1 262 ? 254.018 127.073 423.340 1.00 31.82 262 GLY E O 1
ATOM 10554 N N . VAL E 1 263 ? 252.019 127.918 422.740 1.00 29.86 263 VAL E N 1
ATOM 10555 C CA . VAL E 1 263 ? 251.274 126.733 423.131 1.00 30.12 263 VAL E CA 1
ATOM 10556 C C . VAL E 1 263 ? 251.524 125.665 422.076 1.00 35.39 263 VAL E C 1
ATOM 10557 O O . VAL E 1 263 ? 251.223 125.865 420.900 1.00 34.80 263 VAL E O 1
ATOM 10561 N N . TRP E 1 264 ? 252.108 124.547 422.492 1.00 33.21 264 TRP E N 1
ATOM 10562 C CA . TRP E 1 264 ? 252.416 123.467 421.562 1.00 33.55 264 TRP E CA 1
ATOM 10563 C C . TRP E 1 264 ? 251.173 122.947 420.851 1.00 39.02 264 TRP E C 1
ATOM 10564 O O . TRP E 1 264 ? 250.134 122.717 421.473 1.00 38.63 264 TRP E O 1
ATOM 10575 N N . SER E 1 265 ? 251.292 122.761 419.541 1.00 36.83 265 SER E N 1
ATOM 10576 C CA . SER E 1 265 ? 250.198 122.251 418.723 1.00 37.12 265 SER E CA 1
ATOM 10577 C C . SER E 1 265 ? 250.754 121.144 417.833 1.00 42.02 265 SER E C 1
ATOM 10578 O O . SER E 1 265 ? 251.846 121.277 417.288 1.00 41.52 265 SER E O 1
ATOM 10581 N N . ARG E 1 266 ? 250.033 120.038 417.701 1.00 39.37 266 ARG E N 1
ATOM 10582 C CA . ARG E 1 266 ? 250.542 118.941 416.889 1.00 39.58 266 ARG E CA 1
ATOM 10583 C C . ARG E 1 266 ? 250.831 119.361 415.448 1.00 43.94 266 ARG E C 1
ATOM 10584 O O . ARG E 1 266 ? 251.703 118.790 414.793 1.00 43.64 266 ARG E O 1
ATOM 10592 N N . ASN E 1 267 ? 250.118 120.376 414.967 1.00 40.70 267 ASN E N 1
ATOM 10593 C CA . ASN E 1 267 ? 250.300 120.854 413.599 1.00 40.70 267 ASN E CA 1
ATOM 10594 C C . ASN E 1 267 ? 250.772 122.304 413.537 1.00 44.57 267 ASN E C 1
ATOM 10595 O O . ASN E 1 267 ? 250.468 123.025 412.585 1.00 44.08 267 ASN E O 1
ATOM 10600 N N . GLY E 1 268 ? 251.518 122.728 414.551 1.00 41.38 268 GLY E N 1
ATOM 10601 C CA . GLY E 1 268 ? 252.023 124.095 414.609 1.00 41.01 268 GLY E CA 1
ATOM 10602 C C . GLY E 1 268 ? 253.540 124.171 414.447 1.00 44.37 268 GLY E C 1
ATOM 10603 O O . GLY E 1 268 ? 254.183 123.201 414.045 1.00 44.02 268 GLY E O 1
ATOM 10604 N N . PHE E 1 269 ? 254.095 125.338 414.763 1.00 40.43 269 PHE E N 1
ATOM 10605 C CA . PHE E 1 269 ? 255.529 125.596 414.660 1.00 41.33 269 PHE E CA 1
ATOM 10606 C C . PHE E 1 269 ? 256.376 124.485 415.281 1.00 52.83 269 PHE E C 1
ATOM 10607 O O . PHE E 1 269 ? 256.001 123.981 416.362 1.00 55.31 269 PHE E O 1
ATOM 10616 N N . MET F 1 1 ? 257.159 144.746 425.923 1.00 30.12 1 MET F N 1
ATOM 10617 C CA . MET F 1 1 ? 258.509 144.823 425.376 1.00 29.80 1 MET F CA 1
ATOM 10618 C C . MET F 1 1 ? 259.203 146.116 425.786 1.00 33.76 1 MET F C 1
ATOM 10619 O O . MET F 1 1 ? 258.620 147.198 425.709 1.00 33.47 1 MET F O 1
ATOM 10624 N N . ARG F 1 2 ? 260.454 145.999 426.217 1.00 30.19 2 ARG F N 1
ATOM 10625 C CA . ARG F 1 2 ? 261.235 147.163 426.615 1.00 29.95 2 ARG F CA 1
ATOM 10626 C C . ARG F 1 2 ? 262.054 147.660 425.430 1.00 33.81 2 ARG F C 1
ATOM 10627 O O . ARG F 1 2 ? 262.257 146.936 424.455 1.00 33.26 2 ARG F O 1
ATOM 10635 N N . SER F 1 3 ? 262.532 148.894 425.526 1.00 30.52 3 SER F N 1
ATOM 10636 C CA . SER F 1 3 ? 263.351 149.474 424.473 1.00 30.45 3 SER F CA 1
ATOM 10637 C C . SER F 1 3 ? 264.678 149.957 425.040 1.00 34.26 3 SER F C 1
ATOM 10638 O O . SER F 1 3 ? 264.713 150.699 426.021 1.00 33.59 3 SER F O 1
ATOM 10641 N N . PHE F 1 4 ? 265.768 149.513 424.425 1.00 31.02 4 PHE F N 1
ATOM 10642 C CA . PHE F 1 4 ? 267.102 149.920 424.841 1.00 30.94 4 PHE F CA 1
ATOM 10643 C C . PHE F 1 4 ? 267.604 150.955 423.844 1.00 35.28 4 PHE F C 1
ATOM 10644 O O . PHE F 1 4 ? 267.777 150.657 422.662 1.00 34.81 4 PHE F O 1
ATOM 10652 N N . LEU F 1 5 ? 267.796 152.182 424.317 1.00 32.23 5 LEU F N 1
ATOM 10653 C CA . LEU F 1 5 ? 268.210 153.275 423.448 1.00 32.28 5 LEU F CA 1
ATOM 10654 C C . LEU F 1 5 ? 269.542 153.902 423.825 1.00 35.99 5 LEU F C 1
ATOM 10655 O O . LEU F 1 5 ? 269.856 154.071 425.002 1.00 35.48 5 LEU F O 1
ATOM 10660 N N . ASN F 1 6 ? 270.298 154.295 422.806 1.00 32.68 6 ASN F N 1
ATOM 10661 C CA . ASN F 1 6 ? 271.562 154.989 423.005 1.00 32.44 6 ASN F CA 1
ATOM 10662 C C . ASN F 1 6 ? 271.204 156.468 423.085 1.00 36.57 6 ASN F C 1
ATOM 10663 O O . ASN F 1 6 ? 270.958 157.110 422.065 1.00 36.25 6 ASN F O 1
ATOM 10668 N N . LEU F 1 7 ? 271.117 156.987 424.305 1.00 33.19 7 LEU F N 1
ATOM 10669 C CA . LEU F 1 7 ? 270.752 158.382 424.521 1.00 32.95 7 LEU F CA 1
ATOM 10670 C C . LEU F 1 7 ? 271.587 159.340 423.674 1.00 37.19 7 LEU F C 1
ATOM 10671 O O . LEU F 1 7 ? 272.722 159.033 423.302 1.00 36.54 7 LEU F O 1
ATOM 10676 N N . ASN F 1 8 ? 271.019 160.505 423.379 1.00 34.22 8 ASN F N 1
ATOM 10677 C CA . ASN F 1 8 ? 271.716 161.518 422.593 1.00 34.15 8 ASN F CA 1
ATOM 10678 C C . ASN F 1 8 ? 273.038 161.878 423.262 1.00 38.14 8 ASN F C 1
ATOM 10679 O O . ASN F 1 8 ? 273.193 161.735 424.474 1.00 37.75 8 ASN F O 1
ATOM 10684 N N . SER F 1 9 ? 273.991 162.342 422.466 1.00 34.79 9 SER F N 1
ATOM 10685 C CA . SER F 1 9 ? 275.301 162.712 422.984 1.00 34.64 9 SER F CA 1
ATOM 10686 C C . SER F 1 9 ? 275.210 163.790 424.062 1.00 38.24 9 SER F C 1
ATOM 10687 O O . SER F 1 9 ? 274.447 164.749 423.932 1.00 37.88 9 SER F O 1
ATOM 10690 N N . ILE F 1 10 ? 275.990 163.628 425.126 1.00 34.54 10 ILE F N 1
ATOM 10691 C CA . ILE F 1 10 ? 276.007 164.602 426.213 1.00 34.11 10 ILE F CA 1
ATOM 10692 C C . ILE F 1 10 ? 276.793 165.834 425.773 1.00 37.92 10 ILE F C 1
ATOM 10693 O O . ILE F 1 10 ? 277.969 165.739 425.417 1.00 37.48 10 ILE F O 1
ATOM 10698 N N . PRO F 1 11 ? 276.126 166.983 425.770 1.00 34.37 11 PRO F N 1
ATOM 10699 C CA . PRO F 1 11 ? 276.742 168.228 425.323 1.00 34.12 11 PRO F CA 1
ATOM 10700 C C . PRO F 1 11 ? 277.848 168.768 426.228 1.00 37.98 11 PRO F C 1
ATOM 10701 O O . PRO F 1 11 ? 277.724 168.771 427.455 1.00 37.49 11 PRO F O 1
ATOM 10705 N N . ASN F 1 12 ? 278.915 169.248 425.597 1.00 34.47 12 ASN F N 1
ATOM 10706 C CA . ASN F 1 12 ? 280.044 169.865 426.287 1.00 34.16 12 ASN F CA 1
ATOM 10707 C C . ASN F 1 12 ? 280.641 169.079 427.448 1.00 37.73 12 ASN F C 1
ATOM 10708 O O . ASN F 1 12 ? 280.684 169.568 428.578 1.00 37.24 12 ASN F O 1
ATOM 10713 N N . VAL F 1 13 ? 281.150 167.886 427.161 1.00 34.19 13 VAL F N 1
ATOM 10714 C CA . VAL F 1 13 ? 281.785 167.069 428.187 1.00 33.85 13 VAL F CA 1
ATOM 10715 C C . VAL F 1 13 ? 283.269 167.417 428.277 1.00 37.45 13 VAL F C 1
ATOM 10716 O O . VAL F 1 13 ? 284.073 166.968 427.461 1.00 36.94 13 VAL F O 1
ATOM 10720 N N . ALA F 1 14 ? 283.620 168.236 429.262 1.00 33.95 14 ALA F N 1
ATOM 10721 C CA . ALA F 1 14 ? 285.006 168.648 429.456 1.00 33.71 14 ALA F CA 1
ATOM 10722 C C . ALA F 1 14 ? 285.280 168.962 430.922 1.00 37.37 14 ALA F C 1
ATOM 10723 O O . ALA F 1 14 ? 284.357 169.238 431.690 1.00 36.85 14 ALA F O 1
ATOM 10725 N N . ALA F 1 15 ? 286.552 168.915 431.304 1.00 33.76 15 ALA F N 1
ATOM 10726 C CA . ALA F 1 15 ? 286.945 169.187 432.682 1.00 33.44 15 ALA F CA 1
ATOM 10727 C C . ALA F 1 15 ? 286.507 170.579 433.136 1.00 36.93 15 ALA F C 1
ATOM 10728 O O . ALA F 1 15 ? 286.677 171.560 432.415 1.00 36.67 15 ALA F O 1
ATOM 10730 N N . GLY F 1 16 ? 285.938 170.654 434.334 1.00 33.07 16 GLY F N 1
ATOM 10731 C CA . GLY F 1 16 ? 285.489 171.923 434.896 1.00 32.64 16 GLY F CA 1
ATOM 10732 C C . GLY F 1 16 ? 284.153 172.387 434.322 1.00 35.92 16 GLY F C 1
ATOM 10733 O O . GLY F 1 16 ? 283.650 173.452 434.678 1.00 35.46 16 GLY F O 1
ATOM 10734 N N . ASN F 1 17 ? 283.576 171.578 433.441 1.00 32.04 17 ASN F N 1
ATOM 10735 C CA . ASN F 1 17 ? 282.305 171.914 432.813 1.00 31.53 17 ASN F CA 1
ATOM 10736 C C . ASN F 1 17 ? 281.108 171.421 433.617 1.00 35.24 17 ASN F C 1
ATOM 10737 O O . ASN F 1 17 ? 281.209 170.466 434.391 1.00 34.75 17 ASN F O 1
ATOM 10742 N N . SER F 1 18 ? 279.966 172.066 433.404 1.00 31.73 18 SER F N 1
ATOM 10743 C CA . SER F 1 18 ? 278.721 171.677 434.054 1.00 31.43 18 SER F CA 1
ATOM 10744 C C . SER F 1 18 ? 277.814 171.091 432.981 1.00 35.60 18 SER F C 1
ATOM 10745 O O . SER F 1 18 ? 277.271 171.816 432.150 1.00 35.13 18 SER F O 1
ATOM 10748 N N . CYS F 1 19 ? 277.695 169.770 432.970 1.00 32.45 19 CYS F N 1
ATOM 10749 C CA . CYS F 1 19 ? 276.887 169.098 431.962 1.00 32.42 19 CYS F CA 1
ATOM 10750 C C . CYS F 1 19 ? 275.556 168.601 432.499 1.00 36.56 19 CYS F C 1
ATOM 10751 O O . CYS F 1 19 ? 275.292 168.646 433.701 1.00 36.24 19 CYS F O 1
ATOM 10754 N N . SER F 1 20 ? 274.717 168.125 431.591 1.00 33.30 20 SER F N 1
ATOM 10755 C CA . SER F 1 20 ? 273.405 167.637 431.967 1.00 33.24 20 SER F CA 1
ATOM 10756 C C . SER F 1 20 ? 272.922 166.558 431.003 1.00 37.28 20 SER F C 1
ATOM 10757 O O . SER F 1 20 ? 273.215 166.604 429.807 1.00 37.02 20 SER F O 1
ATOM 10760 N N . ILE F 1 21 ? 272.191 165.583 431.536 1.00 33.72 21 ILE F N 1
ATOM 10761 C CA . ILE F 1 21 ? 271.621 164.517 430.723 1.00 33.34 21 ILE F CA 1
ATOM 10762 C C . ILE F 1 21 ? 270.125 164.773 430.593 1.00 37.10 21 ILE F C 1
ATOM 10763 O O . ILE F 1 21 ? 269.334 164.353 431.437 1.00 36.54 21 ILE F O 1
ATOM 10768 N N . LYS F 1 22 ? 269.747 165.500 429.548 1.00 33.82 22 LYS F N 1
ATOM 10769 C CA . LYS F 1 22 ? 268.348 165.834 429.319 1.00 33.50 22 LYS F CA 1
ATOM 10770 C C . LYS F 1 22 ? 267.596 164.650 428.731 1.00 37.38 22 LYS F C 1
ATOM 10771 O O . LYS F 1 22 ? 267.884 164.203 427.620 1.00 37.06 22 LYS F O 1
ATOM 10777 N N . LEU F 1 23 ? 266.641 164.135 429.498 1.00 33.85 23 LEU F N 1
ATOM 10778 C CA . LEU F 1 23 ? 265.855 162.985 429.074 1.00 33.50 23 LEU F CA 1
ATOM 10779 C C . LEU F 1 23 ? 264.563 163.384 428.371 1.00 37.10 23 LEU F C 1
ATOM 10780 O O . LEU F 1 23 ? 263.804 164.223 428.862 1.00 36.71 23 LEU F O 1
ATOM 10785 N N . PRO F 1 24 ? 264.322 162.774 427.216 1.00 33.32 24 PRO F N 1
ATOM 10786 C CA . PRO F 1 24 ? 263.122 163.042 426.440 1.00 33.03 24 PRO F CA 1
ATOM 10787 C C . PRO F 1 24 ? 261.883 162.567 427.191 1.00 37.04 24 PRO F C 1
ATOM 10788 O O . PRO F 1 24 ? 261.846 161.449 427.705 1.00 36.53 24 PRO F O 1
ATOM 10792 N N . ILE F 1 25 ? 260.876 163.431 427.261 1.00 33.80 25 ILE F N 1
ATOM 10793 C CA . ILE F 1 25 ? 259.636 163.119 427.959 1.00 33.59 25 ILE F CA 1
ATOM 10794 C C . ILE F 1 25 ? 258.696 162.273 427.106 1.00 37.26 25 ILE F C 1
ATOM 10795 O O . ILE F 1 25 ? 258.669 162.401 425.880 1.00 36.80 25 ILE F O 1
ATOM 10800 N N . GLY F 1 26 ? 257.922 161.411 427.760 1.00 33.69 26 GLY F N 1
ATOM 10801 C CA . GLY F 1 26 ? 256.966 160.564 427.057 1.00 33.40 26 GLY F CA 1
ATOM 10802 C C . GLY F 1 26 ? 256.899 159.132 427.586 1.00 37.03 26 GLY F C 1
ATOM 10803 O O . GLY F 1 26 ? 255.813 158.576 427.750 1.00 36.47 26 GLY F O 1
ATOM 10804 N N . GLN F 1 27 ? 258.060 158.530 427.830 1.00 33.52 27 GLN F N 1
ATOM 10805 C CA . GLN F 1 27 ? 258.114 157.150 428.305 1.00 33.17 27 GLN F CA 1
ATOM 10806 C C . GLN F 1 27 ? 258.585 157.000 429.750 1.00 35.85 27 GLN F C 1
ATOM 10807 O O . GLN F 1 27 ? 258.665 157.974 430.496 1.00 35.32 27 GLN F O 1
ATOM 10813 N N . THR F 1 28 ? 258.880 155.762 430.134 1.00 31.43 28 THR F N 1
ATOM 10814 C CA . THR F 1 28 ? 259.332 155.450 431.484 1.00 30.63 28 THR F CA 1
ATOM 10815 C C . THR F 1 28 ? 260.780 154.975 431.472 1.00 33.79 28 THR F C 1
ATOM 10816 O O . THR F 1 28 ? 261.148 154.107 430.681 1.00 33.42 28 THR F O 1
ATOM 10820 N N . TYR F 1 29 ? 261.596 155.540 432.357 1.00 29.76 29 TYR F N 1
ATOM 10821 C CA . TYR F 1 29 ? 263.000 155.154 432.456 1.00 29.19 29 TYR F CA 1
ATOM 10822 C C . TYR F 1 29 ? 263.204 154.224 433.644 1.00 32.40 29 TYR F C 1
ATOM 10823 O O . TYR F 1 29 ? 263.117 154.646 434.796 1.00 32.03 29 TYR F O 1
ATOM 10832 N N . GLU F 1 30 ? 263.466 152.954 433.359 1.00 28.46 30 GLU F N 1
ATOM 10833 C CA . GLU F 1 30 ? 263.678 151.969 434.409 1.00 28.02 30 GLU F CA 1
ATOM 10834 C C . GLU F 1 30 ? 265.120 152.026 434.896 1.00 31.46 30 GLU F C 1
ATOM 10835 O O . GLU F 1 30 ? 265.382 152.000 436.101 1.00 30.95 30 GLU F O 1
ATOM 10841 N N . VAL F 1 31 ? 266.047 152.115 433.948 1.00 27.72 31 VAL F N 1
ATOM 10842 C CA . VAL F 1 31 ? 267.468 152.175 434.259 1.00 27.36 31 VAL F CA 1
ATOM 10843 C C . VAL F 1 31 ? 268.211 153.049 433.256 1.00 31.36 31 VAL F C 1
ATOM 10844 O O . VAL F 1 31 ? 267.887 153.067 432.068 1.00 31.02 31 VAL F O 1
ATOM 10848 N N . ILE F 1 32 ? 269.223 153.758 433.745 1.00 27.50 32 ILE F N 1
ATOM 10849 C CA . ILE F 1 32 ? 270.050 154.601 432.897 1.00 26.99 32 ILE F CA 1
ATOM 10850 C C . ILE F 1 32 ? 271.519 154.249 433.115 1.00 30.36 32 ILE F C 1
ATOM 10851 O O . ILE F 1 32 ? 272.069 154.476 434.192 1.00 29.66 32 ILE F O 1
ATOM 10856 N N . ASP F 1 33 ? 272.138 153.663 432.096 1.00 26.74 33 ASP F N 1
ATOM 10857 C CA . ASP F 1 33 ? 273.536 153.257 432.180 1.00 26.49 33 ASP F CA 1
ATOM 10858 C C . ASP F 1 33 ? 274.471 154.362 431.704 1.00 30.28 33 ASP F C 1
ATOM 10859 O O . ASP F 1 33 ? 274.493 154.708 430.522 1.00 29.93 33 ASP F O 1
ATOM 10864 N N . LEU F 1 34 ? 275.252 154.907 432.631 1.00 26.72 34 LEU F N 1
ATOM 10865 C CA . LEU F 1 34 ? 276.188 155.972 432.305 1.00 26.60 34 LEU F CA 1
ATOM 10866 C C . LEU F 1 34 ? 277.622 155.461 432.186 1.00 30.94 34 LEU F C 1
ATOM 10867 O O . LEU F 1 34 ? 278.220 155.015 433.165 1.00 30.54 34 LEU F O 1
ATOM 10872 N N . ARG F 1 35 ? 278.166 155.531 430.975 1.00 27.68 35 ARG F N 1
ATOM 10873 C CA . ARG F 1 35 ? 279.533 155.098 430.720 1.00 27.52 35 ARG F CA 1
ATOM 10874 C C . ARG F 1 35 ? 280.472 156.289 430.887 1.00 32.01 35 ARG F C 1
ATOM 10875 O O . ARG F 1 35 ? 280.199 157.379 430.388 1.00 31.64 35 ARG F O 1
ATOM 10883 N N . TYR F 1 36 ? 281.571 156.082 431.606 1.00 28.99 36 TYR F N 1
ATOM 10884 C CA . TYR F 1 36 ? 282.529 157.152 431.854 1.00 28.94 36 TYR F CA 1
ATOM 10885 C C . TYR F 1 36 ? 283.967 156.700 431.634 1.00 33.15 36 TYR F C 1
ATOM 10886 O O . TYR F 1 36 ? 284.303 155.532 431.829 1.00 32.79 36 TYR F O 1
ATOM 10895 N N . SER F 1 37 ? 284.814 157.644 431.238 1.00 29.97 37 SER F N 1
ATOM 10896 C CA . SER F 1 37 ? 286.229 157.381 431.015 1.00 29.87 37 SER F CA 1
ATOM 10897 C C . SER F 1 37 ? 286.971 158.712 430.989 1.00 33.95 37 SER F C 1
ATOM 10898 O O . SER F 1 37 ? 286.396 159.742 430.641 1.00 33.56 37 SER F O 1
ATOM 10901 N N . GLY F 1 38 ? 288.235 158.695 431.394 1.00 30.78 38 GLY F N 1
ATOM 10902 C CA . GLY F 1 38 ? 289.035 159.914 431.443 1.00 30.70 38 GLY F CA 1
ATOM 10903 C C . GLY F 1 38 ? 288.624 160.757 432.649 1.00 34.74 38 GLY F C 1
ATOM 10904 O O . GLY F 1 38 ? 288.961 161.938 432.743 1.00 34.27 38 GLY F O 1
ATOM 10905 N N . VAL F 1 39 ? 287.889 160.137 433.566 1.00 31.35 39 VAL F N 1
ATOM 10906 C CA . VAL F 1 39 ? 287.413 160.809 434.770 1.00 31.05 39 VAL F CA 1
ATOM 10907 C C . VAL F 1 39 ? 286.986 159.776 435.808 1.00 34.96 39 VAL F C 1
ATOM 10908 O O . VAL F 1 39 ? 286.504 158.695 435.460 1.00 34.43 39 VAL F O 1
ATOM 10912 N N . THR F 1 40 ? 287.165 160.109 437.083 1.00 31.72 40 THR F N 1
ATOM 10913 C CA . THR F 1 40 ? 286.778 159.210 438.162 1.00 31.64 40 THR F CA 1
ATOM 10914 C C . THR F 1 40 ? 285.368 159.543 438.631 1.00 35.97 40 THR F C 1
ATOM 10915 O O . THR F 1 40 ? 284.901 160.667 438.454 1.00 35.54 40 THR F O 1
ATOM 10919 N N . PRO F 1 41 ? 284.688 158.561 439.215 1.00 32.83 41 PRO F N 1
ATOM 10920 C CA . PRO F 1 41 ? 283.329 158.767 439.704 1.00 32.67 41 PRO F CA 1
ATOM 10921 C C . PRO F 1 41 ? 283.305 159.891 440.735 1.00 36.32 41 PRO F C 1
ATOM 10922 O O . PRO F 1 41 ? 282.326 160.630 440.842 1.00 35.86 41 PRO F O 1
ATOM 10926 N N . SER F 1 42 ? 284.394 160.016 441.486 1.00 32.77 42 SER F N 1
ATOM 10927 C CA . SER F 1 42 ? 284.510 161.054 442.501 1.00 32.66 42 SER F CA 1
ATOM 10928 C C . SER F 1 42 ? 284.742 162.417 441.856 1.00 36.25 42 SER F C 1
ATOM 10929 O O . SER F 1 42 ? 284.584 163.453 442.501 1.00 35.93 42 SER F O 1
ATOM 10932 N N . GLN F 1 43 ? 285.114 162.408 440.579 1.00 32.34 43 GLN F N 1
ATOM 10933 C CA . GLN F 1 43 ? 285.352 163.644 439.842 1.00 31.84 43 GLN F CA 1
ATOM 10934 C C . GLN F 1 43 ? 284.073 164.165 439.189 1.00 35.28 43 GLN F C 1
ATOM 10935 O O . GLN F 1 43 ? 284.061 165.246 438.601 1.00 35.02 43 GLN F O 1
ATOM 10941 N N . ILE F 1 44 ? 282.997 163.393 439.308 1.00 31.36 44 ILE F N 1
ATOM 10942 C CA . ILE F 1 44 ? 281.691 163.789 438.787 1.00 30.90 44 ILE F CA 1
ATOM 10943 C C . ILE F 1 44 ? 280.874 164.235 439.992 1.00 34.53 44 ILE F C 1
ATOM 10944 O O . ILE F 1 44 ? 280.202 163.428 440.634 1.00 33.99 44 ILE F O 1
ATOM 10949 N N . LYS F 1 45 ? 280.978 165.518 440.321 1.00 31.17 45 LYS F N 1
ATOM 10950 C CA . LYS F 1 45 ? 280.332 166.072 441.505 1.00 30.89 45 LYS F CA 1
ATOM 10951 C C . LYS F 1 45 ? 278.923 166.627 441.329 1.00 34.60 45 LYS F C 1
ATOM 10952 O O . LYS F 1 45 ? 278.458 166.859 440.215 1.00 33.96 45 LYS F O 1
ATOM 10958 N N . ASN F 1 46 ? 278.263 166.849 442.461 1.00 31.49 46 ASN F N 1
ATOM 10959 C CA . ASN F 1 46 ? 276.916 167.409 442.503 1.00 31.38 46 ASN F CA 1
ATOM 10960 C C . ASN F 1 46 ? 275.955 166.820 441.477 1.00 35.03 46 ASN F C 1
ATOM 10961 O O . ASN F 1 46 ? 275.435 167.530 440.616 1.00 34.80 46 ASN F O 1
ATOM 10966 N N . VAL F 1 47 ? 275.703 165.520 441.595 1.00 31.37 47 VAL F N 1
ATOM 10967 C CA . VAL F 1 47 ? 274.785 164.831 440.697 1.00 30.96 47 VAL F CA 1
ATOM 10968 C C . VAL F 1 47 ? 273.352 165.063 441.154 1.00 34.75 47 VAL F C 1
ATOM 10969 O O . VAL F 1 47 ? 272.991 164.751 442.291 1.00 34.45 47 VAL F O 1
ATOM 10973 N N . ARG F 1 48 ? 272.546 165.606 440.249 1.00 31.36 48 ARG F N 1
ATOM 10974 C CA . ARG F 1 48 ? 271.164 165.963 440.538 1.00 31.16 48 ARG F CA 1
ATOM 10975 C C . ARG F 1 48 ? 270.168 165.358 439.562 1.00 35.75 48 ARG F C 1
ATOM 10976 O O . ARG F 1 48 ? 270.301 165.522 438.350 1.00 35.67 48 ARG F O 1
ATOM 10984 N N . VAL F 1 49 ? 269.122 164.736 440.093 1.00 32.47 49 VAL F N 1
ATOM 10985 C CA . VAL F 1 49 ? 268.044 164.232 439.253 1.00 32.08 49 VAL F CA 1
ATOM 10986 C C . VAL F 1 49 ? 266.890 165.208 439.442 1.00 35.76 49 VAL F C 1
ATOM 10987 O O . VAL F 1 49 ? 266.331 165.313 440.533 1.00 35.32 49 VAL F O 1
ATOM 10991 N N . GLU F 1 50 ? 266.578 165.965 438.397 1.00 32.25 50 GLU F N 1
ATOM 10992 C CA . GLU F 1 50 ? 265.531 166.973 438.483 1.00 32.00 50 GLU F CA 1
ATOM 10993 C C . GLU F 1 50 ? 264.329 166.715 437.585 1.00 36.30 50 GLU F C 1
ATOM 10994 O O . GLU F 1 50 ? 264.472 166.446 436.393 1.00 35.78 50 GLU F O 1
ATOM 11000 N N . LEU F 1 51 ? 263.142 166.834 438.171 1.00 33.33 51 LEU F N 1
ATOM 11001 C CA . LEU F 1 51 ? 261.890 166.668 437.445 1.00 33.30 51 LEU F CA 1
ATOM 11002 C C . LEU F 1 51 ? 261.164 168.010 437.452 1.00 37.25 51 LEU F C 1
ATOM 11003 O O . LEU F 1 51 ? 260.715 168.476 438.500 1.00 36.79 51 LEU F O 1
ATOM 11008 N N . ASP F 1 52 ? 261.075 168.642 436.287 1.00 33.83 52 ASP F N 1
ATOM 11009 C CA . ASP F 1 52 ? 260.414 169.938 436.175 1.00 33.55 52 ASP F CA 1
ATOM 11010 C C . ASP F 1 52 ? 261.175 171.017 436.947 1.00 37.57 52 ASP F C 1
ATOM 11011 O O . ASP F 1 52 ? 260.572 171.937 437.501 1.00 37.06 52 ASP F O 1
ATOM 11016 N N . GLY F 1 53 ? 262.501 170.898 436.973 1.00 34.20 53 GLY F N 1
ATOM 11017 C CA . GLY F 1 53 ? 263.354 171.866 437.656 1.00 34.02 53 GLY F CA 1
ATOM 11018 C C . GLY F 1 53 ? 263.487 171.548 439.139 1.00 38.24 53 GLY F C 1
ATOM 11019 O O . GLY F 1 53 ? 264.298 172.152 439.846 1.00 38.09 53 GLY F O 1
ATOM 11020 N N . ARG F 1 54 ? 262.703 170.570 439.582 1.00 34.60 54 ARG F N 1
ATOM 11021 C CA . ARG F 1 54 ? 262.666 170.140 440.976 1.00 34.27 54 ARG F CA 1
ATOM 11022 C C . ARG F 1 54 ? 263.890 169.292 441.307 1.00 37.50 54 ARG F C 1
ATOM 11023 O O . ARG F 1 54 ? 264.443 168.646 440.427 1.00 37.70 54 ARG F O 1
ATOM 11031 N N . LEU F 1 55 ? 264.244 169.174 442.582 1.00 32.66 55 LEU F N 1
ATOM 11032 C CA . LEU F 1 55 ? 265.288 168.220 442.940 1.00 31.83 55 LEU F CA 1
ATOM 11033 C C . LEU F 1 55 ? 264.597 166.951 443.430 1.00 34.50 55 LEU F C 1
ATOM 11034 O O . LEU F 1 55 ? 263.706 167.007 444.281 1.00 34.17 55 LEU F O 1
ATOM 11039 N N . LEU F 1 56 ? 264.994 165.812 442.876 1.00 29.97 56 LEU F N 1
ATOM 11040 C CA . LEU F 1 56 ? 264.429 164.531 443.280 1.00 29.22 56 LEU F CA 1
ATOM 11041 C C . LEU F 1 56 ? 265.448 163.803 444.147 1.00 32.36 56 LEU F C 1
ATOM 11042 O O . LEU F 1 56 ? 265.214 163.562 445.332 1.00 31.65 56 LEU F O 1
ATOM 11047 N N . SER F 1 57 ? 266.593 163.486 443.550 1.00 28.77 57 SER F N 1
ATOM 11048 C CA . SER F 1 57 ? 267.675 162.808 444.251 1.00 28.52 57 SER F CA 1
ATOM 11049 C C . SER F 1 57 ? 268.979 163.573 444.060 1.00 32.75 57 SER F C 1
ATOM 11050 O O . SER F 1 57 ? 269.172 164.246 443.046 1.00 32.14 57 SER F O 1
ATOM 11053 N N . THR F 1 58 ? 269.875 163.469 445.036 1.00 29.82 58 THR F N 1
ATOM 11054 C CA . THR F 1 58 ? 271.156 164.159 444.964 1.00 29.81 58 THR F CA 1
ATOM 11055 C C . THR F 1 58 ? 272.317 163.272 445.401 1.00 33.96 58 THR F C 1
ATOM 11056 O O . THR F 1 58 ? 272.208 162.512 446.365 1.00 33.74 58 THR F O 1
ATOM 11060 N N . TYR F 1 59 ? 273.432 163.384 444.687 1.00 30.40 59 TYR F N 1
ATOM 11061 C CA . TYR F 1 59 ? 274.639 162.630 445.002 1.00 30.01 59 TYR F CA 1
ATOM 11062 C C . TYR F 1 59 ? 275.819 163.595 445.029 1.00 34.02 59 TYR F C 1
ATOM 11063 O O . TYR F 1 59 ? 276.062 164.310 444.057 1.00 33.63 59 TYR F O 1
ATOM 11072 N N . LYS F 1 60 ? 276.548 163.618 446.141 1.00 30.58 60 LYS F N 1
ATOM 11073 C CA . LYS F 1 60 ? 277.713 164.486 446.264 1.00 30.22 60 LYS F CA 1
ATOM 11074 C C . LYS F 1 60 ? 278.655 164.219 445.093 1.00 33.83 60 LYS F C 1
ATOM 11075 O O . LYS F 1 60 ? 279.170 165.147 444.467 1.00 33.43 60 LYS F O 1
ATOM 11081 N N . THR F 1 61 ? 278.857 162.939 444.795 1.00 30.21 61 THR F N 1
ATOM 11082 C CA . THR F 1 61 ? 279.691 162.517 443.675 1.00 29.93 61 THR F CA 1
ATOM 11083 C C . THR F 1 61 ? 279.110 161.242 443.080 1.00 33.72 61 THR F C 1
ATOM 11084 O O . THR F 1 61 ? 278.296 160.570 443.711 1.00 33.16 61 THR F O 1
ATOM 11088 N N . LEU F 1 62 ? 279.519 160.921 441.857 1.00 30.44 62 LEU F N 1
ATOM 11089 C CA . LEU F 1 62 ? 279.024 159.730 441.177 1.00 30.15 62 LEU F CA 1
ATOM 11090 C C . LEU F 1 62 ? 279.420 158.456 441.920 1.00 33.83 62 LEU F C 1
ATOM 11091 O O . LEU F 1 62 ? 278.828 157.394 441.712 1.00 33.35 62 LEU F O 1
ATOM 11096 N N . ASN F 1 63 ? 280.418 158.570 442.791 1.00 30.22 63 ASN F N 1
ATOM 11097 C CA . ASN F 1 63 ? 280.891 157.426 443.565 1.00 29.87 63 ASN F CA 1
ATOM 11098 C C . ASN F 1 63 ? 279.841 156.957 444.563 1.00 33.77 63 ASN F C 1
ATOM 11099 O O . ASN F 1 63 ? 279.831 155.793 444.967 1.00 33.31 63 ASN F O 1
ATOM 11104 N N . ASP F 1 64 ? 278.962 157.871 444.962 1.00 30.45 64 ASP F N 1
ATOM 11105 C CA . ASP F 1 64 ? 277.901 157.553 445.908 1.00 30.24 64 ASP F CA 1
ATOM 11106 C C . ASP F 1 64 ? 276.829 156.694 445.243 1.00 33.59 64 ASP F C 1
ATOM 11107 O O . ASP F 1 64 ? 276.113 155.944 445.912 1.00 33.45 64 ASP F O 1
ATOM 11112 N N . LEU F 1 65 ? 276.728 156.802 443.922 1.00 29.38 65 LEU F N 1
ATOM 11113 C CA . LEU F 1 65 ? 275.773 156.006 443.164 1.00 28.93 65 LEU F CA 1
ATOM 11114 C C . LEU F 1 65 ? 276.342 154.599 443.004 1.00 32.55 65 LEU F C 1
ATOM 11115 O O . LEU F 1 65 ? 275.602 153.615 442.968 1.00 32.20 65 LEU F O 1
ATOM 11120 N N . ILE F 1 66 ? 277.667 154.516 442.928 1.00 28.74 66 ILE F N 1
ATOM 11121 C CA . ILE F 1 66 ? 278.357 153.238 442.801 1.00 28.31 66 ILE F CA 1
ATOM 11122 C C . ILE F 1 66 ? 278.209 152.466 444.106 1.00 31.85 66 ILE F C 1
ATOM 11123 O O . ILE F 1 66 ? 278.015 151.249 444.107 1.00 31.50 66 ILE F O 1
ATOM 11128 N N . LEU F 1 67 ? 278.295 153.192 445.216 1.00 28.11 67 LEU F N 1
ATOM 11129 C CA . LEU F 1 67 ? 278.168 152.599 446.541 1.00 27.65 67 LEU F CA 1
ATOM 11130 C C . LEU F 1 67 ? 276.726 152.203 446.818 1.00 31.31 67 LEU F C 1
ATOM 11131 O O . LEU F 1 67 ? 276.464 151.208 447.489 1.00 30.96 67 LEU F O 1
ATOM 11136 N N . GLU F 1 68 ? 275.793 152.984 446.287 1.00 27.78 68 GLU F N 1
ATOM 11137 C CA . GLU F 1 68 ? 274.375 152.700 446.455 1.00 27.56 68 GLU F CA 1
ATOM 11138 C C . GLU F 1 68 ? 274.044 151.356 445.813 1.00 31.50 68 GLU F C 1
ATOM 11139 O O . GLU F 1 68 ? 273.307 150.549 446.380 1.00 31.28 68 GLU F O 1
ATOM 11145 N N . ASN F 1 69 ? 274.608 151.119 444.632 1.00 27.73 69 ASN F N 1
ATOM 11146 C CA . ASN F 1 69 ? 274.385 149.875 443.905 1.00 27.34 69 ASN F CA 1
ATOM 11147 C C . ASN F 1 69 ? 275.136 148.716 444.557 1.00 31.25 69 ASN F C 1
ATOM 11148 O O . ASN F 1 69 ? 274.636 147.595 444.618 1.00 30.91 69 ASN F O 1
ATOM 11153 N N . THR F 1 70 ? 276.342 148.998 445.038 1.00 27.69 70 THR F N 1
ATOM 11154 C CA . THR F 1 70 ? 277.170 147.987 445.689 1.00 27.29 70 THR F CA 1
ATOM 11155 C C . THR F 1 70 ? 276.483 147.436 446.936 1.00 30.82 70 THR F C 1
ATOM 11156 O O . THR F 1 70 ? 276.548 146.238 447.218 1.00 30.59 70 THR F O 1
ATOM 11160 N N . ARG F 1 71 ? 275.829 148.322 447.682 1.00 26.78 71 ARG F N 1
ATOM 11161 C CA . ARG F 1 71 ? 275.137 147.943 448.909 1.00 26.26 71 ARG F CA 1
ATOM 11162 C C . ARG F 1 71 ? 274.064 146.879 448.682 1.00 30.17 71 ARG F C 1
ATOM 11163 O O . ARG F 1 71 ? 273.873 145.990 449.514 1.00 29.73 71 ARG F O 1
ATOM 11171 N N . HIS F 1 72 ? 273.357 146.984 447.561 1.00 26.61 72 HIS F N 1
ATOM 11172 C CA . HIS F 1 72 ? 272.299 146.034 447.227 1.00 26.40 72 HIS F CA 1
ATOM 11173 C C . HIS F 1 72 ? 272.873 144.851 446.464 1.00 30.59 72 HIS F C 1
ATOM 11174 O O . HIS F 1 72 ? 272.138 143.962 446.028 1.00 30.23 72 HIS F O 1
ATOM 11181 N N . LYS F 1 73 ? 274.192 144.854 446.299 1.00 27.11 73 LYS F N 1
ATOM 11182 C CA . LYS F 1 73 ? 274.885 143.786 445.590 1.00 26.73 73 LYS F CA 1
ATOM 11183 C C . LYS F 1 73 ? 274.465 143.721 444.128 1.00 31.00 73 LYS F C 1
ATOM 11184 O O . LYS F 1 73 ? 274.342 142.639 443.552 1.00 30.95 73 LYS F O 1
ATOM 11190 N N . ARG F 1 74 ? 274.252 144.888 443.530 1.00 27.44 74 ARG F N 1
ATOM 11191 C CA . ARG F 1 74 ? 273.882 144.964 442.124 1.00 27.20 74 ARG F CA 1
ATOM 11192 C C . ARG F 1 74 ? 275.153 144.840 441.293 1.00 32.57 74 ARG F C 1
ATOM 11193 O O . ARG F 1 74 ? 276.254 145.078 441.793 1.00 32.36 74 ARG F O 1
ATOM 11201 N N . LYS F 1 75 ? 275.002 144.455 440.030 1.00 29.92 75 LYS F N 1
ATOM 11202 C CA . LYS F 1 75 ? 276.149 144.285 439.148 1.00 30.01 75 LYS F CA 1
ATOM 11203 C C . LYS F 1 75 ? 276.936 145.579 438.992 1.00 34.98 75 LYS F C 1
ATOM 11204 O O . LYS F 1 75 ? 276.404 146.594 438.541 1.00 34.71 75 LYS F O 1
ATOM 11210 N N . ILE F 1 76 ? 278.209 145.534 439.370 1.00 31.96 76 ILE F N 1
ATOM 11211 C CA . ILE F 1 76 ? 279.082 146.692 439.257 1.00 31.86 76 ILE F CA 1
ATOM 11212 C C . ILE F 1 76 ? 280.146 146.422 438.204 1.00 36.18 76 ILE F C 1
ATOM 11213 O O . ILE F 1 76 ? 280.778 145.367 438.203 1.00 35.97 76 ILE F O 1
ATOM 11218 N N . LYS F 1 77 ? 280.331 147.378 437.302 1.00 32.88 77 LYS F N 1
ATOM 11219 C CA . LYS F 1 77 ? 281.321 147.246 436.242 1.00 32.52 77 LYS F CA 1
ATOM 11220 C C . LYS F 1 77 ? 282.114 148.538 436.098 1.00 36.04 77 LYS F C 1
ATOM 11221 O O . LYS F 1 77 ? 281.544 149.632 436.080 1.00 35.45 77 LYS F O 1
ATOM 11227 N N . ALA F 1 78 ? 283.433 148.405 436.005 1.00 32.35 78 ALA F N 1
ATOM 11228 C CA . ALA F 1 78 ? 284.308 149.560 435.858 1.00 31.97 78 ALA F CA 1
ATOM 11229 C C . ALA F 1 78 ? 284.068 150.246 434.520 1.00 35.17 78 ALA F C 1
ATOM 11230 O O . ALA F 1 78 ? 284.031 149.594 433.476 1.00 34.91 78 ALA F O 1
ATOM 11232 N N . GLY F 1 79 ? 283.903 151.564 434.557 1.00 31.02 79 GLY F N 1
ATOM 11233 C CA . GLY F 1 79 ? 283.673 152.337 433.343 1.00 30.58 79 GLY F CA 1
ATOM 11234 C C . GLY F 1 79 ? 282.189 152.594 433.111 1.00 33.81 79 GLY F C 1
ATOM 11235 O O . GLY F 1 79 ? 281.811 153.261 432.151 1.00 33.36 79 GLY F O 1
ATOM 11236 N N . VAL F 1 80 ? 281.351 152.056 433.991 1.00 30.05 80 VAL F N 1
ATOM 11237 C CA . VAL F 1 80 ? 279.909 152.235 433.873 1.00 29.63 80 VAL F CA 1
ATOM 11238 C C . VAL F 1 80 ? 279.232 152.288 435.236 1.00 33.14 80 VAL F C 1
ATOM 11239 O O . VAL F 1 80 ? 279.585 151.540 436.148 1.00 32.93 80 VAL F O 1
ATOM 11243 N N . VAL F 1 81 ? 278.246 153.169 435.356 1.00 29.16 81 VAL F N 1
ATOM 11244 C CA . VAL F 1 81 ? 277.471 153.307 436.580 1.00 28.77 81 VAL F CA 1
ATOM 11245 C C . VAL F 1 81 ? 276.011 153.507 436.188 1.00 31.87 81 VAL F C 1
ATOM 11246 O O . VAL F 1 81 ? 275.695 154.359 435.360 1.00 31.38 81 VAL F O 1
ATOM 11250 N N . SER F 1 82 ? 275.128 152.694 436.754 1.00 27.99 82 SER F N 1
ATOM 11251 C CA . SER F 1 82 ? 273.713 152.758 436.409 1.00 27.49 82 SER F CA 1
ATOM 11252 C C . SER F 1 82 ? 272.830 153.449 437.440 1.00 30.35 82 SER F C 1
ATOM 11253 O O . SER F 1 82 ? 273.093 153.405 438.643 1.00 29.64 82 SER F O 1
ATOM 11256 N N . PHE F 1 83 ? 271.761 154.066 436.948 1.00 26.44 83 PHE F N 1
ATOM 11257 C CA . PHE F 1 83 ? 270.776 154.719 437.793 1.00 25.88 83 PHE F CA 1
ATOM 11258 C C . PHE F 1 83 ? 269.594 153.767 437.852 1.00 29.55 83 PHE F C 1
ATOM 11259 O O . PHE F 1 83 ? 268.807 153.687 436.909 1.00 29.11 83 PHE F O 1
ATOM 11267 N N . HIS F 1 84 ? 269.496 153.012 438.939 1.00 26.11 84 HIS F N 1
ATOM 11268 C CA . HIS F 1 84 ? 268.417 152.049 439.089 1.00 25.98 84 HIS F CA 1
ATOM 11269 C C . HIS F 1 84 ? 267.173 152.693 439.679 1.00 29.92 84 HIS F C 1
ATOM 11270 O O . HIS F 1 84 ? 267.038 152.792 440.897 1.00 29.74 84 HIS F O 1
ATOM 11277 N N . PHE F 1 85 ? 266.260 153.122 438.815 1.00 26.30 85 PHE F N 1
ATOM 11278 C CA . PHE F 1 85 ? 265.012 153.715 439.277 1.00 25.98 85 PHE F CA 1
ATOM 11279 C C . PHE F 1 85 ? 264.111 152.582 439.747 1.00 30.29 85 PHE F C 1
ATOM 11280 O O . PHE F 1 85 ? 263.542 152.635 440.837 1.00 29.97 85 PHE F O 1
ATOM 11288 N N . VAL F 1 86 ? 264.052 151.524 438.947 1.00 27.07 86 VAL F N 1
ATOM 11289 C CA . VAL F 1 86 ? 263.308 150.332 439.317 1.00 26.91 86 VAL F CA 1
ATOM 11290 C C . VAL F 1 86 ? 264.168 149.614 440.354 1.00 30.95 86 VAL F C 1
ATOM 11291 O O . VAL F 1 86 ? 265.358 149.383 440.128 1.00 30.68 86 VAL F O 1
ATOM 11295 N N . ARG F 1 87 ? 263.581 149.297 441.503 1.00 27.24 87 ARG F N 1
ATOM 11296 C CA . ARG F 1 87 ? 264.314 148.625 442.570 1.00 26.73 87 ARG F CA 1
ATOM 11297 C C . ARG F 1 87 ? 264.169 147.106 442.479 1.00 30.43 87 ARG F C 1
ATOM 11298 O O . ARG F 1 87 ? 263.132 146.542 442.830 1.00 30.18 87 ARG F O 1
ATOM 11306 N N . PRO F 1 88 ? 265.221 146.457 441.990 1.00 26.75 88 PRO F N 1
ATOM 11307 C CA . PRO F 1 88 ? 265.236 145.010 441.788 1.00 26.57 88 PRO F CA 1
ATOM 11308 C C . PRO F 1 88 ? 265.078 144.164 443.050 1.00 30.71 88 PRO F C 1
ATOM 11309 O O . PRO F 1 88 ? 264.729 142.987 442.969 1.00 30.29 88 PRO F O 1
ATOM 11313 N N . GLU F 1 89 ? 265.359 144.752 444.207 1.00 27.42 89 GLU F N 1
ATOM 11314 C CA . GLU F 1 89 ? 265.278 144.027 445.472 1.00 27.13 89 GLU F CA 1
ATOM 11315 C C . GLU F 1 89 ? 263.875 144.017 446.072 1.00 31.90 89 GLU F C 1
ATOM 11316 O O . GLU F 1 89 ? 263.625 143.343 447.070 1.00 31.57 89 GLU F O 1
ATOM 11322 N N . MET F 1 90 ? 262.963 144.769 445.466 1.00 29.12 90 MET F N 1
ATOM 11323 C CA . MET F 1 90 ? 261.597 144.856 445.971 1.00 29.07 90 MET F CA 1
ATOM 11324 C C . MET F 1 90 ? 260.864 143.520 445.939 1.00 33.96 90 MET F C 1
ATOM 11325 O O . MET F 1 90 ? 261.022 142.732 445.009 1.00 33.45 90 MET F O 1
ATOM 11330 N N . LYS F 1 91 ? 260.058 143.280 446.967 1.00 31.63 91 LYS F N 1
ATOM 11331 C CA . LYS F 1 91 ? 259.256 142.065 447.067 1.00 31.87 91 LYS F CA 1
ATOM 11332 C C . LYS F 1 91 ? 257.810 142.472 447.339 1.00 36.99 91 LYS F C 1
ATOM 11333 O O . LYS F 1 91 ? 257.550 143.347 448.163 1.00 36.66 91 LYS F O 1
ATOM 11339 N N . GLY F 1 92 ? 256.875 141.856 446.627 1.00 34.55 92 GLY F N 1
ATOM 11340 C CA . GLY F 1 92 ? 255.463 142.185 446.784 1.00 34.90 92 GLY F CA 1
ATOM 11341 C C . GLY F 1 92 ? 254.820 141.485 447.977 1.00 40.16 92 GLY F C 1
ATOM 11342 O O . GLY F 1 92 ? 255.175 140.355 448.316 1.00 39.75 92 GLY F O 1
ATOM 11343 N N . VAL F 1 93 ? 253.867 142.164 448.607 1.00 37.83 93 VAL F N 1
ATOM 11344 C CA . VAL F 1 93 ? 253.150 141.600 449.745 1.00 38.23 93 VAL F CA 1
ATOM 11345 C C . VAL F 1 93 ? 251.725 141.247 449.323 1.00 42.83 93 VAL F C 1
ATOM 11346 O O . VAL F 1 93 ? 251.217 140.167 449.636 1.00 42.41 93 VAL F O 1
ATOM 11350 N N . ASN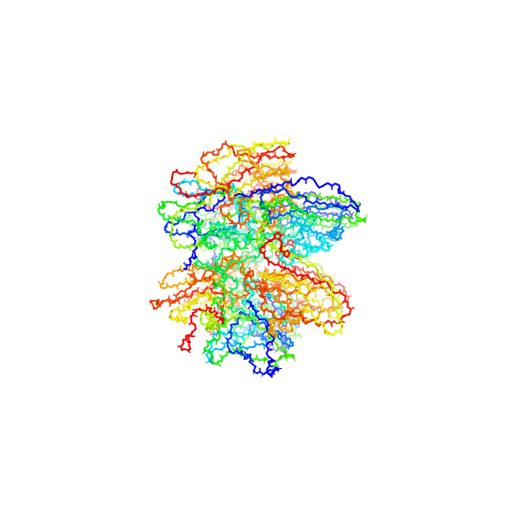 F 1 94 ? 251.094 142.158 448.591 1.00 39.68 94 ASN F N 1
ATOM 11351 C CA . ASN F 1 94 ? 249.746 141.938 448.084 1.00 39.67 94 ASN F CA 1
ATOM 11352 C C . ASN F 1 94 ? 249.750 142.079 446.565 1.00 43.35 94 ASN F C 1
ATOM 11353 O O . ASN F 1 94 ? 248.703 142.034 445.916 1.00 43.18 94 ASN F O 1
ATOM 11358 N N . VAL F 1 95 ? 250.949 142.248 446.016 1.00 39.19 95 VAL F N 1
ATOM 11359 C CA . VAL F 1 95 ? 251.155 142.350 444.576 1.00 38.60 95 VAL F CA 1
ATOM 11360 C C . VAL F 1 95 ? 252.408 141.549 444.238 1.00 41.36 95 VAL F C 1
ATOM 11361 O O . VAL F 1 95 ? 253.140 141.128 445.134 1.00 40.90 95 VAL F O 1
ATOM 11365 N N . THR F 1 96 ? 252.650 141.330 442.951 1.00 37.08 96 THR F N 1
ATOM 11366 C CA . THR F 1 96 ? 253.821 140.574 442.526 1.00 36.42 96 THR F CA 1
ATOM 11367 C C . THR F 1 96 ? 255.101 141.367 442.767 1.00 39.25 96 THR F C 1
ATOM 11368 O O . THR F 1 96 ? 255.073 142.594 442.862 1.00 38.86 96 THR F O 1
ATOM 11372 N N . ASP F 1 97 ? 256.220 140.658 442.870 1.00 34.94 97 ASP F N 1
ATOM 11373 C CA . ASP F 1 97 ? 257.512 141.297 443.085 1.00 34.28 97 ASP F CA 1
ATOM 11374 C C . ASP F 1 97 ? 257.801 142.273 441.950 1.00 37.24 97 ASP F C 1
ATOM 11375 O O . ASP F 1 97 ? 258.276 143.387 442.178 1.00 36.83 97 ASP F O 1
ATOM 11380 N N . LEU F 1 98 ? 257.501 141.846 440.727 1.00 33.14 98 LEU F N 1
ATOM 11381 C CA . LEU F 1 98 ? 257.719 142.668 439.541 1.00 32.61 98 LEU F CA 1
ATOM 11382 C C . LEU F 1 98 ? 257.001 144.012 439.632 1.00 35.74 98 LEU F C 1
ATOM 11383 O O . LEU F 1 98 ? 257.552 145.046 439.254 1.00 35.30 98 LEU F O 1
ATOM 11388 N N . VAL F 1 99 ? 255.765 143.991 440.120 1.00 31.75 99 VAL F N 1
ATOM 11389 C CA . VAL F 1 99 ? 254.974 145.209 440.258 1.00 31.20 99 VAL F CA 1
ATOM 11390 C C . VAL F 1 99 ? 255.585 146.137 441.304 1.00 34.40 99 VAL F C 1
ATOM 11391 O O . VAL F 1 99 ? 255.620 147.354 441.127 1.00 34.10 99 VAL F O 1
ATOM 11395 N N . GLN F 1 100 ? 256.069 145.549 442.392 1.00 30.35 100 GLN F N 1
ATOM 11396 C CA . GLN F 1 100 ? 256.672 146.314 443.476 1.00 29.87 100 GLN F CA 1
ATOM 11397 C C . GLN F 1 100 ? 258.007 146.940 443.072 1.00 33.00 100 GLN F C 1
ATOM 11398 O O . GLN F 1 100 ? 258.380 148.003 443.572 1.00 32.47 100 GLN F O 1
ATOM 11404 N N . GLN F 1 101 ? 258.721 146.278 442.166 1.00 28.72 101 GLN F N 1
ATOM 11405 C CA . GLN F 1 101 ? 260.010 146.772 441.694 1.00 28.02 101 GLN F CA 1
ATOM 11406 C C . GLN F 1 101 ? 259.832 147.849 440.629 1.00 31.46 101 GLN F C 1
ATOM 11407 O O . GLN F 1 101 ? 260.473 148.901 440.679 1.00 30.85 101 GLN F O 1
ATOM 11413 N N . ARG F 1 102 ? 258.971 147.569 439.656 1.00 27.95 102 ARG F N 1
ATOM 11414 C CA . ARG F 1 102 ? 258.711 148.499 438.562 1.00 27.70 102 ARG F CA 1
ATOM 11415 C C . ARG F 1 102 ? 257.994 149.752 439.051 1.00 32.59 102 ARG F C 1
ATOM 11416 O O . ARG F 1 102 ? 258.013 150.790 438.388 1.00 32.29 102 ARG F O 1
ATOM 11424 N N . MET F 1 103 ? 257.370 149.645 440.220 1.00 30.05 103 MET F N 1
ATOM 11425 C CA . MET F 1 103 ? 256.643 150.759 440.824 1.00 30.51 103 MET F CA 1
ATOM 11426 C C . MET F 1 103 ? 257.548 151.967 441.065 1.00 33.59 103 MET F C 1
ATOM 11427 O O . MET F 1 103 ? 257.065 153.087 441.234 1.00 33.31 103 MET F O 1
ATOM 11432 N N . PHE F 1 104 ? 258.858 151.737 441.072 1.00 29.37 104 PHE F N 1
ATOM 11433 C CA . PHE F 1 104 ? 259.824 152.805 441.315 1.00 28.91 104 PHE F CA 1
ATOM 11434 C C . PHE F 1 104 ? 260.404 153.411 440.040 1.00 32.35 104 PHE F C 1
ATOM 11435 O O . PHE F 1 104 ? 261.190 154.357 440.098 1.00 31.71 104 PHE F O 1
ATOM 11443 N N . ALA F 1 105 ? 260.023 152.859 438.892 1.00 28.73 105 ALA F N 1
ATOM 11444 C CA . ALA F 1 105 ? 260.511 153.353 437.609 1.00 28.46 105 ALA F CA 1
ATOM 11445 C C . ALA F 1 105 ? 260.222 154.843 437.435 1.00 32.10 105 ALA F C 1
ATOM 11446 O O . ALA F 1 105 ? 259.231 155.359 437.953 1.00 31.53 105 ALA F O 1
ATOM 11448 N N . LEU F 1 106 ? 261.090 155.528 436.698 1.00 28.49 106 LEU F N 1
ATOM 11449 C CA . LEU F 1 106 ? 260.938 156.958 436.465 1.00 28.35 106 LEU F CA 1
ATOM 11450 C C . LEU F 1 106 ? 259.998 157.284 435.304 1.00 32.97 106 LEU F C 1
ATOM 11451 O O . LEU F 1 106 ? 260.439 157.461 434.168 1.00 32.88 106 LEU F O 1
ATOM 11456 N N . GLY F 1 107 ? 258.704 157.373 435.595 1.00 29.39 107 GLY F N 1
ATOM 11457 C CA . GLY F 1 107 ? 257.723 157.723 434.578 1.00 29.13 107 GLY F CA 1
ATOM 11458 C C . GLY F 1 107 ? 257.880 159.209 434.283 1.00 33.31 107 GLY F C 1
ATOM 11459 O O . GLY F 1 107 ? 258.210 159.989 435.177 1.00 32.89 107 GLY F O 1
ATOM 11460 N N . THR F 1 108 ? 257.665 159.600 433.031 1.00 30.33 108 THR F N 1
ATOM 11461 C CA . THR F 1 108 ? 257.824 160.997 432.637 1.00 30.42 108 THR F CA 1
ATOM 11462 C C . THR F 1 108 ? 256.540 161.657 432.138 1.00 35.03 108 THR F C 1
ATOM 11463 O O . THR F 1 108 ? 256.526 162.851 431.839 1.00 34.44 108 THR F O 1
ATOM 11467 N N . VAL F 1 109 ? 255.462 160.884 432.055 1.00 32.38 109 VAL F N 1
ATOM 11468 C CA . VAL F 1 109 ? 254.185 161.411 431.581 1.00 32.57 109 VAL F CA 1
ATOM 11469 C C . VAL F 1 109 ? 253.688 162.595 432.410 1.00 37.66 109 VAL F C 1
ATOM 11470 O O . VAL F 1 109 ? 253.575 162.507 433.633 1.00 37.50 109 VAL F O 1
ATOM 11474 N N . GLY F 1 110 ? 253.391 163.701 431.730 1.00 34.77 110 GLY F N 1
ATOM 11475 C CA . GLY F 1 110 ? 252.901 164.909 432.387 1.00 34.65 110 GLY F CA 1
ATOM 11476 C C . GLY F 1 110 ? 254.040 165.848 432.770 1.00 38.93 110 GLY F C 1
ATOM 11477 O O . GLY F 1 110 ? 253.809 166.969 433.223 1.00 38.57 110 GLY F O 1
ATOM 11478 N N . LEU F 1 111 ? 255.270 165.379 432.592 1.00 35.90 111 LEU F N 1
ATOM 11479 C CA . LEU F 1 111 ? 256.452 166.163 432.929 1.00 35.66 111 LEU F CA 1
ATOM 11480 C C . LEU F 1 111 ? 256.786 167.157 431.824 1.00 40.12 111 LEU F C 1
ATOM 11481 O O . LEU F 1 111 ? 256.443 166.946 430.660 1.00 40.11 111 LEU F O 1
ATOM 11486 N N . THR F 1 112 ? 257.481 168.227 432.191 1.00 36.72 112 THR F N 1
ATOM 11487 C CA . THR F 1 112 ? 257.906 169.235 431.229 1.00 36.42 112 THR F CA 1
ATOM 11488 C C . THR F 1 112 ? 259.401 169.062 430.978 1.00 40.21 112 THR F C 1
ATOM 11489 O O . THR F 1 112 ? 259.890 169.285 429.870 1.00 39.85 112 THR F O 1
ATOM 11493 N N . THR F 1 113 ? 260.120 168.639 432.014 1.00 36.58 113 THR F N 1
ATOM 11494 C CA . THR F 1 113 ? 261.557 168.410 431.908 1.00 36.11 113 THR F CA 1
ATOM 11495 C C . THR F 1 113 ? 262.045 167.316 432.853 1.00 39.07 113 THR F C 1
ATOM 11496 O O . THR F 1 113 ? 261.613 167.226 434.002 1.00 38.26 113 THR F O 1
ATOM 11500 N N . CYS F 1 114 ? 262.951 166.486 432.348 1.00 35.47 114 CYS F N 1
ATOM 11501 C CA . CYS F 1 114 ? 263.562 165.420 433.129 1.00 35.06 114 CYS F CA 1
ATOM 11502 C C . CYS F 1 114 ? 265.062 165.520 432.883 1.00 37.83 114 CYS F C 1
ATOM 11503 O O . CYS F 1 114 ? 265.527 165.332 431.757 1.00 36.90 114 CYS F O 1
ATOM 11506 N N . GLU F 1 115 ? 265.808 165.870 433.924 1.00 34.05 115 GLU F N 1
ATOM 11507 C CA . GLU F 1 115 ? 267.241 166.083 433.786 1.00 33.58 115 GLU F CA 1
ATOM 11508 C C . GLU F 1 115 ? 268.094 165.400 434.846 1.00 36.17 115 GLU F C 1
ATOM 11509 O O . GLU F 1 115 ? 267.657 165.181 435.975 1.00 35.80 115 GLU F O 1
ATOM 11515 N N . ILE F 1 116 ? 269.337 165.118 434.476 1.00 31.82 116 ILE F N 1
ATOM 11516 C CA . ILE F 1 116 ? 270.322 164.558 435.389 1.00 31.23 116 ILE F CA 1
ATOM 11517 C C . ILE F 1 116 ? 271.555 165.445 435.275 1.00 34.60 116 ILE F C 1
ATOM 11518 O O . ILE F 1 116 ? 272.414 165.227 434.419 1.00 33.79 116 ILE F O 1
ATOM 11523 N N . LYS F 1 117 ? 271.600 166.484 436.103 1.00 31.16 117 LYS F N 1
ATOM 11524 C CA . LYS F 1 117 ? 272.696 167.444 436.080 1.00 30.87 117 LYS F CA 1
ATOM 11525 C C . LYS F 1 117 ? 273.877 167.008 436.934 1.00 35.08 117 LYS F C 1
ATOM 11526 O O . LYS F 1 117 ? 273.719 166.256 437.896 1.00 35.14 117 LYS F O 1
ATOM 11532 N N . PHE F 1 118 ? 275.059 167.498 436.579 1.00 31.49 118 PHE F N 1
ATOM 11533 C CA . PHE F 1 118 ? 276.280 167.181 437.306 1.00 31.38 118 PHE F CA 1
ATOM 11534 C C . PHE F 1 118 ? 277.419 168.088 436.850 1.00 35.59 118 PHE F C 1
ATOM 11535 O O . PHE F 1 118 ? 277.354 168.695 435.782 1.00 34.69 118 PHE F O 1
ATOM 11543 N N . ASP F 1 119 ? 278.460 168.179 437.670 1.00 32.94 119 ASP F N 1
ATOM 11544 C CA . ASP F 1 119 ? 279.610 169.013 437.353 1.00 33.11 119 ASP F CA 1
ATOM 11545 C C . ASP F 1 119 ? 280.857 168.155 437.188 1.00 38.03 119 ASP F C 1
ATOM 11546 O O . ASP F 1 119 ? 281.120 167.265 437.995 1.00 37.50 119 ASP F O 1
ATOM 11551 N N . ILE F 1 120 ? 281.621 168.422 436.135 1.00 35.65 120 ILE F N 1
ATOM 11552 C CA . ILE F 1 120 ? 282.849 167.679 435.886 1.00 36.03 120 ILE F CA 1
ATOM 11553 C C . ILE F 1 120 ? 284.017 168.407 436.537 1.00 41.42 120 ILE F C 1
ATOM 11554 O O . ILE F 1 120 ? 284.260 169.581 436.257 1.00 41.11 120 ILE F O 1
ATOM 11559 N N . ASP F 1 121 ? 284.725 167.714 437.423 1.00 38.94 121 ASP F N 1
ATOM 11560 C CA . ASP F 1 121 ? 285.858 168.309 438.118 1.00 39.14 121 ASP F CA 1
ATOM 11561 C C . ASP F 1 121 ? 286.891 168.849 437.138 1.00 43.89 121 ASP F C 1
ATOM 11562 O O . ASP F 1 121 ? 287.037 168.338 436.029 1.00 43.39 121 ASP F O 1
ATOM 11567 N N . GLU F 1 122 ? 287.610 169.881 437.563 1.00 41.40 122 GLU F N 1
ATOM 11568 C CA . GLU F 1 122 ? 288.632 170.508 436.737 1.00 41.65 122 GLU F CA 1
ATOM 11569 C C . GLU F 1 122 ? 289.833 169.596 436.497 1.00 45.95 122 GLU F C 1
ATOM 11570 O O . GLU F 1 122 ? 290.516 169.710 435.476 1.00 45.42 122 GLU F O 1
ATOM 11576 N N . ALA F 1 123 ? 290.093 168.702 437.447 1.00 42.74 123 ALA F N 1
ATOM 11577 C CA . ALA F 1 123 ? 291.228 167.788 437.355 1.00 42.60 123 ALA F CA 1
ATOM 11578 C C . ALA F 1 123 ? 290.980 166.616 436.408 1.00 46.35 123 ALA F C 1
ATOM 11579 O O . ALA F 1 123 ? 291.889 165.833 436.128 1.00 45.96 123 ALA F O 1
ATOM 11581 N N . ALA F 1 124 ? 289.750 166.500 435.917 1.00 42.77 124 ALA F N 1
ATOM 11582 C CA . ALA F 1 124 ? 289.392 165.422 435.002 1.00 42.63 124 ALA F CA 1
ATOM 11583 C C . ALA F 1 124 ? 290.380 165.305 433.842 1.00 46.74 124 ALA F C 1
ATOM 11584 O O . ALA F 1 124 ? 290.580 166.250 433.079 1.00 46.30 124 ALA F O 1
ATOM 11586 N N . ALA F 1 125 ? 290.992 164.133 433.724 1.00 43.48 125 ALA F N 1
ATOM 11587 C CA . ALA F 1 125 ? 291.965 163.854 432.675 1.00 43.33 125 ALA F CA 1
ATOM 11588 C C . ALA F 1 125 ? 291.449 164.194 431.275 1.00 47.14 125 ALA F C 1
ATOM 11589 O O . ALA F 1 125 ? 291.951 165.109 430.623 1.00 47.33 125 ALA F O 1
ATOM 11591 N N . GLY F 1 126 ? 290.457 163.439 430.814 1.00 42.91 126 GLY F N 1
ATOM 11592 C CA . GLY F 1 126 ? 289.864 163.650 429.495 1.00 42.22 126 GLY F CA 1
ATOM 11593 C C . GLY F 1 126 ? 288.461 163.055 429.474 1.00 44.88 126 GLY F C 1
ATOM 11594 O O . GLY F 1 126 ? 288.194 162.087 428.762 1.00 44.46 126 GLY F O 1
ATOM 11595 N N . PRO F 1 127 ? 287.578 163.638 430.277 1.00 40.50 127 PRO F N 1
ATOM 11596 C CA . PRO F 1 127 ? 286.202 163.168 430.420 1.00 39.94 127 PRO F CA 1
ATOM 11597 C C . PRO F 1 127 ? 285.502 162.743 429.133 1.00 42.59 127 PRO F C 1
ATOM 11598 O O . PRO F 1 127 ? 285.528 163.452 428.128 1.00 42.35 127 PRO F O 1
ATOM 11602 N N . LYS F 1 128 ? 284.854 161.585 429.197 1.00 38.21 128 LYS F N 1
ATOM 11603 C CA . LYS F 1 128 ? 284.089 161.032 428.084 1.00 37.53 128 LYS F CA 1
ATOM 11604 C C . LYS F 1 128 ? 282.877 160.339 428.693 1.00 40.50 128 LYS F C 1
ATOM 11605 O O . LYS F 1 128 ? 283.024 159.377 429.448 1.00 40.52 128 LYS F O 1
ATOM 11611 N N . LEU F 1 129 ? 281.685 160.852 428.405 1.00 35.73 129 LEU F N 1
ATOM 11612 C CA . LEU F 1 129 ? 280.470 160.285 428.976 1.00 34.96 129 LEU F CA 1
ATOM 11613 C C . LEU F 1 129 ? 279.353 160.049 427.964 1.00 37.77 129 LEU F C 1
ATOM 11614 O O . LEU F 1 129 ? 279.051 160.909 427.135 1.00 37.47 129 LEU F O 1
ATOM 11619 N N . SER F 1 130 ? 278.732 158.879 428.060 1.00 33.04 130 SER F N 1
ATOM 11620 C CA . SER F 1 130 ? 277.624 158.506 427.190 1.00 32.08 130 SER F CA 1
ATOM 11621 C C . SER F 1 130 ? 276.587 157.785 428.039 1.00 34.78 130 SER F C 1
ATOM 11622 O O . SER F 1 130 ? 276.908 157.270 429.109 1.00 34.49 130 SER F O 1
ATOM 11625 N N . ALA F 1 131 ? 275.344 157.763 427.576 1.00 30.28 131 ALA F N 1
ATOM 11626 C CA . ALA F 1 131 ? 274.283 157.124 428.338 1.00 29.53 131 ALA F CA 1
ATOM 11627 C C . ALA F 1 131 ? 273.359 156.255 427.493 1.00 32.08 131 ALA F C 1
ATOM 11628 O O . ALA F 1 131 ? 273.078 156.563 426.335 1.00 31.16 131 ALA F O 1
ATOM 11630 N N . ILE F 1 132 ? 272.889 155.169 428.099 1.00 27.95 132 ILE F N 1
ATOM 11631 C CA . ILE F 1 132 ? 271.967 154.244 427.459 1.00 27.50 132 ILE F CA 1
ATOM 11632 C C . ILE F 1 132 ? 270.736 154.149 428.351 1.00 31.21 132 ILE F C 1
ATOM 11633 O O . ILE F 1 132 ? 270.855 154.132 429.578 1.00 30.81 132 ILE F O 1
ATOM 11638 N N . ALA F 1 133 ? 269.555 154.098 427.742 1.00 27.39 133 ALA F N 1
ATOM 11639 C CA . ALA F 1 133 ? 268.322 154.037 428.512 1.00 27.10 133 ALA F CA 1
ATOM 11640 C C . ALA F 1 133 ? 267.517 152.761 428.307 1.00 31.13 133 ALA F C 1
ATOM 11641 O O . ALA F 1 133 ? 267.237 152.363 427.177 1.00 30.75 133 ALA F O 1
ATOM 11643 N N . GLN F 1 134 ? 267.133 152.140 429.418 1.00 27.82 134 GLN F N 1
ATOM 11644 C CA . GLN F 1 134 ? 266.289 150.954 429.397 1.00 27.61 134 GLN F CA 1
ATOM 11645 C C . GLN F 1 134 ? 264.901 151.475 429.743 1.00 31.80 134 GLN F C 1
ATOM 11646 O O . GLN F 1 134 ? 264.607 151.748 430.906 1.00 31.04 134 GLN F O 1
ATOM 11652 N N . LYS F 1 135 ? 264.078 151.684 428.723 1.00 29.15 135 LYS F N 1
ATOM 11653 C CA . LYS F 1 135 ? 262.752 152.251 428.927 1.00 29.26 135 LYS F CA 1
ATOM 11654 C C . LYS F 1 135 ? 261.592 151.275 428.760 1.00 34.05 135 LYS F C 1
ATOM 11655 O O . LYS F 1 135 ? 261.758 150.150 428.287 1.00 33.51 135 LYS F O 1
ATOM 11661 N N . SER F 1 136 ? 260.411 151.738 429.154 1.00 31.31 136 SER F N 1
ATOM 11662 C CA . SER F 1 136 ? 259.181 150.968 429.044 1.00 31.32 136 SER F CA 1
ATOM 11663 C C . SER F 1 136 ? 258.036 151.956 428.824 1.00 35.41 136 SER F C 1
ATOM 11664 O O . SER F 1 136 ? 258.256 153.167 428.808 1.00 34.77 136 SER F O 1
ATOM 11667 N N . VAL F 1 137 ? 256.824 151.443 428.647 1.00 32.56 137 VAL F N 1
ATOM 11668 C CA . VAL F 1 137 ? 255.661 152.296 428.419 1.00 32.76 137 VAL F CA 1
ATOM 11669 C C . VAL F 1 137 ? 255.566 153.455 429.414 1.00 37.58 137 VAL F C 1
ATOM 11670 O O . VAL F 1 137 ? 255.903 153.310 430.590 1.00 37.73 137 VAL F O 1
ATOM 11674 N N . GLY F 1 138 ? 255.118 154.607 428.924 1.00 34.01 138 GLY F N 1
ATOM 11675 C CA . GLY F 1 138 ? 255.014 155.813 429.736 1.00 33.76 138 GLY F CA 1
ATOM 11676 C C . GLY F 1 138 ? 254.063 155.714 430.926 1.00 37.77 138 GLY F C 1
ATOM 11677 O O . GLY F 1 138 ? 252.996 155.106 430.842 1.00 37.09 138 GLY F O 1
ATOM 11678 N N . THR F 1 139 ? 254.464 156.345 432.026 1.00 34.62 139 THR F N 1
ATOM 11679 C CA . THR F 1 139 ? 253.673 156.399 433.251 1.00 34.48 139 THR F CA 1
ATOM 11680 C C . THR F 1 139 ? 253.998 157.718 433.937 1.00 38.38 139 THR F C 1
ATOM 11681 O O . THR F 1 139 ? 255.013 158.342 433.633 1.00 38.23 139 THR F O 1
ATOM 11685 N N . ALA F 1 140 ? 253.146 158.138 434.865 1.00 34.77 140 ALA F N 1
ATOM 11686 C CA . ALA F 1 140 ? 253.400 159.365 435.605 1.00 34.55 140 ALA F CA 1
ATOM 11687 C C . ALA F 1 140 ? 254.611 159.105 436.494 1.00 38.75 140 ALA F C 1
ATOM 11688 O O . ALA F 1 140 ? 254.967 157.948 436.725 1.00 38.59 140 ALA F O 1
ATOM 11690 N N . PRO F 1 141 ? 255.256 160.167 436.971 1.00 35.22 141 PRO F N 1
ATOM 11691 C CA . PRO F 1 141 ? 256.411 160.013 437.848 1.00 34.91 141 PRO F CA 1
ATOM 11692 C C . PRO F 1 141 ? 256.049 159.070 438.994 1.00 38.46 141 PRO F C 1
ATOM 11693 O O . PRO F 1 141 ? 256.778 158.121 439.287 1.00 37.69 141 PRO F O 1
ATOM 11697 N N . SER F 1 142 ? 254.885 159.305 439.594 1.00 35.14 142 SER F N 1
ATOM 11698 C CA . SER F 1 142 ? 254.365 158.460 440.668 1.00 34.93 142 SER F CA 1
ATOM 11699 C C . SER F 1 142 ? 255.362 158.178 441.793 1.00 38.27 142 SER F C 1
ATOM 11700 O O . SER F 1 142 ? 256.171 159.034 442.152 1.00 37.90 142 SER F O 1
ATOM 11703 N N . TRP F 1 143 ? 255.280 156.978 442.358 1.00 34.47 143 TRP F N 1
ATOM 11704 C CA . TRP F 1 143 ? 256.155 156.567 443.453 1.00 34.15 143 TRP F CA 1
ATOM 11705 C C . TRP F 1 143 ? 257.632 156.610 443.062 1.00 37.39 143 TRP F C 1
ATOM 11706 O O . TRP F 1 143 ? 258.070 155.864 442.188 1.00 36.76 143 TRP F O 1
ATOM 11717 N N . LEU F 1 144 ? 258.399 157.476 443.721 1.00 34.18 144 LEU F N 1
ATOM 11718 C CA . LEU F 1 144 ? 259.819 157.620 443.416 1.00 33.71 144 LEU F CA 1
ATOM 11719 C C . LEU F 1 144 ? 260.699 157.608 444.665 1.00 36.74 144 LEU F C 1
ATOM 11720 O O . LEU F 1 144 ? 260.248 157.940 445.761 1.00 36.10 144 LEU F O 1
ATOM 11725 N N . THR F 1 145 ? 261.966 157.250 444.478 1.00 32.78 145 THR F N 1
ATOM 11726 C CA . THR F 1 145 ? 262.942 157.257 445.560 1.00 32.27 145 THR F CA 1
ATOM 11727 C C . THR F 1 145 ? 263.606 158.630 445.553 1.00 35.73 145 THR F C 1
ATOM 11728 O O . THR F 1 145 ? 264.080 159.089 444.514 1.00 35.23 145 THR F O 1
ATOM 11732 N N . MET F 1 146 ? 263.620 159.293 446.703 1.00 31.94 146 MET F N 1
ATOM 11733 C CA . MET F 1 146 ? 264.211 160.622 446.801 1.00 31.34 146 MET F CA 1
ATOM 11734 C C . MET F 1 146 ? 265.400 160.658 447.755 1.00 34.30 146 MET F C 1
ATOM 11735 O O . MET F 1 146 ? 265.238 160.835 448.962 1.00 33.99 146 MET F O 1
ATOM 11740 N N . ARG F 1 147 ? 266.594 160.485 447.198 1.00 30.22 147 ARG F N 1
ATOM 11741 C CA . ARG F 1 147 ? 267.826 160.488 447.979 1.00 29.70 147 ARG F CA 1
ATOM 11742 C C . ARG F 1 147 ? 268.205 161.910 448.387 1.00 33.80 147 ARG F C 1
ATOM 11743 O O . ARG F 1 147 ? 268.440 162.768 447.535 1.00 33.01 147 ARG F O 1
ATOM 11751 N N . ARG F 1 148 ? 268.247 162.155 449.694 1.00 31.02 148 ARG F N 1
ATOM 11752 C CA . ARG F 1 148 ? 268.576 163.476 450.223 1.00 31.10 148 ARG F CA 1
ATOM 11753 C C . ARG F 1 148 ? 269.881 163.488 451.016 1.00 36.51 148 ARG F C 1
ATOM 11754 O O . ARG F 1 148 ? 270.227 162.514 451.686 1.00 36.18 148 ARG F O 1
ATOM 11762 N N . ASN F 1 149 ? 270.596 164.606 450.932 1.00 34.05 149 ASN F N 1
ATOM 11763 C CA . ASN F 1 149 ? 271.884 164.760 451.596 1.00 34.19 149 ASN F CA 1
ATOM 11764 C C . ASN F 1 149 ? 271.810 165.680 452.812 1.00 38.60 149 ASN F C 1
ATOM 11765 O O . ASN F 1 149 ? 271.209 166.755 452.753 1.00 38.20 149 ASN F O 1
ATOM 11770 N N . PHE F 1 150 ? 272.451 165.266 453.902 1.00 35.47 150 PHE F N 1
ATOM 11771 C CA . PHE F 1 150 ? 272.493 166.061 455.126 1.00 35.42 150 PHE F CA 1
ATOM 11772 C C . PHE F 1 150 ? 273.866 165.945 455.779 1.00 39.69 150 PHE F C 1
ATOM 11773 O O . PHE F 1 150 ? 274.465 164.872 455.796 1.00 39.30 150 PHE F O 1
ATOM 11781 N N . PHE F 1 151 ? 274.364 167.057 456.309 1.00 36.56 151 PHE F N 1
ATOM 11782 C CA . PHE F 1 151 ? 275.666 167.068 456.967 1.00 36.49 151 PHE F CA 1
ATOM 11783 C C . PHE F 1 151 ? 275.524 167.459 458.432 1.00 41.11 151 PHE F C 1
ATOM 11784 O O . PHE F 1 151 ? 274.978 168.515 458.754 1.00 40.79 151 PHE F O 1
ATOM 11792 N N . LYS F 1 152 ? 275.989 166.582 459.315 1.00 37.96 152 LYS F N 1
ATOM 11793 C CA . LYS F 1 152 ? 275.891 166.817 460.749 1.00 38.00 152 LYS F CA 1
ATOM 11794 C C . LYS F 1 152 ? 277.209 166.521 461.457 1.00 42.32 152 LYS F C 1
ATOM 11795 O O . LYS F 1 152 ? 277.956 165.627 461.057 1.00 42.02 152 LYS F O 1
ATOM 11801 N N . GLN F 1 153 ? 277.487 167.277 462.512 1.00 38.50 153 GLN F N 1
ATOM 11802 C CA . GLN F 1 153 ? 278.708 167.095 463.285 1.00 38.32 153 GLN F CA 1
ATOM 11803 C C . GLN F 1 153 ? 278.537 165.977 464.309 1.00 42.16 153 GLN F C 1
ATOM 11804 O O . GLN F 1 153 ? 277.626 166.018 465.135 1.00 41.70 153 GLN F O 1
ATOM 11810 N N . LEU F 1 154 ? 279.418 164.982 464.252 1.00 38.99 154 LEU F N 1
ATOM 11811 C CA . LEU F 1 154 ? 279.379 163.861 465.188 1.00 38.95 154 LEU F CA 1
ATOM 11812 C C . LEU F 1 154 ? 280.447 164.046 466.266 1.00 43.75 154 LEU F C 1
ATOM 11813 O O . LEU F 1 154 ? 281.607 164.311 465.959 1.00 43.56 154 LEU F O 1
ATOM 11818 N N . ASN F 1 155 ? 280.050 163.910 467.526 1.00 41.26 155 ASN F N 1
ATOM 11819 C CA . ASN F 1 155 ? 280.972 164.099 468.635 1.00 41.62 155 ASN F CA 1
ATOM 11820 C C . ASN F 1 155 ? 281.522 162.776 469.143 1.00 46.07 155 ASN F C 1
ATOM 11821 O O . ASN F 1 155 ? 280.985 161.695 468.824 1.00 45.54 155 ASN F O 1
ATOM 11826 N N . ASN F 1 156 ? 282.563 162.849 469.962 1.00 43.05 156 ASN F N 1
ATOM 11827 C CA . ASN F 1 156 ? 283.143 161.646 470.522 1.00 42.43 156 ASN F CA 1
ATOM 11828 C C . ASN F 1 156 ? 282.397 161.420 471.829 1.00 46.01 156 ASN F C 1
ATOM 11829 O O . ASN F 1 156 ? 282.561 162.167 472.801 1.00 46.86 156 ASN F O 1
ATOM 11834 N N . GLY F 1 157 ? 281.508 160.434 471.800 1.00 41.82 157 GLY F N 1
ATOM 11835 C CA . GLY F 1 157 ? 280.620 160.131 472.908 1.00 41.12 157 GLY F CA 1
ATOM 11836 C C . GLY F 1 157 ? 279.273 159.860 472.244 1.00 44.05 157 GLY F C 1
ATOM 11837 O O . GLY F 1 157 ? 279.181 159.023 471.344 1.00 43.42 157 GLY F O 1
ATOM 11838 N N . THR F 1 158 ? 278.249 160.612 472.629 1.00 40.35 158 THR F N 1
ATOM 11839 C CA . THR F 1 158 ? 276.921 160.421 472.060 1.00 39.92 158 THR F CA 1
ATOM 11840 C C . THR F 1 158 ? 276.384 161.659 471.360 1.00 43.62 158 THR F C 1
ATOM 11841 O O . THR F 1 158 ? 276.354 162.745 471.937 1.00 42.88 158 THR F O 1
ATOM 11845 N N . THR F 1 159 ? 275.893 161.470 470.139 1.00 39.95 159 THR F N 1
ATOM 11846 C CA . THR F 1 159 ? 275.277 162.552 469.381 1.00 39.91 159 THR F CA 1
ATOM 11847 C C . THR F 1 159 ? 273.852 162.155 469.017 1.00 43.74 159 THR F C 1
ATOM 11848 O O . THR F 1 159 ? 273.577 160.989 468.730 1.00 43.64 159 THR F O 1
ATOM 11852 N N . GLU F 1 160 ? 272.947 163.126 469.036 1.00 39.96 160 GLU F N 1
ATOM 11853 C CA . GLU F 1 160 ? 271.550 162.871 468.704 1.00 39.49 160 GLU F CA 1
ATOM 11854 C C . GLU F 1 160 ? 271.091 163.740 467.536 1.00 43.00 160 GLU F C 1
ATOM 11855 O O . GLU F 1 160 ? 271.296 164.954 467.534 1.00 42.52 160 GLU F O 1
ATOM 11861 N N . ILE F 1 161 ? 270.474 163.107 466.542 1.00 39.31 161 ILE F N 1
ATOM 11862 C CA . ILE F 1 161 ? 269.979 163.812 465.363 1.00 38.88 161 ILE F CA 1
ATOM 11863 C C . ILE F 1 161 ? 268.469 163.628 465.236 1.00 42.25 161 ILE F C 1
ATOM 11864 O O . ILE F 1 161 ? 267.996 162.564 464.837 1.00 41.70 161 ILE F O 1
ATOM 11869 N N . ALA F 1 162 ? 267.717 164.668 465.583 1.00 38.62 162 ALA F N 1
ATOM 11870 C CA . ALA F 1 162 ? 266.260 164.604 465.536 1.00 38.37 162 ALA F CA 1
ATOM 11871 C C . ALA F 1 162 ? 265.636 165.637 464.604 1.00 41.96 162 ALA F C 1
ATOM 11872 O O . ALA F 1 162 ? 264.413 165.773 464.553 1.00 41.45 162 ALA F O 1
ATOM 11874 N N . ASP F 1 163 ? 266.471 166.361 463.867 1.00 38.46 163 ASP F N 1
ATOM 11875 C CA . ASP F 1 163 ? 265.977 167.394 462.960 1.00 38.23 163 ASP F CA 1
ATOM 11876 C C . ASP F 1 163 ? 265.888 166.961 461.499 1.00 41.65 163 ASP F C 1
ATOM 11877 O O . ASP F 1 163 ? 265.961 167.793 460.594 1.00 41.39 163 ASP F O 1
ATOM 11882 N N . LEU F 1 164 ? 265.710 165.664 461.267 1.00 37.76 164 LEU F N 1
ATOM 11883 C CA . LEU F 1 164 ? 265.591 165.152 459.904 1.00 37.34 164 LEU F CA 1
ATOM 11884 C C . LEU F 1 164 ? 264.206 165.468 459.345 1.00 40.93 164 LEU F C 1
ATOM 11885 O O . LEU F 1 164 ? 263.196 165.279 460.025 1.00 40.55 164 LEU F O 1
ATOM 11890 N N . PRO F 1 165 ? 264.165 165.968 458.114 1.00 37.13 165 PRO F N 1
ATOM 11891 C CA . PRO F 1 165 ? 262.901 166.323 457.474 1.00 36.78 165 PRO F CA 1
ATOM 11892 C C . PRO F 1 165 ? 261.894 165.179 457.542 1.00 40.26 165 PRO F C 1
ATOM 11893 O O . PRO F 1 165 ? 262.243 164.017 457.329 1.00 39.82 165 PRO F O 1
ATOM 11897 N N . ARG F 1 166 ? 260.643 165.515 457.839 1.00 36.54 166 ARG F N 1
ATOM 11898 C CA . ARG F 1 166 ? 259.585 164.516 457.937 1.00 36.24 166 ARG F CA 1
ATOM 11899 C C . ARG F 1 166 ? 258.403 164.853 457.032 1.00 40.27 166 ARG F C 1
ATOM 11900 O O . ARG F 1 166 ? 257.289 165.074 457.509 1.00 39.75 166 ARG F O 1
ATOM 11908 N N . PRO F 1 167 ? 258.648 164.883 455.726 1.00 37.02 167 PRO F N 1
ATOM 11909 C CA . PRO F 1 167 ? 257.590 165.174 454.762 1.00 36.91 167 PRO F CA 1
ATOM 11910 C C . PRO F 1 167 ? 256.400 164.244 454.998 1.00 41.16 167 PRO F C 1
ATOM 11911 O O . PRO F 1 167 ? 256.550 163.022 455.022 1.00 40.94 167 PRO F O 1
ATOM 11915 N N . VAL F 1 168 ? 255.224 164.833 455.191 1.00 37.80 168 VAL F N 1
ATOM 11916 C CA . VAL F 1 168 ? 254.010 164.072 455.465 1.00 37.64 168 VAL F CA 1
ATOM 11917 C C . VAL F 1 168 ? 253.573 163.156 454.325 1.00 41.49 168 VAL F C 1
ATOM 11918 O O . VAL F 1 168 ? 253.487 163.577 453.171 1.00 41.24 168 VAL F O 1
ATOM 11922 N N . GLY F 1 169 ? 253.276 161.904 454.661 1.00 37.82 169 GLY F N 1
ATOM 11923 C CA . GLY F 1 169 ? 252.824 160.929 453.673 1.00 37.45 169 GLY F CA 1
ATOM 11924 C C . GLY F 1 169 ? 253.981 160.155 453.048 1.00 40.56 169 GLY F C 1
ATOM 11925 O O . GLY F 1 169 ? 253.781 159.101 452.442 1.00 40.16 169 GLY F O 1
ATOM 11926 N N . TYR F 1 170 ? 255.188 160.689 453.193 1.00 36.36 170 TYR F N 1
ATOM 11927 C CA . TYR F 1 170 ? 256.376 160.054 452.639 1.00 35.70 170 TYR F CA 1
ATOM 11928 C C . TYR F 1 170 ? 256.884 158.946 453.552 1.00 37.86 170 TYR F C 1
ATOM 11929 O O . TYR F 1 170 ? 256.421 158.798 454.684 1.00 37.41 170 TYR F O 1
ATOM 11938 N N . ARG F 1 171 ? 257.839 158.170 453.051 1.00 33.05 171 ARG F N 1
ATOM 11939 C CA . ARG F 1 171 ? 258.420 157.079 453.820 1.00 32.29 171 ARG F CA 1
ATOM 11940 C C . ARG F 1 171 ? 259.939 157.183 453.812 1.00 35.73 171 ARG F C 1
ATOM 11941 O O . ARG F 1 171 ? 260.517 157.939 453.032 1.00 35.38 171 ARG F O 1
ATOM 11949 N N . ILE F 1 172 ? 260.579 156.407 454.680 1.00 31.76 172 ILE F N 1
ATOM 11950 C CA . ILE F 1 172 ? 262.033 156.362 454.746 1.00 31.17 172 ILE F CA 1
ATOM 11951 C C . ILE F 1 172 ? 262.478 154.919 454.557 1.00 34.56 172 ILE F C 1
ATOM 11952 O O . ILE F 1 172 ? 262.195 154.058 455.390 1.00 34.03 172 ILE F O 1
ATOM 11957 N N . ALA F 1 173 ? 263.144 154.654 453.439 1.00 30.75 173 ALA F N 1
ATOM 11958 C CA . ALA F 1 173 ? 263.612 153.310 453.134 1.00 30.46 173 ALA F CA 1
ATOM 11959 C C . ALA F 1 173 ? 264.849 152.967 453.954 1.00 33.98 173 ALA F C 1
ATOM 11960 O O . ALA F 1 173 ? 264.979 151.854 454.464 1.00 33.52 173 ALA F O 1
ATOM 11962 N N . ALA F 1 174 ? 265.757 153.928 454.077 1.00 30.34 174 ALA F N 1
ATOM 11963 C CA . ALA F 1 174 ? 266.986 153.705 454.824 1.00 30.07 174 ALA F CA 1
ATOM 11964 C C . ALA F 1 174 ? 267.691 154.999 455.198 1.00 33.82 174 ALA F C 1
ATOM 11965 O O . ALA F 1 174 ? 267.406 156.064 454.650 1.00 33.39 174 ALA F O 1
ATOM 11967 N N . ILE F 1 175 ? 268.626 154.886 456.134 1.00 30.42 175 ILE F N 1
ATOM 11968 C CA . ILE F 1 175 ? 269.431 156.015 456.573 1.00 30.23 175 ILE F CA 1
ATOM 11969 C C . ILE F 1 175 ? 270.885 155.560 456.622 1.00 34.26 175 ILE F C 1
ATOM 11970 O O . ILE F 1 175 ? 271.206 154.543 457.237 1.00 33.76 175 ILE F O 1
ATOM 11975 N N . HIS F 1 176 ? 271.759 156.293 455.943 1.00 31.16 176 HIS F N 1
ATOM 11976 C CA . HIS F 1 176 ? 273.171 155.940 455.910 1.00 31.06 176 HIS F CA 1
ATOM 11977 C C . HIS F 1 176 ? 274.031 156.993 456.594 1.00 35.36 176 HIS F C 1
ATOM 11978 O O . HIS F 1 176 ? 274.118 158.132 456.136 1.00 34.87 176 HIS F O 1
ATOM 11985 N N . ILE F 1 177 ? 274.662 156.607 457.697 1.00 32.48 177 ILE F N 1
ATOM 11986 C CA . ILE F 1 177 ? 275.534 157.514 458.430 1.00 32.50 177 ILE F CA 1
ATOM 11987 C C . ILE F 1 177 ? 276.967 157.327 457.952 1.00 36.80 177 ILE F C 1
ATOM 11988 O O . ILE F 1 177 ? 277.586 156.294 458.207 1.00 36.13 177 ILE F O 1
ATOM 11993 N N . LYS F 1 178 ? 277.478 158.322 457.234 1.00 34.04 178 LYS F N 1
ATOM 11994 C CA . LYS F 1 178 ? 278.834 158.262 456.703 1.00 34.15 178 LYS F CA 1
ATOM 11995 C C . LYS F 1 178 ? 279.841 158.896 457.656 1.00 39.17 178 LYS F C 1
ATOM 11996 O O . LYS F 1 178 ? 280.057 160.109 457.635 1.00 38.67 178 LYS F O 1
ATOM 12002 N N . ALA F 1 179 ? 280.447 158.060 458.494 1.00 36.64 179 ALA F N 1
ATOM 12003 C CA . ALA F 1 179 ? 281.442 158.498 459.467 1.00 36.77 179 ALA F CA 1
ATOM 12004 C C . ALA F 1 179 ? 282.380 157.331 459.754 1.00 41.49 179 ALA F C 1
ATOM 12005 O O . ALA F 1 179 ? 281.986 156.171 459.642 1.00 41.31 179 ALA F O 1
ATOM 12007 N N . ALA F 1 180 ? 283.620 157.637 460.120 1.00 38.44 180 ALA F N 1
ATOM 12008 C CA . ALA F 1 180 ? 284.611 156.596 460.375 1.00 38.33 180 ALA F CA 1
ATOM 12009 C C . ALA F 1 180 ? 284.688 156.090 461.815 1.00 42.33 180 ALA F C 1
ATOM 12010 O O . ALA F 1 180 ? 285.304 155.057 462.074 1.00 42.06 180 ALA F O 1
ATOM 12012 N N . GLY F 1 181 ? 284.077 156.810 462.751 1.00 38.75 181 GLY F N 1
ATOM 12013 C CA . GLY F 1 181 ? 284.146 156.415 464.156 1.00 38.47 181 GLY F CA 1
ATOM 12014 C C . GLY F 1 181 ? 282.815 156.100 464.840 1.00 42.06 181 GLY F C 1
ATOM 12015 O O . GLY F 1 181 ? 282.670 156.320 466.042 1.00 41.79 181 GLY F O 1
ATOM 12016 N N . VAL F 1 182 ? 281.858 155.561 464.091 1.00 38.18 182 VAL F N 1
ATOM 12017 C CA . VAL F 1 182 ? 280.564 155.206 464.669 1.00 37.79 182 VAL F CA 1
ATOM 12018 C C . VAL F 1 182 ? 280.585 153.782 465.224 1.00 41.63 182 VAL F C 1
ATOM 12019 O O . VAL F 1 182 ? 280.825 152.824 464.491 1.00 41.30 182 VAL F O 1
ATOM 12023 N N . ASP F 1 183 ? 280.353 153.658 466.528 1.00 38.06 183 ASP F N 1
ATOM 12024 C CA . ASP F 1 183 ? 280.371 152.363 467.205 1.00 37.73 183 ASP F CA 1
ATOM 12025 C C . ASP F 1 183 ? 279.000 151.701 467.221 1.00 40.66 183 ASP F C 1
ATOM 12026 O O . ASP F 1 183 ? 278.863 150.518 466.908 1.00 40.27 183 ASP F O 1
ATOM 12031 N N . ALA F 1 184 ? 277.991 152.461 467.627 1.00 36.37 184 ALA F N 1
ATOM 12032 C CA . ALA F 1 184 ? 276.635 151.941 467.705 1.00 35.79 184 ALA F CA 1
ATOM 12033 C C . ALA F 1 184 ? 275.628 153.051 467.447 1.00 38.77 184 ALA F C 1
ATOM 12034 O O . ALA F 1 184 ? 275.935 154.232 467.610 1.00 38.22 184 ALA F O 1
ATOM 12036 N N . VAL F 1 185 ? 274.425 152.663 467.044 1.00 34.71 185 VAL F N 1
ATOM 12037 C CA . VAL F 1 185 ? 273.368 153.623 466.767 1.00 34.16 185 VAL F CA 1
ATOM 12038 C C . VAL F 1 185 ? 272.033 153.111 467.287 1.00 37.72 185 VAL F C 1
ATOM 12039 O O . VAL F 1 185 ? 271.807 151.904 467.378 1.00 37.33 185 VAL F O 1
ATOM 12043 N N . GLU F 1 186 ? 271.151 154.042 467.627 1.00 34.06 186 GLU F N 1
ATOM 12044 C CA . GLU F 1 186 ? 269.829 153.703 468.128 1.00 33.77 186 GLU F CA 1
ATOM 12045 C C . GLU F 1 186 ? 268.811 154.575 467.409 1.00 37.52 186 GLU F C 1
ATOM 12046 O O . GLU F 1 186 ? 269.029 155.773 467.229 1.00 37.20 186 GLU F O 1
ATOM 12052 N N . PHE F 1 187 ? 267.717 153.967 466.967 1.00 33.89 187 PHE F N 1
ATOM 12053 C CA . PHE F 1 187 ? 266.681 154.707 466.262 1.00 33.64 187 PHE F CA 1
ATOM 12054 C C . PHE F 1 187 ? 265.354 154.597 466.994 1.00 37.95 187 PHE F C 1
ATOM 12055 O O . PHE F 1 187 ? 264.936 153.506 467.381 1.00 37.40 187 PHE F O 1
ATOM 12063 N N . GLN F 1 188 ? 264.695 155.732 467.184 1.00 35.16 188 GLN F N 1
ATOM 12064 C CA . GLN F 1 188 ? 263.416 155.744 467.877 1.00 35.23 188 GLN F CA 1
ATOM 12065 C C . GLN F 1 188 ? 262.446 156.768 467.307 1.00 39.61 188 GLN F C 1
ATOM 12066 O O . GLN F 1 188 ? 262.851 157.789 466.748 1.00 39.07 188 GLN F O 1
ATOM 12072 N N . ILE F 1 189 ? 261.159 156.476 467.453 1.00 36.61 189 ILE F N 1
ATOM 12073 C CA . ILE F 1 189 ? 260.102 157.360 466.988 1.00 36.66 189 ILE F CA 1
ATOM 12074 C C . ILE F 1 189 ? 259.077 157.490 468.105 1.00 41.24 189 ILE F C 1
ATOM 12075 O O . ILE F 1 189 ? 258.433 156.510 468.481 1.00 40.90 189 ILE F O 1
ATOM 12080 N N . ASP F 1 190 ? 258.953 158.693 468.655 1.00 38.23 190 ASP F N 1
ATOM 12081 C CA . ASP F 1 190 ? 258.010 158.943 469.739 1.00 38.11 190 ASP F CA 1
ATOM 12082 C C . ASP F 1 190 ? 258.337 158.103 470.973 1.00 42.22 190 ASP F C 1
ATOM 12083 O O . ASP F 1 190 ? 257.445 157.516 471.590 1.00 41.72 190 ASP F O 1
ATOM 12088 N N . GLY F 1 191 ? 259.618 158.048 471.326 1.00 38.96 191 GLY F N 1
ATOM 12089 C CA . GLY F 1 191 ? 260.061 157.292 472.492 1.00 38.92 191 GLY F CA 1
ATOM 12090 C C . GLY F 1 191 ? 260.254 155.806 472.201 1.00 43.14 191 GLY F C 1
ATOM 12091 O O . GLY F 1 191 ? 261.078 155.146 472.834 1.00 42.92 191 GLY F O 1
ATOM 12092 N N . THR F 1 192 ? 259.485 155.281 471.252 1.00 39.71 192 THR F N 1
ATOM 12093 C CA . THR F 1 192 ? 259.575 153.871 470.888 1.00 39.42 192 THR F CA 1
ATOM 12094 C C . THR F 1 192 ? 260.908 153.546 470.220 1.00 42.99 192 THR F C 1
ATOM 12095 O O . THR F 1 192 ? 261.254 154.126 469.191 1.00 42.79 192 THR F O 1
ATOM 12099 N N . LYS F 1 193 ? 261.648 152.613 470.808 1.00 39.07 193 LYS F N 1
ATOM 12100 C CA . LYS F 1 193 ? 262.945 152.210 470.273 1.00 38.59 193 LYS F CA 1
ATOM 12101 C C . LYS F 1 193 ? 262.807 151.100 469.235 1.00 41.55 193 LYS F C 1
ATOM 12102 O O . LYS F 1 193 ? 262.822 149.914 469.571 1.00 41.31 193 LYS F O 1
ATOM 12108 N N . TRP F 1 194 ? 262.679 151.491 467.972 1.00 37.19 194 TRP F N 1
ATOM 12109 C CA . TRP F 1 194 ? 262.535 150.530 466.886 1.00 36.53 194 TRP F CA 1
ATOM 12110 C C . TRP F 1 194 ? 263.842 149.807 466.605 1.00 39.33 194 TRP F C 1
ATOM 12111 O O . TRP F 1 194 ? 263.849 148.665 466.146 1.00 38.88 194 TRP F O 1
ATOM 12122 N N . ARG F 1 195 ? 264.947 150.477 466.904 1.00 35.15 195 ARG F N 1
ATOM 12123 C CA . ARG F 1 195 ? 266.270 149.903 466.726 1.00 34.51 195 ARG F CA 1
ATOM 12124 C C . ARG F 1 195 ? 267.080 150.177 467.985 1.00 38.47 195 ARG F C 1
ATOM 12125 O O . ARG F 1 195 ? 267.472 151.315 468.248 1.00 38.10 195 ARG F O 1
ATOM 12133 N N . ASP F 1 196 ? 267.287 149.136 468.783 1.00 34.98 196 ASP F N 1
ATOM 12134 C CA . ASP F 1 196 ? 268.046 149.260 470.018 1.00 34.70 196 ASP F CA 1
ATOM 12135 C C . ASP F 1 196 ? 269.443 149.771 469.698 1.00 38.02 196 ASP F C 1
ATOM 12136 O O . ASP F 1 196 ? 269.853 149.788 468.537 1.00 37.22 196 ASP F O 1
ATOM 12141 N N . LEU F 1 197 ? 270.178 150.177 470.727 1.00 34.54 197 LEU F N 1
ATOM 12142 C CA . LEU F 1 197 ? 271.546 150.632 470.530 1.00 34.35 197 LEU F CA 1
ATOM 12143 C C . LEU F 1 197 ? 272.342 149.433 470.016 1.00 38.44 197 LEU F C 1
ATOM 12144 O O . LEU F 1 197 ? 272.929 148.684 470.796 1.00 38.05 197 LEU F O 1
ATOM 12149 N N . LEU F 1 198 ? 272.305 149.229 468.703 1.00 35.06 198 LEU F N 1
ATOM 12150 C CA . LEU F 1 198 ? 272.982 148.098 468.071 1.00 34.92 198 LEU F CA 1
ATOM 12151 C C . LEU F 1 198 ? 274.438 148.401 467.736 1.00 38.89 198 LEU F C 1
ATOM 12152 O O . LEU F 1 198 ? 274.740 149.405 467.090 1.00 38.50 198 LEU F O 1
ATOM 12157 N N . LYS F 1 199 ? 275.335 147.511 468.149 1.00 35.31 199 LYS F N 1
ATOM 12158 C CA . LYS F 1 199 ? 276.752 147.672 467.849 1.00 35.00 199 LYS F CA 1
ATOM 12159 C C . LYS F 1 199 ? 276.940 147.514 466.343 1.00 38.62 199 LYS F C 1
ATOM 12160 O O . LYS F 1 199 ? 276.205 146.767 465.697 1.00 38.38 199 LYS F O 1
ATOM 12166 N N . LYS F 1 200 ? 277.916 148.223 465.788 1.00 34.76 200 LYS F N 1
ATOM 12167 C CA . LYS F 1 200 ? 278.187 148.160 464.355 1.00 34.35 200 LYS F CA 1
ATOM 12168 C C . LYS F 1 200 ? 278.293 146.725 463.842 1.00 37.63 200 LYS F C 1
ATOM 12169 O O . LYS F 1 200 ? 277.685 146.374 462.831 1.00 37.35 200 LYS F O 1
ATOM 12175 N N . ALA F 1 201 ? 279.065 145.899 464.541 1.00 33.52 201 ALA F N 1
ATOM 12176 C CA . ALA F 1 201 ? 279.248 144.504 464.146 1.00 32.98 201 ALA F CA 1
ATOM 12177 C C . ALA F 1 201 ? 277.921 143.754 464.077 1.00 36.18 201 ALA F C 1
ATOM 12178 O O . ALA F 1 201 ? 277.727 142.898 463.216 1.00 35.73 201 ALA F O 1
ATOM 12180 N N . ASP F 1 202 ? 277.015 144.073 464.994 1.00 32.44 202 ASP F N 1
ATOM 12181 C CA . ASP F 1 202 ? 275.711 143.421 465.045 1.00 32.04 202 ASP F CA 1
ATOM 12182 C C . ASP F 1 202 ? 274.792 143.933 463.945 1.00 35.61 202 ASP F C 1
ATOM 12183 O O . ASP F 1 202 ? 274.082 143.157 463.303 1.00 35.18 202 ASP F O 1
ATOM 12188 N N . ASN F 1 203 ? 274.821 145.243 463.722 1.00 31.91 203 ASN F N 1
ATOM 12189 C CA . ASN F 1 203 ? 274.009 145.859 462.680 1.00 31.57 203 ASN F CA 1
ATOM 12190 C C . ASN F 1 203 ? 274.461 145.371 461.306 1.00 35.11 203 ASN F C 1
ATOM 12191 O O . ASN F 1 203 ? 273.641 145.028 460.453 1.00 34.73 203 ASN F O 1
ATOM 12196 N N . ASP F 1 204 ? 275.775 145.338 461.106 1.00 31.28 204 ASP F N 1
ATOM 12197 C CA . ASP F 1 204 ? 276.354 144.904 459.840 1.00 30.91 204 ASP F CA 1
ATOM 12198 C C . ASP F 1 204 ? 276.080 143.429 459.558 1.00 34.47 204 ASP F C 1
ATOM 12199 O O . ASP F 1 204 ? 276.020 143.013 458.400 1.00 33.98 204 ASP F O 1
ATOM 12204 N N . TYR F 1 205 ? 275.918 142.642 460.617 1.00 30.66 205 TYR F N 1
ATOM 12205 C CA . TYR F 1 205 ? 275.637 141.221 460.467 1.00 30.28 205 TYR F CA 1
ATOM 12206 C C . TYR F 1 205 ? 274.223 141.032 459.929 1.00 33.95 205 TYR F C 1
ATOM 12207 O O . TYR F 1 205 ? 273.989 140.202 459.050 1.00 33.62 205 TYR F O 1
ATOM 12216 N N . ILE F 1 206 ? 273.285 141.820 460.447 1.00 30.30 206 ILE F N 1
ATOM 12217 C CA . ILE F 1 206 ? 271.900 141.746 459.997 1.00 29.99 206 ILE F CA 1
ATOM 12218 C C . ILE F 1 206 ? 271.800 142.189 458.541 1.00 34.41 206 ILE F C 1
ATOM 12219 O O . ILE F 1 206 ? 271.067 141.594 457.750 1.00 34.34 206 ILE F O 1
ATOM 12224 N N . LEU F 1 207 ? 272.552 143.225 458.186 1.00 30.90 207 LEU F N 1
ATOM 12225 C CA . LEU F 1 207 ? 272.558 143.726 456.814 1.00 30.65 207 LEU F CA 1
ATOM 12226 C C . LEU F 1 207 ? 272.991 142.618 455.857 1.00 34.80 207 LEU F C 1
ATOM 12227 O O . LEU F 1 207 ? 272.286 142.301 454.899 1.00 34.54 207 LEU F O 1
ATOM 12232 N N . GLU F 1 208 ? 274.153 142.030 456.129 1.00 31.26 208 GLU F N 1
ATOM 12233 C CA . GLU F 1 208 ? 274.687 140.952 455.303 1.00 30.97 208 GLU F CA 1
ATOM 12234 C C . GLU F 1 208 ? 273.742 139.756 455.300 1.00 34.86 208 GLU F C 1
ATOM 12235 O O . GLU F 1 208 ? 273.684 138.994 454.335 1.00 34.44 208 GLU F O 1
ATOM 12241 N N . GLN F 1 209 ? 273.007 139.597 456.394 1.00 31.27 209 GLN F N 1
ATOM 12242 C CA . GLN F 1 209 ? 272.061 138.499 456.535 1.00 30.83 209 GLN F CA 1
ATOM 12243 C C . GLN F 1 209 ? 270.954 138.589 455.491 1.00 34.39 209 GLN F C 1
ATOM 12244 O O . GLN F 1 209 ? 270.286 137.598 455.193 1.00 34.11 209 GLN F O 1
ATOM 12250 N N . TYR F 1 210 ? 270.769 139.782 454.933 1.00 30.30 210 TYR F N 1
ATOM 12251 C CA . TYR F 1 210 ? 269.737 140.001 453.928 1.00 29.60 210 TYR F CA 1
ATOM 12252 C C . TYR F 1 210 ? 270.280 140.268 452.528 1.00 33.22 210 TYR F C 1
ATOM 12253 O O . TYR F 1 210 ? 269.601 140.869 451.693 1.00 32.57 210 TYR F O 1
ATOM 12262 N N . GLY F 1 211 ? 271.495 139.792 452.270 1.00 29.77 211 GLY F N 1
ATOM 12263 C CA . GLY F 1 211 ? 272.118 139.924 450.955 1.00 29.53 211 GLY F CA 1
ATOM 12264 C C . GLY F 1 211 ? 272.701 141.301 450.645 1.00 33.07 211 GLY F C 1
ATOM 12265 O O . GLY F 1 211 ? 273.040 141.588 449.497 1.00 32.56 211 GLY F O 1
ATOM 12266 N N . LYS F 1 212 ? 272.824 142.147 451.662 1.00 29.49 212 LYS F N 1
ATOM 12267 C CA . LYS F 1 212 ? 273.378 143.481 451.467 1.00 29.28 212 LYS F CA 1
ATOM 12268 C C . LYS F 1 212 ? 274.879 143.502 451.740 1.00 34.20 212 LYS F C 1
ATOM 12269 O O . LYS F 1 212 ? 275.400 142.666 452.482 1.00 33.86 212 LYS F O 1
ATOM 12275 N N . ALA F 1 213 ? 275.568 144.463 451.134 1.00 31.21 213 ALA F N 1
ATOM 12276 C CA . ALA F 1 213 ? 277.004 144.617 451.328 1.00 31.12 213 ALA F CA 1
ATOM 12277 C C . ALA F 1 213 ? 277.253 145.813 452.236 1.00 35.57 213 ALA F C 1
ATOM 12278 O O . ALA F 1 213 ? 276.660 146.875 452.051 1.00 35.39 213 ALA F O 1
ATOM 12280 N N . VAL F 1 214 ? 278.114 145.631 453.231 1.00 32.36 214 VAL F N 1
ATOM 12281 C CA . VAL F 1 214 ? 278.430 146.706 454.164 1.00 32.19 214 VAL F CA 1
ATOM 12282 C C . VAL F 1 214 ? 279.398 147.707 453.538 1.00 36.53 214 VAL F C 1
ATOM 12283 O O . VAL F 1 214 ? 280.457 147.330 453.030 1.00 36.12 214 VAL F O 1
ATOM 12287 N N . LEU F 1 215 ? 279.021 148.981 453.566 1.00 33.41 215 LEU F N 1
ATOM 12288 C CA . LEU F 1 215 ? 279.849 150.040 452.998 1.00 33.25 215 LEU F CA 1
ATOM 12289 C C . LEU F 1 215 ? 280.860 150.558 454.015 1.00 37.57 215 LEU F C 1
ATOM 12290 O O . LEU F 1 215 ? 280.554 150.689 455.198 1.00 37.18 215 LEU F O 1
ATOM 12295 N N . ASP F 1 216 ? 282.066 150.853 453.545 1.00 34.52 216 ASP F N 1
ATOM 12296 C CA . ASP F 1 216 ? 283.125 151.355 454.411 1.00 34.33 216 ASP F CA 1
ATOM 12297 C C . ASP F 1 216 ? 282.752 152.681 455.064 1.00 37.69 216 ASP F C 1
ATOM 12298 O O . ASP F 1 216 ? 282.171 153.558 454.426 1.00 37.40 216 ASP F O 1
ATOM 12303 N N . ASN F 1 217 ? 283.102 152.822 456.339 1.00 33.71 217 ASN F N 1
ATOM 12304 C CA . ASN F 1 217 ? 282.829 154.043 457.088 1.00 33.14 217 ASN F CA 1
ATOM 12305 C C . ASN F 1 217 ? 281.371 154.476 456.976 1.00 36.04 217 ASN F C 1
ATOM 12306 O O . ASN F 1 217 ? 281.075 155.668 456.852 1.00 35.64 217 ASN F O 1
ATOM 12311 N N . THR F 1 218 ? 280.468 153.501 457.036 1.00 31.75 218 THR F N 1
ATOM 12312 C CA . THR F 1 218 ? 279.038 153.763 456.941 1.00 31.16 218 THR F CA 1
ATOM 12313 C C . THR F 1 218 ? 278.227 152.877 457.876 1.00 34.49 218 THR F C 1
ATOM 12314 O O . THR F 1 218 ? 278.448 151.669 457.942 1.00 34.13 218 THR F O 1
ATOM 12318 N N . TYR F 1 219 ? 277.254 153.478 458.555 1.00 30.32 219 TYR F N 1
ATOM 12319 C CA . TYR F 1 219 ? 276.345 152.738 459.419 1.00 29.67 219 TYR F CA 1
ATOM 12320 C C . TYR F 1 219 ? 274.969 152.827 458.769 1.00 33.10 219 TYR F C 1
ATOM 12321 O O . TYR F 1 219 ? 274.317 153.871 458.809 1.00 32.47 219 TYR F O 1
ATOM 12330 N N . THR F 1 220 ? 274.559 151.744 458.120 1.00 29.52 220 THR F N 1
ATOM 12331 C CA . THR F 1 220 ? 273.291 151.719 457.407 1.00 29.21 220 THR F CA 1
ATOM 12332 C C . THR F 1 220 ? 272.128 151.195 458.239 1.00 33.50 220 THR F C 1
ATOM 12333 O O . THR F 1 220 ? 272.212 150.129 458.849 1.00 33.22 220 THR F O 1
ATOM 12337 N N . ILE F 1 221 ? 271.034 151.948 458.239 1.00 30.19 221 ILE F N 1
ATOM 12338 C CA . ILE F 1 221 ? 269.821 151.544 458.933 1.00 30.13 221 ILE F CA 1
ATOM 12339 C C . ILE F 1 221 ? 268.777 151.227 457.867 1.00 34.24 221 ILE F C 1
ATOM 12340 O O . ILE F 1 221 ? 268.011 152.097 457.452 1.00 33.95 221 ILE F O 1
ATOM 12345 N N . ASP F 1 222 ? 268.796 149.986 457.392 1.00 30.66 222 ASP F N 1
ATOM 12346 C CA . ASP F 1 222 ? 267.890 149.536 456.344 1.00 30.38 222 ASP F CA 1
ATOM 12347 C C . ASP F 1 222 ? 266.512 149.185 456.899 1.00 34.30 222 ASP F C 1
ATOM 12348 O O . ASP F 1 222 ? 266.377 148.261 457.700 1.00 34.21 222 ASP F O 1
ATOM 12353 N N . PHE F 1 223 ? 265.492 149.918 456.461 1.00 30.53 223 PHE F N 1
ATOM 12354 C CA . PHE F 1 223 ? 264.124 149.681 456.911 1.00 30.14 223 PHE F CA 1
ATOM 12355 C C . PHE F 1 223 ? 263.362 148.797 455.927 1.00 34.46 223 PHE F C 1
ATOM 12356 O O . PHE F 1 223 ? 262.168 148.553 456.096 1.00 34.10 223 PHE F O 1
ATOM 12364 N N . MET F 1 224 ? 264.055 148.330 454.892 1.00 31.23 224 MET F N 1
ATOM 12365 C CA . MET F 1 224 ? 263.438 147.479 453.879 1.00 31.00 224 MET F CA 1
ATOM 12366 C C . MET F 1 224 ? 264.294 146.248 453.600 1.00 35.28 224 MET F C 1
ATOM 12367 O O . MET F 1 224 ? 264.426 145.821 452.453 1.00 34.97 224 MET F O 1
ATOM 12372 N N . LEU F 1 225 ? 264.872 145.680 454.654 1.00 32.04 225 LEU F N 1
ATOM 12373 C CA . LEU F 1 225 ? 265.732 144.508 454.523 1.00 31.95 225 LEU F CA 1
ATOM 12374 C C . LEU F 1 225 ? 265.066 143.335 453.799 1.00 36.39 225 LEU F C 1
ATOM 12375 O O . LEU F 1 225 ? 265.719 142.611 453.046 1.00 36.04 225 LEU F O 1
ATOM 12380 N N . GLU F 1 226 ? 263.769 143.154 454.027 1.00 33.12 226 GLU F N 1
ATOM 12381 C CA . GLU F 1 226 ? 263.020 142.066 453.401 1.00 32.90 226 GLU F CA 1
ATOM 12382 C C . GLU F 1 226 ? 262.575 142.409 451.982 1.00 36.71 226 GLU F C 1
ATOM 12383 O O . GLU F 1 226 ? 262.132 141.537 451.234 1.00 36.47 226 GLU F O 1
ATOM 12389 N N . GLY F 1 227 ? 262.671 143.683 451.623 1.00 32.99 227 GLY F N 1
ATOM 12390 C CA . GLY F 1 227 ? 262.252 144.131 450.302 1.00 32.51 227 GLY F CA 1
ATOM 12391 C C . GLY F 1 227 ? 260.808 144.615 450.357 1.00 35.64 227 GLY F C 1
ATOM 12392 O O . GLY F 1 227 ? 260.250 145.057 449.352 1.00 35.12 227 GLY F O 1
ATOM 12393 N N . ASP F 1 228 ? 260.208 144.524 451.541 1.00 31.79 228 ASP F N 1
ATOM 12394 C CA . ASP F 1 228 ? 258.830 144.959 451.743 1.00 31.42 228 ASP F CA 1
ATOM 12395 C C . ASP F 1 228 ? 258.781 146.465 451.986 1.00 35.41 228 ASP F C 1
ATOM 12396 O O . ASP F 1 228 ? 259.349 146.967 452.956 1.00 35.05 228 ASP F O 1
ATOM 12401 N N . VAL F 1 229 ? 258.108 147.180 451.091 1.00 31.97 229 VAL F N 1
ATOM 12402 C CA . VAL F 1 229 ? 258.001 148.632 451.185 1.00 31.73 229 VAL F CA 1
ATOM 12403 C C . VAL F 1 229 ? 257.251 149.090 452.428 1.00 35.63 229 VAL F C 1
ATOM 12404 O O . VAL F 1 229 ? 257.460 150.202 452.914 1.00 35.11 229 VAL F O 1
ATOM 12408 N N . TYR F 1 230 ? 256.369 148.238 452.935 1.00 32.87 230 TYR F N 1
ATOM 12409 C CA . TYR F 1 230 ? 255.574 148.581 454.106 1.00 32.99 230 TYR F CA 1
ATOM 12410 C C . TYR F 1 230 ? 256.306 148.412 455.431 1.00 37.35 230 TYR F C 1
ATOM 12411 O O . TYR F 1 230 ? 255.727 148.614 456.499 1.00 37.04 230 TYR F O 1
ATOM 12420 N N . GLN F 1 231 ? 257.588 148.068 455.355 1.00 34.15 231 GLN F N 1
ATOM 12421 C CA . GLN F 1 231 ? 258.415 147.916 456.547 1.00 33.87 231 GLN F CA 1
ATOM 12422 C C . GLN F 1 231 ? 259.157 149.226 456.769 1.00 37.57 231 GLN F C 1
ATOM 12423 O O . GLN F 1 231 ? 259.706 149.470 457.843 1.00 37.45 231 GLN F O 1
ATOM 12429 N N . SER F 1 232 ? 259.161 150.067 455.738 1.00 33.79 232 SER F N 1
ATOM 12430 C CA . SER F 1 232 ? 259.825 151.365 455.800 1.00 33.42 232 SER F CA 1
ATOM 12431 C C . SER F 1 232 ? 259.095 152.306 456.750 1.00 37.44 232 SER F C 1
ATOM 12432 O O . SER F 1 232 ? 257.937 152.077 457.103 1.00 36.91 232 SER F O 1
ATOM 12435 N N . VAL F 1 233 ? 259.781 153.365 457.161 1.00 34.31 233 VAL F N 1
ATOM 12436 C CA . VAL F 1 233 ? 259.210 154.343 458.077 1.00 34.07 233 VAL F CA 1
ATOM 12437 C C . VAL F 1 233 ? 258.162 155.208 457.389 1.00 38.13 233 VAL F C 1
ATOM 12438 O O . VAL F 1 233 ? 258.464 155.922 456.433 1.00 37.66 233 VAL F O 1
ATOM 12442 N N . LEU F 1 234 ? 256.930 155.148 457.883 1.00 34.89 234 LEU F N 1
ATOM 12443 C CA . LEU F 1 234 ? 255.856 155.960 457.330 1.00 34.67 234 LEU F CA 1
ATOM 12444 C C . LEU F 1 234 ? 255.805 157.284 458.082 1.00 39.37 234 LEU F C 1
ATOM 12445 O O . LEU F 1 234 ? 255.439 157.328 459.256 1.00 38.87 234 LEU F O 1
ATOM 12450 N N . LEU F 1 235 ? 256.203 158.358 457.412 1.00 36.77 235 LEU F N 1
ATOM 12451 C CA . LEU F 1 235 ? 256.221 159.675 458.036 1.00 36.99 235 LEU F CA 1
ATOM 12452 C C . LEU F 1 235 ? 254.812 160.207 458.293 1.00 42.84 235 LEU F C 1
ATOM 12453 O O . LEU F 1 235 ? 254.331 161.098 457.594 1.00 41.96 235 LEU F O 1
ATOM 12458 N N . ASP F 1 236 ? 254.156 159.645 459.305 1.00 42.22 236 ASP F N 1
ATOM 12459 C CA . ASP F 1 236 ? 252.801 160.047 459.676 1.00 43.17 236 ASP F CA 1
ATOM 12460 C C . ASP F 1 236 ? 252.780 161.478 460.213 1.00 48.83 236 ASP F C 1
ATOM 12461 O O . ASP F 1 236 ? 253.703 161.907 460.906 1.00 48.45 236 ASP F O 1
ATOM 12466 N N . GLN F 1 237 ? 251.714 162.209 459.903 1.00 46.72 237 GLN F N 1
ATOM 12467 C CA . GLN F 1 237 ? 251.598 163.608 460.309 1.00 47.10 237 GLN F CA 1
ATOM 12468 C C . GLN F 1 237 ? 251.747 163.902 461.805 1.00 52.01 237 GLN F C 1
ATOM 12469 O O . GLN F 1 237 ? 252.219 164.977 462.192 1.00 51.71 237 GLN F O 1
ATOM 12475 N N . MET F 1 238 ? 251.346 162.939 462.632 1.00 49.07 238 MET F N 1
ATOM 12476 C CA . MET F 1 238 ? 251.381 163.082 464.082 1.00 49.11 238 MET F CA 1
ATOM 12477 C C . MET F 1 238 ? 252.591 162.444 464.779 1.00 52.03 238 MET F C 1
ATOM 12478 O O . MET F 1 238 ? 252.614 162.298 466.006 1.00 51.47 238 MET F O 1
ATOM 12483 N N . ILE F 1 239 ? 253.623 162.124 464.000 1.00 47.96 239 ILE F N 1
ATOM 12484 C CA . ILE F 1 239 ? 254.869 161.645 464.581 1.00 47.46 239 ILE F CA 1
ATOM 12485 C C . ILE F 1 239 ? 255.406 162.859 465.325 1.00 50.82 239 ILE F C 1
ATOM 12486 O O . ILE F 1 239 ? 255.475 163.958 464.769 1.00 50.39 239 ILE F O 1
ATOM 12491 N N . GLN F 1 240 ? 255.730 162.681 466.598 1.00 46.44 240 GLN F N 1
ATOM 12492 C CA . GLN F 1 240 ? 256.204 163.796 467.406 1.00 45.78 240 GLN F CA 1
ATOM 12493 C C . GLN F 1 240 ? 257.721 163.910 467.439 1.00 47.97 240 GLN F C 1
ATOM 12494 O O . GLN F 1 240 ? 258.262 165.005 467.589 1.00 47.67 240 GLN F O 1
ATOM 12500 N N . ASP F 1 241 ? 258.399 162.772 467.325 1.00 42.60 241 ASP F N 1
ATOM 12501 C CA . ASP F 1 241 ? 259.852 162.733 467.396 1.00 41.87 241 ASP F CA 1
ATOM 12502 C C . ASP F 1 241 ? 260.463 161.589 466.589 1.00 44.83 241 ASP F C 1
ATOM 12503 O O . ASP F 1 241 ? 260.130 160.419 466.787 1.00 44.33 241 ASP F O 1
ATOM 12508 N N . LEU F 1 242 ? 261.371 161.947 465.688 1.00 40.76 242 LEU F N 1
ATOM 12509 C CA . LEU F 1 242 ? 262.097 160.990 464.864 1.00 40.27 242 LEU F CA 1
ATOM 12510 C C . LEU F 1 242 ? 263.558 161.220 465.228 1.00 43.88 242 LEU F C 1
ATOM 12511 O O . LEU F 1 242 ? 264.178 162.181 464.769 1.00 43.53 242 LEU F O 1
ATOM 12516 N N . ARG F 1 243 ? 264.085 160.382 466.114 1.00 40.12 243 ARG F N 1
ATOM 12517 C CA . ARG F 1 243 ? 265.435 160.576 466.623 1.00 39.82 243 ARG F CA 1
ATOM 12518 C C . ARG F 1 243 ? 266.458 159.492 466.297 1.00 43.82 243 ARG F C 1
ATOM 12519 O O . ARG F 1 243 ? 266.126 158.314 466.155 1.00 43.44 243 ARG F O 1
ATOM 12527 N N . LEU F 1 244 ? 267.716 159.913 466.226 1.00 40.46 244 LEU F N 1
ATOM 12528 C CA . LEU F 1 244 ? 268.840 159.026 465.955 1.00 40.33 244 LEU F CA 1
ATOM 12529 C C . LEU F 1 244 ? 269.911 159.286 467.014 1.00 44.32 244 LEU F C 1
ATOM 12530 O O . LEU F 1 244 ? 270.376 160.415 467.171 1.00 43.84 244 LEU F O 1
ATOM 12535 N N . LYS F 1 245 ? 270.281 158.248 467.757 1.00 41.11 245 LYS F N 1
ATOM 12536 C CA . LYS F 1 245 ? 271.302 158.376 468.793 1.00 41.03 245 LYS F CA 1
ATOM 12537 C C . LYS F 1 245 ? 272.579 157.684 468.332 1.00 45.14 245 LYS F C 1
ATOM 12538 O O . LYS F 1 245 ? 272.648 156.456 468.286 1.00 44.68 245 LYS F O 1
ATOM 12544 N N . ILE F 1 246 ? 273.578 158.478 467.965 1.00 41.96 246 ILE F N 1
ATOM 12545 C CA . ILE F 1 246 ? 274.832 157.937 467.458 1.00 41.91 246 ILE F CA 1
ATOM 12546 C C . ILE F 1 246 ? 275.966 157.934 468.474 1.00 46.47 246 ILE F C 1
ATOM 12547 O O . ILE F 1 246 ? 276.328 158.976 469.020 1.00 46.08 246 ILE F O 1
ATOM 12552 N N . ASP F 1 247 ? 276.543 156.757 468.694 1.00 43.58 247 ASP F N 1
ATOM 12553 C CA . ASP F 1 247 ? 277.670 156.608 469.607 1.00 43.68 247 ASP F CA 1
ATOM 12554 C C . ASP F 1 247 ? 278.950 156.554 468.781 1.00 48.18 247 ASP F C 1
ATOM 12555 O O . ASP F 1 247 ? 279.265 155.534 468.169 1.00 47.64 247 ASP F O 1
ATOM 12560 N N . SER F 1 248 ? 279.666 157.672 468.742 1.00 45.46 248 SER F N 1
ATOM 12561 C CA . SER F 1 248 ? 280.895 157.767 467.965 1.00 45.57 248 SER F CA 1
ATOM 12562 C C . SER F 1 248 ? 282.140 157.709 468.843 1.00 50.22 248 SER F C 1
ATOM 12563 O O . SER F 1 248 ? 282.055 157.773 470.071 1.00 49.77 248 SER F O 1
ATOM 12566 N N . THR F 1 249 ? 283.294 157.581 468.198 1.00 47.48 249 THR F N 1
ATOM 12567 C CA . THR F 1 249 ? 284.575 157.525 468.890 1.00 47.64 249 THR F CA 1
ATOM 12568 C C . THR F 1 249 ? 285.458 158.643 468.358 1.00 52.12 249 THR F C 1
ATOM 12569 O O . THR F 1 249 ? 286.576 158.854 468.829 1.00 51.80 249 THR F O 1
ATOM 12573 N N . MET F 1 250 ? 284.942 159.353 467.362 1.00 48.99 250 MET F N 1
ATOM 12574 C CA . MET F 1 250 ? 285.670 160.444 466.738 1.00 48.84 250 MET F CA 1
ATOM 12575 C C . MET F 1 250 ? 284.824 161.706 466.705 1.00 52.64 250 MET F C 1
ATOM 12576 O O . MET F 1 250 ? 283.595 161.647 466.744 1.00 52.32 250 MET F O 1
ATOM 12581 N N . ASP F 1 251 ? 285.492 162.850 466.624 1.00 49.10 251 ASP F N 1
ATOM 12582 C CA . ASP F 1 251 ? 284.802 164.127 466.533 1.00 48.86 251 ASP F CA 1
ATOM 12583 C C . ASP F 1 251 ? 284.908 164.577 465.084 1.00 51.82 251 ASP F C 1
ATOM 12584 O O . ASP F 1 251 ? 285.906 165.176 464.682 1.00 51.49 251 ASP F O 1
ATOM 12589 N N . GLU F 1 252 ? 283.904 164.228 464.286 1.00 47.60 252 GLU F N 1
ATOM 12590 C CA . GLU F 1 252 ? 283.915 164.553 462.866 1.00 46.82 252 GLU F CA 1
ATOM 12591 C C . GLU F 1 252 ? 282.548 164.987 462.354 1.00 49.11 252 GLU F C 1
ATOM 12592 O O . GLU F 1 252 ? 281.548 164.912 463.069 1.00 48.58 252 GLU F O 1
ATOM 12598 N N . GLN F 1 253 ? 282.518 165.441 461.106 1.00 44.59 253 GLN F N 1
ATOM 12599 C CA . GLN F 1 253 ? 281.272 165.839 460.468 1.00 43.79 253 GLN F CA 1
ATOM 12600 C C . GLN F 1 253 ? 280.814 164.681 459.597 1.00 46.27 253 GLN F C 1
ATOM 12601 O O . GLN F 1 253 ? 281.543 164.228 458.714 1.00 45.70 253 GLN F O 1
ATOM 12607 N N . ALA F 1 254 ? 279.608 164.197 459.858 1.00 41.77 254 ALA F N 1
ATOM 12608 C CA . ALA F 1 254 ? 279.064 163.066 459.126 1.00 41.13 254 ALA F CA 1
ATOM 12609 C C . ALA F 1 254 ? 278.123 163.496 458.013 1.00 43.98 254 ALA F C 1
ATOM 12610 O O . ALA F 1 254 ? 277.420 164.501 458.131 1.00 43.50 254 ALA F O 1
ATOM 12612 N N . GLU F 1 255 ? 278.104 162.722 456.935 1.00 39.77 255 GLU F N 1
ATOM 12613 C CA . GLU F 1 255 ? 277.182 162.977 455.841 1.00 39.04 255 GLU F CA 1
ATOM 12614 C C . GLU F 1 255 ? 276.051 161.977 455.989 1.00 42.01 255 GLU F C 1
ATOM 12615 O O . GLU F 1 255 ? 276.250 160.771 455.824 1.00 41.59 255 GLU F O 1
ATOM 12621 N N . ILE F 1 256 ? 274.877 162.470 456.362 1.00 37.84 256 ILE F N 1
ATOM 12622 C CA . ILE F 1 256 ? 273.725 161.601 456.554 1.00 37.25 256 ILE F CA 1
ATOM 12623 C C . ILE F 1 256 ? 272.910 161.483 455.272 1.00 40.06 256 ILE F C 1
ATOM 12624 O O . ILE F 1 256 ? 272.351 162.467 454.789 1.00 39.56 256 ILE F O 1
ATOM 12629 N N . ILE F 1 257 ? 272.842 160.270 454.731 1.00 35.81 257 ILE F N 1
ATOM 12630 C CA . ILE F 1 257 ? 272.071 160.008 453.522 1.00 35.11 257 ILE F CA 1
ATOM 12631 C C . ILE F 1 257 ? 270.718 159.422 453.905 1.00 38.09 257 ILE F C 1
ATOM 12632 O O . ILE F 1 257 ? 270.647 158.400 454.590 1.00 37.65 257 ILE F O 1
ATOM 12637 N N . VAL F 1 258 ? 269.647 160.072 453.466 1.00 34.01 258 VAL F N 1
ATOM 12638 C CA . VAL F 1 258 ? 268.299 159.599 453.759 1.00 33.37 258 VAL F CA 1
ATOM 12639 C C . VAL F 1 258 ? 267.562 159.265 452.468 1.00 36.88 258 VAL F C 1
ATOM 12640 O O . VAL F 1 258 ? 267.359 160.131 451.615 1.00 36.35 258 VAL F O 1
ATOM 12644 N N . GLU F 1 259 ? 267.174 158.003 452.324 1.00 33.15 259 GLU F N 1
ATOM 12645 C CA . GLU F 1 259 ? 266.449 157.564 451.141 1.00 32.74 259 GLU F CA 1
ATOM 12646 C C . GLU F 1 259 ? 264.950 157.678 451.384 1.00 36.55 259 GLU F C 1
ATOM 12647 O O . GLU F 1 259 ? 264.342 156.795 451.988 1.00 36.19 259 GLU F O 1
ATOM 12653 N N . TYR F 1 260 ? 264.364 158.781 450.933 1.00 32.98 260 TYR F N 1
ATOM 12654 C CA . TYR F 1 260 ? 262.934 159.006 451.095 1.00 32.65 260 TYR F CA 1
ATOM 12655 C C . TYR F 1 260 ? 262.167 158.321 449.969 1.00 36.31 260 TYR F C 1
ATOM 12656 O O . TYR F 1 260 ? 262.749 157.911 448.967 1.00 35.60 260 TYR F O 1
ATOM 12665 N N . MET F 1 261 ? 260.856 158.206 450.143 1.00 33.12 261 MET F N 1
ATOM 12666 C CA . MET F 1 261 ? 259.997 157.578 449.147 1.00 33.04 261 MET F CA 1
ATOM 12667 C C . MET F 1 261 ? 258.614 158.204 449.221 1.00 37.65 261 MET F C 1
ATOM 12668 O O . MET F 1 261 ? 258.136 158.545 450.301 1.00 37.07 261 MET F O 1
ATOM 12673 N N . GLY F 1 262 ? 257.964 158.337 448.074 1.00 35.18 262 GLY F N 1
ATOM 12674 C CA . GLY F 1 262 ? 256.626 158.906 448.038 1.00 35.47 262 GLY F CA 1
ATOM 12675 C C . GLY F 1 262 ? 256.198 159.206 446.614 1.00 40.38 262 GLY F C 1
ATOM 12676 O O . GLY F 1 262 ? 257.007 159.157 445.689 1.00 39.90 262 GLY F O 1
ATOM 12677 N N . VAL F 1 263 ? 254.915 159.505 446.447 1.00 38.02 263 VAL F N 1
ATOM 12678 C CA . VAL F 1 263 ? 254.372 159.840 445.139 1.00 38.30 263 VAL F CA 1
ATOM 12679 C C . VAL F 1 263 ? 254.849 161.239 444.777 1.00 43.66 263 VAL F C 1
ATOM 12680 O O . VAL F 1 263 ? 254.551 162.204 445.480 1.00 43.14 263 VAL F O 1
ATOM 12684 N N . TRP F 1 264 ? 255.619 161.340 443.699 1.00 41.45 264 TRP F N 1
ATOM 12685 C CA . TRP F 1 264 ? 256.151 162.627 443.277 1.00 41.81 264 TRP F CA 1
ATOM 12686 C C . TRP F 1 264 ? 255.051 163.649 443.033 1.00 47.22 264 TRP F C 1
ATOM 12687 O O . TRP F 1 264 ? 254.044 163.357 442.388 1.00 46.76 264 TRP F O 1
ATOM 12698 N N . SER F 1 265 ? 255.258 164.854 443.552 1.00 45.08 265 SER F N 1
ATOM 12699 C CA . SER F 1 265 ? 254.301 165.937 443.387 1.00 45.37 265 SER F CA 1
ATOM 12700 C C . SER F 1 265 ? 255.018 167.194 442.925 1.00 50.20 265 SER F C 1
ATOM 12701 O O . SER F 1 265 ? 256.119 167.502 443.383 1.00 49.77 265 SER F O 1
ATOM 12704 N N . ARG F 1 266 ? 254.381 167.919 442.015 1.00 47.35 266 ARG F N 1
ATOM 12705 C CA . ARG F 1 266 ? 254.945 169.146 441.479 1.00 47.52 266 ARG F CA 1
ATOM 12706 C C . ARG F 1 266 ? 255.238 170.156 442.584 1.00 51.88 266 ARG F C 1
ATOM 12707 O O . ARG F 1 266 ? 256.112 171.009 442.442 1.00 51.55 266 ARG F O 1
ATOM 12715 N N . ASN F 1 267 ? 254.504 170.047 443.685 1.00 48.86 267 ASN F N 1
ATOM 12716 C CA . ASN F 1 267 ? 254.662 170.954 444.817 1.00 48.85 267 ASN F CA 1
ATOM 12717 C C . ASN F 1 267 ? 254.930 170.135 446.082 1.00 52.38 267 ASN F C 1
ATOM 12718 O O . ASN F 1 267 ? 254.263 170.327 447.094 1.00 52.12 267 ASN F O 1
ATOM 12723 N N . GLY F 1 268 ? 255.904 169.229 446.028 1.00 48.48 268 GLY F N 1
ATOM 12724 C CA . GLY F 1 268 ? 256.204 168.372 447.171 1.00 48.05 268 GLY F CA 1
ATOM 12725 C C . GLY F 1 268 ? 257.666 168.372 447.628 1.00 51.39 268 GLY F C 1
ATOM 12726 O O . GLY F 1 268 ? 258.424 169.270 447.283 1.00 51.02 268 GLY F O 1
ATOM 12727 N N . PHE F 1 269 ? 258.040 167.373 448.425 1.00 47.43 269 PHE F N 1
ATOM 12728 C CA . PHE F 1 269 ? 259.386 167.261 448.983 1.00 48.39 269 PHE F CA 1
ATOM 12729 C C . PHE F 1 269 ? 260.472 167.404 447.903 1.00 59.55 269 PHE F C 1
ATOM 12730 O O . PHE F 1 269 ? 260.286 166.944 446.764 1.00 62.33 269 PHE F O 1
#

GO terms:
  GO:0098017 viral capsid, major subunit (C, IDA)

Foldseek 3Di:
DKDKFWADAWPDFFAQDKTKRWDDAFWWFQKKKKFKDLADQQQWAWKFKDFQNHTFATDRTSVVQQQVCVQLPHDHDPRMGMDGQQAQLAQDDPDHSNCRRCQRIQARPPTPTIMTITGGHNPRRGMDMTMMTTIDGHDHRFKHKGKDKDKAKDAQFKDKDWPDDQFAQKWWQKKKKQAQFWFWKWWDWQPHTPGHRDGQVRQQVVSVVLVTDDDHSIRMDGQCSNNYPVSTGHSHPPTDTTMMMTNGRHTGMIMMIIIMIGTDDPPGD/DKDKFFADAWPDFFAQDKTKRWDDAFWWFQKKKKFKDLADQQQWAWKFKDFQNHTFATDRTSVVQQQVCVQLPHDHDPRMGMDGQQAQLAQDDPDHSNCRRCQSIQARPPTPTTMTITGGHNPRRGMDMTMMTTIDGHDHRFKHKGKDKDKDWDAQFKDKDWPDDQFAQKWWQKKKKQAQFWFWKWWDWPPHTPGHRDGQVRQQVVSVVLVTDDDHSIRMDGQCSNNYPVSTGHRHPPTDTTMMMTNGRDGGMIMMIIIMIGTDDPPGD/DKDKFWADAWPDFDAQDKTKRWDDAFFWFQKKKKFKDLADQQQWAWKFKDFQNHTFATDRTSVVQQVVCVQLPHDHDPRMGMDGQQAQLAQDDPDHSNCRRCQSIQARPPTPIIMTITGGHNPRRGMDMTMMTTIDGHDHRFKHKGKDKDKAWDAQFKDKDWPDDQFAQKWWQKKKKQAQFWFWKWWDWPPHTPGHRDGQVRQQVVSVVLVTDDDHRIRMDGQCSNNYPVSTGHSHPVTDTTMMMTNGRDTGMIMMIIIMIGTDDPPGD/DKDKFFADAWPDFWAQDKTKRWDDAFFWFQKKKKFKDLADQQQWAWKFKDFQNHTFATDRTSVVQQQVCVQLPHDHDPRMGMDGQQAQLAQDDPDHSNCRRCQRIQARPPTPTTMTITGGHNPRRGMDMTMMTTIDGHDHRFKHKGKDKDKAKDAQFKDKDWPDDQFAQKWWQKKKKQAQFWFWKWKDWQPHTPGHRDGQVRQQVVSVVLVTDDDHSIRMDGQCSNNYPVSTGHSHVVTPTTMMMTNGRHTGMIMMIIIMIGTDDPPGD/DKDKFWADAWPDFFAQAKTKRWDDAFWWFQKKKKFKDLADQQQWAWKFKDFQNHTFATDRTSVVQQVVCVQLPHDDDPRMGMDGQQAQLAQDDPDHSNCRRCQSIQARPPTPITMTITGGHNPRRGIDMTMMTTIDGHDHRFKHKGKDKDKDKDDQFKDKDWPDDQFAQKWWQKKKKQAQFWFWKWWDWPPHTPGHRDGQVRQQVVSVVLVTDDDHSIRMDGQCSNNYPVSTGHRHPPTDTTMMMTNGRHTGMIMMIIIMIGTDDPPGD/DKDKFWADFWPDFFAQAKTKRWDDAFWWFQKKKKFKDLADQQQWAWKFKDFQNHTFATDRTSVVQQVVCVQLPHDHDPRIGMDGQQAQLAQDDPDHSNCRRCQRIQARPPTPTTMIITGGHNPRRGIDMTMMTTIDGHDHRFKHKGKDKDKAWDAAFKDKDWPDDQFAQKWWQKKKKQAQFWFWKWWDWPPHTPGHRDGQVRQQVVSVVLVTDDDHSIRMDGQCSNNYPVSTGHSHPPTPTTMMMTNGRDGGMIMMIIIMIGTDDPPGD

CATH classification: 2.60.120.730 (+1 more: 2.60.120.730)